Protein 8HZ4 (pdb70)

Radius of gyration: 49.66 Å; Cα contacts (8 Å, |Δi|>4): 4322; chains: 8; bounding box: 123×122×106 Å

Sequence (1864 aa):
MFRTILVANRGEIALRVMRACRELGLRCVAVYSEADRDAPHVAYADDAFLIGPPSPAESYLNIDAIIRAAKATGAEAIHPGYGFLAENASFVRAVTAAGLIFIGPPAEAMERMGGKTAARREATAAGVPVVPGVLEPVTDAAEVRRLGKEFGYPIAIKAVGGRGLRVVRSPEEVDEAFAAARREAEVAFKNGELYVEKYLDDPRHIEIQVLADRYGNAVALGERDCSVQRRHQKLIEECPSPALTPELRAEMGAAAVRLAKAVGYVSAGTLEFLFQDGRYYFLEMNTRIQVEHTVTEMVYGIDLVAAQIRIAQGEKLWFKQEDVVPRGHAIECRINAEDPLHNFRPALGTIGEYHEPVGFGVRVDSGVRAYYTVPSHYDSLLAKLITWGSDRQEAIARMRRALAEYRIEGVTTIIPFHQAALEHPVFTAGAATVNFIPRHPELFSRAAELTPPTAAMFRTILVANRGEIALRVMRACRELGLRCVAVYSEADRDAPHVAYADDAFLIGPPSPAESYLNIDAIIRAAKATGAEAIHPGYGFLAENASFVRAVTAAGLIFIGPPAEAMERMGGKTAARREATAAGVPVVPGVLEPVTDAAEVRRLGKEFGYPIAIKAVGLRVVRSPEEVDEAFAAARREAEVAFKNGELYVEKYLDDPRHIEIQVLADRYGNAVALGERDCSVQRRHQKLIEECPSPALTPELRAEMGAAAVRLAKAVGYVSAGTLEFLFQDGRYYFLEMNTRIQVEHTVTEMVYGIDLVAAQIRIAQGEKLWFKQEDVVPRGHAIECRINAEDPLHNFRPALGTIGEYHEPVGFGVRVDSGVRAYYTVPSHYDSLLAKLITWGSDRQEAIARMRRALAEYRIEGVTTIIPFHQAALEHPVFTAGAATVNFIPRHPELFSRAAELTPPTAAMFRTILVANRGEIALRVMRACRELGLRCVAVYSEADRDAPHVAYADDAFLIGPPSPAESYLNIDAIIRAAKATGAEAIHPGYGFLAENASFVRAVTAAGLIFIGPPAEAMERMGGKTAARREATAAGVPVVPGVLEPVTDAAEVRRLGKEFGYPIAIKRVVRSPEEVDEAFAAARLYVEKYLDDPRHIEIQVLADRYGNAVALGERDCSVQRRHQKLIEECPSPALTPELRAEMGAAAVRLAKAVGYVSAGTLEFLFQDGRYYFLEMNTRIQVEHTVTEMVYGIDLVAAQIRIAQGEKLWFKQEDVVPRGHAIECRINAEDPLHNFRPALGTIGEYHEPVGFGVRVDSGVRAYYTVPSHYDSLLAKLITWGSDRQEAIARMRRALAEYRIEGVTTIIPFHQAALEHPVFTAGAATVNFIPRHPELFSRAAELTPMFRTILVANRGEIALRVMRACRELGLRCVAVYSEADRDAPHVAYADDAFLIGPPSPAESYLNIDAIIRAAKATGAEAIHPGYGFLAENASFVRAVTAAGLIFIGPPAEAMERMGGKTAARREATAAGVPVVPGVLEPVTDAAEVRRLGKEFGYPIAIKALRVVRSPEEVDEAFAAARREELYVEKYLDDPRHIEIQVLADRYGNAVALGERDCSVQRRHQKLIEECPSPALTPELRAEMGAAAVRLAKAVGYVSAGTLEFLFQDGRYYFLEMNTRIQVEHTVTEMVYGIDLVAAQIRIAQGEKLWFKQEDVVPRGHAIECRINAEDPLHNFRPALGTIGEYHEPVGFGVRVDSGVRAYYTVPSHYDSLLAKLITWGSDRQEAIARMRRALAEYRIEGVTTIIPFHQAALEHPVFTAGAATVNFIPRHPELFSRAAELTPPAPEPRRFTIEVNGRRFGVAVFGAPEPRRFTIEVNGRRFGVAVFGPRRFTIEVNGRRFGVAVFGRRFTIEVNGRRFGVAVFG

Foldseek 3Di:
DFAEEEELDAKLQLVLLCVLSVVVNHFYEYEDEPQCPVWPNRVSGPYYYHLYHLFLCSGSLPLVSSLVRCVVVVHQEYAHGDDRCQLPLVSQVVCVVSNHFYLFWHSQLSVCQPDQVSNCVLLVVLVHAAFDWDPFFDDDLVVVLVSCVVRPPFKAKCACPPPGPDTDGDSVCSRVSLVSRQCVCCVPVVDSTMIMTHDDDFKWKKKWKKAAFQPLDIEILAIKTQQDDQPPHGFKIKPPAPVDDPVVGVVVRVSVSSSCSSSSTHAMKMWIWIDDPRDIHTGGIGRHDDPPVVNSCVQQVHSRSSSSVCSSVPDHDPDHNVSNDGFFMKMKGFFQQADFVVSRHHKFWFWAQWDFDDDAFKDKRAGDHHRGGDDPNDGRGGIMIMGTDRYPVGNLVVLLVRLVPTDTQTTDTCSLLSNLLSPDPCVVVSNRTNCNCVVDVVSSVSSVVVDDDRDD/DFAEEEELDAKLQLVLLQVLCVVVNHAYEYEDAPQCPVWPSNVSGPYYDYQYHLACVSGSQPLVSRLVVCVVVVHQEYAHGADRPFLPLVSQVSCVVSRHFYLFWHSQLSVCQVDQVSVQVLLVPLPHFAFQWDPDFDDALVVVLVSCVVRDPFKAKVFCNQGTRGDSVRRHVSLVVRQVVCCVPVVGSTIIMTHDDDFKWKKKWKKAAAQPQAIEILWMKTQFADDPQHGFKMKPPAPVDDPVNGVVVRSSVSSSCSSSSTHAMKMWIWIDDPHDIHTGGIGRHDDPPVVNSCQFQVDSRSNSSVCRSVRDHDPDHNVSNGGAFMKMKGFWFQAAPLPSRHHKFWFWAAWDFDDDAQWDKRATDHHRGGDDDNDGGGGIMIMGTDRYPVRNLVVLLVRLLPTDTATTHIQSLLVNLLSVDPCVVSNVRTNCNCVVDVCSSVSSVVSDDDHDD/DWAEEEELDAWLQLVLLVVLQVVVNHAYEYEDEPQCPVWPNNVPGPHYDHQYHLALVRGSQDLVSSLVSCVVVVHQEYEHGPDHCALPLVSQVSQVVSNHFYLFWHSQLSVCQRDQVSVVVLLVPLPAAAWAKDPDDDDDLVSVVVSCVVRPPFKDACDTDGDSVVSNVVVVVVPHMMTHDADFKWKKKWKKAAAQVLAIEIQAIKTQQQADPPHGFKIKPPAPVDDPVNGVVVRVSVSSSCSSSNTHAMKMWIWIGHPRDIHTGGIRGHDDPPCVNSCVFQVDDRSNSSVCSRVHDGDPDHNVSRDGAFMKMKGFWFLAAPLPRRHHKFFWWAAWDFFDDPFWDKRATDHHRGGDDPSDGRGGIMIMGTDRYVVVNLVVLLVRLVRTDGDITDTCSLLVNLLSVDPCVVVSNRTNCNCVVDVVSSVSSVVPRD/DWAEEEELDAKLQLQLLVVLQVVVNHAYEYEDAPQCPVWPSHVSGPYYDYQYHPDCCSGSLDLVSSLVSCVVVVGQEYAHGDDRCFLPLVSQVSQVVSRHFYLFWHSQLSVCQPDQVSVVVLLVVLVAAAWDWDPDDDDDLVSVLVSCVVRDDFKDKAVDDTDGDSVCSNVVVVVVVVVVIIMTHDADWKWKKKWKKAAAQVLAIAILAIKTQQAADPNHGFKIKPPAPPDDPVRGVVVRVSVSSSCSSSSTHAMKMWIWIGDPNDIHTGHIDRHDDPVCVNSCVFQVDDRSNSSVCSSVRDHDPDHNVSRDGFFMKMKGFWFQAALLPSRHHKFWFWAQWDFDDDPFKDKSATDHHRGGDDPDDGRGGIMIMGTDRYVVVNLVVLLVRLVPTDTPTTHTCSLLVNLLSVDPCVVVSNRTNCNCVVCVVSSVSSVVPDD/DPDAWDWDWDADPRDTDIDTHDD/DDAWDWDWDADPNRTDIDTHDD/DDWDWDQDVRDIDIDDDPD/DWDWDADVRDIDTDDDDD

Structure (mmCIF, N/CA/C/O backbone):
data_8HZ4
#
_entry.id   8HZ4
#
_cell.length_a   128.528
_cell.length_b   126.224
_cell.length_c   132.192
_cell.angle_alpha   90.00
_cell.angle_beta   106.44
_cell.angle_gamma   90.00
#
_symmetry.space_group_name_H-M   'P 1 21 1'
#
loop_
_entity.id
_entity.type
_entity.pdbx_description
1 polymer 'Biotin carboxylase'
2 polymer 'Biotin carboxylase'
#
loop_
_atom_site.group_PDB
_atom_site.id
_atom_site.type_symbol
_atom_site.label_atom_id
_atom_site.label_alt_id
_atom_site.label_comp_id
_atom_site.label_asym_id
_atom_site.label_entity_id
_atom_site.label_seq_id
_atom_site.pdbx_PDB_ins_code
_atom_site.Cartn_x
_atom_site.Cartn_y
_atom_site.Cartn_z
_atom_site.occupancy
_atom_site.B_iso_or_equiv
_atom_site.auth_seq_id
_atom_site.auth_comp_id
_atom_site.auth_asym_id
_atom_site.auth_atom_id
_atom_site.pdbx_PDB_model_num
ATOM 1 N N . MET A 1 11 ? 57.691 -19.220 192.396 1.00 86.93 1 MET A N 1
ATOM 2 C CA . MET A 1 11 ? 56.700 -18.287 191.881 1.00 82.70 1 MET A CA 1
ATOM 3 C C . MET A 1 11 ? 56.532 -18.511 190.379 1.00 91.56 1 MET A C 1
ATOM 4 O O . MET A 1 11 ? 57.432 -18.189 189.603 1.00 95.93 1 MET A O 1
ATOM 9 N N . PHE A 1 12 ? 55.374 -19.030 189.967 1.00 89.87 2 PHE A N 1
ATOM 10 C CA . PHE A 1 12 ? 55.075 -19.289 188.564 1.00 85.03 2 PHE A CA 1
ATOM 11 C C . PHE A 1 12 ? 54.032 -18.311 188.027 1.00 82.19 2 PHE A C 1
ATOM 12 O O . PHE A 1 12 ? 53.202 -17.788 188.775 1.00 80.07 2 PHE A O 1
ATOM 20 N N . ARG A 1 13 ? 54.085 -18.069 186.713 1.00 80.10 3 ARG A N 1
ATOM 21 C CA . ARG A 1 13 ? 53.221 -17.089 186.062 1.00 84.42 3 ARG A CA 1
ATOM 22 C C . ARG A 1 13 ? 52.150 -17.666 185.139 1.00 81.18 3 ARG A C 1
ATOM 23 O O . ARG A 1 13 ? 51.123 -17.012 184.943 1.00 79.06 3 ARG A O 1
ATOM 31 N N . THR A 1 14 ? 52.346 -18.843 184.548 1.00 78.31 4 THR A N 1
ATOM 32 C CA . THR A 1 14 ? 51.350 -19.432 183.658 1.00 77.40 4 THR A CA 1
ATOM 33 C C . THR A 1 14 ? 50.961 -20.806 184.184 1.00 75.91 4 THR A C 1
ATOM 34 O O . THR A 1 14 ? 51.825 -21.620 184.526 1.00 77.23 4 THR A O 1
ATOM 38 N N . ILE A 1 15 ? 49.660 -21.052 184.242 1.00 76.76 5 ILE A N 1
ATOM 39 C CA . ILE A 1 15 ? 49.087 -22.262 184.807 1.00 70.61 5 ILE A CA 1
ATOM 40 C C . ILE A 1 15 ? 48.225 -22.924 183.740 1.00 69.07 5 ILE A C 1
ATOM 41 O O . ILE A 1 15 ? 47.473 -22.247 183.031 1.00 69.17 5 ILE A O 1
ATOM 46 N N . LEU A 1 16 ? 48.336 -24.243 183.620 1.00 70.95 6 LEU A N 1
ATOM 47 C CA . LEU A 1 16 ? 47.554 -25.002 182.653 1.00 71.95 6 LEU A CA 1
ATOM 48 C C . LEU A 1 16 ? 46.455 -25.764 183.380 1.00 69.80 6 LEU A C 1
ATOM 49 O O . LEU A 1 16 ? 46.721 -26.457 184.369 1.00 65.68 6 LEU A O 1
ATOM 54 N N . VAL A 1 17 ? 45.230 -25.645 182.881 1.00 63.59 7 VAL A N 1
ATOM 55 C CA . VAL A 1 17 ? 44.069 -26.285 183.486 1.00 62.73 7 VAL A CA 1
ATOM 56 C C . VAL A 1 17 ? 43.774 -27.561 182.705 1.00 65.47 7 VAL A C 1
ATOM 57 O O . VAL A 1 17 ? 43.306 -27.508 181.562 1.00 69.15 7 VAL A O 1
ATOM 61 N N . ALA A 1 18 ? 44.043 -28.711 183.324 1.00 63.95 8 ALA A N 1
ATOM 62 C CA . ALA A 1 18 ? 43.846 -30.017 182.693 1.00 61.85 8 ALA A CA 1
ATOM 63 C C . ALA A 1 18 ? 42.447 -30.550 183.008 1.00 62.54 8 ALA A C 1
ATOM 64 O O . ALA A 1 18 ? 42.262 -31.547 183.707 1.00 64.71 8 ALA A O 1
ATOM 66 N N . ASN A 1 19 ? 41.446 -29.851 182.486 1.00 62.02 9 ASN A N 1
ATOM 67 C CA . ASN A 1 19 ? 40.051 -30.232 182.692 1.00 61.43 9 ASN A CA 1
ATOM 68 C C . ASN A 1 19 ? 39.193 -29.487 181.678 1.00 65.66 9 ASN A C 1
ATOM 69 O O . ASN A 1 19 ? 39.707 -28.810 180.779 1.00 69.04 9 ASN A O 1
ATOM 74 N N . ARG A 1 20 ? 37.877 -29.618 181.820 1.00 68.25 10 ARG A N 1
ATOM 75 C CA . ARG A 1 20 ? 36.927 -29.032 180.888 1.00 70.39 10 ARG A CA 1
ATOM 76 C C . ARG A 1 20 ? 35.745 -28.461 181.657 1.00 69.14 10 ARG A C 1
ATOM 77 O O . ARG A 1 20 ? 35.622 -28.626 182.875 1.00 69.56 10 ARG A O 1
ATOM 85 N N . GLY A 1 21 ? 34.882 -27.762 180.924 1.00 67.14 11 GLY A N 1
ATOM 86 C CA . GLY A 1 21 ? 33.563 -27.429 181.435 1.00 66.47 11 GLY A CA 1
ATOM 87 C C . GLY A 1 21 ? 33.611 -26.485 182.618 1.00 67.30 11 GLY A C 1
ATOM 88 O O . GLY A 1 21 ? 34.448 -25.579 182.695 1.00 69.18 11 GLY A O 1
ATOM 89 N N . GLU A 1 22 ? 32.702 -26.716 183.569 1.00 67.69 12 GLU A N 1
ATOM 90 C CA . GLU A 1 22 ? 32.538 -25.812 184.703 1.00 63.30 12 GLU A CA 1
ATOM 91 C C . GLU A 1 22 ? 33.863 -25.566 185.412 1.00 65.46 12 GLU A C 1
ATOM 92 O O . GLU A 1 22 ? 34.310 -24.422 185.548 1.00 67.88 12 GLU A O 1
ATOM 98 N N . ILE A 1 23 ? 34.512 -26.640 185.865 1.00 66.44 13 ILE A N 1
ATOM 99 C CA . ILE A 1 23 ? 35.675 -26.490 186.735 1.00 64.09 13 ILE A CA 1
ATOM 100 C C . ILE A 1 23 ? 36.779 -25.702 186.041 1.00 64.10 13 ILE A C 1
ATOM 101 O O . ILE A 1 23 ? 37.449 -24.870 186.664 1.00 67.46 13 ILE A O 1
ATOM 106 N N . ALA A 1 24 ? 36.989 -25.944 184.744 1.00 63.26 14 ALA A N 1
ATOM 107 C CA . ALA A 1 24 ? 38.059 -25.246 184.037 1.00 63.42 14 ALA A CA 1
ATOM 108 C C . ALA A 1 24 ? 37.847 -23.737 184.069 1.00 66.85 14 ALA A C 1
ATOM 109 O O . ALA A 1 24 ? 38.787 -22.974 184.326 1.00 66.77 14 ALA A O 1
ATOM 111 N N . LEU A 1 25 ? 36.613 -23.289 183.829 1.00 65.12 15 LEU A N 1
ATOM 112 C CA . LEU A 1 25 ? 36.313 -21.865 183.928 1.00 65.62 15 LEU A CA 1
ATOM 113 C C . LEU A 1 25 ? 36.539 -21.357 185.347 1.00 67.66 15 LEU A C 1
ATOM 114 O O . LEU A 1 25 ? 37.079 -20.262 185.543 1.00 71.34 15 LEU A O 1
ATOM 119 N N . ARG A 1 26 ? 36.121 -22.133 186.350 1.00 66.37 16 ARG A N 1
ATOM 120 C CA . ARG A 1 26 ? 36.308 -21.724 187.738 1.00 64.01 16 ARG A CA 1
ATOM 121 C C . ARG A 1 26 ? 37.784 -21.498 188.042 1.00 67.45 16 ARG A C 1
ATOM 122 O O . ARG A 1 26 ? 38.159 -20.490 188.653 1.00 67.59 16 ARG A O 1
ATOM 130 N N . VAL A 1 27 ? 38.641 -22.433 187.627 1.00 66.74 17 VAL A N 1
ATOM 131 C CA . VAL A 1 27 ? 40.069 -22.286 187.893 1.00 66.53 17 VAL A CA 1
ATOM 132 C C . VAL A 1 27 ? 40.636 -21.093 187.133 1.00 68.94 17 VAL A C 1
ATOM 133 O O . VAL A 1 27 ? 41.443 -20.324 187.674 1.00 68.60 17 VAL A O 1
ATOM 137 N N . MET A 1 28 ? 40.212 -20.904 185.880 1.00 65.46 18 MET A N 1
ATOM 138 C CA . MET A 1 28 ? 40.745 -19.806 185.078 1.00 66.89 18 MET A CA 1
ATOM 139 C C . MET A 1 28 ? 40.427 -18.446 185.693 1.00 66.48 18 MET A C 1
ATOM 140 O O . MET A 1 28 ? 41.288 -17.559 185.728 1.00 69.87 18 MET A O 1
ATOM 145 N N . ARG A 1 29 ? 39.194 -18.255 186.171 1.00 66.19 19 ARG A N 1
ATOM 146 C CA . ARG A 1 29 ? 38.845 -16.997 186.825 1.00 65.83 19 ARG A CA 1
ATOM 147 C C . ARG A 1 29 ? 39.783 -16.705 187.988 1.00 68.27 19 ARG A C 1
ATOM 148 O O . ARG A 1 29 ? 40.208 -15.559 188.184 1.00 66.72 19 ARG A O 1
ATOM 156 N N . ALA A 1 30 ? 40.111 -17.729 188.778 1.00 70.53 20 ALA A N 1
ATOM 157 C CA . ALA A 1 30 ? 41.071 -17.537 189.856 1.00 66.60 20 ALA A CA 1
ATOM 158 C C . ALA A 1 30 ? 42.408 -17.066 189.305 1.00 63.78 20 ALA A C 1
ATOM 159 O O . ALA A 1 30 ? 43.047 -16.176 189.876 1.00 67.00 20 ALA A O 1
ATOM 161 N N . CYS A 1 31 ? 42.835 -17.635 188.178 1.00 63.62 21 CYS A N 1
ATOM 162 C CA . CYS A 1 31 ? 44.085 -17.209 187.559 1.00 67.01 21 CYS A CA 1
ATOM 163 C C . CYS A 1 31 ? 44.043 -15.730 187.192 1.00 69.14 21 CYS A C 1
ATOM 164 O O . CYS A 1 31 ? 44.969 -14.973 187.506 1.00 71.47 21 CYS A O 1
ATOM 167 N N . ARG A 1 32 ? 42.963 -15.300 186.534 1.00 65.99 22 ARG A N 1
ATOM 168 C CA . ARG A 1 32 ? 42.869 -13.919 186.071 1.00 69.43 22 ARG A CA 1
ATOM 169 C C . ARG A 1 32 ? 42.958 -12.936 187.227 1.00 69.36 22 ARG A C 1
ATOM 170 O O . ARG A 1 32 ? 43.675 -11.931 187.150 1.00 68.26 22 ARG A O 1
ATOM 178 N N . GLU A 1 33 ? 42.236 -13.211 188.312 1.00 64.05 23 GLU A N 1
ATOM 179 C CA . GLU A 1 33 ? 42.245 -12.296 189.442 1.00 63.30 23 GLU A CA 1
ATOM 180 C C . GLU A 1 33 ? 43.644 -12.194 190.032 1.00 69.25 23 GLU A C 1
ATOM 181 O O . GLU A 1 33 ? 44.077 -11.115 190.453 1.00 70.13 23 GLU A O 1
ATOM 187 N N . LEU A 1 34 ? 44.377 -13.306 190.044 1.00 71.01 24 LEU A N 1
ATOM 188 C CA . LEU A 1 34 ? 45.739 -13.352 190.560 1.00 67.19 24 LEU A CA 1
ATOM 189 C C . LEU A 1 34 ? 46.781 -12.877 189.551 1.00 68.34 24 LEU A C 1
ATOM 190 O O . LEU A 1 34 ? 47.980 -13.003 189.822 1.00 71.12 24 LEU A O 1
ATOM 195 N N . GLY A 1 35 ? 46.364 -12.383 188.387 1.00 66.86 25 GLY A N 1
ATOM 196 C CA . GLY A 1 35 ? 47.322 -11.864 187.431 1.00 68.96 25 GLY A CA 1
ATOM 197 C C . GLY A 1 35 ? 48.121 -12.917 186.706 1.00 69.38 25 GLY A C 1
ATOM 198 O O . GLY A 1 35 ? 49.176 -12.608 186.145 1.00 66.02 25 GLY A O 1
ATOM 199 N N . LEU A 1 36 ? 47.648 -14.156 186.697 1.00 72.44 26 LEU A N 1
ATOM 200 C CA . LEU A 1 36 ? 48.365 -15.262 186.090 1.00 72.74 26 LEU A CA 1
ATOM 201 C C . LEU A 1 36 ? 47.702 -15.643 184.775 1.00 76.07 26 LEU A C 1
ATOM 202 O O . LEU A 1 36 ? 46.498 -15.447 184.585 1.00 77.42 26 LEU A O 1
ATOM 207 N N . ARG A 1 37 ? 48.495 -16.198 183.870 1.00 82.49 27 ARG A N 1
ATOM 208 C CA . ARG A 1 37 ? 47.978 -16.636 182.587 1.00 83.17 27 ARG A CA 1
ATOM 209 C C . ARG A 1 37 ? 47.449 -18.052 182.722 1.00 83.57 27 ARG A C 1
ATOM 210 O O . ARG A 1 37 ? 48.062 -18.898 183.379 1.00 84.18 27 ARG A O 1
ATOM 218 N N . CYS A 1 38 ? 46.296 -18.295 182.115 1.00 81.06 28 CYS A N 1
ATOM 219 C CA . CYS A 1 38 ? 45.653 -19.598 182.126 1.00 72.48 28 CYS A CA 1
ATOM 220 C C . CYS A 1 38 ? 45.712 -20.178 180.722 1.00 70.77 28 CYS A C 1
ATOM 221 O O . CYS A 1 38 ? 45.439 -19.475 179.745 1.00 73.88 28 CYS A O 1
ATOM 224 N N . VAL A 1 39 ? 46.081 -21.449 180.623 1.00 69.98 29 VAL A N 1
ATOM 225 C CA . VAL A 1 39 ? 46.144 -22.154 179.350 1.00 71.47 29 VAL A CA 1
ATOM 226 C C . VAL A 1 39 ? 45.106 -23.264 179.381 1.00 70.91 29 VAL A C 1
ATOM 227 O O . VAL A 1 39 ? 45.020 -24.007 180.367 1.00 72.76 29 VAL A O 1
ATOM 231 N N . ALA A 1 40 ? 44.320 -23.371 178.314 1.00 69.19 30 ALA A N 1
ATOM 232 C CA . ALA A 1 40 ? 43.277 -24.383 178.230 1.00 74.46 30 ALA A CA 1
ATOM 233 C C . ALA A 1 40 ? 43.731 -25.555 177.369 1.00 73.28 30 ALA A C 1
ATOM 234 O O . ALA A 1 40 ? 44.520 -25.396 176.435 1.00 75.98 30 ALA A O 1
ATOM 236 N N . VAL A 1 41 ? 43.231 -26.743 177.698 1.00 69.36 31 VAL A N 1
ATOM 237 C CA . VAL A 1 41 ? 43.505 -27.911 176.879 1.00 75.33 31 VAL A CA 1
ATOM 238 C C . VAL A 1 41 ? 42.151 -28.384 176.453 1.00 78.46 31 VAL A C 1
ATOM 239 O O . VAL A 1 41 ? 41.192 -28.307 177.210 1.00 78.30 31 VAL A O 1
ATOM 243 N N . TYR A 1 42 ? 42.048 -28.851 175.225 1.00 78.43 32 TYR A N 1
ATOM 244 C CA . TYR A 1 42 ? 40.752 -29.227 174.738 1.00 79.66 32 TYR A CA 1
ATOM 245 C C . TYR A 1 42 ? 40.789 -30.365 173.789 1.00 82.37 32 TYR A C 1
ATOM 246 O O . TYR A 1 42 ? 41.739 -30.542 173.059 1.00 84.35 32 TYR A O 1
ATOM 255 N N . SER A 1 43 ? 39.733 -31.146 173.789 1.00 85.13 33 SER A N 1
ATOM 256 C CA . SER A 1 43 ? 39.650 -32.225 172.852 1.00 87.60 33 SER A CA 1
ATOM 257 C C . SER A 1 43 ? 38.933 -31.691 171.673 1.00 89.28 33 SER A C 1
ATOM 258 O O . SER A 1 43 ? 38.507 -30.547 171.660 1.00 90.32 33 SER A O 1
ATOM 261 N N . GLU A 1 44 ? 38.737 -32.526 170.680 1.00 85.83 34 GLU A N 1
ATOM 262 C CA . GLU A 1 44 ? 38.126 -32.050 169.471 1.00 87.32 34 GLU A CA 1
ATOM 263 C C . GLU A 1 44 ? 36.674 -31.716 169.672 1.00 89.45 34 GLU A C 1
ATOM 264 O O . GLU A 1 44 ? 36.102 -30.952 168.909 1.00 90.50 34 GLU A O 1
ATOM 270 N N . ALA A 1 45 ? 36.064 -32.279 170.697 1.00 84.62 35 ALA A N 1
ATOM 271 C CA . ALA A 1 45 ? 34.657 -32.057 170.918 1.00 82.65 35 ALA A CA 1
ATOM 272 C C . ALA A 1 45 ? 34.473 -30.745 171.599 1.00 81.55 35 ALA A C 1
ATOM 273 O O . ALA A 1 45 ? 33.485 -30.053 171.387 1.00 79.34 35 ALA A O 1
ATOM 275 N N . ASP A 1 46 ? 35.437 -30.386 172.422 1.00 81.70 36 ASP A N 1
ATOM 276 C CA . ASP A 1 46 ? 35.336 -29.161 173.162 1.00 78.06 36 ASP A CA 1
ATOM 277 C C . ASP A 1 46 ? 36.178 -28.099 172.517 1.00 78.59 36 ASP A C 1
ATOM 278 O O . ASP A 1 46 ? 36.982 -27.480 173.170 1.00 79.86 36 ASP A O 1
ATOM 283 N N . ARG A 1 47 ? 35.997 -27.881 171.230 1.00 81.17 37 ARG A N 1
ATOM 284 C CA . ARG A 1 47 ? 36.754 -26.872 170.538 1.00 80.53 37 ARG A CA 1
ATOM 285 C C . ARG A 1 47 ? 36.001 -25.604 170.667 1.00 76.09 37 ARG A C 1
ATOM 286 O O . ARG A 1 47 ? 36.577 -24.535 170.788 1.00 72.34 37 ARG A O 1
ATOM 294 N N . ASP A 1 48 ? 34.689 -25.713 170.636 1.00 77.14 38 ASP A N 1
ATOM 295 C CA . ASP A 1 48 ? 33.859 -24.542 170.714 1.00 79.39 38 ASP A CA 1
ATOM 296 C C . ASP A 1 48 ? 33.343 -24.441 172.108 1.00 77.20 38 ASP A C 1
ATOM 297 O O . ASP A 1 48 ? 32.222 -24.033 172.326 1.00 78.08 38 ASP A O 1
ATOM 302 N N . ALA A 1 49 ? 34.169 -24.802 173.062 1.00 73.81 39 ALA A N 1
ATOM 303 C CA . ALA A 1 49 ? 33.757 -24.770 174.436 1.00 77.79 39 ALA A CA 1
ATOM 304 C C . ALA A 1 49 ? 34.123 -23.466 175.076 1.00 72.65 39 ALA A C 1
ATOM 305 O O . ALA A 1 49 ? 35.092 -22.835 174.695 1.00 71.52 39 ALA A O 1
ATOM 307 N N . PRO A 1 50 ? 33.343 -23.056 176.065 1.00 71.22 40 PRO A N 1
ATOM 308 C CA . PRO A 1 50 ? 33.605 -21.791 176.729 1.00 71.43 40 PRO A CA 1
ATOM 309 C C . PRO A 1 50 ? 34.992 -21.648 177.320 1.00 74.35 40 PRO A C 1
ATOM 310 O O . PRO A 1 50 ? 35.554 -20.560 177.276 1.00 71.34 40 PRO A O 1
ATOM 314 N N . HIS A 1 51 ? 35.554 -22.714 177.856 1.00 73.24 41 HIS A N 1
ATOM 315 C CA . HIS A 1 51 ? 36.834 -22.600 178.521 1.00 70.63 41 HIS A CA 1
ATOM 316 C C . HIS A 1 51 ? 37.948 -22.254 177.586 1.00 71.40 41 HIS A C 1
ATOM 317 O O . HIS A 1 51 ? 38.859 -21.523 177.939 1.00 71.40 41 HIS A O 1
ATOM 324 N N . VAL A 1 52 ? 37.863 -22.744 176.372 1.00 74.30 42 VAL A N 1
ATOM 325 C CA . VAL A 1 52 ? 38.892 -22.488 175.402 1.00 75.63 42 VAL A CA 1
ATOM 326 C C . VAL A 1 52 ? 39.000 -21.009 175.118 1.00 77.30 42 VAL A C 1
ATOM 327 O O . VAL A 1 52 ? 40.093 -20.464 175.046 1.00 80.02 42 VAL A O 1
ATOM 331 N N . ALA A 1 53 ? 37.873 -20.340 174.979 1.00 72.62 43 ALA A N 1
ATOM 332 C CA . ALA A 1 53 ? 37.902 -18.943 174.628 1.00 73.62 43 ALA A CA 1
ATOM 333 C C . ALA A 1 53 ? 38.346 -18.062 175.759 1.00 78.83 43 ALA A C 1
ATOM 334 O O . ALA A 1 53 ? 39.034 -17.074 175.540 1.00 81.31 43 ALA A O 1
ATOM 336 N N . TYR A 1 54 ? 37.954 -18.400 176.974 1.00 77.49 44 TYR A N 1
ATOM 337 C CA . TYR A 1 54 ? 38.302 -17.584 178.118 1.00 77.44 44 TYR A CA 1
ATOM 338 C C . TYR A 1 54 ? 39.782 -17.561 178.286 1.00 79.25 44 TYR A C 1
ATOM 339 O O . TYR A 1 54 ? 40.345 -16.535 178.597 1.00 83.04 44 TYR A O 1
ATOM 348 N N . ALA A 1 55 ? 40.432 -18.677 178.029 1.00 74.80 45 ALA A N 1
ATOM 349 C CA . ALA A 1 55 ? 41.860 -18.778 178.251 1.00 73.04 45 ALA A CA 1
ATOM 350 C C . ALA A 1 55 ? 42.727 -17.874 177.454 1.00 75.14 45 ALA A C 1
ATOM 351 O O . ALA A 1 55 ? 42.378 -17.463 176.359 1.00 79.83 45 ALA A O 1
ATOM 353 N N . ASP A 1 56 ? 43.901 -17.597 177.987 1.00 77.25 46 ASP A N 1
ATOM 354 C CA . ASP A 1 56 ? 44.822 -16.726 177.313 1.00 77.45 46 ASP A CA 1
ATOM 355 C C . ASP A 1 56 ? 45.426 -17.479 176.161 1.00 79.42 46 ASP A C 1
ATOM 356 O O . ASP A 1 56 ? 45.681 -16.895 175.117 1.00 82.53 46 ASP A O 1
ATOM 361 N N . ASP A 1 57 ? 45.657 -18.773 176.337 1.00 78.94 47 ASP A N 1
ATOM 362 C CA . ASP A 1 57 ? 46.173 -19.597 175.258 1.00 80.32 47 ASP A CA 1
ATOM 363 C C . ASP A 1 57 ? 45.573 -20.979 175.360 1.00 77.87 47 ASP A C 1
ATOM 364 O O . ASP A 1 57 ? 45.042 -21.328 176.392 1.00 78.85 47 ASP A O 1
ATOM 369 N N . ALA A 1 58 ? 45.643 -21.765 174.296 1.00 79.35 48 ALA A N 1
ATOM 370 C CA . ALA A 1 58 ? 45.018 -23.079 174.301 1.00 79.02 48 ALA A CA 1
ATOM 371 C C . ALA A 1 58 ? 45.714 -24.122 173.449 1.00 82.48 48 ALA A C 1
ATOM 372 O O . ALA A 1 58 ? 46.518 -23.766 172.613 1.00 86.72 48 ALA A O 1
ATOM 374 N N . PHE A 1 59 ? 45.399 -25.403 173.653 1.00 83.29 49 PHE A N 1
ATOM 375 C CA . PHE A 1 59 ? 46.052 -26.491 172.920 1.00 87.02 49 PHE A CA 1
ATOM 376 C C . PHE A 1 59 ? 45.191 -27.739 172.752 1.00 89.31 49 PHE A C 1
ATOM 377 O O . PHE A 1 59 ? 44.544 -28.175 173.687 1.00 88.80 49 PHE A O 1
ATOM 385 N N . LEU A 1 60 ? 45.204 -28.335 171.567 1.00 89.70 50 LEU A N 1
ATOM 386 C CA . LEU A 1 60 ? 44.449 -29.556 171.334 1.00 86.90 50 LEU A CA 1
ATOM 387 C C . LEU A 1 60 ? 45.105 -30.719 172.007 1.00 90.23 50 LEU A C 1
ATOM 388 O O . LEU A 1 60 ? 46.190 -31.136 171.628 1.00 89.46 50 LEU A O 1
ATOM 393 N N . ILE A 1 61 ? 44.433 -31.273 172.993 1.00 90.91 51 ILE A N 1
ATOM 394 C CA . ILE A 1 61 ? 44.984 -32.363 173.757 1.00 87.89 51 ILE A CA 1
ATOM 395 C C . ILE A 1 61 ? 44.785 -33.671 173.021 1.00 87.14 51 ILE A C 1
ATOM 396 O O . ILE A 1 61 ? 45.524 -34.617 173.225 1.00 88.25 51 ILE A O 1
ATOM 401 N N . GLY A 1 62 ? 43.811 -33.723 172.125 1.00 86.44 52 GLY A N 1
ATOM 402 C CA . GLY A 1 62 ? 43.606 -34.923 171.350 1.00 87.67 52 GLY A CA 1
ATOM 403 C C . GLY A 1 62 ? 42.212 -35.279 170.904 1.00 88.03 52 GLY A C 1
ATOM 404 O O . GLY A 1 62 ? 41.331 -34.436 170.900 1.00 86.34 52 GLY A O 1
ATOM 405 N N . PRO A 1 63 ? 42.005 -36.537 170.519 1.00 90.83 53 PRO A N 1
ATOM 406 C CA . PRO A 1 63 ? 40.708 -37.004 170.035 1.00 86.00 53 PRO A CA 1
ATOM 407 C C . PRO A 1 63 ? 39.645 -37.064 171.092 1.00 87.40 53 PRO A C 1
ATOM 408 O O . PRO A 1 63 ? 39.966 -37.190 172.254 1.00 90.28 53 PRO A O 1
ATOM 412 N N . PRO A 1 64 ? 38.377 -36.999 170.690 1.00 88.68 54 PRO A N 1
ATOM 413 C CA . PRO A 1 64 ? 37.290 -36.966 171.662 1.00 89.87 54 PRO A CA 1
ATOM 414 C C . PRO A 1 64 ? 37.283 -38.057 172.727 1.00 89.73 54 PRO A C 1
ATOM 415 O O . PRO A 1 64 ? 36.705 -37.846 173.780 1.00 84.43 54 PRO A O 1
ATOM 419 N N . SER A 1 65 ? 37.900 -39.195 172.459 1.00 103.67 55 SER A N 1
ATOM 420 C CA . SER A 1 65 ? 37.931 -40.260 173.448 1.00 103.06 55 SER A CA 1
ATOM 421 C C . SER A 1 65 ? 38.618 -39.759 174.715 1.00 103.73 55 SER A C 1
ATOM 422 O O . SER A 1 65 ? 39.731 -39.223 174.637 1.00 105.91 55 SER A O 1
ATOM 425 N N . PRO A 1 66 ? 37.999 -39.908 175.890 1.00 92.38 56 PRO A N 1
ATOM 426 C CA . PRO A 1 66 ? 38.658 -39.415 177.111 1.00 84.22 56 PRO A CA 1
ATOM 427 C C . PRO A 1 66 ? 40.032 -40.018 177.333 1.00 84.74 56 PRO A C 1
ATOM 428 O O . PRO A 1 66 ? 40.956 -39.302 177.735 1.00 85.04 56 PRO A O 1
ATOM 432 N N . ALA A 1 67 ? 40.204 -41.311 177.053 1.00 85.83 57 ALA A N 1
ATOM 433 C CA . ALA A 1 67 ? 41.501 -41.942 177.277 1.00 86.62 57 ALA A CA 1
ATOM 434 C C . ALA A 1 67 ? 42.578 -41.315 176.404 1.00 88.96 57 ALA A C 1
ATOM 435 O O . ALA A 1 67 ? 43.745 -41.249 176.805 1.00 86.66 57 ALA A O 1
ATOM 437 N N . GLU A 1 68 ? 42.211 -40.856 175.211 1.00 94.38 58 GLU A N 1
ATOM 438 C CA . GLU A 1 68 ? 43.155 -40.260 174.280 1.00 95.70 58 GLU A CA 1
ATOM 439 C C . GLU A 1 68 ? 43.255 -38.748 174.425 1.00 94.43 58 GLU A C 1
ATOM 440 O O . GLU A 1 68 ? 44.031 -38.124 173.694 1.00 95.17 58 GLU A O 1
ATOM 446 N N . SER A 1 69 ? 42.480 -38.141 175.332 1.00 88.80 59 SER A N 1
ATOM 447 C CA . SER A 1 69 ? 42.498 -36.697 175.503 1.00 87.52 59 SER A CA 1
ATOM 448 C C . SER A 1 69 ? 42.811 -36.368 176.952 1.00 84.82 59 SER A C 1
ATOM 449 O O . SER A 1 69 ? 43.984 -36.380 177.352 1.00 85.07 59 SER A O 1
ATOM 452 N N . TYR A 1 70 ? 41.800 -36.089 177.779 1.00 80.69 60 TYR A N 1
ATOM 453 C CA . TYR A 1 70 ? 42.024 -35.560 179.118 1.00 76.26 60 TYR A CA 1
ATOM 454 C C . TYR A 1 70 ? 42.668 -36.559 180.067 1.00 75.17 60 TYR A C 1
ATOM 455 O O . TYR A 1 70 ? 43.128 -36.151 181.137 1.00 79.22 60 TYR A O 1
ATOM 464 N N . LEU A 1 71 ? 42.706 -37.841 179.720 1.00 77.76 61 LEU A N 1
ATOM 465 C CA . LEU A 1 71 ? 43.402 -38.833 180.527 1.00 77.16 61 LEU A CA 1
ATOM 466 C C . LEU A 1 71 ? 44.754 -39.196 179.932 1.00 78.09 61 LEU A C 1
ATOM 467 O O . LEU A 1 71 ? 45.459 -40.050 180.482 1.00 75.67 61 LEU A O 1
ATOM 472 N N . ASN A 1 72 ? 45.137 -38.544 178.837 1.00 83.97 62 ASN A N 1
ATOM 473 C CA . ASN A 1 72 ? 46.404 -38.798 178.161 1.00 86.53 62 ASN A CA 1
ATOM 474 C C . ASN A 1 72 ? 47.448 -37.912 178.827 1.00 88.16 62 ASN A C 1
ATOM 475 O O . ASN A 1 72 ? 47.522 -36.709 178.556 1.00 90.22 62 ASN A O 1
ATOM 480 N N . ILE A 1 73 ? 48.271 -38.511 179.692 1.00 84.64 63 ILE A N 1
ATOM 481 C CA . ILE A 1 73 ? 49.228 -37.730 180.475 1.00 79.07 63 ILE A CA 1
ATOM 482 C C . ILE A 1 73 ? 50.218 -37.011 179.567 1.00 83.41 63 ILE A C 1
ATOM 483 O O . ILE A 1 73 ? 50.440 -35.801 179.698 1.00 84.55 63 ILE A O 1
ATOM 488 N N . ASP A 1 74 ? 50.819 -37.737 178.623 1.00 83.97 64 ASP A N 1
ATOM 489 C CA . ASP A 1 74 ? 51.859 -37.135 177.793 1.00 83.20 64 ASP A CA 1
ATOM 490 C C . ASP A 1 74 ? 51.319 -35.961 176.982 1.00 87.68 64 ASP A C 1
ATOM 491 O O . ASP A 1 74 ? 52.028 -34.972 176.765 1.00 89.92 64 ASP A O 1
ATOM 496 N N . ALA A 1 75 ? 50.070 -36.054 176.520 1.00 96.94 65 ALA A N 1
ATOM 497 C CA . ALA A 1 75 ? 49.493 -34.966 175.736 1.00 96.61 65 ALA A CA 1
ATOM 498 C C . ALA A 1 75 ? 49.377 -33.690 176.560 1.00 96.94 65 ALA A C 1
ATOM 499 O O . ALA A 1 75 ? 49.676 -32.595 176.068 1.00 97.11 65 ALA A O 1
ATOM 501 N N . ILE A 1 76 ? 48.935 -33.808 177.813 1.00 89.31 66 ILE A N 1
ATOM 502 C CA . ILE A 1 76 ? 48.770 -32.625 178.655 1.00 86.94 66 ILE A CA 1
ATOM 503 C C . ILE A 1 76 ? 50.120 -31.974 178.927 1.00 87.07 66 ILE A C 1
ATOM 504 O O . ILE A 1 76 ? 50.279 -30.754 178.798 1.00 86.57 66 ILE A O 1
ATOM 509 N N . ILE A 1 77 ? 51.119 -32.783 179.287 1.00 86.70 67 ILE A N 1
ATOM 510 C CA . ILE A 1 77 ? 52.453 -32.247 179.544 1.00 84.45 67 ILE A CA 1
ATOM 511 C C . ILE A 1 77 ? 53.022 -31.606 178.288 1.00 87.42 67 ILE A C 1
ATOM 512 O O . ILE A 1 77 ? 53.611 -30.519 178.338 1.00 90.44 67 ILE A O 1
ATOM 517 N N . ARG A 1 78 ? 52.843 -32.258 177.142 1.00 93.81 68 ARG A N 1
ATOM 518 C CA . ARG A 1 78 ? 53.321 -31.684 175.891 1.00 95.86 68 ARG A CA 1
ATOM 519 C C . ARG A 1 78 ? 52.651 -30.344 175.624 1.00 96.09 68 ARG A C 1
ATOM 520 O O . ARG A 1 78 ? 53.302 -29.392 175.179 1.00 97.22 68 ARG A O 1
ATOM 528 N N . ALA A 1 79 ? 51.345 -30.252 175.891 1.00 88.59 69 ALA A N 1
ATOM 529 C CA . ALA A 1 79 ? 50.640 -28.987 175.715 1.00 89.47 69 ALA A CA 1
ATOM 530 C C . ALA A 1 79 ? 51.208 -27.909 176.630 1.00 87.10 69 ALA A C 1
ATOM 531 O O . ALA A 1 79 ? 51.369 -26.754 176.217 1.00 81.85 69 ALA A O 1
ATOM 533 N N . ALA A 1 80 ? 51.506 -28.265 177.883 1.00 86.08 70 ALA A N 1
ATOM 534 C CA . ALA A 1 80 ? 52.082 -27.298 178.813 1.00 78.08 70 ALA A CA 1
ATOM 535 C C . ALA A 1 80 ? 53.417 -26.772 178.303 1.00 80.19 70 ALA A C 1
ATOM 536 O O . ALA A 1 80 ? 53.711 -25.577 178.424 1.00 83.78 70 ALA A O 1
ATOM 538 N N . LYS A 1 81 ? 54.239 -27.651 177.726 1.00 80.07 71 LYS A N 1
ATOM 539 C CA . LYS A 1 81 ? 55.527 -27.217 177.199 1.00 80.03 71 LYS A CA 1
ATOM 540 C C . LYS A 1 81 ? 55.343 -26.252 176.034 1.00 82.57 71 LYS A C 1
ATOM 541 O O . LYS A 1 81 ? 56.045 -25.239 175.940 1.00 84.86 71 LYS A O 1
ATOM 547 N N . ALA A 1 82 ? 54.406 -26.554 175.130 1.00 82.22 72 ALA A N 1
ATOM 548 C CA . ALA A 1 82 ? 54.186 -25.693 173.972 1.00 84.03 72 ALA A CA 1
ATOM 549 C C . ALA A 1 82 ? 53.632 -24.332 174.381 1.00 86.44 72 ALA A C 1
ATOM 550 O O . ALA A 1 82 ? 53.998 -23.306 173.795 1.00 90.88 72 ALA A O 1
ATOM 552 N N . THR A 1 83 ? 52.746 -24.297 175.376 1.00 83.73 73 THR A N 1
ATOM 553 C CA . THR A 1 83 ? 52.140 -23.044 175.807 1.00 82.20 73 THR A CA 1
ATOM 554 C C . THR A 1 83 ? 52.961 -22.334 176.871 1.00 82.24 73 THR A C 1
ATOM 555 O O . THR A 1 83 ? 52.619 -21.207 177.250 1.00 83.02 73 THR A O 1
ATOM 559 N N . GLY A 1 84 ? 54.023 -22.964 177.363 1.00 80.16 74 GLY A N 1
ATOM 560 C CA . GLY A 1 84 ? 54.859 -22.357 178.371 1.00 76.11 74 GLY A CA 1
ATOM 561 C C . GLY A 1 84 ? 54.320 -22.442 179.775 1.00 72.85 74 GLY A C 1
ATOM 562 O O . GLY A 1 84 ? 54.831 -21.749 180.659 1.00 80.02 74 GLY A O 1
ATOM 563 N N . ALA A 1 85 ? 53.315 -23.275 180.017 1.00 72.20 75 ALA A N 1
ATOM 564 C CA . ALA A 1 85 ? 52.764 -23.370 181.358 1.00 75.45 75 ALA A CA 1
ATOM 565 C C . ALA A 1 85 ? 53.821 -23.888 182.325 1.00 76.85 75 ALA A C 1
ATOM 566 O O . ALA A 1 85 ? 54.659 -24.723 181.975 1.00 76.27 75 ALA A O 1
ATOM 568 N N . GLU A 1 86 ? 53.779 -23.375 183.553 1.00 74.89 76 GLU A N 1
ATOM 569 C CA . GLU A 1 86 ? 54.709 -23.771 184.597 1.00 74.29 76 GLU A CA 1
ATOM 570 C C . GLU A 1 86 ? 54.059 -24.585 185.704 1.00 73.07 76 GLU A C 1
ATOM 571 O O . GLU A 1 86 ? 54.771 -25.242 186.468 1.00 73.28 76 GLU A O 1
ATOM 577 N N . ALA A 1 87 ? 52.733 -24.572 185.794 1.00 73.38 77 ALA A N 1
ATOM 578 C CA . ALA A 1 87 ? 52.011 -25.366 186.772 1.00 72.71 77 ALA A CA 1
ATOM 579 C C . ALA A 1 87 ? 50.733 -25.881 186.128 1.00 72.59 77 ALA A C 1
ATOM 580 O O . ALA A 1 87 ? 50.264 -25.352 185.117 1.00 73.26 77 ALA A O 1
ATOM 582 N N . ILE A 1 88 ? 50.177 -26.933 186.722 1.00 69.46 78 ILE A N 1
ATOM 583 C CA . ILE A 1 88 ? 48.988 -27.593 186.201 1.00 69.23 78 ILE A CA 1
ATOM 584 C C . ILE A 1 88 ? 47.958 -27.689 187.315 1.00 67.51 78 ILE A C 1
ATOM 585 O O . ILE A 1 88 ? 48.277 -28.131 188.425 1.00 63.14 78 ILE A O 1
ATOM 590 N N . HIS A 1 89 ? 46.730 -27.269 187.023 1.00 66.43 79 HIS A N 1
ATOM 591 C CA . HIS A 1 89 ? 45.627 -27.473 187.944 1.00 61.51 79 HIS A CA 1
ATOM 592 C C . HIS A 1 89 ? 44.786 -28.633 187.449 1.00 62.88 79 HIS A C 1
ATOM 593 O O . HIS A 1 89 ? 44.242 -28.555 186.337 1.00 67.36 79 HIS A O 1
ATOM 600 N N . PRO A 1 90 ? 44.665 -29.726 188.202 1.00 61.59 80 PRO A N 1
ATOM 601 C CA . PRO A 1 90 ? 43.920 -30.881 187.678 1.00 60.83 80 PRO A CA 1
ATOM 602 C C . PRO A 1 90 ? 42.419 -30.672 187.659 1.00 62.59 80 PRO A C 1
ATOM 603 O O . PRO A 1 90 ? 41.732 -31.276 186.825 1.00 60.81 80 PRO A O 1
ATOM 607 N N . GLY A 1 91 ? 41.884 -29.830 188.538 1.00 61.66 81 GLY A N 1
ATOM 608 C CA . GLY A 1 91 ? 40.444 -29.749 188.671 1.00 58.75 81 GLY A CA 1
ATOM 609 C C . GLY A 1 91 ? 39.924 -30.938 189.460 1.00 61.75 81 GLY A C 1
ATOM 610 O O . GLY A 1 91 ? 40.609 -31.476 190.332 1.00 64.40 81 GLY A O 1
ATOM 611 N N . TYR A 1 92 ? 38.699 -31.354 189.147 1.00 61.30 82 TYR A N 1
ATOM 612 C CA . TYR A 1 92 ? 38.125 -32.564 189.718 1.00 59.65 82 TYR A CA 1
ATOM 613 C C . TYR A 1 92 ? 37.900 -33.578 188.605 1.00 64.84 82 TYR A C 1
ATOM 614 O O . TYR A 1 92 ? 37.432 -33.229 187.515 1.00 66.28 82 TYR A O 1
ATOM 623 N N . GLY A 1 93 ? 38.269 -34.828 188.879 1.00 67.14 83 GLY A N 1
ATOM 624 C CA . GLY A 1 93 ? 38.114 -35.899 187.924 1.00 63.55 83 GLY A CA 1
ATOM 625 C C . GLY A 1 93 ? 39.360 -36.069 187.080 1.00 67.63 83 GLY A C 1
ATOM 626 O O . GLY A 1 93 ? 40.385 -35.409 187.266 1.00 70.48 83 GLY A O 1
ATOM 627 N N . PHE A 1 94 ? 39.263 -36.984 186.117 1.00 71.85 84 PHE A N 1
ATOM 628 C CA . PHE A 1 94 ? 40.351 -37.251 185.173 1.00 72.53 84 PHE A CA 1
ATOM 629 C C . PHE A 1 94 ? 41.611 -37.614 185.950 1.00 69.61 84 PHE A C 1
ATOM 630 O O . PHE A 1 94 ? 41.598 -38.595 186.714 1.00 71.35 84 PHE A O 1
ATOM 638 N N . LEU A 1 95 ? 42.708 -36.877 185.791 1.00 73.31 85 LEU A N 1
ATOM 639 C CA . LEU A 1 95 ? 44.014 -37.161 186.372 1.00 77.99 85 LEU A CA 1
ATOM 640 C C . LEU A 1 95 ? 44.263 -36.407 187.674 1.00 75.80 85 LEU A C 1
ATOM 641 O O . LEU A 1 95 ? 45.410 -36.342 188.129 1.00 73.96 85 LEU A O 1
ATOM 646 N N . ALA A 1 96 ? 43.219 -35.837 188.285 1.00 72.68 86 ALA A N 1
ATOM 647 C CA . ALA A 1 96 ? 43.429 -35.019 189.475 1.00 71.01 86 ALA A CA 1
ATOM 648 C C . ALA A 1 96 ? 43.918 -35.848 190.653 1.00 74.72 86 ALA A C 1
ATOM 649 O O . ALA A 1 96 ? 44.691 -35.349 191.480 1.00 75.83 86 ALA A O 1
ATOM 651 N N . GLU A 1 97 ? 43.486 -37.105 190.753 1.00 69.56 87 GLU A N 1
ATOM 652 C CA . GLU A 1 97 ? 43.909 -37.987 191.832 1.00 63.17 87 GLU A CA 1
ATOM 653 C C . GLU A 1 97 ? 44.821 -39.095 191.320 1.00 62.78 87 GLU A C 1
ATOM 654 O O . GLU A 1 97 ? 44.973 -40.129 191.978 1.00 56.68 87 GLU A O 1
ATOM 660 N N . ASN A 1 98 ? 45.451 -38.880 190.166 1.00 63.23 88 ASN A N 1
ATOM 661 C CA . ASN A 1 98 ? 46.310 -39.865 189.518 1.00 67.38 88 ASN A CA 1
ATOM 662 C C . ASN A 1 98 ? 47.766 -39.568 189.847 1.00 68.73 88 ASN A C 1
ATOM 663 O O . ASN A 1 98 ? 48.362 -38.644 189.289 1.00 72.84 88 ASN A O 1
ATOM 668 N N . ALA A 1 99 ? 48.344 -40.374 190.743 1.00 67.88 89 ALA A N 1
ATOM 669 C CA . ALA A 1 99 ? 49.729 -40.158 191.146 1.00 66.03 89 ALA A CA 1
ATOM 670 C C . ALA A 1 99 ? 50.672 -40.209 189.953 1.00 70.75 89 ALA A C 1
ATOM 671 O O . ALA A 1 99 ? 51.673 -39.485 189.922 1.00 73.18 89 ALA A O 1
ATOM 673 N N . SER A 1 100 ? 50.378 -41.059 188.969 1.00 78.31 90 SER A N 1
ATOM 674 C CA . SER A 1 100 ? 51.224 -41.120 187.783 1.00 79.62 90 SER A CA 1
ATOM 675 C C . SER A 1 100 ? 51.305 -39.760 187.106 1.00 83.09 90 SER A C 1
ATOM 676 O O . SER A 1 100 ? 52.391 -39.314 186.717 1.00 86.42 90 SER A O 1
ATOM 679 N N . PHE A 1 101 ? 50.161 -39.088 186.956 1.00 75.80 91 PHE A N 1
ATOM 680 C CA . PHE A 1 101 ? 50.162 -37.749 186.379 1.00 70.48 91 PHE A CA 1
ATOM 681 C C . PHE A 1 101 ? 50.994 -36.789 187.218 1.00 78.95 91 PHE A C 1
ATOM 682 O O . PHE A 1 101 ? 51.744 -35.968 186.675 1.00 84.53 91 PHE A O 1
ATOM 690 N N . VAL A 1 102 ? 50.886 -36.883 188.545 1.00 76.45 92 VAL A N 1
ATOM 691 C CA . VAL A 1 102 ? 51.660 -36.001 189.417 1.00 71.94 92 VAL A CA 1
ATOM 692 C C . VAL A 1 102 ? 53.151 -36.234 189.221 1.00 75.62 92 VAL A C 1
ATOM 693 O O . VAL A 1 102 ? 53.929 -35.287 189.060 1.00 81.54 92 VAL A O 1
ATOM 697 N N . ARG A 1 103 ? 53.571 -37.500 189.212 1.00 73.65 93 ARG A N 1
ATOM 698 C CA . ARG A 1 103 ? 54.993 -37.791 189.073 1.00 74.34 93 ARG A CA 1
ATOM 699 C C . ARG A 1 103 ? 55.503 -37.377 187.699 1.00 78.49 93 ARG A C 1
ATOM 700 O O . ARG A 1 103 ? 56.617 -36.853 187.576 1.00 81.35 93 ARG A O 1
ATOM 708 N N . ALA A 1 104 ? 54.707 -37.614 186.655 1.00 78.12 94 ALA A N 1
ATOM 709 C CA . ALA A 1 104 ? 55.080 -37.151 185.323 1.00 81.58 94 ALA A CA 1
ATOM 710 C C . ALA A 1 104 ? 55.212 -35.635 185.285 1.00 87.84 94 ALA A C 1
ATOM 711 O O . ALA A 1 104 ? 56.142 -35.099 184.671 1.00 88.39 94 ALA A O 1
ATOM 713 N N . VAL A 1 105 ? 54.286 -34.926 185.929 1.00 100.70 95 VAL A N 1
ATOM 714 C CA . VAL A 1 105 ? 54.345 -33.470 185.923 1.00 100.98 95 VAL A CA 1
ATOM 715 C C . VAL A 1 105 ? 55.562 -32.983 186.698 1.00 101.67 95 VAL A C 1
ATOM 716 O O . VAL A 1 105 ? 56.225 -32.019 186.298 1.00 102.93 95 VAL A O 1
ATOM 720 N N . THR A 1 106 ? 55.882 -33.640 187.816 1.00 86.75 96 THR A N 1
ATOM 721 C CA . THR A 1 106 ? 57.055 -33.234 188.580 1.00 83.82 96 THR A CA 1
ATOM 722 C C . THR A 1 106 ? 58.329 -33.472 187.782 1.00 85.80 96 THR A C 1
ATOM 723 O O . THR A 1 106 ? 59.244 -32.639 187.793 1.00 89.40 96 THR A O 1
ATOM 727 N N . ALA A 1 107 ? 58.390 -34.586 187.053 1.00 84.77 97 ALA A N 1
ATOM 728 C CA . ALA A 1 107 ? 59.592 -34.899 186.289 1.00 83.27 97 ALA A CA 1
ATOM 729 C C . ALA A 1 107 ? 59.793 -33.936 185.128 1.00 85.46 97 ALA A C 1
ATOM 730 O O . ALA A 1 107 ? 60.933 -33.694 184.719 1.00 85.47 97 ALA A O 1
ATOM 732 N N . ALA A 1 108 ? 58.712 -33.386 184.581 1.00 88.29 98 ALA A N 1
ATOM 733 C CA . ALA A 1 108 ? 58.817 -32.424 183.491 1.00 87.96 98 ALA A CA 1
ATOM 734 C C . ALA A 1 108 ? 59.247 -31.038 183.956 1.00 87.17 98 ALA A C 1
ATOM 735 O O . ALA A 1 108 ? 59.439 -30.152 183.115 1.00 83.53 98 ALA A O 1
ATOM 737 N N . GLY A 1 109 ? 59.402 -30.824 185.260 1.00 81.28 99 GLY A N 1
ATOM 738 C CA . GLY A 1 109 ? 59.756 -29.515 185.758 1.00 79.34 99 GLY A CA 1
ATOM 739 C C . GLY A 1 109 ? 58.578 -28.630 186.080 1.00 79.98 99 GLY A C 1
ATOM 740 O O . GLY A 1 109 ? 58.763 -27.422 186.274 1.00 82.75 99 GLY A O 1
ATOM 741 N N . LEU A 1 110 ? 57.374 -29.184 186.123 1.00 81.56 100 LEU A N 1
ATOM 742 C CA . LEU A 1 110 ? 56.158 -28.423 186.354 1.00 82.46 100 LEU A CA 1
ATOM 743 C C . LEU A 1 110 ? 55.694 -28.592 187.796 1.00 79.62 100 LEU A C 1
ATOM 744 O O . LEU A 1 110 ? 56.000 -29.592 188.453 1.00 79.00 100 LEU A O 1
ATOM 749 N N . ILE A 1 111 ? 54.951 -27.602 188.285 1.00 78.10 101 ILE A N 1
ATOM 750 C CA . ILE A 1 111 ? 54.390 -27.644 189.631 1.00 77.76 101 ILE A CA 1
ATOM 751 C C . ILE A 1 111 ? 52.987 -28.226 189.545 1.00 77.54 101 ILE A C 1
ATOM 752 O O . ILE A 1 111 ? 52.168 -27.774 188.736 1.00 78.44 101 ILE A O 1
ATOM 757 N N . PHE A 1 112 ? 52.703 -29.222 190.376 1.00 70.17 102 PHE A N 1
ATOM 758 C CA . PHE A 1 112 ? 51.365 -29.791 190.451 1.00 68.26 102 PHE A CA 1
ATOM 759 C C . PHE A 1 112 ? 50.574 -29.021 191.498 1.00 66.55 102 PHE A C 1
ATOM 760 O O . PHE A 1 112 ? 50.940 -29.018 192.677 1.00 72.01 102 PHE A O 1
ATOM 768 N N . ILE A 1 113 ? 49.495 -28.371 191.075 1.00 67.10 103 ILE A N 1
ATOM 769 C CA . ILE A 1 113 ? 48.679 -27.616 192.015 1.00 68.00 103 ILE A CA 1
ATOM 770 C C . ILE A 1 113 ? 47.763 -28.595 192.734 1.00 65.22 103 ILE A C 1
ATOM 771 O O . ILE A 1 113 ? 46.569 -28.691 192.435 1.00 61.91 103 ILE A O 1
ATOM 776 N N . GLY A 1 114 ? 48.335 -29.344 193.671 1.00 65.49 104 GLY A N 1
ATOM 777 C CA . GLY A 1 114 ? 47.598 -30.308 194.448 1.00 65.27 104 GLY A CA 1
ATOM 778 C C . GLY A 1 114 ? 48.489 -30.986 195.469 1.00 67.76 104 GLY A C 1
ATOM 779 O O . GLY A 1 114 ? 49.644 -30.599 195.676 1.00 69.46 104 GLY A O 1
ATOM 780 N N . PRO A 1 115 ? 47.966 -32.012 196.130 1.00 69.24 105 PRO A N 1
ATOM 781 C CA . PRO A 1 115 ? 48.760 -32.743 197.121 1.00 67.63 105 PRO A CA 1
ATOM 782 C C . PRO A 1 115 ? 49.946 -33.431 196.467 1.00 71.45 105 PRO A C 1
ATOM 783 O O . PRO A 1 115 ? 49.964 -33.630 195.243 1.00 68.42 105 PRO A O 1
ATOM 787 N N . PRO A 1 116 ? 50.957 -33.807 197.246 1.00 77.75 106 PRO A N 1
ATOM 788 C CA . PRO A 1 116 ? 52.089 -34.550 196.681 1.00 75.21 106 PRO A CA 1
ATOM 789 C C . PRO A 1 116 ? 51.699 -35.976 196.330 1.00 75.30 106 PRO A C 1
ATOM 790 O O . PRO A 1 116 ? 50.714 -36.526 196.826 1.00 76.63 106 PRO A O 1
ATOM 794 N N . ALA A 1 117 ? 52.513 -36.584 195.465 1.00 76.37 107 ALA A N 1
ATOM 795 C CA . ALA A 1 117 ? 52.186 -37.917 194.967 1.00 74.96 107 ALA A CA 1
ATOM 796 C C . ALA A 1 117 ? 52.055 -38.917 196.109 1.00 77.21 107 ALA A C 1
ATOM 797 O O . ALA A 1 117 ? 51.108 -39.711 196.144 1.00 78.59 107 ALA A O 1
ATOM 799 N N . GLU A 1 118 ? 52.993 -38.890 197.055 1.00 81.95 108 GLU A N 1
ATOM 800 C CA . GLU A 1 118 ? 53.002 -39.884 198.123 1.00 85.39 108 GLU A CA 1
ATOM 801 C C . GLU A 1 118 ? 51.740 -39.809 198.974 1.00 83.28 108 GLU A C 1
ATOM 802 O O . GLU A 1 118 ? 51.168 -40.844 199.337 1.00 83.34 108 GLU A O 1
ATOM 808 N N . ALA A 1 119 ? 51.292 -38.600 199.314 1.00 74.29 109 ALA A N 1
ATOM 809 C CA . ALA A 1 119 ? 50.043 -38.484 200.057 1.00 69.89 109 ALA A CA 1
ATOM 810 C C . ALA A 1 119 ? 48.879 -39.007 199.228 1.00 72.79 109 ALA A C 1
ATOM 811 O O . ALA A 1 119 ? 48.020 -39.742 199.732 1.00 73.56 109 ALA A O 1
ATOM 813 N N . MET A 1 120 ? 48.843 -38.639 197.948 1.00 73.63 110 MET A N 1
ATOM 814 C CA . MET A 1 120 ? 47.788 -39.111 197.058 1.00 71.32 110 MET A CA 1
ATOM 815 C C . MET A 1 120 ? 47.714 -40.632 197.046 1.00 72.31 110 MET A C 1
ATOM 816 O O . MET A 1 120 ? 46.623 -41.208 197.127 1.00 74.54 110 MET A O 1
ATOM 821 N N . GLU A 1 121 ? 48.868 -41.298 196.963 1.00 71.80 111 GLU A N 1
ATOM 822 C CA . GLU A 1 121 ? 48.887 -42.757 196.945 1.00 70.92 111 GLU A CA 1
ATOM 823 C C . GLU A 1 121 ? 48.442 -43.328 198.283 1.00 70.62 111 GLU A C 1
ATOM 824 O O . GLU A 1 121 ? 47.638 -44.265 198.334 1.00 77.05 111 GLU A O 1
ATOM 830 N N . ARG A 1 122 ? 48.953 -42.776 199.382 1.00 69.80 112 ARG A N 1
ATOM 831 C CA . ARG A 1 122 ? 48.619 -43.326 200.688 1.00 69.44 112 ARG A CA 1
ATOM 832 C C . ARG A 1 122 ? 47.121 -43.264 200.951 1.00 71.40 112 ARG A C 1
ATOM 833 O O . ARG A 1 122 ? 46.588 -44.092 201.700 1.00 73.34 112 ARG A O 1
ATOM 841 N N . MET A 1 123 ? 46.430 -42.288 200.359 1.00 70.19 113 MET A N 1
ATOM 842 C CA . MET A 1 123 ? 44.996 -42.117 200.544 1.00 71.12 113 MET A CA 1
ATOM 843 C C . MET A 1 123 ? 44.176 -42.534 199.326 1.00 78.51 113 MET A C 1
ATOM 844 O O . MET A 1 123 ? 42.962 -42.299 199.303 1.00 82.67 113 MET A O 1
ATOM 849 N N . GLY A 1 124 ? 44.793 -43.161 198.326 1.00 88.09 114 GLY A N 1
ATOM 850 C CA . GLY A 1 124 ? 44.094 -43.479 197.093 1.00 92.44 114 GLY A CA 1
ATOM 851 C C . GLY A 1 124 ? 43.006 -44.529 197.211 1.00 95.89 114 GLY A C 1
ATOM 852 O O . GLY A 1 124 ? 41.831 -44.249 196.950 1.00 96.32 114 GLY A O 1
ATOM 853 N N . GLY A 1 125 ? 43.383 -45.743 197.600 1.00 88.26 115 GLY A N 1
ATOM 854 C CA . GLY A 1 125 ? 42.424 -46.827 197.676 1.00 86.17 115 GLY A CA 1
ATOM 855 C C . GLY A 1 125 ? 41.620 -46.796 198.962 1.00 86.49 115 GLY A C 1
ATOM 856 O O . GLY A 1 125 ? 42.081 -46.336 200.004 1.00 93.21 115 GLY A O 1
ATOM 857 N N . LYS A 1 126 ? 40.388 -47.297 198.881 1.00 85.58 116 LYS A N 1
ATOM 858 C CA . LYS A 1 126 ? 39.521 -47.315 200.056 1.00 86.74 116 LYS A CA 1
ATOM 859 C C . LYS A 1 126 ? 40.152 -48.086 201.212 1.00 82.23 116 LYS A C 1
ATOM 860 O O . LYS A 1 126 ? 40.042 -47.674 202.373 1.00 79.38 116 LYS A O 1
ATOM 862 N N . THR A 1 127 ? 40.812 -49.210 200.923 1.00 84.82 117 THR A N 1
ATOM 863 C CA . THR A 1 127 ? 41.445 -49.978 201.991 1.00 85.72 117 THR A CA 1
ATOM 864 C C . THR A 1 127 ? 42.593 -49.203 202.626 1.00 85.03 117 THR A C 1
ATOM 865 O O . THR A 1 127 ? 42.711 -49.144 203.855 1.00 86.11 117 THR A O 1
ATOM 869 N N . ALA A 1 128 ? 43.449 -48.594 201.805 1.00 86.14 118 ALA A N 1
ATOM 870 C CA . ALA A 1 128 ? 44.579 -47.857 202.356 1.00 81.92 118 ALA A CA 1
ATOM 871 C C . ALA A 1 128 ? 44.120 -46.682 203.209 1.00 75.33 118 ALA A C 1
ATOM 872 O O . ALA A 1 128 ? 44.645 -46.460 204.306 1.00 79.86 118 ALA A O 1
ATOM 874 N N . ALA A 1 129 ? 43.119 -45.937 202.739 1.00 72.25 119 ALA A N 1
ATOM 875 C CA . ALA A 1 129 ? 42.672 -44.761 203.475 1.00 70.50 119 ALA A CA 1
ATOM 876 C C . ALA A 1 129 ? 42.113 -45.131 204.843 1.00 74.77 119 ALA A C 1
ATOM 877 O O . ALA A 1 129 ? 42.455 -44.503 205.852 1.00 78.23 119 ALA A O 1
ATOM 879 N N . ARG A 1 130 ? 41.265 -46.158 204.910 1.00 75.79 120 ARG A N 1
ATOM 880 C CA . ARG A 1 130 ? 40.716 -46.524 206.211 1.00 74.70 120 ARG A CA 1
ATOM 881 C C . ARG A 1 130 ? 41.831 -46.915 207.167 1.00 77.35 120 ARG A C 1
ATOM 882 O O . ARG A 1 130 ? 41.782 -46.586 208.359 1.00 77.77 120 ARG A O 1
ATOM 890 N N . ARG A 1 131 ? 42.847 -47.620 206.660 1.00 79.19 121 ARG A N 1
ATOM 891 C CA . ARG A 1 131 ? 43.994 -47.963 207.494 1.00 78.42 121 ARG A CA 1
ATOM 892 C C . ARG A 1 131 ? 44.698 -46.701 207.974 1.00 76.14 121 ARG A C 1
ATOM 893 O O . ARG A 1 131 ? 45.028 -46.568 209.157 1.00 74.56 121 ARG A O 1
ATOM 901 N N . GLU A 1 132 ? 44.921 -45.751 207.062 1.00 69.76 122 GLU A N 1
ATOM 902 C CA . GLU A 1 132 ? 45.545 -44.499 207.461 1.00 67.30 122 GLU A CA 1
ATOM 903 C C . GLU A 1 132 ? 44.670 -43.725 208.431 1.00 65.70 122 GLU A C 1
ATOM 904 O O . GLU A 1 132 ? 45.189 -43.016 209.300 1.00 72.08 122 GLU A O 1
ATOM 910 N N . ALA A 1 133 ? 43.350 -43.868 208.327 1.00 64.08 123 ALA A N 1
ATOM 911 C CA . ALA A 1 133 ? 42.461 -43.110 209.200 1.00 65.50 123 ALA A CA 1
ATOM 912 C C . ALA A 1 133 ? 42.421 -43.686 210.608 1.00 64.86 123 ALA A C 1
ATOM 913 O O . ALA A 1 133 ? 42.330 -42.931 211.583 1.00 64.87 123 ALA A O 1
ATOM 915 N N . THR A 1 134 ? 42.475 -45.013 210.736 1.00 66.42 124 THR A N 1
ATOM 916 C CA . THR A 1 134 ? 42.554 -45.623 212.059 1.00 67.55 124 THR A CA 1
ATOM 917 C C . THR A 1 134 ? 43.888 -45.311 212.722 1.00 64.10 124 THR A C 1
ATOM 918 O O . THR A 1 134 ? 43.948 -45.078 213.935 1.00 61.47 124 THR A O 1
ATOM 922 N N . ALA A 1 135 ? 44.967 -45.286 211.934 1.00 62.91 125 ALA A N 1
ATOM 923 C CA . ALA A 1 135 ? 46.263 -44.876 212.464 1.00 64.35 125 ALA A CA 1
ATOM 924 C C . ALA A 1 135 ? 46.214 -43.474 213.061 1.00 66.82 125 ALA A C 1
ATOM 925 O O . ALA A 1 135 ? 46.800 -43.228 214.123 1.00 76.96 125 ALA A O 1
ATOM 927 N N . ALA A 1 136 ? 45.528 -42.543 212.402 1.00 64.55 126 ALA A N 1
ATOM 928 C CA . ALA A 1 136 ? 45.422 -41.165 212.865 1.00 60.47 126 ALA A CA 1
ATOM 929 C C . ALA A 1 136 ? 44.273 -40.965 213.847 1.00 61.94 126 ALA A C 1
ATOM 930 O O . ALA A 1 136 ? 43.955 -39.820 214.191 1.00 63.76 126 ALA A O 1
ATOM 932 N N . GLY A 1 137 ? 43.664 -42.048 214.318 1.00 57.88 127 GLY A N 1
ATOM 933 C CA . GLY A 1 137 ? 42.606 -41.949 215.300 1.00 58.50 127 GLY A CA 1
ATOM 934 C C . GLY A 1 137 ? 41.347 -41.330 214.741 1.00 67.44 127 GLY A C 1
ATOM 935 O O . GLY A 1 137 ? 40.641 -40.610 215.455 1.00 69.96 127 GLY A O 1
ATOM 936 N N . VAL A 1 138 ? 41.059 -41.583 213.473 1.00 67.59 128 VAL A N 1
ATOM 937 C CA . VAL A 1 138 ? 39.798 -41.201 212.845 1.00 56.30 128 VAL A CA 1
ATOM 938 C C . VAL A 1 138 ? 38.924 -42.447 212.773 1.00 55.40 128 VAL A C 1
ATOM 939 O O . VAL A 1 138 ? 39.372 -43.467 212.229 1.00 58.51 128 VAL A O 1
ATOM 943 N N . PRO A 1 139 ? 37.703 -42.417 213.297 1.00 56.11 129 PRO A N 1
ATOM 944 C CA . PRO A 1 139 ? 36.861 -43.619 213.252 1.00 57.94 129 PRO A CA 1
ATOM 945 C C . PRO A 1 139 ? 36.545 -44.008 211.816 1.00 57.56 129 PRO A C 1
ATOM 946 O O . PRO A 1 139 ? 36.376 -43.158 210.940 1.00 59.94 129 PRO A O 1
ATOM 950 N N . VAL A 1 140 ? 36.452 -45.314 211.582 1.00 51.57 130 VAL A N 1
ATOM 951 C CA . VAL A 1 140 ? 36.069 -45.844 210.282 1.00 55.35 130 VAL A CA 1
ATOM 952 C C . VAL A 1 140 ? 34.892 -46.789 210.483 1.00 60.66 130 VAL A C 1
ATOM 953 O O . VAL A 1 140 ? 34.546 -47.160 211.605 1.00 63.76 130 VAL A O 1
ATOM 957 N N . VAL A 1 141 ? 34.268 -47.169 209.374 1.00 60.56 131 VAL A N 1
ATOM 958 C CA . VAL A 1 141 ? 33.139 -48.089 209.427 1.00 59.56 131 VAL A CA 1
ATOM 959 C C . VAL A 1 141 ? 33.645 -49.415 209.980 1.00 60.94 131 VAL A C 1
ATOM 960 O O . VAL A 1 141 ? 34.575 -50.011 209.417 1.00 60.43 131 VAL A O 1
ATOM 964 N N . PRO A 1 142 ? 33.068 -49.915 211.070 1.00 58.06 132 PRO A N 1
ATOM 965 C CA . PRO A 1 142 ? 33.542 -51.185 211.635 1.00 57.05 132 PRO A CA 1
ATOM 966 C C . PRO A 1 142 ? 33.361 -52.319 210.639 1.00 59.47 132 PRO A C 1
ATOM 967 O O . PRO A 1 142 ? 32.240 -52.662 210.261 1.00 63.08 132 PRO A O 1
ATOM 971 N N . GLY A 1 143 ? 34.473 -52.909 210.215 1.00 59.93 133 GLY A N 1
ATOM 972 C CA . GLY A 1 143 ? 34.384 -53.998 209.264 1.00 60.97 133 GLY A CA 1
ATOM 973 C C . GLY A 1 143 ? 35.651 -54.815 209.222 1.00 66.24 133 GLY A C 1
ATOM 974 O O . GLY A 1 143 ? 36.722 -54.373 209.650 1.00 68.08 133 GLY A O 1
ATOM 975 N N . VAL A 1 144 ? 35.512 -56.025 208.689 1.00 67.41 134 VAL A N 1
ATOM 976 C CA . VAL A 1 144 ? 36.620 -56.948 208.489 1.00 66.36 134 VAL A CA 1
ATOM 977 C C . VAL A 1 144 ? 36.818 -57.107 206.991 1.00 65.90 134 VAL A C 1
ATOM 978 O O . VAL A 1 144 ? 35.938 -57.627 206.298 1.00 68.96 134 VAL A O 1
ATOM 982 N N . LEU A 1 145 ? 37.959 -56.652 206.485 1.00 77.29 135 LEU A N 1
ATOM 983 C CA . LEU A 1 145 ? 38.232 -56.768 205.061 1.00 77.47 135 LEU A CA 1
ATOM 984 C C . LEU A 1 145 ? 38.747 -58.145 204.664 1.00 74.82 135 LEU A C 1
ATOM 985 O O . LEU A 1 145 ? 38.786 -58.450 203.466 1.00 74.09 135 LEU A O 1
ATOM 990 N N . GLU A 1 146 ? 39.148 -58.975 205.615 1.00 69.72 136 GLU A N 1
ATOM 991 C CA . GLU A 1 146 ? 39.585 -60.283 205.169 1.00 69.15 136 GLU A CA 1
ATOM 992 C C . GLU A 1 146 ? 38.362 -61.183 205.025 1.00 69.83 136 GLU A C 1
ATOM 993 O O . GLU A 1 146 ? 37.340 -60.961 205.679 1.00 71.44 136 GLU A O 1
ATOM 999 N N . PRO A 1 147 ? 38.438 -62.206 204.178 1.00 70.48 137 PRO A N 1
ATOM 1000 C CA . PRO A 1 147 ? 37.246 -63.022 203.915 1.00 66.45 137 PRO A CA 1
ATOM 1001 C C . PRO A 1 147 ? 36.710 -63.689 205.172 1.00 63.50 137 PRO A C 1
ATOM 1002 O O . PRO A 1 147 ? 37.467 -64.130 206.039 1.00 68.82 137 PRO A O 1
ATOM 1006 N N . VAL A 1 148 ? 35.383 -63.769 205.253 1.00 57.85 138 VAL A N 1
ATOM 1007 C CA . VAL A 1 148 ? 34.696 -64.388 206.378 1.00 58.97 138 VAL A CA 1
ATOM 1008 C C . VAL A 1 148 ? 34.303 -65.796 205.954 1.00 64.33 138 VAL A C 1
ATOM 1009 O O . VAL A 1 148 ? 33.526 -65.979 205.010 1.00 67.57 138 VAL A O 1
ATOM 1013 N N . THR A 1 149 ? 34.823 -66.791 206.670 1.00 67.77 139 THR A N 1
ATOM 1014 C CA . THR A 1 149 ? 34.720 -68.173 206.211 1.00 63.87 139 THR A CA 1
ATOM 1015 C C . THR A 1 149 ? 33.309 -68.735 206.388 1.00 57.22 139 THR A C 1
ATOM 1016 O O . THR A 1 149 ? 32.763 -69.348 205.466 1.00 58.83 139 THR A O 1
ATOM 1020 N N . ASP A 1 150 ? 32.693 -68.538 207.554 1.00 59.61 140 ASP A N 1
ATOM 1021 C CA . ASP A 1 150 ? 31.452 -69.237 207.867 1.00 56.50 140 ASP A CA 1
ATOM 1022 C C . ASP A 1 150 ? 30.451 -68.297 208.526 1.00 58.61 140 ASP A C 1
ATOM 1023 O O . ASP A 1 150 ? 30.742 -67.136 208.820 1.00 62.64 140 ASP A O 1
ATOM 1028 N N . ALA A 1 151 ? 29.246 -68.832 208.746 1.00 61.59 141 ALA A N 1
ATOM 1029 C CA . ALA A 1 151 ? 28.163 -68.067 209.355 1.00 58.88 141 ALA A CA 1
ATOM 1030 C C . ALA A 1 151 ? 28.441 -67.717 210.809 1.00 64.80 141 ALA A C 1
ATOM 1031 O O . ALA A 1 151 ? 27.974 -66.678 211.286 1.00 67.77 141 ALA A O 1
ATOM 1033 N N . ALA A 1 152 ? 29.164 -68.573 211.539 1.00 68.26 142 ALA A N 1
ATOM 1034 C CA . ALA A 1 152 ? 29.459 -68.281 212.941 1.00 68.14 142 ALA A CA 1
ATOM 1035 C C . ALA A 1 152 ? 30.315 -67.026 213.083 1.00 69.31 142 ALA A C 1
ATOM 1036 O O . ALA A 1 152 ? 30.102 -66.219 213.997 1.00 67.27 142 ALA A O 1
ATOM 1038 N N . GLU A 1 153 ? 31.302 -66.849 212.199 1.00 76.23 143 GLU A N 1
ATOM 1039 C CA . GLU A 1 153 ? 32.116 -65.638 212.245 1.00 75.81 143 GLU A CA 1
ATOM 1040 C C . GLU A 1 153 ? 31.267 -64.393 211.998 1.00 74.69 143 GLU A C 1
ATOM 1041 O O . GLU A 1 153 ? 31.497 -63.345 212.613 1.00 76.83 143 GLU A O 1
ATOM 1047 N N . VAL A 1 154 ? 30.279 -64.489 211.105 1.00 67.63 144 VAL A N 1
ATOM 1048 C CA . VAL A 1 154 ? 29.380 -63.360 210.870 1.00 64.20 144 VAL A CA 1
ATOM 1049 C C . VAL A 1 154 ? 28.675 -62.970 212.164 1.00 64.24 144 VAL A C 1
ATOM 1050 O O . VAL A 1 154 ? 28.609 -61.790 212.524 1.00 66.39 144 VAL A O 1
ATOM 1054 N N . ARG A 1 155 ? 28.163 -63.958 212.898 1.00 63.76 145 ARG A N 1
ATOM 1055 C CA . ARG A 1 155 ? 27.468 -63.664 214.148 1.00 61.27 145 ARG A CA 1
ATOM 1056 C C . ARG A 1 155 ? 28.405 -62.997 215.140 1.00 63.08 145 ARG A C 1
ATOM 1057 O O . ARG A 1 155 ? 28.048 -61.998 215.777 1.00 64.64 145 ARG A O 1
ATOM 1065 N N . ARG A 1 156 ? 29.608 -63.551 215.294 1.00 66.55 146 ARG A N 1
ATOM 1066 C CA . ARG A 1 156 ? 30.588 -62.970 216.203 1.00 68.30 146 ARG A CA 1
ATOM 1067 C C . ARG A 1 156 ? 30.962 -61.561 215.769 1.00 65.53 146 ARG A C 1
ATOM 1068 O O . ARG A 1 156 ? 31.035 -60.643 216.593 1.00 65.74 146 ARG A O 1
ATOM 1076 N N . LEU A 1 157 ? 31.205 -61.375 214.468 1.00 64.01 147 LEU A N 1
ATOM 1077 C CA . LEU A 1 157 ? 31.437 -60.036 213.940 1.00 61.12 147 LEU A CA 1
ATOM 1078 C C . LEU A 1 157 ? 30.206 -59.155 214.118 1.00 64.44 147 LEU A C 1
ATOM 1079 O O . LEU A 1 157 ? 30.328 -57.932 214.254 1.00 67.70 147 LEU A O 1
ATOM 1084 N N . GLY A 1 158 ? 29.017 -59.757 214.122 1.00 64.68 148 GLY A N 1
ATOM 1085 C CA . GLY A 1 158 ? 27.807 -58.993 214.376 1.00 65.14 148 GLY A CA 1
ATOM 1086 C C . GLY A 1 158 ? 27.722 -58.494 215.805 1.00 64.00 148 GLY A C 1
ATOM 1087 O O . GLY A 1 158 ? 27.271 -57.373 216.055 1.00 68.52 148 GLY A O 1
ATOM 1088 N N . LYS A 1 159 ? 28.154 -59.319 216.762 1.00 65.75 149 LYS A N 1
ATOM 1089 C CA . LYS A 1 159 ? 28.177 -58.898 218.159 1.00 68.05 149 LYS A CA 1
ATOM 1090 C C . LYS A 1 159 ? 29.096 -57.698 218.350 1.00 69.05 149 LYS A C 1
ATOM 1091 O O . LYS A 1 159 ? 28.712 -56.691 218.954 1.00 69.57 149 LYS A O 1
ATOM 1097 N N . GLU A 1 160 ? 30.316 -57.785 217.822 1.00 71.34 150 GLU A N 1
ATOM 1098 C CA . GLU A 1 160 ? 31.275 -56.702 217.992 1.00 69.70 150 GLU A CA 1
ATOM 1099 C C . GLU A 1 160 ? 30.825 -55.432 217.277 1.00 71.08 150 GLU A C 1
ATOM 1100 O O . GLU A 1 160 ? 30.960 -54.329 217.820 1.00 78.61 150 GLU A O 1
ATOM 1106 N N . PHE A 1 161 ? 30.285 -55.558 216.063 1.00 63.10 151 PHE A N 1
ATOM 1107 C CA . PHE A 1 161 ? 29.966 -54.361 215.293 1.00 63.14 151 PHE A CA 1
ATOM 1108 C C . PHE A 1 161 ? 28.644 -53.751 215.735 1.00 62.94 151 PHE A C 1
ATOM 1109 O O . PHE A 1 161 ? 28.497 -52.523 215.748 1.00 64.63 151 PHE A O 1
ATOM 1117 N N . GLY A 1 162 ? 27.673 -54.586 216.080 1.00 63.16 152 GLY A N 1
ATOM 1118 C CA . GLY A 1 162 ? 26.361 -54.102 216.448 1.00 67.99 152 GLY A CA 1
ATOM 1119 C C . GLY A 1 162 ? 25.404 -54.154 215.278 1.00 71.61 152 GLY A C 1
ATOM 1120 O O . GLY A 1 162 ? 25.656 -53.551 214.229 1.00 72.11 152 GLY A O 1
ATOM 1121 N N . TYR A 1 163 ? 24.293 -54.858 215.450 1.00 73.16 153 TYR A N 1
ATOM 1122 C CA . TYR A 1 163 ? 23.353 -55.010 214.358 1.00 73.93 153 TYR A CA 1
ATOM 1123 C C . TYR A 1 163 ? 22.616 -53.695 214.111 1.00 73.69 153 TYR A C 1
ATOM 1124 O O . TYR A 1 163 ? 22.363 -52.928 215.043 1.00 75.38 153 TYR A O 1
ATOM 1133 N N . PRO A 1 164 ? 22.270 -53.402 212.855 1.00 75.03 154 PRO A N 1
ATOM 1134 C CA . PRO A 1 164 ? 22.430 -54.296 211.706 1.00 74.66 154 PRO A CA 1
ATOM 1135 C C . PRO A 1 164 ? 23.842 -54.311 211.127 1.00 73.51 154 PRO A C 1
ATOM 1136 O O . PRO A 1 164 ? 24.601 -53.353 211.297 1.00 74.76 154 PRO A O 1
ATOM 1140 N N . ILE A 1 165 ? 24.180 -55.409 210.450 1.00 64.90 155 ILE A N 1
ATOM 1141 C CA . ILE A 1 165 ? 25.418 -55.537 209.695 1.00 59.22 155 ILE A CA 1
ATOM 1142 C C . ILE A 1 165 ? 25.056 -55.931 208.268 1.00 60.34 155 ILE A C 1
ATOM 1143 O O . ILE A 1 165 ? 23.919 -56.302 207.970 1.00 59.90 155 ILE A O 1
ATOM 1148 N N . ALA A 1 166 ? 26.046 -55.868 207.382 1.00 55.84 156 ALA A N 1
ATOM 1149 C CA . ALA A 1 166 ? 25.812 -56.103 205.964 1.00 52.82 156 ALA A CA 1
ATOM 1150 C C . ALA A 1 166 ? 26.878 -57.028 205.413 1.00 55.90 156 ALA A C 1
ATOM 1151 O O . ALA A 1 166 ? 28.070 -56.810 205.643 1.00 58.05 156 ALA A O 1
ATOM 1153 N N . ILE A 1 167 ? 26.445 -58.034 204.659 1.00 58.34 157 ILE A N 1
ATOM 1154 C CA . ILE A 1 167 ? 27.341 -58.970 203.998 1.00 52.52 157 ILE A CA 1
ATOM 1155 C C . ILE A 1 167 ? 27.559 -58.482 202.579 1.00 60.02 157 ILE A C 1
ATOM 1156 O O . ILE A 1 167 ? 26.595 -58.192 201.862 1.00 67.36 157 ILE A O 1
ATOM 1161 N N . LYS A 1 168 ? 28.820 -58.371 202.178 1.00 59.48 158 LYS A N 1
ATOM 1162 C CA . LYS A 1 168 ? 29.177 -57.927 200.841 1.00 66.54 158 LYS A CA 1
ATOM 1163 C C . LYS A 1 168 ? 30.248 -58.858 200.289 1.00 64.81 158 LYS A C 1
ATOM 1164 O O . LYS A 1 168 ? 30.821 -59.677 201.011 1.00 66.14 158 LYS A O 1
ATOM 1170 N N . ALA A 1 169 ? 30.504 -58.739 198.990 1.00 66.89 159 ALA A N 1
ATOM 1171 C CA . ALA A 1 169 ? 31.454 -59.598 198.305 1.00 68.16 159 ALA A CA 1
ATOM 1172 C C . ALA A 1 169 ? 32.591 -58.768 197.730 1.00 73.52 159 ALA A C 1
ATOM 1173 O O . ALA A 1 169 ? 32.431 -57.579 197.439 1.00 76.42 159 ALA A O 1
ATOM 1175 N N . VAL A 1 170 ? 33.739 -59.412 197.569 1.00 76.77 160 VAL A N 1
ATOM 1176 C CA . VAL A 1 170 ? 34.899 -58.776 196.968 1.00 74.26 160 VAL A CA 1
ATOM 1177 C C . VAL A 1 170 ? 34.627 -58.539 195.485 1.00 76.14 160 VAL A C 1
ATOM 1178 O O . VAL A 1 170 ? 35.017 -57.516 194.924 1.00 81.27 160 VAL A O 1
ATOM 1182 N N . GLY A 1 174 ? 29.238 -54.445 193.740 1.00 102.63 164 GLY A N 1
ATOM 1183 C CA . GLY A 1 174 ? 28.943 -55.107 194.996 1.00 106.04 164 GLY A CA 1
ATOM 1184 C C . GLY A 1 174 ? 29.375 -54.317 196.217 1.00 118.36 164 GLY A C 1
ATOM 1185 O O . GLY A 1 174 ? 29.397 -54.850 197.328 1.00 114.67 164 GLY A O 1
ATOM 1186 N N . GLY A 1 175 ? 29.723 -53.042 196.008 1.00 112.23 165 GLY A N 1
ATOM 1187 C CA . GLY A 1 175 ? 30.124 -52.200 197.125 1.00 104.94 165 GLY A CA 1
ATOM 1188 C C . GLY A 1 175 ? 29.045 -52.084 198.184 1.00 108.97 165 GLY A C 1
ATOM 1189 O O . GLY A 1 175 ? 29.334 -52.102 199.384 1.00 103.71 165 GLY A O 1
ATOM 1190 N N . ARG A 1 176 ? 27.790 -51.958 197.756 1.00 112.38 166 ARG A N 1
ATOM 1191 C CA . ARG A 1 176 ? 26.666 -52.001 198.678 1.00 110.73 166 ARG A CA 1
ATOM 1192 C C . ARG A 1 176 ? 26.346 -53.446 199.044 1.00 107.47 166 ARG A C 1
ATOM 1193 O O . ARG A 1 176 ? 26.544 -54.372 198.250 1.00 104.31 166 ARG A O 1
ATOM 1201 N N . GLY A 1 177 ? 25.858 -53.633 200.266 1.00 93.29 167 GLY A N 1
ATOM 1202 C CA . GLY A 1 177 ? 25.664 -54.965 200.802 1.00 82.25 167 GLY A CA 1
ATOM 1203 C C . GLY A 1 177 ? 24.840 -55.891 199.933 1.00 78.77 167 GLY A C 1
ATOM 1204 O O . GLY A 1 177 ? 23.691 -55.581 199.602 1.00 85.62 167 GLY A O 1
ATOM 1205 N N . LEU A 1 178 ? 25.419 -57.033 199.550 1.00 72.46 168 LEU A N 1
ATOM 1206 C CA . LEU A 1 178 ? 24.618 -58.084 198.933 1.00 67.39 168 LEU A CA 1
ATOM 1207 C C . LEU A 1 178 ? 23.412 -58.416 199.790 1.00 67.27 168 LEU A C 1
ATOM 1208 O O . LEU A 1 178 ? 22.347 -58.761 199.267 1.00 75.74 168 LEU A O 1
ATOM 1213 N N . ARG A 1 179 ? 23.561 -58.314 201.106 1.00 62.62 169 ARG A N 1
ATOM 1214 C CA . ARG A 1 179 ? 22.483 -58.622 202.026 1.00 61.56 169 ARG A CA 1
ATOM 1215 C C . ARG A 1 179 ? 22.710 -57.864 203.326 1.00 62.22 169 ARG A C 1
ATOM 1216 O O . ARG A 1 179 ? 23.850 -57.675 203.757 1.00 62.77 169 ARG A O 1
ATOM 1224 N N . VAL A 1 180 ? 21.614 -57.430 203.941 1.00 58.85 170 VAL A N 1
ATOM 1225 C CA . VAL A 1 180 ? 21.649 -56.752 205.230 1.00 56.79 170 VAL A CA 1
ATOM 1226 C C . VAL A 1 180 ? 20.949 -57.643 206.247 1.00 63.90 170 VAL A C 1
ATOM 1227 O O . VAL A 1 180 ? 19.780 -58.007 206.063 1.00 65.09 170 VAL A O 1
ATOM 1231 N N . VAL A 1 181 ? 21.665 -58.003 207.313 1.00 62.56 171 VAL A N 1
ATOM 1232 C CA . VAL A 1 181 ? 21.152 -58.878 208.362 1.00 66.00 171 VAL A CA 1
ATOM 1233 C C . VAL A 1 181 ? 20.967 -58.043 209.618 1.00 64.48 171 VAL A C 1
ATOM 1234 O O . VAL A 1 181 ? 21.901 -57.369 210.066 1.00 66.71 171 VAL A O 1
ATOM 1238 N N . ARG A 1 182 ? 19.760 -58.073 210.176 1.00 65.97 172 ARG A N 1
ATOM 1239 C CA . ARG A 1 182 ? 19.451 -57.294 211.363 1.00 69.39 172 ARG A CA 1
ATOM 1240 C C . ARG A 1 182 ? 19.504 -58.114 212.647 1.00 72.58 172 ARG A C 1
ATOM 1241 O O . ARG A 1 182 ? 19.540 -57.528 213.734 1.00 76.21 172 ARG A O 1
ATOM 1249 N N . SER A 1 183 ? 19.533 -59.436 212.555 1.00 74.30 173 SER A N 1
ATOM 1250 C CA . SER A 1 183 ? 19.512 -60.312 213.715 1.00 75.71 173 SER A CA 1
ATOM 1251 C C . SER A 1 183 ? 20.521 -61.432 213.528 1.00 75.22 173 SER A C 1
ATOM 1252 O O . SER A 1 183 ? 20.944 -61.717 212.403 1.00 75.47 173 SER A O 1
ATOM 1255 N N . PRO A 1 184 ? 20.944 -62.071 214.620 1.00 73.14 174 PRO A N 1
ATOM 1256 C CA . PRO A 1 184 ? 21.819 -63.244 214.479 1.00 69.66 174 PRO A CA 1
ATOM 1257 C C . PRO A 1 184 ? 21.157 -64.386 213.735 1.00 67.70 174 PRO A C 1
ATOM 1258 O O . PRO A 1 184 ? 21.836 -65.132 213.020 1.00 67.86 174 PRO A O 1
ATOM 1262 N N . GLU A 1 185 ? 19.841 -64.535 213.881 1.00 68.94 175 GLU A N 1
ATOM 1263 C CA . GLU A 1 185 ? 19.134 -65.652 213.266 1.00 68.32 175 GLU A CA 1
ATOM 1264 C C . GLU A 1 185 ? 19.154 -65.563 211.744 1.00 68.16 175 GLU A C 1
ATOM 1265 O O . GLU A 1 185 ? 19.245 -66.588 211.058 1.00 71.60 175 GLU A O 1
ATOM 1271 N N . GLU A 1 186 ? 19.081 -64.352 211.198 1.00 68.99 176 GLU A N 1
ATOM 1272 C CA . GLU A 1 186 ? 19.026 -64.160 209.753 1.00 68.40 176 GLU A CA 1
ATOM 1273 C C . GLU A 1 186 ? 20.347 -64.444 209.044 1.00 67.99 176 GLU A C 1
ATOM 1274 O O . GLU A 1 186 ? 20.362 -64.450 207.808 1.00 68.90 176 GLU A O 1
ATOM 1280 N N . VAL A 1 187 ? 21.435 -64.718 209.770 1.00 67.39 177 VAL A N 1
ATOM 1281 C CA . VAL A 1 187 ? 22.747 -64.776 209.124 1.00 69.03 177 VAL A CA 1
ATOM 1282 C C . VAL A 1 187 ? 22.938 -66.059 208.319 1.00 68.04 177 VAL A C 1
ATOM 1283 O O . VAL A 1 187 ? 23.689 -66.067 207.336 1.00 61.76 177 VAL A O 1
ATOM 1287 N N . ASP A 1 188 ? 22.281 -67.155 208.700 1.00 69.18 178 ASP A N 1
ATOM 1288 C CA . ASP A 1 188 ? 22.459 -68.390 207.944 1.00 68.10 178 ASP A CA 1
ATOM 1289 C C . ASP A 1 188 ? 21.869 -68.257 206.546 1.00 72.06 178 ASP A C 1
ATOM 1290 O O . ASP A 1 188 ? 22.506 -68.634 205.555 1.00 73.23 178 ASP A O 1
ATOM 1295 N N . GLU A 1 189 ? 20.661 -67.697 206.444 1.00 82.30 179 GLU A N 1
ATOM 1296 C CA . GLU A 1 189 ? 20.046 -67.511 205.134 1.00 82.02 179 GLU A CA 1
ATOM 1297 C C . GLU A 1 189 ? 20.829 -66.513 204.294 1.00 82.42 179 GLU A C 1
ATOM 1298 O O . GLU A 1 189 ? 21.070 -66.745 203.102 1.00 81.72 179 GLU A O 1
ATOM 1304 N N . ALA A 1 190 ? 21.221 -65.390 204.899 1.00 69.50 180 ALA A N 1
ATOM 1305 C CA . ALA A 1 190 ? 21.919 -64.353 204.152 1.00 65.13 180 ALA A CA 1
ATOM 1306 C C . ALA A 1 190 ? 23.283 -64.832 203.676 1.00 63.93 180 ALA A C 1
ATOM 1307 O O . ALA A 1 190 ? 23.678 -64.556 202.536 1.00 62.32 180 ALA A O 1
ATOM 1309 N N . PHE A 1 191 ? 24.017 -65.551 204.529 1.00 64.65 181 PHE A N 1
ATOM 1310 C CA . PHE A 1 191 ? 25.322 -66.055 204.114 1.00 64.00 181 PHE A CA 1
ATOM 1311 C C . PHE A 1 191 ? 25.198 -66.992 202.919 1.00 63.71 181 PHE A C 1
ATOM 1312 O O . PHE A 1 191 ? 25.993 -66.912 201.974 1.00 60.65 181 PHE A O 1
ATOM 1320 N N . ALA A 1 192 ? 24.201 -67.880 202.934 1.00 65.87 182 ALA A N 1
ATOM 1321 C CA . ALA A 1 192 ? 23.983 -68.753 201.785 1.00 65.46 182 ALA A CA 1
ATOM 1322 C C . ALA A 1 192 ? 23.622 -67.939 200.547 1.00 67.18 182 ALA A C 1
ATOM 1323 O O . ALA A 1 192 ? 24.181 -68.147 199.463 1.00 63.24 182 ALA A O 1
ATOM 1325 N N . ALA A 1 193 ? 22.704 -66.982 200.701 1.00 61.76 183 ALA A N 1
ATOM 1326 C CA . ALA A 1 193 ? 22.256 -66.195 199.559 1.00 61.21 183 ALA A CA 1
ATOM 1327 C C . ALA A 1 193 ? 23.395 -65.378 198.966 1.00 68.08 183 ALA A C 1
ATOM 1328 O O . ALA A 1 193 ? 23.520 -65.264 197.740 1.00 73.77 183 ALA A O 1
ATOM 1330 N N . ALA A 1 194 ? 24.232 -64.794 199.822 1.00 65.16 184 ALA A N 1
ATOM 1331 C CA . ALA A 1 194 ? 25.322 -63.951 199.349 1.00 61.27 184 ALA A CA 1
ATOM 1332 C C . ALA A 1 194 ? 26.382 -64.749 198.602 1.00 63.82 184 ALA A C 1
ATOM 1333 O O . ALA A 1 194 ? 26.990 -64.232 197.658 1.00 65.10 184 ALA A O 1
ATOM 1335 N N . ARG A 1 195 ? 26.629 -65.995 199.008 1.00 65.76 185 ARG A N 1
ATOM 1336 C CA . ARG A 1 195 ? 27.679 -66.780 198.365 1.00 69.33 185 ARG A CA 1
ATOM 1337 C C . ARG A 1 195 ? 27.330 -67.123 196.920 1.00 75.25 185 ARG A C 1
ATOM 1338 O O . ARG A 1 195 ? 28.152 -66.923 196.016 1.00 76.35 185 ARG A O 1
ATOM 1346 N N . ARG A 1 196 ? 26.131 -67.662 196.675 1.00 72.16 186 ARG A N 1
ATOM 1347 C CA . ARG A 1 196 ? 25.734 -67.930 195.294 1.00 69.15 186 ARG A CA 1
ATOM 1348 C C . ARG A 1 196 ? 25.837 -66.668 194.450 1.00 73.01 186 ARG A C 1
ATOM 1349 O O . ARG A 1 196 ? 26.457 -66.668 193.380 1.00 73.10 186 ARG A O 1
ATOM 1357 N N . GLU A 1 197 ? 25.241 -65.575 194.934 1.00 71.79 187 GLU A N 1
ATOM 1358 C CA . GLU A 1 197 ? 25.196 -64.338 194.165 1.00 70.92 187 GLU A CA 1
ATOM 1359 C C . GLU A 1 197 ? 26.592 -63.888 193.754 1.00 75.18 187 GLU A C 1
ATOM 1360 O O . GLU A 1 197 ? 26.798 -63.427 192.624 1.00 80.05 187 GLU A O 1
ATOM 1366 N N . ALA A 1 198 ? 27.568 -64.016 194.654 1.00 74.00 188 ALA A N 1
ATOM 1367 C CA . ALA A 1 198 ? 28.935 -63.646 194.309 1.00 76.32 188 ALA A CA 1
ATOM 1368 C C . ALA A 1 198 ? 29.563 -64.686 193.391 1.00 82.09 188 ALA A C 1
ATOM 1369 O O . ALA A 1 198 ? 30.201 -64.341 192.390 1.00 84.17 188 ALA A O 1
ATOM 1371 N N . GLU A 1 199 ? 29.390 -65.970 193.719 1.00 79.11 189 GLU A N 1
ATOM 1372 C CA . GLU A 1 199 ? 29.936 -67.030 192.878 1.00 82.31 189 GLU A CA 1
ATOM 1373 C C . GLU A 1 199 ? 29.418 -66.921 191.448 1.00 84.13 189 GLU A C 1
ATOM 1374 O O . GLU A 1 199 ? 30.202 -66.894 190.491 1.00 86.78 189 GLU A O 1
ATOM 1380 N N . VAL A 1 200 ? 28.095 -66.848 191.285 1.00 78.58 190 VAL A N 1
ATOM 1381 C CA . VAL A 1 200 ? 27.498 -66.871 189.951 1.00 77.84 190 VAL A CA 1
ATOM 1382 C C . VAL A 1 200 ? 27.871 -65.614 189.170 1.00 82.24 190 VAL A C 1
ATOM 1383 O O . VAL A 1 200 ? 28.334 -65.688 188.026 1.00 84.94 190 VAL A O 1
ATOM 1387 N N . ALA A 1 201 ? 27.667 -64.442 189.773 1.00 79.33 191 ALA A N 1
ATOM 1388 C CA . ALA A 1 201 ? 27.903 -63.173 189.085 1.00 78.95 191 ALA A CA 1
ATOM 1389 C C . ALA A 1 201 ? 29.323 -62.668 189.328 1.00 88.29 191 ALA A C 1
ATOM 1390 O O . ALA A 1 201 ? 30.176 -62.733 188.438 1.00 90.07 191 ALA A O 1
ATOM 1392 N N . PHE A 1 202 ? 29.584 -62.160 190.537 1.00 87.92 192 PHE A N 1
ATOM 1393 C CA . PHE A 1 202 ? 30.880 -61.545 190.831 1.00 86.47 192 PHE A CA 1
ATOM 1394 C C . PHE A 1 202 ? 32.040 -62.500 190.584 1.00 85.42 192 PHE A C 1
ATOM 1395 O O . PHE A 1 202 ? 33.156 -62.055 190.290 1.00 84.11 192 PHE A O 1
ATOM 1403 N N . LYS A 1 203 ? 31.799 -63.803 190.703 1.00 85.17 193 LYS A N 1
ATOM 1404 C CA . LYS A 1 203 ? 32.703 -64.902 190.361 1.00 90.12 193 LYS A CA 1
ATOM 1405 C C . LYS A 1 203 ? 33.644 -65.273 191.505 1.00 97.73 193 LYS A C 1
ATOM 1406 O O . LYS A 1 203 ? 34.538 -66.109 191.296 1.00 94.71 193 LYS A O 1
ATOM 1412 N N . ASN A 1 204 ? 33.489 -64.689 192.695 1.00 108.31 194 ASN A N 1
ATOM 1413 C CA . ASN A 1 204 ? 34.330 -65.006 193.850 1.00 105.91 194 ASN A CA 1
ATOM 1414 C C . ASN A 1 204 ? 33.440 -65.211 195.068 1.00 104.60 194 ASN A C 1
ATOM 1415 O O . ASN A 1 204 ? 32.830 -64.257 195.564 1.00 103.82 194 ASN A O 1
ATOM 1420 N N . GLY A 1 205 ? 33.396 -66.445 195.571 1.00 88.71 195 GLY A N 1
ATOM 1421 C CA . GLY A 1 205 ? 32.626 -66.733 196.768 1.00 88.86 195 GLY A CA 1
ATOM 1422 C C . GLY A 1 205 ? 33.075 -65.971 197.999 1.00 85.66 195 GLY A C 1
ATOM 1423 O O . GLY A 1 205 ? 32.348 -65.964 199.000 1.00 78.50 195 GLY A O 1
ATOM 1424 N N . GLU A 1 206 ? 34.241 -65.330 197.951 1.00 87.15 196 GLU A N 1
ATOM 1425 C CA . GLU A 1 206 ? 34.748 -64.613 199.112 1.00 81.93 196 GLU A CA 1
ATOM 1426 C C . GLU A 1 206 ? 33.820 -63.469 199.488 1.00 77.02 196 GLU A C 1
ATOM 1427 O O . GLU A 1 206 ? 33.452 -62.643 198.645 1.00 77.06 196 GLU A O 1
ATOM 1433 N N . LEU A 1 207 ? 33.447 -63.418 200.762 1.00 74.79 197 LEU A N 1
ATOM 1434 C CA . LEU A 1 207 ? 32.645 -62.327 201.281 1.00 68.30 197 LEU A CA 1
ATOM 1435 C C . LEU A 1 207 ? 33.404 -61.624 202.397 1.00 66.66 197 LEU A C 1
ATOM 1436 O O . LEU A 1 207 ? 34.470 -62.067 202.836 1.00 71.35 197 LEU A O 1
ATOM 1441 N N . TYR A 1 208 ? 32.816 -60.532 202.876 1.00 63.50 198 TYR A N 1
ATOM 1442 C CA . TYR A 1 208 ? 33.308 -59.829 204.050 1.00 59.31 198 TYR A CA 1
ATOM 1443 C C . TYR A 1 208 ? 32.111 -59.167 204.711 1.00 56.03 198 TYR A C 1
ATOM 1444 O O . TYR A 1 208 ? 31.032 -59.072 204.122 1.00 61.48 198 TYR A O 1
ATOM 1453 N N . VAL A 1 209 ? 32.291 -58.745 205.956 1.00 52.23 199 VAL A N 1
ATOM 1454 C CA . VAL A 1 209 ? 31.201 -58.184 206.739 1.00 54.64 199 VAL A CA 1
ATOM 1455 C C . VAL A 1 209 ? 31.574 -56.777 207.177 1.00 58.11 199 VAL A C 1
ATOM 1456 O O . VAL A 1 209 ? 32.734 -56.498 207.501 1.00 61.76 199 VAL A O 1
ATOM 1460 N N . GLU A 1 210 ? 30.576 -55.895 207.178 1.00 59.21 200 GLU A N 1
ATOM 1461 C CA . GLU A 1 210 ? 30.724 -54.500 207.552 1.00 53.46 200 GLU A CA 1
ATOM 1462 C C . GLU A 1 210 ? 29.473 -54.064 208.307 1.00 53.05 200 GLU A C 1
ATOM 1463 O O . GLU A 1 210 ? 28.403 -54.666 208.177 1.00 58.00 200 GLU A O 1
ATOM 1469 N N . LYS A 1 211 ? 29.615 -53.028 209.129 1.00 51.89 201 LYS A N 1
ATOM 1470 C CA . LYS A 1 211 ? 28.465 -52.514 209.864 1.00 55.43 201 LYS A CA 1
ATOM 1471 C C . LYS A 1 211 ? 27.522 -51.789 208.915 1.00 58.58 201 LYS A C 1
ATOM 1472 O O . LYS A 1 211 ? 27.958 -51.130 207.967 1.00 61.28 201 LYS A O 1
ATOM 1478 N N . TYR A 1 212 ? 26.224 -51.914 209.163 1.00 56.09 202 TYR A N 1
ATOM 1479 C CA . TYR A 1 212 ? 25.227 -51.290 208.309 1.00 59.75 202 TYR A CA 1
ATOM 1480 C C . TYR A 1 212 ? 24.592 -50.111 209.029 1.00 63.72 202 TYR A C 1
ATOM 1481 O O . TYR A 1 212 ? 24.274 -50.192 210.220 1.00 62.94 202 TYR A O 1
ATOM 1490 N N . LEU A 1 213 ? 24.436 -49.012 208.298 1.00 66.22 203 LEU A N 1
ATOM 1491 C CA . LEU A 1 213 ? 23.771 -47.810 208.777 1.00 70.15 203 LEU A CA 1
ATOM 1492 C C . LEU A 1 213 ? 22.432 -47.681 208.059 1.00 71.96 203 LEU A C 1
ATOM 1493 O O . LEU A 1 213 ? 22.394 -47.534 206.833 1.00 68.43 203 LEU A O 1
ATOM 1498 N N . ASP A 1 214 ? 21.338 -47.723 208.821 1.00 93.92 204 ASP A N 1
ATOM 1499 C CA . ASP A 1 214 ? 20.011 -47.725 208.211 1.00 95.49 204 ASP A CA 1
ATOM 1500 C C . ASP A 1 214 ? 19.752 -46.422 207.469 1.00 95.82 204 ASP A C 1
ATOM 1501 O O . ASP A 1 214 ? 19.449 -46.417 206.270 1.00 95.80 204 ASP A O 1
ATOM 1506 N N . ASP A 1 215 ? 19.871 -45.300 208.173 1.00 76.31 205 ASP A N 1
ATOM 1507 C CA . ASP A 1 215 ? 19.566 -43.978 207.631 1.00 71.91 205 ASP A CA 1
ATOM 1508 C C . ASP A 1 215 ? 20.720 -43.031 207.926 1.00 66.90 205 ASP A C 1
ATOM 1509 O O . ASP A 1 215 ? 20.616 -42.152 208.789 1.00 68.05 205 ASP A O 1
ATOM 1514 N N . PRO A 1 216 ? 21.835 -43.181 207.224 1.00 60.38 206 PRO A N 1
ATOM 1515 C CA . PRO A 1 216 ? 22.977 -42.295 207.450 1.00 61.93 206 PRO A CA 1
ATOM 1516 C C . PRO A 1 216 ? 22.817 -40.965 206.721 1.00 60.63 206 PRO A C 1
ATOM 1517 O O . PRO A 1 216 ? 21.910 -40.761 205.914 1.00 62.85 206 PRO A O 1
ATOM 1521 N N . ARG A 1 217 ? 23.734 -40.052 207.032 1.00 56.85 207 ARG A N 1
ATOM 1522 C CA . ARG A 1 217 ? 23.845 -38.760 206.372 1.00 53.13 207 ARG A CA 1
ATOM 1523 C C . ARG A 1 217 ? 25.280 -38.600 205.901 1.00 54.45 207 ARG A C 1
ATOM 1524 O O . ARG A 1 217 ? 26.216 -38.973 206.614 1.00 60.94 207 ARG A O 1
ATOM 1532 N N . HIS A 1 218 ? 25.457 -38.056 204.701 1.00 55.18 208 HIS A N 1
ATOM 1533 C CA . HIS A 1 218 ? 26.789 -37.900 204.118 1.00 55.74 208 HIS A CA 1
ATOM 1534 C C . HIS A 1 218 ? 27.338 -36.537 204.517 1.00 55.46 208 HIS A C 1
ATOM 1535 O O . HIS A 1 218 ? 26.940 -35.512 203.960 1.00 60.57 208 HIS A O 1
ATOM 1542 N N . ILE A 1 219 ? 28.275 -36.522 205.463 1.00 53.02 209 ILE A N 1
ATOM 1543 C CA . ILE A 1 219 ? 28.909 -35.301 205.950 1.00 53.26 209 ILE A CA 1
ATOM 1544 C C . ILE A 1 219 ? 30.399 -35.376 205.649 1.00 55.80 209 ILE A C 1
ATOM 1545 O O . ILE A 1 219 ? 31.052 -36.376 205.971 1.00 59.68 209 ILE A O 1
ATOM 1550 N N . GLU A 1 220 ? 30.937 -34.319 205.041 1.00 51.76 210 GLU A N 1
ATOM 1551 C CA . GLU A 1 220 ? 32.337 -34.277 204.647 1.00 52.50 210 GLU A CA 1
ATOM 1552 C C . GLU A 1 220 ? 32.992 -33.016 205.197 1.00 55.61 210 GLU A C 1
ATOM 1553 O O . GLU A 1 220 ? 32.327 -32.007 205.446 1.00 55.30 210 GLU A O 1
ATOM 1559 N N . ILE A 1 221 ? 34.302 -33.101 205.423 1.00 54.57 211 ILE A N 1
ATOM 1560 C CA . ILE A 1 221 ? 35.084 -32.038 206.043 1.00 48.87 211 ILE A CA 1
ATOM 1561 C C . ILE A 1 221 ? 36.116 -31.551 205.039 1.00 52.25 211 ILE A C 1
ATOM 1562 O O . ILE A 1 221 ? 36.813 -32.360 204.417 1.00 52.00 211 ILE A O 1
ATOM 1567 N N . GLN A 1 222 ? 36.203 -30.235 204.875 1.00 56.74 212 GLN A N 1
ATOM 1568 C CA . GLN A 1 222 ? 37.174 -29.638 203.970 1.00 54.29 212 GLN A CA 1
ATOM 1569 C C . GLN A 1 222 ? 38.483 -29.383 204.715 1.00 56.07 212 GLN A C 1
ATOM 1570 O O . GLN A 1 222 ? 38.480 -28.874 205.844 1.00 50.87 212 GLN A O 1
ATOM 1576 N N . VAL A 1 223 ? 39.599 -29.749 204.088 1.00 57.96 213 VAL A N 1
ATOM 1577 C CA . VAL A 1 223 ? 40.920 -29.578 204.674 1.00 48.95 213 VAL A CA 1
ATOM 1578 C C . VAL A 1 223 ? 41.797 -28.817 203.693 1.00 53.49 213 VAL A C 1
ATOM 1579 O O . VAL A 1 223 ? 41.862 -29.164 202.509 1.00 54.79 213 VAL A O 1
ATOM 1583 N N . LEU A 1 224 ? 42.497 -27.803 204.198 1.00 55.54 214 LEU A N 1
ATOM 1584 C CA . LEU A 1 224 ? 43.471 -27.043 203.426 1.00 55.43 214 LEU A CA 1
ATOM 1585 C C . LEU A 1 224 ? 44.796 -27.058 204.168 1.00 55.67 214 LEU A C 1
ATOM 1586 O O . LEU A 1 224 ? 44.831 -26.848 205.385 1.00 55.64 214 LEU A O 1
ATOM 1591 N N . ALA A 1 225 ? 45.876 -27.334 203.442 1.00 57.91 215 ALA A N 1
ATOM 1592 C CA . ALA A 1 225 ? 47.204 -27.424 204.027 1.00 59.15 215 ALA A CA 1
ATOM 1593 C C . ALA A 1 225 ? 48.202 -26.725 203.114 1.00 65.28 215 ALA A C 1
ATOM 1594 O O . ALA A 1 225 ? 47.918 -26.450 201.945 1.00 68.00 215 ALA A O 1
ATOM 1596 N N . ASP A 1 226 ? 49.377 -26.436 203.665 1.00 71.68 216 ASP A N 1
ATOM 1597 C CA . ASP A 1 226 ? 50.457 -25.770 202.951 1.00 71.13 216 ASP A CA 1
ATOM 1598 C C . ASP A 1 226 ? 51.659 -26.704 202.906 1.00 74.70 216 ASP A C 1
ATOM 1599 O O . ASP A 1 226 ? 51.685 -27.753 203.557 1.00 75.39 216 ASP A O 1
ATOM 1604 N N . ARG A 1 227 ? 52.659 -26.332 202.104 1.00 74.26 217 ARG A N 1
ATOM 1605 C CA . ARG A 1 227 ? 53.847 -27.171 201.973 1.00 73.78 217 ARG A CA 1
ATOM 1606 C C . ARG A 1 227 ? 54.605 -27.346 203.286 1.00 73.65 217 ARG A C 1
ATOM 1607 O O . ARG A 1 227 ? 55.457 -28.237 203.373 1.00 75.04 217 ARG A O 1
ATOM 1615 N N . TYR A 1 228 ? 54.331 -26.524 204.301 1.00 73.01 218 TYR A N 1
ATOM 1616 C CA . TYR A 1 228 ? 55.122 -26.504 205.526 1.00 68.56 218 TYR A CA 1
ATOM 1617 C C . TYR A 1 228 ? 54.431 -27.164 206.720 1.00 67.95 218 TYR A C 1
ATOM 1618 O O . TYR A 1 228 ? 54.848 -26.945 207.861 1.00 74.55 218 TYR A O 1
ATOM 1627 N N . GLY A 1 229 ? 53.390 -27.959 206.492 1.00 67.43 219 GLY A N 1
ATOM 1628 C CA . GLY A 1 229 ? 52.803 -28.736 207.564 1.00 65.47 219 GLY A CA 1
ATOM 1629 C C . GLY A 1 229 ? 51.682 -28.067 208.331 1.00 64.69 219 GLY A C 1
ATOM 1630 O O . GLY A 1 229 ? 51.207 -28.638 209.323 1.00 60.09 219 GLY A O 1
ATOM 1631 N N . ASN A 1 230 ? 51.256 -26.875 207.923 1.00 67.68 220 ASN A N 1
ATOM 1632 C CA . ASN A 1 230 ? 50.121 -26.207 208.543 1.00 66.11 220 ASN A CA 1
ATOM 1633 C C . ASN A 1 230 ? 48.836 -26.658 207.860 1.00 64.48 220 ASN A C 1
ATOM 1634 O O . ASN A 1 230 ? 48.715 -26.578 206.633 1.00 62.47 220 ASN A O 1
ATOM 1639 N N . ALA A 1 231 ? 47.871 -27.107 208.656 1.00 59.58 221 ALA A N 1
ATOM 1640 C CA . ALA A 1 231 ? 46.617 -27.602 208.120 1.00 57.66 221 ALA A CA 1
ATOM 1641 C C . ALA A 1 231 ? 45.478 -27.018 208.935 1.00 60.39 221 ALA A C 1
ATOM 1642 O O . ALA A 1 231 ? 45.596 -26.818 210.146 1.00 61.18 221 ALA A O 1
ATOM 1644 N N . VAL A 1 232 ? 44.369 -26.751 208.251 1.00 62.73 222 VAL A N 1
ATOM 1645 C CA . VAL A 1 232 ? 43.196 -26.14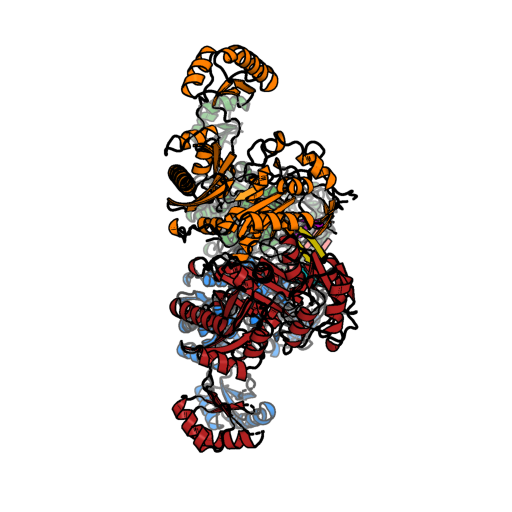1 208.859 1.00 57.39 222 VAL A CA 1
ATOM 1646 C C . VAL A 1 232 ? 41.953 -26.817 208.296 1.00 54.70 222 VAL A C 1
ATOM 1647 O O . VAL A 1 232 ? 41.964 -27.350 207.182 1.00 51.47 222 VAL A O 1
ATOM 1651 N N . ALA A 1 233 ? 40.882 -26.817 209.087 1.00 53.59 223 ALA A N 1
ATOM 1652 C CA . ALA A 1 233 ? 39.604 -27.402 208.697 1.00 52.93 223 ALA A CA 1
ATOM 1653 C C . ALA A 1 233 ? 38.616 -26.284 208.386 1.00 56.65 223 ALA A C 1
ATOM 1654 O O . ALA A 1 233 ? 38.335 -25.441 209.244 1.00 58.33 223 ALA A O 1
ATOM 1656 N N . LEU A 1 234 ? 38.089 -26.283 207.160 1.00 56.88 224 LEU A N 1
ATOM 1657 C CA . LEU A 1 234 ? 37.217 -25.222 206.668 1.00 50.59 224 LEU A CA 1
ATOM 1658 C C . LEU A 1 234 ? 35.744 -25.620 206.673 1.00 52.47 224 LEU A C 1
ATOM 1659 O O . LEU A 1 234 ? 34.984 -25.183 205.804 1.00 57.58 224 LEU A O 1
ATOM 1664 N N . GLY A 1 235 ? 35.325 -26.446 207.619 1.00 52.86 225 GLY A N 1
ATOM 1665 C CA . GLY A 1 235 ? 33.912 -26.687 207.831 1.00 52.94 225 GLY A CA 1
ATOM 1666 C C . GLY A 1 235 ? 33.443 -27.994 207.229 1.00 56.70 225 GLY A C 1
ATOM 1667 O O . GLY A 1 235 ? 34.218 -28.802 206.708 1.00 53.05 225 GLY A O 1
ATOM 1668 N N . GLU A 1 236 ? 32.129 -28.188 207.299 1.00 58.32 226 GLU A N 1
ATOM 1669 C CA . GLU A 1 236 ? 31.479 -29.422 206.878 1.00 51.27 226 GLU A CA 1
ATOM 1670 C C . GLU A 1 236 ? 30.664 -29.176 205.618 1.00 55.59 226 GLU A C 1
ATOM 1671 O O . GLU A 1 236 ? 30.495 -28.038 205.163 1.00 55.83 226 GLU A O 1
ATOM 1677 N N . ARG A 1 237 ? 30.170 -30.271 205.044 1.00 59.65 227 ARG A N 1
ATOM 1678 C CA . ARG A 1 237 ? 29.188 -30.216 203.970 1.00 54.54 227 ARG A CA 1
ATOM 1679 C C . ARG A 1 237 ? 28.269 -31.421 204.090 1.00 55.26 227 ARG A C 1
ATOM 1680 O O . ARG A 1 237 ? 28.724 -32.526 204.397 1.00 52.55 227 ARG A O 1
ATOM 1688 N N . ASP A 1 238 ? 26.975 -31.197 203.871 1.00 55.86 228 ASP A N 1
ATOM 1689 C CA . ASP A 1 238 ? 25.987 -32.272 203.823 1.00 57.41 228 ASP A CA 1
ATOM 1690 C C . ASP A 1 238 ? 25.666 -32.560 202.361 1.00 52.06 228 ASP A C 1
ATOM 1691 O O . ASP A 1 238 ? 24.970 -31.779 201.708 1.00 57.27 228 ASP A O 1
ATOM 1696 N N . CYS A 1 239 ? 26.188 -33.666 201.844 1.00 50.44 229 CYS A N 1
ATOM 1697 C CA . CYS A 1 239 ? 25.897 -34.062 200.475 1.00 56.44 229 CYS A CA 1
ATOM 1698 C C . CYS A 1 239 ? 25.002 -35.292 200.482 1.00 56.35 229 CYS A C 1
ATOM 1699 O O . CYS A 1 239 ? 25.332 -36.314 199.873 1.00 60.21 229 CYS A O 1
ATOM 1702 N N . SER A 1 240 ? 23.865 -35.195 201.176 1.00 56.87 230 SER A N 1
ATOM 1703 C CA . SER A 1 240 ? 23.040 -36.371 201.437 1.00 57.91 230 SER A CA 1
ATOM 1704 C C . SER A 1 240 ? 22.129 -36.705 200.261 1.00 60.85 230 SER A C 1
ATOM 1705 O O . SER A 1 240 ? 21.944 -37.882 199.935 1.00 62.03 230 SER A O 1
ATOM 1708 N N . VAL A 1 241 ? 21.502 -35.707 199.656 1.00 61.75 231 VAL A N 1
ATOM 1709 C CA . VAL A 1 241 ? 20.599 -35.942 198.541 1.00 57.57 231 VAL A CA 1
ATOM 1710 C C . VAL A 1 241 ? 21.374 -36.427 197.355 1.00 60.70 231 VAL A C 1
ATOM 1711 O O . VAL A 1 241 ? 22.039 -35.653 196.684 1.00 62.58 231 VAL A O 1
ATOM 1715 N N . GLN A 1 242 ? 21.297 -37.719 197.100 1.00 58.81 232 GLN A N 1
ATOM 1716 C CA . GLN A 1 242 ? 21.987 -38.274 195.967 1.00 63.51 232 GLN A CA 1
ATOM 1717 C C . GLN A 1 242 ? 21.209 -39.375 195.280 1.00 69.30 232 GLN A C 1
ATOM 1718 O O . GLN A 1 242 ? 20.473 -40.107 195.923 1.00 67.59 232 GLN A O 1
ATOM 1724 N N . ARG A 1 243 ? 21.341 -39.483 193.967 1.00 78.59 233 ARG A N 1
ATOM 1725 C CA . ARG A 1 243 ? 20.695 -40.560 193.229 1.00 77.53 233 ARG A CA 1
ATOM 1726 C C . ARG A 1 243 ? 21.810 -41.510 193.051 1.00 81.96 233 ARG A C 1
ATOM 1727 O O . ARG A 1 243 ? 22.908 -41.055 192.811 1.00 84.41 233 ARG A O 1
ATOM 1735 N N . ARG A 1 244 ? 21.552 -42.806 193.153 1.00 78.68 234 ARG A N 1
ATOM 1736 C CA . ARG A 1 244 ? 22.600 -43.795 193.093 1.00 81.70 234 ARG A CA 1
ATOM 1737 C C . ARG A 1 244 ? 23.562 -43.383 194.149 1.00 85.26 234 ARG A C 1
ATOM 1738 O O . ARG A 1 244 ? 23.227 -43.372 195.328 1.00 85.98 234 ARG A O 1
ATOM 1746 N N . HIS A 1 245 ? 24.760 -43.028 193.747 1.00 80.17 235 HIS A N 1
ATOM 1747 C CA . HIS A 1 245 ? 25.699 -42.538 194.714 1.00 81.38 235 HIS A CA 1
ATOM 1748 C C . HIS A 1 245 ? 26.283 -41.275 194.170 1.00 81.43 235 HIS A C 1
ATOM 1749 O O . HIS A 1 245 ? 27.385 -40.893 194.527 1.00 83.32 235 HIS A O 1
ATOM 1756 N N . GLN A 1 246 ? 25.541 -40.617 193.297 1.00 82.87 236 GLN A N 1
ATOM 1757 C CA . GLN A 1 246 ? 26.009 -39.386 192.716 1.00 79.81 236 GLN A CA 1
ATOM 1758 C C . GLN A 1 246 ? 25.247 -38.267 193.329 1.00 72.67 236 GLN A C 1
ATOM 1759 O O . GLN A 1 246 ? 24.034 -38.262 193.293 1.00 71.47 236 GLN A O 1
ATOM 1765 N N . LYS A 1 247 ? 25.956 -37.293 193.866 1.00 67.78 237 LYS A N 1
ATOM 1766 C CA . LYS A 1 247 ? 25.311 -36.196 194.548 1.00 64.93 237 LYS A CA 1
ATOM 1767 C C . LYS A 1 247 ? 24.515 -35.264 193.675 1.00 62.84 237 LYS A C 1
ATOM 1768 O O . LYS A 1 247 ? 24.913 -34.950 192.567 1.00 57.62 237 LYS A O 1
ATOM 1774 N N . LEU A 1 248 ? 23.376 -34.825 194.183 1.00 61.87 238 LEU A N 1
ATOM 1775 C CA . LEU A 1 248 ? 22.528 -33.906 193.439 1.00 58.57 238 LEU A CA 1
ATOM 1776 C C . LEU A 1 248 ? 22.390 -32.555 194.116 1.00 58.08 238 LEU A C 1
ATOM 1777 O O . LEU A 1 248 ? 22.455 -31.525 193.440 1.00 60.57 238 LEU A O 1
ATOM 1782 N N . ILE A 1 249 ? 22.204 -32.528 195.435 1.00 59.69 239 ILE A N 1
ATOM 1783 C CA . ILE A 1 249 ? 22.131 -31.289 196.201 1.00 59.51 239 ILE A CA 1
ATOM 1784 C C . ILE A 1 249 ? 23.109 -31.363 197.365 1.00 60.21 239 ILE A C 1
ATOM 1785 O O . ILE A 1 249 ? 23.249 -32.409 198.011 1.00 57.95 239 ILE A O 1
ATOM 1790 N N . GLU A 1 250 ? 23.778 -30.244 197.635 1.00 65.09 240 GLU A N 1
ATOM 1791 C CA . GLU A 1 250 ? 24.749 -30.133 198.713 1.00 65.28 240 GLU A CA 1
ATOM 1792 C C . GLU A 1 250 ? 24.506 -28.820 199.441 1.00 64.84 240 GLU A C 1
ATOM 1793 O O . GLU A 1 250 ? 24.184 -27.809 198.811 1.00 65.98 240 GLU A O 1
ATOM 1799 N N . GLU A 1 251 ? 24.661 -28.829 200.762 1.00 57.78 241 GLU A N 1
ATOM 1800 C CA . GLU A 1 251 ? 24.471 -27.616 201.543 1.00 59.94 241 GLU A CA 1
ATOM 1801 C C . GLU A 1 251 ? 25.537 -27.511 202.623 1.00 57.51 241 GLU A C 1
ATOM 1802 O O . GLU A 1 251 ? 26.153 -28.501 203.028 1.00 60.44 241 GLU A O 1
ATOM 1808 N N . CYS A 1 252 ? 25.758 -26.270 203.064 1.00 56.67 242 CYS A N 1
ATOM 1809 C CA . CYS A 1 252 ? 26.671 -25.934 204.138 1.00 57.58 242 CYS A CA 1
ATOM 1810 C C . CYS A 1 252 ? 26.032 -24.858 205.010 1.00 60.92 242 CYS A C 1
ATOM 1811 O O . CYS A 1 252 ? 25.513 -23.862 204.474 1.00 68.39 242 CYS A O 1
ATOM 1814 N N . PRO A 1 253 ? 26.046 -25.006 206.343 1.00 54.59 243 PRO A N 1
ATOM 1815 C CA . PRO A 1 253 ? 26.489 -26.139 207.158 1.00 56.17 243 PRO A CA 1
ATOM 1816 C C . PRO A 1 253 ? 25.480 -27.283 207.134 1.00 59.94 243 PRO A C 1
ATOM 1817 O O . PRO A 1 253 ? 24.400 -27.118 206.564 1.00 63.08 243 PRO A O 1
ATOM 1821 N N . SER A 1 254 ? 25.815 -28.432 207.746 1.00 55.86 244 SER A N 1
ATOM 1822 C CA . SER A 1 254 ? 24.795 -29.480 207.807 1.00 56.95 244 SER A CA 1
ATOM 1823 C C . SER A 1 254 ? 23.891 -29.266 209.021 1.00 55.61 244 SER A C 1
ATOM 1824 O O . SER A 1 254 ? 24.391 -29.010 210.123 1.00 60.62 244 SER A O 1
ATOM 1827 N N . PRO A 1 255 ? 22.570 -29.329 208.854 1.00 50.91 245 PRO A N 1
ATOM 1828 C CA . PRO A 1 255 ? 21.674 -29.173 210.012 1.00 54.34 245 PRO A CA 1
ATOM 1829 C C . PRO A 1 255 ? 21.833 -30.245 211.079 1.00 56.50 245 PRO A C 1
ATOM 1830 O O . PRO A 1 255 ? 21.410 -30.017 212.218 1.00 62.19 245 PRO A O 1
ATOM 1834 N N . ALA A 1 256 ? 22.415 -31.403 210.757 1.00 56.72 246 ALA A N 1
ATOM 1835 C CA . ALA A 1 256 ? 22.503 -32.496 211.722 1.00 58.71 246 ALA A CA 1
ATOM 1836 C C . ALA A 1 256 ? 23.677 -32.365 212.684 1.00 61.21 246 ALA A C 1
ATOM 1837 O O . ALA A 1 256 ? 23.655 -32.982 213.754 1.00 64.14 246 ALA A O 1
ATOM 1839 N N . LEU A 1 257 ? 24.690 -31.584 212.337 1.00 59.20 247 LEU A N 1
ATOM 1840 C CA . LEU A 1 257 ? 25.872 -31.472 213.172 1.00 62.75 247 LEU A CA 1
ATOM 1841 C C . LEU A 1 257 ? 25.668 -30.467 214.300 1.00 74.31 247 LEU A C 1
ATOM 1842 O O . LEU A 1 257 ? 24.948 -29.472 214.162 1.00 75.24 247 LEU A O 1
ATOM 1847 N N . THR A 1 258 ? 26.301 -30.752 215.430 1.00 87.46 248 THR A N 1
ATOM 1848 C CA . THR A 1 258 ? 26.386 -29.845 216.560 1.00 87.84 248 THR A CA 1
ATOM 1849 C C . THR A 1 258 ? 27.722 -29.119 216.544 1.00 87.89 248 THR A C 1
ATOM 1850 O O . THR A 1 258 ? 28.706 -29.617 215.988 1.00 86.91 248 THR A O 1
ATOM 1854 N N . PRO A 1 259 ? 27.801 -27.935 217.160 1.00 82.29 249 PRO A N 1
ATOM 1855 C CA . PRO A 1 259 ? 29.074 -27.194 217.144 1.00 73.51 249 PRO A CA 1
ATOM 1856 C C . PRO A 1 259 ? 30.245 -28.024 217.632 1.00 73.19 249 PRO A C 1
ATOM 1857 O O . PRO A 1 259 ? 31.362 -27.897 217.115 1.00 66.82 249 PRO A O 1
ATOM 1861 N N . GLU A 1 260 ? 30.005 -28.879 218.625 1.00 77.67 250 GLU A N 1
ATOM 1862 C CA . GLU A 1 260 ? 31.059 -29.722 219.179 1.00 79.29 250 GLU A CA 1
ATOM 1863 C C . GLU A 1 260 ? 31.494 -30.785 218.177 1.00 79.10 250 GLU A C 1
ATOM 1864 O O . GLU A 1 260 ? 32.694 -31.019 217.985 1.00 75.94 250 GLU A O 1
ATOM 1870 N N . LEU A 1 261 ? 30.528 -31.448 217.533 1.00 74.98 251 LEU A N 1
ATOM 1871 C CA . LEU A 1 261 ? 30.867 -32.451 216.529 1.00 67.01 251 LEU A CA 1
ATOM 1872 C C . LEU A 1 261 ? 31.642 -31.830 215.373 1.00 64.94 251 LEU A C 1
ATOM 1873 O O . LEU A 1 261 ? 32.554 -32.459 214.821 1.00 60.92 251 LEU A O 1
ATOM 1878 N N . ARG A 1 262 ? 31.305 -30.591 214.999 1.00 62.48 252 ARG A N 1
ATOM 1879 C CA . ARG A 1 262 ? 32.014 -29.934 213.903 1.00 58.55 252 ARG A CA 1
ATOM 1880 C C . ARG A 1 262 ? 33.501 -29.829 214.207 1.00 63.81 252 ARG A C 1
ATOM 1881 O O . ARG A 1 262 ? 34.346 -30.132 213.355 1.00 58.29 252 ARG A O 1
ATOM 1889 N N . ALA A 1 263 ? 33.839 -29.400 215.427 1.00 63.64 253 ALA A N 1
ATOM 1890 C CA . ALA A 1 263 ? 35.241 -29.304 215.812 1.00 60.73 253 ALA A CA 1
ATOM 1891 C C . ALA A 1 263 ? 35.869 -30.684 215.909 1.00 63.28 253 ALA A C 1
ATOM 1892 O O . ALA A 1 263 ? 36.983 -30.908 215.417 1.00 63.88 253 ALA A O 1
ATOM 1894 N N . GLU A 1 264 ? 35.161 -31.625 216.533 1.00 62.08 254 GLU A N 1
ATOM 1895 C CA . GLU A 1 264 ? 35.688 -32.974 216.678 1.00 61.01 254 GLU A CA 1
ATOM 1896 C C . GLU A 1 264 ? 36.022 -33.566 215.312 1.00 62.70 254 GLU A C 1
ATOM 1897 O O . GLU A 1 264 ? 37.100 -34.144 215.118 1.00 63.60 254 GLU A O 1
ATOM 1903 N N . MET A 1 265 ? 35.109 -33.424 214.343 1.00 55.57 255 MET A N 1
ATOM 1904 C CA . MET A 1 265 ? 35.378 -33.939 213.003 1.00 54.90 255 MET A CA 1
ATOM 1905 C C . MET A 1 265 ? 36.475 -33.138 212.310 1.00 58.14 255 MET A C 1
ATOM 1906 O O . MET A 1 265 ? 37.346 -33.712 211.644 1.00 60.67 255 MET A O 1
ATOM 1911 N N . GLY A 1 266 ? 36.449 -31.812 212.451 1.00 52.70 256 GLY A N 1
ATOM 1912 C CA . GLY A 1 266 ? 37.494 -31.002 211.851 1.00 49.48 256 GLY A CA 1
ATOM 1913 C C . GLY A 1 266 ? 38.866 -31.375 212.370 1.00 54.49 256 GLY A C 1
ATOM 1914 O O . GLY A 1 266 ? 39.829 -31.467 211.604 1.00 55.37 256 GLY A O 1
ATOM 1915 N N . ALA A 1 267 ? 38.971 -31.606 213.680 1.00 54.97 257 ALA A N 1
ATOM 1916 C CA . ALA A 1 267 ? 40.240 -32.031 214.255 1.00 55.21 257 ALA A CA 1
ATOM 1917 C C . ALA A 1 267 ? 40.694 -33.353 213.648 1.00 59.24 257 ALA A C 1
ATOM 1918 O O . ALA A 1 267 ? 41.857 -33.502 213.251 1.00 58.12 257 ALA A O 1
ATOM 1920 N N . ALA A 1 268 ? 39.778 -34.320 213.552 1.00 57.51 258 ALA A N 1
ATOM 1921 C CA . ALA A 1 268 ? 40.112 -35.601 212.940 1.00 55.59 258 ALA A CA 1
ATOM 1922 C C . ALA A 1 268 ? 40.610 -35.422 211.512 1.00 58.43 258 ALA A C 1
ATOM 1923 O O . ALA A 1 268 ? 41.583 -36.066 211.099 1.00 59.97 258 ALA A O 1
ATOM 1925 N N . ALA A 1 269 ? 39.945 -34.565 210.735 1.00 53.12 259 ALA A N 1
ATOM 1926 C CA . ALA A 1 269 ? 40.374 -34.331 209.362 1.00 52.38 259 ALA A CA 1
ATOM 1927 C C . ALA A 1 269 ? 41.788 -33.766 209.317 1.00 59.52 259 ALA A C 1
ATOM 1928 O O . ALA A 1 269 ? 42.623 -34.205 208.517 1.00 58.55 259 ALA A O 1
ATOM 1930 N N . VAL A 1 270 ? 42.081 -32.789 210.177 1.00 61.14 260 VAL A N 1
ATOM 1931 C CA . VAL A 1 270 ? 43.410 -32.189 210.176 1.00 61.97 260 VAL A CA 1
ATOM 1932 C C . VAL A 1 270 ? 44.463 -33.208 210.602 1.00 66.25 260 VAL A C 1
ATOM 1933 O O . VAL A 1 270 ? 45.584 -33.215 210.078 1.00 69.80 260 VAL A O 1
ATOM 1937 N N . ARG A 1 271 ? 44.128 -34.084 211.553 1.00 59.91 261 ARG A N 1
ATOM 1938 C CA . ARG A 1 271 ? 45.081 -35.109 211.974 1.00 62.77 261 ARG A CA 1
ATOM 1939 C C . ARG A 1 271 ? 45.494 -35.982 210.799 1.00 64.88 261 ARG A C 1
ATOM 1940 O O . ARG A 1 271 ? 46.687 -36.197 210.551 1.00 67.12 261 ARG A O 1
ATOM 1948 N N . LEU A 1 272 ? 44.508 -36.500 210.066 1.00 62.08 262 LEU A N 1
ATOM 1949 C CA . LEU A 1 272 ? 44.806 -37.362 208.933 1.00 59.96 262 LEU A CA 1
ATOM 1950 C C . LEU A 1 272 ? 45.595 -36.618 207.864 1.00 61.93 262 LEU A C 1
ATOM 1951 O O . LEU A 1 272 ? 46.569 -37.152 207.318 1.00 65.00 262 LEU A O 1
ATOM 1956 N N . ALA A 1 273 ? 45.214 -35.372 207.573 1.00 59.04 263 ALA A N 1
ATOM 1957 C CA . ALA A 1 273 ? 45.897 -34.625 206.523 1.00 58.71 263 ALA A CA 1
ATOM 1958 C C . ALA A 1 273 ? 47.368 -34.423 206.861 1.00 61.15 263 ALA A C 1
ATOM 1959 O O . ALA A 1 273 ? 48.248 -34.649 206.021 1.00 61.02 263 ALA A O 1
ATOM 1961 N N . LYS A 1 274 ? 47.655 -33.992 208.092 1.00 62.70 264 LYS A N 1
ATOM 1962 C CA . LYS A 1 274 ? 49.042 -33.770 208.490 1.00 62.59 264 LYS A CA 1
ATOM 1963 C C . LYS A 1 274 ? 49.803 -35.086 208.574 1.00 64.51 264 LYS A C 1
ATOM 1964 O O . LYS A 1 274 ? 50.977 -35.157 208.189 1.00 65.36 264 LYS A O 1
ATOM 1970 N N . ALA A 1 275 ? 49.139 -36.146 209.047 1.00 65.49 265 ALA A N 1
ATOM 1971 C CA . ALA A 1 275 ? 49.796 -37.440 209.196 1.00 58.05 265 ALA A CA 1
ATOM 1972 C C . ALA A 1 275 ? 50.259 -37.983 207.850 1.00 57.92 265 ALA A C 1
ATOM 1973 O O . ALA A 1 275 ? 51.309 -38.630 207.760 1.00 60.51 265 ALA A O 1
ATOM 1975 N N . VAL A 1 276 ? 49.476 -37.741 206.795 1.00 59.01 266 VAL A N 1
ATOM 1976 C CA . VAL A 1 276 ? 49.810 -38.211 205.454 1.00 57.63 266 VAL A CA 1
ATOM 1977 C C . VAL A 1 276 ? 50.717 -37.244 204.705 1.00 59.59 266 VAL A C 1
ATOM 1978 O O . VAL A 1 276 ? 51.166 -37.564 203.592 1.00 60.88 266 VAL A O 1
ATOM 1982 N N . GLY A 1 277 ? 50.999 -36.075 205.272 1.00 57.23 267 GLY A N 1
ATOM 1983 C CA . GLY A 1 277 ? 51.821 -35.097 204.588 1.00 59.65 267 GLY A CA 1
ATOM 1984 C C . GLY A 1 277 ? 51.062 -34.311 203.552 1.00 59.42 267 GLY A C 1
ATOM 1985 O O . GLY A 1 277 ? 51.640 -33.907 202.538 1.00 57.83 267 GLY A O 1
ATOM 1986 N N . TYR A 1 278 ? 49.774 -34.077 203.788 1.00 60.05 268 TYR A N 1
ATOM 1987 C CA . TYR A 1 278 ? 48.916 -33.474 202.783 1.00 61.05 268 TYR A CA 1
ATOM 1988 C C . TYR A 1 278 ? 49.321 -32.047 202.450 1.00 59.45 268 TYR A C 1
ATOM 1989 O O . TYR A 1 278 ? 49.881 -31.320 203.274 1.00 59.89 268 TYR A O 1
ATOM 1998 N N . VAL A 1 279 ? 49.030 -31.660 201.210 1.00 59.81 269 VAL A N 1
ATOM 1999 C CA . VAL A 1 279 ? 49.214 -30.299 200.729 1.00 62.14 269 VAL A CA 1
ATOM 2000 C C . VAL A 1 279 ? 48.021 -29.957 199.838 1.00 66.38 269 VAL A C 1
ATOM 2001 O O . VAL A 1 279 ? 47.425 -30.836 199.205 1.00 62.10 269 VAL A O 1
ATOM 2005 N N . SER A 1 280 ? 47.676 -28.666 199.804 1.00 67.20 270 SER A N 1
ATOM 2006 C CA . SER A 1 280 ? 46.539 -28.111 199.066 1.00 62.56 270 SER A CA 1
ATOM 2007 C C . SER A 1 280 ? 45.193 -28.497 199.662 1.00 58.77 270 SER A C 1
ATOM 2008 O O . SER A 1 280 ? 45.089 -28.830 200.847 1.00 55.70 270 SER A O 1
ATOM 2011 N N . ALA A 1 281 ? 44.165 -28.468 198.822 1.00 61.75 271 ALA A N 1
ATOM 2012 C CA . ALA A 1 281 ? 42.798 -28.731 199.247 1.00 60.64 271 ALA A CA 1
ATOM 2013 C C . ALA A 1 281 ? 42.457 -30.210 199.146 1.00 56.81 271 ALA A C 1
ATOM 2014 O O . ALA A 1 281 ? 42.903 -30.908 198.230 1.00 55.21 271 ALA A O 1
ATOM 2016 N N . GLY A 1 282 ? 41.648 -30.669 200.091 1.00 55.66 272 GLY A N 1
ATOM 2017 C CA . GLY A 1 282 ? 41.221 -32.052 200.134 1.00 51.78 272 GLY A CA 1
ATOM 2018 C C . GLY A 1 282 ? 39.897 -32.126 200.863 1.00 54.25 272 GLY A C 1
ATOM 2019 O O . GLY A 1 282 ? 39.499 -31.196 201.572 1.00 52.12 272 GLY A O 1
ATOM 2020 N N . THR A 1 283 ? 39.201 -33.237 200.662 1.00 61.28 273 THR A N 1
ATOM 2021 C CA . THR A 1 283 ? 37.898 -33.441 201.276 1.00 58.95 273 THR A CA 1
ATOM 2022 C C . THR A 1 283 ? 37.854 -34.828 201.894 1.00 56.12 273 THR A C 1
ATOM 2023 O O . THR A 1 283 ? 38.125 -35.825 201.215 1.00 54.86 273 THR A O 1
ATOM 2027 N N . LEU A 1 284 ? 37.517 -34.882 203.176 1.00 53.38 274 LEU A N 1
ATOM 2028 C CA . LEU A 1 284 ? 37.343 -36.132 203.899 1.00 55.34 274 LEU A CA 1
ATOM 2029 C C . LEU A 1 284 ? 35.854 -36.407 204.033 1.00 56.32 274 LEU A C 1
ATOM 2030 O O . LEU A 1 284 ? 35.115 -35.581 204.576 1.00 58.62 274 LEU A O 1
ATOM 2035 N N . GLU A 1 285 ? 35.415 -37.556 203.529 1.00 55.18 275 GLU A N 1
ATOM 2036 C CA . GLU A 1 285 ? 34.001 -37.900 203.503 1.00 54.86 275 GLU A CA 1
ATOM 2037 C C . GLU A 1 285 ? 33.664 -38.820 204.663 1.00 53.32 275 GLU A C 1
ATOM 2038 O O . GLU A 1 285 ? 34.353 -39.819 204.892 1.00 57.49 275 GLU A O 1
ATOM 2044 N N . PHE A 1 286 ? 32.598 -38.486 205.379 1.00 51.18 276 PHE A N 1
ATOM 2045 C CA . PHE A 1 286 ? 32.159 -39.256 206.527 1.00 55.32 276 PHE A CA 1
ATOM 2046 C C . PHE A 1 286 ? 30.709 -39.677 206.336 1.00 54.18 276 PHE A C 1
ATOM 2047 O O . PHE A 1 286 ? 29.993 -39.157 205.477 1.00 53.69 276 PHE A O 1
ATOM 2055 N N . LEU A 1 287 ? 30.291 -40.640 207.145 1.00 52.45 277 LEU A N 1
ATOM 2056 C CA . LEU A 1 287 ? 28.898 -41.041 207.256 1.00 51.50 277 LEU A CA 1
ATOM 2057 C C . LEU A 1 287 ? 28.468 -40.767 208.690 1.00 55.08 277 LEU A C 1
ATOM 2058 O O . LEU A 1 287 ? 29.210 -41.077 209.630 1.00 60.33 277 LEU A O 1
ATOM 2063 N N . PHE A 1 288 ? 27.300 -40.154 208.862 1.00 50.48 278 PHE A N 1
ATOM 2064 C CA . PHE A 1 288 ? 26.859 -39.686 210.172 1.00 53.43 278 PHE A CA 1
ATOM 2065 C C . PHE A 1 288 ? 25.488 -40.254 210.498 1.00 55.40 278 PHE A C 1
ATOM 2066 O O . PHE A 1 288 ? 24.532 -40.035 209.748 1.00 61.31 278 PHE A O 1
ATOM 2074 N N . GLN A 1 289 ? 25.397 -41.002 211.597 1.00 57.41 279 GLN A N 1
ATOM 2075 C CA . GLN A 1 289 ? 24.112 -41.488 212.080 1.00 59.34 279 GLN A CA 1
ATOM 2076 C C . GLN A 1 289 ? 24.127 -41.614 213.597 1.00 63.77 279 GLN A C 1
ATOM 2077 O O . GLN A 1 289 ? 25.103 -42.098 214.179 1.00 63.83 279 GLN A O 1
ATOM 2083 N N . ASP A 1 290 ? 23.035 -41.184 214.227 1.00 61.95 280 ASP A N 1
ATOM 2084 C CA . ASP A 1 290 ? 22.843 -41.345 215.667 1.00 60.07 280 ASP A CA 1
ATOM 2085 C C . ASP A 1 290 ? 24.019 -40.751 216.439 1.00 66.85 280 ASP A C 1
ATOM 2086 O O . ASP A 1 290 ? 24.561 -41.354 217.368 1.00 73.84 280 ASP A O 1
ATOM 2091 N N . GLY A 1 291 ? 24.415 -39.542 216.044 1.00 66.55 281 GLY A N 1
ATOM 2092 C CA . GLY A 1 291 ? 25.460 -38.835 216.756 1.00 62.77 281 GLY A CA 1
ATOM 2093 C C . GLY A 1 291 ? 26.861 -39.358 216.542 1.00 61.15 281 GLY A C 1
ATOM 2094 O O . GLY A 1 291 ? 27.792 -38.861 217.182 1.00 61.30 281 GLY A O 1
ATOM 2095 N N . ARG A 1 292 ? 27.045 -40.326 215.649 1.00 65.70 282 ARG A N 1
ATOM 2096 C CA . ARG A 1 292 ? 28.335 -40.957 215.410 1.00 66.56 282 ARG A CA 1
ATOM 2097 C C . ARG A 1 292 ? 28.746 -40.741 213.963 1.00 64.82 282 ARG A C 1
ATOM 2098 O O . ARG A 1 292 ? 27.911 -40.803 213.056 1.00 64.99 282 ARG A O 1
ATOM 2106 N N . TYR A 1 293 ? 30.034 -40.484 213.753 1.00 55.29 283 TYR A N 1
ATOM 2107 C CA . TYR A 1 293 ? 30.591 -40.255 212.428 1.00 54.07 283 TYR A CA 1
ATOM 2108 C C . TYR A 1 293 ? 31.601 -41.346 212.101 1.00 58.08 283 TYR A C 1
ATOM 2109 O O . TYR A 1 293 ? 32.320 -41.828 212.984 1.00 62.14 283 TYR A O 1
ATOM 2118 N N . TYR A 1 294 ? 31.632 -41.749 210.832 1.00 56.03 284 TYR A N 1
ATOM 2119 C CA . TYR A 1 294 ? 32.502 -42.819 210.363 1.00 55.42 284 TYR A CA 1
ATOM 2120 C C . TYR A 1 294 ? 33.185 -42.366 209.082 1.00 57.86 284 TYR A C 1
ATOM 2121 O O . TYR A 1 294 ? 32.523 -41.872 208.163 1.00 61.62 284 TYR A O 1
ATOM 2130 N N . PHE A 1 295 ? 34.502 -42.531 209.021 1.00 54.64 285 PHE A N 1
ATOM 2131 C CA . PHE A 1 295 ? 35.248 -42.169 207.822 1.00 57.18 285 PHE A CA 1
ATOM 2132 C C . PHE A 1 295 ? 35.009 -43.175 206.700 1.00 58.75 285 PHE A C 1
ATOM 2133 O O . PHE A 1 295 ? 34.922 -44.384 206.936 1.00 55.28 285 PHE A O 1
ATOM 2141 N N . LEU A 1 296 ? 34.884 -42.669 205.471 1.00 58.38 286 LEU A N 1
ATOM 2142 C CA . LEU A 1 296 ? 34.777 -43.519 204.287 1.00 60.69 286 LEU A CA 1
ATOM 2143 C C . LEU A 1 296 ? 35.999 -43.353 203.391 1.00 59.36 286 LEU A C 1
ATOM 2144 O O . LEU A 1 296 ? 36.803 -44.279 203.267 1.00 64.55 286 LEU A O 1
ATOM 2149 N N . GLU A 1 297 ? 36.172 -42.194 202.764 1.00 67.76 287 GLU A N 1
ATOM 2150 C CA . GLU A 1 297 ? 37.257 -42.009 201.813 1.00 70.13 287 GLU A CA 1
ATOM 2151 C C . GLU A 1 297 ? 37.703 -40.555 201.836 1.00 68.18 287 GLU A C 1
ATOM 2152 O O . GLU A 1 297 ? 37.002 -39.679 202.351 1.00 66.96 287 GLU A O 1
ATOM 2158 N N . MET A 1 298 ? 38.889 -40.304 201.290 1.00 56.74 288 MET A N 1
ATOM 2159 C CA . MET A 1 298 ? 39.395 -38.948 201.145 1.00 59.13 288 MET A CA 1
ATOM 2160 C C . MET A 1 298 ? 39.636 -38.647 199.674 1.00 64.38 288 MET A C 1
ATOM 2161 O O . MET A 1 298 ? 40.243 -39.456 198.962 1.00 68.38 288 MET A O 1
ATOM 2166 N N . ASN A 1 299 ? 39.149 -37.487 199.229 1.00 60.81 289 ASN A N 1
ATOM 2167 C CA . ASN A 1 299 ? 39.357 -36.991 197.874 1.00 60.49 289 ASN A CA 1
ATOM 2168 C C . ASN A 1 299 ? 40.552 -36.050 197.888 1.00 56.78 289 ASN A C 1
ATOM 2169 O O . ASN A 1 299 ? 40.517 -35.006 198.547 1.00 57.31 289 ASN A O 1
ATOM 2174 N N . THR A 1 300 ? 41.609 -36.427 197.178 1.00 56.86 290 THR A N 1
ATOM 2175 C CA . THR A 1 300 ? 42.849 -35.653 197.164 1.00 55.48 290 THR A CA 1
ATOM 2176 C C . THR A 1 300 ? 42.824 -34.583 196.075 1.00 53.84 290 THR A C 1
ATOM 2177 O O . THR A 1 300 ? 43.716 -34.495 195.232 1.00 55.09 290 THR A O 1
ATOM 2181 N N . ARG A 1 301 ? 41.788 -33.752 196.090 1.00 55.90 291 ARG A N 1
ATOM 2182 C CA . ARG A 1 301 ? 41.568 -32.785 195.024 1.00 56.80 291 ARG A CA 1
ATOM 2183 C C . ARG A 1 301 ? 40.595 -31.723 195.516 1.00 55.83 291 ARG A C 1
ATOM 2184 O O . ARG A 1 301 ? 40.140 -31.745 196.664 1.00 53.01 291 ARG A O 1
ATOM 2192 N N . ILE A 1 302 ? 40.268 -30.790 194.623 1.00 55.96 292 ILE A N 1
ATOM 2193 C CA . ILE A 1 302 ? 39.157 -29.892 194.880 1.00 58.91 292 ILE A CA 1
ATOM 2194 C C . ILE A 1 302 ? 37.855 -30.673 194.791 1.00 61.20 292 ILE A C 1
ATOM 2195 O O . ILE A 1 302 ? 37.739 -31.657 194.049 1.00 63.77 292 ILE A O 1
ATOM 2200 N N . GLN A 1 303 ? 36.859 -30.229 195.541 1.00 67.82 293 GLN A N 1
ATOM 2201 C CA . GLN A 1 303 ? 35.562 -30.882 195.547 1.00 68.59 293 GLN A CA 1
ATOM 2202 C C . GLN A 1 303 ? 34.628 -30.107 194.632 1.00 71.19 293 GLN A C 1
ATOM 2203 O O . GLN A 1 303 ? 34.661 -28.873 194.597 1.00 73.20 293 GLN A O 1
ATOM 2209 N N . VAL A 1 304 ? 33.793 -30.829 193.889 1.00 67.71 294 VAL A N 1
ATOM 2210 C CA . VAL A 1 304 ? 32.830 -30.143 193.037 1.00 61.70 294 VAL A CA 1
ATOM 2211 C C . VAL A 1 304 ? 31.977 -29.205 193.871 1.00 59.48 294 VAL A C 1
ATOM 2212 O O . VAL A 1 304 ? 31.629 -28.102 193.435 1.00 63.67 294 VAL A O 1
ATOM 2216 N N . GLU A 1 305 ? 31.640 -29.620 195.089 1.00 58.94 295 GLU A N 1
ATOM 2217 C CA . GLU A 1 305 ? 30.774 -28.855 195.969 1.00 58.63 295 GLU A CA 1
ATOM 2218 C C . GLU A 1 305 ? 31.551 -27.913 196.886 1.00 59.44 295 GLU A C 1
ATOM 2219 O O . GLU A 1 305 ? 31.001 -27.440 197.889 1.00 58.26 295 GLU A O 1
ATOM 2225 N N . HIS A 1 306 ? 32.816 -27.623 196.561 1.00 60.03 296 HIS A N 1
ATOM 2226 C CA . HIS A 1 306 ? 33.572 -26.650 197.342 1.00 57.32 296 HIS A CA 1
ATOM 2227 C C . HIS A 1 306 ? 32.888 -25.295 197.358 1.00 58.80 296 HIS A C 1
ATOM 2228 O O . HIS A 1 306 ? 33.185 -24.469 198.228 1.00 60.51 296 HIS A O 1
ATOM 2235 N N . THR A 1 307 ? 31.970 -25.057 196.420 1.00 55.03 297 THR A N 1
ATOM 2236 C CA . THR A 1 307 ? 31.324 -23.756 196.314 1.00 54.90 297 THR A CA 1
ATOM 2237 C C . THR A 1 307 ? 30.580 -23.385 197.592 1.00 56.33 297 THR A C 1
ATOM 2238 O O . THR A 1 307 ? 30.677 -22.244 198.059 1.00 58.03 297 THR A O 1
ATOM 2242 N N . VAL A 1 308 ? 29.827 -24.322 198.175 1.00 51.36 298 VAL A N 1
ATOM 2243 C CA . VAL A 1 308 ? 29.048 -23.984 199.367 1.00 55.01 298 VAL A CA 1
ATOM 2244 C C . VAL A 1 308 ? 29.967 -23.584 200.519 1.00 57.82 298 VAL A C 1
ATOM 2245 O O . VAL A 1 308 ? 29.755 -22.556 201.172 1.00 59.60 298 VAL A O 1
ATOM 2249 N N . THR A 1 309 ? 31.016 -24.373 200.774 1.00 57.96 299 THR A N 1
ATOM 2250 C CA . THR A 1 309 ? 31.986 -23.976 201.793 1.00 60.64 299 THR A CA 1
ATOM 2251 C C . THR A 1 309 ? 32.642 -22.660 201.414 1.00 61.19 299 THR A C 1
ATOM 2252 O O . THR A 1 309 ? 32.885 -21.793 202.265 1.00 59.40 299 THR A O 1
ATOM 2256 N N . GLU A 1 310 ? 32.909 -22.491 200.126 1.00 57.65 300 GLU A N 1
ATOM 2257 C CA . GLU A 1 310 ? 33.556 -21.286 199.642 1.00 54.98 300 GLU A CA 1
ATOM 2258 C C . GLU A 1 310 ? 32.731 -20.054 199.990 1.00 55.27 300 GLU A C 1
ATOM 2259 O O . GLU A 1 310 ? 33.280 -19.003 200.338 1.00 57.94 300 GLU A O 1
ATOM 2265 N N . MET A 1 311 ? 31.407 -20.157 199.889 1.00 57.79 301 MET A N 1
ATOM 2266 C CA . MET A 1 311 ? 30.556 -19.011 200.179 1.00 58.95 301 MET A CA 1
ATOM 2267 C C . MET A 1 311 ? 30.273 -18.846 201.668 1.00 54.39 301 MET A C 1
ATOM 2268 O O . MET A 1 311 ? 30.065 -17.719 202.127 1.00 60.38 301 MET A O 1
ATOM 2273 N N . VAL A 1 312 ? 30.235 -19.939 202.430 1.00 50.61 302 VAL A N 1
ATOM 2274 C CA . VAL A 1 312 ? 29.914 -19.818 203.849 1.00 57.29 302 VAL A CA 1
ATOM 2275 C C . VAL A 1 312 ? 31.128 -19.351 204.650 1.00 60.63 302 VAL A C 1
ATOM 2276 O O . VAL A 1 312 ? 30.977 -18.636 205.649 1.00 61.36 302 VAL A O 1
ATOM 2280 N N . TYR A 1 313 ? 32.334 -19.763 204.265 1.00 58.63 303 TYR A N 1
ATOM 2281 C CA . TYR A 1 313 ? 33.541 -19.361 204.976 1.00 58.48 303 TYR A CA 1
ATOM 2282 C C . TYR A 1 313 ? 34.314 -18.247 204.278 1.00 56.30 303 TYR A C 1
ATOM 2283 O O . TYR A 1 313 ? 35.356 -17.823 204.787 1.00 65.70 303 TYR A O 1
ATOM 2292 N N . GLY A 1 314 ? 33.822 -17.746 203.150 1.00 52.62 304 GLY A N 1
ATOM 2293 C CA . GLY A 1 314 ? 34.441 -16.598 202.507 1.00 53.42 304 GLY A CA 1
ATOM 2294 C C . GLY A 1 314 ? 35.867 -16.825 202.057 1.00 55.27 304 GLY A C 1
ATOM 2295 O O . GLY A 1 314 ? 36.710 -15.932 202.205 1.00 63.19 304 GLY A O 1
ATOM 2296 N N . ILE A 1 315 ? 36.156 -17.997 201.493 1.00 53.21 305 ILE A N 1
ATOM 2297 C CA . ILE A 1 315 ? 37.495 -18.348 201.038 1.00 56.04 305 ILE A CA 1
ATOM 2298 C C . ILE A 1 315 ? 37.434 -18.790 199.583 1.00 60.86 305 ILE A C 1
ATOM 2299 O O . ILE A 1 315 ? 36.552 -19.562 199.195 1.00 62.03 305 ILE A O 1
ATOM 2304 N N . ASP A 1 316 ? 38.381 -18.309 198.782 1.00 67.53 306 ASP A N 1
ATOM 2305 C CA . ASP A 1 316 ? 38.546 -18.777 197.407 1.00 67.87 306 ASP A CA 1
ATOM 2306 C C . ASP A 1 316 ? 39.511 -19.951 197.450 1.00 67.83 306 ASP A C 1
ATOM 2307 O O . ASP A 1 316 ? 40.729 -19.766 197.509 1.00 69.36 306 ASP A O 1
ATOM 2312 N N . LEU A 1 317 ? 38.969 -21.167 197.395 1.00 62.54 307 LEU A N 1
ATOM 2313 C CA . LEU A 1 317 ? 39.815 -22.344 197.544 1.00 56.79 307 LEU A CA 1
ATOM 2314 C C . LEU A 1 317 ? 40.721 -22.544 196.336 1.00 58.77 307 LEU A C 1
ATOM 2315 O O . LEU A 1 317 ? 41.862 -22.995 196.487 1.00 59.93 307 LEU A O 1
ATOM 2320 N N . VAL A 1 318 ? 40.239 -22.239 195.130 1.00 60.14 308 VAL A N 1
ATOM 2321 C CA . VAL A 1 318 ? 41.108 -22.380 193.964 1.00 60.55 308 VAL A CA 1
ATOM 2322 C C . VAL A 1 318 ? 42.274 -21.404 194.063 1.00 61.90 308 VAL A C 1
ATOM 2323 O O . VAL A 1 318 ? 43.425 -21.758 193.776 1.00 61.93 308 VAL A O 1
ATOM 2327 N N . ALA A 1 319 ? 42.001 -20.165 194.481 1.00 61.49 309 ALA A N 1
ATOM 2328 C CA . ALA A 1 319 ? 43.093 -19.231 194.739 1.00 59.08 309 ALA A CA 1
ATOM 2329 C C . ALA A 1 319 ? 43.996 -19.745 195.851 1.00 62.78 309 ALA A C 1
ATOM 2330 O O . ALA A 1 319 ? 45.227 -19.681 195.745 1.00 64.97 309 ALA A O 1
ATOM 2332 N N . ALA A 1 320 ? 43.400 -20.287 196.917 1.00 62.60 310 ALA A N 1
ATOM 2333 C CA . ALA A 1 320 ? 44.196 -20.837 198.007 1.00 58.21 310 ALA A CA 1
ATOM 2334 C C . ALA A 1 320 ? 45.095 -21.962 197.513 1.00 61.26 310 ALA A C 1
ATOM 2335 O O . ALA A 1 320 ? 46.274 -22.028 197.876 1.00 61.50 310 ALA A O 1
ATOM 2337 N N . GLN A 1 321 ? 44.559 -22.849 196.670 1.00 62.24 311 GLN A N 1
ATOM 2338 C CA . GLN A 1 321 ? 45.372 -23.925 196.113 1.00 62.91 311 GLN A CA 1
ATOM 2339 C C . GLN A 1 321 ? 46.581 -23.372 195.378 1.00 62.40 311 GLN A C 1
ATOM 2340 O O . GLN A 1 321 ? 47.697 -23.885 195.523 1.00 64.44 311 GLN A O 1
ATOM 2346 N N . ILE A 1 322 ? 46.371 -22.336 194.564 1.00 60.72 312 ILE A N 1
ATOM 2347 C CA . ILE A 1 322 ? 47.461 -21.770 193.778 1.00 63.13 312 ILE A CA 1
ATOM 2348 C C . ILE A 1 322 ? 48.518 -21.159 194.686 1.00 66.00 312 ILE A C 1
ATOM 2349 O O . ILE A 1 322 ? 49.722 -21.353 194.479 1.00 69.23 312 ILE A O 1
ATOM 2354 N N . ARG A 1 323 ? 48.092 -20.425 195.716 1.00 67.59 313 ARG A N 1
ATOM 2355 C CA . ARG A 1 323 ? 49.062 -19.772 196.587 1.00 68.83 313 ARG A CA 1
ATOM 2356 C C . ARG A 1 323 ? 49.956 -20.792 197.282 1.00 69.14 313 ARG A C 1
ATOM 2357 O O . ARG A 1 323 ? 51.187 -20.693 197.223 1.00 73.40 313 ARG A O 1
ATOM 2365 N N . ILE A 1 324 ? 49.359 -21.799 197.925 1.00 62.97 314 ILE A N 1
ATOM 2366 C CA . ILE A 1 324 ? 50.177 -22.797 198.607 1.00 63.27 314 ILE A CA 1
ATOM 2367 C C . ILE A 1 324 ? 51.029 -23.551 197.600 1.00 65.34 314 ILE A C 1
ATOM 2368 O O . ILE A 1 324 ? 52.108 -24.052 197.936 1.00 72.15 314 ILE A O 1
ATOM 2373 N N . ALA A 1 325 ? 50.564 -23.647 196.353 1.00 61.81 315 ALA A N 1
ATOM 2374 C CA . ALA A 1 325 ? 51.374 -24.283 195.323 1.00 64.94 315 ALA A CA 1
ATOM 2375 C C . ALA A 1 325 ? 52.622 -23.465 195.036 1.00 67.93 315 ALA A C 1
ATOM 2376 O O . ALA A 1 325 ? 53.678 -24.033 194.735 1.00 76.68 315 ALA A O 1
ATOM 2378 N N . GLN A 1 326 ? 52.523 -22.138 195.115 1.00 67.37 316 GLN A N 1
ATOM 2379 C CA . GLN A 1 326 ? 53.692 -21.277 194.993 1.00 69.47 316 GLN A CA 1
ATOM 2380 C C . GLN A 1 326 ? 54.538 -21.257 196.260 1.00 68.90 316 GLN A C 1
ATOM 2381 O O . GLN A 1 326 ? 55.589 -20.609 196.273 1.00 72.64 316 GLN A O 1
ATOM 2387 N N . GLY A 1 327 ? 54.108 -21.932 197.321 1.00 68.65 317 GLY A N 1
ATOM 2388 C CA . GLY A 1 327 ? 54.895 -22.033 198.530 1.00 69.73 317 GLY A CA 1
ATOM 2389 C C . GLY A 1 327 ? 54.503 -21.110 199.663 1.00 68.66 317 GLY A C 1
ATOM 2390 O O . GLY A 1 327 ? 55.227 -21.052 200.663 1.00 69.35 317 GLY A O 1
ATOM 2391 N N . GLU A 1 328 ? 53.392 -20.388 199.549 1.00 64.08 318 GLU A N 1
ATOM 2392 C CA . GLU A 1 328 ? 52.973 -19.521 200.641 1.00 63.26 318 GLU A CA 1
ATOM 2393 C C . GLU A 1 328 ? 52.609 -20.341 201.870 1.00 64.24 318 GLU A C 1
ATOM 2394 O O . GLU A 1 328 ? 52.029 -21.425 201.770 1.00 69.69 318 GLU A O 1
ATOM 2400 N N . LYS A 1 329 ? 52.981 -19.826 203.034 1.00 60.73 319 LYS A N 1
ATOM 2401 C CA . LYS A 1 329 ? 52.503 -20.368 204.293 1.00 63.99 319 LYS A CA 1
ATOM 2402 C C . LYS A 1 329 ? 51.070 -19.900 204.524 1.00 61.46 319 LYS A C 1
ATOM 2403 O O . LYS A 1 329 ? 50.670 -18.828 204.062 1.00 60.93 319 LYS A O 1
ATOM 2409 N N . LEU A 1 330 ? 50.285 -20.721 205.219 1.00 61.28 320 LEU A N 1
ATOM 2410 C CA . LEU A 1 330 ? 48.888 -20.367 205.442 1.00 62.14 320 LEU A CA 1
ATOM 2411 C C . LEU A 1 330 ? 48.778 -18.974 206.049 1.00 60.10 320 LEU A C 1
ATOM 2412 O O . LEU A 1 330 ? 49.431 -18.662 207.046 1.00 66.41 320 LEU A O 1
ATOM 2417 N N . TRP A 1 331 ? 47.939 -18.141 205.441 1.00 58.36 321 TRP A N 1
ATOM 2418 C CA . TRP A 1 331 ? 47.779 -16.750 205.835 1.00 57.52 321 TRP A CA 1
ATOM 2419 C C . TRP A 1 331 ? 46.710 -16.567 206.900 1.00 59.70 321 TRP A C 1
ATOM 2420 O O . TRP A 1 331 ? 46.341 -15.427 207.208 1.00 64.61 321 TRP A O 1
ATOM 2431 N N . PHE A 1 332 ? 46.191 -17.660 207.448 1.00 55.34 322 PHE A N 1
ATOM 2432 C CA . PHE A 1 332 ? 45.173 -17.584 208.481 1.00 57.76 322 PHE A CA 1
ATOM 2433 C C . PHE A 1 332 ? 45.306 -18.799 209.386 1.00 53.77 322 PHE A C 1
ATOM 2434 O O . PHE A 1 332 ? 46.058 -19.735 209.103 1.00 53.73 322 PHE A O 1
ATOM 2442 N N . LYS A 1 333 ? 44.584 -18.762 210.500 1.00 51.39 323 LYS A N 1
ATOM 2443 C CA . LYS A 1 333 ? 44.640 -19.809 211.502 1.00 55.51 323 LYS A CA 1
ATOM 2444 C C . LYS A 1 333 ? 43.231 -20.316 211.761 1.00 54.94 323 LYS A C 1
ATOM 2445 O O . LYS A 1 333 ? 42.246 -19.703 211.346 1.00 59.40 323 LYS A O 1
ATOM 2451 N N . GLN A 1 334 ? 43.135 -21.452 212.457 1.00 55.65 324 GLN A N 1
ATOM 2452 C CA . GLN A 1 334 ? 41.821 -22.034 212.702 1.00 54.64 324 GLN A CA 1
ATOM 2453 C C . GLN A 1 334 ? 40.891 -21.049 213.393 1.00 58.26 324 GLN A C 1
ATOM 2454 O O . GLN A 1 334 ? 39.674 -21.092 213.179 1.00 64.67 324 GLN A O 1
ATOM 2460 N N . GLU A 1 335 ? 41.439 -20.153 214.214 1.00 61.78 325 GLU A N 1
ATOM 2461 C CA . GLU A 1 335 ? 40.607 -19.144 214.855 1.00 62.19 325 GLU A CA 1
ATOM 2462 C C . GLU A 1 335 ? 39.934 -18.256 213.820 1.00 58.66 325 GLU A C 1
ATOM 2463 O O . GLU A 1 335 ? 38.833 -17.745 214.058 1.00 56.65 325 GLU A O 1
ATOM 2469 N N . ASP A 1 336 ? 40.579 -18.069 212.668 1.00 57.84 326 ASP A N 1
ATOM 2470 C CA . ASP A 1 336 ? 40.061 -17.241 211.590 1.00 56.63 326 ASP A CA 1
ATOM 2471 C C . ASP A 1 336 ? 38.971 -17.927 210.774 1.00 58.01 326 ASP A C 1
ATOM 2472 O O . ASP A 1 336 ? 38.280 -17.247 210.006 1.00 59.93 326 ASP A O 1
ATOM 2477 N N . VAL A 1 337 ? 38.802 -19.241 210.913 1.00 57.63 327 VAL A N 1
ATOM 2478 C CA . VAL A 1 337 ? 37.815 -19.993 210.137 1.00 58.43 327 VAL A CA 1
ATOM 2479 C C . VAL A 1 337 ? 36.462 -19.854 210.833 1.00 59.20 327 VAL A C 1
ATOM 2480 O O . VAL A 1 337 ? 36.200 -20.511 211.843 1.00 54.86 327 VAL A O 1
ATOM 2484 N N . VAL A 1 338 ? 35.590 -19.014 210.279 1.00 59.23 328 VAL A N 1
ATOM 2485 C CA . VAL A 1 338 ? 34.284 -18.736 210.879 1.00 58.28 328 VAL A CA 1
ATOM 2486 C C . VAL A 1 338 ? 33.186 -18.875 209.831 1.00 56.02 328 VAL A C 1
ATOM 2487 O O . VAL A 1 338 ? 33.259 -18.231 208.776 1.00 58.67 328 VAL A O 1
ATOM 2491 N N . PRO A 1 339 ? 32.161 -19.691 210.072 1.00 58.73 329 PRO A N 1
ATOM 2492 C CA . PRO A 1 339 ? 31.045 -19.779 209.125 1.00 59.20 329 PRO A CA 1
ATOM 2493 C C . PRO A 1 339 ? 30.035 -18.665 209.355 1.00 64.28 329 PRO A C 1
ATOM 2494 O O . PRO A 1 339 ? 29.680 -18.345 210.492 1.00 66.78 329 PRO A O 1
ATOM 2498 N N . ARG A 1 340 ? 29.566 -18.073 208.257 1.00 68.53 330 ARG A N 1
ATOM 2499 C CA . ARG A 1 340 ? 28.495 -17.086 208.291 1.00 66.48 330 ARG A CA 1
ATOM 2500 C C . ARG A 1 340 ? 27.475 -17.454 207.226 1.00 66.66 330 ARG A C 1
ATOM 2501 O O . ARG A 1 340 ? 27.832 -17.614 206.054 1.00 67.92 330 ARG A O 1
ATOM 2509 N N . GLY A 1 341 ? 26.218 -17.594 207.628 1.00 60.91 331 GLY A N 1
ATOM 2510 C CA . GLY A 1 341 ? 25.159 -17.859 206.676 1.00 62.73 331 GLY A CA 1
ATOM 2511 C C . GLY A 1 341 ? 25.055 -19.319 206.270 1.00 62.98 331 GLY A C 1
ATOM 2512 O O . GLY A 1 341 ? 25.710 -20.207 206.821 1.00 63.66 331 GLY A O 1
ATOM 2513 N N . HIS A 1 342 ? 24.209 -19.557 205.266 1.00 65.35 332 HIS A N 1
ATOM 2514 C CA . HIS A 1 342 ? 23.936 -20.897 204.760 1.00 66.81 332 HIS A CA 1
ATOM 2515 C C . HIS A 1 342 ? 23.949 -20.905 203.235 1.00 68.07 332 HIS A C 1
ATOM 2516 O O . HIS A 1 342 ? 23.425 -19.988 202.597 1.00 68.50 332 HIS A O 1
ATOM 2523 N N . ALA A 1 343 ? 24.544 -21.949 202.655 1.00 61.06 333 ALA A N 1
ATOM 2524 C CA . ALA A 1 343 ? 24.664 -22.089 201.210 1.00 55.64 333 ALA A CA 1
ATOM 2525 C C . ALA A 1 343 ? 24.130 -23.438 200.754 1.00 56.79 333 ALA A C 1
ATOM 2526 O O . ALA A 1 343 ? 24.280 -24.443 201.450 1.00 59.47 333 ALA A O 1
ATOM 2528 N N . ILE A 1 344 ? 23.493 -23.445 199.584 1.00 56.57 334 ILE A N 1
ATOM 2529 C CA . ILE A 1 344 ? 22.991 -24.653 198.940 1.00 52.91 334 ILE A CA 1
ATOM 2530 C C . ILE A 1 344 ? 23.489 -24.667 197.505 1.00 54.41 334 ILE A C 1
ATOM 2531 O O . ILE A 1 344 ? 23.604 -23.612 196.870 1.00 51.38 334 ILE A O 1
ATOM 2536 N N . GLU A 1 345 ? 23.820 -25.854 197.003 1.00 56.28 335 GLU A N 1
ATOM 2537 C CA . GLU A 1 345 ? 24.179 -26.023 195.603 1.00 52.03 335 GLU A CA 1
ATOM 2538 C C . GLU A 1 345 ? 23.312 -27.111 194.985 1.00 54.82 335 GLU A C 1
ATOM 2539 O O . GLU A 1 345 ? 23.188 -28.204 195.547 1.00 56.32 335 GLU A O 1
ATOM 2545 N N . CYS A 1 346 ? 22.702 -26.797 193.843 1.00 56.81 336 CYS A N 1
ATOM 2546 C CA . CYS A 1 346 ? 21.964 -27.751 193.024 1.00 54.20 336 CYS A CA 1
ATOM 2547 C C . CYS A 1 346 ? 22.742 -27.996 191.740 1.00 54.14 336 CYS A C 1
ATOM 2548 O O . CYS A 1 346 ? 23.211 -27.045 191.106 1.00 52.98 336 CYS A O 1
ATOM 2551 N N . ARG A 1 347 ? 22.906 -29.263 191.370 1.00 54.90 337 ARG A N 1
ATOM 2552 C CA . ARG A 1 347 ? 23.629 -29.602 190.150 1.00 58.16 337 ARG A CA 1
ATOM 2553 C C . ARG A 1 347 ? 22.678 -29.629 188.960 1.00 62.49 337 ARG A C 1
ATOM 2554 O O . ARG A 1 347 ? 21.688 -30.369 188.961 1.00 60.65 337 ARG A O 1
ATOM 2562 N N . ILE A 1 348 ? 22.979 -28.810 187.956 1.00 60.28 338 ILE A N 1
ATOM 2563 C CA . ILE A 1 348 ? 22.250 -28.818 186.690 1.00 57.72 338 ILE A CA 1
ATOM 2564 C C . ILE A 1 348 ? 22.981 -29.850 185.836 1.00 66.86 338 ILE A C 1
ATOM 2565 O O . ILE A 1 348 ? 23.945 -29.541 185.134 1.00 65.71 338 ILE A O 1
ATOM 2570 N N . ASN A 1 349 ? 22.498 -31.092 185.887 1.00 76.93 339 ASN A N 1
ATOM 2571 C CA . ASN A 1 349 ? 23.227 -32.245 185.378 1.00 77.95 339 ASN A CA 1
ATOM 2572 C C . ASN A 1 349 ? 22.803 -32.700 183.992 1.00 79.31 339 ASN A C 1
ATOM 2573 O O . ASN A 1 349 ? 23.395 -33.646 183.468 1.00 84.14 339 ASN A O 1
ATOM 2578 N N . ALA A 1 350 ? 21.809 -32.067 183.382 1.00 67.49 340 ALA A N 1
ATOM 2579 C CA . ALA A 1 350 ? 21.366 -32.423 182.033 1.00 71.76 340 ALA A CA 1
ATOM 2580 C C . ALA A 1 350 ? 21.160 -33.937 181.897 1.00 69.30 340 ALA A C 1
ATOM 2581 O O . ALA A 1 350 ? 21.842 -34.640 181.150 1.00 63.96 340 ALA A O 1
ATOM 2583 N N . GLU A 1 351 ? 20.149 -34.405 182.621 1.00 66.11 341 GLU A N 1
ATOM 2584 C CA . GLU A 1 351 ? 19.719 -35.792 182.602 1.00 63.51 341 GLU A CA 1
ATOM 2585 C C . GLU A 1 351 ? 18.217 -35.767 182.821 1.00 70.39 341 GLU A C 1
ATOM 2586 O O . GLU A 1 351 ? 17.683 -34.824 183.412 1.00 69.63 341 GLU A O 1
ATOM 2592 N N . ASP A 1 352 ? 17.542 -36.806 182.357 1.00 74.47 342 ASP A N 1
ATOM 2593 C CA . ASP A 1 352 ? 16.087 -36.800 182.419 1.00 71.52 342 ASP A CA 1
ATOM 2594 C C . ASP A 1 352 ? 15.531 -37.352 183.723 1.00 73.53 342 ASP A C 1
ATOM 2595 O O . ASP A 1 352 ? 15.535 -38.571 183.929 1.00 80.17 342 ASP A O 1
ATOM 2600 N N . PRO A 1 353 ? 15.050 -36.504 184.630 1.00 71.12 343 PRO A N 1
ATOM 2601 C CA . PRO A 1 353 ? 14.302 -37.025 185.773 1.00 70.44 343 PRO A CA 1
ATOM 2602 C C . PRO A 1 353 ? 13.001 -37.635 185.266 1.00 86.81 343 PRO A C 1
ATOM 2603 O O . PRO A 1 353 ? 12.541 -37.350 184.156 1.00 87.29 343 PRO A O 1
ATOM 2607 N N . LEU A 1 354 ? 12.431 -38.525 186.075 1.00 90.74 344 LEU A N 1
ATOM 2608 C CA . LEU A 1 354 ? 11.221 -39.226 185.673 1.00 92.18 344 LEU A CA 1
ATOM 2609 C C . LEU A 1 354 ? 11.561 -40.331 184.683 1.00 89.29 344 LEU A C 1
ATOM 2610 O O . LEU A 1 354 ? 10.703 -41.162 184.358 1.00 88.41 344 LEU A O 1
ATOM 2615 N N . HIS A 1 355 ? 12.786 -40.333 184.175 1.00 87.49 345 HIS A N 1
ATOM 2616 C CA . HIS A 1 355 ? 13.270 -41.381 183.284 1.00 87.69 345 HIS A CA 1
ATOM 2617 C C . HIS A 1 355 ? 14.542 -42.027 183.833 1.00 87.77 345 HIS A C 1
ATOM 2618 O O . HIS A 1 355 ? 15.461 -42.361 183.088 1.00 88.47 345 HIS A O 1
ATOM 2625 N N . ASN A 1 356 ? 14.605 -42.197 185.154 1.00 92.12 346 ASN A N 1
ATOM 2626 C CA . ASN A 1 356 ? 15.791 -42.726 185.840 1.00 92.37 346 ASN A CA 1
ATOM 2627 C C . ASN A 1 356 ? 17.059 -41.973 185.444 1.00 92.43 346 ASN A C 1
ATOM 2628 O O . ASN A 1 356 ? 18.079 -42.568 185.085 1.00 94.58 346 ASN A O 1
ATOM 2633 N N . PHE A 1 357 ? 16.994 -40.646 185.543 1.00 80.66 347 PHE A N 1
ATOM 2634 C CA . PHE A 1 357 ? 18.125 -39.764 185.271 1.00 77.69 347 PHE A CA 1
ATOM 2635 C C . PHE A 1 357 ? 18.959 -40.231 184.084 1.00 75.34 347 PHE A C 1
ATOM 2636 O O . PHE A 1 357 ? 20.188 -40.108 184.099 1.00 73.86 347 PHE A O 1
ATOM 2644 N N . ARG A 1 358 ? 18.310 -40.745 183.049 1.00 76.10 348 ARG A N 1
ATOM 2645 C CA . ARG A 1 358 ? 19.053 -41.155 181.871 1.00 78.21 348 ARG A CA 1
ATOM 2646 C C . ARG A 1 358 ? 19.678 -39.923 181.225 1.00 76.70 348 ARG A C 1
ATOM 2647 O O . ARG A 1 358 ? 19.074 -38.846 181.233 1.00 77.76 348 ARG A O 1
ATOM 2655 N N . PRO A 1 359 ? 20.886 -40.039 180.682 1.00 75.21 349 PRO A N 1
ATOM 2656 C CA . PRO A 1 359 ? 21.541 -38.866 180.094 1.00 75.15 349 PRO A CA 1
ATOM 2657 C C . PRO A 1 359 ? 20.661 -38.187 179.053 1.00 75.74 349 PRO A C 1
ATOM 2658 O O . PRO A 1 359 ? 20.014 -38.837 178.229 1.00 77.94 349 PRO A O 1
ATOM 2662 N N . ALA A 1 360 ? 20.641 -36.860 179.104 1.00 75.71 350 ALA A N 1
ATOM 2663 C CA . ALA A 1 360 ? 19.939 -36.038 178.133 1.00 76.15 350 ALA A CA 1
ATOM 2664 C C . ALA A 1 360 ? 20.973 -35.254 177.346 1.00 80.29 350 ALA A C 1
ATOM 2665 O O . ALA A 1 360 ? 21.848 -34.610 177.931 1.00 86.40 350 ALA A O 1
ATOM 2667 N N . LEU A 1 361 ? 20.867 -35.307 176.027 1.00 83.77 351 LEU A N 1
ATOM 2668 C CA . LEU A 1 361 ? 21.802 -34.643 175.141 1.00 91.71 351 LEU A CA 1
ATOM 2669 C C . LEU A 1 361 ? 21.022 -33.761 174.176 1.00 90.01 351 LEU A C 1
ATOM 2670 O O . LEU A 1 361 ? 19.798 -33.854 174.064 1.00 90.97 351 LEU A O 1
ATOM 2675 N N . GLY A 1 362 ? 21.737 -32.875 173.513 1.00 95.75 352 GLY A N 1
ATOM 2676 C CA . GLY A 1 362 ? 21.134 -31.992 172.551 1.00 97.53 352 GLY A CA 1
ATOM 2677 C C . GLY A 1 362 ? 21.939 -30.716 172.441 1.00 92.84 352 GLY A C 1
ATOM 2678 O O . GLY A 1 362 ? 23.085 -30.651 172.870 1.00 92.41 352 GLY A O 1
ATOM 2679 N N . THR A 1 363 ? 21.306 -29.707 171.853 1.00 74.13 353 THR A N 1
ATOM 2680 C CA . THR A 1 363 ? 21.905 -28.392 171.711 1.00 74.36 353 THR A CA 1
ATOM 2681 C C . THR A 1 363 ? 21.089 -27.403 172.523 1.00 74.07 353 THR A C 1
ATOM 2682 O O . THR A 1 363 ? 19.862 -27.350 172.397 1.00 75.63 353 THR A O 1
ATOM 2686 N N . ILE A 1 364 ? 21.777 -26.631 173.355 1.00 73.15 354 ILE A N 1
ATOM 2687 C CA . ILE A 1 364 ? 21.137 -25.610 174.171 1.00 70.64 354 ILE A CA 1
ATOM 2688 C C . ILE A 1 364 ? 20.840 -24.414 173.280 1.00 69.11 354 ILE A C 1
ATOM 2689 O O . ILE A 1 364 ? 21.743 -23.864 172.639 1.00 66.97 354 ILE A O 1
ATOM 2694 N N . GLY A 1 365 ? 19.575 -24.019 173.222 1.00 68.52 355 GLY A N 1
ATOM 2695 C CA . GLY A 1 365 ? 19.216 -22.870 172.423 1.00 72.53 355 GLY A CA 1
ATOM 2696 C C . GLY A 1 365 ? 19.406 -21.576 173.180 1.00 72.66 355 GLY A C 1
ATOM 2697 O O . GLY A 1 365 ? 20.412 -20.885 173.003 1.00 75.25 355 GLY A O 1
ATOM 2698 N N . GLU A 1 366 ? 18.466 -21.261 174.061 1.00 74.16 356 GLU A N 1
ATOM 2699 C CA . GLU A 1 366 ? 18.466 -20.002 174.790 1.00 71.64 356 GLU A CA 1
ATOM 2700 C C . GLU A 1 366 ? 18.969 -20.239 176.205 1.00 74.35 356 GLU A C 1
ATOM 2701 O O . GLU A 1 366 ? 18.515 -21.165 176.884 1.00 74.98 356 GLU A O 1
ATOM 2707 N N . TYR A 1 367 ? 19.905 -19.397 176.639 1.00 76.24 357 TYR A N 1
ATOM 2708 C CA . TYR A 1 367 ? 20.569 -19.530 177.931 1.00 66.70 357 TYR A CA 1
ATOM 2709 C C . TYR A 1 367 ? 20.439 -18.207 178.665 1.00 67.26 357 TYR A C 1
ATOM 2710 O O . TYR A 1 367 ? 20.984 -17.191 178.221 1.00 71.00 357 TYR A O 1
ATOM 2719 N N . HIS A 1 368 ? 19.714 -18.216 179.780 1.00 74.05 358 HIS A N 1
ATOM 2720 C CA . HIS A 1 368 ? 19.611 -17.051 180.654 1.00 77.46 358 HIS A CA 1
ATOM 2721 C C . HIS A 1 368 ? 19.839 -17.518 182.084 1.00 75.92 358 HIS A C 1
ATOM 2722 O O . HIS A 1 368 ? 19.014 -18.249 182.643 1.00 75.08 358 HIS A O 1
ATOM 2729 N N . GLU A 1 369 ? 20.954 -17.091 182.673 1.00 70.98 359 GLU A N 1
ATOM 2730 C CA . GLU A 1 369 ? 21.344 -17.518 184.009 1.00 61.30 359 GLU A CA 1
ATOM 2731 C C . GLU A 1 369 ? 20.675 -16.636 185.059 1.00 59.24 359 GLU A C 1
ATOM 2732 O O . GLU A 1 369 ? 20.498 -15.435 184.838 1.00 66.41 359 GLU A O 1
ATOM 2738 N N . PRO A 1 370 ? 20.287 -17.194 186.201 1.00 55.01 360 PRO A N 1
ATOM 2739 C CA . PRO A 1 370 ? 19.675 -16.368 187.242 1.00 51.99 360 PRO A CA 1
ATOM 2740 C C . PRO A 1 370 ? 20.717 -15.445 187.847 1.00 57.50 360 PRO A C 1
ATOM 2741 O O . PRO A 1 370 ? 21.913 -15.745 187.857 1.00 61.38 360 PRO A O 1
ATOM 2745 N N . VAL A 1 371 ? 20.254 -14.300 188.333 1.00 58.65 361 VAL A N 1
ATOM 2746 C CA . VAL A 1 371 ? 21.141 -13.283 188.875 1.00 60.60 361 VAL A CA 1
ATOM 2747 C C . VAL A 1 371 ? 20.568 -12.764 190.189 1.00 65.46 361 VAL A C 1
ATOM 2748 O O . VAL A 1 371 ? 19.363 -12.849 190.442 1.00 62.60 361 VAL A O 1
ATOM 2752 N N . GLY A 1 372 ? 21.441 -12.259 191.041 1.00 93.21 362 GLY A N 1
ATOM 2753 C CA . GLY A 1 372 ? 21.000 -11.569 192.237 1.00 94.36 362 GLY A CA 1
ATOM 2754 C C . GLY A 1 372 ? 22.011 -11.708 193.355 1.00 93.51 362 GLY A C 1
ATOM 2755 O O . GLY A 1 372 ? 23.037 -12.370 193.226 1.00 94.18 362 GLY A O 1
ATOM 2756 N N . PHE A 1 373 ? 21.684 -11.064 194.474 1.00 68.34 363 PHE A N 1
ATOM 2757 C CA . PHE A 1 373 ? 22.522 -11.147 195.661 1.00 59.88 363 PHE A CA 1
ATOM 2758 C C . PHE A 1 373 ? 22.406 -12.543 196.252 1.00 59.96 363 PHE A C 1
ATOM 2759 O O . PHE A 1 373 ? 21.301 -13.042 196.487 1.00 64.78 363 PHE A O 1
ATOM 2767 N N . GLY A 1 374 ? 23.546 -13.176 196.490 1.00 55.42 364 GLY A N 1
ATOM 2768 C CA . GLY A 1 374 ? 23.552 -14.525 197.008 1.00 56.80 364 GLY A CA 1
ATOM 2769 C C . GLY A 1 374 ? 23.289 -15.611 195.991 1.00 57.05 364 GLY A C 1
ATOM 2770 O O . GLY A 1 374 ? 23.009 -16.747 196.387 1.00 60.95 364 GLY A O 1
ATOM 2771 N N . VAL A 1 375 ? 23.355 -15.302 194.697 1.00 55.89 365 VAL A N 1
ATOM 2772 C CA . VAL A 1 375 ? 23.234 -16.294 193.634 1.00 56.67 365 VAL A CA 1
ATOM 2773 C C . VAL A 1 375 ? 24.551 -16.358 192.874 1.00 55.99 365 VAL A C 1
ATOM 2774 O O . VAL A 1 375 ? 25.064 -15.327 192.421 1.00 55.90 365 VAL A O 1
ATOM 2778 N N . ARG A 1 376 ? 25.090 -17.570 192.733 1.00 53.64 366 ARG A N 1
ATOM 2779 C CA . ARG A 1 376 ? 26.291 -17.830 191.954 1.00 50.67 366 ARG A CA 1
ATOM 2780 C C . ARG A 1 376 ? 25.993 -18.940 190.961 1.00 55.13 366 ARG A C 1
ATOM 2781 O O . ARG A 1 376 ? 25.316 -19.916 191.296 1.00 57.18 366 ARG A O 1
ATOM 2789 N N . VAL A 1 377 ? 26.479 -18.785 189.734 1.00 55.98 367 VAL A N 1
ATOM 2790 C CA . VAL A 1 377 ? 26.326 -19.807 188.703 1.00 55.71 367 VAL A CA 1
ATOM 2791 C C . VAL A 1 377 ? 27.709 -20.161 188.179 1.00 59.02 367 VAL A C 1
ATOM 2792 O O . VAL A 1 377 ? 28.365 -19.341 187.525 1.00 63.21 367 VAL A O 1
ATOM 2796 N N . ASP A 1 378 ? 28.149 -21.385 188.454 1.00 66.04 368 ASP A N 1
ATOM 2797 C CA . ASP A 1 378 ? 29.396 -21.920 187.921 1.00 66.61 368 ASP A CA 1
ATOM 2798 C C . ASP A 1 378 ? 29.020 -22.844 186.775 1.00 65.52 368 ASP A C 1
ATOM 2799 O O . ASP A 1 378 ? 28.535 -23.955 187.007 1.00 64.71 368 ASP A O 1
ATOM 2804 N N . SER A 1 379 ? 29.251 -22.396 185.545 1.00 62.88 369 SER A N 1
ATOM 2805 C CA . SER A 1 379 ? 28.713 -23.076 184.379 1.00 64.00 369 SER A CA 1
ATOM 2806 C C . SER A 1 379 ? 29.830 -23.396 183.399 1.00 65.47 369 SER A C 1
ATOM 2807 O O . SER A 1 379 ? 30.890 -22.764 183.397 1.00 71.17 369 SER A O 1
ATOM 2810 N N . GLY A 1 380 ? 29.570 -24.402 182.568 1.00 62.44 370 GLY A N 1
ATOM 2811 C CA . GLY A 1 380 ? 30.480 -24.801 181.514 1.00 63.96 370 GLY A CA 1
ATOM 2812 C C . GLY A 1 380 ? 29.780 -24.806 180.174 1.00 66.79 370 GLY A C 1
ATOM 2813 O O . GLY A 1 380 ? 30.284 -25.371 179.198 1.00 71.03 370 GLY A O 1
ATOM 2814 N N . VAL A 1 381 ? 28.597 -24.195 180.124 1.00 65.08 371 VAL A N 1
ATOM 2815 C CA . VAL A 1 381 ? 27.780 -24.152 178.921 1.00 64.88 371 VAL A CA 1
ATOM 2816 C C . VAL A 1 381 ? 27.391 -22.707 178.637 1.00 66.33 371 VAL A C 1
ATOM 2817 O O . VAL A 1 381 ? 27.529 -21.822 179.481 1.00 69.93 371 VAL A O 1
ATOM 2821 N N . ARG A 1 382 ? 26.896 -22.482 177.423 1.00 75.26 372 ARG A N 1
ATOM 2822 C CA . ARG A 1 382 ? 26.425 -21.178 176.979 1.00 74.03 372 ARG A CA 1
ATOM 2823 C C . ARG A 1 382 ? 25.229 -21.387 176.058 1.00 74.51 372 ARG A C 1
ATOM 2824 O O . ARG A 1 382 ? 24.833 -22.520 175.764 1.00 73.50 372 ARG A O 1
ATOM 2832 N N . ALA A 1 383 ? 24.658 -20.280 175.591 1.00 71.23 373 ALA A N 1
ATOM 2833 C CA . ALA A 1 383 ? 23.550 -20.349 174.649 1.00 69.27 373 ALA A CA 1
ATOM 2834 C C . ALA A 1 383 ? 24.039 -20.765 173.266 1.00 73.20 373 ALA A C 1
ATOM 2835 O O . ALA A 1 383 ? 25.146 -20.419 172.841 1.00 75.12 373 ALA A O 1
ATOM 2837 N N . TYR A 1 384 ? 23.194 -21.523 172.563 1.00 71.98 374 TYR A N 1
ATOM 2838 C CA . TYR A 1 384 ? 23.520 -22.038 171.234 1.00 64.73 374 TYR A CA 1
ATOM 2839 C C . TYR A 1 384 ? 24.813 -22.848 171.279 1.00 65.19 374 TYR A C 1
ATOM 2840 O O . TYR A 1 384 ? 25.745 -22.633 170.501 1.00 63.04 374 TYR A O 1
ATOM 2849 N N . TYR A 1 385 ? 24.855 -23.794 172.213 1.00 69.74 375 TYR A N 1
ATOM 2850 C CA . TYR A 1 385 ? 25.999 -24.664 172.435 1.00 74.24 375 TYR A CA 1
ATOM 2851 C C . TYR A 1 385 ? 25.537 -26.108 172.320 1.00 67.94 375 TYR A C 1
ATOM 2852 O O . TYR A 1 385 ? 24.550 -26.502 172.952 1.00 67.50 375 TYR A O 1
ATOM 2861 N N . THR A 1 386 ? 26.237 -26.893 171.511 1.00 65.28 376 THR A N 1
ATOM 2862 C CA . THR A 1 386 ? 25.956 -28.317 171.417 1.00 73.57 376 THR A CA 1
ATOM 2863 C C . THR A 1 386 ? 26.726 -29.025 172.525 1.00 73.18 376 THR A C 1
ATOM 2864 O O . THR A 1 386 ? 27.960 -28.959 172.572 1.00 71.88 376 THR A O 1
ATOM 2868 N N . VAL A 1 387 ? 25.999 -29.684 173.421 1.00 74.08 377 VAL A N 1
ATOM 2869 C CA . VAL A 1 387 ? 26.610 -30.292 174.601 1.00 74.11 377 VAL A CA 1
ATOM 2870 C C . VAL A 1 387 ? 27.286 -31.602 174.218 1.00 71.46 377 VAL A C 1
ATOM 2871 O O . VAL A 1 387 ? 26.607 -32.556 173.812 1.00 69.97 377 VAL A O 1
ATOM 2875 N N . PRO A 1 388 ? 28.608 -31.699 174.354 1.00 72.61 378 PRO A N 1
ATOM 2876 C CA . PRO A 1 388 ? 29.295 -32.958 174.049 1.00 71.76 378 PRO A CA 1
ATOM 2877 C C . PRO A 1 388 ? 28.758 -34.111 174.883 1.00 78.49 378 PRO A C 1
ATOM 2878 O O . PRO A 1 388 ? 28.487 -33.967 176.077 1.00 80.43 378 PRO A O 1
ATOM 2882 N N . SER A 1 389 ? 28.575 -35.257 174.228 1.00 82.24 379 SER A N 1
ATOM 2883 C CA . SER A 1 389 ? 28.068 -36.461 174.874 1.00 82.41 379 SER A CA 1
ATOM 2884 C C . SER A 1 389 ? 29.163 -37.382 175.401 1.00 83.84 379 SER A C 1
ATOM 2885 O O . SER A 1 389 ? 28.860 -38.284 176.189 1.00 85.85 379 SER A O 1
ATOM 2888 N N . HIS A 1 390 ? 30.420 -37.164 175.012 1.00 80.47 380 HIS A N 1
ATOM 2889 C CA . HIS A 1 390 ? 31.496 -38.104 175.307 1.00 79.60 380 HIS A CA 1
ATOM 2890 C C . HIS A 1 390 ? 31.990 -38.057 176.748 1.00 82.93 380 HIS A C 1
ATOM 2891 O O . HIS A 1 390 ? 32.827 -38.886 177.117 1.00 87.83 380 HIS A O 1
ATOM 2898 N N . TYR A 1 391 ? 31.499 -37.140 177.575 1.00 86.51 381 TYR A N 1
ATOM 2899 C CA . TYR A 1 391 ? 32.048 -37.016 178.917 1.00 85.60 381 TYR A CA 1
ATOM 2900 C C . TYR A 1 391 ? 30.947 -36.951 179.958 1.00 88.98 381 TYR A C 1
ATOM 2901 O O . TYR A 1 391 ? 30.105 -37.848 180.061 1.00 87.93 381 TYR A O 1
ATOM 2910 N N . ASP A 1 392 ? 30.966 -35.873 180.730 1.00 107.43 382 ASP A N 1
ATOM 2911 C CA . ASP A 1 392 ? 30.143 -35.697 181.905 1.00 107.32 382 ASP A CA 1
ATOM 2912 C C . ASP A 1 392 ? 28.756 -35.216 181.491 1.00 105.40 382 ASP A C 1
ATOM 2913 O O . ASP A 1 392 ? 28.499 -34.904 180.326 1.00 105.56 382 ASP A O 1
ATOM 2918 N N . SER A 1 393 ? 27.846 -35.166 182.460 1.00 86.61 383 SER A N 1
ATOM 2919 C CA . SER A 1 393 ? 26.526 -34.603 182.230 1.00 77.00 383 SER A CA 1
ATOM 2920 C C . SER A 1 393 ? 26.342 -33.232 182.861 1.00 78.36 383 SER A C 1
ATOM 2921 O O . SER A 1 393 ? 25.362 -32.551 182.545 1.00 76.42 383 SER A O 1
ATOM 2924 N N . LEU A 1 394 ? 27.277 -32.788 183.695 1.00 79.99 384 LEU A N 1
ATOM 2925 C CA . LEU A 1 394 ? 27.120 -31.543 184.440 1.00 71.52 384 LEU A CA 1
ATOM 2926 C C . LEU A 1 394 ? 27.218 -30.349 183.498 1.00 66.95 384 LEU A C 1
ATOM 2927 O O . LEU A 1 394 ? 28.294 -30.052 182.968 1.00 69.13 384 LEU A O 1
ATOM 2932 N N . LEU A 1 395 ? 26.093 -29.658 183.286 1.00 63.17 385 LEU A N 1
ATOM 2933 C CA . LEU A 1 395 ? 26.129 -28.411 182.530 1.00 62.60 385 LEU A CA 1
ATOM 2934 C C . LEU A 1 395 ? 26.635 -27.260 183.390 1.00 60.93 385 LEU A C 1
ATOM 2935 O O . LEU A 1 395 ? 27.560 -26.540 182.998 1.00 59.41 385 LEU A O 1
ATOM 2940 N N . ALA A 1 396 ? 26.058 -27.088 184.575 1.00 57.91 386 ALA A N 1
ATOM 2941 C CA . ALA A 1 396 ? 26.436 -25.986 185.446 1.00 54.66 386 ALA A CA 1
ATOM 2942 C C . ALA A 1 396 ? 26.051 -26.335 186.875 1.00 56.85 386 ALA A C 1
ATOM 2943 O O . ALA A 1 396 ? 25.356 -27.321 187.132 1.00 58.06 386 ALA A O 1
ATOM 2945 N N . LYS A 1 397 ? 26.513 -25.500 187.803 1.00 54.63 387 LYS A N 1
ATOM 2946 C CA . LYS A 1 397 ? 26.196 -25.620 189.217 1.00 49.76 387 LYS A CA 1
ATOM 2947 C C . LYS A 1 397 ? 25.547 -24.328 189.688 1.00 53.88 387 LYS A C 1
ATOM 2948 O O . LYS A 1 397 ? 26.078 -23.240 189.445 1.00 54.83 387 LYS A O 1
ATOM 2954 N N . LEU A 1 398 ? 24.385 -24.446 190.323 1.00 46.51 388 LEU A N 1
ATOM 2955 C CA . LEU A 1 398 ? 23.648 -23.304 190.851 1.00 45.97 388 LEU A CA 1
ATOM 2956 C C . LEU A 1 398 ? 23.829 -23.244 192.362 1.00 51.33 388 LEU A C 1
ATOM 2957 O O . LEU A 1 398 ? 23.434 -24.176 193.071 1.00 53.43 388 LEU A O 1
ATOM 2962 N N . ILE A 1 399 ? 24.422 -22.154 192.854 1.00 51.55 389 ILE A N 1
ATOM 2963 C CA . ILE A 1 399 ? 24.726 -21.989 194.272 1.00 51.52 389 ILE A CA 1
ATOM 2964 C C . ILE A 1 399 ? 24.069 -20.711 194.781 1.00 51.36 389 ILE A C 1
ATOM 2965 O O . ILE A 1 399 ? 24.137 -19.666 194.124 1.00 53.49 389 ILE A O 1
ATOM 2970 N N . THR A 1 400 ? 23.433 -20.795 195.951 1.00 50.88 390 THR A N 1
ATOM 2971 C CA . THR A 1 400 ? 22.836 -19.634 196.598 1.00 53.07 390 THR A CA 1
ATOM 2972 C C . THR A 1 400 ? 23.327 -19.520 198.034 1.00 56.51 390 THR A C 1
ATOM 2973 O O . THR A 1 400 ? 23.637 -20.523 198.682 1.00 60.48 390 THR A O 1
ATOM 2977 N N . TRP A 1 401 ? 23.402 -18.284 198.521 1.00 52.36 391 TRP A N 1
ATOM 2978 C CA . TRP A 1 401 ? 23.769 -17.992 199.897 1.00 54.67 391 TRP A CA 1
ATOM 2979 C C . TRP A 1 401 ? 22.666 -17.184 200.570 1.00 57.19 391 TRP A C 1
ATOM 2980 O O . TRP A 1 401 ? 21.976 -16.388 199.926 1.00 56.37 391 TRP A O 1
ATOM 2991 N N . GLY A 1 402 ? 22.491 -17.408 201.881 1.00 60.54 392 GLY A N 1
ATOM 2992 C CA . GLY A 1 402 ? 21.515 -16.669 202.653 1.00 58.90 392 GLY A CA 1
ATOM 2993 C C . GLY A 1 402 ? 22.010 -16.392 204.060 1.00 59.66 392 GLY A C 1
ATOM 2994 O O . GLY A 1 402 ? 23.021 -16.941 204.508 1.00 58.74 392 GLY A O 1
ATOM 2995 N N . SER A 1 403 ? 21.280 -15.505 204.747 1.00 61.66 393 SER A N 1
ATOM 2996 C CA . SER A 1 403 ? 21.548 -15.245 206.160 1.00 55.02 393 SER A CA 1
ATOM 2997 C C . SER A 1 403 ? 21.251 -16.473 207.008 1.00 57.54 393 SER A C 1
ATOM 2998 O O . SER A 1 403 ? 22.000 -16.787 207.939 1.00 60.46 393 SER A O 1
ATOM 3001 N N . ASP A 1 404 ? 20.147 -17.161 206.723 1.00 56.59 394 ASP A N 1
ATOM 3002 C CA . ASP A 1 404 ? 19.817 -18.431 207.353 1.00 58.34 394 ASP A CA 1
ATOM 3003 C C . ASP A 1 404 ? 19.486 -19.434 206.261 1.00 60.21 394 ASP A C 1
ATOM 3004 O O . ASP A 1 404 ? 19.366 -19.084 205.085 1.00 60.24 394 ASP A O 1
ATOM 3009 N N . ARG A 1 405 ? 19.351 -20.700 206.656 1.00 61.22 395 ARG A N 1
ATOM 3010 C CA . ARG A 1 405 ? 19.032 -21.740 205.685 1.00 58.07 395 ARG A CA 1
ATOM 3011 C C . ARG A 1 405 ? 17.774 -21.397 204.896 1.00 59.68 395 ARG A C 1
ATOM 3012 O O . ARG A 1 405 ? 17.699 -21.642 203.685 1.00 56.66 395 ARG A O 1
ATOM 3020 N N . GLN A 1 406 ? 16.777 -20.817 205.565 1.00 61.15 396 GLN A N 1
ATOM 3021 C CA . GLN A 1 406 ? 15.523 -20.499 204.893 1.00 60.17 396 GLN A CA 1
ATOM 3022 C C . GLN A 1 406 ? 15.748 -19.543 203.729 1.00 56.68 396 GLN A C 1
ATOM 3023 O O . GLN A 1 406 ? 15.230 -19.755 202.627 1.00 56.99 396 GLN A O 1
ATOM 3029 N N . GLU A 1 407 ? 16.532 -18.488 203.952 1.00 54.58 397 GLU A N 1
ATOM 3030 C CA . GLU A 1 407 ? 16.826 -17.547 202.878 1.00 54.91 397 GLU A CA 1
ATOM 3031 C C . GLU A 1 407 ? 17.496 -18.246 201.702 1.00 53.63 397 GLU A C 1
ATOM 3032 O O . GLU A 1 407 ? 17.071 -18.100 200.550 1.00 55.34 397 GLU A O 1
ATOM 3038 N N . ALA A 1 408 ? 18.538 -19.031 201.975 1.00 53.75 398 ALA A N 1
ATOM 3039 C CA . ALA A 1 408 ? 19.255 -19.692 200.893 1.00 54.95 398 ALA A CA 1
ATOM 3040 C C . ALA A 1 408 ? 18.324 -20.583 200.085 1.00 54.58 398 ALA A C 1
ATOM 3041 O O . ALA A 1 408 ? 18.435 -20.659 198.855 1.00 56.00 398 ALA A O 1
ATOM 3043 N N . ILE A 1 409 ? 17.391 -21.258 200.756 1.00 55.38 399 ILE A N 1
ATOM 3044 C CA . ILE A 1 409 ? 16.446 -22.116 200.049 1.00 56.26 399 ILE A CA 1
ATOM 3045 C C . ILE A 1 409 ? 15.538 -21.281 199.156 1.00 52.26 399 ILE A C 1
ATOM 3046 O O . ILE A 1 409 ? 15.278 -21.639 198.001 1.00 48.70 399 ILE A O 1
ATOM 3051 N N . ALA A 1 410 ? 15.055 -20.145 199.667 1.00 54.55 400 ALA A N 1
ATOM 3052 C CA . ALA A 1 410 ? 14.193 -19.284 198.866 1.00 51.46 400 ALA A CA 1
ATOM 3053 C C . ALA A 1 410 ? 14.920 -18.780 197.627 1.00 50.52 400 ALA A C 1
ATOM 3054 O O . ALA A 1 410 ? 14.346 -18.748 196.531 1.00 54.78 400 ALA A O 1
ATOM 3056 N N . ARG A 1 411 ? 16.179 -18.369 197.779 1.00 49.39 401 ARG A N 1
ATOM 3057 C CA . ARG A 1 411 ? 16.944 -17.924 196.620 1.00 51.07 401 ARG A CA 1
ATOM 3058 C C . ARG A 1 411 ? 17.168 -19.064 195.637 1.00 48.75 401 ARG A C 1
ATOM 3059 O O . ARG A 1 411 ? 17.067 -18.870 194.420 1.00 48.21 401 ARG A O 1
ATOM 3067 N N . MET A 1 412 ? 17.476 -20.262 196.138 1.00 63.37 402 MET A N 1
ATOM 3068 C CA . MET A 1 412 ? 17.610 -21.398 195.234 1.00 51.00 402 MET A CA 1
ATOM 3069 C C . MET A 1 412 ? 16.297 -21.680 194.516 1.00 60.78 402 MET A C 1
ATOM 3070 O O . MET A 1 412 ? 16.292 -22.054 193.336 1.00 59.43 402 MET A O 1
ATOM 3075 N N . ARG A 1 413 ? 15.170 -21.510 195.208 1.00 52.31 403 ARG A N 1
ATOM 3076 C CA . ARG A 1 413 ? 13.887 -21.746 194.558 1.00 54.14 403 ARG A CA 1
ATOM 3077 C C . ARG A 1 413 ? 13.651 -20.736 193.440 1.00 52.91 403 ARG A C 1
ATOM 3078 O O . ARG A 1 413 ? 13.242 -21.102 192.332 1.00 57.03 403 ARG A O 1
ATOM 3086 N N . ARG A 1 414 ? 13.932 -19.458 193.702 1.00 50.05 404 ARG A N 1
ATOM 3087 C CA . ARG A 1 414 ? 13.779 -18.447 192.663 1.00 50.67 404 ARG A CA 1
ATOM 3088 C C . ARG A 1 414 ? 14.769 -18.668 191.525 1.00 51.79 404 ARG A C 1
ATOM 3089 O O . ARG A 1 414 ? 14.397 -18.629 190.348 1.00 54.21 404 ARG A O 1
ATOM 3097 N N . ALA A 1 415 ? 16.039 -18.903 191.855 1.00 51.11 405 ALA A N 1
ATOM 3098 C CA . ALA A 1 415 ? 17.042 -19.080 190.811 1.00 48.94 405 ALA A CA 1
ATOM 3099 C C . ALA A 1 415 ? 16.708 -20.270 189.926 1.00 50.50 405 ALA A C 1
ATOM 3100 O O . ALA A 1 415 ? 16.865 -20.203 188.702 1.00 58.25 405 ALA A O 1
ATOM 3102 N N . LEU A 1 416 ? 16.241 -21.368 190.526 1.00 46.86 406 LEU A N 1
ATOM 3103 C CA . LEU A 1 416 ? 15.899 -22.548 189.738 1.00 55.13 406 LEU A CA 1
ATOM 3104 C C . LEU A 1 416 ? 14.787 -22.245 188.738 1.00 56.55 406 LEU A C 1
ATOM 3105 O O . LEU A 1 416 ? 14.859 -22.655 187.573 1.00 55.02 406 LEU A O 1
ATOM 3110 N N . ALA A 1 417 ? 13.755 -21.520 189.171 1.00 58.51 407 ALA A N 1
ATOM 3111 C CA . ALA A 1 417 ? 12.653 -21.196 188.273 1.00 55.40 407 ALA A CA 1
ATOM 3112 C C . ALA A 1 417 ? 13.109 -20.305 187.124 1.00 56.16 407 ALA A C 1
ATOM 3113 O O . ALA A 1 417 ? 12.671 -20.476 185.981 1.00 61.00 407 ALA A O 1
ATOM 3115 N N . GLU A 1 418 ? 13.983 -19.346 187.411 1.00 51.87 408 GLU A N 1
ATOM 3116 C CA . GLU A 1 418 ? 14.396 -18.330 186.456 1.00 49.93 408 GLU A CA 1
ATOM 3117 C C . GLU A 1 418 ? 15.658 -18.708 185.683 1.00 52.30 408 GLU A C 1
ATOM 3118 O O . GLU A 1 418 ? 16.233 -17.855 185.000 1.00 55.88 408 GLU A O 1
ATOM 3124 N N . TYR A 1 419 ? 16.097 -19.961 185.777 1.00 51.63 409 TYR A N 1
ATOM 3125 C CA . TYR A 1 419 ? 17.185 -20.485 184.960 1.00 52.84 409 TYR A CA 1
ATOM 3126 C C . TYR A 1 419 ? 16.585 -21.013 183.660 1.00 63.71 409 TYR A C 1
ATOM 3127 O O . TYR A 1 419 ? 15.766 -21.939 183.686 1.00 70.86 409 TYR A O 1
ATOM 3136 N N . ARG A 1 420 ? 16.994 -20.439 182.527 1.00 64.86 410 ARG A N 1
ATOM 3137 C CA . ARG A 1 420 ? 16.427 -20.779 181.222 1.00 65.39 410 ARG A CA 1
ATOM 3138 C C . ARG A 1 420 ? 17.440 -21.582 180.412 1.00 69.40 410 ARG A C 1
ATOM 3139 O O . ARG A 1 420 ? 18.486 -21.055 180.018 1.00 68.86 410 ARG A O 1
ATOM 3141 N N . ILE A 1 421 ? 17.122 -22.854 180.178 1.00 69.31 411 ILE A N 1
ATOM 3142 C CA . ILE A 1 421 ? 17.902 -23.762 179.340 1.00 69.48 411 ILE A CA 1
ATOM 3143 C C . ILE A 1 421 ? 16.902 -24.456 178.422 1.00 74.50 411 ILE A C 1
ATOM 3144 O O . ILE A 1 421 ? 16.142 -25.320 178.876 1.00 78.29 411 ILE A O 1
ATOM 3149 N N . GLU A 1 422 ? 16.909 -24.101 177.133 1.00 80.37 412 GLU A N 1
ATOM 3150 C CA . GLU A 1 422 ? 15.822 -24.479 176.231 1.00 82.32 412 GLU A CA 1
ATOM 3151 C C . GLU A 1 422 ? 16.062 -25.789 175.484 1.00 81.52 412 GLU A C 1
ATOM 3152 O O . GLU A 1 422 ? 15.171 -26.643 175.428 1.00 82.42 412 GLU A O 1
ATOM 3158 N N . GLY A 1 423 ? 17.251 -25.971 174.911 1.00 75.99 413 GLY A N 1
ATOM 3159 C CA . GLY A 1 423 ? 17.474 -27.123 174.050 1.00 77.27 413 GLY A CA 1
ATOM 3160 C C . GLY A 1 423 ? 17.522 -28.471 174.745 1.00 74.05 413 GLY A C 1
ATOM 3161 O O . GLY A 1 423 ? 17.187 -29.490 174.135 1.00 65.52 413 GLY A O 1
ATOM 3162 N N . VAL A 1 424 ? 17.907 -28.506 176.022 1.00 80.49 414 VAL A N 1
ATOM 3163 C CA . VAL A 1 424 ? 18.188 -29.768 176.700 1.00 73.63 414 VAL A CA 1
ATOM 3164 C C . VAL A 1 424 ? 17.398 -29.907 177.995 1.00 68.25 414 VAL A C 1
ATOM 3165 O O . VAL A 1 424 ? 17.072 -28.922 178.666 1.00 67.92 414 VAL A O 1
ATOM 3169 N N . THR A 1 425 ? 17.088 -31.157 178.338 1.00 67.23 415 THR A N 1
ATOM 3170 C CA . THR A 1 425 ? 16.406 -31.475 179.583 1.00 70.05 415 THR A CA 1
ATOM 3171 C C . THR A 1 425 ? 17.389 -31.431 180.747 1.00 70.83 415 THR A C 1
ATOM 3172 O O . THR A 1 425 ? 18.526 -31.902 180.639 1.00 71.41 415 THR A O 1
ATOM 3176 N N . THR A 1 426 ? 16.954 -30.848 181.858 1.00 68.54 416 THR A N 1
ATOM 3177 C CA . THR A 1 426 ? 17.753 -30.772 183.070 1.00 59.98 416 THR A CA 1
ATOM 3178 C C . THR A 1 426 ? 16.925 -31.305 184.225 1.00 63.99 416 THR A C 1
ATOM 3179 O O . THR A 1 426 ? 15.716 -31.523 184.106 1.00 65.53 416 THR A O 1
ATOM 3183 N N . ILE A 1 427 ? 17.589 -31.521 185.355 1.00 63.69 417 ILE A N 1
ATOM 3184 C CA . ILE A 1 427 ? 16.912 -32.033 186.539 1.00 62.86 417 ILE A CA 1
ATOM 3185 C C . ILE A 1 427 ? 16.367 -30.875 187.368 1.00 56.85 417 ILE A C 1
ATOM 3186 O O . ILE A 1 427 ? 16.010 -31.053 188.538 1.00 57.05 417 ILE A O 1
ATOM 3191 N N . ILE A 1 428 ? 16.277 -29.686 186.763 1.00 56.86 418 ILE A N 1
ATOM 3192 C CA . ILE A 1 428 ? 15.811 -28.510 187.507 1.00 59.32 418 ILE A CA 1
ATOM 3193 C C . ILE A 1 428 ? 14.434 -28.732 188.113 1.00 59.08 418 ILE A C 1
ATOM 3194 O O . ILE A 1 428 ? 14.195 -28.270 189.239 1.00 55.93 418 ILE A O 1
ATOM 3199 N N . PRO A 1 429 ? 13.484 -29.392 187.446 1.00 63.14 419 PRO A N 1
ATOM 3200 C CA . PRO A 1 429 ? 12.221 -29.713 188.130 1.00 62.86 419 PRO A CA 1
ATOM 3201 C C . PRO A 1 429 ? 12.425 -30.529 189.393 1.00 64.05 419 PRO A C 1
ATOM 3202 O O . PRO A 1 429 ? 11.774 -30.262 190.413 1.00 64.98 419 PRO A O 1
ATOM 3206 N N . PHE A 1 430 ? 13.314 -31.525 189.356 1.00 65.74 420 PHE A N 1
ATOM 3207 C CA . PHE A 1 430 ? 13.576 -32.312 190.556 1.00 65.77 420 PHE A CA 1
ATOM 3208 C C . PHE A 1 430 ? 14.018 -31.419 191.704 1.00 65.08 420 PHE A C 1
ATOM 3209 O O . PHE A 1 430 ? 13.484 -31.509 192.814 1.00 66.23 420 PHE A O 1
ATOM 3217 N N . HIS A 1 431 ? 14.981 -30.531 191.443 1.00 61.50 421 HIS A N 1
ATOM 3218 C CA . HIS A 1 431 ? 15.452 -29.619 192.479 1.00 55.44 421 HIS A CA 1
ATOM 3219 C C . HIS A 1 431 ? 14.299 -28.828 193.075 1.00 57.03 421 HIS A C 1
ATOM 3220 O O . HIS A 1 431 ? 14.202 -28.678 194.298 1.00 60.77 421 HIS A O 1
ATOM 3227 N N . GLN A 1 432 ? 13.401 -28.332 192.227 1.00 57.53 422 GLN A N 1
ATOM 3228 C CA . GLN A 1 432 ? 12.302 -27.517 192.726 1.00 58.64 422 GLN A CA 1
ATOM 3229 C C . GLN A 1 432 ? 11.393 -28.329 193.640 1.00 61.86 422 GLN A C 1
ATOM 3230 O O . GLN A 1 432 ? 10.949 -27.837 194.684 1.00 60.70 422 GLN A O 1
ATOM 3236 N N . ALA A 1 433 ? 11.119 -29.585 193.271 1.00 63.96 423 ALA A N 1
ATOM 3237 C CA . ALA A 1 433 ? 10.276 -30.430 194.109 1.00 63.44 423 ALA A CA 1
ATOM 3238 C C . ALA A 1 433 ? 10.941 -30.713 195.448 1.00 63.19 423 ALA A C 1
ATOM 3239 O O . ALA A 1 433 ? 10.298 -30.618 196.501 1.00 64.95 423 ALA A O 1
ATOM 3241 N N . ALA A 1 434 ? 12.231 -31.051 195.431 1.00 63.01 424 ALA A N 1
ATOM 3242 C CA . ALA A 1 434 ? 12.934 -31.327 196.679 1.00 59.29 424 ALA A CA 1
ATOM 3243 C C . ALA A 1 434 ? 12.917 -30.111 197.593 1.00 61.34 424 ALA A C 1
ATOM 3244 O O . ALA A 1 434 ? 12.567 -30.212 198.774 1.00 64.32 424 ALA A O 1
ATOM 3246 N N . LEU A 1 435 ? 13.254 -28.941 197.049 1.00 60.71 425 LEU A N 1
ATOM 3247 C CA . LEU A 1 435 ? 13.319 -27.735 197.866 1.00 58.33 425 LEU A CA 1
ATOM 3248 C C . LEU A 1 435 ? 11.956 -27.330 198.406 1.00 59.65 425 LEU A C 1
ATOM 3249 O O . LEU A 1 435 ? 11.885 -26.484 199.303 1.00 61.18 425 LEU A O 1
ATOM 3254 N N . GLU A 1 436 ? 10.880 -27.886 197.859 1.00 60.38 426 GLU A N 1
ATOM 3255 C CA . GLU A 1 436 ? 9.561 -27.722 198.448 1.00 63.89 426 GLU A CA 1
ATOM 3256 C C . GLU A 1 436 ? 9.220 -28.831 199.433 1.00 61.54 426 GLU A C 1
ATOM 3257 O O . GLU A 1 436 ? 8.290 -28.667 200.231 1.00 64.00 426 GLU A O 1
ATOM 3263 N N . HIS A 1 437 ? 9.960 -29.939 199.419 1.00 59.58 427 HIS A N 1
ATOM 3264 C CA . HIS A 1 437 ? 9.560 -31.096 200.205 1.00 58.85 427 HIS A CA 1
ATOM 3265 C C . HIS A 1 437 ? 9.642 -30.795 201.698 1.00 61.82 427 HIS A C 1
ATOM 3266 O O . HIS A 1 437 ? 10.589 -30.146 202.156 1.00 68.05 427 HIS A O 1
ATOM 3273 N N . PRO A 1 438 ? 8.675 -31.264 202.482 1.00 58.29 428 PRO A N 1
ATOM 3274 C CA . PRO A 1 438 ? 8.728 -31.003 203.931 1.00 64.17 428 PRO A CA 1
ATOM 3275 C C . PRO A 1 438 ? 9.972 -31.575 204.585 1.00 62.70 428 PRO A C 1
ATOM 3276 O O . PRO A 1 438 ? 10.524 -30.960 205.505 1.00 61.00 428 PRO A O 1
ATOM 3280 N N . VAL A 1 439 ? 10.424 -32.748 204.137 1.00 60.89 429 VAL A N 1
ATOM 3281 C CA . VAL A 1 439 ? 11.600 -33.364 204.738 1.00 58.39 429 VAL A CA 1
ATOM 3282 C C . VAL A 1 439 ? 12.831 -32.504 204.494 1.00 60.77 429 VAL A C 1
ATOM 3283 O O . VAL A 1 439 ? 13.641 -32.280 205.402 1.00 64.68 429 VAL A O 1
ATOM 3287 N N . PHE A 1 440 ? 12.991 -32.003 203.267 1.00 61.46 430 PHE A N 1
ATOM 3288 C CA . PHE A 1 440 ? 14.130 -31.141 202.972 1.00 59.20 430 PHE A CA 1
ATOM 3289 C C . PHE A 1 440 ? 14.025 -29.825 203.726 1.00 58.82 430 PHE A C 1
ATOM 3290 O O . PHE A 1 440 ? 15.018 -29.341 204.283 1.00 60.72 430 PHE A O 1
ATOM 3298 N N . THR A 1 441 ? 12.827 -29.235 203.759 1.00 56.88 431 THR A N 1
ATOM 3299 C CA . THR A 1 441 ? 12.643 -27.985 204.487 1.00 60.71 431 THR A CA 1
ATOM 3300 C C . THR A 1 441 ? 13.066 -28.130 205.941 1.00 62.11 431 THR A C 1
ATOM 3301 O O . THR A 1 441 ? 13.640 -27.205 206.524 1.00 66.11 431 THR A O 1
ATOM 3305 N N . ALA A 1 442 ? 12.806 -29.291 206.538 1.00 59.26 432 ALA A N 1
ATOM 3306 C CA . ALA A 1 442 ? 13.139 -29.512 207.938 1.00 62.18 432 ALA A CA 1
ATOM 3307 C C . ALA A 1 442 ? 14.605 -29.861 208.151 1.00 62.05 432 ALA A C 1
ATOM 3308 O O . ALA A 1 442 ? 15.068 -29.841 209.297 1.00 56.59 432 ALA A O 1
ATOM 3310 N N . GLY A 1 443 ? 15.333 -30.200 207.091 1.00 64.96 433 GLY A N 1
ATOM 3311 C CA . GLY A 1 443 ? 16.726 -30.571 207.233 1.00 64.18 433 GLY A CA 1
ATOM 3312 C C . GLY A 1 443 ? 16.913 -32.012 207.632 1.00 67.57 433 GLY A C 1
ATOM 3313 O O . GLY A 1 443 ? 17.889 -32.340 208.319 1.00 67.07 433 GLY A O 1
ATOM 3314 N N . ALA A 1 444 ? 15.993 -32.887 207.228 1.00 63.21 434 ALA A N 1
ATOM 3315 C CA . ALA A 1 444 ? 16.052 -34.299 207.569 1.00 55.28 434 ALA A CA 1
ATOM 3316 C C . ALA A 1 444 ? 16.451 -35.167 206.387 1.00 55.64 434 ALA A C 1
ATOM 3317 O O . ALA A 1 444 ? 16.376 -36.397 206.477 1.00 56.79 434 ALA A O 1
ATOM 3319 N N . ALA A 1 445 ? 16.889 -34.563 205.291 1.00 57.60 435 ALA A N 1
ATOM 3320 C CA . ALA A 1 445 ? 17.306 -35.337 204.132 1.00 58.59 435 ALA A CA 1
ATOM 3321 C C . ALA A 1 445 ? 18.485 -36.238 204.478 1.00 58.30 435 ALA A C 1
ATOM 3322 O O . ALA A 1 445 ? 19.531 -35.764 204.936 1.00 55.64 435 ALA A O 1
ATOM 3324 N N . THR A 1 446 ? 18.311 -37.535 204.251 1.00 59.64 436 THR A N 1
ATOM 3325 C CA . THR A 1 446 ? 19.332 -38.548 204.472 1.00 58.49 436 THR A CA 1
ATOM 3326 C C . THR A 1 446 ? 19.775 -39.089 203.120 1.00 59.14 436 THR A C 1
ATOM 3327 O O . THR A 1 446 ? 19.309 -38.649 202.068 1.00 59.95 436 THR A O 1
ATOM 3331 N N . VAL A 1 447 ? 20.680 -40.067 203.146 1.00 61.46 437 VAL A N 1
ATOM 3332 C CA . VAL A 1 447 ? 21.103 -40.686 201.898 1.00 61.07 437 VAL A CA 1
ATOM 3333 C C . VAL A 1 447 ? 19.946 -41.403 201.224 1.00 63.69 437 VAL A C 1
ATOM 3334 O O . VAL A 1 447 ? 19.951 -41.579 200.001 1.00 65.97 437 VAL A O 1
ATOM 3338 N N . ASN A 1 448 ? 18.940 -41.812 201.995 1.00 65.33 438 ASN A N 1
ATOM 3339 C CA . ASN A 1 448 ? 17.780 -42.510 201.466 1.00 68.36 438 ASN A CA 1
ATOM 3340 C C . ASN A 1 448 ? 16.614 -41.567 201.189 1.00 71.26 438 ASN A C 1
ATOM 3341 O O . ASN A 1 448 ? 15.464 -42.015 201.115 1.00 74.38 438 ASN A O 1
ATOM 3346 N N . PHE A 1 449 ? 16.895 -40.272 201.027 1.00 65.29 439 PHE A N 1
ATOM 3347 C CA . PHE A 1 449 ? 15.834 -39.288 200.833 1.00 63.61 439 PHE A CA 1
ATOM 3348 C C . PHE A 1 449 ? 15.017 -39.585 199.576 1.00 70.83 439 PHE A C 1
ATOM 3349 O O . PHE A 1 449 ? 13.780 -39.611 199.617 1.00 72.03 439 PHE A O 1
ATOM 3357 N N . ILE A 1 450 ? 15.689 -39.808 198.450 1.00 69.26 440 ILE A N 1
ATOM 3358 C CA . ILE A 1 450 ? 15.011 -40.032 197.174 1.00 62.36 440 ILE A CA 1
ATOM 3359 C C . ILE A 1 450 ? 14.292 -41.377 197.175 1.00 65.27 440 ILE A C 1
ATOM 3360 O O . ILE A 1 450 ? 13.098 -41.437 196.849 1.00 67.12 440 ILE A O 1
ATOM 3365 N N . PRO A 1 451 ? 14.956 -42.473 197.545 1.00 66.31 441 PRO A N 1
ATOM 3366 C CA . PRO A 1 451 ? 14.247 -43.761 197.576 1.00 66.54 441 PRO A CA 1
ATOM 3367 C C . PRO A 1 451 ? 12.992 -43.743 198.431 1.00 71.19 441 PRO A C 1
ATOM 3368 O O . PRO A 1 451 ? 11.967 -44.308 198.032 1.00 78.13 441 PRO A O 1
ATOM 3372 N N . ARG A 1 452 ? 13.048 -43.122 199.606 1.00 75.00 442 ARG A N 1
ATOM 3373 C CA . ARG A 1 452 ? 11.944 -43.199 200.553 1.00 78.28 442 ARG A CA 1
ATOM 3374 C C . ARG A 1 452 ? 10.774 -42.285 200.198 1.00 78.97 442 ARG A C 1
ATOM 3375 O O . ARG A 1 452 ? 9.652 -42.538 200.654 1.00 83.97 442 ARG A O 1
ATOM 3383 N N . HIS A 1 453 ? 10.993 -41.237 199.402 1.00 74.34 443 HIS A N 1
ATOM 3384 C CA . HIS A 1 453 ? 9.933 -40.298 199.032 1.00 78.51 443 HIS A CA 1
ATOM 3385 C C . HIS A 1 453 ? 9.790 -40.222 197.517 1.00 75.65 443 HIS A C 1
ATOM 3386 O O . HIS A 1 453 ? 10.376 -39.336 196.875 1.00 76.64 443 HIS A O 1
ATOM 3393 N N . PRO A 1 454 ? 8.978 -41.089 196.907 1.00 75.57 444 PRO A N 1
ATOM 3394 C CA . PRO A 1 454 ? 8.767 -40.992 195.457 1.00 75.38 444 PRO A CA 1
ATOM 3395 C C . PRO A 1 454 ? 7.825 -39.871 195.052 1.00 68.62 444 PRO A C 1
ATOM 3396 O O . PRO A 1 454 ? 7.725 -39.570 193.854 1.00 65.74 444 PRO A O 1
ATOM 3400 N N . GLU A 1 455 ? 7.169 -39.212 196.012 1.00 66.96 445 GLU A N 1
ATOM 3401 C CA . GLU A 1 455 ? 6.301 -38.092 195.672 1.00 63.96 445 GLU A CA 1
ATOM 3402 C C . GLU A 1 455 ? 7.085 -36.984 194.997 1.00 68.87 445 GLU A C 1
ATOM 3403 O O . GLU A 1 455 ? 6.496 -36.127 194.329 1.00 71.19 445 GLU A O 1
ATOM 3409 N N . LEU A 1 456 ? 8.408 -36.989 195.166 1.00 71.42 446 LEU A N 1
ATOM 3410 C CA . LEU A 1 456 ? 9.259 -36.006 194.513 1.00 69.40 446 LEU A CA 1
ATOM 3411 C C . LEU A 1 456 ? 9.070 -36.038 193.004 1.00 69.14 446 LEU A C 1
ATOM 3412 O O . LEU A 1 456 ? 8.934 -34.993 192.359 1.00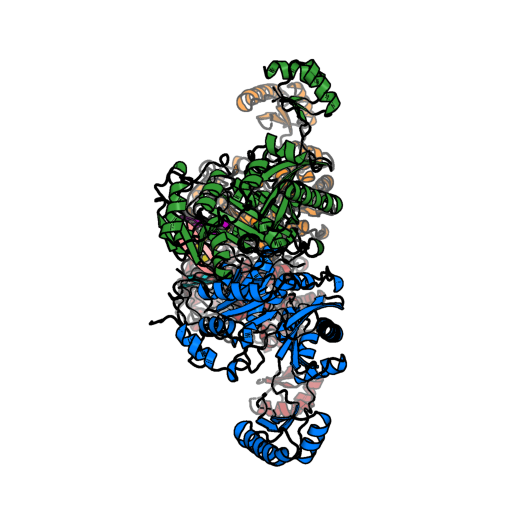 71.56 446 LEU A O 1
ATOM 3417 N N . PHE A 1 457 ? 9.047 -37.238 192.424 1.00 67.48 447 PHE A N 1
ATOM 3418 C CA . PHE A 1 457 ? 8.982 -37.343 190.970 1.00 74.33 447 PHE A CA 1
ATOM 3419 C C . PHE A 1 457 ? 7.617 -36.946 190.415 1.00 73.51 447 PHE A C 1
ATOM 3420 O O . PHE A 1 457 ? 7.540 -36.440 189.290 1.00 70.08 447 PHE A O 1
ATOM 3428 N N . SER A 1 458 ? 6.537 -37.165 191.169 1.00 72.49 448 SER A N 1
ATOM 3429 C CA . SER A 1 458 ? 5.230 -36.673 190.737 1.00 68.45 448 SER A CA 1
ATOM 3430 C C . SER A 1 458 ? 5.225 -35.149 190.650 1.00 71.67 448 SER A C 1
ATOM 3431 O O . SER A 1 458 ? 4.807 -34.574 189.638 1.00 73.78 448 SER A O 1
ATOM 3434 N N . ARG A 1 459 ? 5.692 -34.477 191.708 1.00 70.89 449 ARG A N 1
ATOM 3435 C CA . ARG A 1 459 ? 5.794 -33.019 191.680 1.00 71.65 449 ARG A CA 1
ATOM 3436 C C . ARG A 1 459 ? 6.743 -32.556 190.580 1.00 74.07 449 ARG A C 1
ATOM 3437 O O . ARG A 1 459 ? 6.517 -31.512 189.955 1.00 72.92 449 ARG A O 1
ATOM 3445 N N . ALA A 1 460 ? 7.818 -33.311 190.336 1.00 76.22 450 ALA A N 1
ATOM 3446 C CA . ALA A 1 460 ? 8.745 -32.936 189.272 1.00 74.61 450 ALA A CA 1
ATOM 3447 C C . ALA A 1 460 ? 8.043 -32.920 187.922 1.00 78.66 450 ALA A C 1
ATOM 3448 O O . ALA A 1 460 ? 8.238 -31.997 187.121 1.00 80.00 450 ALA A O 1
ATOM 3450 N N . ALA A 1 461 ? 7.212 -33.930 187.655 1.00 76.90 451 ALA A N 1
ATOM 3451 C CA . ALA A 1 461 ? 6.446 -33.938 186.417 1.00 69.29 451 ALA A CA 1
ATOM 3452 C C . ALA A 1 461 ? 5.547 -32.714 186.332 1.00 72.08 451 ALA A C 1
ATOM 3453 O O . ALA A 1 461 ? 5.403 -32.113 185.263 1.00 80.35 451 ALA A O 1
ATOM 3455 N N . GLU A 1 462 ? 4.945 -32.323 187.457 1.00 68.09 452 GLU A N 1
ATOM 3456 C CA . GLU A 1 462 ? 4.052 -31.169 187.453 1.00 70.15 452 GLU A CA 1
ATOM 3457 C C . GLU A 1 462 ? 4.784 -29.880 187.087 1.00 73.22 452 GLU A C 1
ATOM 3458 O O . GLU A 1 462 ? 4.186 -28.980 186.485 1.00 74.15 452 GLU A O 1
ATOM 3464 N N . LEU A 1 463 ? 6.056 -29.756 187.457 1.00 75.93 453 LEU A N 1
ATOM 3465 C CA . LEU A 1 463 ? 6.824 -28.546 187.190 1.00 74.72 453 LEU A CA 1
ATOM 3466 C C . LEU A 1 463 ? 7.646 -28.619 185.904 1.00 75.46 453 LEU A C 1
ATOM 3467 O O . LEU A 1 463 ? 8.357 -27.658 185.590 1.00 76.50 453 LEU A O 1
ATOM 3472 N N . THR A 1 464 ? 7.579 -29.729 185.163 1.00 73.74 454 THR A N 1
ATOM 3473 C CA . THR A 1 464 ? 8.404 -29.929 183.974 1.00 76.97 454 THR A CA 1
ATOM 3474 C C . THR A 1 464 ? 7.807 -29.305 182.714 1.00 85.57 454 THR A C 1
ATOM 3475 O O . THR A 1 464 ? 6.787 -29.788 182.206 1.00 84.06 454 THR A O 1
ATOM 3479 N N . PRO A 1 465 ? 8.382 -28.220 182.199 1.00 89.37 455 PRO A N 1
ATOM 3480 C CA . PRO A 1 465 ? 7.886 -27.663 180.946 1.00 88.25 455 PRO A CA 1
ATOM 3481 C C . PRO A 1 465 ? 8.005 -28.689 179.830 1.00 92.20 455 PRO A C 1
ATOM 3482 O O . PRO A 1 465 ? 8.908 -29.544 179.849 1.00 94.53 455 PRO A O 1
ATOM 3486 N N . PRO A 1 466 ? 7.108 -28.643 178.846 1.00 98.67 456 PRO A N 1
ATOM 3487 C CA . PRO A 1 466 ? 7.251 -29.539 177.685 1.00 103.09 456 PRO A CA 1
ATOM 3488 C C . PRO A 1 466 ? 8.415 -29.098 176.806 1.00 108.29 456 PRO A C 1
ATOM 3489 O O . PRO A 1 466 ? 8.558 -27.915 176.493 1.00 106.96 456 PRO A O 1
ATOM 3493 N N . THR A 1 467 ? 9.245 -30.061 176.402 1.00 122.97 457 THR A N 1
ATOM 3494 C CA . THR A 1 467 ? 10.464 -29.764 175.655 1.00 127.19 457 THR A CA 1
ATOM 3495 C C . THR A 1 467 ? 10.326 -29.971 174.152 1.00 130.43 457 THR A C 1
ATOM 3496 O O . THR A 1 467 ? 11.021 -29.298 173.383 1.00 128.90 457 THR A O 1
ATOM 3500 N N . ALA A 1 468 ? 9.461 -30.886 173.717 1.00 130.93 458 ALA A N 1
ATOM 3501 C CA . ALA A 1 468 ? 9.215 -31.146 172.290 1.00 128.76 458 ALA A CA 1
ATOM 3502 C C . ALA A 1 468 ? 10.541 -31.563 171.655 1.00 129.42 458 ALA A C 1
ATOM 3503 O O . ALA A 1 468 ? 11.228 -32.437 172.206 1.00 129.54 458 ALA A O 1
ATOM 3505 N N . ALA A 1 469 ? 10.934 -30.991 170.520 1.00 118.79 459 ALA A N 1
ATOM 3506 C CA . ALA A 1 469 ? 12.203 -31.332 169.887 1.00 112.98 459 ALA A CA 1
ATOM 3507 C C . ALA A 1 469 ? 12.911 -30.079 169.383 1.00 114.84 459 ALA A C 1
ATOM 3508 O O . ALA A 1 469 ? 13.450 -30.063 168.276 1.00 113.13 459 ALA A O 1
ATOM 3510 N N . MET B 1 11 ? 80.503 -15.183 175.001 1.00 76.18 1 MET B N 1
ATOM 3511 C CA . MET B 1 11 ? 80.101 -16.265 174.109 1.00 82.50 1 MET B CA 1
ATOM 3512 C C . MET B 1 11 ? 78.678 -16.038 173.593 1.00 85.58 1 MET B C 1
ATOM 3513 O O . MET B 1 11 ? 77.714 -16.160 174.348 1.00 88.75 1 MET B O 1
ATOM 3518 N N . PHE B 1 12 ? 78.553 -15.724 172.304 1.00 85.23 2 PHE B N 1
ATOM 3519 C CA . PHE B 1 12 ? 77.272 -15.501 171.646 1.00 81.56 2 PHE B CA 1
ATOM 3520 C C . PHE B 1 12 ? 76.969 -16.607 170.642 1.00 82.69 2 PHE B C 1
ATOM 3521 O O . PHE B 1 12 ? 77.869 -17.285 170.141 1.00 82.06 2 PHE B O 1
ATOM 3529 N N . ARG B 1 13 ? 75.679 -16.790 170.354 1.00 89.81 3 ARG B N 1
ATOM 3530 C CA . ARG B 1 13 ? 75.249 -17.837 169.435 1.00 90.75 3 ARG B CA 1
ATOM 3531 C C . ARG B 1 13 ? 74.746 -17.327 168.090 1.00 87.96 3 ARG B C 1
ATOM 3532 O O . ARG B 1 13 ? 74.891 -18.034 167.092 1.00 88.10 3 ARG B O 1
ATOM 3540 N N . THR B 1 14 ? 74.162 -16.131 168.029 1.00 79.75 4 THR B N 1
ATOM 3541 C CA . THR B 1 14 ? 73.641 -15.572 166.785 1.00 78.94 4 THR B CA 1
ATOM 3542 C C . THR B 1 14 ? 74.197 -14.171 166.563 1.00 78.39 4 THR B C 1
ATOM 3543 O O . THR B 1 14 ? 74.161 -13.338 167.476 1.00 79.19 4 THR B O 1
ATOM 3547 N N . ILE B 1 15 ? 74.706 -13.904 165.355 1.00 76.27 5 ILE B N 1
ATOM 3548 C CA . ILE B 1 15 ? 75.314 -12.616 165.027 1.00 75.57 5 ILE B CA 1
ATOM 3549 C C . ILE B 1 15 ? 74.631 -12.031 163.796 1.00 73.26 5 ILE B C 1
ATOM 3550 O O . ILE B 1 15 ? 74.270 -12.758 162.862 1.00 70.00 5 ILE B O 1
ATOM 3555 N N . LEU B 1 16 ? 74.461 -10.710 163.800 1.00 75.54 6 LEU B N 1
ATOM 3556 C CA . LEU B 1 16 ? 73.826 -9.977 162.711 1.00 75.53 6 LEU B CA 1
ATOM 3557 C C . LEU B 1 16 ? 74.888 -9.293 161.860 1.00 74.53 6 LEU B C 1
ATOM 3558 O O . LEU B 1 16 ? 75.800 -8.649 162.393 1.00 73.73 6 LEU B O 1
ATOM 3563 N N . VAL B 1 17 ? 74.772 -9.436 160.544 1.00 66.40 7 VAL B N 1
ATOM 3564 C CA . VAL B 1 17 ? 75.719 -8.856 159.598 1.00 62.84 7 VAL B CA 1
ATOM 3565 C C . VAL B 1 17 ? 75.130 -7.555 159.070 1.00 65.02 7 VAL B C 1
ATOM 3566 O O . VAL B 1 17 ? 74.148 -7.563 158.322 1.00 68.82 7 VAL B O 1
ATOM 3570 N N . ALA B 1 18 ? 75.731 -6.434 159.461 1.00 62.01 8 ALA B N 1
ATOM 3571 C CA . ALA B 1 18 ? 75.258 -5.114 159.049 1.00 60.88 8 ALA B CA 1
ATOM 3572 C C . ALA B 1 18 ? 75.942 -4.671 157.753 1.00 62.13 8 ALA B C 1
ATOM 3573 O O . ALA B 1 18 ? 76.704 -3.704 157.712 1.00 63.36 8 ALA B O 1
ATOM 3575 N N . ASN B 1 19 ? 75.666 -5.406 156.678 1.00 63.73 9 ASN B N 1
ATOM 3576 C CA . ASN B 1 19 ? 76.236 -5.083 155.375 1.00 61.87 9 ASN B CA 1
ATOM 3577 C C . ASN B 1 19 ? 75.470 -5.838 154.291 1.00 64.62 9 ASN B C 1
ATOM 3578 O O . ASN B 1 19 ? 74.467 -6.510 154.560 1.00 66.69 9 ASN B O 1
ATOM 3583 N N . ARG B 1 20 ? 75.959 -5.734 153.058 1.00 59.21 10 ARG B N 1
ATOM 3584 C CA . ARG B 1 20 ? 75.269 -6.259 151.894 1.00 58.44 10 ARG B CA 1
ATOM 3585 C C . ARG B 1 20 ? 76.285 -6.899 150.952 1.00 63.45 10 ARG B C 1
ATOM 3586 O O . ARG B 1 20 ? 77.500 -6.795 151.148 1.00 65.92 10 ARG B O 1
ATOM 3594 N N . GLY B 1 21 ? 75.772 -7.589 149.931 1.00 61.48 11 GLY B N 1
ATOM 3595 C CA . GLY B 1 21 ? 76.597 -7.994 148.801 1.00 58.09 11 GLY B CA 1
ATOM 3596 C C . GLY B 1 21 ? 77.658 -9.017 149.160 1.00 59.90 11 GLY B C 1
ATOM 3597 O O . GLY B 1 21 ? 77.432 -9.949 149.941 1.00 61.31 11 GLY B O 1
ATOM 3598 N N . GLU B 1 22 ? 78.835 -8.854 148.549 1.00 63.34 12 GLU B N 1
ATOM 3599 C CA . GLU B 1 22 ? 79.925 -9.813 148.705 1.00 59.62 12 GLU B CA 1
ATOM 3600 C C . GLU B 1 22 ? 80.245 -10.057 150.173 1.00 60.58 12 GLU B C 1
ATOM 3601 O O . GLU B 1 22 ? 80.183 -11.191 150.661 1.00 61.77 12 GLU B O 1
ATOM 3607 N N . ILE B 1 23 ? 80.584 -8.988 150.895 1.00 60.55 13 ILE B N 1
ATOM 3608 C CA . ILE B 1 23 ? 81.116 -9.137 152.247 1.00 61.35 13 ILE B CA 1
ATOM 3609 C C . ILE B 1 23 ? 80.112 -9.835 153.158 1.00 60.12 13 ILE B C 1
ATOM 3610 O O . ILE B 1 23 ? 80.482 -10.689 153.971 1.00 62.52 13 ILE B O 1
ATOM 3615 N N . ALA B 1 24 ? 78.827 -9.501 153.028 1.00 59.94 14 ALA B N 1
ATOM 3616 C CA . ALA B 1 24 ? 77.828 -10.093 153.911 1.00 58.78 14 ALA B CA 1
ATOM 3617 C C . ALA B 1 24 ? 77.814 -11.611 153.786 1.00 59.32 14 ALA B C 1
ATOM 3618 O O . ALA B 1 24 ? 77.740 -12.322 154.795 1.00 61.12 14 ALA B O 1
ATOM 3620 N N . LEU B 1 25 ? 77.876 -12.127 152.555 1.00 59.87 15 LEU B N 1
ATOM 3621 C CA . LEU B 1 25 ? 77.982 -13.572 152.368 1.00 64.59 15 LEU B CA 1
ATOM 3622 C C . LEU B 1 25 ? 79.278 -14.112 152.958 1.00 64.54 15 LEU B C 1
ATOM 3623 O O . LEU B 1 25 ? 79.287 -15.180 153.583 1.00 63.45 15 LEU B O 1
ATOM 3628 N N . ARG B 1 26 ? 80.386 -13.391 152.766 1.00 63.12 16 ARG B N 1
ATOM 3629 C CA . ARG B 1 26 ? 81.663 -13.858 153.296 1.00 62.00 16 ARG B CA 1
ATOM 3630 C C . ARG B 1 26 ? 81.570 -14.079 154.798 1.00 60.54 16 ARG B C 1
ATOM 3631 O O . ARG B 1 26 ? 81.996 -15.119 155.312 1.00 60.86 16 ARG B O 1
ATOM 3639 N N . VAL B 1 27 ? 81.003 -13.111 155.519 1.00 60.27 17 VAL B N 1
ATOM 3640 C CA . VAL B 1 27 ? 80.872 -13.240 156.966 1.00 61.78 17 VAL B CA 1
ATOM 3641 C C . VAL B 1 27 ? 79.906 -14.367 157.323 1.00 63.10 17 VAL B C 1
ATOM 3642 O O . VAL B 1 27 ? 80.148 -15.134 158.264 1.00 63.17 17 VAL B O 1
ATOM 3646 N N . MET B 1 28 ? 78.803 -14.494 156.579 1.00 61.15 18 MET B N 1
ATOM 3647 C CA . MET B 1 28 ? 77.828 -15.535 156.895 1.00 60.82 18 MET B CA 1
ATOM 3648 C C . MET B 1 28 ? 78.439 -16.925 156.770 1.00 59.73 18 MET B C 1
ATOM 3649 O O . MET B 1 28 ? 78.212 -17.788 157.626 1.00 60.90 18 MET B O 1
ATOM 3654 N N . ARG B 1 29 ? 79.217 -17.164 155.712 1.00 59.17 19 ARG B N 1
ATOM 3655 C CA . ARG B 1 29 ? 79.876 -18.457 155.577 1.00 57.51 19 ARG B CA 1
ATOM 3656 C C . ARG B 1 29 ? 80.716 -18.762 156.808 1.00 64.64 19 ARG B C 1
ATOM 3657 O O . ARG B 1 29 ? 80.686 -19.883 157.329 1.00 68.94 19 ARG B O 1
ATOM 3665 N N . ALA B 1 30 ? 81.459 -17.767 157.301 1.00 61.99 20 ALA B N 1
ATOM 3666 C CA . ALA B 1 30 ? 82.242 -17.975 158.511 1.00 56.07 20 ALA B CA 1
ATOM 3667 C C . ALA B 1 30 ? 81.344 -18.321 159.690 1.00 57.64 20 ALA B C 1
ATOM 3668 O O . ALA B 1 30 ? 81.655 -19.228 160.469 1.00 61.03 20 ALA B O 1
ATOM 3670 N N . CYS B 1 31 ? 80.206 -17.635 159.820 1.00 54.88 21 CYS B N 1
ATOM 3671 C CA . CYS B 1 31 ? 79.286 -17.947 160.908 1.00 57.42 21 CYS B CA 1
ATOM 3672 C C . CYS B 1 31 ? 78.827 -19.393 160.827 1.00 60.09 21 CYS B C 1
ATOM 3673 O O . CYS B 1 31 ? 78.849 -20.125 161.823 1.00 64.00 21 CYS B O 1
ATOM 3676 N N . ARG B 1 32 ? 78.413 -19.824 159.636 1.00 61.14 22 ARG B N 1
ATOM 3677 C CA . ARG B 1 32 ? 77.931 -21.188 159.470 1.00 62.37 22 ARG B CA 1
ATOM 3678 C C . ARG B 1 32 ? 79.009 -22.193 159.858 1.00 61.68 22 ARG B C 1
ATOM 3679 O O . ARG B 1 32 ? 78.733 -23.177 160.556 1.00 60.65 22 ARG B O 1
ATOM 3687 N N . GLU B 1 33 ? 80.250 -21.956 159.420 1.00 59.79 23 GLU B N 1
ATOM 3688 C CA . GLU B 1 33 ? 81.333 -22.882 159.733 1.00 59.93 23 GLU B CA 1
ATOM 3689 C C . GLU B 1 33 ? 81.593 -22.941 161.233 1.00 58.41 23 GLU B C 1
ATOM 3690 O O . GLU B 1 33 ? 81.896 -24.011 161.776 1.00 59.62 23 GLU B O 1
ATOM 3696 N N . LEU B 1 34 ? 81.481 -21.805 161.921 1.00 55.43 24 LEU B N 1
ATOM 3697 C CA . LEU B 1 34 ? 81.682 -21.760 163.364 1.00 55.39 24 LEU B CA 1
ATOM 3698 C C . LEU B 1 34 ? 80.450 -22.191 164.147 1.00 58.08 24 LEU B C 1
ATOM 3699 O O . LEU B 1 34 ? 80.463 -22.112 165.380 1.00 63.08 24 LEU B O 1
ATOM 3704 N N . GLY B 1 35 ? 79.395 -22.634 163.469 1.00 58.50 25 GLY B N 1
ATOM 3705 C CA . GLY B 1 35 ? 78.201 -23.092 164.150 1.00 60.26 25 GLY B CA 1
ATOM 3706 C C . GLY B 1 35 ? 77.314 -22.004 164.705 1.00 60.49 25 GLY B C 1
ATOM 3707 O O . GLY B 1 35 ? 76.501 -22.277 165.593 1.00 59.88 25 GLY B O 1
ATOM 3708 N N . LEU B 1 36 ? 77.440 -20.779 164.215 1.00 61.78 26 LEU B N 1
ATOM 3709 C CA . LEU B 1 36 ? 76.672 -19.659 164.727 1.00 65.22 26 LEU B CA 1
ATOM 3710 C C . LEU B 1 36 ? 75.576 -19.282 163.739 1.00 68.55 26 LEU B C 1
ATOM 3711 O O . LEU B 1 36 ? 75.710 -19.488 162.530 1.00 71.34 26 LEU B O 1
ATOM 3716 N N . ARG B 1 37 ? 74.496 -18.708 164.257 1.00 72.21 27 ARG B N 1
ATOM 3717 C CA . ARG B 1 37 ? 73.406 -18.254 163.409 1.00 75.87 27 ARG B CA 1
ATOM 3718 C C . ARG B 1 37 ? 73.702 -16.843 162.933 1.00 79.69 27 ARG B C 1
ATOM 3719 O O . ARG B 1 37 ? 74.146 -15.995 163.712 1.00 82.64 27 ARG B O 1
ATOM 3727 N N . CYS B 1 38 ? 73.473 -16.601 161.646 1.00 80.35 28 CYS B N 1
ATOM 3728 C CA . CYS B 1 38 ? 73.691 -15.294 161.042 1.00 80.24 28 CYS B CA 1
ATOM 3729 C C . CYS B 1 38 ? 72.359 -14.695 160.612 1.00 79.91 28 CYS B C 1
ATOM 3730 O O . CYS B 1 38 ? 71.519 -15.383 160.027 1.00 83.39 28 CYS B O 1
ATOM 3733 N N . VAL B 1 39 ? 72.168 -13.416 160.919 1.00 74.86 29 VAL B N 1
ATOM 3734 C CA . VAL B 1 39 ? 70.971 -12.677 160.541 1.00 70.44 29 VAL B CA 1
ATOM 3735 C C . VAL B 1 39 ? 71.369 -11.568 159.579 1.00 73.67 29 VAL B C 1
ATOM 3736 O O . VAL B 1 39 ? 72.353 -10.857 159.818 1.00 74.42 29 VAL B O 1
ATOM 3740 N N . ALA B 1 40 ? 70.614 -11.431 158.492 1.00 76.55 30 ALA B N 1
ATOM 3741 C CA . ALA B 1 40 ? 70.885 -10.436 157.464 1.00 76.19 30 ALA B CA 1
ATOM 3742 C C . ALA B 1 40 ? 69.965 -9.228 157.607 1.00 70.27 30 ALA B C 1
ATOM 3743 O O . ALA B 1 40 ? 68.839 -9.331 158.100 1.00 68.12 30 ALA B O 1
ATOM 3745 N N . VAL B 1 41 ? 70.464 -8.076 157.168 1.00 72.66 31 VAL B N 1
ATOM 3746 C CA . VAL B 1 41 ? 69.686 -6.848 157.070 1.00 76.02 31 VAL B CA 1
ATOM 3747 C C . VAL B 1 41 ? 69.755 -6.371 155.627 1.00 77.58 31 VAL B C 1
ATOM 3748 O O . VAL B 1 41 ? 70.798 -6.500 154.976 1.00 79.59 31 VAL B O 1
ATOM 3752 N N . TYR B 1 42 ? 68.643 -5.843 155.119 1.00 74.79 32 TYR B N 1
ATOM 3753 C CA . TYR B 1 42 ? 68.585 -5.452 153.720 1.00 73.58 32 TYR B CA 1
ATOM 3754 C C . TYR B 1 42 ? 67.668 -4.255 153.543 1.00 70.90 32 TYR B C 1
ATOM 3755 O O . TYR B 1 42 ? 66.686 -4.090 154.270 1.00 71.35 32 TYR B O 1
ATOM 3764 N N . SER B 1 43 ? 68.014 -3.413 152.573 1.00 73.95 33 SER B N 1
ATOM 3765 C CA . SER B 1 43 ? 67.107 -2.378 152.111 1.00 73.84 33 SER B CA 1
ATOM 3766 C C . SER B 1 43 ? 66.128 -2.975 151.106 1.00 75.92 33 SER B C 1
ATOM 3767 O O . SER B 1 43 ? 66.232 -4.140 150.708 1.00 76.45 33 SER B O 1
ATOM 3770 N N . GLU B 1 44 ? 65.150 -2.163 150.704 1.00 74.66 34 GLU B N 1
ATOM 3771 C CA . GLU B 1 44 ? 64.143 -2.643 149.765 1.00 71.45 34 GLU B CA 1
ATOM 3772 C C . GLU B 1 44 ? 64.768 -3.124 148.461 1.00 68.82 34 GLU B C 1
ATOM 3773 O O . GLU B 1 44 ? 64.244 -4.046 147.826 1.00 70.48 34 GLU B O 1
ATOM 3779 N N . ALA B 1 45 ? 65.902 -2.540 148.062 1.00 68.28 35 ALA B N 1
ATOM 3780 C CA . ALA B 1 45 ? 66.541 -2.934 146.810 1.00 68.28 35 ALA B CA 1
ATOM 3781 C C . ALA B 1 45 ? 67.162 -4.324 146.888 1.00 75.30 35 ALA B C 1
ATOM 3782 O O . ALA B 1 45 ? 67.181 -5.046 145.884 1.00 81.36 35 ALA B O 1
ATOM 3784 N N . ASP B 1 46 ? 67.675 -4.719 148.053 1.00 75.49 36 ASP B N 1
ATOM 3785 C CA . ASP B 1 46 ? 68.366 -5.991 148.194 1.00 71.01 36 ASP B CA 1
ATOM 3786 C C . ASP B 1 46 ? 67.461 -7.083 148.749 1.00 74.35 36 ASP B C 1
ATOM 3787 O O . ASP B 1 46 ? 67.957 -8.067 149.309 1.00 76.19 36 ASP B O 1
ATOM 3792 N N . ARG B 1 47 ? 66.144 -6.958 148.571 1.00 76.70 37 ARG B N 1
ATOM 3793 C CA . ARG B 1 47 ? 65.248 -8.000 149.062 1.00 77.25 37 ARG B CA 1
ATOM 3794 C C . ARG B 1 47 ? 65.509 -9.311 148.337 1.00 73.60 37 ARG B C 1
ATOM 3795 O O . ARG B 1 47 ? 65.476 -10.387 148.946 1.00 68.75 37 ARG B O 1
ATOM 3803 N N . ASP B 1 48 ? 65.772 -9.240 147.032 1.00 74.58 38 ASP B N 1
ATOM 3804 C CA . ASP B 1 48 ? 66.122 -10.411 146.240 1.00 77.63 38 ASP B CA 1
ATOM 3805 C C . ASP B 1 48 ? 67.627 -10.642 146.187 1.00 76.52 38 ASP B C 1
ATOM 3806 O O . ASP B 1 48 ? 68.129 -11.214 145.210 1.00 75.91 38 ASP B O 1
ATOM 3811 N N . ALA B 1 49 ? 68.372 -10.228 147.245 1.00 72.60 39 ALA B N 1
ATOM 3812 C CA . ALA B 1 49 ? 69.817 -10.332 147.132 1.00 70.26 39 ALA B CA 1
ATOM 3813 C C . ALA B 1 49 ? 70.304 -11.662 147.695 1.00 71.04 39 ALA B C 1
ATOM 3814 O O . ALA B 1 49 ? 69.671 -12.236 148.587 1.00 72.17 39 ALA B O 1
ATOM 3816 N N . PRO B 1 50 ? 71.436 -12.161 147.193 1.00 71.66 40 PRO B N 1
ATOM 3817 C CA . PRO B 1 50 ? 71.913 -13.474 147.656 1.00 69.06 40 PRO B CA 1
ATOM 3818 C C . PRO B 1 50 ? 72.098 -13.561 149.160 1.00 65.24 40 PRO B C 1
ATOM 3819 O O . PRO B 1 50 ? 71.802 -14.606 149.754 1.00 63.23 40 PRO B O 1
ATOM 3823 N N . HIS B 1 51 ? 72.577 -12.492 149.799 1.00 65.44 41 HIS B N 1
ATOM 3824 C CA . HIS B 1 51 ? 72.880 -12.582 151.223 1.00 66.80 41 HIS B CA 1
ATOM 3825 C C . HIS B 1 51 ? 71.618 -12.704 152.073 1.00 66.24 41 HIS B C 1
ATOM 3826 O O . HIS B 1 51 ? 71.673 -13.265 153.172 1.00 67.55 41 HIS B O 1
ATOM 3833 N N . VAL B 1 52 ? 70.483 -12.185 151.602 1.00 66.61 42 VAL B N 1
ATOM 3834 C CA . VAL B 1 52 ? 69.243 -12.343 152.359 1.00 65.01 42 VAL B CA 1
ATOM 3835 C C . VAL B 1 52 ? 68.770 -13.791 152.317 1.00 65.04 42 VAL B C 1
ATOM 3836 O O . VAL B 1 52 ? 68.274 -14.327 153.315 1.00 67.86 42 VAL B O 1
ATOM 3840 N N . ALA B 1 53 ? 68.890 -14.440 151.159 1.00 63.96 43 ALA B N 1
ATOM 3841 C CA . ALA B 1 53 ? 68.486 -15.837 151.053 1.00 66.29 43 ALA B CA 1
ATOM 3842 C C . ALA B 1 53 ? 69.407 -16.742 151.863 1.00 73.50 43 ALA B C 1
ATOM 3843 O O . ALA B 1 53 ? 68.949 -17.710 152.484 1.00 76.93 43 ALA B O 1
ATOM 3845 N N . TYR B 1 54 ? 70.709 -16.443 151.868 1.00 71.95 44 TYR B N 1
ATOM 3846 C CA . TYR B 1 54 ? 71.678 -17.314 152.527 1.00 67.18 44 TYR B CA 1
ATOM 3847 C C . TYR B 1 54 ? 71.498 -17.326 154.040 1.00 68.02 44 TYR B C 1
ATOM 3848 O O . TYR B 1 54 ? 71.564 -18.389 154.668 1.00 72.46 44 TYR B O 1
ATOM 3857 N N . ALA B 1 55 ? 71.259 -16.163 154.638 1.00 67.94 45 ALA B N 1
ATOM 3858 C CA . ALA B 1 55 ? 71.249 -16.044 156.088 1.00 69.04 45 ALA B CA 1
ATOM 3859 C C . ALA B 1 55 ? 70.141 -16.892 156.707 1.00 71.68 45 ALA B C 1
ATOM 3860 O O . ALA B 1 55 ? 69.146 -17.240 156.065 1.00 71.63 45 ALA B O 1
ATOM 3862 N N . ASP B 1 56 ? 70.342 -17.230 157.983 1.00 72.85 46 ASP B N 1
ATOM 3863 C CA . ASP B 1 56 ? 69.350 -17.987 158.740 1.00 73.39 46 ASP B CA 1
ATOM 3864 C C . ASP B 1 56 ? 68.108 -17.152 159.026 1.00 72.27 46 ASP B C 1
ATOM 3865 O O . ASP B 1 56 ? 67.009 -17.702 159.161 1.00 74.80 46 ASP B O 1
ATOM 3870 N N . ASP B 1 57 ? 68.271 -15.835 159.143 1.00 71.28 47 ASP B N 1
ATOM 3871 C CA . ASP B 1 57 ? 67.167 -14.918 159.385 1.00 73.23 47 ASP B CA 1
ATOM 3872 C C . ASP B 1 57 ? 67.494 -13.591 158.717 1.00 74.18 47 ASP B C 1
ATOM 3873 O O . ASP B 1 57 ? 68.657 -13.289 158.439 1.00 75.64 47 ASP B O 1
ATOM 3878 N N . ALA B 1 58 ? 66.457 -12.791 158.467 1.00 75.49 48 ALA B N 1
ATOM 3879 C CA . ALA B 1 58 ? 66.653 -11.510 157.800 1.00 72.72 48 ALA B CA 1
ATOM 3880 C C . ALA B 1 58 ? 65.657 -10.484 158.323 1.00 71.15 48 ALA B C 1
ATOM 3881 O O . ALA B 1 58 ? 64.609 -10.828 158.874 1.00 76.54 48 ALA B O 1
ATOM 3883 N N . PHE B 1 59 ? 66.009 -9.209 158.149 1.00 70.21 49 PHE B N 1
ATOM 3884 C CA . PHE B 1 59 ? 65.183 -8.086 158.576 1.00 72.80 49 PHE B CA 1
ATOM 3885 C C . PHE B 1 59 ? 65.289 -6.944 157.574 1.00 77.64 49 PHE B C 1
ATOM 3886 O O . PHE B 1 59 ? 66.371 -6.667 157.048 1.00 79.91 49 PHE B O 1
ATOM 3894 N N . LEU B 1 60 ? 64.163 -6.275 157.322 1.00 75.23 50 LEU B N 1
ATOM 3895 C CA . LEU B 1 60 ? 64.117 -5.122 156.427 1.00 75.10 50 LEU B CA 1
ATOM 3896 C C . LEU B 1 60 ? 64.383 -3.856 157.238 1.00 77.61 50 LEU B C 1
ATOM 3897 O O . LEU B 1 60 ? 63.560 -3.459 158.070 1.00 78.88 50 LEU B O 1
ATOM 3902 N N . ILE B 1 61 ? 65.525 -3.212 156.990 1.00 76.81 51 ILE B N 1
ATOM 3903 C CA . ILE B 1 61 ? 65.904 -2.050 157.787 1.00 78.13 51 ILE B CA 1
ATOM 3904 C C . ILE B 1 61 ? 65.459 -0.718 157.180 1.00 76.29 51 ILE B C 1
ATOM 3905 O O . ILE B 1 61 ? 65.421 0.292 157.899 1.00 76.14 51 ILE B O 1
ATOM 3910 N N . GLY B 1 62 ? 65.136 -0.672 155.887 1.00 75.48 52 GLY B N 1
ATOM 3911 C CA . GLY B 1 62 ? 64.643 0.559 155.309 1.00 80.22 52 GLY B CA 1
ATOM 3912 C C . GLY B 1 62 ? 64.605 0.646 153.792 1.00 78.90 52 GLY B C 1
ATOM 3913 O O . GLY B 1 62 ? 64.756 -0.346 153.070 1.00 75.64 52 GLY B O 1
ATOM 3914 N N . PRO B 1 63 ? 64.377 1.859 153.291 1.00 78.71 53 PRO B N 1
ATOM 3915 C CA . PRO B 1 63 ? 64.301 2.083 151.837 1.00 78.66 53 PRO B CA 1
ATOM 3916 C C . PRO B 1 63 ? 65.674 2.027 151.193 1.00 79.56 53 PRO B C 1
ATOM 3917 O O . PRO B 1 63 ? 66.698 1.942 151.887 1.00 81.55 53 PRO B O 1
ATOM 3921 N N . PRO B 1 64 ? 65.736 2.078 149.860 1.00 79.37 54 PRO B N 1
ATOM 3922 C CA . PRO B 1 64 ? 67.026 1.902 149.172 1.00 81.75 54 PRO B CA 1
ATOM 3923 C C . PRO B 1 64 ? 68.071 2.944 149.529 1.00 84.06 54 PRO B C 1
ATOM 3924 O O . PRO B 1 64 ? 69.266 2.681 149.346 1.00 84.28 54 PRO B O 1
ATOM 3928 N N . SER B 1 65 ? 67.675 4.113 150.014 1.00 89.25 55 SER B N 1
ATOM 3929 C CA . SER B 1 65 ? 68.657 5.140 150.329 1.00 88.56 55 SER B CA 1
ATOM 3930 C C . SER B 1 65 ? 69.626 4.614 151.382 1.00 91.32 55 SER B C 1
ATOM 3931 O O . SER B 1 65 ? 69.185 4.091 152.416 1.00 90.39 55 SER B O 1
ATOM 3934 N N . PRO B 1 66 ? 70.940 4.713 151.159 1.00 87.64 56 PRO B N 1
ATOM 3935 C CA . PRO B 1 66 ? 71.880 4.201 152.169 1.00 78.75 56 PRO B CA 1
ATOM 3936 C C . PRO B 1 66 ? 71.689 4.839 153.531 1.00 78.51 56 PRO B C 1
ATOM 3937 O O . PRO B 1 66 ? 71.764 4.146 154.554 1.00 77.72 56 PRO B O 1
ATOM 3941 N N . ALA B 1 67 ? 71.420 6.146 153.568 1.00 78.01 57 ALA B N 1
ATOM 3942 C CA . ALA B 1 67 ? 71.274 6.842 154.841 1.00 76.27 57 ALA B CA 1
ATOM 3943 C C . ALA B 1 67 ? 70.086 6.323 155.641 1.00 81.39 57 ALA B C 1
ATOM 3944 O O . ALA B 1 67 ? 70.124 6.325 156.877 1.00 77.33 57 ALA B O 1
ATOM 3946 N N . GLU B 1 68 ? 69.022 5.897 154.964 1.00 89.15 58 GLU B N 1
ATOM 3947 C CA . GLU B 1 68 ? 67.820 5.414 155.630 1.00 88.80 58 GLU B CA 1
ATOM 3948 C C . GLU B 1 68 ? 67.820 3.904 155.831 1.00 87.53 58 GLU B C 1
ATOM 3949 O O . GLU B 1 68 ? 66.866 3.371 156.409 1.00 86.64 58 GLU B O 1
ATOM 3955 N N . SER B 1 69 ? 68.853 3.204 155.360 1.00 84.99 59 SER B N 1
ATOM 3956 C CA . SER B 1 69 ? 68.929 1.752 155.484 1.00 83.97 59 SER B CA 1
ATOM 3957 C C . SER B 1 69 ? 70.212 1.311 156.185 1.00 84.38 59 SER B C 1
ATOM 3958 O O . SER B 1 69 ? 70.281 1.289 157.420 1.00 83.21 59 SER B O 1
ATOM 3961 N N . TYR B 1 70 ? 71.237 0.960 155.402 1.00 77.77 60 TYR B N 1
ATOM 3962 C CA . TYR B 1 70 ? 72.442 0.348 155.948 1.00 69.92 60 TYR B CA 1
ATOM 3963 C C . TYR B 1 70 ? 73.256 1.299 156.814 1.00 75.33 60 TYR B C 1
ATOM 3964 O O . TYR B 1 70 ? 74.140 0.836 157.546 1.00 79.58 60 TYR B O 1
ATOM 3973 N N . LEU B 1 71 ? 72.983 2.599 156.759 1.00 71.02 61 LEU B N 1
ATOM 3974 C CA . LEU B 1 71 ? 73.661 3.575 157.597 1.00 67.97 61 LEU B CA 1
ATOM 3975 C C . LEU B 1 71 ? 72.812 4.013 158.779 1.00 71.17 61 LEU B C 1
ATOM 3976 O O . LEU B 1 71 ? 73.229 4.894 159.539 1.00 69.61 61 LEU B O 1
ATOM 3981 N N . ASN B 1 72 ? 71.641 3.410 158.962 1.00 75.97 62 ASN B N 1
ATOM 3982 C CA . ASN B 1 72 ? 70.735 3.780 160.047 1.00 79.19 62 ASN B CA 1
ATOM 3983 C C . ASN B 1 72 ? 71.119 3.002 161.298 1.00 79.36 62 ASN B C 1
ATOM 3984 O O . ASN B 1 72 ? 70.810 1.814 161.426 1.00 80.52 62 ASN B O 1
ATOM 3989 N N . ILE B 1 73 ? 71.787 3.681 162.234 1.00 75.59 63 ILE B N 1
ATOM 3990 C CA . ILE B 1 73 ? 72.249 3.008 163.446 1.00 73.62 63 ILE B CA 1
ATOM 3991 C C . ILE B 1 73 ? 71.069 2.455 164.233 1.00 75.97 63 ILE B C 1
ATOM 3992 O O . ILE B 1 73 ? 71.041 1.273 164.598 1.00 76.83 63 ILE B O 1
ATOM 3997 N N . ASP B 1 74 ? 70.071 3.298 164.498 1.00 75.52 64 ASP B N 1
ATOM 3998 C CA . ASP B 1 74 ? 68.943 2.851 165.307 1.00 78.20 64 ASP B CA 1
ATOM 3999 C C . ASP B 1 74 ? 68.185 1.722 164.620 1.00 77.66 64 ASP B C 1
ATOM 4000 O O . ASP B 1 74 ? 67.708 0.792 165.282 1.00 75.90 64 ASP B O 1
ATOM 4005 N N . ALA B 1 75 ? 68.069 1.782 163.291 1.00 76.86 65 ALA B N 1
ATOM 4006 C CA . ALA B 1 75 ? 67.365 0.733 162.562 1.00 78.52 65 ALA B CA 1
ATOM 4007 C C . ALA B 1 75 ? 68.078 -0.604 162.699 1.00 77.37 65 ALA B C 1
ATOM 4008 O O . ALA B 1 75 ? 67.435 -1.643 162.895 1.00 74.82 65 ALA B O 1
ATOM 4010 N N . ILE B 1 76 ? 69.408 -0.596 162.599 1.00 77.52 66 ILE B N 1
ATOM 4011 C CA . ILE B 1 76 ? 70.171 -1.838 162.679 1.00 74.77 66 ILE B CA 1
ATOM 4012 C C . ILE B 1 76 ? 70.019 -2.465 164.059 1.00 75.90 66 ILE B C 1
ATOM 4013 O O . ILE B 1 76 ? 69.777 -3.672 164.189 1.00 77.25 66 ILE B O 1
ATOM 4018 N N . ILE B 1 77 ? 70.136 -1.649 165.112 1.00 74.70 67 ILE B N 1
ATOM 4019 C CA . ILE B 1 77 ? 70.010 -2.160 166.477 1.00 76.08 67 ILE B CA 1
ATOM 4020 C C . ILE B 1 77 ? 68.621 -2.744 166.713 1.00 76.90 67 ILE B C 1
ATOM 4021 O O . ILE B 1 77 ? 68.475 -3.805 167.333 1.00 74.01 67 ILE B O 1
ATOM 4026 N N . ARG B 1 78 ? 67.579 -2.066 166.222 1.00 77.68 68 ARG B N 1
ATOM 4027 C CA . ARG B 1 78 ? 66.228 -2.596 166.377 1.00 78.22 68 ARG B CA 1
ATOM 4028 C C . ARG B 1 78 ? 66.092 -3.948 165.689 1.00 77.89 68 ARG B C 1
ATOM 4029 O O . ARG B 1 78 ? 65.467 -4.870 166.229 1.00 77.87 68 ARG B O 1
ATOM 4037 N N . ALA B 1 79 ? 66.676 -4.085 164.496 1.00 77.87 69 ALA B N 1
ATOM 4038 C CA . ALA B 1 79 ? 66.633 -5.362 163.790 1.00 78.11 69 ALA B CA 1
ATOM 4039 C C . ALA B 1 79 ? 67.320 -6.461 164.592 1.00 76.28 69 ALA B C 1
ATOM 4040 O O . ALA B 1 79 ? 66.825 -7.592 164.661 1.00 73.90 69 ALA B O 1
ATOM 4042 N N . ALA B 1 80 ? 68.466 -6.146 165.201 1.00 75.63 70 ALA B N 1
ATOM 4043 C CA . ALA B 1 80 ? 69.174 -7.140 166.001 1.00 75.49 70 ALA B CA 1
ATOM 4044 C C . ALA B 1 80 ? 68.311 -7.638 167.153 1.00 76.40 70 ALA B C 1
ATOM 4045 O O . ALA B 1 80 ? 68.286 -8.839 167.446 1.00 75.80 70 ALA B O 1
ATOM 4047 N N . LYS B 1 81 ? 67.582 -6.733 167.808 1.00 76.61 71 LYS B N 1
ATOM 4048 C CA . LYS B 1 81 ? 66.714 -7.151 168.902 1.00 76.78 71 LYS B CA 1
ATOM 4049 C C . LYS B 1 81 ? 65.605 -8.058 168.390 1.00 75.48 71 LYS B C 1
ATOM 4050 O O . LYS B 1 81 ? 65.317 -9.103 168.986 1.00 71.10 71 LYS B O 1
ATOM 4056 N N . ALA B 1 82 ? 64.991 -7.687 167.266 1.00 73.07 72 ALA B N 1
ATOM 4057 C CA . ALA B 1 82 ? 63.887 -8.474 166.732 1.00 73.33 72 ALA B CA 1
ATOM 4058 C C . ALA B 1 82 ? 64.356 -9.861 166.313 1.00 77.74 72 ALA B C 1
ATOM 4059 O O . ALA B 1 82 ? 63.621 -10.844 166.461 1.00 83.22 72 ALA B O 1
ATOM 4061 N N . THR B 1 83 ? 65.570 -9.958 165.775 1.00 76.99 73 THR B N 1
ATOM 4062 C CA . THR B 1 83 ? 66.112 -11.224 165.301 1.00 76.21 73 THR B CA 1
ATOM 4063 C C . THR B 1 83 ? 66.853 -12.000 166.382 1.00 76.79 73 THR B C 1
ATOM 4064 O O . THR B 1 83 ? 67.234 -13.153 166.146 1.00 75.51 73 THR B O 1
ATOM 4068 N N . GLY B 1 84 ? 67.053 -11.410 167.558 1.00 76.77 74 GLY B N 1
ATOM 4069 C CA . GLY B 1 84 ? 67.764 -12.080 168.624 1.00 75.24 74 GLY B CA 1
ATOM 4070 C C . GLY B 1 84 ? 69.269 -12.044 168.505 1.00 74.60 74 GLY B C 1
ATOM 4071 O O . GLY B 1 84 ? 69.946 -12.816 169.192 1.00 78.00 74 GLY B O 1
ATOM 4072 N N . ALA B 1 85 ? 69.813 -11.190 167.645 1.00 75.44 75 ALA B N 1
ATOM 4073 C CA . ALA B 1 85 ? 71.257 -11.117 167.478 1.00 78.52 75 ALA B CA 1
ATOM 4074 C C . ALA B 1 85 ? 71.935 -10.619 168.750 1.00 77.01 75 ALA B C 1
ATOM 4075 O O . ALA B 1 85 ? 71.418 -9.748 169.457 1.00 73.79 75 ALA B O 1
ATOM 4077 N N . GLU B 1 86 ? 73.114 -11.176 169.030 1.00 73.13 76 GLU B N 1
ATOM 4078 C CA . GLU B 1 86 ? 73.902 -10.800 170.191 1.00 75.49 76 GLU B CA 1
ATOM 4079 C C . GLU B 1 86 ? 75.193 -10.072 169.839 1.00 76.57 76 GLU B C 1
ATOM 4080 O O . GLU B 1 86 ? 75.786 -9.437 170.718 1.00 73.12 76 GLU B O 1
ATOM 4086 N N . ALA B 1 87 ? 75.633 -10.141 168.584 1.00 76.16 77 ALA B N 1
ATOM 4087 C CA . ALA B 1 87 ? 76.798 -9.408 168.111 1.00 71.43 77 ALA B CA 1
ATOM 4088 C C . ALA B 1 87 ? 76.542 -8.959 166.680 1.00 70.61 77 ALA B C 1
ATOM 4089 O O . ALA B 1 87 ? 75.667 -9.488 165.990 1.00 71.89 77 ALA B O 1
ATOM 4091 N N . ILE B 1 88 ? 77.304 -7.962 166.241 1.00 63.67 78 ILE B N 1
ATOM 4092 C CA . ILE B 1 88 ? 77.146 -7.391 164.909 1.00 66.71 78 ILE B CA 1
ATOM 4093 C C . ILE B 1 88 ? 78.497 -7.372 164.213 1.00 64.79 78 ILE B C 1
ATOM 4094 O O . ILE B 1 88 ? 79.494 -6.938 164.800 1.00 63.47 78 ILE B O 1
ATOM 4099 N N . HIS B 1 89 ? 78.532 -7.843 162.965 1.00 60.56 79 HIS B N 1
ATOM 4100 C CA . HIS B 1 89 ? 79.730 -7.726 162.153 1.00 55.79 79 HIS B CA 1
ATOM 4101 C C . HIS B 1 89 ? 79.559 -6.572 161.185 1.00 57.39 79 HIS B C 1
ATOM 4102 O O . HIS B 1 89 ? 78.658 -6.620 160.334 1.00 60.99 79 HIS B O 1
ATOM 4109 N N . PRO B 1 90 ? 80.386 -5.530 161.265 1.00 58.91 80 PRO B N 1
ATOM 4110 C CA . PRO B 1 90 ? 80.164 -4.362 160.400 1.00 54.77 80 PRO B CA 1
ATOM 4111 C C . PRO B 1 90 ? 80.512 -4.614 158.948 1.00 58.90 80 PRO B C 1
ATOM 4112 O O . PRO B 1 90 ? 79.979 -3.926 158.069 1.00 61.55 80 PRO B O 1
ATOM 4116 N N . GLY B 1 91 ? 81.416 -5.552 158.669 1.00 59.91 81 GLY B N 1
ATOM 4117 C CA . GLY B 1 91 ? 81.880 -5.701 157.305 1.00 57.15 81 GLY B CA 1
ATOM 4118 C C . GLY B 1 91 ? 82.828 -4.567 156.955 1.00 57.34 81 GLY B C 1
ATOM 4119 O O . GLY B 1 91 ? 83.505 -3.997 157.814 1.00 59.23 81 GLY B O 1
ATOM 4120 N N . TYR B 1 92 ? 82.830 -4.190 155.685 1.00 53.59 82 TYR B N 1
ATOM 4121 C CA . TYR B 1 92 ? 83.764 -3.180 155.238 1.00 55.19 82 TYR B CA 1
ATOM 4122 C C . TYR B 1 92 ? 83.242 -1.842 154.823 1.00 56.38 82 TYR B C 1
ATOM 4123 O O . TYR B 1 92 ? 83.997 -1.043 154.297 1.00 58.15 82 TYR B O 1
ATOM 4132 N N . GLY B 1 93 ? 81.981 -1.539 155.029 1.00 61.21 83 GLY B N 1
ATOM 4133 C CA . GLY B 1 93 ? 81.566 -0.218 154.622 1.00 60.94 83 GLY B CA 1
ATOM 4134 C C . GLY B 1 93 ? 80.744 0.578 155.567 1.00 60.09 83 GLY B C 1
ATOM 4135 O O . GLY B 1 93 ? 81.250 1.111 156.540 1.00 63.77 83 GLY B O 1
ATOM 4136 N N . PHE B 1 94 ? 79.477 0.697 155.254 1.00 57.24 84 PHE B N 1
ATOM 4137 C CA . PHE B 1 94 ? 78.572 1.410 156.092 1.00 62.03 84 PHE B CA 1
ATOM 4138 C C . PHE B 1 94 ? 78.797 1.166 157.548 1.00 59.61 84 PHE B C 1
ATOM 4139 O O . PHE B 1 94 ? 78.797 0.012 157.972 1.00 62.87 84 PHE B O 1
ATOM 4147 N N . LEU B 1 95 ? 78.987 2.215 158.326 1.00 58.71 85 LEU B N 1
ATOM 4148 C CA . LEU B 1 95 ? 79.080 2.072 159.781 1.00 63.71 85 LEU B CA 1
ATOM 4149 C C . LEU B 1 95 ? 80.146 1.170 160.383 1.00 65.68 85 LEU B C 1
ATOM 4150 O O . LEU B 1 95 ? 80.069 0.830 161.547 1.00 67.02 85 LEU B O 1
ATOM 4155 N N . ALA B 1 96 ? 81.155 0.803 159.623 1.00 63.18 86 ALA B N 1
ATOM 4156 C CA . ALA B 1 96 ? 82.145 -0.104 160.140 1.00 58.22 86 ALA B CA 1
ATOM 4157 C C . ALA B 1 96 ? 83.162 0.628 160.928 1.00 61.28 86 ALA B C 1
ATOM 4158 O O . ALA B 1 96 ? 83.750 0.077 161.839 1.00 65.53 86 ALA B O 1
ATOM 4160 N N . GLU B 1 97 ? 83.401 1.868 160.554 1.00 63.90 87 GLU B N 1
ATOM 4161 C CA . GLU B 1 97 ? 84.384 2.649 161.233 1.00 57.47 87 GLU B CA 1
ATOM 4162 C C . GLU B 1 97 ? 83.694 3.842 161.864 1.00 62.68 87 GLU B C 1
ATOM 4163 O O . GLU B 1 97 ? 84.299 4.892 162.016 1.00 67.34 87 GLU B O 1
ATOM 4169 N N . ASN B 1 98 ? 82.433 3.683 162.239 1.00 61.76 88 ASN B N 1
ATOM 4170 C CA . ASN B 1 98 ? 81.683 4.748 162.898 1.00 68.37 88 ASN B CA 1
ATOM 4171 C C . ASN B 1 98 ? 81.589 4.438 164.386 1.00 71.60 88 ASN B C 1
ATOM 4172 O O . ASN B 1 98 ? 80.856 3.530 164.791 1.00 70.11 88 ASN B O 1
ATOM 4177 N N . ALA B 1 99 ? 82.333 5.197 165.196 1.00 78.55 89 ALA B N 1
ATOM 4178 C CA . ALA B 1 99 ? 82.345 4.952 166.634 1.00 78.69 89 ALA B CA 1
ATOM 4179 C C . ALA B 1 99 ? 80.945 5.011 167.230 1.00 80.94 89 ALA B C 1
ATOM 4180 O O . ALA B 1 99 ? 80.638 4.259 168.163 1.00 81.13 89 ALA B O 1
ATOM 4182 N N . SER B 1 100 ? 80.086 5.888 166.709 1.00 75.59 90 SER B N 1
ATOM 4183 C CA . SER B 1 100 ? 78.723 5.977 167.221 1.00 75.11 90 SER B CA 1
ATOM 4184 C C . SER B 1 100 ? 78.006 4.636 167.111 1.00 76.02 90 SER B C 1
ATOM 4185 O O . SER B 1 100 ? 77.368 4.179 168.067 1.00 77.17 90 SER B O 1
ATOM 4188 N N . PHE B 1 101 ? 78.121 3.976 165.956 1.00 72.67 91 PHE B N 1
ATOM 4189 C CA . PHE B 1 101 ? 77.489 2.672 165.795 1.00 67.57 91 PHE B CA 1
ATOM 4190 C C . PHE B 1 101 ? 78.009 1.684 166.827 1.00 72.81 91 PHE B C 1
ATOM 4191 O O . PHE B 1 101 ? 77.243 0.877 167.368 1.00 75.49 91 PHE B O 1
ATOM 4199 N N . VAL B 1 102 ? 79.310 1.732 167.115 1.00 74.77 92 VAL B N 1
ATOM 4200 C CA . VAL B 1 102 ? 79.876 0.847 168.130 1.00 74.20 92 VAL B CA 1
ATOM 4201 C C . VAL B 1 102 ? 79.230 1.121 169.483 1.00 75.43 92 VAL B C 1
ATOM 4202 O O . VAL B 1 102 ? 78.826 0.196 170.199 1.00 76.42 92 VAL B O 1
ATOM 4206 N N . ARG B 1 103 ? 79.102 2.401 169.843 1.00 73.40 93 ARG B N 1
ATOM 4207 C CA . ARG B 1 103 ? 78.558 2.750 171.152 1.00 74.18 93 ARG B CA 1
ATOM 4208 C C . ARG B 1 103 ? 77.088 2.363 171.271 1.00 74.62 93 ARG B C 1
ATOM 4209 O O . ARG B 1 103 ? 76.659 1.852 172.314 1.00 76.43 93 ARG B O 1
ATOM 4217 N N . ALA B 1 104 ? 76.304 2.582 170.214 1.00 72.68 94 ALA B N 1
ATOM 4218 C CA . ALA B 1 104 ? 74.917 2.128 170.232 1.00 77.23 94 ALA B CA 1
ATOM 4219 C C . ALA B 1 104 ? 74.850 0.624 170.445 1.00 77.43 94 ALA B C 1
ATOM 4220 O O . ALA B 1 104 ? 73.990 0.126 171.181 1.00 75.55 94 ALA B O 1
ATOM 4222 N N . VAL B 1 105 ? 75.754 -0.113 169.805 1.00 74.64 95 VAL B N 1
ATOM 4223 C CA . VAL B 1 105 ? 75.772 -1.558 169.960 1.00 73.45 95 VAL B CA 1
ATOM 4224 C C . VAL B 1 105 ? 76.139 -1.923 171.393 1.00 78.48 95 VAL B C 1
ATOM 4225 O O . VAL B 1 105 ? 75.577 -2.861 171.975 1.00 79.95 95 VAL B O 1
ATOM 4229 N N . THR B 1 106 ? 77.077 -1.180 171.990 1.00 78.11 96 THR B N 1
ATOM 4230 C CA . THR B 1 106 ? 77.477 -1.452 173.368 1.00 77.58 96 THR B CA 1
ATOM 4231 C C . THR B 1 106 ? 76.344 -1.166 174.342 1.00 82.16 96 THR B C 1
ATOM 4232 O O . THR B 1 106 ? 76.134 -1.924 175.298 1.00 81.27 96 THR B O 1
ATOM 4236 N N . ALA B 1 107 ? 75.600 -0.079 174.118 1.00 80.09 97 ALA B N 1
ATOM 4237 C CA . ALA B 1 107 ? 74.508 0.252 175.025 1.00 78.52 97 ALA B CA 1
ATOM 4238 C C . ALA B 1 107 ? 73.359 -0.740 174.904 1.00 81.12 97 ALA B C 1
ATOM 4239 O O . ALA B 1 107 ? 72.663 -1.000 175.892 1.00 81.79 97 ALA B O 1
ATOM 4241 N N . ALA B 1 108 ? 73.160 -1.320 173.721 1.00 79.71 98 ALA B N 1
ATOM 4242 C CA . ALA B 1 108 ? 72.096 -2.296 173.536 1.00 76.87 98 ALA B CA 1
ATOM 4243 C C . ALA B 1 108 ? 72.430 -3.659 174.123 1.00 75.31 98 ALA B C 1
ATOM 4244 O O . ALA B 1 108 ? 71.565 -4.542 174.119 1.00 80.94 98 ALA B O 1
ATOM 4246 N N . GLY B 1 109 ? 73.649 -3.856 174.618 1.00 76.06 99 GLY B N 1
ATOM 4247 C CA . GLY B 1 109 ? 74.046 -5.125 175.193 1.00 79.17 99 GLY B CA 1
ATOM 4248 C C . GLY B 1 109 ? 74.631 -6.131 174.228 1.00 76.09 99 GLY B C 1
ATOM 4249 O O . GLY B 1 109 ? 74.818 -7.293 174.610 1.00 67.14 99 GLY B O 1
ATOM 4250 N N . LEU B 1 110 ? 74.918 -5.730 172.995 1.00 76.70 100 LEU B N 1
ATOM 4251 C CA . LEU B 1 110 ? 75.450 -6.613 171.968 1.00 77.05 100 LEU B CA 1
ATOM 4252 C C . LEU B 1 110 ? 76.944 -6.367 171.787 1.00 73.41 100 LEU B C 1
ATOM 4253 O O . LEU B 1 110 ? 77.472 -5.306 172.131 1.00 73.44 100 LEU B O 1
ATOM 4258 N N . ILE B 1 111 ? 77.627 -7.372 171.255 1.00 70.47 101 ILE B N 1
ATOM 4259 C CA . ILE B 1 111 ? 79.066 -7.299 171.028 1.00 66.40 101 ILE B CA 1
ATOM 4260 C C . ILE B 1 111 ? 79.344 -6.804 169.615 1.00 67.98 101 ILE B C 1
ATOM 4261 O O . ILE B 1 111 ? 78.757 -7.297 168.644 1.00 74.25 101 ILE B O 1
ATOM 4266 N N . PHE B 1 112 ? 80.245 -5.829 169.504 1.00 66.03 102 PHE B N 1
ATOM 4267 C CA . PHE B 1 112 ? 80.718 -5.330 168.217 1.00 63.85 102 PHE B CA 1
ATOM 4268 C C . PHE B 1 112 ? 81.902 -6.177 167.774 1.00 64.06 102 PHE B C 1
ATOM 4269 O O . PHE B 1 112 ? 82.936 -6.209 168.449 1.00 70.26 102 PHE B O 1
ATOM 4277 N N . ILE B 1 113 ? 81.753 -6.860 166.644 1.00 62.96 103 ILE B N 1
ATOM 4278 C CA . ILE B 1 113 ? 82.827 -7.697 166.127 1.00 60.36 103 ILE B CA 1
ATOM 4279 C C . ILE B 1 113 ? 83.819 -6.806 165.389 1.00 61.51 103 ILE B C 1
ATOM 4280 O O . ILE B 1 113 ? 83.855 -6.774 164.154 1.00 58.71 103 ILE B O 1
ATOM 4285 N N . GLY B 1 114 ? 84.622 -6.068 166.153 1.00 63.63 104 GLY B N 1
ATOM 4286 C CA . GLY B 1 114 ? 85.620 -5.179 165.610 1.00 61.08 104 GLY B CA 1
ATOM 4287 C C . GLY B 1 114 ? 86.416 -4.508 166.711 1.00 63.53 104 GLY B C 1
ATOM 4288 O O . GLY B 1 114 ? 86.308 -4.860 167.890 1.00 62.80 104 GLY B O 1
ATOM 4289 N N . PRO B 1 115 ? 87.242 -3.532 166.347 1.00 66.21 105 PRO B N 1
ATOM 4290 C CA . PRO B 1 115 ? 88.025 -2.802 167.352 1.00 64.61 105 PRO B CA 1
ATOM 4291 C C . PRO B 1 115 ? 87.117 -2.053 168.310 1.00 62.94 105 PRO B C 1
ATOM 4292 O O . PRO B 1 115 ? 85.937 -1.820 168.012 1.00 65.71 105 PRO B O 1
ATOM 4296 N N . PRO B 1 116 ? 87.625 -1.662 169.474 1.00 67.98 106 PRO B N 1
ATOM 4297 C CA . PRO B 1 116 ? 86.817 -0.863 170.402 1.00 68.51 106 PRO B CA 1
ATOM 4298 C C . PRO B 1 116 ? 86.639 0.564 169.910 1.00 68.20 106 PRO B C 1
ATOM 4299 O O . PRO B 1 116 ? 87.376 1.057 169.053 1.00 70.87 106 PRO B O 1
ATOM 4303 N N . ALA B 1 117 ? 85.631 1.231 170.476 1.00 67.05 107 ALA B N 1
ATOM 4304 C CA . ALA B 1 117 ? 85.284 2.574 170.019 1.00 70.05 107 ALA B CA 1
ATOM 4305 C C . ALA B 1 117 ? 86.457 3.537 170.172 1.00 73.78 107 ALA B C 1
ATOM 4306 O O . ALA B 1 117 ? 86.777 4.297 169.250 1.00 70.44 107 ALA B O 1
ATOM 4308 N N . GLU B 1 118 ? 87.117 3.512 171.333 1.00 78.02 108 GLU B N 1
ATOM 4309 C CA . GLU B 1 118 ? 88.176 4.481 171.610 1.00 78.87 108 GLU B CA 1
ATOM 4310 C C . GLU B 1 118 ? 89.330 4.345 170.625 1.00 76.73 108 GLU B C 1
ATOM 4311 O O . GLU B 1 118 ? 89.873 5.350 170.150 1.00 75.35 108 GLU B O 1
ATOM 4317 N N . ALA B 1 119 ? 89.737 3.109 170.325 1.00 69.87 109 ALA B N 1
ATOM 4318 C CA . ALA B 1 119 ? 90.786 2.899 169.332 1.00 66.88 109 ALA B CA 1
ATOM 4319 C C . ALA B 1 119 ? 90.324 3.354 167.955 1.00 67.51 109 ALA B C 1
ATOM 4320 O O . ALA B 1 119 ? 91.060 4.037 167.230 1.00 65.62 109 ALA B O 1
ATOM 4322 N N . MET B 1 120 ? 89.096 2.986 167.582 1.00 65.15 110 MET B N 1
ATOM 4323 C CA . MET B 1 120 ? 88.549 3.391 166.294 1.00 60.88 110 MET B CA 1
ATOM 4324 C C . MET B 1 120 ? 88.607 4.905 166.134 1.00 66.12 110 MET B C 1
ATOM 4325 O O . MET B 1 120 ? 88.971 5.414 165.067 1.00 67.08 110 MET B O 1
ATOM 4330 N N . GLU B 1 121 ? 88.270 5.640 167.198 1.00 64.02 111 GLU B N 1
ATOM 4331 C CA . GLU B 1 121 ? 88.298 7.096 167.135 1.00 61.33 111 GLU B CA 1
ATOM 4332 C C . GLU B 1 121 ? 89.721 7.617 166.981 1.00 62.65 111 GLU B C 1
ATOM 4333 O O . GLU B 1 121 ? 89.978 8.500 166.156 1.00 71.10 111 GLU B O 1
ATOM 4339 N N . ARG B 1 122 ? 90.661 7.082 167.760 1.00 64.33 112 ARG B N 1
ATOM 4340 C CA . ARG B 1 122 ? 92.024 7.600 167.720 1.00 64.84 112 ARG B CA 1
ATOM 4341 C C . ARG B 1 122 ? 92.645 7.449 166.338 1.00 68.09 112 ARG B C 1
ATOM 4342 O O . ARG B 1 122 ? 93.494 8.260 165.946 1.00 67.41 112 ARG B O 1
ATOM 4350 N N . MET B 1 123 ? 92.228 6.435 165.583 1.00 66.31 113 MET B N 1
ATOM 4351 C CA . MET B 1 123 ? 92.741 6.184 164.245 1.00 61.41 113 MET B CA 1
ATOM 4352 C C . MET B 1 123 ? 91.762 6.605 163.160 1.00 66.64 113 MET B C 1
ATOM 4353 O O . MET B 1 123 ? 91.980 6.287 161.986 1.00 74.89 113 MET B O 1
ATOM 4358 N N . GLY B 1 124 ? 90.700 7.325 163.519 1.00 68.72 114 GLY B N 1
ATOM 4359 C CA . GLY B 1 124 ? 89.662 7.674 162.567 1.00 71.03 114 GLY B CA 1
ATOM 4360 C C . GLY B 1 124 ? 90.124 8.620 161.480 1.00 66.36 114 GLY B C 1
ATOM 4361 O O . GLY B 1 124 ? 90.076 8.285 160.292 1.00 75.22 114 GLY B O 1
ATOM 4362 N N . GLY B 1 125 ? 90.564 9.809 161.866 1.00 53.33 115 GLY B N 1
ATOM 4363 C CA . GLY B 1 125 ? 90.974 10.788 160.886 1.00 66.71 115 GLY B CA 1
ATOM 4364 C C . GLY B 1 125 ? 92.392 10.552 160.403 1.00 67.72 115 GLY B C 1
ATOM 4365 O O . GLY B 1 125 ? 93.245 10.038 161.123 1.00 73.74 115 GLY B O 1
ATOM 4366 N N . LYS B 1 126 ? 92.639 10.924 159.148 1.00 67.86 116 LYS B N 1
ATOM 4367 C CA . LYS B 1 126 ? 93.980 10.780 158.594 1.00 66.48 116 LYS B CA 1
ATOM 4368 C C . LYS B 1 126 ? 94.995 11.557 159.420 1.00 70.14 116 LYS B C 1
ATOM 4369 O O . LYS B 1 126 ? 96.117 11.087 159.644 1.00 74.51 116 LYS B O 1
ATOM 4375 N N . THR B 1 127 ? 94.623 12.756 159.876 1.00 77.15 117 THR B N 1
ATOM 4376 C CA . THR B 1 127 ? 95.520 13.523 160.735 1.00 79.07 117 THR B CA 1
ATOM 4377 C C . THR B 1 127 ? 95.714 12.833 162.081 1.00 75.19 117 THR B C 1
ATOM 4378 O O . THR B 1 127 ? 96.845 12.719 162.566 1.00 74.31 117 THR B O 1
ATOM 4382 N N . ALA B 1 128 ? 94.628 12.350 162.691 1.00 66.37 118 ALA B N 1
ATOM 4383 C CA . ALA B 1 128 ? 94.760 11.678 163.979 1.00 67.24 118 ALA B CA 1
ATOM 4384 C C . ALA B 1 128 ? 95.632 10.436 163.862 1.00 67.36 118 ALA B C 1
ATOM 4385 O O . ALA B 1 128 ? 96.493 10.189 164.714 1.00 73.35 118 ALA B O 1
ATOM 4387 N N . ALA B 1 129 ? 95.436 9.649 162.804 1.00 67.44 119 ALA B N 1
ATOM 4388 C CA . ALA B 1 129 ? 96.256 8.459 162.612 1.00 66.91 119 ALA B CA 1
ATOM 4389 C C . ALA B 1 129 ? 97.721 8.834 162.438 1.00 65.27 119 ALA B C 1
ATOM 4390 O O . ALA B 1 129 ? 98.610 8.169 162.981 1.00 64.25 119 ALA B O 1
ATOM 4392 N N . ARG B 1 130 ? 97.995 9.893 161.674 1.00 66.26 120 ARG B N 1
ATOM 4393 C CA . ARG B 1 130 ? 99.378 10.305 161.475 1.00 65.58 120 ARG B CA 1
ATOM 4394 C C . ARG B 1 130 ? 100.041 10.651 162.803 1.00 65.65 120 ARG B C 1
ATOM 4395 O O . ARG B 1 130 ? 101.195 10.277 163.045 1.00 65.28 120 ARG B O 1
ATOM 4403 N N . ARG B 1 131 ? 99.325 11.358 163.681 1.00 68.80 121 ARG B N 1
ATOM 4404 C CA . ARG B 1 131 ? 99.886 11.684 164.989 1.00 63.41 121 ARG B CA 1
ATOM 4405 C C . ARG B 1 131 ? 100.129 10.433 165.825 1.00 63.13 121 ARG B C 1
ATOM 4406 O O . ARG B 1 131 ? 101.197 10.284 166.430 1.00 64.31 121 ARG B O 1
ATOM 4414 N N . GLU B 1 132 ? 99.164 9.511 165.861 1.00 62.41 122 GLU B N 1
ATOM 4415 C CA . GLU B 1 132 ? 99.392 8.279 166.611 1.00 59.08 122 GLU B CA 1
ATOM 4416 C C . GLU B 1 132 ? 100.558 7.498 166.028 1.00 56.73 122 GLU B C 1
ATOM 4417 O O . GLU B 1 132 ? 101.229 6.753 166.749 1.00 57.90 122 GLU B O 1
ATOM 4423 N N . ALA B 1 133 ? 100.815 7.663 164.732 1.00 59.61 123 ALA B N 1
ATOM 4424 C CA . ALA B 1 133 ? 101.937 7.001 164.081 1.00 57.84 123 ALA B CA 1
ATOM 4425 C C . ALA B 1 133 ? 103.261 7.671 164.424 1.00 61.02 123 ALA B C 1
ATOM 4426 O O . ALA B 1 133 ? 104.290 6.990 164.484 1.00 63.89 123 ALA B O 1
ATOM 4428 N N . THR B 1 134 ? 103.265 8.995 164.633 1.00 61.60 124 THR B N 1
ATOM 4429 C CA . THR B 1 134 ? 104.495 9.658 165.058 1.00 61.63 124 THR B CA 1
ATOM 4430 C C . THR B 1 134 ? 104.914 9.156 166.429 1.00 61.06 124 THR B C 1
ATOM 4431 O O . THR B 1 134 ? 106.099 8.893 166.667 1.00 63.70 124 THR B O 1
ATOM 4435 N N . ALA B 1 135 ? 103.963 9.029 167.350 1.00 54.42 125 ALA B N 1
ATOM 4436 C CA . ALA B 1 135 ? 104.218 8.184 168.501 1.00 55.18 125 ALA B CA 1
ATOM 4437 C C . ALA B 1 135 ? 104.412 6.763 167.989 1.00 62.19 125 ALA B C 1
ATOM 4438 O O . ALA B 1 135 ? 104.031 6.429 166.866 1.00 64.38 125 ALA B O 1
ATOM 4440 N N . ALA B 1 136 ? 105.011 5.913 168.805 1.00 62.53 126 ALA B N 1
ATOM 4441 C CA . ALA B 1 136 ? 105.299 4.547 168.382 1.00 64.09 126 ALA B CA 1
ATOM 4442 C C . ALA B 1 136 ? 106.238 4.488 167.181 1.00 57.92 126 ALA B C 1
ATOM 4443 O O . ALA B 1 136 ? 106.436 3.410 166.612 1.00 57.42 126 ALA B O 1
ATOM 4445 N N . GLY B 1 137 ? 106.774 5.623 166.741 1.00 55.82 127 GLY B N 1
ATOM 4446 C CA . GLY B 1 137 ? 107.886 5.596 165.804 1.00 54.53 127 GLY B CA 1
ATOM 4447 C C . GLY B 1 137 ? 107.623 4.982 164.447 1.00 61.86 127 GLY B C 1
ATOM 4448 O O . GLY B 1 137 ? 108.511 4.315 163.900 1.00 65.15 127 GLY B O 1
ATOM 4449 N N . VAL B 1 138 ? 106.445 5.194 163.880 1.00 61.02 128 VAL B N 1
ATOM 4450 C CA . VAL B 1 138 ? 106.120 4.709 162.538 1.00 56.18 128 VAL B CA 1
ATOM 4451 C C . VAL B 1 138 ? 106.336 5.847 161.550 1.00 57.62 128 VAL B C 1
ATOM 4452 O O . VAL B 1 138 ? 105.831 6.954 161.781 1.00 61.86 128 VAL B O 1
ATOM 4456 N N . PRO B 1 139 ? 107.078 5.630 160.467 1.00 57.17 129 PRO B N 1
ATOM 4457 C CA . PRO B 1 139 ? 107.329 6.723 159.530 1.00 56.67 129 PRO B CA 1
ATOM 4458 C C . PRO B 1 139 ? 106.014 7.223 158.962 1.00 60.10 129 PRO B C 1
ATOM 4459 O O . PRO B 1 139 ? 105.068 6.459 158.762 1.00 64.43 129 PRO B O 1
ATOM 4463 N N . VAL B 1 140 ? 105.948 8.529 158.730 1.00 60.87 130 VAL B N 1
ATOM 4464 C CA . VAL B 1 140 ? 104.801 9.142 158.083 1.00 59.35 130 VAL B CA 1
ATOM 4465 C C . VAL B 1 140 ? 105.317 9.997 156.936 1.00 64.53 130 VAL B C 1
ATOM 4466 O O . VAL B 1 140 ? 106.515 10.254 156.812 1.00 68.85 130 VAL B O 1
ATOM 4470 N N . VAL B 1 141 ? 104.415 10.461 156.089 1.00 69.21 131 VAL B N 1
ATOM 4471 C CA . VAL B 1 141 ? 104.804 11.281 154.956 1.00 71.01 131 VAL B CA 1
ATOM 4472 C C . VAL B 1 141 ? 105.290 12.610 155.448 1.00 72.42 131 VAL B C 1
ATOM 4473 O O . VAL B 1 141 ? 104.561 13.318 156.095 1.00 69.00 131 VAL B O 1
ATOM 4477 N N . PRO B 1 142 ? 106.527 12.968 155.130 1.00 76.09 132 PRO B N 1
ATOM 4478 C CA . PRO B 1 142 ? 107.056 14.207 155.684 1.00 78.81 132 PRO B CA 1
ATOM 4479 C C . PRO B 1 142 ? 106.197 15.394 155.307 1.00 82.88 132 PRO B C 1
ATOM 4480 O O . PRO B 1 142 ? 106.096 15.705 154.136 1.00 86.58 132 PRO B O 1
ATOM 4484 N N . GLY B 1 143 ? 105.589 16.055 156.279 1.00 81.14 133 GLY B N 1
ATOM 4485 C CA . GLY B 1 143 ? 104.678 17.142 155.982 1.00 80.08 133 GLY B CA 1
ATOM 4486 C C . GLY B 1 143 ? 104.443 18.121 157.106 1.00 80.76 133 GLY B C 1
ATOM 4487 O O . GLY B 1 143 ? 104.985 17.965 158.190 1.00 85.84 133 GLY B O 1
ATOM 4488 N N . VAL B 1 144 ? 103.643 19.147 156.850 1.00 76.85 134 VAL B N 1
ATOM 4489 C CA . VAL B 1 144 ? 103.364 20.150 157.862 1.00 81.15 134 VAL B CA 1
ATOM 4490 C C . VAL B 1 144 ? 101.990 19.973 158.431 1.00 86.49 134 VAL B C 1
ATOM 4491 O O . VAL B 1 144 ? 101.824 20.010 159.648 1.00 96.26 134 VAL B O 1
ATOM 4495 N N . LEU B 1 145 ? 100.998 19.850 157.568 1.00 79.14 135 LEU B N 1
ATOM 4496 C CA . LEU B 1 145 ? 99.621 19.650 157.997 1.00 80.14 135 LEU B CA 1
ATOM 4497 C C . LEU B 1 145 ? 99.040 20.803 158.786 1.00 89.94 135 LEU B C 1
ATOM 4498 O O . LEU B 1 145 ? 97.961 20.683 159.351 1.00 91.60 135 LEU B O 1
ATOM 4503 N N . GLU B 1 146 ? 99.729 21.932 158.800 1.00 103.49 136 GLU B N 1
ATOM 4504 C CA . GLU B 1 146 ? 99.237 23.105 159.485 1.00 103.01 136 GLU B CA 1
ATOM 4505 C C . GLU B 1 146 ? 99.323 24.175 158.453 1.00 104.31 136 GLU B C 1
ATOM 4506 O O . GLU B 1 146 ? 100.293 24.233 157.714 1.00 106.19 136 GLU B O 1
ATOM 4512 N N . PRO B 1 147 ? 98.308 25.019 158.375 1.00 92.69 137 PRO B N 1
ATOM 4513 C CA . PRO B 1 147 ? 98.278 26.074 157.376 1.00 82.71 137 PRO B CA 1
ATOM 4514 C C . PRO B 1 147 ? 99.569 26.836 157.163 1.00 79.90 137 PRO B C 1
ATOM 4515 O O . PRO B 1 147 ? 100.136 27.372 158.102 1.00 85.81 137 PRO B O 1
ATOM 4519 N N . VAL B 1 148 ? 100.023 26.898 155.926 1.00 74.79 138 VAL B N 1
ATOM 4520 C CA . VAL B 1 148 ? 101.245 27.607 155.595 1.00 77.42 138 VAL B CA 1
ATOM 4521 C C . VAL B 1 148 ? 100.915 29.058 155.295 1.00 83.78 138 VAL B C 1
ATOM 4522 O O . VAL B 1 148 ? 99.903 29.328 154.657 1.00 85.51 138 VAL B O 1
ATOM 4526 N N . THR B 1 149 ? 101.747 30.003 155.730 1.00 85.65 139 THR B N 1
ATOM 4527 C CA . THR B 1 149 ? 101.413 31.417 155.587 1.00 85.10 139 THR B CA 1
ATOM 4528 C C . THR B 1 149 ? 101.802 31.954 154.208 1.00 78.66 139 THR B C 1
ATOM 4529 O O . THR B 1 149 ? 100.978 32.570 153.522 1.00 76.22 139 THR B O 1
ATOM 4533 N N . ASP B 1 150 ? 103.042 31.716 153.772 1.00 80.56 140 ASP B N 1
ATOM 4534 C CA . ASP B 1 150 ? 103.570 32.369 152.576 1.00 79.01 140 ASP B CA 1
ATOM 4535 C C . ASP B 1 150 ? 104.416 31.398 151.758 1.00 77.11 140 ASP B C 1
ATOM 4536 O O . ASP B 1 150 ? 104.599 30.230 152.118 1.00 74.87 140 ASP B O 1
ATOM 4541 N N . ALA B 1 151 ? 104.899 31.899 150.616 1.00 75.51 141 ALA B N 1
ATOM 4542 C CA . ALA B 1 151 ? 105.758 31.115 149.736 1.00 74.21 141 ALA B CA 1
ATOM 4543 C C . ALA B 1 151 ? 107.111 30.817 150.370 1.00 80.94 141 ALA B C 1
ATOM 4544 O O . ALA B 1 151 ? 107.708 29.773 150.081 1.00 81.66 141 ALA B O 1
ATOM 4546 N N . ALA B 1 152 ? 107.621 31.720 151.214 1.00 84.83 142 ALA B N 1
ATOM 4547 C CA . ALA B 1 152 ? 108.917 31.485 151.850 1.00 81.90 142 ALA B CA 1
ATOM 4548 C C . ALA B 1 152 ? 108.883 30.255 152.752 1.00 81.12 142 ALA B C 1
ATOM 4549 O O . ALA B 1 152 ? 109.829 29.457 152.759 1.00 78.92 142 ALA B O 1
ATOM 4551 N N . GLU B 1 153 ? 107.798 30.076 153.515 1.00 79.50 143 GLU B N 1
ATOM 4552 C CA . GLU B 1 153 ? 107.687 28.892 154.362 1.00 79.53 143 GLU B CA 1
ATOM 4553 C C . GLU B 1 153 ? 107.702 27.625 153.520 1.00 79.47 143 GLU B C 1
ATOM 4554 O O . GLU B 1 153 ? 108.301 26.615 153.909 1.00 80.07 143 GLU B O 1
ATOM 4560 N N . VAL B 1 154 ? 107.056 27.669 152.354 1.00 82.08 144 VAL B N 1
ATOM 4561 C CA . VAL B 1 154 ? 107.070 26.531 151.440 1.00 83.66 144 VAL B CA 1
ATOM 4562 C C . VAL B 1 154 ? 108.500 26.196 151.028 1.00 83.73 144 VAL B C 1
ATOM 4563 O O . VAL B 1 154 ? 108.888 25.022 150.980 1.00 84.81 144 VAL B O 1
ATOM 4567 N N . ARG B 1 155 ? 109.304 27.217 150.722 1.00 81.04 145 ARG B N 1
ATOM 4568 C CA . ARG B 1 155 ? 110.684 26.969 150.313 1.00 84.38 145 ARG B CA 1
ATOM 4569 C C . ARG B 1 155 ? 111.475 26.296 151.425 1.00 90.13 145 ARG B C 1
ATOM 4570 O O . ARG B 1 155 ? 112.136 25.275 151.203 1.00 93.84 145 ARG B O 1
ATOM 4578 N N . ARG B 1 156 ? 111.405 26.846 152.639 1.00 86.42 146 ARG B N 1
ATOM 4579 C CA . ARG B 1 156 ? 112.136 26.260 153.756 1.00 85.66 146 ARG B CA 1
ATOM 4580 C C . ARG B 1 156 ? 111.647 24.846 154.043 1.00 89.20 146 ARG B C 1
ATOM 4581 O O . ARG B 1 156 ? 112.450 23.921 154.214 1.00 94.91 146 ARG B O 1
ATOM 4589 N N . LEU B 1 157 ? 110.324 24.655 154.074 1.00 85.88 147 LEU B N 1
ATOM 4590 C CA . LEU B 1 157 ? 109.776 23.312 154.221 1.00 86.55 147 LEU B CA 1
ATOM 4591 C C . LEU B 1 157 ? 110.142 22.423 153.043 1.00 90.24 147 LEU B C 1
ATOM 4592 O O . LEU B 1 157 ? 110.230 21.199 153.195 1.00 93.69 147 LEU B O 1
ATOM 4597 N N . GLY B 1 158 ? 110.350 23.011 151.865 1.00 89.91 148 GLY B N 1
ATOM 4598 C CA . GLY B 1 158 ? 110.752 22.213 150.720 1.00 91.36 148 GLY B CA 1
ATOM 4599 C C . GLY B 1 158 ? 112.149 21.641 150.863 1.00 96.03 148 GLY B C 1
ATOM 4600 O O . GLY B 1 158 ? 112.392 20.479 150.524 1.00 101.42 148 GLY B O 1
ATOM 4601 N N . LYS B 1 159 ? 113.089 22.446 151.363 1.00 96.97 149 LYS B N 1
ATOM 4602 C CA . LYS B 1 159 ? 114.434 21.939 151.620 1.00 99.23 149 LYS B CA 1
ATOM 4603 C C . LYS B 1 159 ? 114.428 20.888 152.723 1.00 104.23 149 LYS B C 1
ATOM 4604 O O . LYS B 1 159 ? 115.065 19.836 152.590 1.00 103.95 149 LYS B O 1
ATOM 4610 N N . GLU B 1 160 ? 113.697 21.146 153.813 1.00 109.30 150 GLU B N 1
ATOM 4611 C CA . GLU B 1 160 ? 113.672 20.208 154.932 1.00 108.00 150 GLU B CA 1
ATOM 4612 C C . GLU B 1 160 ? 113.129 18.850 154.506 1.00 111.25 150 GLU B C 1
ATOM 4613 O O . GLU B 1 160 ? 113.656 17.809 154.915 1.00 120.49 150 GLU B O 1
ATOM 4615 N N . PHE B 1 161 ? 112.068 18.833 153.695 1.00 100.59 151 PHE B N 1
ATOM 4616 C CA . PHE B 1 161 ? 111.461 17.566 153.300 1.00 102.20 151 PHE B CA 1
ATOM 4617 C C . PHE B 1 161 ? 112.187 16.933 152.121 1.00 102.26 151 PHE B C 1
ATOM 4618 O O . PHE B 1 161 ? 112.267 15.702 152.030 1.00 103.09 151 PHE B O 1
ATOM 4626 N N . GLY B 1 162 ? 112.686 17.752 151.204 1.00 101.47 152 GLY B N 1
ATOM 4627 C CA . GLY B 1 162 ? 113.340 17.263 150.010 1.00 102.49 152 GLY B CA 1
ATOM 4628 C C . GLY B 1 162 ? 112.425 17.252 148.804 1.00 99.73 152 GLY B C 1
ATOM 4629 O O . GLY B 1 162 ? 111.366 16.615 148.824 1.00 98.45 152 GLY B O 1
ATOM 4630 N N . TYR B 1 163 ? 112.832 17.945 147.744 1.00 94.18 153 TYR B N 1
ATOM 4631 C CA . TYR B 1 163 ? 112.006 18.034 146.556 1.00 91.55 153 TYR B CA 1
ATOM 4632 C C . TYR B 1 163 ? 112.013 16.690 145.826 1.00 92.79 153 TYR B C 1
ATOM 4633 O O . TYR B 1 163 ? 113.019 15.976 145.832 1.00 95.15 153 TYR B O 1
ATOM 4642 N N . PRO B 1 164 ? 110.895 16.315 145.189 1.00 88.52 154 PRO B N 1
ATOM 4643 C CA . PRO B 1 164 ? 109.711 17.156 145.007 1.00 82.26 154 PRO B CA 1
ATOM 4644 C C . PRO B 1 164 ? 108.829 17.227 146.244 1.00 81.97 154 PRO B C 1
ATOM 4645 O O . PRO B 1 164 ? 108.822 16.301 147.056 1.00 85.72 154 PRO B O 1
ATOM 4649 N N . ILE B 1 165 ? 108.089 18.327 146.373 1.00 77.90 155 ILE B N 1
ATOM 4650 C CA . ILE B 1 165 ? 107.084 18.496 147.411 1.00 75.91 155 ILE B CA 1
ATOM 4651 C C . ILE B 1 165 ? 105.777 18.889 146.734 1.00 74.16 155 ILE B C 1
ATOM 4652 O O . ILE B 1 165 ? 105.748 19.254 145.559 1.00 75.73 155 ILE B O 1
ATOM 4657 N N . ALA B 1 166 ? 104.690 18.842 147.499 1.00 71.45 156 ALA B N 1
ATOM 4658 C CA . ALA B 1 166 ? 103.366 19.062 146.936 1.00 67.37 156 ALA B CA 1
ATOM 4659 C C . ALA B 1 166 ? 102.558 19.983 147.833 1.00 67.64 156 ALA B C 1
ATOM 4660 O O . ALA B 1 166 ? 102.529 19.794 149.051 1.00 68.75 156 ALA B O 1
ATOM 4662 N N . ILE B 1 167 ? 101.885 20.962 147.224 1.00 70.59 157 ILE B N 1
ATOM 4663 C CA . ILE B 1 167 ? 101.016 21.889 147.941 1.00 65.50 157 ILE B CA 1
ATOM 4664 C C . ILE B 1 167 ? 99.600 21.342 147.860 1.00 64.21 157 ILE B C 1
ATOM 4665 O O . ILE B 1 167 ? 99.124 20.988 146.776 1.00 65.20 157 ILE B O 1
ATOM 4670 N N . LYS B 1 168 ? 98.929 21.275 149.004 1.00 66.03 158 LYS B N 1
ATOM 4671 C CA . LYS B 1 168 ? 97.590 20.718 149.120 1.00 68.16 158 LYS B CA 1
ATOM 4672 C C . LYS B 1 168 ? 96.727 21.718 149.878 1.00 75.70 158 LYS B C 1
ATOM 4673 O O . LYS B 1 168 ? 97.216 22.740 150.365 1.00 81.66 158 LYS B O 1
ATOM 4679 N N . ALA B 1 169 ? 95.429 21.434 149.974 1.00 79.53 159 ALA B N 1
ATOM 4680 C CA . ALA B 1 169 ? 94.496 22.362 150.602 1.00 83.31 159 ALA B CA 1
ATOM 4681 C C . ALA B 1 169 ? 93.523 21.595 151.483 1.00 86.24 159 ALA B C 1
ATOM 4682 O O . ALA B 1 169 ? 93.420 20.368 151.416 1.00 85.55 159 ALA B O 1
ATOM 4684 N N . VAL B 1 170 ? 92.800 22.341 152.313 1.00 95.70 160 VAL B N 1
ATOM 4685 C CA . VAL B 1 170 ? 91.811 21.760 153.212 1.00 93.14 160 VAL B CA 1
ATOM 4686 C C . VAL B 1 170 ? 90.410 21.956 152.640 1.00 85.89 160 VAL B C 1
ATOM 4687 O O . VAL B 1 170 ? 89.887 21.092 151.937 1.00 81.79 160 VAL B O 1
ATOM 4691 N N . GLY B 1 177 ? 96.787 16.308 145.814 1.00 61.59 167 GLY B N 1
ATOM 4692 C CA . GLY B 1 177 ? 97.444 17.600 145.913 1.00 63.17 167 GLY B CA 1
ATOM 4693 C C . GLY B 1 177 ? 97.075 18.574 144.809 1.00 64.97 167 GLY B C 1
ATOM 4694 O O . GLY B 1 177 ? 96.812 18.171 143.676 1.00 70.39 167 GLY B O 1
ATOM 4695 N N . LEU B 1 178 ? 97.069 19.867 145.140 1.00 65.50 168 LEU B N 1
ATOM 4696 C CA . LEU B 1 178 ? 96.695 20.889 144.166 1.00 62.15 168 LEU B CA 1
ATOM 4697 C C . LEU B 1 178 ? 97.798 21.111 143.135 1.00 64.70 168 LEU B C 1
ATOM 4698 O O . LEU B 1 178 ? 97.527 21.204 141.933 1.00 71.86 168 LEU B O 1
ATOM 4703 N N . ARG B 1 179 ? 99.048 21.204 143.584 1.00 64.91 169 ARG B N 1
ATOM 4704 C CA . ARG B 1 179 ? 100.171 21.405 142.677 1.00 66.57 169 ARG B CA 1
ATOM 4705 C C . ARG B 1 179 ? 101.419 20.760 143.262 1.00 66.08 169 ARG B C 1
ATOM 4706 O O . ARG B 1 179 ? 101.583 20.678 144.482 1.00 66.42 169 ARG B O 1
ATOM 4714 N N . VAL B 1 180 ? 102.290 20.293 142.371 1.00 66.34 170 VAL B N 1
ATOM 4715 C CA . VAL B 1 180 ? 103.547 19.647 142.732 1.00 68.96 170 VAL B CA 1
ATOM 4716 C C . VAL B 1 180 ? 104.693 20.567 142.331 1.00 74.79 170 VAL B C 1
ATOM 4717 O O . VAL B 1 180 ? 104.795 20.971 141.166 1.00 74.20 170 VAL B O 1
ATOM 4721 N N . VAL B 1 181 ? 105.554 20.895 143.294 1.00 76.45 171 VAL B N 1
ATOM 4722 C CA . VAL B 1 181 ? 106.667 21.818 143.094 1.00 77.49 171 VAL B CA 1
ATOM 4723 C C . VAL B 1 181 ? 107.959 21.012 143.102 1.00 79.67 171 VAL B C 1
ATOM 4724 O O . VAL B 1 181 ? 108.245 20.296 144.069 1.00 79.95 171 VAL B O 1
ATOM 4728 N N . ARG B 1 182 ? 108.742 21.129 142.025 1.00 81.73 172 ARG B N 1
ATOM 4729 C CA . ARG B 1 182 ? 109.987 20.378 141.888 1.00 84.05 172 ARG B CA 1
ATOM 4730 C C . ARG B 1 182 ? 111.236 21.193 142.199 1.00 91.15 172 ARG B C 1
ATOM 4731 O O . ARG B 1 182 ? 112.299 20.600 142.417 1.00 92.55 172 ARG B O 1
ATOM 4739 N N . SER B 1 183 ? 111.144 22.515 142.229 1.00 97.68 173 SER B N 1
ATOM 4740 C CA . SER B 1 183 ? 112.300 23.374 142.434 1.00 100.76 173 SER B CA 1
ATOM 4741 C C . SER B 1 183 ? 111.929 24.494 143.392 1.00 102.02 173 SER B C 1
ATOM 4742 O O . SER B 1 183 ? 110.745 24.803 143.570 1.00 102.52 173 SER B O 1
ATOM 4745 N N . PRO B 1 184 ? 112.922 25.119 144.031 1.00 101.14 174 PRO B N 1
ATOM 4746 C CA . PRO B 1 184 ? 112.611 26.247 144.928 1.00 95.93 174 PRO B CA 1
ATOM 4747 C C . PRO B 1 184 ? 111.986 27.438 144.224 1.00 98.09 174 PRO B C 1
ATOM 4748 O O . PRO B 1 184 ? 111.107 28.098 144.793 1.00 98.66 174 PRO B O 1
ATOM 4752 N N . GLU B 1 185 ? 112.402 27.720 142.987 1.00 99.46 175 GLU B N 1
ATOM 4753 C CA . GLU B 1 185 ? 111.880 28.873 142.258 1.00 98.07 175 GLU B CA 1
ATOM 4754 C C . GLU B 1 185 ? 110.404 28.712 141.918 1.00 97.12 175 GLU B C 1
ATOM 4755 O O . GLU B 1 185 ? 109.668 29.705 141.859 1.00 95.43 175 GLU B O 1
ATOM 4761 N N . GLU B 1 186 ? 109.961 27.479 141.690 1.00 97.35 176 GLU B N 1
ATOM 4762 C CA . GLU B 1 186 ? 108.600 27.152 141.283 1.00 95.08 176 GLU B CA 1
ATOM 4763 C C . GLU B 1 186 ? 107.562 27.388 142.377 1.00 92.28 176 GLU B C 1
ATOM 4764 O O . GLU B 1 186 ? 106.372 27.181 142.118 1.00 92.89 176 GLU B O 1
ATOM 4770 N N . VAL B 1 187 ? 107.968 27.799 143.581 1.00 91.37 177 VAL B N 1
ATOM 4771 C CA . VAL B 1 187 ? 107.032 27.814 144.701 1.00 91.24 177 VAL B CA 1
ATOM 4772 C C . VAL B 1 187 ? 106.064 29.001 144.669 1.00 90.79 177 VAL B C 1
ATOM 4773 O O . VAL B 1 187 ? 104.919 28.876 145.122 1.00 84.12 177 VAL B O 1
ATOM 4777 N N . ASP B 1 188 ? 106.475 30.152 144.137 1.00 90.70 178 ASP B N 1
ATOM 4778 C CA . ASP B 1 188 ? 105.591 31.316 144.176 1.00 93.23 178 ASP B CA 1
ATOM 4779 C C . ASP B 1 188 ? 104.396 31.164 143.239 1.00 89.32 178 ASP B C 1
ATOM 4780 O O . ASP B 1 188 ? 103.262 31.488 143.616 1.00 88.03 178 ASP B O 1
ATOM 4785 N N . GLU B 1 189 ? 104.621 30.685 142.014 1.00 86.55 179 GLU B N 1
ATOM 4786 C CA . GLU B 1 189 ? 103.508 30.525 141.082 1.00 88.18 179 GLU B CA 1
ATOM 4787 C C . GLU B 1 189 ? 102.523 29.477 141.577 1.00 87.29 179 GLU B C 1
ATOM 4788 O O . GLU B 1 189 ? 101.305 29.687 141.528 1.00 84.68 179 GLU B O 1
ATOM 4794 N N . ALA B 1 190 ? 103.032 28.337 142.048 1.00 87.91 180 ALA B N 1
ATOM 4795 C CA . ALA B 1 190 ? 102.149 27.266 142.492 1.00 84.19 180 ALA B CA 1
ATOM 4796 C C . ALA B 1 190 ? 101.339 27.690 143.710 1.00 80.71 180 ALA B C 1
ATOM 4797 O O . ALA B 1 190 ? 100.141 27.394 143.803 1.00 74.62 180 ALA B O 1
ATOM 4799 N N . PHE B 1 191 ? 101.976 28.390 144.651 1.00 81.90 181 PHE B N 1
ATOM 4800 C CA . PHE B 1 191 ? 101.260 28.859 145.832 1.00 79.96 181 PHE B CA 1
ATOM 4801 C C . PHE B 1 191 ? 100.116 29.793 145.450 1.00 80.07 181 PHE B C 1
ATOM 4802 O O . PHE B 1 191 ? 99.010 29.687 145.995 1.00 76.64 181 PHE B O 1
ATOM 4810 N N . ALA B 1 192 ? 100.355 30.705 144.504 1.00 80.08 182 ALA B N 1
ATOM 4811 C CA . ALA B 1 192 ? 99.289 31.599 144.063 1.00 80.74 182 ALA B CA 1
ATOM 4812 C C . ALA B 1 192 ? 98.156 30.818 143.410 1.00 81.59 182 ALA B C 1
ATOM 4813 O O . ALA B 1 192 ? 96.978 31.017 143.733 1.00 77.45 182 ALA B O 1
ATOM 4815 N N . ALA B 1 193 ? 98.500 29.909 142.493 1.00 82.24 183 ALA B N 1
ATOM 4816 C CA . ALA B 1 193 ? 97.484 29.124 141.801 1.00 77.89 183 ALA B CA 1
ATOM 4817 C C . ALA B 1 193 ? 96.742 28.211 142.766 1.00 80.99 183 ALA B C 1
ATOM 4818 O O . ALA B 1 193 ? 95.526 28.017 142.639 1.00 79.10 183 ALA B O 1
ATOM 4820 N N . ALA B 1 194 ? 97.465 27.620 143.721 1.00 82.77 184 ALA B N 1
ATOM 4821 C CA . ALA B 1 194 ? 96.845 26.701 144.670 1.00 77.27 184 ALA B CA 1
ATOM 4822 C C . ALA B 1 194 ? 95.869 27.425 145.591 1.00 75.10 184 ALA B C 1
ATOM 4823 O O . ALA B 1 194 ? 94.830 26.867 145.963 1.00 71.65 184 ALA B O 1
ATOM 4825 N N . ARG B 1 195 ? 96.183 28.665 145.975 1.00 74.81 185 ARG B N 1
ATOM 4826 C CA . ARG B 1 195 ? 95.284 29.407 146.854 1.00 78.84 185 ARG B CA 1
ATOM 4827 C C . ARG B 1 195 ? 93.985 29.766 146.142 1.00 82.51 185 ARG B C 1
ATOM 4828 O O . ARG B 1 195 ? 92.891 29.465 146.637 1.00 83.84 185 ARG B O 1
ATOM 4836 N N . ARG B 1 196 ? 94.084 30.416 144.980 1.00 81.32 186 ARG B N 1
ATOM 4837 C CA . ARG B 1 196 ? 92.882 30.762 144.226 1.00 81.33 186 ARG B CA 1
ATOM 4838 C C . ARG B 1 196 ? 92.011 29.536 143.979 1.00 80.13 186 ARG B C 1
ATOM 4839 O O . ARG B 1 196 ? 90.784 29.596 144.127 1.00 79.79 186 ARG B O 1
ATOM 4847 N N . GLU B 1 197 ? 92.629 28.408 143.617 1.00 79.69 187 GLU B N 1
ATOM 4848 C CA . GLU B 1 197 ? 91.852 27.207 143.329 1.00 79.71 187 GLU B CA 1
ATOM 4849 C C . GLU B 1 197 ? 91.096 26.733 144.561 1.00 82.92 187 GLU B C 1
ATOM 4850 O O . GLU B 1 197 ? 89.927 26.339 144.469 1.00 87.93 187 GLU B O 1
ATOM 4856 N N . ALA B 1 198 ? 91.750 26.749 145.721 1.00 84.34 188 ALA B N 1
ATOM 4857 C CA . ALA B 1 198 ? 91.078 26.339 146.948 1.00 93.35 188 ALA B CA 1
ATOM 4858 C C . ALA B 1 198 ? 89.918 27.272 147.269 1.00 96.19 188 ALA B C 1
ATOM 4859 O O . ALA B 1 198 ? 88.794 26.822 147.522 1.00 97.53 188 ALA B O 1
ATOM 4861 N N . GLU B 1 199 ? 90.176 28.582 147.258 1.00 90.53 189 GLU B N 1
ATOM 4862 C CA . GLU B 1 199 ? 89.128 29.551 147.562 1.00 92.35 189 GLU B CA 1
ATOM 4863 C C . GLU B 1 199 ? 87.910 29.340 146.671 1.00 96.88 189 GLU B C 1
ATOM 4864 O O . GLU B 1 199 ? 86.778 29.240 147.158 1.00 102.82 189 GLU B O 1
ATOM 4870 N N . VAL B 1 200 ? 88.132 29.248 145.357 1.00 96.80 190 VAL B N 1
ATOM 4871 C CA . VAL B 1 200 ? 87.027 29.241 144.401 1.00 92.40 190 VAL B CA 1
ATOM 4872 C C . VAL B 1 200 ? 86.200 27.965 144.521 1.00 100.56 190 VAL B C 1
ATOM 4873 O O . VAL B 1 200 ? 84.963 28.007 144.468 1.00 97.69 190 VAL B O 1
ATOM 4877 N N . ALA B 1 201 ? 86.858 26.814 144.673 1.00 101.99 191 ALA B N 1
ATOM 4878 C CA . ALA B 1 201 ? 86.197 25.512 144.624 1.00 104.84 191 ALA B CA 1
ATOM 4879 C C . ALA B 1 201 ? 85.822 24.971 146.000 1.00 110.86 191 ALA B C 1
ATOM 4880 O O . ALA B 1 201 ? 84.672 24.578 146.219 1.00 111.91 191 ALA B O 1
ATOM 4882 N N . PHE B 1 202 ? 86.772 24.930 146.933 1.00 113.54 192 PHE B N 1
ATOM 4883 C CA . PHE B 1 202 ? 86.540 24.368 148.256 1.00 114.08 192 PHE B CA 1
ATOM 4884 C C . PHE B 1 202 ? 86.214 25.431 149.298 1.00 118.23 192 PHE B C 1
ATOM 4885 O O . PHE B 1 202 ? 86.069 25.100 150.479 1.00 120.99 192 PHE B O 1
ATOM 4893 N N . LYS B 1 203 ? 86.085 26.694 148.885 1.00 121.36 193 LYS B N 1
ATOM 4894 C CA . LYS B 1 203 ? 85.790 27.793 149.799 1.00 119.79 193 LYS B CA 1
ATOM 4895 C C . LYS B 1 203 ? 86.646 27.729 151.058 1.00 118.07 193 LYS B C 1
ATOM 4896 O O . LYS B 1 203 ? 86.145 27.941 152.167 1.00 116.36 193 LYS B O 1
ATOM 4902 N N . ASN B 1 204 ? 87.935 27.438 150.902 1.00 109.08 194 ASN B N 1
ATOM 4903 C CA . ASN B 1 204 ? 88.820 27.344 152.054 1.00 106.95 194 ASN B CA 1
ATOM 4904 C C . ASN B 1 204 ? 90.023 28.255 151.878 1.00 100.86 194 ASN B C 1
ATOM 4905 O O . ASN B 1 204 ? 90.248 29.159 152.687 1.00 101.98 194 ASN B O 1
ATOM 4910 N N . GLY B 1 205 ? 90.802 28.024 150.826 1.00 97.98 195 GLY B N 1
ATOM 4911 C CA . GLY B 1 205 ? 91.913 28.903 150.536 1.00 100.05 195 GLY B CA 1
ATOM 4912 C C . GLY B 1 205 ? 93.096 28.793 151.469 1.00 101.01 195 GLY B C 1
ATOM 4913 O O . GLY B 1 205 ? 94.040 29.578 151.337 1.00 92.25 195 GLY B O 1
ATOM 4914 N N . GLU B 1 206 ? 93.079 27.857 152.414 1.00 106.09 196 GLU B N 1
ATOM 4915 C CA . GLU B 1 206 ? 94.228 27.591 153.266 1.00 103.96 196 GLU B CA 1
ATOM 4916 C C . GLU B 1 206 ? 94.876 26.288 152.823 1.00 100.48 196 GLU B C 1
ATOM 4917 O O . GLU B 1 206 ? 94.181 25.315 152.506 1.00 98.14 196 GLU B O 1
ATOM 4923 N N . LEU B 1 207 ? 96.205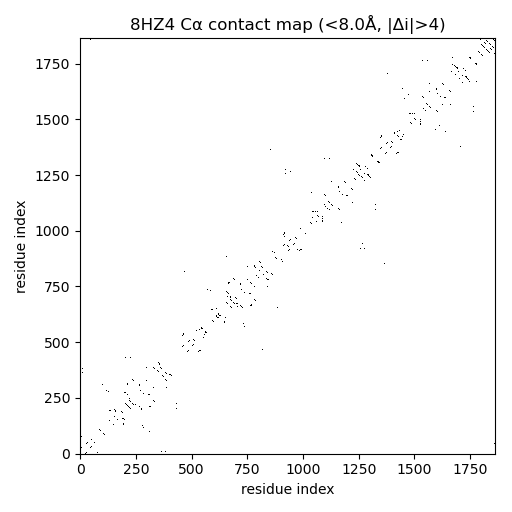 26.265 152.795 1.00 88.88 197 LEU B N 1
ATOM 4924 C CA . LEU B 1 207 ? 96.919 25.127 152.245 1.00 86.94 197 LEU B CA 1
ATOM 4925 C C . LEU B 1 207 ? 97.843 24.505 153.285 1.00 85.97 197 LEU B C 1
ATOM 4926 O O . LEU B 1 207 ? 98.031 25.024 154.390 1.00 86.45 197 LEU B O 1
ATOM 4931 N N . TYR B 1 208 ? 98.458 23.396 152.880 1.00 79.64 198 TYR B N 1
ATOM 4932 C CA . TYR B 1 208 ? 99.492 22.724 153.649 1.00 76.82 198 TYR B CA 1
ATOM 4933 C C . TYR B 1 208 ? 100.411 22.031 152.655 1.00 72.93 198 TYR B C 1
ATOM 4934 O O . TYR B 1 208 ? 100.088 21.897 151.472 1.00 73.54 198 TYR B O 1
ATOM 4943 N N . VAL B 1 209 ? 101.577 21.608 153.135 1.00 70.47 199 VAL B N 1
ATOM 4944 C CA . VAL B 1 209 ? 102.607 21.038 152.276 1.00 71.48 199 VAL B CA 1
ATOM 4945 C C . VAL B 1 209 ? 102.952 19.630 152.745 1.00 73.21 199 VAL B C 1
ATOM 4946 O O . VAL B 1 209 ? 102.923 19.335 153.945 1.00 77.28 199 VAL B O 1
ATOM 4950 N N . GLU B 1 210 ? 103.246 18.757 151.779 1.00 73.75 200 GLU B N 1
ATOM 4951 C CA . GLU B 1 210 ? 103.680 17.388 152.016 1.00 71.54 200 GLU B CA 1
ATOM 4952 C C . GLU B 1 210 ? 104.743 17.026 150.988 1.00 72.14 200 GLU B C 1
ATOM 4953 O O . GLU B 1 210 ? 104.834 17.629 149.916 1.00 73.55 200 GLU B O 1
ATOM 4959 N N . LYS B 1 211 ? 105.573 16.050 151.340 1.00 74.28 201 LYS B N 1
ATOM 4960 C CA . LYS B 1 211 ? 106.540 15.544 150.380 1.00 74.87 201 LYS B CA 1
ATOM 4961 C C . LYS B 1 211 ? 105.811 14.726 149.323 1.00 73.67 201 LYS B C 1
ATOM 4962 O O . LYS B 1 211 ? 104.816 14.052 149.604 1.00 72.37 201 LYS B O 1
ATOM 4968 N N . TYR B 1 212 ? 106.298 14.801 148.092 1.00 73.20 202 TYR B N 1
ATOM 4969 C CA . TYR B 1 212 ? 105.667 14.118 146.972 1.00 75.15 202 TYR B CA 1
ATOM 4970 C C . TYR B 1 212 ? 106.533 12.944 146.529 1.00 69.95 202 TYR B C 1
ATOM 4971 O O . TYR B 1 212 ? 107.756 13.074 146.404 1.00 70.98 202 TYR B O 1
ATOM 4980 N N . LEU B 1 213 ? 105.895 11.802 146.303 1.00 67.63 203 LEU B N 1
ATOM 4981 C CA . LEU B 1 213 ? 106.553 10.604 145.804 1.00 68.76 203 LEU B CA 1
ATOM 4982 C C . LEU B 1 213 ? 106.099 10.388 144.366 1.00 71.05 203 LEU B C 1
ATOM 4983 O O . LEU B 1 213 ? 104.904 10.197 144.111 1.00 66.92 203 LEU B O 1
ATOM 4988 N N . ASP B 1 214 ? 107.052 10.421 143.430 1.00 73.45 204 ASP B N 1
ATOM 4989 C CA . ASP B 1 214 ? 106.706 10.374 142.010 1.00 75.31 204 ASP B CA 1
ATOM 4990 C C . ASP B 1 214 ? 106.041 9.055 141.640 1.00 76.75 204 ASP B C 1
ATOM 4991 O O . ASP B 1 214 ? 104.938 9.036 141.080 1.00 75.87 204 ASP B O 1
ATOM 4996 N N . ASP B 1 215 ? 106.696 7.941 141.950 1.00 72.79 205 ASP B N 1
ATOM 4997 C CA . ASP B 1 215 ? 106.242 6.614 141.543 1.00 69.53 205 ASP B CA 1
ATOM 4998 C C . ASP B 1 215 ? 106.166 5.722 142.772 1.00 66.10 205 ASP B C 1
ATOM 4999 O O . ASP B 1 215 ? 106.983 4.812 142.953 1.00 65.91 205 ASP B O 1
ATOM 5004 N N . PRO B 1 216 ? 105.182 5.951 143.633 1.00 63.15 206 PRO B N 1
ATOM 5005 C CA . PRO B 1 216 ? 105.033 5.128 144.834 1.00 62.21 206 PRO B CA 1
ATOM 5006 C C . PRO B 1 216 ? 104.302 3.822 144.541 1.00 62.51 206 PRO B C 1
ATOM 5007 O O . PRO B 1 216 ? 103.760 3.596 143.457 1.00 63.77 206 PRO B O 1
ATOM 5011 N N . ARG B 1 217 ? 104.300 2.953 145.554 1.00 58.82 207 ARG B N 1
ATOM 5012 C CA . ARG B 1 217 ? 103.575 1.692 145.549 1.00 52.39 207 ARG B CA 1
ATOM 5013 C C . ARG B 1 217 ? 102.738 1.650 146.816 1.00 53.70 207 ARG B C 1
ATOM 5014 O O . ARG B 1 217 ? 103.198 2.085 147.877 1.00 58.51 207 ARG B O 1
ATOM 5022 N N . HIS B 1 218 ? 101.508 1.158 146.714 1.00 52.81 208 HIS B N 1
ATOM 5023 C CA . HIS B 1 218 ? 100.618 1.097 147.872 1.00 54.03 208 HIS B CA 1
ATOM 5024 C C . HIS B 1 218 ? 100.795 -0.253 148.554 1.00 50.52 208 HIS B C 1
ATOM 5025 O O . HIS B 1 218 ? 100.303 -1.270 148.056 1.00 52.67 208 HIS B O 1
ATOM 5032 N N . ILE B 1 219 ? 101.481 -0.267 149.697 1.00 53.81 209 ILE B N 1
ATOM 5033 C CA . ILE B 1 219 ? 101.714 -1.484 150.466 1.00 57.76 209 ILE B CA 1
ATOM 5034 C C . ILE B 1 219 ? 101.074 -1.331 151.838 1.00 57.25 209 ILE B C 1
ATOM 5035 O O . ILE B 1 219 ? 101.277 -0.320 152.518 1.00 50.87 209 ILE B O 1
ATOM 5040 N N . GLU B 1 220 ? 100.300 -2.335 152.237 1.00 61.80 210 GLU B N 1
ATOM 5041 C CA . GLU B 1 220 ? 99.555 -2.311 153.485 1.00 62.66 210 GLU B CA 1
ATOM 5042 C C . GLU B 1 220 ? 99.853 -3.568 154.293 1.00 63.65 210 GLU B C 1
ATOM 5043 O O . GLU B 1 220 ? 100.175 -4.621 153.736 1.00 62.95 210 GLU B O 1
ATOM 5049 N N . ILE B 1 221 ? 99.762 -3.439 155.616 1.00 58.30 211 ILE B N 1
ATOM 5050 C CA . ILE B 1 221 ? 100.108 -4.505 156.549 1.00 52.47 211 ILE B CA 1
ATOM 5051 C C . ILE B 1 221 ? 98.867 -4.883 157.347 1.00 52.87 211 ILE B C 1
ATOM 5052 O O . ILE B 1 221 ? 98.214 -4.015 157.939 1.00 55.01 211 ILE B O 1
ATOM 5057 N N . GLN B 1 222 ? 98.556 -6.176 157.380 1.00 48.88 212 GLN B N 1
ATOM 5058 C CA . GLN B 1 222 ? 97.407 -6.683 158.117 1.00 49.10 212 GLN B CA 1
ATOM 5059 C C . GLN B 1 222 ? 97.829 -7.031 159.538 1.00 52.82 212 GLN B C 1
ATOM 5060 O O . GLN B 1 222 ? 98.852 -7.692 159.742 1.00 53.46 212 GLN B O 1
ATOM 5066 N N . VAL B 1 223 ? 97.042 -6.590 160.517 1.00 52.69 213 VAL B N 1
ATOM 5067 C CA . VAL B 1 223 ? 97.325 -6.841 161.925 1.00 52.79 213 VAL B CA 1
ATOM 5068 C C . VAL B 1 223 ? 96.090 -7.433 162.587 1.00 53.85 213 VAL B C 1
ATOM 5069 O O . VAL B 1 223 ? 94.960 -7.019 162.306 1.00 58.00 213 VAL B O 1
ATOM 5073 N N . LEU B 1 224 ? 96.309 -8.410 163.456 1.00 52.06 214 LEU B N 1
ATOM 5074 C CA . LEU B 1 224 ? 95.260 -8.992 164.277 1.00 50.27 214 LEU B CA 1
ATOM 5075 C C . LEU B 1 224 ? 95.657 -8.874 165.741 1.00 56.36 214 LEU B C 1
ATOM 5076 O O . LEU B 1 224 ? 96.812 -9.121 166.102 1.00 56.73 214 LEU B O 1
ATOM 5081 N N . ALA B 1 225 ? 94.707 -8.454 166.575 1.00 58.79 215 ALA B N 1
ATOM 5082 C CA . ALA B 1 225 ? 94.950 -8.250 167.995 1.00 56.00 215 ALA B CA 1
ATOM 5083 C C . ALA B 1 225 ? 93.794 -8.842 168.783 1.00 60.35 215 ALA B C 1
ATOM 5084 O O . ALA B 1 225 ? 92.732 -9.143 168.234 1.00 65.96 215 ALA B O 1
ATOM 5086 N N . ASP B 1 226 ? 94.015 -9.030 170.076 1.00 62.44 216 ASP B N 1
ATOM 5087 C CA . ASP B 1 226 ? 93.012 -9.595 170.964 1.00 63.79 216 ASP B CA 1
ATOM 5088 C C . ASP B 1 226 ? 92.678 -8.580 172.044 1.00 68.16 216 ASP B C 1
ATOM 5089 O O . ASP B 1 226 ? 93.343 -7.551 172.193 1.00 67.54 216 ASP B O 1
ATOM 5094 N N . ARG B 1 227 ? 91.622 -8.877 172.797 1.00 74.20 217 ARG B N 1
ATOM 5095 C CA . ARG B 1 227 ? 91.228 -7.993 173.882 1.00 76.05 217 ARG B CA 1
ATOM 5096 C C . ARG B 1 227 ? 92.327 -7.852 174.925 1.00 78.87 217 ARG B C 1
ATOM 5097 O O . ARG B 1 227 ? 92.291 -6.908 175.723 1.00 80.65 217 ARG B O 1
ATOM 5105 N N . TYR B 1 228 ? 93.305 -8.761 174.928 1.00 72.06 218 TYR B N 1
ATOM 5106 C CA . TYR B 1 228 ? 94.306 -8.847 175.982 1.00 68.50 218 TYR B CA 1
ATOM 5107 C C . TYR B 1 228 ? 95.684 -8.328 175.579 1.00 69.75 218 TYR B C 1
ATOM 5108 O O . TYR B 1 228 ? 96.665 -8.613 176.276 1.00 73.06 218 TYR B O 1
ATOM 5117 N N . GLY B 1 229 ? 95.797 -7.591 174.478 1.00 67.91 219 GLY B N 1
ATOM 5118 C CA . GLY B 1 229 ? 97.041 -6.924 174.152 1.00 67.69 219 GLY B CA 1
ATOM 5119 C C . GLY B 1 229 ? 98.030 -7.711 173.319 1.00 64.22 219 GLY B C 1
ATOM 5120 O O . GLY B 1 229 ? 99.139 -7.215 173.074 1.00 58.81 219 GLY B O 1
ATOM 5121 N N . ASN B 1 230 ? 97.684 -8.917 172.884 1.00 65.50 220 ASN B N 1
ATOM 5122 C CA . ASN B 1 230 ? 98.545 -9.670 171.984 1.00 65.99 220 ASN B CA 1
ATOM 5123 C C . ASN B 1 230 ? 98.211 -9.286 170.552 1.00 59.98 220 ASN B C 1
ATOM 5124 O O . ASN B 1 230 ? 97.048 -9.337 170.142 1.00 58.12 220 ASN B O 1
ATOM 5129 N N . ALA B 1 231 ? 99.235 -8.920 169.790 1.00 56.81 221 ALA B N 1
ATOM 5130 C CA . ALA B 1 231 ? 99.052 -8.481 168.418 1.00 56.94 221 ALA B CA 1
ATOM 5131 C C . ALA B 1 231 ? 100.087 -9.157 167.533 1.00 60.14 221 ALA B C 1
ATOM 5132 O O . ALA B 1 231 ? 101.226 -9.393 167.946 1.00 62.66 221 ALA B O 1
ATOM 5134 N N . VAL B 1 232 ? 99.680 -9.456 166.304 1.00 61.78 222 VAL B N 1
ATOM 5135 C CA . VAL B 1 232 ? 100.534 -10.139 165.345 1.00 58.26 222 VAL B CA 1
ATOM 5136 C C . VAL B 1 232 ? 100.327 -9.513 163.970 1.00 58.94 222 VAL B C 1
ATOM 5137 O O . VAL B 1 232 ? 99.263 -8.965 163.669 1.00 58.50 222 VAL B O 1
ATOM 5141 N N . ALA B 1 233 ? 101.363 -9.584 163.138 1.00 54.96 223 ALA B N 1
ATOM 5142 C CA . ALA B 1 233 ? 101.338 -9.037 161.787 1.00 51.18 223 ALA B CA 1
ATOM 5143 C C . ALA B 1 233 ? 101.236 -10.175 160.780 1.00 53.36 223 ALA B C 1
ATOM 5144 O O . ALA B 1 233 ? 102.099 -11.058 160.752 1.00 52.58 223 ALA B O 1
ATOM 5146 N N . LEU B 1 234 ? 100.188 -10.148 159.950 1.00 52.44 224 LEU B N 1
ATOM 5147 C CA . LEU B 1 234 ? 99.890 -11.224 159.010 1.00 47.89 224 LEU B CA 1
ATOM 5148 C C . LEU B 1 234 ? 100.296 -10.898 157.575 1.00 49.45 224 LEU B C 1
ATOM 5149 O O . LEU B 1 234 ? 99.630 -11.334 156.631 1.00 58.94 224 LEU B O 1
ATOM 5154 N N . GLY B 1 235 ? 101.361 -10.134 157.390 1.00 43.55 225 GLY B N 1
ATOM 5155 C CA . GLY B 1 235 ? 101.975 -9.996 156.084 1.00 42.86 225 GLY B CA 1
ATOM 5156 C C . GLY B 1 235 ? 101.578 -8.712 155.388 1.00 52.74 225 GLY B C 1
ATOM 5157 O O . GLY B 1 235 ? 100.846 -7.869 155.916 1.00 54.31 225 GLY B O 1
ATOM 5158 N N . GLU B 1 236 ? 102.047 -8.592 154.150 1.00 53.60 226 GLU B N 1
ATOM 5159 C CA . GLU B 1 236 ? 101.862 -7.385 153.359 1.00 48.64 226 GLU B CA 1
ATOM 5160 C C . GLU B 1 236 ? 100.886 -7.636 152.214 1.00 58.97 226 GLU B C 1
ATOM 5161 O O . GLU B 1 236 ? 100.513 -8.776 151.911 1.00 59.70 226 GLU B O 1
ATOM 5167 N N . ARG B 1 237 ? 100.471 -6.536 151.581 1.00 65.20 227 ARG B N 1
ATOM 5168 C CA . ARG B 1 237 ? 99.655 -6.568 150.374 1.00 52.45 227 ARG B CA 1
ATOM 5169 C C . ARG B 1 237 ? 100.047 -5.402 149.482 1.00 52.54 227 ARG B C 1
ATOM 5170 O O . ARG B 1 237 ? 100.297 -4.297 149.970 1.00 50.26 227 ARG B O 1
ATOM 5178 N N . ASP B 1 238 ? 100.119 -5.665 148.178 1.00 51.04 228 ASP B N 1
ATOM 5179 C CA . ASP B 1 238 ? 100.382 -4.644 147.168 1.00 51.46 228 ASP B CA 1
ATOM 5180 C C . ASP B 1 238 ? 99.062 -4.276 146.503 1.00 51.47 228 ASP B C 1
ATOM 5181 O O . ASP B 1 238 ? 98.517 -5.061 145.722 1.00 56.11 228 ASP B O 1
ATOM 5186 N N . CYS B 1 239 ? 98.534 -3.102 146.839 1.00 50.22 229 CYS B N 1
ATOM 5187 C CA . CYS B 1 239 ? 97.310 -2.608 146.222 1.00 57.09 229 CYS B CA 1
ATOM 5188 C C . CYS B 1 239 ? 97.625 -1.416 145.325 1.00 59.92 229 CYS B C 1
ATOM 5189 O O . CYS B 1 239 ? 97.010 -0.352 145.455 1.00 61.27 229 CYS B O 1
ATOM 5192 N N . SER B 1 240 ? 98.573 -1.591 144.399 1.00 55.20 230 SER B N 1
ATOM 5193 C CA . SER B 1 240 ? 99.111 -0.451 143.661 1.00 57.78 230 SER B CA 1
ATOM 5194 C C . SER B 1 240 ? 98.236 -0.069 142.476 1.00 61.84 230 SER B C 1
ATOM 5195 O O . SER B 1 240 ? 98.055 1.120 142.194 1.00 61.50 230 SER B O 1
ATOM 5198 N N . VAL B 1 241 ? 97.690 -1.065 141.777 1.00 64.74 231 VAL B N 1
ATOM 5199 C CA . VAL B 1 241 ? 96.886 -0.863 140.577 1.00 60.84 231 VAL B CA 1
ATOM 5200 C C . VAL B 1 241 ? 95.525 -0.271 140.921 1.00 63.59 231 VAL B C 1
ATOM 5201 O O . VAL B 1 241 ? 94.607 -0.998 141.317 1.00 62.12 231 VAL B O 1
ATOM 5205 N N . GLN B 1 242 ? 95.381 1.047 140.778 1.00 69.98 232 GLN B N 1
ATOM 5206 C CA . GLN B 1 242 ? 94.144 1.735 141.121 1.00 71.48 232 GLN B CA 1
ATOM 5207 C C . GLN B 1 242 ? 93.749 2.700 140.011 1.00 73.50 232 GLN B C 1
ATOM 5208 O O . GLN B 1 242 ? 94.607 3.265 139.326 1.00 72.48 232 GLN B O 1
ATOM 5214 N N . ARG B 1 243 ? 92.438 2.863 139.827 1.00 73.22 233 ARG B N 1
ATOM 5215 C CA . ARG B 1 243 ? 91.866 3.907 138.983 1.00 71.20 233 ARG B CA 1
ATOM 5216 C C . ARG B 1 243 ? 91.416 5.037 139.899 1.00 72.18 233 ARG B C 1
ATOM 5217 O O . ARG B 1 243 ? 90.762 4.787 140.916 1.00 75.98 233 ARG B O 1
ATOM 5219 N N . ARG B 1 244 ? 91.755 6.274 139.540 1.00 70.76 234 ARG B N 1
ATOM 5220 C CA . ARG B 1 244 ? 91.485 7.383 140.447 1.00 75.03 234 ARG B CA 1
ATOM 5221 C C . ARG B 1 244 ? 92.298 7.141 141.711 1.00 83.60 234 ARG B C 1
ATOM 5222 O O . ARG B 1 244 ? 93.509 7.386 141.739 1.00 87.45 234 ARG B O 1
ATOM 5224 N N . HIS B 1 245 ? 91.646 6.645 142.759 1.00 78.82 235 HIS B N 1
ATOM 5225 C CA . HIS B 1 245 ? 92.348 6.193 143.954 1.00 81.56 235 HIS B CA 1
ATOM 5226 C C . HIS B 1 245 ? 91.664 4.965 144.528 1.00 83.60 235 HIS B C 1
ATOM 5227 O O . HIS B 1 245 ? 91.740 4.704 145.734 1.00 87.78 235 HIS B O 1
ATOM 5234 N N . GLN B 1 246 ? 91.013 4.197 143.663 1.00 81.02 236 GLN B N 1
ATOM 5235 C CA . GLN B 1 246 ? 90.218 3.039 144.037 1.00 80.72 236 GLN B CA 1
ATOM 5236 C C . GLN B 1 246 ? 90.899 1.792 143.494 1.00 73.37 236 GLN B C 1
ATOM 5237 O O . GLN B 1 246 ? 91.219 1.725 142.303 1.00 70.72 236 GLN B O 1
ATOM 5243 N N . LYS B 1 247 ? 91.149 0.825 144.370 1.00 75.60 237 LYS B N 1
ATOM 5244 C CA . LYS B 1 247 ? 91.906 -0.356 143.982 1.00 71.57 237 LYS B CA 1
ATOM 5245 C C . LYS B 1 247 ? 91.105 -1.245 143.038 1.00 72.36 237 LYS B C 1
ATOM 5246 O O . LYS B 1 247 ? 89.897 -1.433 143.202 1.00 74.30 237 LYS B O 1
ATOM 5252 N N . LEU B 1 248 ? 91.796 -1.799 142.049 1.00 64.24 238 LEU B N 1
ATOM 5253 C CA . LEU B 1 248 ? 91.243 -2.761 141.106 1.00 60.94 238 LEU B CA 1
ATOM 5254 C C . LEU B 1 248 ? 91.890 -4.128 141.231 1.00 61.74 238 LEU B C 1
ATOM 5255 O O . LEU B 1 248 ? 91.195 -5.143 141.141 1.00 64.87 238 LEU B O 1
ATOM 5260 N N . ILE B 1 249 ? 93.209 -4.179 141.418 1.00 59.42 239 ILE B N 1
ATOM 5261 C CA . ILE B 1 249 ? 93.939 -5.425 141.618 1.00 56.88 239 ILE B CA 1
ATOM 5262 C C . ILE B 1 249 ? 94.794 -5.325 142.876 1.00 57.64 239 ILE B C 1
ATOM 5263 O O . ILE B 1 249 ? 95.413 -4.288 143.144 1.00 56.90 239 ILE B O 1
ATOM 5268 N N . GLU B 1 250 ? 94.838 -6.416 143.640 1.00 56.20 240 GLU B N 1
ATOM 5269 C CA . GLU B 1 250 ? 95.657 -6.521 144.840 1.00 52.33 240 GLU B CA 1
ATOM 5270 C C . GLU B 1 250 ? 96.332 -7.881 144.823 1.00 54.53 240 GLU B C 1
ATOM 5271 O O . GLU B 1 250 ? 95.720 -8.872 144.412 1.00 57.99 240 GLU B O 1
ATOM 5277 N N . GLU B 1 251 ? 97.584 -7.935 145.269 1.00 51.54 241 GLU B N 1
ATOM 5278 C CA . GLU B 1 251 ? 98.290 -9.204 145.357 1.00 52.02 241 GLU B CA 1
ATOM 5279 C C . GLU B 1 251 ? 99.090 -9.250 146.646 1.00 55.54 241 GLU B C 1
ATOM 5280 O O . GLU B 1 251 ? 99.456 -8.215 147.212 1.00 60.87 241 GLU B O 1
ATOM 5286 N N . CYS B 1 252 ? 99.352 -10.473 147.103 1.00 54.97 242 CYS B N 1
ATOM 5287 C CA . CYS B 1 252 ? 100.178 -10.730 148.264 1.00 56.45 242 CYS B CA 1
ATOM 5288 C C . CYS B 1 252 ? 101.029 -11.954 147.948 1.00 56.66 242 CYS B C 1
ATOM 5289 O O . CYS B 1 252 ? 100.495 -12.960 147.446 1.00 61.19 242 CYS B O 1
ATOM 5292 N N . PRO B 1 253 ? 102.335 -11.931 148.237 1.00 49.20 243 PRO B N 1
ATOM 5293 C CA . PRO B 1 253 ? 103.122 -10.819 148.772 1.00 53.75 243 PRO B CA 1
ATOM 5294 C C . PRO B 1 253 ? 103.395 -9.727 147.745 1.00 56.61 243 PRO B C 1
ATOM 5295 O O . PRO B 1 253 ? 103.063 -9.901 146.574 1.00 58.56 243 PRO B O 1
ATOM 5299 N N . SER B 1 254 ? 103.991 -8.602 148.183 1.00 55.11 244 SER B N 1
ATOM 5300 C CA . SER B 1 254 ? 104.382 -7.567 147.229 1.00 52.25 244 SER B CA 1
ATOM 5301 C C . SER B 1 254 ? 105.774 -7.853 146.676 1.00 53.93 244 SER B C 1
ATOM 5302 O O . SER B 1 254 ? 106.709 -8.081 147.453 1.00 62.89 244 SER B O 1
ATOM 5305 N N . PRO B 1 255 ? 105.951 -7.841 145.356 1.00 52.29 245 PRO B N 1
ATOM 5306 C CA . PRO B 1 255 ? 107.289 -8.072 144.785 1.00 55.01 245 PRO B CA 1
ATOM 5307 C C . PRO B 1 255 ? 108.324 -7.019 145.148 1.00 61.77 245 PRO B C 1
ATOM 5308 O O . PRO B 1 255 ? 109.521 -7.281 144.985 1.00 67.29 245 PRO B O 1
ATOM 5312 N N . ALA B 1 256 ? 107.919 -5.829 145.592 1.00 70.36 246 ALA B N 1
ATOM 5313 C CA . ALA B 1 256 ? 108.895 -4.784 145.887 1.00 69.52 246 ALA B CA 1
ATOM 5314 C C . ALA B 1 256 ? 109.511 -4.916 147.275 1.00 68.13 246 ALA B C 1
ATOM 5315 O O . ALA B 1 256 ? 110.593 -4.369 147.512 1.00 70.39 246 ALA B O 1
ATOM 5317 N N . LEU B 1 257 ? 108.862 -5.630 148.187 1.00 59.62 247 LEU B N 1
ATOM 5318 C CA . LEU B 1 257 ? 109.357 -5.740 149.548 1.00 56.93 247 LEU B CA 1
ATOM 5319 C C . LEU B 1 257 ? 110.424 -6.819 149.670 1.00 62.50 247 LEU B C 1
ATOM 5320 O O . LEU B 1 257 ? 110.398 -7.837 148.970 1.00 69.31 247 LEU B O 1
ATOM 5325 N N . THR B 1 258 ? 111.376 -6.578 150.558 1.00 61.18 248 THR B N 1
ATOM 5326 C CA . THR B 1 258 ? 112.353 -7.579 150.942 1.00 59.82 248 THR B CA 1
ATOM 5327 C C . THR B 1 258 ? 111.938 -8.220 152.254 1.00 64.03 248 THR B C 1
ATOM 5328 O O . THR B 1 258 ? 111.192 -7.628 153.042 1.00 59.52 248 THR B O 1
ATOM 5332 N N . PRO B 1 259 ? 112.406 -9.439 152.524 1.00 66.73 249 PRO B N 1
ATOM 5333 C CA . PRO B 1 259 ? 112.012 -10.105 153.775 1.00 61.31 249 PRO B CA 1
ATOM 5334 C C . PRO B 1 259 ? 112.266 -9.256 155.003 1.00 62.02 249 PRO B C 1
ATOM 5335 O O . PRO B 1 259 ? 111.454 -9.250 155.938 1.00 61.11 249 PRO B O 1
ATOM 5339 N N . GLU B 1 260 ? 113.377 -8.520 155.010 1.00 65.20 250 GLU B N 1
ATOM 5340 C CA . GLU B 1 260 ? 113.724 -7.686 156.154 1.00 65.16 250 GLU B CA 1
ATOM 5341 C C . GLU B 1 260 ? 112.778 -6.499 156.274 1.00 62.05 250 GLU B C 1
ATOM 5342 O O . GLU B 1 260 ? 112.277 -6.198 157.365 1.00 56.29 250 GLU B O 1
ATOM 5348 N N . LEU B 1 261 ? 112.513 -5.818 155.155 1.00 60.92 251 LEU B N 1
ATOM 5349 C CA . LEU B 1 261 ? 111.571 -4.706 155.180 1.00 58.23 251 LEU B CA 1
ATOM 5350 C C . LEU B 1 261 ? 110.198 -5.185 155.620 1.00 56.18 251 LEU B C 1
ATOM 5351 O O . LEU B 1 261 ? 109.486 -4.488 156.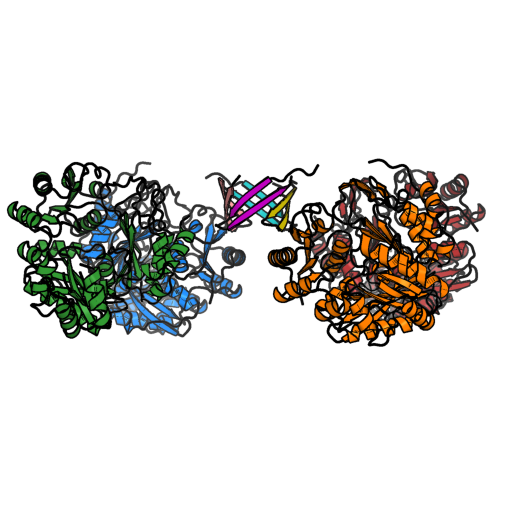353 1.00 51.58 251 LEU B O 1
ATOM 5356 N N . ARG B 1 262 ? 109.819 -6.387 155.187 1.00 53.95 252 ARG B N 1
ATOM 5357 C CA . ARG B 1 262 ? 108.525 -6.942 155.561 1.00 52.70 252 ARG B CA 1
ATOM 5358 C C . ARG B 1 262 ? 108.416 -7.096 157.072 1.00 51.08 252 ARG B C 1
ATOM 5359 O O . ARG B 1 262 ? 107.384 -6.765 157.666 1.00 46.76 252 ARG B O 1
ATOM 5367 N N . ALA B 1 263 ? 109.477 -7.589 157.713 1.00 54.68 253 ALA B N 1
ATOM 5368 C CA . ALA B 1 263 ? 109.469 -7.719 159.165 1.00 50.40 253 ALA B CA 1
ATOM 5369 C C . ALA B 1 263 ? 109.439 -6.353 159.838 1.00 54.19 253 ALA B C 1
ATOM 5370 O O . ALA B 1 263 ? 108.699 -6.147 160.809 1.00 53.84 253 ALA B O 1
ATOM 5372 N N . GLU B 1 264 ? 110.250 -5.414 159.345 1.00 54.31 254 GLU B N 1
ATOM 5373 C CA . GLU B 1 264 ? 110.289 -4.080 159.936 1.00 53.52 254 GLU B CA 1
ATOM 5374 C C . GLU B 1 264 ? 108.909 -3.434 159.907 1.00 53.33 254 GLU B C 1
ATOM 5375 O O . GLU B 1 264 ? 108.457 -2.864 160.908 1.00 52.16 254 GLU B O 1
ATOM 5381 N N . MET B 1 265 ? 108.214 -3.527 158.767 1.00 52.52 255 MET B N 1
ATOM 5382 C CA . MET B 1 265 ? 106.892 -2.916 158.672 1.00 50.37 255 MET B CA 1
ATOM 5383 C C . MET B 1 265 ? 105.898 -3.611 159.590 1.00 52.79 255 MET B C 1
ATOM 5384 O O . MET B 1 265 ? 105.106 -2.948 160.272 1.00 57.80 255 MET B O 1
ATOM 5389 N N . GLY B 1 266 ? 105.934 -4.942 159.642 1.00 53.43 256 GLY B N 1
ATOM 5390 C CA . GLY B 1 266 ? 105.035 -5.648 160.536 1.00 48.64 256 GLY B CA 1
ATOM 5391 C C . GLY B 1 266 ? 105.236 -5.234 161.977 1.00 52.22 256 GLY B C 1
ATOM 5392 O O . GLY B 1 266 ? 104.270 -5.028 162.718 1.00 51.46 256 GLY B O 1
ATOM 5393 N N . ALA B 1 267 ? 106.498 -5.089 162.389 1.00 52.58 257 ALA B N 1
ATOM 5394 C CA . ALA B 1 267 ? 106.786 -4.650 163.747 1.00 53.47 257 ALA B CA 1
ATOM 5395 C C . ALA B 1 267 ? 106.198 -3.270 164.006 1.00 56.04 257 ALA B C 1
ATOM 5396 O O . ALA B 1 267 ? 105.545 -3.042 165.032 1.00 59.19 257 ALA B O 1
ATOM 5398 N N . ALA B 1 268 ? 106.402 -2.337 163.072 1.00 53.84 258 ALA B N 1
ATOM 5399 C CA . ALA B 1 268 ? 105.824 -1.010 163.237 1.00 55.25 258 ALA B CA 1
ATOM 5400 C C . ALA B 1 268 ? 104.310 -1.087 163.378 1.00 58.01 258 ALA B C 1
ATOM 5401 O O . ALA B 1 268 ? 103.721 -0.425 164.242 1.00 59.04 258 ALA B O 1
ATOM 5403 N N . ALA B 1 269 ? 103.667 -1.912 162.549 1.00 52.21 259 ALA B N 1
ATOM 5404 C CA . ALA B 1 269 ? 102.216 -2.037 162.599 1.00 50.39 259 ALA B CA 1
ATOM 5405 C C . ALA B 1 269 ? 101.734 -2.529 163.960 1.00 56.76 259 ALA B C 1
ATOM 5406 O O . ALA B 1 269 ? 100.755 -2.003 164.504 1.00 55.99 259 ALA B O 1
ATOM 5408 N N . VAL B 1 270 ? 102.391 -3.550 164.519 1.00 57.99 260 VAL B N 1
ATOM 5409 C CA . VAL B 1 270 ? 101.962 -4.073 165.813 1.00 55.89 260 VAL B CA 1
ATOM 5410 C C . VAL B 1 270 ? 102.192 -3.042 166.915 1.00 57.89 260 VAL B C 1
ATOM 5411 O O . VAL B 1 270 ? 101.365 -2.892 167.824 1.00 57.13 260 VAL B O 1
ATOM 5415 N N . ARG B 1 271 ? 103.313 -2.316 166.853 1.00 61.62 261 ARG B N 1
ATOM 5416 C CA . ARG B 1 271 ? 103.586 -1.276 167.843 1.00 60.46 261 ARG B CA 1
ATOM 5417 C C . ARG B 1 271 ? 102.495 -0.215 167.816 1.00 63.49 261 ARG B C 1
ATOM 5418 O O . ARG B 1 271 ? 101.953 0.170 168.861 1.00 63.54 261 ARG B O 1
ATOM 5426 N N . LEU B 1 272 ? 102.172 0.279 166.615 1.00 58.97 262 LEU B N 1
ATOM 5427 C CA . LEU B 1 272 ? 101.108 1.264 166.462 1.00 54.29 262 LEU B CA 1
ATOM 5428 C C . LEU B 1 272 ? 99.767 0.695 166.903 1.00 56.32 262 LEU B C 1
ATOM 5429 O O . LEU B 1 272 ? 98.968 1.387 167.547 1.00 56.76 262 LEU B O 1
ATOM 5434 N N . ALA B 1 273 ? 99.493 -0.561 166.553 1.00 56.14 263 ALA B N 1
ATOM 5435 C CA . ALA B 1 273 ? 98.235 -1.174 166.960 1.00 57.00 263 ALA B CA 1
ATOM 5436 C C . ALA B 1 273 ? 98.137 -1.248 168.477 1.00 61.63 263 ALA B C 1
ATOM 5437 O O . ALA B 1 273 ? 97.113 -0.877 169.066 1.00 64.50 263 ALA B O 1
ATOM 5439 N N . LYS B 1 274 ? 99.211 -1.705 169.131 1.00 58.25 264 LYS B N 1
ATOM 5440 C CA . LYS B 1 274 ? 99.185 -1.856 170.582 1.00 55.71 264 LYS B CA 1
ATOM 5441 C C . LYS B 1 274 ? 99.078 -0.508 171.278 1.00 56.36 264 LYS B C 1
ATOM 5442 O O . LYS B 1 274 ? 98.367 -0.377 172.280 1.00 60.79 264 LYS B O 1
ATOM 5448 N N . ALA B 1 275 ? 99.756 0.514 170.751 1.00 54.36 265 ALA B N 1
ATOM 5449 C CA . ALA B 1 275 ? 99.715 1.820 171.398 1.00 58.04 265 ALA B CA 1
ATOM 5450 C C . ALA B 1 275 ? 98.302 2.379 171.422 1.00 59.29 265 ALA B C 1
ATOM 5451 O O . ALA B 1 275 ? 97.914 3.054 172.384 1.00 62.24 265 ALA B O 1
ATOM 5453 N N . VAL B 1 276 ? 97.520 2.107 170.373 1.00 61.33 266 VAL B N 1
ATOM 5454 C CA . VAL B 1 276 ? 96.160 2.625 170.255 1.00 59.19 266 VAL B CA 1
ATOM 5455 C C . VAL B 1 276 ? 95.128 1.750 170.949 1.00 59.21 266 VAL B C 1
ATOM 5456 O O . VAL B 1 276 ? 93.968 2.168 171.098 1.00 56.80 266 VAL B O 1
ATOM 5460 N N . GLY B 1 277 ? 95.514 0.584 171.413 1.00 59.42 267 GLY B N 1
ATOM 5461 C CA . GLY B 1 277 ? 94.584 -0.241 172.156 1.00 59.09 267 GLY B CA 1
ATOM 5462 C C . GLY B 1 277 ? 93.717 -1.002 171.215 1.00 65.12 267 GLY B C 1
ATOM 5463 O O . GLY B 1 277 ? 92.530 -1.135 171.438 1.00 66.47 267 GLY B O 1
ATOM 5464 N N . TYR B 1 278 ? 94.313 -1.547 170.179 1.00 72.89 268 TYR B N 1
ATOM 5465 C CA . TYR B 1 278 ? 93.534 -2.209 169.164 1.00 73.62 268 TYR B CA 1
ATOM 5466 C C . TYR B 1 278 ? 93.082 -3.585 169.484 1.00 74.00 268 TYR B C 1
ATOM 5467 O O . TYR B 1 278 ? 93.803 -4.331 170.118 1.00 75.90 268 TYR B O 1
ATOM 5476 N N . VAL B 1 279 ? 91.883 -3.931 169.052 1.00 72.19 269 VAL B N 1
ATOM 5477 C CA . VAL B 1 279 ? 91.376 -5.265 169.230 1.00 74.92 269 VAL B CA 1
ATOM 5478 C C . VAL B 1 279 ? 90.904 -5.567 167.826 1.00 76.51 269 VAL B C 1
ATOM 5479 O O . VAL B 1 279 ? 90.660 -4.643 167.089 1.00 79.64 269 VAL B O 1
ATOM 5483 N N . SER B 1 280 ? 90.863 -6.825 167.424 1.00 61.86 270 SER B N 1
ATOM 5484 C CA . SER B 1 280 ? 90.415 -7.257 166.093 1.00 63.14 270 SER B CA 1
ATOM 5485 C C . SER B 1 280 ? 91.286 -6.989 164.913 1.00 63.45 270 SER B C 1
ATOM 5486 O O . SER B 1 280 ? 92.465 -6.722 165.053 1.00 60.97 270 SER B O 1
ATOM 5489 N N . ALA B 1 281 ? 90.705 -7.090 163.733 1.00 63.50 271 ALA B N 1
ATOM 5490 C CA . ALA B 1 281 ? 91.488 -6.946 162.527 1.00 55.17 271 ALA B CA 1
ATOM 5491 C C . ALA B 1 281 ? 91.557 -5.552 162.048 1.00 58.72 271 ALA B C 1
ATOM 5492 O O . ALA B 1 281 ? 90.608 -4.803 162.179 1.00 63.15 271 ALA B O 1
ATOM 5494 N N . GLY B 1 282 ? 92.684 -5.204 161.459 1.00 57.09 272 GLY B N 1
ATOM 5495 C CA . GLY B 1 282 ? 92.860 -3.875 160.946 1.00 55.84 272 GLY B CA 1
ATOM 5496 C C . GLY B 1 282 ? 93.945 -3.843 159.930 1.00 55.00 272 GLY B C 1
ATOM 5497 O O . GLY B 1 282 ? 94.723 -4.773 159.836 1.00 56.01 272 GLY B O 1
ATOM 5498 N N . THR B 1 283 ? 93.990 -2.778 159.154 1.00 51.63 273 THR B N 1
ATOM 5499 C CA . THR B 1 283 ? 95.000 -2.647 158.139 1.00 54.46 273 THR B CA 1
ATOM 5500 C C . THR B 1 283 ? 95.650 -1.300 158.091 1.00 53.58 273 THR B C 1
ATOM 5501 O O . THR B 1 283 ? 94.981 -0.300 157.979 1.00 57.59 273 THR B O 1
ATOM 5505 N N . LEU B 1 284 ? 96.961 -1.279 158.181 1.00 55.18 274 LEU B N 1
ATOM 5506 C CA . LEU B 1 284 ? 97.732 -0.043 158.116 1.00 54.67 274 LEU B CA 1
ATOM 5507 C C . LEU B 1 284 ? 98.292 0.119 156.707 1.00 58.04 274 LEU B C 1
ATOM 5508 O O . LEU B 1 284 ? 99.064 -0.728 156.246 1.00 60.50 274 LEU B O 1
ATOM 5513 N N . GLU B 1 285 ? 97.933 1.214 156.037 1.00 55.48 275 GLU B N 1
ATOM 5514 C CA . GLU B 1 285 ? 98.319 1.439 154.648 1.00 53.66 275 GLU B CA 1
ATOM 5515 C C . GLU B 1 285 ? 99.512 2.377 154.561 1.00 52.98 275 GLU B C 1
ATOM 5516 O O . GLU B 1 285 ? 99.511 3.457 155.163 1.00 55.74 275 GLU B O 1
ATOM 5522 N N . PHE B 1 286 ? 100.501 1.981 153.769 1.00 53.09 276 PHE B N 1
ATOM 5523 C CA . PHE B 1 286 ? 101.737 2.721 153.613 1.00 54.07 276 PHE B CA 1
ATOM 5524 C C . PHE B 1 286 ? 101.936 3.066 152.146 1.00 51.21 276 PHE B C 1
ATOM 5525 O O . PHE B 1 286 ? 101.288 2.507 151.258 1.00 54.70 276 PHE B O 1
ATOM 5533 N N . LEU B 1 287 ? 102.856 3.987 151.902 1.00 51.05 277 LEU B N 1
ATOM 5534 C CA . LEU B 1 287 ? 103.313 4.317 150.562 1.00 51.36 277 LEU B CA 1
ATOM 5535 C C . LEU B 1 287 ? 104.785 3.949 150.487 1.00 57.85 277 LEU B C 1
ATOM 5536 O O . LEU B 1 287 ? 105.551 4.265 151.405 1.00 61.57 277 LEU B O 1
ATOM 5541 N N . PHE B 1 288 ? 105.183 3.280 149.410 1.00 56.82 278 PHE B N 1
ATOM 5542 C CA . PHE B 1 288 ? 106.527 2.723 149.300 1.00 59.69 278 PHE B CA 1
ATOM 5543 C C . PHE B 1 288 ? 107.214 3.261 148.056 1.00 60.35 278 PHE B C 1
ATOM 5544 O O . PHE B 1 288 ? 106.741 3.032 146.938 1.00 64.41 278 PHE B O 1
ATOM 5552 N N . GLN B 1 289 ? 108.326 3.968 148.246 1.00 59.98 279 GLN B N 1
ATOM 5553 C CA . GLN B 1 289 ? 109.128 4.422 147.119 1.00 63.07 279 GLN B CA 1
ATOM 5554 C C . GLN B 1 289 ? 110.593 4.480 147.525 1.00 72.98 279 GLN B C 1
ATOM 5555 O O . GLN B 1 289 ? 110.924 4.982 148.603 1.00 76.83 279 GLN B O 1
ATOM 5561 N N . ASP B 1 290 ? 111.465 3.982 146.647 1.00 77.43 280 ASP B N 1
ATOM 5562 C CA . ASP B 1 290 ? 112.914 4.063 146.845 1.00 78.29 280 ASP B CA 1
ATOM 5563 C C . ASP B 1 290 ? 113.329 3.456 148.185 1.00 78.29 280 ASP B C 1
ATOM 5564 O O . ASP B 1 290 ? 114.109 4.037 148.943 1.00 78.91 280 ASP B O 1
ATOM 5569 N N . GLY B 1 291 ? 112.795 2.271 148.477 1.00 73.67 281 GLY B N 1
ATOM 5570 C CA . GLY B 1 291 ? 113.199 1.539 149.661 1.00 70.20 281 GLY B CA 1
ATOM 5571 C C . GLY B 1 291 ? 112.693 2.075 150.979 1.00 71.02 281 GLY B C 1
ATOM 5572 O O . GLY B 1 291 ? 113.066 1.541 152.029 1.00 65.81 281 GLY B O 1
ATOM 5573 N N . ARG B 1 292 ? 111.847 3.100 150.965 1.00 79.11 282 ARG B N 1
ATOM 5574 C CA . ARG B 1 292 ? 111.343 3.729 152.177 1.00 79.62 282 ARG B CA 1
ATOM 5575 C C . ARG B 1 292 ? 109.827 3.626 152.200 1.00 77.04 282 ARG B C 1
ATOM 5576 O O . ARG B 1 292 ? 109.174 3.761 151.161 1.00 77.19 282 ARG B O 1
ATOM 5584 N N . TYR B 1 293 ? 109.269 3.376 153.379 1.00 64.44 283 TYR B N 1
ATOM 5585 C CA . TYR B 1 293 ? 107.829 3.250 153.548 1.00 61.20 283 TYR B CA 1
ATOM 5586 C C . TYR B 1 293 ? 107.318 4.367 154.446 1.00 60.91 283 TYR B C 1
ATOM 5587 O O . TYR B 1 293 ? 108.013 4.805 155.370 1.00 62.75 283 TYR B O 1
ATOM 5596 N N . TYR B 1 294 ? 106.113 4.847 154.141 1.00 58.05 284 TYR B N 1
ATOM 5597 C CA . TYR B 1 294 ? 105.505 5.976 154.831 1.00 56.80 284 TYR B CA 1
ATOM 5598 C C . TYR B 1 294 ? 104.072 5.618 155.192 1.00 58.32 284 TYR B C 1
ATOM 5599 O O . TYR B 1 294 ? 103.307 5.172 154.330 1.00 60.01 284 TYR B O 1
ATOM 5608 N N . PHE B 1 295 ? 103.705 5.826 156.452 1.00 56.41 285 PHE B N 1
ATOM 5609 C CA . PHE B 1 295 ? 102.340 5.566 156.884 1.00 55.68 285 PHE B CA 1
ATOM 5610 C C . PHE B 1 295 ? 101.396 6.650 156.372 1.00 61.41 285 PHE B C 1
ATOM 5611 O O . PHE B 1 295 ? 101.723 7.841 156.398 1.00 63.76 285 PHE B O 1
ATOM 5619 N N . LEU B 1 296 ? 100.209 6.238 155.918 1.00 60.70 286 LEU B N 1
ATOM 5620 C CA . LEU B 1 296 ? 99.161 7.177 155.522 1.00 57.77 286 LEU B CA 1
ATOM 5621 C C . LEU B 1 296 ? 97.994 7.092 156.500 1.00 62.53 286 LEU B C 1
ATOM 5622 O O . LEU B 1 296 ? 97.756 8.043 157.249 1.00 70.92 286 LEU B O 1
ATOM 5627 N N . GLU B 1 297 ? 97.247 5.990 156.511 1.00 58.22 287 GLU B N 1
ATOM 5628 C CA . GLU B 1 297 ? 96.097 5.870 157.400 1.00 59.71 287 GLU B CA 1
ATOM 5629 C C . GLU B 1 297 ? 95.858 4.402 157.735 1.00 55.22 287 GLU B C 1
ATOM 5630 O O . GLU B 1 297 ? 96.411 3.497 157.105 1.00 53.89 287 GLU B O 1
ATOM 5636 N N . MET B 1 298 ? 95.036 4.178 158.757 1.00 52.87 288 MET B N 1
ATOM 5637 C CA . MET B 1 298 ? 94.665 2.843 159.203 1.00 52.37 288 MET B CA 1
ATOM 5638 C C . MET B 1 298 ? 93.168 2.631 159.061 1.00 50.49 288 MET B C 1
ATOM 5639 O O . MET B 1 298 ? 92.373 3.492 159.454 1.00 57.16 288 MET B O 1
ATOM 5644 N N . ASN B 1 299 ? 92.794 1.490 158.491 1.00 46.39 289 ASN B N 1
ATOM 5645 C CA . ASN B 1 299 ? 91.402 1.082 158.359 1.00 51.69 289 ASN B CA 1
ATOM 5646 C C . ASN B 1 299 ? 91.065 0.177 159.535 1.00 5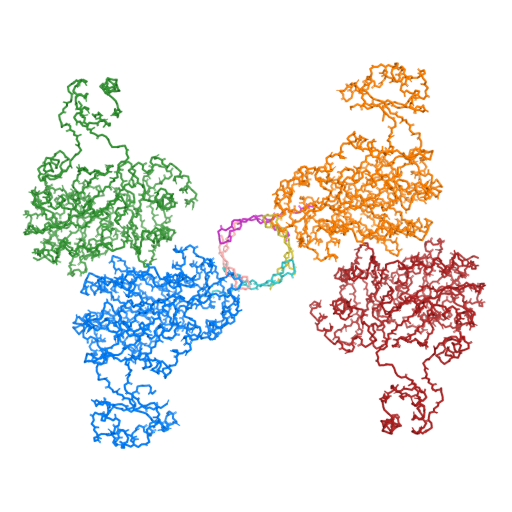0.55 289 ASN B C 1
ATOM 5647 O O . ASN B 1 299 ? 91.647 -0.904 159.677 1.00 52.30 289 ASN B O 1
ATOM 5652 N N . THR B 1 300 ? 90.143 0.625 160.383 1.00 51.46 290 THR B N 1
ATOM 5653 C CA . THR B 1 300 ? 89.780 -0.102 161.601 1.00 56.23 290 THR B CA 1
ATOM 5654 C C . THR B 1 300 ? 88.657 -1.114 161.352 1.00 53.91 290 THR B C 1
ATOM 5655 O O . THR B 1 300 ? 87.625 -1.118 162.024 1.00 54.79 290 THR B O 1
ATOM 5659 N N . ARG B 1 301 ? 88.869 -1.997 160.381 1.00 48.82 291 ARG B N 1
ATOM 5660 C CA . ARG B 1 301 ? 87.846 -2.931 159.926 1.00 49.02 291 ARG B CA 1
ATOM 5661 C C . ARG B 1 301 ? 88.529 -4.058 159.162 1.00 51.71 291 ARG B C 1
ATOM 5662 O O . ARG B 1 301 ? 89.751 -4.066 158.986 1.00 54.00 291 ARG B O 1
ATOM 5670 N N . ILE B 1 302 ? 87.725 -5.009 158.687 1.00 50.30 292 ILE B N 1
ATOM 5671 C CA . ILE B 1 302 ? 88.231 -5.970 157.718 1.00 54.55 292 ILE B CA 1
ATOM 5672 C C . ILE B 1 302 ? 88.412 -5.266 156.378 1.00 54.42 292 ILE B C 1
ATOM 5673 O O . ILE B 1 302 ? 87.703 -4.304 156.058 1.00 60.65 292 ILE B O 1
ATOM 5678 N N . GLN B 1 303 ? 89.378 -5.727 155.590 1.00 54.72 293 GLN B N 1
ATOM 5679 C CA . GLN B 1 303 ? 89.611 -5.142 154.277 1.00 57.07 293 GLN B CA 1
ATOM 5680 C C . GLN B 1 303 ? 89.035 -6.018 153.173 1.00 60.91 293 GLN B C 1
ATOM 5681 O O . GLN B 1 303 ? 89.039 -7.249 153.255 1.00 59.96 293 GLN B O 1
ATOM 5687 N N . VAL B 1 304 ? 88.546 -5.356 152.124 1.00 58.97 294 VAL B N 1
ATOM 5688 C CA . VAL B 1 304 ? 88.005 -6.070 150.973 1.00 58.05 294 VAL B CA 1
ATOM 5689 C C . VAL B 1 304 ? 89.023 -7.061 150.427 1.00 57.16 294 VAL B C 1
ATOM 5690 O O . VAL B 1 304 ? 88.672 -8.166 149.999 1.00 63.35 294 VAL B O 1
ATOM 5694 N N . GLU B 1 305 ? 90.297 -6.693 150.445 1.00 54.72 295 GLU B N 1
ATOM 5695 C CA . GLU B 1 305 ? 91.343 -7.532 149.886 1.00 56.41 295 GLU B CA 1
ATOM 5696 C C . GLU B 1 305 ? 91.933 -8.489 150.917 1.00 55.85 295 GLU B C 1
ATOM 5697 O O . GLU B 1 305 ? 93.002 -9.064 150.678 1.00 55.12 295 GLU B O 1
ATOM 5703 N N . HIS B 1 306 ? 91.252 -8.691 152.050 1.00 52.52 296 HIS B N 1
ATOM 5704 C CA . HIS B 1 306 ? 91.750 -9.653 153.023 1.00 54.64 296 HIS B CA 1
ATOM 5705 C C . HIS B 1 306 ? 91.881 -11.034 152.412 1.00 60.07 296 HIS B C 1
ATOM 5706 O O . HIS B 1 306 ? 92.606 -11.879 152.951 1.00 64.96 296 HIS B O 1
ATOM 5713 N N . THR B 1 307 ? 91.215 -11.265 151.282 1.00 49.63 297 THR B N 1
ATOM 5714 C CA . THR B 1 307 ? 91.196 -12.585 150.671 1.00 51.42 297 THR B CA 1
ATOM 5715 C C . THR B 1 307 ? 92.601 -13.066 150.329 1.00 54.32 297 THR B C 1
ATOM 5716 O O . THR B 1 307 ? 92.963 -14.211 150.622 1.00 59.24 297 THR B O 1
ATOM 5720 N N . VAL B 1 308 ? 93.411 -12.204 149.711 1.00 54.18 298 VAL B N 1
ATOM 5721 C CA . VAL B 1 308 ? 94.751 -12.621 149.304 1.00 57.35 298 VAL B CA 1
ATOM 5722 C C . VAL B 1 308 ? 95.602 -12.985 150.517 1.00 58.00 298 VAL B C 1
ATOM 5723 O O . VAL B 1 308 ? 96.316 -13.995 150.507 1.00 58.12 298 VAL B O 1
ATOM 5727 N N . THR B 1 309 ? 95.543 -12.181 151.582 1.00 62.03 299 THR B N 1
ATOM 5728 C CA . THR B 1 309 ? 96.274 -12.548 152.792 1.00 61.44 299 THR B CA 1
ATOM 5729 C C . THR B 1 309 ? 95.787 -13.889 153.331 1.00 62.13 299 THR B C 1
ATOM 5730 O O . THR B 1 309 ? 96.583 -14.699 153.821 1.00 61.61 299 THR B O 1
ATOM 5734 N N . GLU B 1 310 ? 94.477 -14.141 153.246 1.00 57.84 300 GLU B N 1
ATOM 5735 C CA . GLU B 1 310 ? 93.934 -15.421 153.691 1.00 56.72 300 GLU B CA 1
ATOM 5736 C C . GLU B 1 310 ? 94.519 -16.579 152.895 1.00 55.24 300 GLU B C 1
ATOM 5737 O O . GLU B 1 310 ? 94.739 -17.666 153.439 1.00 54.96 300 GLU B O 1
ATOM 5743 N N . MET B 1 311 ? 94.752 -16.379 151.599 1.00 55.12 301 MET B N 1
ATOM 5744 C CA . MET B 1 311 ? 95.231 -17.488 150.785 1.00 51.00 301 MET B CA 1
ATOM 5745 C C . MET B 1 311 ? 96.705 -17.771 151.042 1.00 51.90 301 MET B C 1
ATOM 5746 O O . MET B 1 311 ? 97.124 -18.933 151.042 1.00 59.89 301 MET B O 1
ATOM 5751 N N . VAL B 1 312 ? 97.501 -16.735 151.297 1.00 52.04 302 VAL B N 1
ATOM 5752 C CA . VAL B 1 312 ? 98.936 -16.945 151.463 1.00 54.88 302 VAL B CA 1
ATOM 5753 C C . VAL B 1 312 ? 99.267 -17.414 152.875 1.00 54.73 302 VAL B C 1
ATOM 5754 O O . VAL B 1 312 ? 100.144 -18.264 153.070 1.00 54.32 302 VAL B O 1
ATOM 5758 N N . TYR B 1 313 ? 98.578 -16.883 153.880 1.00 53.75 303 TYR B N 1
ATOM 5759 C CA . TYR B 1 313 ? 98.869 -17.225 155.263 1.00 51.46 303 TYR B CA 1
ATOM 5760 C C . TYR B 1 313 ? 97.899 -18.244 155.845 1.00 51.83 303 TYR B C 1
ATOM 5761 O O . TYR B 1 313 ? 98.042 -18.620 157.012 1.00 57.85 303 TYR B O 1
ATOM 5770 N N . GLY B 1 314 ? 96.929 -18.709 155.066 1.00 51.20 304 GLY B N 1
ATOM 5771 C CA . GLY B 1 314 ? 96.087 -19.806 155.517 1.00 53.22 304 GLY B CA 1
ATOM 5772 C C . GLY B 1 314 ? 95.325 -19.519 156.790 1.00 55.88 304 GLY B C 1
ATOM 5773 O O . GLY B 1 314 ? 95.226 -20.392 157.661 1.00 61.66 304 GLY B O 1
ATOM 5774 N N . ILE B 1 315 ? 94.788 -18.312 156.925 1.00 54.27 305 ILE B N 1
ATOM 5775 C CA . ILE B 1 315 ? 94.060 -17.907 158.118 1.00 53.88 305 ILE B CA 1
ATOM 5776 C C . ILE B 1 315 ? 92.700 -17.368 157.706 1.00 60.89 305 ILE B C 1
ATOM 5777 O O . ILE B 1 315 ? 92.586 -16.623 156.726 1.00 62.28 305 ILE B O 1
ATOM 5782 N N . ASP B 1 316 ? 91.667 -17.747 158.453 1.00 65.16 306 ASP B N 1
ATOM 5783 C CA . ASP B 1 316 ? 90.329 -17.188 158.269 1.00 65.82 306 ASP B CA 1
ATOM 5784 C C . ASP B 1 316 ? 90.213 -15.953 159.153 1.00 65.62 306 ASP B C 1
ATOM 5785 O O . ASP B 1 316 ? 90.052 -16.060 160.372 1.00 65.95 306 ASP B O 1
ATOM 5790 N N . LEU B 1 317 ? 90.316 -14.775 158.536 1.00 61.14 307 LEU B N 1
ATOM 5791 C CA . LEU B 1 317 ? 90.288 -13.533 159.299 1.00 58.82 307 LEU B CA 1
ATOM 5792 C C . LEU B 1 317 ? 88.901 -13.246 159.865 1.00 61.48 307 LEU B C 1
ATOM 5793 O O . LEU B 1 317 ? 88.780 -12.738 160.987 1.00 63.07 307 LEU B O 1
ATOM 5798 N N . VAL B 1 318 ? 87.842 -13.551 159.110 1.00 61.24 308 VAL B N 1
ATOM 5799 C CA . VAL B 1 318 ? 86.495 -13.312 159.624 1.00 61.80 308 VAL B CA 1
ATOM 5800 C C . VAL B 1 318 ? 86.216 -14.208 160.827 1.00 62.66 308 VAL B C 1
ATOM 5801 O O . VAL B 1 318 ? 85.656 -13.758 161.834 1.00 62.88 308 VAL B O 1
ATOM 5805 N N . ALA B 1 319 ? 86.603 -15.485 160.747 1.00 61.28 309 ALA B N 1
ATOM 5806 C CA . ALA B 1 319 ? 86.514 -16.348 161.921 1.00 58.99 309 ALA B CA 1
ATOM 5807 C C . ALA B 1 319 ? 87.382 -15.807 163.046 1.00 63.59 309 ALA B C 1
ATOM 5808 O O . ALA B 1 319 ? 86.985 -15.829 164.218 1.00 66.00 309 ALA B O 1
ATOM 5810 N N . ALA B 1 320 ? 88.572 -15.308 162.704 1.00 61.95 310 ALA B N 1
ATOM 5811 C CA . ALA B 1 320 ? 89.447 -14.729 163.714 1.00 61.43 310 ALA B CA 1
ATOM 5812 C C . ALA B 1 320 ? 88.770 -13.564 164.421 1.00 60.53 310 ALA B C 1
ATOM 5813 O O . ALA B 1 320 ? 88.820 -13.463 165.652 1.00 61.90 310 ALA B O 1
ATOM 5815 N N . GLN B 1 321 ? 88.115 -12.682 163.663 1.00 59.29 311 GLN B N 1
ATOM 5816 C CA . GLN B 1 321 ? 87.394 -11.581 164.289 1.00 59.39 311 GLN B CA 1
ATOM 5817 C C . GLN B 1 321 ? 86.354 -12.103 165.267 1.00 61.06 311 GLN B C 1
ATOM 5818 O O . GLN B 1 321 ? 86.217 -11.586 166.382 1.00 61.86 311 GLN B O 1
ATOM 5824 N N . ILE B 1 322 ? 85.610 -13.135 164.863 1.00 60.59 312 ILE B N 1
ATOM 5825 C CA . ILE B 1 322 ? 84.552 -13.677 165.708 1.00 61.09 312 ILE B CA 1
ATOM 5826 C C . ILE B 1 322 ? 85.135 -14.256 166.989 1.00 64.04 312 ILE B C 1
ATOM 5827 O O . ILE B 1 322 ? 84.587 -14.060 168.081 1.00 67.95 312 ILE B O 1
ATOM 5832 N N . ARG B 1 323 ? 86.242 -14.993 166.882 1.00 64.00 313 ARG B N 1
ATOM 5833 C CA . ARG B 1 323 ? 86.856 -15.551 168.082 1.00 65.30 313 ARG B CA 1
ATOM 5834 C C . ARG B 1 323 ? 87.320 -14.439 169.015 1.00 65.14 313 ARG B C 1
ATOM 5835 O O . ARG B 1 323 ? 87.051 -14.471 170.221 1.00 67.23 313 ARG B O 1
ATOM 5843 N N . ILE B 1 324 ? 88.015 -13.437 168.468 1.00 64.07 314 ILE B N 1
ATOM 5844 C CA . ILE B 1 324 ? 88.480 -12.326 169.290 1.00 58.74 314 ILE B CA 1
ATOM 5845 C C . ILE B 1 324 ? 87.306 -11.587 169.909 1.00 64.04 314 ILE B C 1
ATOM 5846 O O . ILE B 1 324 ? 87.410 -11.059 171.023 1.00 69.93 314 ILE B O 1
ATOM 5851 N N . ALA B 1 325 ? 86.171 -11.541 169.210 1.00 61.95 315 ALA B N 1
ATOM 5852 C CA . ALA B 1 325 ? 84.989 -10.890 169.760 1.00 65.02 315 ALA B CA 1
ATOM 5853 C C . ALA B 1 325 ? 84.420 -11.684 170.925 1.00 67.48 315 ALA B C 1
ATOM 5854 O O . ALA B 1 325 ? 83.912 -11.104 171.892 1.00 70.51 315 ALA B O 1
ATOM 5856 N N . GLN B 1 326 ? 84.493 -13.012 170.848 1.00 72.37 316 GLN B N 1
ATOM 5857 C CA . GLN B 1 326 ? 84.045 -13.878 171.930 1.00 74.91 316 GLN B CA 1
ATOM 5858 C C . GLN B 1 326 ? 85.033 -13.938 173.091 1.00 75.50 316 GLN B C 1
ATOM 5859 O O . GLN B 1 326 ? 84.749 -14.608 174.090 1.00 76.89 316 GLN B O 1
ATOM 5865 N N . GLY B 1 327 ? 86.181 -13.272 172.983 1.00 74.90 317 GLY B N 1
ATOM 5866 C CA . GLY B 1 327 ? 87.114 -13.149 174.084 1.00 69.63 317 GLY B CA 1
ATOM 5867 C C . GLY B 1 327 ? 88.304 -14.080 174.078 1.00 68.51 317 GLY B C 1
ATOM 5868 O O . GLY B 1 327 ? 89.070 -14.074 175.048 1.00 70.45 317 GLY B O 1
ATOM 5869 N N . GLU B 1 328 ? 88.499 -14.867 173.024 1.00 69.06 318 GLU B N 1
ATOM 5870 C CA . GLU B 1 328 ? 89.653 -15.753 172.965 1.00 67.88 318 GLU B CA 1
ATOM 5871 C C . GLU B 1 328 ? 90.950 -14.962 172.865 1.00 66.40 318 GLU B C 1
ATOM 5872 O O . GLU B 1 328 ? 91.015 -13.913 172.219 1.00 69.52 318 GLU B O 1
ATOM 5878 N N . LYS B 1 329 ? 91.977 -15.449 173.545 1.00 65.54 319 LYS B N 1
ATOM 5879 C CA . LYS B 1 329 ? 93.324 -14.954 173.330 1.00 64.94 319 LYS B CA 1
ATOM 5880 C C . LYS B 1 329 ? 93.853 -15.542 172.029 1.00 62.63 319 LYS B C 1
ATOM 5881 O O . LYS B 1 329 ? 93.451 -16.633 171.619 1.00 62.21 319 LYS B O 1
ATOM 5887 N N . LEU B 1 330 ? 94.740 -14.808 171.362 1.00 61.08 320 LEU B N 1
ATOM 5888 C CA . LEU B 1 330 ? 95.268 -15.303 170.095 1.00 64.08 320 LEU B CA 1
ATOM 5889 C C . LEU B 1 330 ? 95.812 -16.714 170.248 1.00 62.21 320 LEU B C 1
ATOM 5890 O O . LEU B 1 330 ? 96.610 -17.001 171.145 1.00 64.90 320 LEU B O 1
ATOM 5895 N N . TRP B 1 331 ? 95.381 -17.590 169.345 1.00 61.64 321 TRP B N 1
ATOM 5896 C CA . TRP B 1 331 ? 95.725 -19.000 169.382 1.00 59.73 321 TRP B CA 1
ATOM 5897 C C . TRP B 1 331 ? 97.018 -19.292 168.641 1.00 57.75 321 TRP B C 1
ATOM 5898 O O . TRP B 1 331 ? 97.373 -20.462 168.476 1.00 61.05 321 TRP B O 1
ATOM 5909 N N . PHE B 1 332 ? 97.732 -18.253 168.211 1.00 55.13 322 PHE B N 1
ATOM 5910 C CA . PHE B 1 332 ? 98.986 -18.414 167.494 1.00 56.73 322 PHE B CA 1
ATOM 5911 C C . PHE B 1 332 ? 99.889 -17.225 167.800 1.00 58.56 322 PHE B C 1
ATOM 5912 O O . PHE B 1 332 ? 99.478 -16.241 168.423 1.00 57.86 322 PHE B O 1
ATOM 5920 N N . LYS B 1 333 ? 101.148 -17.349 167.395 1.00 59.69 323 LYS B N 1
ATOM 5921 C CA . LYS B 1 333 ? 102.158 -16.331 167.637 1.00 61.48 323 LYS B CA 1
ATOM 5922 C C . LYS B 1 333 ? 102.821 -15.974 166.315 1.00 60.13 323 LYS B C 1
ATOM 5923 O O . LYS B 1 333 ? 102.624 -16.646 165.300 1.00 62.49 323 LYS B O 1
ATOM 5929 N N . GLN B 1 334 ? 103.606 -14.892 166.328 1.00 55.47 324 GLN B N 1
ATOM 5930 C CA . GLN B 1 334 ? 104.219 -14.421 165.090 1.00 52.51 324 GLN B CA 1
ATOM 5931 C C . GLN B 1 334 ? 105.033 -15.505 164.405 1.00 58.08 324 GLN B C 1
ATOM 5932 O O . GLN B 1 334 ? 105.103 -15.543 163.170 1.00 59.56 324 GLN B O 1
ATOM 5938 N N . GLU B 1 335 ? 105.634 -16.408 165.182 1.00 63.93 325 GLU B N 1
ATOM 5939 C CA . GLU B 1 335 ? 106.413 -17.490 164.592 1.00 60.94 325 GLU B CA 1
ATOM 5940 C C . GLU B 1 335 ? 105.543 -18.380 163.717 1.00 56.20 325 GLU B C 1
ATOM 5941 O O . GLU B 1 335 ? 106.033 -18.975 162.752 1.00 54.33 325 GLU B O 1
ATOM 5947 N N . ASP B 1 336 ? 104.254 -18.481 164.041 1.00 58.93 326 ASP B N 1
ATOM 5948 C CA . ASP B 1 336 ? 103.340 -19.302 163.266 1.00 59.11 326 ASP B CA 1
ATOM 5949 C C . ASP B 1 336 ? 102.909 -18.643 161.965 1.00 58.39 326 ASP B C 1
ATOM 5950 O O . ASP B 1 336 ? 102.368 -19.328 161.091 1.00 64.62 326 ASP B O 1
ATOM 5955 N N . VAL B 1 337 ? 103.140 -17.342 161.808 1.00 55.08 327 VAL B N 1
ATOM 5956 C CA . VAL B 1 337 ? 102.693 -16.622 160.618 1.00 54.91 327 VAL B CA 1
ATOM 5957 C C . VAL B 1 337 ? 103.713 -16.881 159.514 1.00 56.31 327 VAL B C 1
ATOM 5958 O O . VAL B 1 337 ? 104.817 -16.330 159.529 1.00 55.17 327 VAL B O 1
ATOM 5962 N N . VAL B 1 338 ? 103.348 -17.733 158.558 1.00 52.62 328 VAL B N 1
ATOM 5963 C CA . VAL B 1 338 ? 104.250 -18.119 157.476 1.00 53.16 328 VAL B CA 1
ATOM 5964 C C . VAL B 1 338 ? 103.547 -17.992 156.130 1.00 53.89 328 VAL B C 1
ATOM 5965 O O . VAL B 1 338 ? 102.455 -18.546 155.941 1.00 55.43 328 VAL B O 1
ATOM 5969 N N . PRO B 1 339 ? 104.128 -17.275 155.175 1.00 51.66 329 PRO B N 1
ATOM 5970 C CA . PRO B 1 339 ? 103.528 -17.198 153.844 1.00 50.33 329 PRO B CA 1
ATOM 5971 C C . PRO B 1 339 ? 103.883 -18.417 153.014 1.00 55.29 329 PRO B C 1
ATOM 5972 O O . PRO B 1 339 ? 105.021 -18.893 153.022 1.00 60.52 329 PRO B O 1
ATOM 5976 N N . ARG B 1 340 ? 102.885 -18.923 152.300 1.00 60.26 330 ARG B N 1
ATOM 5977 C CA . ARG B 1 340 ? 103.071 -19.981 151.318 1.00 61.32 330 ARG B CA 1
ATOM 5978 C C . ARG B 1 340 ? 102.364 -19.554 150.042 1.00 63.47 330 ARG B C 1
ATOM 5979 O O . ARG B 1 340 ? 101.173 -19.231 150.070 1.00 64.98 330 ARG B O 1
ATOM 5987 N N . GLY B 1 341 ? 103.097 -19.527 148.937 1.00 57.46 331 GLY B N 1
ATOM 5988 C CA . GLY B 1 341 ? 102.488 -19.213 147.665 1.00 55.95 331 GLY B CA 1
ATOM 5989 C C . GLY B 1 341 ? 102.273 -17.725 147.458 1.00 60.17 331 GLY B C 1
ATOM 5990 O O . GLY B 1 341 ? 102.740 -16.870 148.222 1.00 64.89 331 GLY B O 1
ATOM 5991 N N . HIS B 1 342 ? 101.542 -17.420 146.387 1.00 56.91 332 HIS B N 1
ATOM 5992 C CA . HIS B 1 342 ? 101.212 -16.058 145.990 1.00 52.45 332 HIS B CA 1
ATOM 5993 C C . HIS B 1 342 ? 99.739 -15.992 145.614 1.00 56.24 332 HIS B C 1
ATOM 5994 O O . HIS B 1 342 ? 99.226 -16.884 144.932 1.00 59.48 332 HIS B O 1
ATOM 6001 N N . ALA B 1 343 ? 99.063 -14.933 146.052 1.00 59.34 333 ALA B N 1
ATOM 6002 C CA . ALA B 1 343 ? 97.649 -14.752 145.757 1.00 52.23 333 ALA B CA 1
ATOM 6003 C C . ALA B 1 343 ? 97.435 -13.387 145.127 1.00 53.38 333 ALA B C 1
ATOM 6004 O O . ALA B 1 343 ? 98.052 -12.396 145.529 1.00 52.71 333 ALA B O 1
ATOM 6006 N N . ILE B 1 344 ? 96.558 -13.347 144.136 1.00 53.22 334 ILE B N 1
ATOM 6007 C CA . ILE B 1 344 ? 96.197 -12.118 143.445 1.00 55.29 334 ILE B CA 1
ATOM 6008 C C . ILE B 1 344 ? 94.677 -12.034 143.383 1.00 53.70 334 ILE B C 1
ATOM 6009 O O . ILE B 1 344 ? 93.999 -13.045 143.174 1.00 55.53 334 ILE B O 1
ATOM 6014 N N . GLU B 1 345 ? 94.125 -10.831 143.539 1.00 52.46 335 GLU B N 1
ATOM 6015 C CA . GLU B 1 345 ? 92.685 -10.606 143.480 1.00 54.90 335 GLU B CA 1
ATOM 6016 C C . GLU B 1 345 ? 92.340 -9.528 142.512 1.00 58.58 335 GLU B C 1
ATOM 6017 O O . GLU B 1 345 ? 92.867 -8.439 142.600 1.00 57.55 335 GLU B O 1
ATOM 6023 N N . CYS B 1 346 ? 91.439 -9.817 141.590 1.00 60.75 336 CYS B N 1
ATOM 6024 C CA . CYS B 1 346 ? 90.999 -8.846 140.634 1.00 57.45 336 CYS B CA 1
ATOM 6025 C C . CYS B 1 346 ? 89.571 -8.576 141.001 1.00 60.89 336 CYS B C 1
ATOM 6026 O O . CYS B 1 346 ? 88.775 -9.492 141.100 1.00 58.94 336 CYS B O 1
ATOM 6029 N N . ARG B 1 347 ? 89.243 -7.321 141.236 1.00 62.34 337 ARG B N 1
ATOM 6030 C CA . ARG B 1 347 ? 87.913 -6.963 141.650 1.00 62.81 337 ARG B CA 1
ATOM 6031 C C . ARG B 1 347 ? 87.011 -6.833 140.457 1.00 69.30 337 ARG B C 1
ATOM 6032 O O . ARG B 1 347 ? 87.276 -6.049 139.571 1.00 68.93 337 ARG B O 1
ATOM 6040 N N . ILE B 1 348 ? 85.927 -7.585 140.432 1.00 68.86 338 ILE B N 1
ATOM 6041 C CA . ILE B 1 348 ? 85.028 -7.551 139.306 1.00 66.49 338 ILE B CA 1
ATOM 6042 C C . ILE B 1 348 ? 83.998 -6.483 139.546 1.00 70.97 338 ILE B C 1
ATOM 6043 O O . ILE B 1 348 ? 82.957 -6.732 140.139 1.00 69.30 338 ILE B O 1
ATOM 6048 N N . ASN B 1 349 ? 84.301 -5.274 139.105 1.00 80.62 339 ASN B N 1
ATOM 6049 C CA . ASN B 1 349 ? 83.379 -4.175 139.270 1.00 80.60 339 ASN B CA 1
ATOM 6050 C C . ASN B 1 349 ? 82.589 -3.969 138.011 1.00 84.17 339 ASN B C 1
ATOM 6051 O O . ASN B 1 349 ? 83.106 -4.156 136.922 1.00 85.63 339 ASN B O 1
ATOM 6056 N N . ALA B 1 350 ? 81.345 -3.548 138.145 1.00 80.63 340 ALA B N 1
ATOM 6057 C CA . ALA B 1 350 ? 80.509 -3.280 136.997 1.00 70.25 340 ALA B CA 1
ATOM 6058 C C . ALA B 1 350 ? 80.733 -1.904 136.485 1.00 68.29 340 ALA B C 1
ATOM 6059 O O . ALA B 1 350 ? 80.018 -0.989 136.857 1.00 59.89 340 ALA B O 1
ATOM 6061 N N . GLU B 1 351 ? 81.713 -1.752 135.622 1.00 66.56 341 GLU B N 1
ATOM 6062 C CA . GLU B 1 351 ? 82.017 -0.470 135.061 1.00 70.31 341 GLU B CA 1
ATOM 6063 C C . GLU B 1 351 ? 82.539 -0.729 133.668 1.00 76.43 341 GLU B C 1
ATOM 6064 O O . GLU B 1 351 ? 82.999 -1.820 133.391 1.00 75.49 341 GLU B O 1
ATOM 6070 N N . ASP B 1 352 ? 82.464 0.259 132.788 1.00 78.31 342 ASP B N 1
ATOM 6071 C CA . ASP B 1 352 ? 82.932 0.097 131.428 1.00 77.14 342 ASP B CA 1
ATOM 6072 C C . ASP B 1 352 ? 84.328 0.585 131.366 1.00 76.51 342 ASP B C 1
ATOM 6073 O O . ASP B 1 352 ? 84.567 1.772 131.403 1.00 78.02 342 ASP B O 1
ATOM 6078 N N . PRO B 1 353 ? 85.264 -0.330 131.225 1.00 73.81 343 PRO B N 1
ATOM 6079 C CA . PRO B 1 353 ? 86.632 0.136 131.265 1.00 74.92 343 PRO B CA 1
ATOM 6080 C C . PRO B 1 353 ? 86.957 1.060 130.118 1.00 76.37 343 PRO B C 1
ATOM 6081 O O . PRO B 1 353 ? 87.797 1.930 130.281 1.00 78.67 343 PRO B O 1
ATOM 6085 N N . LEU B 1 354 ? 86.296 0.904 128.984 1.00 79.26 344 LEU B N 1
ATOM 6086 C CA . LEU B 1 354 ? 86.618 1.689 127.799 1.00 81.82 344 LEU B CA 1
ATOM 6087 C C . LEU B 1 354 ? 85.990 3.078 127.792 1.00 81.31 344 LEU B C 1
ATOM 6088 O O . LEU B 1 354 ? 86.390 3.908 126.968 1.00 80.05 344 LEU B O 1
ATOM 6093 N N . HIS B 1 355 ? 85.026 3.360 128.666 1.00 82.65 345 HIS B N 1
ATOM 6094 C CA . HIS B 1 355 ? 84.448 4.700 128.793 1.00 85.24 345 HIS B CA 1
ATOM 6095 C C . HIS B 1 355 ? 84.620 5.143 130.242 1.00 87.36 345 HIS B C 1
ATOM 6096 O O . HIS B 1 355 ? 83.811 4.778 131.100 1.00 90.91 345 HIS B O 1
ATOM 6103 N N . ASN B 1 356 ? 85.636 5.972 130.491 1.00 93.45 346 ASN B N 1
ATOM 6104 C CA . ASN B 1 356 ? 86.017 6.445 131.820 1.00 94.24 346 ASN B CA 1
ATOM 6105 C C . ASN B 1 356 ? 85.388 5.682 132.983 1.00 93.96 346 ASN B C 1
ATOM 6106 O O . ASN B 1 356 ? 84.832 6.297 133.899 1.00 93.37 346 ASN B O 1
ATOM 6111 N N . PHE B 1 357 ? 85.511 4.351 132.981 1.00 86.17 347 PHE B N 1
ATOM 6112 C CA . PHE B 1 357 ? 84.967 3.513 134.048 1.00 84.95 347 PHE B CA 1
ATOM 6113 C C . PHE B 1 357 ? 83.591 3.992 134.492 1.00 86.38 347 PHE B C 1
ATOM 6114 O O . PHE B 1 357 ? 83.292 4.029 135.689 1.00 86.35 347 PHE B O 1
ATOM 6122 N N . ARG B 1 358 ? 82.751 4.348 133.529 1.00 94.48 348 ARG B N 1
ATOM 6123 C CA . ARG B 1 358 ? 81.409 4.806 133.842 1.00 95.50 348 ARG B CA 1
ATOM 6124 C C . ARG B 1 358 ? 80.612 3.687 134.508 1.00 94.88 348 ARG B C 1
ATOM 6125 O O . ARG B 1 358 ? 80.777 2.511 134.158 1.00 95.30 348 ARG B O 1
ATOM 6133 N N . PRO B 1 359 ? 79.773 4.006 135.490 1.00 82.67 349 PRO B N 1
ATOM 6134 C CA . PRO B 1 359 ? 78.958 2.966 136.126 1.00 78.56 349 PRO B CA 1
ATOM 6135 C C . PRO B 1 359 ? 78.130 2.218 135.090 1.00 80.00 349 PRO B C 1
ATOM 6136 O O . PRO B 1 359 ? 77.582 2.813 134.158 1.00 83.50 349 PRO B O 1
ATOM 6140 N N . ALA B 1 360 ? 78.053 0.901 135.255 1.00 77.44 350 ALA B N 1
ATOM 6141 C CA . ALA B 1 360 ? 77.250 0.035 134.402 1.00 73.54 350 ALA B CA 1
ATOM 6142 C C . ALA B 1 360 ? 76.113 -0.561 135.216 1.00 71.77 350 ALA B C 1
ATOM 6143 O O . ALA B 1 360 ? 76.329 -1.057 136.325 1.00 75.62 350 ALA B O 1
ATOM 6145 N N . LEU B 1 361 ? 74.906 -0.503 134.668 1.00 77.78 351 LEU B N 1
ATOM 6146 C CA . LEU B 1 361 ? 73.726 -1.023 135.334 1.00 80.49 351 LEU B CA 1
ATOM 6147 C C . LEU B 1 361 ? 73.040 -2.022 134.420 1.00 80.05 351 LEU B C 1
ATOM 6148 O O . LEU B 1 361 ? 73.307 -2.085 133.218 1.00 82.56 351 LEU B O 1
ATOM 6153 N N . GLY B 1 362 ? 72.171 -2.816 135.009 1.00 91.44 352 GLY B N 1
ATOM 6154 C CA . GLY B 1 362 ? 71.400 -3.778 134.258 1.00 92.57 352 GLY B CA 1
ATOM 6155 C C . GLY B 1 362 ? 71.043 -4.957 135.135 1.00 92.02 352 GLY B C 1
ATOM 6156 O O . GLY B 1 362 ? 71.178 -4.915 136.356 1.00 92.35 352 GLY B O 1
ATOM 6157 N N . THR B 1 363 ? 70.592 -6.017 134.476 1.00 77.15 353 THR B N 1
ATOM 6158 C CA . THR B 1 363 ? 70.242 -7.265 135.132 1.00 73.96 353 THR B CA 1
ATOM 6159 C C . THR B 1 363 ? 71.157 -8.359 134.610 1.00 74.47 353 THR B C 1
ATOM 6160 O O . THR B 1 363 ? 71.345 -8.493 133.396 1.00 72.02 353 THR B O 1
ATOM 6164 N N . ILE B 1 364 ? 71.731 -9.131 135.526 1.00 72.13 354 ILE B N 1
ATOM 6165 C CA . ILE B 1 364 ? 72.621 -10.219 135.149 1.00 70.29 354 ILE B CA 1
ATOM 6166 C C . ILE B 1 364 ? 71.764 -11.369 134.639 1.00 70.31 354 ILE B C 1
ATOM 6167 O O . ILE B 1 364 ? 70.885 -11.865 135.351 1.00 67.04 354 ILE B O 1
ATOM 6172 N N . GLY B 1 365 ? 72.012 -11.790 133.403 1.00 72.23 355 GLY B N 1
ATOM 6173 C CA . GLY B 1 365 ? 71.262 -12.893 132.848 1.00 72.81 355 GLY B CA 1
ATOM 6174 C C . GLY B 1 365 ? 71.851 -14.229 133.234 1.00 72.85 355 GLY B C 1
ATOM 6175 O O . GLY B 1 365 ? 71.368 -14.879 134.164 1.00 74.35 355 GLY B O 1
ATOM 6176 N N . GLU B 1 366 ? 72.913 -14.639 132.552 1.00 76.16 356 GLU B N 1
ATOM 6177 C CA . GLU B 1 366 ? 73.528 -15.935 132.786 1.00 77.76 356 GLU B CA 1
ATOM 6178 C C . GLU B 1 366 ? 74.806 -15.732 133.584 1.00 81.58 356 GLU B C 1
ATOM 6179 O O . GLU B 1 366 ? 75.637 -14.893 133.224 1.00 84.69 356 GLU B O 1
ATOM 6185 N N . TYR B 1 367 ? 74.953 -16.496 134.665 1.00 80.91 357 TYR B N 1
ATOM 6186 C CA . TYR B 1 367 ? 76.071 -16.361 135.591 1.00 70.49 357 TYR B CA 1
ATOM 6187 C C . TYR B 1 367 ? 76.703 -17.726 135.787 1.00 69.83 357 TYR B C 1
ATOM 6188 O O . TYR B 1 367 ? 76.050 -18.640 136.300 1.00 71.99 357 TYR B O 1
ATOM 6197 N N . HIS B 1 368 ? 77.954 -17.874 135.360 1.00 68.45 358 HIS B N 1
ATOM 6198 C CA . HIS B 1 368 ? 78.730 -19.078 135.645 1.00 75.92 358 HIS B CA 1
ATOM 6199 C C . HIS B 1 368 ? 80.107 -18.644 136.126 1.00 73.09 358 HIS B C 1
ATOM 6200 O O . HIS B 1 368 ? 80.901 -18.109 135.345 1.00 68.46 358 HIS B O 1
ATOM 6207 N N . GLU B 1 369 ? 80.399 -18.886 137.458 1.00 74.76 359 GLU B N 1
ATOM 6208 C CA . GLU B 1 369 ? 81.656 -18.464 138.062 1.00 72.41 359 GLU B CA 1
ATOM 6209 C C . GLU B 1 369 ? 82.741 -19.517 137.845 1.00 64.21 359 GLU B C 1
ATOM 6210 O O . GLU B 1 369 ? 82.459 -20.718 137.821 1.00 64.39 359 GLU B O 1
ATOM 6216 N N . PRO B 1 370 ? 83.986 -19.076 137.694 1.00 60.27 360 PRO B N 1
ATOM 6217 C CA . PRO B 1 370 ? 85.074 -20.014 137.405 1.00 57.44 360 PRO B CA 1
ATOM 6218 C C . PRO B 1 370 ? 85.321 -20.955 138.566 1.00 64.81 360 PRO B C 1
ATOM 6219 O O . PRO B 1 370 ? 85.001 -20.657 139.719 1.00 71.05 360 PRO B O 1
ATOM 6223 N N . VAL B 1 371 ? 85.865 -22.123 138.243 1.00 62.13 361 VAL B N 1
ATOM 6224 C CA . VAL B 1 371 ? 86.103 -23.160 139.233 1.00 64.25 361 VAL B CA 1
ATOM 6225 C C . VAL B 1 371 ? 87.511 -23.709 139.053 1.00 67.22 361 VAL B C 1
ATOM 6226 O O . VAL B 1 371 ? 88.098 -23.629 137.969 1.00 63.59 361 VAL B O 1
ATOM 6230 N N . GLY B 1 372 ? 88.066 -24.229 140.133 1.00 71.18 362 GLY B N 1
ATOM 6231 C CA . GLY B 1 372 ? 89.312 -24.966 140.064 1.00 70.70 362 GLY B CA 1
ATOM 6232 C C . GLY B 1 372 ? 90.102 -24.816 141.347 1.00 70.35 362 GLY B C 1
ATOM 6233 O O . GLY B 1 372 ? 89.722 -24.089 142.261 1.00 70.20 362 GLY B O 1
ATOM 6234 N N . PHE B 1 373 ? 91.230 -25.522 141.384 1.00 61.10 363 PHE B N 1
ATOM 6235 C CA . PHE B 1 373 ? 92.140 -25.430 142.518 1.00 60.87 363 PHE B CA 1
ATOM 6236 C C . PHE B 1 373 ? 92.843 -24.079 142.493 1.00 66.57 363 PHE B C 1
ATOM 6237 O O . PHE B 1 373 ? 93.384 -23.669 141.461 1.00 72.31 363 PHE B O 1
ATOM 6245 N N . GLY B 1 374 ? 92.832 -23.381 143.624 1.00 62.76 364 GLY B N 1
ATOM 6246 C CA . GLY B 1 374 ? 93.422 -22.061 143.676 1.00 60.21 364 GLY B CA 1
ATOM 6247 C C . GLY B 1 374 ? 92.561 -20.967 143.090 1.00 61.43 364 GLY B C 1
ATOM 6248 O O . GLY B 1 374 ? 93.070 -19.869 142.836 1.00 62.70 364 GLY B O 1
ATOM 6249 N N . VAL B 1 375 ? 91.279 -21.239 142.856 1.00 58.57 365 VAL B N 1
ATOM 6250 C CA . VAL B 1 375 ? 90.314 -20.251 142.392 1.00 56.40 365 VAL B CA 1
ATOM 6251 C C . VAL B 1 375 ? 89.271 -20.048 143.483 1.00 52.98 365 VAL B C 1
ATOM 6252 O O . VAL B 1 375 ? 88.689 -21.019 143.983 1.00 53.69 365 VAL B O 1
ATOM 6256 N N . ARG B 1 376 ? 89.059 -18.790 143.868 1.00 50.37 366 ARG B N 1
ATOM 6257 C CA . ARG B 1 376 ? 88.047 -18.391 144.836 1.00 53.54 366 ARG B CA 1
ATOM 6258 C C . ARG B 1 376 ? 87.212 -17.252 144.267 1.00 58.20 366 ARG B C 1
ATOM 6259 O O . ARG B 1 376 ? 87.750 -16.330 143.647 1.00 60.55 366 ARG B O 1
ATOM 6267 N N . VAL B 1 377 ? 85.896 -17.322 144.450 1.00 55.13 367 VAL B N 1
ATOM 6268 C CA . VAL B 1 377 ? 85.005 -16.243 144.028 1.00 61.18 367 VAL B CA 1
ATOM 6269 C C . VAL B 1 377 ? 84.127 -15.824 145.201 1.00 65.45 367 VAL B C 1
ATOM 6270 O O . VAL B 1 377 ? 83.261 -16.590 145.639 1.00 67.28 367 VAL B O 1
ATOM 6274 N N . ASP B 1 378 ? 84.328 -14.603 145.687 1.00 75.95 368 ASP B N 1
ATOM 6275 C CA . ASP B 1 378 ? 83.466 -13.995 146.696 1.00 77.32 368 ASP B CA 1
ATOM 6276 C C . ASP B 1 378 ? 82.555 -13.021 145.964 1.00 78.45 368 ASP B C 1
ATOM 6277 O O . ASP B 1 378 ? 83.007 -11.963 145.517 1.00 79.08 368 ASP B O 1
ATOM 6282 N N . SER B 1 379 ? 81.281 -13.376 145.831 1.00 68.22 369 SER B N 1
ATOM 6283 C CA . SER B 1 379 ? 80.376 -12.643 144.958 1.00 66.68 369 SER B CA 1
ATOM 6284 C C . SER B 1 379 ? 79.141 -12.212 145.733 1.00 65.88 369 SER B C 1
ATOM 6285 O O . SER B 1 379 ? 78.782 -12.802 146.755 1.00 73.37 369 SER B O 1
ATOM 6288 N N . GLY B 1 380 ? 78.485 -11.175 145.222 1.00 62.34 370 GLY B N 1
ATOM 6289 C CA . GLY B 1 380 ? 77.257 -10.686 145.814 1.00 60.05 370 GLY B CA 1
ATOM 6290 C C . GLY B 1 380 ? 76.133 -10.677 144.805 1.00 64.07 370 GLY B C 1
ATOM 6291 O O . GLY B 1 380 ? 75.084 -10.063 145.026 1.00 64.85 370 GLY B O 1
ATOM 6292 N N . VAL B 1 381 ? 76.354 -11.355 143.680 1.00 66.94 371 VAL B N 1
ATOM 6293 C CA . VAL B 1 381 ? 75.393 -11.426 142.590 1.00 64.75 371 VAL B CA 1
ATOM 6294 C C . VAL B 1 381 ? 75.176 -12.890 142.225 1.00 66.50 371 VAL B C 1
ATOM 6295 O O . VAL B 1 381 ? 75.937 -13.776 142.615 1.00 70.65 371 VAL B O 1
ATOM 6299 N N . ARG B 1 382 ? 74.118 -13.130 141.456 1.00 70.72 372 ARG B N 1
ATOM 6300 C CA . ARG B 1 382 ? 73.762 -14.451 140.955 1.00 63.91 372 ARG B CA 1
ATOM 6301 C C . ARG B 1 382 ? 73.186 -14.281 139.555 1.00 70.40 372 ARG B C 1
ATOM 6302 O O . ARG B 1 382 ? 73.078 -13.165 139.036 1.00 66.09 372 ARG B O 1
ATOM 6310 N N . ALA B 1 383 ? 72.815 -15.398 138.935 1.00 75.12 373 ALA B N 1
ATOM 6311 C CA . ALA B 1 383 ? 72.182 -15.340 137.624 1.00 69.45 373 ALA B CA 1
ATOM 6312 C C . ALA B 1 383 ? 70.748 -14.834 137.741 1.00 69.44 373 ALA B C 1
ATOM 6313 O O . ALA B 1 383 ? 70.041 -15.134 138.707 1.00 71.20 373 ALA B O 1
ATOM 6315 N N . TYR B 1 384 ? 70.322 -14.061 136.739 1.00 69.90 374 TYR B N 1
ATOM 6316 C CA . TYR B 1 384 ? 68.985 -13.466 136.707 1.00 64.38 374 TYR B CA 1
ATOM 6317 C C . TYR B 1 384 ? 68.736 -12.628 137.956 1.00 66.46 374 TYR B C 1
ATOM 6318 O O . TYR B 1 384 ? 67.713 -12.753 138.635 1.00 65.39 374 TYR B O 1
ATOM 6327 N N . TYR B 1 385 ? 69.691 -11.747 138.233 1.00 70.02 375 TYR B N 1
ATOM 6328 C CA . TYR B 1 385 ? 69.671 -10.845 139.373 1.00 72.14 375 TYR B CA 1
ATOM 6329 C C . TYR B 1 385 ? 69.805 -9.425 138.848 1.00 66.48 375 TYR B C 1
ATOM 6330 O O . TYR B 1 385 ? 70.706 -9.137 138.051 1.00 65.96 375 TYR B O 1
ATOM 6339 N N . THR B 1 386 ? 68.904 -8.547 139.271 1.00 61.21 376 THR B N 1
ATOM 6340 C CA . THR B 1 386 ? 68.996 -7.140 138.917 1.00 69.98 376 THR B CA 1
ATOM 6341 C C . THR B 1 386 ? 69.882 -6.438 139.939 1.00 73.13 376 THR B C 1
ATOM 6342 O O . THR B 1 386 ? 69.575 -6.431 141.136 1.00 71.52 376 THR B O 1
ATOM 6346 N N . VAL B 1 387 ? 71.022 -5.938 139.478 1.00 73.91 377 VAL B N 1
ATOM 6347 C CA . VAL B 1 387 ? 71.988 -5.307 140.360 1.00 66.18 377 VAL B CA 1
ATOM 6348 C C . VAL B 1 387 ? 71.518 -3.975 140.827 1.00 65.80 377 VAL B C 1
ATOM 6349 O O . VAL B 1 387 ? 71.210 -3.108 140.027 1.00 72.08 377 VAL B O 1
ATOM 6353 N N . PRO B 1 388 ? 71.467 -3.798 142.135 1.00 66.51 378 PRO B N 1
ATOM 6354 C CA . PRO B 1 388 ? 71.048 -2.523 142.676 1.00 70.25 378 PRO B CA 1
ATOM 6355 C C . PRO B 1 388 ? 71.982 -1.413 142.292 1.00 69.33 378 PRO B C 1
ATOM 6356 O O . PRO B 1 388 ? 73.188 -1.600 142.255 1.00 74.31 378 PRO B O 1
ATOM 6360 N N . SER B 1 389 ? 71.434 -0.247 142.023 1.00 70.69 379 SER B N 1
ATOM 6361 C CA . SER B 1 389 ? 72.238 0.858 141.559 1.00 76.19 379 SER B CA 1
ATOM 6362 C C . SER B 1 389 ? 72.635 1.781 142.651 1.00 80.94 379 SER B C 1
ATOM 6363 O O . SER B 1 389 ? 73.615 2.502 142.530 1.00 83.77 379 SER B O 1
ATOM 6366 N N . HIS B 1 390 ? 71.891 1.772 143.735 1.00 79.79 380 HIS B N 1
ATOM 6367 C CA . HIS B 1 390 ? 72.127 2.720 144.799 1.00 80.06 380 HIS B CA 1
ATOM 6368 C C . HIS B 1 390 ? 73.399 2.567 145.574 1.00 80.82 380 HIS B C 1
ATOM 6369 O O . HIS B 1 390 ? 73.695 3.394 146.423 1.00 81.89 380 HIS B O 1
ATOM 6376 N N . TYR B 1 391 ? 74.170 1.531 145.303 1.00 82.76 381 TYR B N 1
ATOM 6377 C CA . TYR B 1 391 ? 75.339 1.273 146.108 1.00 78.18 381 TYR B CA 1
ATOM 6378 C C . TYR B 1 391 ? 76.644 1.268 145.350 1.00 76.81 381 TYR B C 1
ATOM 6379 O O . TYR B 1 391 ? 77.012 2.267 144.753 1.00 80.52 381 TYR B O 1
ATOM 6388 N N . ASP B 1 392 ? 77.355 0.156 145.366 1.00 76.97 382 ASP B N 1
ATOM 6389 C CA . ASP B 1 392 ? 78.668 0.117 144.749 1.00 72.96 382 ASP B CA 1
ATOM 6390 C C . ASP B 1 392 ? 78.677 -0.554 143.408 1.00 70.78 382 ASP B C 1
ATOM 6391 O O . ASP B 1 392 ? 77.631 -0.839 142.849 1.00 69.98 382 ASP B O 1
ATOM 6396 N N . SER B 1 393 ? 79.866 -0.821 142.894 1.00 69.13 383 SER B N 1
ATOM 6397 C CA . SER B 1 393 ? 79.982 -1.486 141.623 1.00 62.27 383 SER B CA 1
ATOM 6398 C C . SER B 1 393 ? 80.493 -2.886 141.791 1.00 70.37 383 SER B C 1
ATOM 6399 O O . SER B 1 393 ? 80.483 -3.653 140.852 1.00 74.97 383 SER B O 1
ATOM 6402 N N . LEU B 1 394 ? 80.933 -3.243 142.986 1.00 73.67 384 LEU B N 1
ATOM 6403 C CA . LEU B 1 394 ? 81.524 -4.554 143.185 1.00 70.56 384 LEU B CA 1
ATOM 6404 C C . LEU B 1 394 ? 80.502 -5.627 143.112 1.00 66.14 384 LEU B C 1
ATOM 6405 O O . LEU B 1 394 ? 79.669 -5.772 143.993 1.00 65.21 384 LEU B O 1
ATOM 6410 N N . LEU B 1 395 ? 80.565 -6.395 142.049 1.00 63.18 385 LEU B N 1
ATOM 6411 C CA . LEU B 1 395 ? 79.653 -7.482 141.912 1.00 66.98 385 LEU B CA 1
ATOM 6412 C C . LEU B 1 395 ? 80.269 -8.611 142.669 1.00 68.06 385 LEU B C 1
ATOM 6413 O O . LEU B 1 395 ? 79.611 -9.225 143.490 1.00 68.56 385 LEU B O 1
ATOM 6418 N N . ALA B 1 396 ? 81.545 -8.867 142.424 1.00 73.72 386 ALA B N 1
ATOM 6419 C CA . ALA B 1 396 ? 82.223 -9.996 143.044 1.00 73.14 386 ALA B CA 1
ATOM 6420 C C . ALA B 1 396 ? 83.725 -9.748 143.020 1.00 70.72 386 ALA B C 1
ATOM 6421 O O . ALA B 1 396 ? 84.213 -8.799 142.400 1.00 71.26 386 ALA B O 1
ATOM 6423 N N . LYS B 1 397 ? 84.452 -10.615 143.716 1.00 62.81 387 LYS B N 1
ATOM 6424 C CA . LYS B 1 397 ? 85.905 -10.592 143.732 1.00 60.00 387 LYS B CA 1
ATOM 6425 C C . LYS B 1 397 ? 86.428 -11.942 143.268 1.00 57.31 387 LYS B C 1
ATOM 6426 O O . LYS B 1 397 ? 86.047 -12.981 143.816 1.00 60.56 387 LYS B O 1
ATOM 6432 N N . LEU B 1 398 ? 87.303 -11.926 142.266 1.00 48.94 388 LEU B N 1
ATOM 6433 C CA . LEU B 1 398 ? 87.922 -13.134 141.738 1.00 51.01 388 LEU B CA 1
ATOM 6434 C C . LEU B 1 398 ? 89.331 -13.225 142.308 1.00 57.24 388 LEU B C 1
ATOM 6435 O O . LEU B 1 398 ? 90.167 -12.356 142.034 1.00 63.71 388 LEU B O 1
ATOM 6440 N N . ILE B 1 399 ? 89.598 -14.266 143.092 1.00 51.25 389 ILE B N 1
ATOM 6441 C CA . ILE B 1 399 ? 90.882 -14.431 143.764 1.00 56.59 389 ILE B CA 1
ATOM 6442 C C . ILE B 1 399 ? 91.479 -15.771 143.367 1.00 54.55 389 ILE B C 1
ATOM 6443 O O . ILE B 1 399 ? 90.781 -16.791 143.357 1.00 56.16 389 ILE B O 1
ATOM 6448 N N . THR B 1 400 ? 92.767 -15.765 143.038 1.00 52.59 390 THR B N 1
ATOM 6449 C CA . THR B 1 400 ? 93.495 -16.980 142.713 1.00 52.15 390 THR B CA 1
ATOM 6450 C C . THR B 1 400 ? 94.755 -17.069 143.559 1.00 54.69 390 THR B C 1
ATOM 6451 O O . THR B 1 400 ? 95.359 -16.052 143.911 1.00 56.16 390 THR B O 1
ATOM 6455 N N . TRP B 1 401 ? 95.138 -18.303 143.880 1.00 56.75 391 TRP B N 1
ATOM 6456 C CA . TRP B 1 401 ? 96.357 -18.613 144.612 1.00 54.74 391 TRP B CA 1
ATOM 6457 C C . TRP B 1 401 ? 97.214 -19.569 143.796 1.00 58.60 391 TRP B C 1
ATOM 6458 O O . TRP B 1 401 ? 96.697 -20.421 143.067 1.00 64.89 391 TRP B O 1
ATOM 6469 N N . GLY B 1 402 ? 98.538 -19.431 143.929 1.00 57.06 392 GLY B N 1
ATOM 6470 C CA . GLY B 1 402 ? 99.456 -20.290 143.215 1.00 60.51 392 GLY B CA 1
ATOM 6471 C C . GLY B 1 402 ? 100.673 -20.633 144.051 1.00 61.11 392 GLY B C 1
ATOM 6472 O O . GLY B 1 402 ? 100.907 -20.061 145.118 1.00 60.01 392 GLY B O 1
ATOM 6473 N N . SER B 1 403 ? 101.445 -21.596 143.543 1.00 61.10 393 SER B N 1
ATOM 6474 C CA . SER B 1 403 ? 102.711 -21.933 144.183 1.00 59.27 393 SER B CA 1
ATOM 6475 C C . SER B 1 403 ? 103.679 -20.762 144.115 1.00 55.31 393 SER B C 1
ATOM 6476 O O . SER B 1 403 ? 104.334 -20.429 145.106 1.00 62.40 393 SER B O 1
ATOM 6479 N N . ASP B 1 404 ? 103.774 -20.123 142.953 1.00 56.37 394 ASP B N 1
ATOM 6480 C CA . ASP B 1 404 ? 104.552 -18.910 142.756 1.00 58.16 394 ASP B CA 1
ATOM 6481 C C . ASP B 1 404 ? 103.678 -17.886 142.044 1.00 61.69 394 ASP B C 1
ATOM 6482 O O . ASP B 1 404 ? 102.560 -18.185 141.618 1.00 61.39 394 ASP B O 1
ATOM 6487 N N . ARG B 1 405 ? 104.188 -16.655 141.939 1.00 62.11 395 ARG B N 1
ATOM 6488 C CA . ARG B 1 405 ? 103.415 -15.590 141.305 1.00 59.02 395 ARG B CA 1
ATOM 6489 C C . ARG B 1 405 ? 102.954 -15.973 139.900 1.00 64.84 395 ARG B C 1
ATOM 6490 O O . ARG B 1 405 ? 101.822 -15.662 139.507 1.00 62.36 395 ARG B O 1
ATOM 6498 N N . GLN B 1 406 ? 103.806 -16.652 139.126 1.00 66.18 396 GLN B N 1
ATOM 6499 C CA . GLN B 1 406 ? 103.411 -17.016 137.767 1.00 62.34 396 GLN B CA 1
ATOM 6500 C C . GLN B 1 406 ? 102.166 -17.890 137.779 1.00 60.93 396 GLN B C 1
ATOM 6501 O O . GLN B 1 406 ? 101.228 -17.668 137.004 1.00 61.35 396 GLN B O 1
ATOM 6507 N N . GLU B 1 407 ? 102.139 -18.891 138.662 1.00 61.66 397 GLU B N 1
ATOM 6508 C CA . GLU B 1 407 ? 100.965 -19.749 138.778 1.00 62.66 397 GLU B CA 1
ATOM 6509 C C . GLU B 1 407 ? 99.722 -18.932 139.105 1.00 61.65 397 GLU B C 1
ATOM 6510 O O . GLU B 1 407 ? 98.672 -19.095 138.473 1.00 65.74 397 GLU B O 1
ATOM 6516 N N . ALA B 1 408 ? 99.820 -18.045 140.096 1.00 58.39 398 ALA B N 1
ATOM 6517 C CA . ALA B 1 408 ? 98.663 -17.240 140.472 1.00 58.26 398 ALA B CA 1
ATOM 6518 C C . ALA B 1 408 ? 98.175 -16.394 139.303 1.00 59.15 398 ALA B C 1
ATOM 6519 O O . ALA B 1 408 ? 96.965 -16.247 139.098 1.00 60.44 398 ALA B O 1
ATOM 6521 N N . ILE B 1 409 ? 99.102 -15.846 138.514 1.00 58.64 399 ILE B N 1
ATOM 6522 C CA . ILE B 1 409 ? 98.713 -15.031 137.368 1.00 59.53 399 ILE B CA 1
ATOM 6523 C C . ILE B 1 409 ? 98.000 -15.883 136.325 1.00 65.30 399 ILE B C 1
ATOM 6524 O O . ILE B 1 409 ? 96.982 -15.469 135.754 1.00 65.32 399 ILE B O 1
ATOM 6529 N N . ALA B 1 410 ? 98.516 -17.088 136.061 1.00 65.29 400 ALA B N 1
ATOM 6530 C CA . ALA B 1 410 ? 97.888 -17.957 135.070 1.00 62.42 400 ALA B CA 1
ATOM 6531 C C . ALA B 1 410 ? 96.471 -18.327 135.484 1.00 61.71 400 ALA B C 1
ATOM 6532 O O . ALA B 1 410 ? 95.536 -18.243 134.681 1.00 66.20 400 ALA B O 1
ATOM 6534 N N . ARG B 1 411 ? 96.286 -18.706 136.748 1.00 57.47 401 ARG B N 1
ATOM 6535 C CA . ARG B 1 411 ? 94.948 -19.048 137.214 1.00 58.69 401 ARG B CA 1
ATOM 6536 C C . ARG B 1 411 ? 94.023 -17.843 137.133 1.00 60.24 401 ARG B C 1
ATOM 6537 O O . ARG B 1 411 ? 92.852 -17.970 136.757 1.00 60.75 401 ARG B O 1
ATOM 6545 N N . MET B 1 412 ? 94.527 -16.661 137.490 1.00 60.37 402 MET B N 1
ATOM 6546 C CA . MET B 1 412 ? 93.712 -15.459 137.371 1.00 59.84 402 MET B CA 1
ATOM 6547 C C . MET B 1 412 ? 93.313 -15.214 135.921 1.00 60.50 402 MET B C 1
ATOM 6548 O O . MET B 1 412 ? 92.183 -14.793 135.641 1.00 57.60 402 MET B O 1
ATOM 6553 N N . ARG B 1 413 ? 94.228 -15.470 134.982 1.00 60.14 403 ARG B N 1
ATOM 6554 C CA . ARG B 1 413 ? 93.900 -15.275 133.573 1.00 61.48 403 ARG B CA 1
ATOM 6555 C C . ARG B 1 413 ? 92.846 -16.269 133.102 1.00 59.19 403 ARG B C 1
ATOM 6556 O O . ARG B 1 413 ? 91.903 -15.890 132.398 1.00 60.59 403 ARG B O 1
ATOM 6564 N N . ARG B 1 414 ? 92.980 -17.541 133.486 1.00 55.72 404 ARG B N 1
ATOM 6565 C CA . ARG B 1 414 ? 91.979 -18.532 133.106 1.00 55.49 404 ARG B CA 1
ATOM 6566 C C . ARG B 1 414 ? 90.631 -18.215 133.735 1.00 55.28 404 ARG B C 1
ATOM 6567 O O . ARG B 1 414 ? 89.600 -18.211 133.053 1.00 58.10 404 ARG B O 1
ATOM 6575 N N . ALA B 1 415 ? 90.622 -17.936 135.038 1.00 55.96 405 ALA B N 1
ATOM 6576 C CA . ALA B 1 415 ? 89.366 -17.636 135.714 1.00 52.31 405 ALA B CA 1
ATOM 6577 C C . ALA B 1 415 ? 88.712 -16.404 135.113 1.00 52.92 405 ALA B C 1
ATOM 6578 O O . ALA B 1 415 ? 87.486 -16.353 134.962 1.00 56.08 405 ALA B O 1
ATOM 6580 N N . LEU B 1 416 ? 89.513 -15.392 134.776 1.00 54.97 406 LEU B N 1
ATOM 6581 C CA . LEU B 1 416 ? 88.957 -14.185 134.175 1.00 56.58 406 LEU B CA 1
ATOM 6582 C C . LEU B 1 416 ? 88.277 -14.498 132.848 1.00 58.02 406 LEU B C 1
ATOM 6583 O O . LEU B 1 416 ? 87.151 -14.052 132.592 1.00 58.75 406 LEU B O 1
ATOM 6588 N N . ALA B 1 417 ? 88.930 -15.298 132.003 1.00 57.65 407 ALA B N 1
ATOM 6589 C CA . ALA B 1 417 ? 88.342 -15.630 130.710 1.00 53.52 407 ALA B CA 1
ATOM 6590 C C . ALA B 1 417 ? 87.062 -16.433 130.876 1.00 53.07 407 ALA B C 1
ATOM 6591 O O . ALA B 1 417 ? 86.076 -16.200 130.167 1.00 59.30 407 ALA B O 1
ATOM 6593 N N . GLU B 1 418 ? 87.050 -17.366 131.824 1.00 49.06 408 GLU B N 1
ATOM 6594 C CA . GLU B 1 418 ? 85.953 -18.306 131.989 1.00 49.95 408 GLU B CA 1
ATOM 6595 C C . GLU B 1 418 ? 84.888 -17.815 132.963 1.00 54.39 408 GLU B C 1
ATOM 6596 O O . GLU B 1 418 ? 84.008 -18.592 133.350 1.00 57.04 408 GLU B O 1
ATOM 6602 N N . TYR B 1 419 ? 84.945 -16.553 133.363 1.00 53.63 409 TYR B N 1
ATOM 6603 C CA . TYR B 1 419 ? 83.890 -15.939 134.157 1.00 58.66 409 TYR B CA 1
ATOM 6604 C C . TYR B 1 419 ? 82.848 -15.381 133.194 1.00 65.17 409 TYR B C 1
ATOM 6605 O O . TYR B 1 419 ? 83.166 -14.527 132.359 1.00 64.67 409 TYR B O 1
ATOM 6614 N N . ARG B 1 420 ? 81.615 -15.876 133.288 1.00 68.64 410 ARG B N 1
ATOM 6615 C CA . ARG B 1 420 ? 80.532 -15.456 132.404 1.00 70.61 410 ARG B CA 1
ATOM 6616 C C . ARG B 1 420 ? 79.565 -14.600 133.209 1.00 70.08 410 ARG B C 1
ATOM 6617 O O . ARG B 1 420 ? 78.868 -15.108 134.094 1.00 73.19 410 ARG B O 1
ATOM 6625 N N . ILE B 1 421 ? 79.507 -13.311 132.889 1.00 67.02 411 ILE B N 1
ATOM 6626 C CA . ILE B 1 421 ? 78.571 -12.384 133.513 1.00 68.92 411 ILE B CA 1
ATOM 6627 C C . ILE B 1 421 ? 77.901 -11.624 132.378 1.00 71.20 411 ILE B C 1
ATOM 6628 O O . ILE B 1 421 ? 78.483 -10.686 131.821 1.00 73.37 411 ILE B O 1
ATOM 6633 N N . GLU B 1 422 ? 76.687 -12.031 132.023 1.00 73.22 412 GLU B N 1
ATOM 6634 C CA . GLU B 1 422 ? 75.995 -11.525 130.848 1.00 74.68 412 GLU B CA 1
ATOM 6635 C C . GLU B 1 422 ? 74.936 -10.507 131.251 1.00 75.48 412 GLU B C 1
ATOM 6636 O O . GLU B 1 422 ? 74.272 -10.660 132.281 1.00 76.55 412 GLU B O 1
ATOM 6642 N N . GLY B 1 423 ? 74.776 -9.470 130.431 1.00 72.30 413 GLY B N 1
ATOM 6643 C CA . GLY B 1 423 ? 73.834 -8.405 130.682 1.00 77.82 413 GLY B CA 1
ATOM 6644 C C . GLY B 1 423 ? 74.454 -7.124 131.203 1.00 76.92 413 GLY B C 1
ATOM 6645 O O . GLY B 1 423 ? 73.900 -6.043 130.970 1.00 77.90 413 GLY B O 1
ATOM 6646 N N . VAL B 1 424 ? 75.580 -7.216 131.909 1.00 77.00 414 VAL B N 1
ATOM 6647 C CA . VAL B 1 424 ? 76.222 -6.045 132.488 1.00 73.09 414 VAL B CA 1
ATOM 6648 C C . VAL B 1 424 ? 77.683 -6.042 132.073 1.00 69.23 414 VAL B C 1
ATOM 6649 O O . VAL B 1 424 ? 78.322 -7.092 131.960 1.00 66.79 414 VAL B O 1
ATOM 6653 N N . THR B 1 425 ? 78.210 -4.843 131.851 1.00 71.47 415 THR B N 1
ATOM 6654 C CA . THR B 1 425 ? 79.615 -4.679 131.517 1.00 73.32 415 THR B CA 1
ATOM 6655 C C . THR B 1 425 ? 80.468 -4.723 132.778 1.00 76.12 415 THR B C 1
ATOM 6656 O O . THR B 1 425 ? 80.098 -4.168 133.817 1.00 79.88 415 THR B O 1
ATOM 6660 N N . THR B 1 426 ? 81.602 -5.410 132.691 1.00 76.81 416 THR B N 1
ATOM 6661 C CA . THR B 1 426 ? 82.549 -5.499 133.790 1.00 72.43 416 THR B CA 1
ATOM 6662 C C . THR B 1 426 ? 83.921 -5.095 133.275 1.00 75.00 416 THR B C 1
ATOM 6663 O O . THR B 1 426 ? 84.148 -4.966 132.069 1.00 76.79 416 THR B O 1
ATOM 6667 N N . ILE B 1 427 ? 84.844 -4.883 134.204 1.00 80.17 417 ILE B N 1
ATOM 6668 C CA . ILE B 1 427 ? 86.196 -4.491 133.836 1.00 80.41 417 ILE B CA 1
ATOM 6669 C C . ILE B 1 427 ? 87.030 -5.746 133.615 1.00 77.45 417 ILE B C 1
ATOM 6670 O O . ILE B 1 427 ? 88.265 -5.688 133.597 1.00 79.33 417 ILE B O 1
ATOM 6675 N N . ILE B 1 428 ? 86.360 -6.891 133.444 1.00 68.65 418 ILE B N 1
ATOM 6676 C CA . ILE B 1 428 ? 87.087 -8.149 133.256 1.00 68.33 418 ILE B CA 1
ATOM 6677 C C . ILE B 1 428 ? 88.026 -8.075 132.063 1.00 69.66 418 ILE B C 1
ATOM 6678 O O . ILE B 1 428 ? 89.128 -8.636 132.134 1.00 71.18 418 ILE B O 1
ATOM 6683 N N . PRO B 1 429 ? 87.666 -7.450 130.943 1.00 73.52 419 PRO B N 1
ATOM 6684 C CA . PRO B 1 429 ? 88.662 -7.276 129.875 1.00 75.40 419 PRO B CA 1
ATOM 6685 C C . PRO B 1 429 ? 89.888 -6.505 130.326 1.00 74.15 419 PRO B C 1
ATOM 6686 O O . PRO B 1 429 ? 91.018 -6.909 130.020 1.00 74.21 419 PRO B O 1
ATOM 6690 N N . PHE B 1 430 ? 89.706 -5.430 131.071 1.00 77.90 420 PHE B N 1
ATOM 6691 C CA . PHE B 1 430 ? 90.835 -4.624 131.514 1.00 78.43 420 PHE B CA 1
ATOM 6692 C C . PHE B 1 430 ? 91.757 -5.477 132.321 1.00 78.26 420 PHE B C 1
ATOM 6693 O O . PHE B 1 430 ? 92.967 -5.403 132.183 1.00 77.59 420 PHE B O 1
ATOM 6701 N N . HIS B 1 431 ? 91.189 -6.297 133.178 1.00 71.70 421 HIS B N 1
ATOM 6702 C CA . HIS B 1 431 ? 91.996 -7.095 134.052 1.00 64.49 421 HIS B CA 1
ATOM 6703 C C . HIS B 1 431 ? 92.881 -7.994 133.262 1.00 69.82 421 HIS B C 1
ATOM 6704 O O . HIS B 1 431 ? 94.055 -8.097 133.540 1.00 75.52 421 HIS B O 1
ATOM 6711 N N . GLN B 1 432 ? 92.333 -8.641 132.255 1.00 70.67 422 GLN B N 1
ATOM 6712 C CA . GLN B 1 432 ? 93.105 -9.573 131.465 1.00 69.71 422 GLN B CA 1
ATOM 6713 C C . GLN B 1 432 ? 94.241 -8.868 130.789 1.00 72.16 422 GLN B C 1
ATOM 6714 O O . GLN B 1 432 ? 95.332 -9.400 130.676 1.00 70.22 422 GLN B O 1
ATOM 6720 N N . ALA B 1 433 ? 93.997 -7.651 130.352 1.00 87.48 423 ALA B N 1
ATOM 6721 C CA . ALA B 1 433 ? 95.022 -6.872 129.696 1.00 87.85 423 ALA B CA 1
ATOM 6722 C C . ALA B 1 433 ? 96.139 -6.546 130.628 1.00 87.58 423 ALA B C 1
ATOM 6723 O O . ALA B 1 433 ? 97.301 -6.553 130.244 1.00 89.05 423 ALA B O 1
ATOM 6725 N N . ALA B 1 434 ? 95.791 -6.229 131.860 1.00 77.29 424 ALA B N 1
ATOM 6726 C CA . ALA B 1 434 ? 96.795 -5.890 132.833 1.00 73.68 424 ALA B CA 1
ATOM 6727 C C . ALA B 1 434 ? 97.649 -7.078 133.093 1.00 71.92 424 ALA B C 1
ATOM 6728 O O . ALA B 1 434 ? 98.852 -6.968 133.193 1.00 73.20 424 ALA B O 1
ATOM 6730 N N . LEU B 1 435 ? 97.043 -8.242 133.162 1.00 67.36 425 LEU B N 1
ATOM 6731 C CA . LEU B 1 435 ? 97.796 -9.415 133.498 1.00 65.32 425 LEU B CA 1
ATOM 6732 C C . LEU B 1 435 ? 98.610 -9.903 132.340 1.00 69.94 425 LEU B C 1
ATOM 6733 O O . LEU B 1 435 ? 99.210 -10.962 132.419 1.00 74.23 425 LEU B O 1
ATOM 6738 N N . GLU B 1 436 ? 98.646 -9.143 131.258 1.00 72.53 426 GLU B N 1
ATOM 6739 C CA . GLU B 1 436 ? 99.483 -9.481 130.131 1.00 73.64 426 GLU B CA 1
ATOM 6740 C C . GLU B 1 436 ? 100.564 -8.444 130.065 1.00 69.47 426 GLU B C 1
ATOM 6741 O O . GLU B 1 436 ? 101.623 -8.692 129.513 1.00 67.38 426 GLU B O 1
ATOM 6747 N N . HIS B 1 437 ? 100.304 -7.274 130.627 1.00 69.17 427 HIS B N 1
ATOM 6748 C CA . HIS B 1 437 ? 101.261 -6.179 130.543 1.00 72.62 427 HIS B CA 1
ATOM 6749 C C . HIS B 1 437 ? 102.585 -6.525 131.133 1.00 74.89 427 HIS B C 1
ATOM 6750 O O . HIS B 1 437 ? 102.659 -7.050 132.227 1.00 78.08 427 HIS B O 1
ATOM 6757 N N . PRO B 1 438 ? 103.652 -6.208 130.419 1.00 72.34 428 PRO B N 1
ATOM 6758 C CA . PRO B 1 438 ? 104.980 -6.568 130.895 1.00 75.18 428 PRO B CA 1
ATOM 6759 C C . PRO B 1 438 ? 105.365 -5.966 132.229 1.00 74.79 428 PRO B C 1
ATOM 6760 O O . PRO B 1 438 ? 106.126 -6.574 132.969 1.00 70.42 428 PRO B O 1
ATOM 6764 N N . VAL B 1 439 ? 104.851 -4.791 132.539 1.00 75.61 429 VAL B N 1
ATOM 6765 C CA . VAL B 1 439 ? 105.182 -4.132 133.777 1.00 69.67 429 VAL B CA 1
ATOM 6766 C C . VAL B 1 439 ? 104.601 -4.936 134.903 1.00 69.60 429 VAL B C 1
ATOM 6767 O O . VAL B 1 439 ? 105.262 -5.200 135.891 1.00 73.03 429 VAL B O 1
ATOM 6771 N N . PHE B 1 440 ? 103.377 -5.383 134.735 1.00 68.16 430 PHE B N 1
ATOM 6772 C CA . PHE B 1 440 ? 102.743 -6.159 135.761 1.00 67.46 430 PHE B CA 1
ATOM 6773 C C . PHE B 1 440 ? 103.450 -7.461 135.928 1.00 68.89 430 PHE B C 1
ATOM 6774 O O . PHE B 1 440 ? 103.665 -7.912 137.040 1.00 66.10 430 PHE B O 1
ATOM 6782 N N . THR B 1 441 ? 103.813 -8.086 134.824 1.00 70.47 431 THR B N 1
ATOM 6783 C CA . THR B 1 441 ? 104.441 -9.383 134.894 1.00 67.40 431 THR B CA 1
ATOM 6784 C C . THR B 1 441 ? 105.715 -9.307 135.696 1.00 66.46 431 THR B C 1
ATOM 6785 O O . THR B 1 441 ? 106.057 -10.240 136.406 1.00 69.74 431 THR B O 1
ATOM 6789 N N . ALA B 1 442 ? 106.409 -8.186 135.625 1.00 66.85 432 ALA B N 1
ATOM 6790 C CA . ALA B 1 442 ? 107.605 -8.014 136.428 1.00 70.07 432 ALA B CA 1
ATOM 6791 C C . ALA B 1 442 ? 107.294 -7.643 137.857 1.00 69.05 432 ALA B C 1
ATOM 6792 O O . ALA B 1 442 ? 107.963 -8.093 138.773 1.00 68.46 432 ALA B O 1
ATOM 6794 N N . GLY B 1 443 ? 106.290 -6.809 138.056 1.00 72.20 433 GLY B N 1
ATOM 6795 C CA . GLY B 1 443 ? 105.909 -6.419 139.387 1.00 66.18 433 GLY B CA 1
ATOM 6796 C C . GLY B 1 443 ? 106.423 -5.041 139.560 1.00 67.27 433 GLY B C 1
ATOM 6797 O O . GLY B 1 443 ? 107.058 -4.726 140.554 1.00 75.26 433 GLY B O 1
ATOM 6798 N N . ALA B 1 444 ? 106.164 -4.205 138.576 1.00 60.76 434 ALA B N 1
ATOM 6799 C CA . ALA B 1 444 ? 106.623 -2.844 138.648 1.00 63.21 434 ALA B CA 1
ATOM 6800 C C . ALA B 1 444 ? 105.429 -1.969 138.656 1.00 62.48 434 ALA B C 1
ATOM 6801 O O . ALA B 1 444 ? 105.523 -0.773 138.452 1.00 58.96 434 ALA B O 1
ATOM 6803 N N . ALA B 1 445 ? 104.289 -2.573 138.896 1.00 65.80 435 ALA B N 1
ATOM 6804 C CA . ALA B 1 445 ? 103.071 -1.830 138.964 1.00 65.35 435 ALA B CA 1
ATOM 6805 C C . ALA B 1 445 ? 103.147 -0.837 140.066 1.00 65.11 435 ALA B C 1
ATOM 6806 O O . ALA B 1 445 ? 103.353 -1.195 141.211 1.00 57.16 435 ALA B O 1
ATOM 6808 N N . THR B 1 446 ? 102.977 0.423 139.719 1.00 70.09 436 THR B N 1
ATOM 6809 C CA . THR B 1 446 ? 103.027 1.468 140.688 1.00 64.98 436 THR B CA 1
ATOM 6810 C C . THR B 1 446 ? 101.667 2.054 140.672 1.00 66.97 436 THR B C 1
ATOM 6811 O O . THR B 1 446 ? 100.819 1.606 139.927 1.00 68.74 436 THR B O 1
ATOM 6815 N N . VAL B 1 447 ? 101.440 3.066 141.483 1.00 65.74 437 VAL B N 1
ATOM 6816 C CA . VAL B 1 447 ? 100.126 3.641 141.574 1.00 64.51 437 VAL B CA 1
ATOM 6817 C C . VAL B 1 447 ? 99.761 4.171 140.211 1.00 73.56 437 VAL B C 1
ATOM 6818 O O . VAL B 1 447 ? 98.627 4.050 139.768 1.00 76.33 437 VAL B O 1
ATOM 6822 N N . ASN B 1 448 ? 100.737 4.710 139.504 1.00 77.21 438 ASN B N 1
ATOM 6823 C CA . ASN B 1 448 ? 100.501 5.236 138.181 1.00 76.75 438 ASN B CA 1
ATOM 6824 C C . ASN B 1 448 ? 100.689 4.202 137.090 1.00 79.48 438 ASN B C 1
ATOM 6825 O O . ASN B 1 448 ? 101.422 4.432 136.154 1.00 82.03 438 ASN B O 1
ATOM 6830 N N . PHE B 1 449 ? 100.024 3.063 137.195 1.00 76.29 439 PHE B N 1
ATOM 6831 C CA . PHE B 1 449 ? 100.148 2.011 136.200 1.00 76.84 439 PHE B CA 1
ATOM 6832 C C . PHE B 1 449 ? 99.217 2.382 135.095 1.00 74.04 439 PHE B C 1
ATOM 6833 O O . PHE B 1 449 ? 99.629 2.605 133.972 1.00 72.98 439 PHE B O 1
ATOM 6841 N N . ILE B 1 450 ? 97.942 2.458 135.420 1.00 72.24 440 ILE B N 1
ATOM 6842 C CA . ILE B 1 450 ? 96.962 2.849 134.435 1.00 71.18 440 ILE B CA 1
ATOM 6843 C C . ILE B 1 450 ? 97.235 4.215 133.849 1.00 71.30 440 ILE B C 1
ATOM 6844 O O . ILE B 1 450 ? 97.209 4.373 132.636 1.00 72.89 440 ILE B O 1
ATOM 6849 N N . PRO B 1 451 ? 97.513 5.218 134.691 1.00 68.99 441 PRO B N 1
ATOM 6850 C CA . PRO B 1 451 ? 97.790 6.478 134.021 1.00 73.23 441 PRO B CA 1
ATOM 6851 C C . PRO B 1 451 ? 98.938 6.472 133.040 1.00 77.32 441 PRO B C 1
ATOM 6852 O O . PRO B 1 451 ? 98.878 7.219 132.076 1.00 79.84 441 PRO B O 1
ATOM 6856 N N . ARG B 1 452 ? 99.958 5.661 133.247 1.00 76.09 442 ARG B N 1
ATOM 6857 C CA . ARG B 1 452 ? 101.126 5.729 132.390 1.00 77.33 442 ARG B CA 1
ATOM 6858 C C . ARG B 1 452 ? 101.174 4.714 131.296 1.00 74.48 442 ARG B C 1
ATOM 6859 O O . ARG B 1 452 ? 102.085 4.723 130.483 1.00 72.45 442 ARG B O 1
ATOM 6867 N N . HIS B 1 453 ? 100.202 3.829 131.269 1.00 74.93 443 HIS B N 1
ATOM 6868 C CA . HIS B 1 453 ? 100.153 2.841 130.223 1.00 76.05 443 HIS B CA 1
ATOM 6869 C C . HIS B 1 453 ? 98.778 2.808 129.640 1.00 78.42 443 HIS B C 1
ATOM 6870 O O . HIS B 1 453 ? 97.953 2.017 130.044 1.00 81.28 443 HIS B O 1
ATOM 6877 N N . PRO B 1 454 ? 98.519 3.664 128.657 1.00 81.52 444 PRO B N 1
ATOM 6878 C CA . PRO B 1 454 ? 97.179 3.731 128.097 1.00 78.40 444 PRO B CA 1
ATOM 6879 C C . PRO B 1 454 ? 96.993 2.727 126.989 1.00 78.34 444 PRO B C 1
ATOM 6880 O O . PRO B 1 454 ? 96.068 2.851 126.204 1.00 79.20 444 PRO B O 1
ATOM 6884 N N . GLU B 1 455 ? 97.845 1.725 126.937 1.00 73.56 445 GLU B N 1
ATOM 6885 C CA . GLU B 1 455 ? 97.766 0.725 125.914 1.00 74.14 445 GLU B CA 1
ATOM 6886 C C . GLU B 1 455 ? 96.983 -0.405 126.484 1.00 74.13 445 GLU B C 1
ATOM 6887 O O . GLU B 1 455 ? 96.683 -1.383 125.813 1.00 70.65 445 GLU B O 1
ATOM 6893 N N . LEU B 1 456 ? 96.626 -0.267 127.740 1.00 75.56 446 LEU B N 1
ATOM 6894 C CA . LEU B 1 456 ? 95.913 -1.314 128.404 1.00 76.84 446 LEU B CA 1
ATOM 6895 C C . LEU B 1 456 ? 94.523 -1.276 127.895 1.00 72.76 446 LEU B C 1
ATOM 6896 O O . LEU B 1 456 ? 93.887 -2.297 127.736 1.00 74.24 446 LEU B O 1
ATOM 6901 N N . PHE B 1 457 ? 94.049 -0.085 127.613 1.00 70.50 447 PHE B N 1
ATOM 6902 C CA . PHE B 1 457 ? 92.694 0.056 127.163 1.00 77.16 447 PHE B CA 1
ATOM 6903 C C . PHE B 1 457 ? 92.509 -0.413 125.737 1.00 82.23 447 PHE B C 1
ATOM 6904 O O . PHE B 1 457 ? 91.415 -0.785 125.336 1.00 77.47 447 PHE B O 1
ATOM 6912 N N . SER B 1 458 ? 93.578 -0.421 124.966 1.00 82.10 448 SER B N 1
ATOM 6913 C CA . SER B 1 458 ? 93.495 -0.903 123.618 1.00 72.67 448 SER B CA 1
ATOM 6914 C C . SER B 1 458 ? 93.290 -2.375 123.700 1.00 73.88 448 SER B C 1
ATOM 6915 O O . SER B 1 458 ? 92.389 -2.918 123.084 1.00 80.95 448 SER B O 1
ATOM 6918 N N . ARG B 1 459 ? 94.114 -3.033 124.491 1.00 74.66 449 ARG B N 1
ATOM 6919 C CA . ARG B 1 459 ? 94.007 -4.466 124.620 1.00 74.32 449 ARG B CA 1
ATOM 6920 C C . ARG B 1 459 ? 92.678 -4.819 125.214 1.00 74.58 449 ARG B C 1
ATOM 6921 O O . ARG B 1 459 ? 92.078 -5.818 124.857 1.00 76.09 449 ARG B O 1
ATOM 6929 N N . ALA B 1 460 ? 92.191 -3.986 126.110 1.00 76.26 450 ALA B N 1
ATOM 6930 C CA . ALA B 1 460 ? 90.943 -4.276 126.757 1.00 75.91 450 ALA B CA 1
ATOM 6931 C C . ALA B 1 460 ? 89.877 -4.379 125.730 1.00 78.26 450 ALA B C 1
ATOM 6932 O O . ALA B 1 460 ? 89.100 -5.308 125.747 1.00 80.22 450 ALA B O 1
ATOM 6934 N N . ALA B 1 461 ? 89.841 -3.430 124.815 1.00 78.92 451 ALA B N 1
ATOM 6935 C CA . ALA B 1 461 ? 88.811 -3.419 123.797 1.00 74.93 451 ALA B CA 1
ATOM 6936 C C . ALA B 1 461 ? 88.837 -4.650 122.937 1.00 75.20 451 ALA B C 1
ATOM 6937 O O . ALA B 1 461 ? 87.803 -5.159 122.544 1.00 79.59 451 ALA B O 1
ATOM 6939 N N . GLU B 1 462 ? 90.020 -5.135 122.636 1.00 70.50 452 GLU B N 1
ATOM 6940 C CA . GLU B 1 462 ? 90.123 -6.314 121.829 1.00 72.10 452 GLU B CA 1
ATOM 6941 C C . GLU B 1 462 ? 89.542 -7.515 122.531 1.00 72.70 452 GLU B C 1
ATOM 6942 O O . GLU B 1 462 ? 89.008 -8.408 121.895 1.00 78.35 452 GLU B O 1
ATOM 6948 N N . LEU B 1 463 ? 89.638 -7.544 123.845 1.00 75.00 453 LEU B N 1
ATOM 6949 C CA . LEU B 1 463 ? 89.134 -8.671 124.597 1.00 77.67 453 LEU B CA 1
ATOM 6950 C C . LEU B 1 463 ? 87.719 -8.424 125.045 1.00 80.31 453 LEU B C 1
ATOM 6951 O O . LEU B 1 463 ? 87.109 -9.293 125.647 1.00 81.98 453 LEU B O 1
ATOM 6956 N N . THR B 1 464 ? 87.202 -7.236 124.776 1.00 76.56 454 THR B N 1
ATOM 6957 C CA . THR B 1 464 ? 85.841 -6.922 125.150 1.00 81.24 454 THR B CA 1
ATOM 6958 C C . THR B 1 464 ? 84.917 -7.524 124.134 1.00 91.07 454 THR B C 1
ATOM 6959 O O . THR B 1 464 ? 85.008 -7.228 122.953 1.00 96.11 454 THR B O 1
ATOM 6963 N N . PRO B 1 465 ? 84.024 -8.394 124.581 1.00 90.33 455 PRO B N 1
ATOM 6964 C CA . PRO B 1 465 ? 83.197 -9.020 123.571 1.00 92.30 455 PRO B CA 1
ATOM 6965 C C . PRO B 1 465 ? 81.934 -8.222 123.318 1.00 98.81 455 PRO B C 1
ATOM 6966 O O . PRO B 1 465 ? 81.534 -7.406 124.143 1.00 97.22 455 PRO B O 1
ATOM 6970 N N . PRO B 1 466 ? 81.304 -8.431 122.162 1.00 103.35 456 PRO B N 1
ATOM 6971 C CA . PRO B 1 466 ? 80.028 -7.756 121.948 1.00 100.52 456 PRO B CA 1
ATOM 6972 C C . PRO B 1 466 ? 79.009 -8.290 122.923 1.00 104.36 456 PRO B C 1
ATOM 6973 O O . PRO B 1 466 ? 78.921 -9.499 123.101 1.00 102.72 456 PRO B O 1
ATOM 6977 N N . THR B 1 467 ? 78.239 -7.415 123.549 1.00 114.53 457 THR B N 1
ATOM 6978 C CA . THR B 1 467 ? 77.312 -7.871 124.572 1.00 121.01 457 THR B CA 1
ATOM 6979 C C . THR B 1 467 ? 75.907 -7.354 124.378 1.00 122.01 457 THR B C 1
ATOM 6980 O O . THR B 1 467 ? 75.715 -6.304 123.765 1.00 118.39 457 THR B O 1
ATOM 6984 N N . ALA B 1 468 ? 74.926 -8.084 124.899 1.00 116.47 458 ALA B N 1
ATOM 6985 C CA . ALA B 1 468 ? 73.531 -7.686 124.780 1.00 115.10 458 ALA B CA 1
ATOM 6986 C C . ALA B 1 468 ? 72.775 -8.155 126.016 1.00 112.94 458 ALA B C 1
ATOM 6987 O O . ALA B 1 468 ? 73.179 -9.113 126.681 1.00 106.70 458 ALA B O 1
ATOM 6989 N N . ALA B 1 469 ? 71.679 -7.467 126.324 1.00 113.33 459 ALA B N 1
ATOM 6990 C CA . ALA B 1 469 ? 70.852 -7.822 127.475 1.00 100.56 459 ALA B CA 1
ATOM 6991 C C . ALA B 1 469 ? 69.568 -8.497 127.019 1.00 99.06 459 ALA B C 1
ATOM 6992 O O . ALA B 1 469 ? 68.855 -7.970 126.166 1.00 98.32 459 ALA B O 1
ATOM 6994 N N . MET C 1 11 ? 0.337 -7.565 207.555 1.00 90.84 1 MET C N 1
ATOM 6995 C CA . MET C 1 11 ? 0.935 -8.415 206.530 1.00 89.98 1 MET C CA 1
ATOM 6996 C C . MET C 1 11 ? 0.225 -8.297 205.192 1.00 89.39 1 MET C C 1
ATOM 6997 O O . MET C 1 11 ? -0.964 -8.589 205.070 1.00 89.71 1 MET C O 1
ATOM 7002 N N . PHE C 1 12 ? 0.974 -7.845 204.195 1.00 81.13 2 PHE C N 1
ATOM 7003 C CA . PHE C 1 12 ? 0.492 -7.693 202.834 1.00 75.37 2 PHE C CA 1
ATOM 7004 C C . PHE C 1 12 ? 1.074 -8.784 201.942 1.00 76.33 2 PHE C C 1
ATOM 7005 O O . PHE C 1 12 ? 2.143 -9.333 202.222 1.00 81.91 2 PHE C O 1
ATOM 7013 N N . ARG C 1 13 ? 0.358 -9.093 200.862 1.00 72.67 3 ARG C N 1
ATOM 7014 C CA . ARG C 1 13 ? 0.772 -10.116 199.908 1.00 73.67 3 ARG C CA 1
ATOM 7015 C C . ARG C 1 13 ? 1.234 -9.548 198.575 1.00 68.86 3 ARG C C 1
ATOM 7016 O O . ARG C 1 13 ? 2.032 -10.189 197.886 1.00 65.34 3 ARG C O 1
ATOM 7024 N N . THR C 1 14 ? 0.765 -8.359 198.205 1.00 67.84 4 THR C N 1
ATOM 7025 C CA . THR C 1 14 ? 1.099 -7.733 196.934 1.00 65.49 4 THR C CA 1
ATOM 7026 C C . THR C 1 14 ? 1.760 -6.391 197.203 1.00 64.55 4 THR C C 1
ATOM 7027 O O . THR C 1 14 ? 1.232 -5.571 197.963 1.00 66.40 4 THR C O 1
ATOM 7031 N N . ILE C 1 15 ? 2.904 -6.172 196.567 1.00 67.43 5 ILE C N 1
ATOM 7032 C CA . ILE C 1 15 ? 3.712 -4.978 196.762 1.00 67.26 5 ILE C CA 1
ATOM 7033 C C . ILE C 1 15 ? 3.937 -4.320 195.410 1.00 65.72 5 ILE C C 1
ATOM 7034 O O . ILE C 1 15 ? 4.228 -4.999 194.419 1.00 67.05 5 ILE C O 1
ATOM 7039 N N . LEU C 1 16 ? 3.806 -3.000 195.369 1.00 62.80 6 LEU C N 1
ATOM 7040 C CA . LEU C 1 16 ? 4.030 -2.240 194.148 1.00 63.44 6 LEU C CA 1
ATOM 7041 C C . LEU C 1 16 ? 5.347 -1.487 194.245 1.00 64.75 6 LEU C C 1
ATOM 7042 O O . LEU C 1 16 ? 5.596 -0.787 195.233 1.00 64.67 6 LEU C O 1
ATOM 7047 N N . VAL C 1 17 ? 6.175 -1.615 193.216 1.00 60.90 7 VAL C N 1
ATOM 7048 C CA . VAL C 1 17 ? 7.457 -0.926 193.161 1.00 57.64 7 VAL C CA 1
ATOM 7049 C C . VAL C 1 17 ? 7.265 0.313 192.296 1.00 58.08 7 VAL C C 1
ATOM 7050 O O . VAL C 1 17 ? 7.112 0.220 191.073 1.00 57.43 7 VAL C O 1
ATOM 7054 N N . ALA C 1 18 ? 7.275 1.482 192.929 1.00 56.08 8 ALA C N 1
ATOM 7055 C CA . ALA C 1 18 ? 7.076 2.739 192.217 1.00 51.71 8 ALA C CA 1
ATOM 7056 C C . ALA C 1 18 ? 8.423 3.269 191.732 1.00 53.79 8 ALA C C 1
ATOM 7057 O O . ALA C 1 18 ? 8.909 4.318 192.151 1.00 60.21 8 ALA C O 1
ATOM 7059 N N . ASN C 1 19 ? 9.030 2.505 190.830 1.00 50.81 9 ASN C N 1
ATOM 7060 C CA . ASN C 1 19 ? 10.330 2.866 190.279 1.00 53.11 9 ASN C CA 1
ATOM 7061 C C . ASN C 1 19 ? 10.570 2.042 189.019 1.00 52.89 9 ASN C C 1
ATOM 7062 O O . ASN C 1 19 ? 9.702 1.282 188.577 1.00 57.07 9 ASN C O 1
ATOM 7067 N N . ARG C 1 20 ? 11.770 2.178 188.456 1.00 50.76 10 ARG C N 1
ATOM 7068 C CA . ARG C 1 20 ? 12.140 1.558 187.192 1.00 52.73 10 ARG C CA 1
ATOM 7069 C C . ARG C 1 20 ? 13.563 1.025 187.280 1.00 50.49 10 ARG C C 1
ATOM 7070 O O . ARG C 1 20 ? 14.265 1.230 188.271 1.00 61.26 10 ARG C O 1
ATOM 7078 N N . GLY C 1 21 ? 13.967 0.302 186.236 1.00 53.51 11 GLY C N 1
ATOM 7079 C CA . GLY C 1 21 ? 15.379 0.007 186.013 1.00 52.33 11 GLY C CA 1
ATOM 7080 C C . GLY C 1 21 ? 16.005 -0.872 187.081 1.00 51.70 11 GLY C C 1
ATOM 7081 O O . GLY C 1 21 ? 15.391 -1.807 187.606 1.00 55.61 11 GLY C O 1
ATOM 7082 N N . GLU C 1 22 ? 17.261 -0.559 187.404 1.00 55.11 12 GLU C N 1
ATOM 7083 C CA . GLU C 1 22 ? 18.038 -1.361 188.343 1.00 55.45 12 GLU C CA 1
ATOM 7084 C C . GLU C 1 22 ? 17.283 -1.588 189.644 1.00 54.86 12 GLU C C 1
ATOM 7085 O O . GLU C 1 22 ? 16.990 -2.726 190.024 1.00 56.88 12 GLU C O 1
ATOM 7091 N N . ILE C 1 23 ? 16.940 -0.500 190.331 1.00 53.41 13 ILE C N 1
ATOM 7092 C CA . ILE C 1 23 ? 16.363 -0.622 191.665 1.00 54.17 13 ILE C CA 1
ATOM 7093 C C . ILE C 1 23 ? 15.062 -1.411 191.614 1.00 56.60 13 ILE C C 1
ATOM 7094 O O . ILE C 1 23 ? 14.783 -2.235 192.494 1.00 56.28 13 ILE C O 1
ATOM 7099 N N . ALA C 1 24 ? 14.252 -1.184 190.575 1.00 59.93 14 ALA C N 1
ATOM 7100 C CA . ALA C 1 24 ? 12.966 -1.868 190.467 1.00 59.64 14 ALA C CA 1
ATOM 7101 C C . ALA C 1 24 ? 13.145 -3.379 190.416 1.00 60.40 14 ALA C C 1
ATOM 7102 O O . ALA C 1 24 ? 12.405 -4.121 191.072 1.00 61.36 14 ALA C O 1
ATOM 7104 N N . LEU C 1 25 ? 14.112 -3.858 189.631 1.00 55.74 15 LEU C N 1
ATOM 7105 C CA . LEU C 1 25 ? 14.393 -5.288 189.612 1.00 58.72 15 LEU C CA 1
ATOM 7106 C C . LEU C 1 25 ? 14.895 -5.774 190.966 1.00 59.45 15 LEU C C 1
ATOM 7107 O O . LEU C 1 25 ? 14.484 -6.839 191.444 1.00 57.91 15 LEU C O 1
ATOM 7112 N N . ARG C 1 26 ? 15.783 -5.005 191.602 1.00 56.81 16 ARG C N 1
ATOM 7113 C CA . ARG C 1 26 ? 16.332 -5.411 192.891 1.00 55.70 16 ARG C CA 1
ATOM 7114 C C . ARG C 1 26 ? 15.227 -5.631 193.916 1.00 59.10 16 ARG C C 1
ATOM 7115 O O . ARG C 1 26 ? 15.210 -6.651 194.615 1.00 59.73 16 ARG C O 1
ATOM 7123 N N . VAL C 1 27 ? 14.282 -4.690 194.013 1.00 55.77 17 VAL C N 1
ATOM 7124 C CA . VAL C 1 27 ? 13.213 -4.833 194.996 1.00 55.91 17 VAL C CA 1
ATOM 7125 C C . VAL C 1 27 ? 12.344 -6.040 194.665 1.00 57.79 17 VAL C C 1
ATOM 7126 O O . VAL C 1 27 ? 11.926 -6.786 195.560 1.00 59.46 17 VAL C O 1
ATOM 7130 N N . MET C 1 28 ? 12.062 -6.260 193.379 1.00 60.20 18 MET C N 1
ATOM 7131 C CA . MET C 1 28 ? 11.221 -7.390 192.997 1.00 56.49 18 MET C CA 1
ATOM 7132 C C . MET C 1 28 ? 11.862 -8.709 193.400 1.00 59.29 18 MET C C 1
ATOM 7133 O O . MET C 1 28 ? 11.192 -9.590 193.951 1.00 63.84 18 MET C O 1
ATOM 7138 N N . ARG C 1 29 ? 13.171 -8.849 193.168 1.00 60.93 19 ARG C N 1
ATOM 7139 C CA . ARG C 1 29 ? 13.857 -10.072 193.568 1.00 53.72 19 ARG C CA 1
ATOM 7140 C C . ARG C 1 29 ? 13.607 -10.349 195.039 1.00 54.39 19 ARG C C 1
ATOM 7141 O O . ARG C 1 29 ? 13.313 -11.486 195.426 1.00 55.88 19 ARG C O 1
ATOM 7149 N N . ALA C 1 30 ? 13.688 -9.306 195.868 1.00 56.57 20 ALA C N 1
ATOM 7150 C CA . ALA C 1 30 ? 13.367 -9.452 197.283 1.00 58.46 20 ALA C CA 1
ATOM 7151 C C . ALA C 1 30 ? 11.920 -9.886 197.471 1.00 56.39 20 ALA C C 1
ATOM 7152 O O . ALA C 1 30 ? 11.618 -10.709 198.343 1.00 58.49 20 ALA C O 1
ATOM 7154 N N . CYS C 1 31 ? 11.008 -9.331 196.668 1.00 58.63 21 CYS C N 1
ATOM 7155 C CA . CYS C 1 31 ? 9.603 -9.718 196.761 1.00 61.77 21 CYS C CA 1
ATOM 7156 C C . CYS C 1 31 ? 9.424 -11.204 196.482 1.00 59.18 21 CYS C C 1
ATOM 7157 O O . CYS C 1 31 ? 8.757 -11.916 197.244 1.00 60.62 21 CYS C O 1
ATOM 7160 N N . ARG C 1 32 ? 10.021 -11.694 195.393 1.00 56.57 22 ARG C N 1
ATOM 7161 C CA . ARG C 1 32 ? 9.872 -13.102 195.037 1.00 60.55 22 ARG C CA 1
ATOM 7162 C C . ARG C 1 32 ? 10.416 -14.009 196.130 1.00 61.44 22 ARG C C 1
ATOM 7163 O O . ARG C 1 32 ? 9.782 -15.006 196.496 1.00 59.74 22 ARG C O 1
ATOM 7171 N N . GLU C 1 33 ? 11.593 -13.672 196.664 1.00 60.65 23 GLU C N 1
ATOM 7172 C CA . GLU C 1 33 ? 12.213 -14.510 197.684 1.00 58.50 23 GLU C CA 1
ATOM 7173 C C . GLU C 1 33 ? 11.347 -14.583 198.936 1.00 60.02 23 GLU C C 1
ATOM 7174 O O . GLU C 1 33 ? 11.291 -15.626 199.600 1.00 60.02 23 GLU C O 1
ATOM 7180 N N . LEU C 1 34 ? 10.671 -13.487 199.280 1.00 58.22 24 LEU C N 1
ATOM 7181 C CA . LEU C 1 34 ? 9.793 -13.468 200.443 1.00 57.29 24 LEU C CA 1
ATOM 7182 C C . LEU C 1 34 ? 8.410 -14.047 200.159 1.00 60.07 24 LEU C C 1
ATOM 7183 O O . LEU C 1 34 ? 7.561 -14.037 201.057 1.00 60.31 24 LEU C O 1
ATOM 7188 N N . GLY C 1 35 ? 8.170 -14.568 198.955 1.00 61.22 25 GLY C N 1
ATOM 7189 C CA . GLY C 1 35 ? 6.877 -15.136 198.626 1.00 61.38 25 GLY C CA 1
ATOM 7190 C C . GLY C 1 35 ? 5.785 -14.135 198.320 1.00 64.86 25 GLY C C 1
ATOM 7191 O O . GLY C 1 35 ? 4.603 -14.473 198.427 1.00 66.00 25 GLY C O 1
ATOM 7192 N N . LEU C 1 36 ? 6.144 -12.911 197.943 1.00 64.93 26 LEU C N 1
ATOM 7193 C CA . LEU C 1 36 ? 5.210 -11.820 197.708 1.00 63.46 26 LEU C CA 1
ATOM 7194 C C . LEU C 1 36 ? 5.035 -11.547 196.216 1.00 66.81 26 LEU C C 1
ATOM 7195 O O . LEU C 1 36 ? 5.878 -11.905 195.389 1.00 68.14 26 LEU C O 1
ATOM 7200 N N . ARG C 1 37 ? 3.906 -10.921 195.878 1.00 65.44 27 ARG C N 1
ATOM 7201 C CA . ARG C 1 37 ? 3.588 -10.568 194.498 1.00 69.44 27 ARG C CA 1
ATOM 7202 C C . ARG C 1 37 ? 4.201 -9.225 194.126 1.00 68.69 27 ARG C C 1
ATOM 7203 O O . ARG C 1 37 ? 4.182 -8.279 194.921 1.00 62.87 27 ARG C O 1
ATOM 7211 N N . CYS C 1 38 ? 4.738 -9.145 192.909 1.00 71.95 28 CYS C N 1
ATOM 7212 C CA . CYS C 1 38 ? 5.351 -7.927 192.401 1.00 68.79 28 CYS C CA 1
ATOM 7213 C C . CYS C 1 38 ? 4.466 -7.329 191.323 1.00 72.51 28 CYS C C 1
ATOM 7214 O O . CYS C 1 38 ? 4.073 -8.026 190.381 1.00 75.65 28 CYS C O 1
ATOM 7217 N N . VAL C 1 39 ? 4.167 -6.043 191.448 1.00 67.84 29 VAL C N 1
ATOM 7218 C CA . VAL C 1 39 ? 3.479 -5.297 190.406 1.00 61.65 29 VAL C CA 1
ATOM 7219 C C . VAL C 1 39 ? 4.408 -4.170 189.980 1.00 65.49 29 VAL C C 1
ATOM 7220 O O . VAL C 1 39 ? 4.953 -3.452 190.828 1.00 64.82 29 VAL C O 1
ATOM 7224 N N . ALA C 1 40 ? 4.593 -4.023 188.676 1.00 61.61 30 ALA C N 1
ATOM 7225 C CA . ALA C 1 40 ? 5.484 -3.017 188.125 1.00 59.45 30 ALA C CA 1
ATOM 7226 C C . ALA C 1 40 ? 4.677 -1.823 187.638 1.00 61.12 30 ALA C C 1
ATOM 7227 O O . ALA C 1 40 ? 3.494 -1.945 187.313 1.00 64.80 30 ALA C O 1
ATOM 7229 N N . VAL C 1 41 ? 5.321 -0.661 187.614 1.00 62.77 31 VAL C N 1
ATOM 7230 C CA . VAL C 1 41 ? 4.757 0.545 187.024 1.00 56.29 31 VAL C CA 1
ATOM 7231 C C . VAL C 1 41 ? 5.700 0.975 185.914 1.00 56.82 31 VAL C C 1
ATOM 7232 O O . VAL C 1 41 ? 6.921 0.834 186.039 1.00 58.18 31 VAL C O 1
ATOM 7236 N N . TYR C 1 42 ? 5.142 1.455 184.811 1.00 59.58 32 TYR C N 1
ATOM 7237 C CA . TYR C 1 42 ? 5.984 1.797 183.676 1.00 63.50 32 TYR C CA 1
ATOM 7238 C C . TYR C 1 42 ? 5.394 2.980 182.928 1.00 63.98 32 TYR C C 1
ATOM 7239 O O . TYR C 1 42 ? 4.172 3.101 182.796 1.00 62.84 32 TYR C O 1
ATOM 7248 N N . SER C 1 43 ? 6.278 3.852 182.451 1.00 64.25 33 SER C N 1
ATOM 7249 C CA . SER C 1 43 ? 5.902 4.893 181.516 1.00 62.08 33 SER C CA 1
ATOM 7250 C C . SER C 1 43 ? 5.914 4.332 180.102 1.00 65.33 33 SER C C 1
ATOM 7251 O O . SER C 1 43 ? 6.391 3.221 179.851 1.00 66.91 33 SER C O 1
ATOM 7254 N N . GLU C 1 44 ? 5.407 5.128 179.159 1.00 66.85 34 GLU C N 1
ATOM 7255 C CA . GLU C 1 44 ? 5.365 4.671 177.776 1.00 65.92 34 GLU C CA 1
ATOM 7256 C C . GLU C 1 44 ? 6.757 4.309 177.274 1.00 68.90 34 GLU C C 1
ATOM 7257 O O . GLU C 1 44 ? 6.892 3.483 176.363 1.00 70.60 34 GLU C O 1
ATOM 7263 N N . ALA C 1 45 ? 7.799 4.920 177.846 1.00 64.60 35 ALA C N 1
ATOM 7264 C CA . ALA C 1 45 ? 9.163 4.583 177.458 1.00 64.18 35 ALA C CA 1
ATOM 7265 C C . ALA C 1 45 ? 9.574 3.201 177.954 1.00 68.53 35 ALA C C 1
ATOM 7266 O O . ALA C 1 45 ? 10.347 2.508 177.280 1.00 72.87 35 ALA C O 1
ATOM 7268 N N . ASP C 1 46 ? 9.086 2.784 179.124 1.00 66.25 36 ASP C N 1
ATOM 7269 C CA . ASP C 1 46 ? 9.502 1.532 179.747 1.00 65.38 36 ASP C CA 1
ATOM 7270 C C . ASP C 1 46 ? 8.519 0.381 179.532 1.00 71.67 36 ASP C C 1
ATOM 7271 O O . ASP C 1 46 ? 8.436 -0.515 180.379 1.00 72.38 36 ASP C O 1
ATOM 7276 N N . ARG C 1 47 ? 7.759 0.372 178.434 1.00 70.91 37 ARG C N 1
ATOM 7277 C CA . ARG C 1 47 ? 6.882 -0.774 178.212 1.00 67.67 37 ARG C CA 1
ATOM 7278 C C . ARG C 1 47 ? 7.691 -2.048 177.999 1.00 67.72 37 ARG C C 1
ATOM 7279 O O . ARG C 1 47 ? 7.347 -3.107 178.534 1.00 68.06 37 ARG C O 1
ATOM 7287 N N . ASP C 1 48 ? 8.782 -1.962 177.236 1.00 70.08 38 ASP C N 1
ATOM 7288 C CA . ASP C 1 48 ? 9.667 -3.094 176.986 1.00 70.91 38 ASP C CA 1
ATOM 7289 C C . ASP C 1 48 ? 10.828 -3.174 177.975 1.00 71.89 38 ASP C C 1
ATOM 7290 O O . ASP C 1 48 ? 11.924 -3.616 177.603 1.00 71.85 38 ASP C O 1
ATOM 7295 N N . ALA C 1 49 ? 10.615 -2.735 179.275 1.00 73.28 39 ALA C N 1
ATOM 7296 C CA . ALA C 1 49 ? 11.712 -2.671 180.231 1.00 71.48 39 ALA C CA 1
ATOM 7297 C C . ALA C 1 49 ? 11.821 -3.965 181.033 1.00 71.34 39 ALA C C 1
ATOM 7298 O O . ALA C 1 49 ? 10.824 -4.662 181.245 1.00 72.65 39 ALA C O 1
ATOM 7300 N N . PRO C 1 50 ? 13.030 -4.290 181.499 1.00 66.37 40 PRO C N 1
ATOM 7301 C CA . PRO C 1 50 ? 13.216 -5.554 182.233 1.00 63.09 40 PRO C CA 1
ATOM 7302 C C . PRO C 1 50 ? 12.319 -5.704 183.449 1.00 60.85 40 PRO C C 1
ATOM 7303 O O . PRO C 1 50 ? 11.870 -6.819 183.737 1.00 61.92 40 PRO C O 1
ATOM 7307 N N . HIS C 1 51 ? 12.069 -4.627 184.197 1.00 59.82 41 HIS C N 1
ATOM 7308 C CA . HIS C 1 51 ? 11.285 -4.782 185.419 1.00 62.84 41 HIS C CA 1
ATOM 7309 C C . HIS C 1 51 ? 9.812 -5.069 185.129 1.00 64.29 41 HIS C C 1
ATOM 7310 O O . HIS C 1 51 ? 9.155 -5.756 185.919 1.00 62.54 41 HIS C O 1
ATOM 7317 N N . VAL C 1 52 ? 9.274 -4.578 184.010 1.00 73.34 42 VAL C N 1
ATOM 7318 C CA . VAL C 1 52 ? 7.884 -4.889 183.676 1.00 74.72 42 VAL C CA 1
ATOM 7319 C C . VAL C 1 52 ? 7.753 -6.354 183.274 1.00 75.43 42 VAL C C 1
ATOM 7320 O O . VAL C 1 52 ? 6.750 -7.012 183.580 1.00 75.06 42 VAL C O 1
ATOM 7324 N N . ALA C 1 53 ? 8.742 -6.879 182.553 1.00 64.20 43 ALA C N 1
ATOM 7325 C CA . ALA C 1 53 ? 8.696 -8.286 182.187 1.00 63.16 43 ALA C CA 1
ATOM 7326 C C . ALA C 1 53 ? 8.825 -9.172 183.421 1.00 69.19 43 ALA C C 1
ATOM 7327 O O . ALA C 1 53 ? 8.141 -10.197 183.535 1.00 72.23 43 ALA C O 1
ATOM 7329 N N . TYR C 1 54 ? 9.687 -8.780 184.361 1.00 66.87 44 TYR C N 1
ATOM 7330 C CA . TYR C 1 54 ? 9.927 -9.593 185.548 1.00 61.88 44 TYR C CA 1
ATOM 7331 C C . TYR C 1 54 ? 8.704 -9.639 186.459 1.00 63.28 44 TYR C C 1
ATOM 7332 O O . TYR C 1 54 ? 8.384 -10.691 187.025 1.00 67.90 44 TYR C O 1
ATOM 7341 N N . ALA C 1 55 ? 8.014 -8.514 186.617 1.00 62.12 45 ALA C N 1
ATOM 7342 C CA . ALA C 1 55 ? 6.955 -8.412 187.610 1.00 62.72 45 ALA C CA 1
ATOM 7343 C C . ALA C 1 55 ? 5.810 -9.380 187.319 1.00 62.01 45 ALA C C 1
ATOM 7344 O O . ALA C 1 55 ? 5.609 -9.838 186.192 1.00 65.56 45 ALA C O 1
ATOM 7346 N N . ASP C 1 56 ? 5.072 -9.707 188.384 1.00 61.89 46 ASP C N 1
ATOM 7347 C CA . ASP C 1 56 ? 3.873 -10.533 188.271 1.00 66.61 46 ASP C CA 1
ATOM 7348 C C . ASP C 1 56 ? 2.738 -9.777 187.594 1.00 67.83 46 ASP C C 1
ATOM 7349 O O . ASP C 1 56 ? 1.853 -10.389 186.987 1.00 68.47 46 ASP C O 1
ATOM 7354 N N . ASP C 1 57 ? 2.732 -8.455 187.729 1.00 71.55 47 ASP C N 1
ATOM 7355 C CA . ASP C 1 57 ? 1.695 -7.595 187.187 1.00 67.81 47 ASP C CA 1
ATOM 7356 C C . ASP C 1 57 ? 2.343 -6.268 186.822 1.00 69.18 47 ASP C C 1
ATOM 7357 O O . ASP C 1 57 ? 3.420 -5.928 187.320 1.00 71.64 47 ASP C O 1
ATOM 7362 N N . ALA C 1 58 ? 1.690 -5.513 185.945 1.00 65.04 48 ALA C N 1
ATOM 7363 C CA . ALA C 1 58 ? 2.241 -4.227 185.541 1.00 62.44 48 ALA C CA 1
ATOM 7364 C C . ALA C 1 58 ? 1.104 -3.255 185.283 1.00 64.61 48 ALA C C 1
ATOM 7365 O O . ALA C 1 58 ? -0.040 -3.654 185.048 1.00 70.88 48 ALA C O 1
ATOM 7367 N N . PHE C 1 59 ? 1.431 -1.966 185.351 1.00 61.71 49 PHE C N 1
ATOM 7368 C CA . PHE C 1 59 ? 0.466 -0.905 185.112 1.00 63.97 49 PHE C CA 1
ATOM 7369 C C . PHE C 1 59 ? 1.156 0.227 184.369 1.00 63.63 49 PHE C C 1
ATOM 7370 O O . PHE C 1 59 ? 2.309 0.554 184.659 1.00 65.66 49 PHE C O 1
ATOM 7378 N N . LEU C 1 60 ? 0.445 0.823 183.415 1.00 61.97 50 LEU C N 1
ATOM 7379 C CA . LEU C 1 60 ? 0.957 1.952 182.648 1.00 61.09 50 LEU C CA 1
ATOM 7380 C C . LEU C 1 60 ? 0.595 3.235 183.388 1.00 63.13 50 LEU C C 1
ATOM 7381 O O . LEU C 1 60 ? -0.587 3.549 183.554 1.00 70.02 50 LEU C O 1
ATOM 7386 N N . ILE C 1 61 ? 1.612 3.950 183.878 1.00 62.29 51 ILE C N 1
ATOM 7387 C CA . ILE C 1 61 ? 1.383 5.136 184.700 1.00 60.01 51 ILE C CA 1
ATOM 7388 C C . ILE C 1 61 ? 1.377 6.465 183.940 1.00 60.78 51 ILE C C 1
ATOM 7389 O O . ILE C 1 61 ? 0.867 7.462 184.473 1.00 56.51 51 ILE C O 1
ATOM 7394 N N . GLY C 1 62 ? 1.949 6.527 182.735 1.00 63.13 52 GLY C N 1
ATOM 7395 C CA . GLY C 1 62 ? 1.905 7.753 181.963 1.00 61.41 52 GLY C CA 1
ATOM 7396 C C . GLY C 1 62 ? 2.881 7.832 180.804 1.00 63.30 52 GLY C C 1
ATOM 7397 O O . GLY C 1 62 ? 3.466 6.833 180.373 1.00 63.61 52 GLY C O 1
ATOM 7398 N N . PRO C 1 63 ? 3.029 9.031 180.245 1.00 63.44 53 PRO C N 1
ATOM 7399 C CA . PRO C 1 63 ? 3.975 9.242 179.141 1.00 62.99 53 PRO C CA 1
ATOM 7400 C C . PRO C 1 63 ? 5.406 9.276 179.644 1.00 65.49 53 PRO C C 1
ATOM 7401 O O . PRO C 1 63 ? 5.650 9.261 180.861 1.00 65.37 53 PRO C O 1
ATOM 7405 N N . PRO C 1 64 ? 6.383 9.331 178.734 1.00 65.50 54 PRO C N 1
ATOM 7406 C CA . PRO C 1 64 ? 7.794 9.213 179.145 1.00 68.25 54 PRO C CA 1
ATOM 7407 C C . PRO C 1 64 ? 8.287 10.306 180.081 1.00 69.93 54 PRO C C 1
ATOM 7408 O O . PRO C 1 64 ? 9.267 10.080 180.801 1.00 72.17 54 PRO C O 1
ATOM 7412 N N . SER C 1 65 ? 7.667 11.477 180.091 1.00 75.59 55 SER C N 1
ATOM 7413 C CA . SER C 1 65 ? 8.161 12.559 180.931 1.00 73.19 55 SER C CA 1
ATOM 7414 C C . SER C 1 65 ? 8.106 12.146 182.398 1.00 72.15 55 SER C C 1
ATOM 7415 O O . SER C 1 65 ? 7.042 11.734 182.881 1.00 72.03 55 SER C O 1
ATOM 7418 N N . PRO C 1 66 ? 9.211 12.258 183.142 1.00 74.74 56 PRO C N 1
ATOM 7419 C CA . PRO C 1 66 ? 9.178 11.853 184.559 1.00 68.60 56 PRO C CA 1
ATOM 7420 C C . PRO C 1 66 ? 8.120 12.578 185.366 1.00 67.09 56 PRO C C 1
ATOM 7421 O O . PRO C 1 66 ? 7.516 11.981 186.265 1.00 67.08 56 PRO C O 1
ATOM 7425 N N . ALA C 1 67 ? 7.888 13.862 185.087 1.00 64.89 57 ALA C N 1
ATOM 7426 C CA . ALA C 1 67 ? 6.899 14.601 185.861 1.00 66.29 57 ALA C CA 1
ATOM 7427 C C . ALA C 1 67 ? 5.504 14.021 185.680 1.00 68.25 57 ALA C C 1
ATOM 7428 O O . ALA C 1 67 ? 4.701 14.034 186.621 1.00 66.22 57 ALA C O 1
ATOM 7430 N N . GLU C 1 68 ? 5.204 13.500 184.492 1.00 69.27 58 GLU C N 1
ATOM 7431 C CA . GLU C 1 68 ? 3.885 12.974 184.170 1.00 65.99 58 GLU C CA 1
ATOM 7432 C C . GLU C 1 68 ? 3.752 11.477 184.410 1.00 68.00 58 GLU C C 1
ATOM 7433 O O . GLU C 1 68 ? 2.657 10.932 184.238 1.00 68.74 58 GLU C O 1
ATOM 7439 N N . SER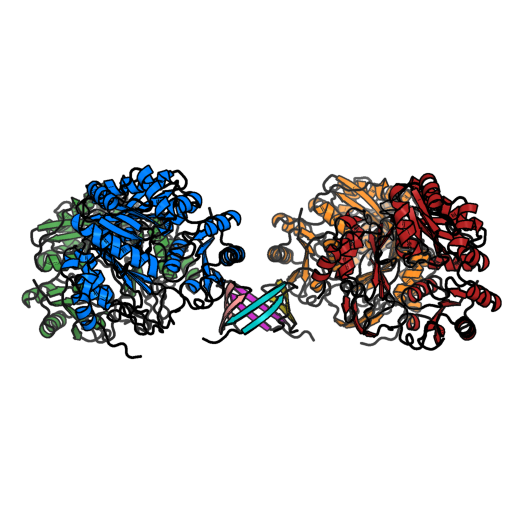 C 1 69 ? 4.828 10.802 184.805 1.00 71.23 59 SER C N 1
ATOM 7440 C CA . SER C 1 69 ? 4.791 9.360 185.012 1.00 66.50 59 SER C CA 1
ATOM 7441 C C . SER C 1 69 ? 5.230 8.997 186.425 1.00 65.71 59 SER C C 1
ATOM 7442 O O . SER C 1 69 ? 4.424 9.007 187.361 1.00 66.55 59 SER C O 1
ATOM 7445 N N . TYR C 1 70 ? 6.516 8.685 186.585 1.00 67.40 60 TYR C N 1
ATOM 7446 C CA . TYR C 1 70 ? 7.022 8.133 187.833 1.00 66.22 60 TYR C CA 1
ATOM 7447 C C . TYR C 1 70 ? 6.959 9.120 188.994 1.00 70.71 60 TYR C C 1
ATOM 7448 O O . TYR C 1 70 ? 7.150 8.705 190.143 1.00 72.59 60 TYR C O 1
ATOM 7457 N N . LEU C 1 71 ? 6.715 10.403 188.730 1.00 69.58 61 LEU C N 1
ATOM 7458 C CA . LEU C 1 71 ? 6.565 11.399 189.784 1.00 71.22 61 LEU C CA 1
ATOM 7459 C C . LEU C 1 71 ? 5.112 11.771 190.051 1.00 70.36 61 LEU C C 1
ATOM 7460 O O . LEU C 1 71 ? 4.851 12.622 190.908 1.00 71.48 61 LEU C O 1
ATOM 7465 N N . ASN C 1 72 ? 4.165 11.136 189.370 1.00 75.78 62 ASN C N 1
ATOM 7466 C CA . ASN C 1 72 ? 2.750 11.458 189.516 1.00 77.06 62 ASN C CA 1
ATOM 7467 C C . ASN C 1 72 ? 2.150 10.651 190.660 1.00 77.19 62 ASN C C 1
ATOM 7468 O O . ASN C 1 72 ? 1.894 9.453 190.511 1.00 79.28 62 ASN C O 1
ATOM 7473 N N . ILE C 1 73 ? 1.899 11.314 191.791 1.00 69.10 63 ILE C N 1
ATOM 7474 C CA . ILE C 1 73 ? 1.378 10.612 192.962 1.00 68.84 63 ILE C CA 1
ATOM 7475 C C . ILE C 1 73 ? 0.051 9.939 192.635 1.00 72.67 63 ILE C C 1
ATOM 7476 O O . ILE C 1 73 ? -0.151 8.751 192.919 1.00 70.59 63 ILE C O 1
ATOM 7481 N N . ASP C 1 74 ? -0.869 10.683 192.017 1.00 73.40 64 ASP C N 1
ATOM 7482 C CA . ASP C 1 74 ? -2.190 10.125 191.750 1.00 70.15 64 ASP C CA 1
ATOM 7483 C C . ASP C 1 74 ? -2.095 8.900 190.853 1.00 66.33 64 ASP C C 1
ATOM 7484 O O . ASP C 1 74 ? -2.845 7.933 191.028 1.00 63.03 64 ASP C O 1
ATOM 7489 N N . ALA C 1 75 ? -1.167 8.915 189.895 1.00 64.71 65 ALA C N 1
ATOM 7490 C CA . ALA C 1 75 ? -1.026 7.777 188.995 1.00 66.02 65 ALA C CA 1
ATOM 7491 C C . ALA C 1 75 ? -0.608 6.523 189.750 1.00 67.80 65 ALA C C 1
ATOM 7492 O O . ALA C 1 75 ? -1.154 5.436 189.518 1.00 66.69 65 ALA C O 1
ATOM 7494 N N . ILE C 1 76 ? 0.355 6.654 190.663 1.00 68.34 66 ILE C N 1
ATOM 7495 C CA . ILE C 1 76 ? 0.841 5.497 191.404 1.00 63.33 66 ILE C CA 1
ATOM 7496 C C . ILE C 1 76 ? -0.250 4.937 192.305 1.00 67.36 66 ILE C C 1
ATOM 7497 O O . ILE C 1 76 ? -0.436 3.717 192.391 1.00 69.47 66 ILE C O 1
ATOM 7502 N N . ILE C 1 77 ? -0.987 5.810 192.996 1.00 65.65 67 ILE C N 1
ATOM 7503 C CA . ILE C 1 77 ? -2.101 5.329 193.807 1.00 65.75 67 ILE C CA 1
ATOM 7504 C C . ILE C 1 77 ? -3.125 4.633 192.920 1.00 68.08 67 ILE C C 1
ATOM 7505 O O . ILE C 1 77 ? -3.697 3.602 193.295 1.00 67.08 67 ILE C O 1
ATOM 7510 N N . ARG C 1 78 ? -3.376 5.190 191.730 1.00 67.24 68 ARG C N 1
ATOM 7511 C CA . ARG C 1 78 ? -4.299 4.557 190.794 1.00 67.11 68 ARG C CA 1
ATOM 7512 C C . ARG C 1 78 ? -3.817 3.168 190.403 1.00 69.64 68 ARG C C 1
ATOM 7513 O O . ARG C 1 78 ? -4.613 2.223 190.328 1.00 71.49 68 ARG C O 1
ATOM 7521 N N . ALA C 1 79 ? -2.514 3.027 190.144 1.00 65.44 69 ALA C N 1
ATOM 7522 C CA . ALA C 1 79 ? -1.964 1.722 189.795 1.00 66.06 69 ALA C CA 1
ATOM 7523 C C . ALA C 1 79 ? -2.133 0.726 190.934 1.00 67.22 69 ALA C C 1
ATOM 7524 O O . ALA C 1 79 ? -2.488 -0.436 190.705 1.00 69.03 69 ALA C O 1
ATOM 7526 N N . ALA C 1 80 ? -1.885 1.163 192.171 1.00 69.63 70 ALA C N 1
ATOM 7527 C CA . ALA C 1 80 ? -2.025 0.262 193.312 1.00 72.52 70 ALA C CA 1
ATOM 7528 C C . ALA C 1 80 ? -3.449 -0.271 193.430 1.00 75.80 70 ALA C C 1
ATOM 7529 O O . ALA C 1 80 ? -3.654 -1.451 193.743 1.00 75.24 70 ALA C O 1
ATOM 7531 N N . LYS C 1 81 ? -4.447 0.589 193.202 1.00 74.62 71 LYS C N 1
ATOM 7532 C CA . LYS C 1 81 ? -5.835 0.145 193.280 1.00 71.91 71 LYS C CA 1
ATOM 7533 C C . LYS C 1 81 ? -6.169 -0.834 192.161 1.00 71.44 71 LYS C C 1
ATOM 7534 O O . LYS C 1 81 ? -6.802 -1.870 192.401 1.00 70.51 71 LYS C O 1
ATOM 7540 N N . ALA C 1 82 ? -5.744 -0.526 190.935 1.00 73.61 72 ALA C N 1
ATOM 7541 C CA . ALA C 1 82 ? -6.079 -1.377 189.798 1.00 71.26 72 ALA C CA 1
ATOM 7542 C C . ALA C 1 82 ? -5.414 -2.744 189.904 1.00 73.69 72 ALA C C 1
ATOM 7543 O O . ALA C 1 82 ? -6.015 -3.763 189.542 1.00 77.41 72 ALA C O 1
ATOM 7545 N N . THR C 1 83 ? -4.177 -2.786 190.393 1.00 71.62 73 THR C N 1
ATOM 7546 C CA . THR C 1 83 ? -3.413 -4.024 190.459 1.00 66.56 73 THR C CA 1
ATOM 7547 C C . THR C 1 83 ? -3.616 -4.799 191.752 1.00 65.88 73 THR C C 1
ATOM 7548 O O . THR C 1 83 ? -3.105 -5.919 191.866 1.00 66.07 73 THR C O 1
ATOM 7552 N N . GLY C 1 84 ? -4.336 -4.243 192.722 1.00 63.51 74 GLY C N 1
ATOM 7553 C CA . GLY C 1 84 ? -4.544 -4.940 193.974 1.00 63.44 74 GLY C CA 1
ATOM 7554 C C . GLY C 1 84 ? -3.395 -4.853 194.948 1.00 66.70 74 GLY C C 1
ATOM 7555 O O . GLY C 1 84 ? -3.359 -5.626 195.911 1.00 66.96 74 GLY C O 1
ATOM 7556 N N . ALA C 1 85 ? -2.447 -3.947 194.724 1.00 67.93 75 ALA C N 1
ATOM 7557 C CA . ALA C 1 85 ? -1.320 -3.808 195.632 1.00 64.63 75 ALA C CA 1
ATOM 7558 C C . ALA C 1 85 ? -1.798 -3.340 196.999 1.00 63.90 75 ALA C C 1
ATOM 7559 O O . ALA C 1 85 ? -2.749 -2.560 197.108 1.00 65.11 75 ALA C O 1
ATOM 7561 N N . GLU C 1 86 ? -1.135 -3.828 198.052 1.00 65.19 76 GLU C N 1
ATOM 7562 C CA . GLU C 1 86 ? -1.453 -3.432 199.417 1.00 65.57 76 GLU C CA 1
ATOM 7563 C C . GLU C 1 86 ? -0.383 -2.563 200.050 1.00 66.58 76 GLU C C 1
ATOM 7564 O O . GLU C 1 86 ? -0.659 -1.910 201.061 1.00 69.93 76 GLU C O 1
ATOM 7570 N N . ALA C 1 87 ? 0.824 -2.549 199.492 1.00 63.76 77 ALA C N 1
ATOM 7571 C CA . ALA C 1 87 ? 1.888 -1.669 199.948 1.00 66.27 77 ALA C CA 1
ATOM 7572 C C . ALA C 1 87 ? 2.713 -1.257 198.738 1.00 62.60 77 ALA C C 1
ATOM 7573 O O . ALA C 1 87 ? 2.693 -1.920 197.696 1.00 61.17 77 ALA C O 1
ATOM 7575 N N . ILE C 1 88 ? 3.448 -0.158 198.888 1.00 61.19 78 ILE C N 1
ATOM 7576 C CA . ILE C 1 88 ? 4.262 0.393 197.811 1.00 64.73 78 ILE C CA 1
ATOM 7577 C C . ILE C 1 88 ? 5.680 0.585 198.327 1.00 61.81 78 ILE C C 1
ATOM 7578 O O . ILE C 1 88 ? 5.882 1.145 199.411 1.00 61.77 78 ILE C O 1
ATOM 7583 N N . HIS C 1 89 ? 6.658 0.115 197.554 1.00 61.16 79 HIS C N 1
ATOM 7584 C CA . HIS C 1 89 ? 8.061 0.350 197.854 1.00 61.54 79 HIS C CA 1
ATOM 7585 C C . HIS C 1 89 ? 8.587 1.459 196.961 1.00 57.79 79 HIS C C 1
ATOM 7586 O O . HIS C 1 89 ? 8.548 1.317 195.729 1.00 56.62 79 HIS C O 1
ATOM 7593 N N . PRO C 1 90 ? 9.064 2.576 197.515 1.00 56.52 80 PRO C N 1
ATOM 7594 C CA . PRO C 1 90 ? 9.456 3.702 196.653 1.00 56.96 80 PRO C CA 1
ATOM 7595 C C . PRO C 1 90 ? 10.745 3.488 195.884 1.00 57.65 80 PRO C C 1
ATOM 7596 O O . PRO C 1 90 ? 10.908 4.087 194.814 1.00 60.73 80 PRO C O 1
ATOM 7600 N N . GLY C 1 91 ? 11.671 2.679 196.383 1.00 59.54 81 GLY C N 1
ATOM 7601 C CA . GLY C 1 91 ? 12.967 2.622 195.736 1.00 59.72 81 GLY C CA 1
ATOM 7602 C C . GLY C 1 91 ? 13.781 3.863 196.074 1.00 64.94 81 GLY C C 1
ATOM 7603 O O . GLY C 1 91 ? 13.668 4.430 197.162 1.00 62.67 81 GLY C O 1
ATOM 7604 N N . TYR C 1 92 ? 14.650 4.261 195.144 1.00 62.53 82 TYR C N 1
ATOM 7605 C CA . TYR C 1 92 ? 15.396 5.508 195.265 1.00 59.25 82 TYR C CA 1
ATOM 7606 C C . TYR C 1 92 ? 15.190 6.440 194.070 1.00 60.82 82 TYR C C 1
ATOM 7607 O O . TYR C 1 92 ? 15.202 5.999 192.917 1.00 61.88 82 TYR C O 1
ATOM 7616 N N . GLY C 1 93 ? 14.979 7.731 194.352 1.00 56.37 83 GLY C N 1
ATOM 7617 C CA . GLY C 1 93 ? 14.981 8.760 193.324 1.00 63.81 83 GLY C CA 1
ATOM 7618 C C . GLY C 1 93 ? 13.663 9.147 192.674 1.00 71.62 83 GLY C C 1
ATOM 7619 O O . GLY C 1 93 ? 13.658 10.045 191.817 1.00 68.58 83 GLY C O 1
ATOM 7620 N N . PHE C 1 94 ? 12.549 8.521 193.033 1.00 71.12 84 PHE C N 1
ATOM 7621 C CA . PHE C 1 94 ? 11.265 8.881 192.435 1.00 68.21 84 PHE C CA 1
ATOM 7622 C C . PHE C 1 94 ? 10.224 8.900 193.540 1.00 71.25 84 PHE C C 1
ATOM 7623 O O . PHE C 1 94 ? 9.857 7.846 194.071 1.00 76.64 84 PHE C O 1
ATOM 7631 N N . LEU C 1 95 ? 9.762 10.090 193.899 1.00 64.54 85 LEU C N 1
ATOM 7632 C CA . LEU C 1 95 ? 8.795 10.237 194.979 1.00 68.57 85 LEU C CA 1
ATOM 7633 C C . LEU C 1 95 ? 9.302 9.635 196.283 1.00 70.07 85 LEU C C 1
ATOM 7634 O O . LEU C 1 95 ? 8.578 9.624 197.282 1.00 73.57 85 LEU C O 1
ATOM 7639 N N . ALA C 1 96 ? 10.524 9.114 196.288 1.00 77.53 86 ALA C N 1
ATOM 7640 C CA . ALA C 1 96 ? 11.134 8.686 197.533 1.00 75.54 86 ALA C CA 1
ATOM 7641 C C . ALA C 1 96 ? 11.551 9.945 198.274 1.00 77.94 86 ALA C C 1
ATOM 7642 O O . ALA C 1 96 ? 11.976 10.930 197.665 1.00 80.87 86 ALA C O 1
ATOM 7644 N N . GLU C 1 97 ? 11.410 9.930 199.589 1.00 71.60 87 GLU C N 1
ATOM 7645 C CA . GLU C 1 97 ? 11.694 11.120 200.375 1.00 70.76 87 GLU C CA 1
ATOM 7646 C C . GLU C 1 97 ? 10.647 12.205 200.135 1.00 69.13 87 GLU C C 1
ATOM 7647 O O . GLU C 1 97 ? 10.870 13.374 200.464 1.00 72.19 87 GLU C O 1
ATOM 7653 N N . ASN C 1 98 ? 9.507 11.826 199.553 1.00 65.98 88 ASN C N 1
ATOM 7654 C CA . ASN C 1 98 ? 8.377 12.718 199.307 1.00 67.92 88 ASN C CA 1
ATOM 7655 C C . ASN C 1 98 ? 7.313 12.418 200.354 1.00 67.34 88 ASN C C 1
ATOM 7656 O O . ASN C 1 98 ? 6.554 11.455 200.223 1.00 67.73 88 ASN C O 1
ATOM 7661 N N . ALA C 1 99 ? 7.230 13.264 201.380 1.00 68.33 89 ALA C N 1
ATOM 7662 C CA . ALA C 1 99 ? 6.233 13.030 202.419 1.00 69.73 89 ALA C CA 1
ATOM 7663 C C . ALA C 1 99 ? 4.832 13.015 201.826 1.00 73.69 89 ALA C C 1
ATOM 7664 O O . ALA C 1 99 ? 3.974 12.237 202.258 1.00 74.60 89 ALA C O 1
ATOM 7666 N N . SER C 1 100 ? 4.594 13.856 200.812 1.00 73.67 90 SER C N 1
ATOM 7667 C CA . SER C 1 100 ? 3.287 13.917 200.164 1.00 73.03 90 SER C CA 1
ATOM 7668 C C . SER C 1 100 ? 2.875 12.560 199.605 1.00 73.52 90 SER C C 1
ATOM 7669 O O . SER C 1 100 ? 1.723 12.135 199.765 1.00 68.47 90 SER C O 1
ATOM 7672 N N . PHE C 1 101 ? 3.799 11.873 198.929 1.00 71.95 91 PHE C N 1
ATOM 7673 C CA . PHE C 1 101 ? 3.503 10.536 198.422 1.00 70.07 91 PHE C CA 1
ATOM 7674 C C . PHE C 1 101 ? 3.170 9.579 199.562 1.00 72.94 91 PHE C C 1
ATOM 7675 O O . PHE C 1 101 ? 2.261 8.747 199.439 1.00 70.70 91 PHE C O 1
ATOM 7683 N N . VAL C 1 102 ? 3.900 9.679 200.680 1.00 72.79 92 VAL C N 1
ATOM 7684 C CA . VAL C 1 102 ? 3.622 8.834 201.842 1.00 72.68 92 VAL C CA 1
ATOM 7685 C C . VAL C 1 102 ? 2.226 9.110 202.378 1.00 74.51 92 VAL C C 1
ATOM 7686 O O . VAL C 1 102 ? 1.472 8.185 202.704 1.00 76.48 92 VAL C O 1
ATOM 7690 N N . ARG C 1 103 ? 1.860 10.386 202.484 1.00 72.77 93 ARG C N 1
ATOM 7691 C CA . ARG C 1 103 ? 0.549 10.721 203.021 1.00 72.85 93 ARG C CA 1
ATOM 7692 C C . ARG C 1 103 ? -0.554 10.207 202.107 1.00 71.68 93 ARG C C 1
ATOM 7693 O O . ARG C 1 103 ? -1.574 9.693 202.582 1.00 73.06 93 ARG C O 1
ATOM 7701 N N . ALA C 1 104 ? -0.366 10.337 200.792 1.00 69.52 94 ALA C N 1
ATOM 7702 C CA . ALA C 1 104 ? -1.326 9.766 199.854 1.00 73.61 94 ALA C CA 1
ATOM 7703 C C . ALA C 1 104 ? -1.402 8.250 199.986 1.00 73.11 94 ALA C C 1
ATOM 7704 O O . ALA C 1 104 ? -2.495 7.671 199.966 1.00 71.47 94 ALA C O 1
ATOM 7706 N N . VAL C 1 105 ? -0.251 7.588 200.127 1.00 70.39 95 VAL C N 1
ATOM 7707 C CA . VAL C 1 105 ? -0.249 6.132 200.196 1.00 71.56 95 VAL C CA 1
ATOM 7708 C C . VAL C 1 105 ? -0.918 5.655 201.477 1.00 71.82 95 VAL C C 1
ATOM 7709 O O . VAL C 1 105 ? -1.687 4.686 201.470 1.00 72.39 95 VAL C O 1
ATOM 7713 N N . THR C 1 106 ? -0.634 6.320 202.596 1.00 73.31 96 THR C N 1
ATOM 7714 C CA . THR C 1 106 ? -1.265 5.935 203.851 1.00 73.38 96 THR C CA 1
ATOM 7715 C C . THR C 1 106 ? -2.756 6.251 203.830 1.00 72.75 96 THR C C 1
ATOM 7716 O O . THR C 1 106 ? -3.567 5.487 204.368 1.00 71.21 96 THR C O 1
ATOM 7720 N N . ALA C 1 107 ? -3.134 7.378 203.221 1.00 71.41 97 ALA C N 1
ATOM 7721 C CA . ALA C 1 107 ? -4.542 7.748 203.139 1.00 70.13 97 ALA C CA 1
ATOM 7722 C C . ALA C 1 107 ? -5.311 6.826 202.202 1.00 70.69 97 ALA C C 1
ATOM 7723 O O . ALA C 1 107 ? -6.524 6.654 202.360 1.00 71.14 97 ALA C O 1
ATOM 7725 N N . ALA C 1 108 ? -4.636 6.254 201.209 1.00 69.91 98 ALA C N 1
ATOM 7726 C CA . ALA C 1 108 ? -5.257 5.325 200.276 1.00 70.91 98 ALA C CA 1
ATOM 7727 C C . ALA C 1 108 ? -5.479 3.938 200.869 1.00 73.93 98 ALA C C 1
ATOM 7728 O O . ALA C 1 108 ? -6.030 3.070 200.181 1.00 78.18 98 ALA C O 1
ATOM 7730 N N . GLY C 1 109 ? -5.048 3.700 202.106 1.00 75.63 99 GLY C N 1
ATOM 7731 C CA . GLY C 1 109 ? -5.177 2.405 202.744 1.00 74.68 99 GLY C CA 1
ATOM 7732 C C . GLY C 1 109 ? -4.008 1.474 202.529 1.00 76.03 99 GLY C C 1
ATOM 7733 O O . GLY C 1 109 ? -4.095 0.295 202.896 1.00 75.57 99 GLY C O 1
ATOM 7734 N N . LEU C 1 110 ? -2.915 1.968 201.966 1.00 81.96 100 LEU C N 1
ATOM 7735 C CA . LEU C 1 110 ? -1.739 1.182 201.634 1.00 78.54 100 LEU C CA 1
ATOM 7736 C C . LEU C 1 110 ? -0.624 1.421 202.643 1.00 79.73 100 LEU C C 1
ATOM 7737 O O . LEU C 1 110 ? -0.585 2.441 203.337 1.00 81.47 100 LEU C O 1
ATOM 7742 N N . ILE C 1 111 ? 0.280 0.454 202.725 1.00 71.63 101 ILE C N 1
ATOM 7743 C CA . ILE C 1 111 ? 1.450 0.562 203.584 1.00 71.81 101 ILE C CA 1
ATOM 7744 C C . ILE C 1 111 ? 2.592 1.145 202.768 1.00 75.23 101 ILE C C 1
ATOM 7745 O O . ILE C 1 111 ? 2.890 0.663 201.667 1.00 74.45 101 ILE C O 1
ATOM 7750 N N . PHE C 1 112 ? 3.233 2.181 203.303 1.00 71.39 102 PHE C N 1
ATOM 7751 C CA . PHE C 1 112 ? 4.422 2.751 202.686 1.00 66.91 102 PHE C CA 1
ATOM 7752 C C . PHE C 1 112 ? 5.637 2.014 203.231 1.00 70.48 102 PHE C C 1
ATOM 7753 O O . PHE C 1 112 ? 5.888 2.031 204.442 1.00 70.37 102 PHE C O 1
ATOM 7761 N N . ILE C 1 113 ? 6.374 1.351 202.346 1.00 65.98 103 ILE C N 1
ATOM 7762 C CA . ILE C 1 113 ? 7.559 0.611 202.755 1.00 62.63 103 ILE C CA 1
ATOM 7763 C C . ILE C 1 113 ? 8.736 1.568 202.886 1.00 63.02 103 ILE C C 1
ATOM 7764 O O . ILE C 1 113 ? 9.619 1.622 202.024 1.00 61.21 103 ILE C O 1
ATOM 7769 N N . GLY C 1 114 ? 8.742 2.336 203.969 1.00 64.48 104 GLY C N 1
ATOM 7770 C CA . GLY C 1 114 ? 9.784 3.293 204.238 1.00 66.03 104 GLY C CA 1
ATOM 7771 C C . GLY C 1 114 ? 9.528 3.984 205.559 1.00 64.92 104 GLY C C 1
ATOM 7772 O O . GLY C 1 114 ? 8.660 3.578 206.340 1.00 60.83 104 GLY C O 1
ATOM 7773 N N . PRO C 1 115 ? 10.284 5.036 205.846 1.00 64.44 105 PRO C N 1
ATOM 7774 C CA . PRO C 1 115 ? 10.063 5.779 207.082 1.00 64.91 105 PRO C CA 1
ATOM 7775 C C . PRO C 1 115 ? 8.681 6.404 207.078 1.00 62.36 105 PRO C C 1
ATOM 7776 O O . PRO C 1 115 ? 8.092 6.603 206.006 1.00 64.23 105 PRO C O 1
ATOM 7780 N N . PRO C 1 116 ? 8.136 6.747 208.243 1.00 64.45 106 PRO C N 1
ATOM 7781 C CA . PRO C 1 116 ? 6.852 7.455 208.270 1.00 68.05 106 PRO C CA 1
ATOM 7782 C C . PRO C 1 116 ? 7.014 8.898 207.817 1.00 73.37 106 PRO C C 1
ATOM 7783 O O . PRO C 1 116 ? 8.109 9.466 207.828 1.00 74.70 106 PRO C O 1
ATOM 7787 N N . ALA C 1 117 ? 5.885 9.497 207.425 1.00 75.53 107 ALA C N 1
ATOM 7788 C CA . ALA C 1 117 ? 5.919 10.819 206.805 1.00 75.78 107 ALA C CA 1
ATOM 7789 C C . ALA C 1 117 ? 6.562 11.854 207.719 1.00 82.42 107 ALA C C 1
ATOM 7790 O O . ALA C 1 117 ? 7.418 12.634 207.286 1.00 80.08 107 ALA C O 1
ATOM 7792 N N . GLU C 1 118 ? 6.167 11.871 208.992 1.00 93.64 108 GLU C N 1
ATOM 7793 C CA . GLU C 1 118 ? 6.661 12.900 209.901 1.00 91.56 108 GLU C CA 1
ATOM 7794 C C . GLU C 1 118 ? 8.175 12.827 210.053 1.00 89.18 108 GLU C C 1
ATOM 7795 O O . GLU C 1 118 ? 8.858 13.858 210.042 1.00 90.21 108 GLU C O 1
ATOM 7801 N N . ALA C 1 119 ? 8.719 11.619 210.194 1.00 76.93 109 ALA C N 1
ATOM 7802 C CA . ALA C 1 119 ? 10.167 11.469 210.269 1.00 74.00 109 ALA C CA 1
ATOM 7803 C C . ALA C 1 119 ? 10.832 11.888 208.962 1.00 73.63 109 ALA C C 1
ATOM 7804 O O . ALA C 1 119 ? 11.840 12.603 208.964 1.00 71.86 109 ALA C O 1
ATOM 7806 N N . MET C 1 120 ? 10.276 11.445 207.832 1.00 75.92 110 MET C N 1
ATOM 7807 C CA . MET C 1 120 ? 10.831 11.805 206.529 1.00 72.67 110 MET C CA 1
ATOM 7808 C C . MET C 1 120 ? 10.933 13.316 206.361 1.00 70.79 110 MET C C 1
ATOM 7809 O O . MET C 1 120 ? 11.917 13.823 205.809 1.00 68.65 110 MET C O 1
ATOM 7814 N N . GLU C 1 121 ? 9.913 14.047 206.812 1.00 72.06 111 GLU C N 1
ATOM 7815 C CA . GLU C 1 121 ? 9.914 15.501 206.682 1.00 75.81 111 GLU C CA 1
ATOM 7816 C C . GLU C 1 121 ? 11.003 16.137 207.537 1.00 74.75 111 GLU C C 1
ATOM 7817 O O . GLU C 1 121 ? 11.739 17.015 207.072 1.00 75.96 111 GLU C O 1
ATOM 7823 N N . ARG C 1 122 ? 11.132 15.691 208.789 1.00 75.52 112 ARG C N 1
ATOM 7824 C CA . ARG C 1 122 ? 12.080 16.317 209.707 1.00 75.26 112 ARG C CA 1
ATOM 7825 C C . ARG C 1 122 ? 13.508 16.257 209.180 1.00 75.85 112 ARG C C 1
ATOM 7826 O O . ARG C 1 122 ? 14.328 17.115 209.523 1.00 78.56 112 ARG C O 1
ATOM 7834 N N . MET C 1 123 ? 13.826 15.259 208.355 1.00 69.60 113 MET C N 1
ATOM 7835 C CA . MET C 1 123 ? 15.167 15.076 207.814 1.00 73.02 113 MET C CA 1
ATOM 7836 C C . MET C 1 123 ? 15.294 15.500 206.353 1.00 77.05 113 MET C C 1
ATOM 7837 O O . MET C 1 123 ? 16.304 15.182 205.714 1.00 79.57 113 MET C O 1
ATOM 7842 N N . GLY C 1 124 ? 14.292 16.181 205.799 1.00 75.26 114 GLY C N 1
ATOM 7843 C CA . GLY C 1 124 ? 14.341 16.544 204.395 1.00 81.93 114 GLY C CA 1
ATOM 7844 C C . GLY C 1 124 ? 15.367 17.600 204.024 1.00 78.01 114 GLY C C 1
ATOM 7845 O O . GLY C 1 124 ? 16.316 17.320 203.284 1.00 75.15 114 GLY C O 1
ATOM 7846 N N . GLY C 1 125 ? 15.206 18.810 204.551 1.00 81.60 115 GLY C N 1
ATOM 7847 C CA . GLY C 1 125 ? 16.084 19.901 204.172 1.00 83.29 115 GLY C CA 1
ATOM 7848 C C . GLY C 1 125 ? 17.396 19.890 204.933 1.00 89.83 115 GLY C C 1
ATOM 7849 O O . GLY C 1 125 ? 17.468 19.496 206.096 1.00 91.61 115 GLY C O 1
ATOM 7850 N N . LYS C 1 126 ? 18.450 20.365 204.260 1.00 90.14 116 LYS C N 1
ATOM 7851 C CA . LYS C 1 126 ? 19.771 20.401 204.883 1.00 84.43 116 LYS C CA 1
ATOM 7852 C C . LYS C 1 126 ? 19.763 21.229 206.161 1.00 83.45 116 LYS C C 1
ATOM 7853 O O . LYS C 1 126 ? 20.365 20.834 207.166 1.00 85.80 116 LYS C O 1
ATOM 7855 N N . THR C 1 127 ? 19.088 22.381 206.147 1.00 83.69 117 THR C N 1
ATOM 7856 C CA . THR C 1 127 ? 19.005 23.192 207.358 1.00 83.95 117 THR C CA 1
ATOM 7857 C C . THR C 1 127 ? 18.176 22.495 208.430 1.00 86.79 117 THR C C 1
ATOM 7858 O O . THR C 1 127 ? 18.568 22.459 209.602 1.00 88.15 117 THR C O 1
ATOM 7862 N N . ALA C 1 128 ? 17.023 21.938 208.047 1.00 91.12 118 ALA C N 1
ATOM 7863 C CA . ALA C 1 128 ? 16.169 21.257 209.016 1.00 91.09 118 ALA C CA 1
ATOM 7864 C C . ALA C 1 128 ? 16.872 20.050 209.622 1.00 91.55 118 ALA C C 1
ATOM 7865 O O . ALA C 1 128 ? 16.785 19.815 210.833 1.00 94.44 118 ALA C O 1
ATOM 7867 N N . ALA C 1 129 ? 17.564 19.263 208.794 1.00 84.76 119 ALA C N 1
ATOM 7868 C CA . ALA C 1 129 ? 18.290 18.108 209.309 1.00 84.94 119 ALA C CA 1
ATOM 7869 C C . ALA C 1 129 ? 19.398 18.537 210.265 1.00 85.79 119 ALA C C 1
ATOM 7870 O O . ALA C 1 129 ? 19.601 17.912 211.312 1.00 84.52 119 ALA C O 1
ATOM 7872 N N . ARG C 1 130 ? 20.124 19.606 209.924 1.00 81.62 120 ARG C N 1
ATOM 7873 C CA . ARG C 1 130 ? 21.196 20.064 210.800 1.00 81.74 120 ARG C CA 1
ATOM 7874 C C . ARG C 1 130 ? 20.662 20.398 212.186 1.00 79.07 120 ARG C C 1
ATOM 7875 O O . ARG C 1 130 ? 21.305 20.091 213.197 1.00 77.56 120 ARG C O 1
ATOM 7883 N N . ARG C 1 131 ? 19.488 21.027 212.257 1.00 79.22 121 ARG C N 1
ATOM 7884 C CA . ARG C 1 131 ? 18.906 21.327 213.558 1.00 78.75 121 ARG C CA 1
ATOM 7885 C C . ARG C 1 131 ? 18.606 20.045 214.320 1.00 74.44 121 ARG C C 1
ATOM 7886 O O . ARG C 1 131 ? 18.952 19.912 215.499 1.00 75.98 121 ARG C O 1
ATOM 7894 N N . GLU C 1 132 ? 17.980 19.076 213.652 1.00 77.89 122 GLU C N 1
ATOM 7895 C CA . GLU C 1 132 ? 17.714 17.801 214.307 1.00 76.08 122 GLU C CA 1
ATOM 7896 C C . GLU C 1 132 ? 19.011 17.096 214.668 1.00 76.91 122 GLU C C 1
ATOM 7897 O O . GLU C 1 132 ? 19.042 16.302 215.615 1.00 75.61 122 GLU C O 1
ATOM 7903 N N . ALA C 1 133 ? 20.080 17.352 213.908 1.00 77.15 123 ALA C N 1
ATOM 7904 C CA . ALA C 1 133 ? 21.372 16.723 214.160 1.00 75.35 123 ALA C CA 1
ATOM 7905 C C . ALA C 1 133 ? 22.128 17.374 215.318 1.00 77.81 123 ALA C C 1
ATOM 7906 O O . ALA C 1 133 ? 22.830 16.678 216.061 1.00 73.54 123 ALA C O 1
ATOM 7908 N N . THR C 1 134 ? 22.016 18.699 215.493 1.00 82.68 124 THR C N 1
ATOM 7909 C CA . THR C 1 134 ? 22.681 19.316 216.641 1.00 78.74 124 THR C CA 1
ATOM 7910 C C . THR C 1 134 ? 22.065 18.813 217.935 1.00 77.37 124 THR C C 1
ATOM 7911 O O . THR C 1 134 ? 22.785 18.475 218.881 1.00 78.07 124 THR C O 1
ATOM 7915 N N . ALA C 1 135 ? 20.738 18.747 217.996 1.00 68.52 125 ALA C N 1
ATOM 7916 C CA . ALA C 1 135 ? 20.121 17.936 219.026 1.00 69.26 125 ALA C CA 1
ATOM 7917 C C . ALA C 1 135 ? 20.540 16.495 218.780 1.00 76.40 125 ALA C C 1
ATOM 7918 O O . ALA C 1 135 ? 20.769 16.086 217.640 1.00 83.60 125 ALA C O 1
ATOM 7920 N N . ALA C 1 136 ? 20.667 15.723 219.850 1.00 71.78 126 ALA C N 1
ATOM 7921 C CA . ALA C 1 136 ? 21.128 14.337 219.779 1.00 77.29 126 ALA C CA 1
ATOM 7922 C C . ALA C 1 136 ? 22.636 14.265 219.554 1.00 71.38 126 ALA C C 1
ATOM 7923 O O . ALA C 1 136 ? 23.171 13.168 219.316 1.00 69.23 126 ALA C O 1
ATOM 7925 N N . GLY C 1 137 ? 23.337 15.393 219.593 1.00 71.11 127 GLY C N 1
ATOM 7926 C CA . GLY C 1 137 ? 24.791 15.384 219.656 1.00 73.44 127 GLY C CA 1
ATOM 7927 C C . GLY C 1 137 ? 25.569 14.838 218.477 1.00 72.69 127 GLY C C 1
ATOM 7928 O O . GLY C 1 137 ? 26.594 14.174 218.680 1.00 78.59 127 GLY C O 1
ATOM 7929 N N . VAL C 1 138 ? 25.119 15.085 217.257 1.00 70.59 128 VAL C N 1
ATOM 7930 C CA . VAL C 1 138 ? 25.857 14.698 216.056 1.00 69.17 128 VAL C CA 1
ATOM 7931 C C . VAL C 1 138 ? 26.586 15.923 215.513 1.00 63.17 128 VAL C C 1
ATOM 7932 O O . VAL C 1 138 ? 25.955 16.974 215.336 1.00 62.64 128 VAL C O 1
ATOM 7936 N N . PRO C 1 139 ? 27.893 15.842 215.267 1.00 63.00 129 PRO C N 1
ATOM 7937 C CA . PRO C 1 139 ? 28.632 17.013 214.779 1.00 63.58 129 PRO C CA 1
ATOM 7938 C C . PRO C 1 139 ? 28.143 17.459 213.412 1.00 66.18 129 PRO C C 1
ATOM 7939 O O . PRO C 1 139 ? 27.798 16.640 212.560 1.00 70.75 129 PRO C O 1
ATOM 7943 N N . VAL C 1 140 ? 28.156 18.775 213.189 1.00 74.99 130 VAL C N 1
ATOM 7944 C CA . VAL C 1 140 ? 27.819 19.360 211.895 1.00 78.52 130 VAL C CA 1
ATOM 7945 C C . VAL C 1 140 ? 28.954 20.280 211.463 1.00 78.48 130 VAL C C 1
ATOM 7946 O O . VAL C 1 140 ? 29.847 20.618 212.241 1.00 77.41 130 VAL C O 1
ATOM 7950 N N . VAL C 1 141 ? 28.917 20.667 210.196 1.00 73.25 131 VAL C N 1
ATOM 7951 C CA . VAL C 1 141 ? 29.929 21.590 209.670 1.00 74.25 131 VAL C CA 1
ATOM 7952 C C . VAL C 1 141 ? 29.772 22.942 210.355 1.00 81.00 131 VAL C C 1
ATOM 7953 O O . VAL C 1 141 ? 28.668 23.519 210.333 1.00 82.90 131 VAL C O 1
ATOM 7957 N N . PRO C 1 142 ? 30.824 23.492 210.961 1.00 80.83 132 PRO C N 1
ATOM 7958 C CA . PRO C 1 142 ? 30.693 24.803 211.611 1.00 75.76 132 PRO C CA 1
ATOM 7959 C C . PRO C 1 142 ? 30.290 25.853 210.589 1.00 76.70 132 PRO C C 1
ATOM 7960 O O . PRO C 1 142 ? 31.026 26.138 209.639 1.00 74.51 132 PRO C O 1
ATOM 7964 N N . GLY C 1 143 ? 29.111 26.435 210.790 1.00 78.77 133 GLY C N 1
ATOM 7965 C CA . GLY C 1 143 ? 28.609 27.408 209.839 1.00 82.98 133 GLY C CA 1
ATOM 7966 C C . GLY C 1 143 ? 27.526 28.270 210.438 1.00 83.51 133 GLY C C 1
ATOM 7967 O O . GLY C 1 143 ? 26.927 27.935 211.465 1.00 84.51 133 GLY C O 1
ATOM 7968 N N . VAL C 1 144 ? 27.262 29.381 209.760 1.00 81.31 134 VAL C N 1
ATOM 7969 C CA . VAL C 1 144 ? 26.234 30.334 210.155 1.00 95.11 134 VAL C CA 1
ATOM 7970 C C . VAL C 1 144 ? 25.099 30.249 209.145 1.00 108.52 134 VAL C C 1
ATOM 7971 O O . VAL C 1 144 ? 25.328 30.336 207.931 1.00 106.67 134 VAL C O 1
ATOM 7975 N N . LEU C 1 145 ? 23.874 30.081 209.643 1.00 112.97 135 LEU C N 1
ATOM 7976 C CA . LEU C 1 145 ? 22.724 29.924 208.762 1.00 119.32 135 LEU C CA 1
ATOM 7977 C C . LEU C 1 145 ? 22.226 31.238 208.172 1.00 120.19 135 LEU C C 1
ATOM 7978 O O . LEU C 1 145 ? 21.604 31.223 207.104 1.00 119.58 135 LEU C O 1
ATOM 7983 N N . GLU C 1 146 ? 22.500 32.362 208.821 1.00 126.89 136 GLU C N 1
ATOM 7984 C CA . GLU C 1 146 ? 22.075 33.690 208.409 1.00 126.43 136 GLU C CA 1
ATOM 7985 C C . GLU C 1 146 ? 23.159 34.416 207.624 1.00 126.75 136 GLU C C 1
ATOM 7986 O O . GLU C 1 146 ? 24.339 34.057 207.678 1.00 125.17 136 GLU C O 1
ATOM 7992 N N . PRO C 1 147 ? 22.774 35.431 206.851 1.00 109.02 137 PRO C N 1
ATOM 7993 C CA . PRO C 1 147 ? 23.760 36.201 206.080 1.00 101.07 137 PRO C CA 1
ATOM 7994 C C . PRO C 1 147 ? 24.777 36.907 206.970 1.00 101.45 137 PRO C C 1
ATOM 7995 O O . PRO C 1 147 ? 24.488 37.293 208.106 1.00 100.96 137 PRO C O 1
ATOM 7999 N N . VAL C 1 148 ? 25.983 37.076 206.433 1.00 93.91 138 VAL C N 1
ATOM 8000 C CA . VAL C 1 148 ? 27.095 37.700 207.143 1.00 91.05 138 VAL C CA 1
ATOM 8001 C C . VAL C 1 148 ? 27.132 39.175 206.760 1.00 91.62 138 VAL C C 1
ATOM 8002 O O . VAL C 1 148 ? 27.290 39.515 205.582 1.00 91.55 138 VAL C O 1
ATOM 8006 N N . THR C 1 149 ? 27.029 40.052 207.762 1.00 90.74 139 THR C N 1
ATOM 8007 C CA . THR C 1 149 ? 26.781 41.466 207.489 1.00 93.09 139 THR C CA 1
ATOM 8008 C C . THR C 1 149 ? 28.008 42.164 206.904 1.00 91.92 139 THR C C 1
ATOM 8009 O O . THR C 1 149 ? 27.910 42.837 205.872 1.00 95.56 139 THR C O 1
ATOM 8013 N N . ASP C 1 150 ? 29.174 42.011 207.532 1.00 92.27 140 ASP C N 1
ATOM 8014 C CA . ASP C 1 150 ? 30.351 42.780 207.141 1.00 88.07 140 ASP C CA 1
ATOM 8015 C C . ASP C 1 150 ? 31.577 41.877 207.152 1.00 87.12 140 ASP C C 1
ATOM 8016 O O . ASP C 1 150 ? 31.522 40.717 207.569 1.00 89.57 140 ASP C O 1
ATOM 8021 N N . ALA C 1 151 ? 32.703 42.427 206.689 1.00 85.10 141 ALA C N 1
ATOM 8022 C CA . ALA C 1 151 ? 33.935 41.646 206.640 1.00 89.17 141 ALA C CA 1
ATOM 8023 C C . ALA C 1 151 ? 34.430 41.281 208.034 1.00 88.57 141 ALA C C 1
ATOM 8024 O O . ALA C 1 151 ? 35.021 40.212 208.222 1.00 85.73 141 ALA C O 1
ATOM 8026 N N . ALA C 1 152 ? 34.185 42.145 209.021 1.00 93.86 142 ALA C N 1
ATOM 8027 C CA . ALA C 1 152 ? 34.637 41.865 210.378 1.00 89.11 142 ALA C CA 1
ATOM 8028 C C . ALA C 1 152 ? 33.994 40.594 210.920 1.00 92.76 142 ALA C C 1
ATOM 8029 O O . ALA C 1 152 ? 34.649 39.806 211.614 1.00 95.59 142 ALA C O 1
ATOM 8031 N N . GLU C 1 153 ? 32.709 40.380 210.625 1.00 82.36 143 GLU C N 1
ATOM 8032 C CA . GLU C 1 153 ? 32.048 39.160 211.076 1.00 81.89 143 GLU C CA 1
ATOM 8033 C C . GLU C 1 153 ? 32.701 37.921 210.471 1.00 81.40 143 GLU C C 1
ATOM 8034 O O . GLU C 1 153 ? 32.820 36.887 211.140 1.00 82.07 143 GLU C O 1
ATOM 8040 N N . VAL C 1 154 ? 33.131 38.001 209.209 1.00 82.59 144 VAL C N 1
ATOM 8041 C CA . VAL C 1 154 ? 33.817 36.866 208.593 1.00 81.72 144 VAL C CA 1
ATOM 8042 C C . VAL C 1 154 ? 35.076 36.519 209.376 1.00 78.62 144 VAL C C 1
ATOM 8043 O O . VAL C 1 154 ? 35.324 35.352 209.700 1.00 81.06 144 VAL C O 1
ATOM 8047 N N . ARG C 1 155 ? 35.877 37.529 209.715 1.00 80.08 145 ARG C N 1
ATOM 8048 C CA . ARG C 1 155 ? 37.081 37.274 210.498 1.00 80.75 145 ARG C CA 1
ATOM 8049 C C . ARG C 1 155 ? 36.719 36.699 211.860 1.00 78.33 145 ARG C C 1
ATOM 8050 O O . ARG C 1 155 ? 37.320 35.717 212.314 1.00 73.07 145 ARG C O 1
ATOM 8058 N N . ARG C 1 156 ? 35.733 37.305 212.528 1.00 76.76 146 ARG C N 1
ATOM 8059 C CA . ARG C 1 156 ? 35.297 36.789 213.818 1.00 76.14 146 ARG C CA 1
ATOM 8060 C C . ARG C 1 156 ? 34.795 35.363 213.670 1.00 79.20 146 ARG C C 1
ATOM 8061 O O . ARG C 1 156 ? 35.127 34.488 214.480 1.00 80.72 146 ARG C O 1
ATOM 8069 N N . LEU C 1 157 ? 34.001 35.110 212.628 1.00 78.21 147 LEU C N 1
ATOM 8070 C CA . LEU C 1 157 ? 33.620 33.742 212.308 1.00 74.92 147 LEU C CA 1
ATOM 8071 C C . LEU C 1 157 ? 34.850 32.912 211.974 1.00 74.34 147 LEU C C 1
ATOM 8072 O O . LEU C 1 157 ? 34.837 31.685 212.131 1.00 75.24 147 LEU C O 1
ATOM 8077 N N . GLY C 1 158 ? 35.914 33.562 211.497 1.00 74.94 148 GLY C N 1
ATOM 8078 C CA . GLY C 1 158 ? 37.153 32.848 211.249 1.00 73.19 148 GLY C CA 1
ATOM 8079 C C . GLY C 1 158 ? 37.802 32.356 212.529 1.00 75.57 148 GLY C C 1
ATOM 8080 O O . GLY C 1 158 ? 38.345 31.248 212.572 1.00 76.56 148 GLY C O 1
ATOM 8081 N N . LYS C 1 159 ? 37.770 33.176 213.584 1.00 74.10 149 LYS C N 1
ATOM 8082 C CA . LYS C 1 159 ? 38.287 32.732 214.877 1.00 75.85 149 LYS C CA 1
ATOM 8083 C C . LYS C 1 159 ? 37.455 31.591 215.452 1.00 78.84 149 LYS C C 1
ATOM 8084 O O . LYS C 1 159 ? 38.006 30.594 215.938 1.00 76.07 149 LYS C O 1
ATOM 8090 N N . GLU C 1 160 ? 36.123 31.713 215.411 1.00 72.02 150 GLU C N 1
ATOM 8091 C CA . GLU C 1 160 ? 35.285 30.669 215.996 1.00 70.40 150 GLU C CA 1
ATOM 8092 C C . GLU C 1 160 ? 35.504 29.336 215.302 1.00 72.91 150 GLU C C 1
ATOM 8093 O O . GLU C 1 160 ? 35.668 28.298 215.955 1.00 76.38 150 GLU C O 1
ATOM 8099 N N . PHE C 1 161 ? 35.517 29.347 213.974 1.00 71.84 151 PHE C N 1
ATOM 8100 C CA . PHE C 1 161 ? 35.568 28.100 213.226 1.00 70.81 151 PHE C CA 1
ATOM 8101 C C . PHE C 1 161 ? 36.992 27.600 213.036 1.00 69.13 151 PHE C C 1
ATOM 8102 O O . PHE C 1 161 ? 37.242 26.393 213.126 1.00 68.10 151 PHE C O 1
ATOM 8110 N N . GLY C 1 162 ? 37.933 28.506 212.795 1.00 65.80 152 GLY C N 1
ATOM 8111 C CA . GLY C 1 162 ? 39.285 28.078 212.520 1.00 70.28 152 GLY C CA 1
ATOM 8112 C C . GLY C 1 162 ? 39.538 28.016 211.030 1.00 69.89 152 GLY C C 1
ATOM 8113 O O . GLY C 1 162 ? 38.795 27.351 210.301 1.00 67.53 152 GLY C O 1
ATOM 8114 N N . TYR C 1 163 ? 40.583 28.687 210.565 1.00 69.19 153 TYR C N 1
ATOM 8115 C CA . TYR C 1 163 ? 40.848 28.735 209.135 1.00 70.76 153 TYR C CA 1
ATOM 8116 C C . TYR C 1 163 ? 41.307 27.359 208.648 1.00 67.82 153 TYR C C 1
ATOM 8117 O O . TYR C 1 163 ? 42.014 26.649 209.370 1.00 70.02 153 TYR C O 1
ATOM 8126 N N . PRO C 1 164 ? 40.931 26.950 207.426 1.00 69.06 154 PRO C N 1
ATOM 8127 C CA . PRO C 1 164 ? 40.228 27.707 206.384 1.00 71.48 154 PRO C CA 1
ATOM 8128 C C . PRO C 1 164 ? 38.719 27.812 206.586 1.00 69.48 154 PRO C C 1
ATOM 8129 O O . PRO C 1 164 ? 38.111 26.953 207.220 1.00 70.36 154 PRO C O 1
ATOM 8133 N N . ILE C 1 165 ? 38.133 28.875 206.032 1.00 69.57 155 ILE C N 1
ATOM 8134 C CA . ILE C 1 165 ? 36.694 29.087 206.017 1.00 69.68 155 ILE C CA 1
ATOM 8135 C C . ILE C 1 165 ? 36.268 29.335 204.574 1.00 77.82 155 ILE C C 1
ATOM 8136 O O . ILE C 1 165 ? 37.097 29.507 203.681 1.00 81.69 155 ILE C O 1
ATOM 8138 N N . ALA C 1 166 ? 34.955 29.347 204.351 1.00 74.92 156 ALA C N 1
ATOM 8139 C CA . ALA C 1 166 ? 34.419 29.499 203.004 1.00 75.32 156 ALA C CA 1
ATOM 8140 C C . ALA C 1 166 ? 33.273 30.499 203.014 1.00 79.99 156 ALA C C 1
ATOM 8141 O O . ALA C 1 166 ? 32.385 30.423 203.869 1.00 73.90 156 ALA C O 1
ATOM 8143 N N . ILE C 1 167 ? 33.305 31.430 202.060 1.00 83.74 157 ILE C N 1
ATOM 8144 C CA . ILE C 1 167 ? 32.268 32.442 201.882 1.00 85.67 157 ILE C CA 1
ATOM 8145 C C . ILE C 1 167 ? 31.316 31.972 200.794 1.00 88.97 157 ILE C C 1
ATOM 8146 O O . ILE C 1 167 ? 31.758 31.530 199.725 1.00 86.54 157 ILE C O 1
ATOM 8151 N N . LYS C 1 168 ? 30.015 32.057 201.064 1.00 102.35 158 LYS C N 1
ATOM 8152 C CA . LYS C 1 168 ? 29.001 31.614 200.108 1.00 104.78 158 LYS C CA 1
ATOM 8153 C C . LYS C 1 168 ? 27.913 32.669 199.910 1.00 103.28 158 LYS C C 1
ATOM 8154 O O . LYS C 1 168 ? 27.081 32.557 199.006 1.00 101.88 158 LYS C O 1
ATOM 8156 N N . ARG C 1 179 ? 34.156 31.308 197.743 1.00 90.90 169 ARG C N 1
ATOM 8157 C CA . ARG C 1 179 ? 35.601 31.491 197.822 1.00 99.60 169 ARG C CA 1
ATOM 8158 C C . ARG C 1 179 ? 36.149 30.893 199.112 1.00 97.84 169 ARG C C 1
ATOM 8159 O O . ARG C 1 179 ? 35.454 30.829 200.127 1.00 92.60 169 ARG C O 1
ATOM 8167 N N . VAL C 1 180 ? 37.403 30.451 199.063 1.00 106.20 170 VAL C N 1
ATOM 8168 C CA . VAL C 1 180 ? 38.074 29.821 200.194 1.00 106.23 170 VAL C CA 1
ATOM 8169 C C . VAL C 1 180 ? 39.112 30.792 200.741 1.00 106.23 170 VAL C C 1
ATOM 8170 O O . VAL C 1 180 ? 40.003 31.243 200.010 1.00 106.86 170 VAL C O 1
ATOM 8174 N N . VAL C 1 181 ? 39.000 31.098 202.032 1.00 98.58 171 VAL C N 1
ATOM 8175 C CA . VAL C 1 181 ? 39.861 32.060 202.713 1.00 89.58 171 VAL C CA 1
ATOM 8176 C C . VAL C 1 181 ? 40.782 31.288 203.648 1.00 82.62 171 VAL C C 1
ATOM 8177 O O . VAL C 1 181 ? 40.315 30.517 204.495 1.00 79.69 171 VAL C O 1
ATOM 8181 N N . ARG C 1 182 ? 42.090 31.492 203.495 1.00 80.97 172 ARG C N 1
ATOM 8182 C CA . ARG C 1 182 ? 43.060 30.759 204.296 1.00 80.79 172 ARG C CA 1
ATOM 8183 C C . ARG C 1 182 ? 43.578 31.562 205.481 1.00 82.19 172 ARG C C 1
ATOM 8184 O O . ARG C 1 182 ? 44.068 30.968 206.448 1.00 79.18 172 ARG C O 1
ATOM 8192 N N . SER C 1 183 ? 43.466 32.882 205.433 1.00 86.32 173 SER C N 1
ATOM 8193 C CA . SER C 1 183 ? 43.975 33.785 206.450 1.00 82.76 173 SER C CA 1
ATOM 8194 C C . SER C 1 183 ? 42.991 34.930 206.623 1.00 82.94 173 SER C C 1
ATOM 8195 O O . SER C 1 183 ? 42.142 35.162 205.756 1.00 85.99 173 SER C O 1
ATOM 8198 N N . PRO C 1 184 ? 43.072 35.659 207.735 1.00 82.44 174 PRO C N 1
ATOM 8199 C CA . PRO C 1 184 ? 42.210 36.840 207.882 1.00 83.74 174 PRO C CA 1
ATOM 8200 C C . PRO C 1 184 ? 42.459 37.886 206.812 1.00 89.54 174 PRO C C 1
ATOM 8201 O O . PRO C 1 184 ? 41.527 38.605 206.431 1.00 95.08 174 PRO C O 1
ATOM 8205 N N . GLU C 1 185 ? 43.695 38.011 206.325 1.00 87.02 175 GLU C N 1
ATOM 8206 C CA . GLU C 1 185 ? 43.971 39.010 205.298 1.00 89.72 175 GLU C CA 1
ATOM 8207 C C . GLU C 1 185 ? 43.267 38.665 203.992 1.00 92.86 175 GLU C C 1
ATOM 8208 O O . GLU C 1 185 ? 42.771 39.559 203.296 1.00 94.71 175 GLU C O 1
ATOM 8214 N N . GLU C 1 186 ? 43.188 37.379 203.647 1.00 97.71 176 GLU C N 1
ATOM 8215 C CA . GLU C 1 186 ? 42.510 37.042 202.405 1.00 98.97 176 GLU C CA 1
ATOM 8216 C C . GLU C 1 186 ? 41.003 37.210 202.517 1.00 100.44 176 GLU C C 1
ATOM 8217 O O . GLU C 1 186 ? 40.323 37.250 201.485 1.00 105.44 176 GLU C O 1
ATOM 8223 N N . VAL C 1 187 ? 40.471 37.355 203.735 1.00 91.59 177 VAL C N 1
ATOM 8224 C CA . VAL C 1 187 ? 39.024 37.457 203.889 1.00 94.58 177 VAL C CA 1
ATOM 8225 C C . VAL C 1 187 ? 38.600 38.867 203.554 1.00 93.19 177 VAL C C 1
ATOM 8226 O O . VAL C 1 187 ? 37.460 39.102 203.141 1.00 97.35 177 VAL C O 1
ATOM 8230 N N . ASP C 1 188 ? 39.502 39.824 203.747 1.00 97.37 178 ASP C N 1
ATOM 8231 C CA . ASP C 1 188 ? 39.174 41.212 203.466 1.00 103.82 178 ASP C CA 1
ATOM 8232 C C . ASP C 1 188 ? 38.987 41.411 201.963 1.00 104.89 178 ASP C C 1
ATOM 8233 O O . ASP C 1 188 ? 37.998 42.010 201.522 1.00 100.90 178 ASP C O 1
ATOM 8238 N N . GLU C 1 189 ? 39.925 40.893 201.160 1.00 103.87 179 GLU C N 1
ATOM 8239 C CA . GLU C 1 189 ? 39.809 40.970 199.705 1.00 103.60 179 GLU C CA 1
ATOM 8240 C C . GLU C 1 189 ? 38.733 40.029 199.167 1.00 102.21 179 GLU C C 1
ATOM 8241 O O . GLU C 1 189 ? 37.932 40.419 198.310 1.00 95.76 179 GLU C O 1
ATOM 8243 N N . ALA C 1 190 ? 38.700 38.786 199.657 1.00 104.06 180 ALA C N 1
ATOM 8244 C CA . ALA C 1 190 ? 37.774 37.797 199.111 1.00 94.59 180 ALA C CA 1
ATOM 8245 C C . ALA C 1 190 ? 36.323 38.204 199.334 1.00 100.75 180 ALA C C 1
ATOM 8246 O O . ALA C 1 190 ? 35.480 38.020 198.450 1.00 112.85 180 ALA C O 1
ATOM 8248 N N . PHE C 1 191 ? 36.008 38.750 200.510 1.00 99.48 181 PHE C N 1
ATOM 8249 C CA . PHE C 1 191 ? 34.645 39.215 200.752 1.00 99.09 181 PHE C CA 1
ATOM 8250 C C . PHE C 1 191 ? 34.244 40.270 199.733 1.00 106.20 181 PHE C C 1
ATOM 8251 O O . PHE C 1 191 ? 33.103 40.282 199.255 1.00 109.28 181 PHE C O 1
ATOM 8259 N N . ALA C 1 192 ? 35.172 41.165 199.389 1.00 108.77 182 ALA C N 1
ATOM 8260 C CA . ALA C 1 192 ? 34.893 42.172 198.371 1.00 114.24 182 ALA C CA 1
ATOM 8261 C C . ALA C 1 192 ? 34.585 41.527 197.025 1.00 113.77 182 ALA C C 1
ATOM 8262 O O . ALA C 1 192 ? 33.636 41.925 196.338 1.00 111.85 182 ALA C O 1
ATOM 8264 N N . ALA C 1 193 ? 35.372 40.521 196.635 1.00 117.24 183 ALA C N 1
ATOM 8265 C CA . ALA C 1 193 ? 35.190 39.903 195.326 1.00 118.45 183 ALA C CA 1
ATOM 8266 C C . ALA C 1 193 ? 33.825 39.239 195.197 1.00 119.76 183 ALA C C 1
ATOM 8267 O O . ALA C 1 193 ? 33.178 39.343 194.148 1.00 126.88 183 ALA C O 1
ATOM 8269 N N . ALA C 1 194 ? 33.360 38.555 196.245 1.00 117.27 184 ALA C N 1
ATOM 8270 C CA . ALA C 1 194 ? 32.086 37.855 196.123 1.00 113.68 184 ALA C CA 1
ATOM 8271 C C . ALA C 1 194 ? 30.924 38.830 195.973 1.00 118.88 184 ALA C C 1
ATOM 8272 O O . ALA C 1 194 ? 30.031 38.613 195.145 1.00 130.46 184 ALA C O 1
ATOM 8274 N N . ARG C 1 195 ? 30.917 39.912 196.747 1.00 114.97 185 ARG C N 1
ATOM 8275 C CA . ARG C 1 195 ? 29.856 40.907 196.624 1.00 111.09 185 ARG C CA 1
ATOM 8276 C C . ARG C 1 195 ? 30.031 41.734 195.353 1.00 115.98 185 ARG C C 1
ATOM 8277 O O . ARG C 1 195 ? 29.349 41.507 194.353 1.00 116.78 185 ARG C O 1
ATOM 8285 N N . LEU C 1 207 ? 25.894 37.034 202.894 1.00 83.50 197 LEU C N 1
ATOM 8286 C CA . LEU C 1 207 ? 26.335 35.743 202.377 1.00 89.19 197 LEU C CA 1
ATOM 8287 C C . LEU C 1 207 ? 26.247 34.695 203.477 1.00 87.84 197 LEU C C 1
ATOM 8288 O O . LEU C 1 207 ? 25.413 34.799 204.375 1.00 90.22 197 LEU C O 1
ATOM 8293 N N . TYR C 1 208 ? 27.099 33.679 203.407 1.00 83.63 198 TYR C N 1
ATOM 8294 C CA . TYR C 1 208 ? 27.184 32.737 204.509 1.00 85.45 198 TYR C CA 1
ATOM 8295 C C . TYR C 1 208 ? 28.619 32.250 204.616 1.00 84.31 198 TYR C C 1
ATOM 8296 O O . TYR C 1 208 ? 29.391 32.311 203.655 1.00 84.56 198 TYR C O 1
ATOM 8298 N N . VAL C 1 209 ? 28.979 31.789 205.812 1.00 79.30 199 VAL C N 1
ATOM 8299 C CA . VAL C 1 209 ? 30.329 31.321 206.089 1.00 77.07 199 VAL C CA 1
ATOM 8300 C C . VAL C 1 209 ? 30.244 29.936 206.715 1.00 72.69 199 VAL C C 1
ATOM 8301 O O . VAL C 1 209 ? 29.398 29.689 207.583 1.00 69.33 199 VAL C O 1
ATOM 8305 N N . GLU C 1 210 ? 31.118 29.032 206.275 1.00 71.06 200 GLU C N 1
ATOM 8306 C CA . GLU C 1 210 ? 31.213 27.704 206.868 1.00 73.26 200 GLU C CA 1
ATOM 8307 C C . GLU C 1 210 ? 32.665 27.244 206.795 1.00 71.76 200 GLU C C 1
ATOM 8308 O O . GLU C 1 210 ? 33.452 27.736 205.980 1.00 71.41 200 GLU C O 1
ATOM 8314 N N . LYS C 1 211 ? 33.019 26.295 207.658 1.00 66.53 201 LYS C N 1
ATOM 8315 C CA . LYS C 1 211 ? 34.371 25.756 207.639 1.00 68.63 201 LYS C CA 1
ATOM 8316 C C . LYS C 1 211 ? 34.591 24.946 206.368 1.00 65.78 201 LYS C C 1
ATOM 8317 O O . LYS C 1 211 ? 33.703 24.221 205.913 1.00 75.00 201 LYS C O 1
ATOM 8323 N N . TYR C 1 212 ? 35.790 25.056 205.805 1.00 63.70 202 TYR C N 1
ATOM 8324 C CA . TYR C 1 212 ? 36.141 24.384 204.562 1.00 70.66 202 TYR C CA 1
ATOM 8325 C C . TYR C 1 212 ? 37.115 23.249 204.853 1.00 80.13 202 TYR C C 1
ATOM 8326 O O . TYR C 1 212 ? 38.051 23.405 205.645 1.00 80.67 202 TYR C O 1
ATOM 8335 N N . LEU C 1 213 ? 36.884 22.105 204.217 1.00 78.23 203 LEU C N 1
ATOM 8336 C CA . LEU C 1 213 ? 37.731 20.929 204.364 1.00 77.93 203 LEU C CA 1
ATOM 8337 C C . LEU C 1 213 ? 38.538 20.740 203.086 1.00 81.78 203 LEU C C 1
ATOM 8338 O O . LEU C 1 213 ? 37.962 20.583 202.003 1.00 83.82 203 LEU C O 1
ATOM 8343 N N . ASP C 1 214 ? 39.868 20.760 203.212 1.00 88.43 204 ASP C N 1
ATOM 8344 C CA . ASP C 1 214 ? 40.728 20.723 202.032 1.00 89.71 204 ASP C CA 1
ATOM 8345 C C . ASP C 1 214 ? 40.544 19.424 201.260 1.00 87.45 204 ASP C C 1
ATOM 8346 O O . ASP C 1 214 ? 40.225 19.431 200.067 1.00 88.32 204 ASP C O 1
ATOM 8351 N N . ASP C 1 215 ? 40.761 18.294 201.927 1.00 79.34 205 ASP C N 1
ATOM 8352 C CA . ASP C 1 215 ? 40.709 16.976 201.301 1.00 73.30 205 ASP C CA 1
ATOM 8353 C C . ASP C 1 215 ? 39.861 16.057 202.170 1.00 74.64 205 ASP C C 1
ATOM 8354 O O . ASP C 1 215 ? 40.386 15.178 202.863 1.00 77.19 205 ASP C O 1
ATOM 8359 N N . PRO C 1 216 ? 38.544 16.237 202.161 1.00 72.77 206 PRO C N 1
ATOM 8360 C CA . PRO C 1 216 ? 37.670 15.391 202.977 1.00 70.94 206 PRO C CA 1
ATOM 8361 C C . PRO C 1 216 ? 37.405 14.048 202.308 1.00 69.38 206 PRO C C 1
ATOM 8362 O O . PRO C 1 216 ? 37.778 13.794 201.162 1.00 67.73 206 PRO C O 1
ATOM 8366 N N . ARG C 1 217 ? 36.743 13.181 203.065 1.00 65.72 207 ARG C N 1
ATOM 8367 C CA . ARG C 1 217 ? 36.325 11.874 202.590 1.00 61.41 207 ARG C CA 1
ATOM 8368 C C . ARG C 1 217 ? 34.837 11.719 202.852 1.00 60.33 207 ARG C C 1
ATOM 8369 O O . ARG C 1 217 ? 34.337 12.153 203.894 1.00 60.82 207 ARG C O 1
ATOM 8377 N N . HIS C 1 218 ? 34.129 11.111 201.906 1.00 57.79 208 HIS C N 1
ATOM 8378 C CA . HIS C 1 218 ? 32.684 10.944 202.016 1.00 60.31 208 HIS C CA 1
ATOM 8379 C C . HIS C 1 218 ? 32.414 9.629 202.736 1.00 58.32 208 HIS C C 1
ATOM 8380 O O . HIS C 1 218 ? 32.607 8.550 202.166 1.00 56.08 208 HIS C O 1
ATOM 8387 N N . ILE C 1 219 ? 31.993 9.718 203.995 1.00 58.93 209 ILE C N 1
ATOM 8388 C CA . ILE C 1 219 ? 31.683 8.554 204.816 1.00 59.71 209 ILE C CA 1
ATOM 8389 C C . ILE C 1 219 ? 30.216 8.623 205.206 1.00 61.87 209 ILE C C 1
ATOM 8390 O O . ILE C 1 219 ? 29.749 9.656 205.704 1.00 62.30 209 ILE C O 1
ATOM 8395 N N . GLU C 1 220 ? 29.490 7.530 204.976 1.00 57.68 210 GLU C N 1
ATOM 8396 C CA . GLU C 1 220 ? 28.068 7.462 205.275 1.00 57.89 210 GLU C CA 1
ATOM 8397 C C . GLU C 1 220 ? 27.797 6.219 206.109 1.00 57.30 210 GLU C C 1
ATOM 8398 O O . GLU C 1 220 ? 28.499 5.211 205.992 1.00 56.52 210 GLU C O 1
ATOM 8404 N N . ILE C 1 221 ? 26.776 6.303 206.960 1.00 62.58 211 ILE C N 1
ATOM 8405 C CA . ILE C 1 221 ? 26.452 5.253 207.921 1.00 59.28 211 ILE C CA 1
ATOM 8406 C C . ILE C 1 221 ? 25.061 4.719 207.617 1.00 57.74 211 ILE C C 1
ATOM 8407 O O . ILE C 1 221 ? 24.118 5.496 207.432 1.00 56.87 211 ILE C O 1
ATOM 8412 N N . GLN C 1 222 ? 24.942 3.392 207.565 1.00 56.50 212 GLN C N 1
ATOM 8413 C CA . GLN C 1 222 ? 23.678 2.725 207.282 1.00 56.10 212 GLN C CA 1
ATOM 8414 C C . GLN C 1 222 ? 22.892 2.498 208.565 1.00 55.56 212 GLN C C 1
ATOM 8415 O O . GLN C 1 222 ? 23.442 2.036 209.570 1.00 57.66 212 GLN C O 1
ATOM 8421 N N . VAL C 1 223 ? 21.600 2.808 208.514 1.00 53.40 213 VAL C N 1
ATOM 8422 C CA . VAL C 1 223 ? 20.700 2.638 209.643 1.00 54.06 213 VAL C CA 1
ATOM 8423 C C . VAL C 1 223 ? 19.511 1.802 209.200 1.00 57.11 213 VAL C C 1
ATOM 8424 O O . VAL C 1 223 ? 18.971 1.991 208.104 1.00 60.72 213 VAL C O 1
ATOM 8428 N N . LEU C 1 224 ? 19.127 0.862 210.050 1.00 57.63 214 LEU C N 1
ATOM 8429 C CA . LEU C 1 224 ? 17.921 0.068 209.895 1.00 56.22 214 LEU C CA 1
ATOM 8430 C C . LEU C 1 224 ? 17.128 0.269 211.174 1.00 58.70 214 LEU C C 1
ATOM 8431 O O . LEU C 1 224 ? 17.690 0.190 212.269 1.00 64.06 214 LEU C O 1
ATOM 8436 N N . ALA C 1 225 ? 15.833 0.521 211.047 1.00 65.44 215 ALA C N 1
ATOM 8437 C CA . ALA C 1 225 ? 15.025 0.846 212.209 1.00 68.39 215 ALA C CA 1
ATOM 8438 C C . ALA C 1 225 ? 13.764 0.004 212.206 1.00 73.90 215 ALA C C 1
ATOM 8439 O O . ALA C 1 225 ? 13.370 -0.576 211.192 1.00 72.80 215 ALA C O 1
ATOM 8441 N N . ASP C 1 226 ? 13.133 -0.039 213.365 1.00 91.50 216 ASP C N 1
ATOM 8442 C CA . ASP C 1 226 ? 11.985 -0.887 213.599 1.00 93.54 216 ASP C CA 1
ATOM 8443 C C . ASP C 1 226 ? 10.785 -0.011 213.931 1.00 95.75 216 ASP C C 1
ATOM 8444 O O . ASP C 1 226 ? 10.930 1.155 214.308 1.00 96.18 216 ASP C O 1
ATOM 8449 N N . ARG C 1 227 ? 9.586 -0.573 213.768 1.00 89.20 217 ARG C N 1
ATOM 8450 C CA . ARG C 1 227 ? 8.379 0.165 214.121 1.00 84.90 217 ARG C CA 1
ATOM 8451 C C . ARG C 1 227 ? 8.281 0.412 215.619 1.00 86.03 217 ARG C C 1
ATOM 8452 O O . ARG C 1 227 ? 7.527 1.293 216.047 1.00 80.23 217 ARG C O 1
ATOM 8460 N N . TYR C 1 228 ? 9.027 -0.352 216.417 1.00 91.67 218 TYR C N 1
ATOM 8461 C CA . TYR C 1 228 ? 8.919 -0.358 217.869 1.00 89.64 218 TYR C CA 1
ATOM 8462 C C . TYR C 1 228 ? 10.087 0.354 218.547 1.00 85.29 218 TYR C C 1
ATOM 8463 O O . TYR C 1 228 ? 10.303 0.174 219.749 1.00 86.63 218 TYR C O 1
ATOM 8472 N N . GLY C 1 229 ? 10.846 1.156 217.804 1.00 84.22 219 GLY C N 1
ATOM 8473 C CA . GLY C 1 229 ? 11.895 1.957 218.397 1.00 82.02 219 GLY C CA 1
ATOM 8474 C C . GLY C 1 229 ? 13.256 1.303 218.443 1.00 78.20 219 GLY C C 1
ATOM 8475 O O . GLY C 1 229 ? 14.182 1.877 219.029 1.00 71.82 219 GLY C O 1
ATOM 8476 N N . ASN C 1 230 ? 13.409 0.126 217.845 1.00 76.73 220 ASN C N 1
ATOM 8477 C CA . ASN C 1 230 ? 14.694 -0.554 217.780 1.00 73.07 220 ASN C CA 1
ATOM 8478 C C . ASN C 1 230 ? 15.478 -0.046 216.578 1.00 70.85 220 ASN C C 1
ATOM 8479 O O . ASN C 1 230 ? 14.941 0.039 215.469 1.00 77.74 220 ASN C O 1
ATOM 8484 N N . ALA C 1 231 ? 16.739 0.315 216.806 1.00 63.53 221 ALA C N 1
ATOM 8485 C CA . ALA C 1 231 ? 17.582 0.867 215.758 1.00 62.83 221 ALA C CA 1
ATOM 8486 C C . ALA C 1 231 ? 18.952 0.208 215.801 1.00 59.87 221 ALA C C 1
ATOM 8487 O O . ALA C 1 231 ? 19.463 -0.134 216.869 1.00 65.97 221 ALA C O 1
ATOM 8489 N N . VAL C 1 232 ? 19.542 0.037 214.621 1.00 56.77 222 VAL C N 1
ATOM 8490 C CA . VAL C 1 232 ? 20.841 -0.601 214.473 1.00 55.65 222 VAL C CA 1
ATOM 8491 C C . VAL C 1 232 ? 21.636 0.152 213.417 1.00 58.59 222 VAL C C 1
ATOM 8492 O O . VAL C 1 232 ? 21.071 0.742 212.492 1.00 60.99 222 VAL C O 1
ATOM 8496 N N . ALA C 1 233 ? 22.955 0.146 213.570 1.00 59.50 223 ALA C N 1
ATOM 8497 C CA . ALA C 1 233 ? 23.863 0.758 212.609 1.00 61.05 223 ALA C CA 1
ATOM 8498 C C . ALA C 1 233 ? 24.604 -0.350 211.876 1.00 57.13 223 ALA C C 1
ATOM 8499 O O . ALA C 1 233 ? 25.297 -1.155 212.506 1.00 59.37 223 ALA C O 1
ATOM 8501 N N . LEU C 1 234 ? 24.466 -0.392 210.551 1.00 56.28 224 LEU C N 1
ATOM 8502 C CA . LEU C 1 234 ? 25.045 -1.467 209.755 1.00 59.72 224 LEU C CA 1
ATOM 8503 C C . LEU C 1 234 ? 26.322 -1.042 209.042 1.00 59.95 224 LEU C C 1
ATOM 8504 O O . LEU C 1 234 ? 26.598 -1.507 207.929 1.00 59.26 224 LEU C O 1
ATOM 8509 N N . GLY C 1 235 ? 27.092 -0.151 209.647 1.00 53.42 225 GLY C N 1
ATOM 8510 C CA . GLY C 1 235 ? 28.426 0.123 209.165 1.00 55.07 225 GLY C CA 1
ATOM 8511 C C . GLY C 1 235 ? 28.484 1.375 208.322 1.00 60.12 225 GLY C C 1
ATOM 8512 O O . GLY C 1 235 ? 27.525 2.140 208.199 1.00 66.59 225 GLY C O 1
ATOM 8513 N N . GLU C 1 236 ? 29.660 1.589 207.751 1.00 64.40 226 GLU C N 1
ATOM 8514 C CA . GLU C 1 236 ? 29.965 2.763 206.949 1.00 64.92 226 GLU C CA 1
ATOM 8515 C C . GLU C 1 236 ? 30.192 2.382 205.488 1.00 64.85 226 GLU C C 1
ATOM 8516 O O . GLU C 1 236 ? 30.242 1.205 205.119 1.00 66.60 226 GLU C O 1
ATOM 8522 N N . ARG C 1 237 ? 30.330 3.405 204.641 1.00 63.21 227 ARG C N 1
ATOM 8523 C CA . ARG C 1 237 ? 30.637 3.203 203.238 1.00 61.15 227 ARG C CA 1
ATOM 8524 C C . ARG C 1 237 ? 31.453 4.419 202.807 1.00 59.42 227 ARG C C 1
ATOM 8525 O O . ARG C 1 237 ? 31.157 5.526 203.216 1.00 56.71 227 ARG C O 1
ATOM 8533 N N . ASP C 1 238 ? 32.478 4.228 201.992 1.00 55.31 228 ASP C N 1
ATOM 8534 C CA . ASP C 1 238 ? 33.255 5.339 201.479 1.00 55.24 228 ASP C CA 1
ATOM 8535 C C . ASP C 1 238 ? 32.882 5.538 200.058 1.00 62.35 228 ASP C C 1
ATOM 8536 O O . ASP C 1 238 ? 33.244 4.749 199.209 1.00 63.15 228 ASP C O 1
ATOM 8541 N N . CYS C 1 239 ? 32.156 6.601 199.786 1.00 64.05 229 CYS C N 1
ATOM 8542 C CA . CYS C 1 239 ? 31.724 6.884 198.458 1.00 55.48 229 CYS C CA 1
ATOM 8543 C C . CYS C 1 239 ? 32.345 8.180 198.067 1.00 57.46 229 CYS C C 1
ATOM 8544 O O . CYS C 1 239 ? 31.649 9.124 197.770 1.00 63.13 229 CYS C O 1
ATOM 8547 N N . SER C 1 240 ? 33.660 8.240 198.048 1.00 59.46 230 SER C N 1
ATOM 8548 C CA . SER C 1 240 ? 34.338 9.494 197.794 1.00 63.10 230 SER C CA 1
ATOM 8549 C C . SER C 1 240 ? 34.809 9.697 196.394 1.00 64.55 230 SER C C 1
ATOM 8550 O O . SER C 1 240 ? 35.051 10.816 196.001 1.00 68.80 230 SER C O 1
ATOM 8553 N N . VAL C 1 241 ? 34.989 8.632 195.639 1.00 61.43 231 VAL C N 1
ATOM 8554 C CA . VAL C 1 241 ? 35.348 8.810 194.255 1.00 64.04 231 VAL C CA 1
ATOM 8555 C C . VAL C 1 241 ? 34.129 9.367 193.593 1.00 69.17 231 VAL C C 1
ATOM 8556 O O . VAL C 1 241 ? 33.219 8.629 193.250 1.00 69.27 231 VAL C O 1
ATOM 8560 N N . GLN C 1 242 ? 34.093 10.676 193.430 1.00 70.02 232 GLN C N 1
ATOM 8561 C CA . GLN C 1 242 ? 32.923 11.297 192.878 1.00 73.22 232 GLN C CA 1
ATOM 8562 C C . GLN C 1 242 ? 33.243 12.480 191.992 1.00 86.02 232 GLN C C 1
ATOM 8563 O O . GLN C 1 242 ? 34.195 13.206 192.240 1.00 87.43 232 GLN C O 1
ATOM 8569 N N . ARG C 1 243 ? 32.471 12.661 190.930 1.00 97.97 233 ARG C N 1
ATOM 8570 C CA . ARG C 1 243 ? 32.663 13.809 190.062 1.00 98.46 233 ARG C CA 1
ATOM 8571 C C . ARG C 1 243 ? 31.516 14.746 190.293 1.00 104.69 233 ARG C C 1
ATOM 8572 O O . ARG C 1 243 ? 30.395 14.302 190.394 1.00 110.01 233 ARG C O 1
ATOM 8580 N N . ARG C 1 244 ? 31.788 16.037 190.358 1.00 95.41 234 ARG C N 1
ATOM 8581 C CA . ARG C 1 244 ? 30.745 17.022 190.554 1.00 100.20 234 ARG C CA 1
ATOM 8582 C C . ARG C 1 244 ? 29.664 16.524 191.463 1.00 100.98 234 ARG C C 1
ATOM 8583 O O . ARG C 1 244 ? 28.504 16.513 191.069 1.00 106.02 234 ARG C O 1
ATOM 8591 N N . HIS C 1 245 ? 30.036 16.104 192.661 1.00 91.95 235 HIS C N 1
ATOM 8592 C CA . HIS C 1 245 ? 29.065 15.629 193.635 1.00 90.24 235 HIS C CA 1
ATOM 8593 C C . HIS C 1 245 ? 28.190 14.488 193.170 1.00 91.41 235 HIS C C 1
ATOM 8594 O O . HIS C 1 245 ? 27.026 14.423 193.542 1.00 94.89 235 HIS C O 1
ATOM 8601 N N . GLN C 1 246 ? 28.739 13.576 192.378 1.00 87.99 236 GLN C N 1
ATOM 8602 C CA . GLN C 1 246 ? 27.994 12.412 191.927 1.00 85.38 236 GLN C CA 1
ATOM 8603 C C . GLN C 1 246 ? 28.874 11.210 192.095 1.00 75.95 236 GLN C C 1
ATOM 8604 O O . GLN C 1 246 ? 29.946 11.161 191.524 1.00 77.43 236 GLN C O 1
ATOM 8610 N N . LYS C 1 247 ? 28.417 10.217 192.840 1.00 72.15 237 LYS C N 1
ATOM 8611 C CA . LYS C 1 247 ? 29.257 9.068 193.139 1.00 71.10 237 LYS C CA 1
ATOM 8612 C C . LYS C 1 247 ? 29.486 8.127 191.995 1.00 67.13 237 LYS C C 1
ATOM 8613 O O . LYS C 1 247 ? 28.604 7.900 191.187 1.00 67.55 237 LYS C O 1
ATOM 8619 N N . LEU C 1 248 ? 30.684 7.581 191.924 1.00 63.17 238 LEU C N 1
ATOM 8620 C CA . LEU C 1 248 ? 31.022 6.686 190.851 1.00 61.96 238 LEU C CA 1
ATOM 8621 C C . LEU C 1 248 ? 31.479 5.346 191.406 1.00 65.14 238 LEU C C 1
ATOM 8622 O O . LEU C 1 248 ? 31.029 4.317 190.937 1.00 66.79 238 LEU C O 1
ATOM 8627 N N . ILE C 1 249 ? 32.367 5.344 192.398 1.00 65.12 239 ILE C N 1
ATOM 8628 C CA . ILE C 1 249 ? 32.815 4.113 193.033 1.00 55.88 239 ILE C CA 1
ATOM 8629 C C . ILE C 1 249 ? 32.466 4.193 194.509 1.00 56.38 239 ILE C C 1
ATOM 8630 O O . ILE C 1 249 ? 32.561 5.263 195.118 1.00 64.67 239 ILE C O 1
ATOM 8635 N N . GLU C 1 250 ? 32.039 3.071 195.080 1.00 52.18 240 GLU C N 1
ATOM 8636 C CA . GLU C 1 250 ? 31.708 3.004 196.497 1.00 55.19 240 GLU C CA 1
ATOM 8637 C C . GLU C 1 250 ? 32.314 1.734 197.070 1.00 58.04 240 GLU C C 1
ATOM 8638 O O . GLU C 1 250 ? 32.344 0.700 196.398 1.00 59.91 240 GLU C O 1
ATOM 8644 N N . GLU C 1 251 ? 32.808 1.808 198.304 1.00 59.62 241 GLU C N 1
ATOM 8645 C CA . GLU C 1 251 ? 33.385 0.639 198.949 1.00 57.33 241 GLU C CA 1
ATOM 8646 C C . GLU C 1 251 ? 32.992 0.587 200.419 1.00 55.64 241 GLU C C 1
ATOM 8647 O O . GLU C 1 251 ? 32.662 1.601 201.040 1.00 54.43 241 GLU C O 1
ATOM 8653 N N . CYS C 1 252 ? 33.021 -0.637 200.954 1.00 55.95 242 CYS C N 1
ATOM 8654 C CA . CYS C 1 252 ? 32.765 -0.961 202.350 1.00 53.53 242 CYS C CA 1
ATOM 8655 C C . CYS C 1 252 ? 33.756 -2.038 202.779 1.00 57.07 242 CYS C C 1
ATOM 8656 O O . CYS C 1 252 ? 33.953 -3.020 202.039 1.00 61.59 242 CYS C O 1
ATOM 8659 N N . PRO C 1 253 ? 34.406 -1.897 203.947 1.00 57.76 243 PRO C N 1
ATOM 8660 C CA . PRO C 1 253 ? 34.381 -0.745 204.846 1.00 55.02 243 PRO C CA 1
ATOM 8661 C C . PRO C 1 253 ? 35.247 0.376 204.296 1.00 56.02 243 PRO C C 1
ATOM 8662 O O . PRO C 1 253 ? 35.932 0.170 203.294 1.00 54.99 243 PRO C O 1
ATOM 8666 N N . SER C 1 254 ? 35.249 1.527 204.944 1.00 57.42 244 SER C N 1
ATOM 8667 C CA . SER C 1 254 ? 36.121 2.599 204.492 1.00 54.23 244 SER C CA 1
ATOM 8668 C C . SER C 1 254 ? 37.524 2.386 205.040 1.00 53.51 244 SER C C 1
ATOM 8669 O O . SER C 1 254 ? 37.685 2.158 206.242 1.00 57.25 244 SER C O 1
ATOM 8672 N N . PRO C 1 255 ? 38.553 2.433 204.195 1.00 54.19 245 PRO C N 1
ATOM 8673 C CA . PRO C 1 255 ? 39.925 2.308 204.709 1.00 59.51 245 PRO C CA 1
ATOM 8674 C C . PRO C 1 255 ? 40.308 3.433 205.650 1.00 60.91 245 PRO C C 1
ATOM 8675 O O . PRO C 1 255 ? 41.236 3.270 206.452 1.00 57.05 245 PRO C O 1
ATOM 8679 N N . ALA C 1 256 ? 39.610 4.566 205.589 1.00 61.02 246 ALA C N 1
ATOM 8680 C CA . ALA C 1 256 ? 39.973 5.715 206.402 1.00 60.68 246 ALA C CA 1
ATOM 8681 C C . ALA C 1 256 ? 39.428 5.633 207.820 1.00 61.80 246 ALA C C 1
ATOM 8682 O O . ALA C 1 256 ? 39.962 6.307 208.708 1.00 66.15 246 ALA C O 1
ATOM 8684 N N . LEU C 1 257 ? 38.383 4.843 208.055 1.00 60.10 247 LEU C N 1
ATOM 8685 C CA . LEU C 1 257 ? 37.810 4.733 209.388 1.00 62.97 247 LEU C CA 1
ATOM 8686 C C . LEU C 1 257 ? 38.556 3.698 210.220 1.00 66.43 247 LEU C C 1
ATOM 8687 O O . LEU C 1 257 ? 38.994 2.662 209.711 1.00 66.61 247 LEU C O 1
ATOM 8692 N N . THR C 1 258 ? 38.692 3.993 211.499 1.00 71.29 248 THR C N 1
ATOM 8693 C CA . THR C 1 258 ? 39.213 3.136 212.546 1.00 64.25 248 THR C CA 1
ATOM 8694 C C . THR C 1 258 ? 38.074 2.549 213.358 1.00 69.66 248 THR C C 1
ATOM 8695 O O . THR C 1 258 ? 36.970 3.102 213.390 1.00 73.99 248 THR C O 1
ATOM 8699 N N . PRO C 1 259 ? 38.301 1.423 214.030 1.00 69.54 249 PRO C N 1
ATOM 8700 C CA . PRO C 1 259 ? 37.227 0.834 214.844 1.00 68.18 249 PRO C CA 1
ATOM 8701 C C . PRO C 1 259 ? 36.614 1.817 215.814 1.00 74.07 249 PRO C C 1
ATOM 8702 O O . PRO C 1 259 ? 35.402 1.763 216.066 1.00 69.64 249 PRO C O 1
ATOM 8706 N N . GLU C 1 260 ? 37.418 2.733 216.357 1.00 89.18 250 GLU C N 1
ATOM 8707 C CA . GLU C 1 260 ? 36.899 3.691 217.324 1.00 89.47 250 GLU C CA 1
ATOM 8708 C C . GLU C 1 260 ? 35.912 4.638 216.663 1.00 89.28 250 GLU C C 1
ATOM 8709 O O . GLU C 1 260 ? 34.816 4.876 217.184 1.00 90.31 250 GLU C O 1
ATOM 8715 N N . LEU C 1 261 ? 36.291 5.194 215.512 1.00 73.98 251 LEU C N 1
ATOM 8716 C CA . LEU C 1 261 ? 35.400 6.090 214.785 1.00 71.54 251 LEU C CA 1
ATOM 8717 C C . LEU C 1 261 ? 34.141 5.360 214.336 1.00 72.06 251 LEU C C 1
ATOM 8718 O O . LEU C 1 261 ? 33.041 5.924 214.350 1.00 67.02 251 LEU C O 1
ATOM 8723 N N . ARG C 1 262 ? 34.288 4.097 213.934 1.00 69.17 252 ARG C N 1
ATOM 8724 C CA . ARG C 1 262 ? 33.147 3.324 213.463 1.00 63.24 252 ARG C CA 1
ATOM 8725 C C . ARG C 1 262 ? 32.080 3.188 214.539 1.00 63.81 252 ARG C C 1
ATOM 8726 O O . ARG C 1 262 ? 30.883 3.314 214.254 1.00 67.94 252 ARG C O 1
ATOM 8734 N N . ALA C 1 263 ? 32.485 2.914 215.777 1.00 65.76 253 ALA C N 1
ATOM 8735 C CA . ALA C 1 263 ? 31.500 2.796 216.845 1.00 66.02 253 ALA C CA 1
ATOM 8736 C C . ALA C 1 263 ? 30.836 4.138 217.126 1.00 69.35 253 ALA C C 1
ATOM 8737 O O . ALA C 1 263 ? 29.604 4.230 217.201 1.00 67.74 253 ALA C O 1
ATOM 8739 N N . GLU C 1 264 ? 31.640 5.196 217.258 1.00 72.19 254 GLU C N 1
ATOM 8740 C CA . GLU C 1 264 ? 31.097 6.518 217.555 1.00 69.66 254 GLU C CA 1
ATOM 8741 C C . GLU C 1 264 ? 30.126 6.974 216.471 1.00 68.44 254 GLU C C 1
ATOM 8742 O O . GLU C 1 264 ? 29.021 7.445 216.767 1.00 68.02 254 GLU C O 1
ATOM 8748 N N . MET C 1 265 ? 30.514 6.823 215.203 1.00 65.14 255 MET C N 1
ATOM 8749 C CA . MET C 1 265 ? 29.650 7.280 214.120 1.00 59.46 255 MET C CA 1
ATOM 8750 C C . MET C 1 265 ? 28.369 6.457 214.050 1.00 63.80 255 MET C C 1
ATOM 8751 O O . MET C 1 265 ? 27.277 7.015 213.894 1.00 68.99 255 MET C O 1
ATOM 8756 N N . GLY C 1 266 ? 28.476 5.134 214.183 1.00 59.72 256 GLY C N 1
ATOM 8757 C CA . GLY C 1 266 ? 27.280 4.311 214.170 1.00 60.20 256 GLY C CA 1
ATOM 8758 C C . GLY C 1 266 ? 26.331 4.658 215.301 1.00 63.75 256 GLY C C 1
ATOM 8759 O O . GLY C 1 266 ? 25.118 4.781 215.096 1.00 63.26 256 GLY C O 1
ATOM 8760 N N . ALA C 1 267 ? 26.874 4.849 216.506 1.00 62.14 257 ALA C N 1
ATOM 8761 C CA . ALA C 1 267 ? 26.034 5.238 217.629 1.00 61.99 257 ALA C CA 1
ATOM 8762 C C . ALA C 1 267 ? 25.339 6.560 217.341 1.00 67.56 257 ALA C C 1
ATOM 8763 O O . ALA C 1 267 ? 24.126 6.695 217.556 1.00 65.98 257 ALA C O 1
ATOM 8765 N N . ALA C 1 268 ? 26.087 7.538 216.824 1.00 66.65 258 ALA C N 1
ATOM 8766 C CA . ALA C 1 268 ? 25.479 8.812 216.466 1.00 63.39 258 ALA C CA 1
ATOM 8767 C C . ALA C 1 268 ? 24.342 8.606 215.480 1.00 63.80 258 ALA C C 1
ATOM 8768 O O . ALA C 1 268 ? 23.269 9.205 215.619 1.00 66.02 258 ALA C O 1
ATOM 8770 N N . ALA C 1 269 ? 24.554 7.745 214.485 1.00 64.55 259 ALA C N 1
ATOM 8771 C CA . ALA C 1 269 ? 23.508 7.483 213.507 1.00 61.72 259 ALA C CA 1
ATOM 8772 C C . ALA C 1 269 ? 22.260 6.931 214.184 1.00 62.04 259 ALA C C 1
ATOM 8773 O O . ALA C 1 269 ? 21.144 7.395 213.928 1.00 61.02 259 ALA C O 1
ATOM 8775 N N . VAL C 1 270 ? 22.432 5.959 215.081 1.00 60.60 260 VAL C N 1
ATOM 8776 C CA . VAL C 1 270 ? 21.272 5.390 215.756 1.00 61.61 260 VAL C CA 1
ATOM 8777 C C . VAL C 1 270 ? 20.615 6.435 216.648 1.00 64.48 260 VAL C C 1
ATOM 8778 O O . VAL C 1 270 ? 19.382 6.520 216.729 1.00 61.04 260 VAL C O 1
ATOM 8782 N N . ARG C 1 271 ? 21.428 7.255 217.319 1.00 66.48 261 ARG C N 1
ATOM 8783 C CA . ARG C 1 271 ? 20.891 8.295 218.188 1.00 64.20 261 ARG C CA 1
ATOM 8784 C C . ARG C 1 271 ? 20.017 9.264 217.405 1.00 67.53 261 ARG C C 1
ATOM 8785 O O . ARG C 1 271 ? 18.892 9.575 217.815 1.00 70.11 261 ARG C O 1
ATOM 8793 N N . LEU C 1 272 ? 20.524 9.754 216.271 1.00 67.22 262 LEU C N 1
ATOM 8794 C CA . LEU C 1 272 ? 19.747 10.677 215.453 1.00 65.14 262 LEU C CA 1
ATOM 8795 C C . LEU C 1 272 ? 18.462 10.029 214.963 1.00 62.25 262 LEU C C 1
ATOM 8796 O O . LEU C 1 272 ? 17.391 10.648 214.997 1.00 63.06 262 LEU C O 1
ATOM 8801 N N . ALA C 1 273 ? 18.546 8.772 214.526 1.00 62.79 263 ALA C N 1
ATOM 8802 C CA . ALA C 1 273 ? 17.367 8.086 214.010 1.00 61.71 263 ALA C CA 1
ATOM 8803 C C . ALA C 1 273 ? 16.291 7.966 215.076 1.00 64.07 263 ALA C C 1
ATOM 8804 O O . ALA C 1 273 ? 15.109 8.219 214.809 1.00 66.42 263 ALA C O 1
ATOM 8806 N N . LYS C 1 274 ? 16.681 7.593 216.296 1.00 63.13 264 LYS C N 1
ATOM 8807 C CA . LYS C 1 274 ? 15.696 7.394 217.350 1.00 64.93 264 LYS C CA 1
ATOM 8808 C C . LYS C 1 274 ? 15.000 8.701 217.710 1.00 65.15 264 LYS C C 1
ATOM 8809 O O . LYS C 1 274 ? 13.792 8.714 217.976 1.00 64.35 264 LYS C O 1
ATOM 8815 N N . ALA C 1 275 ? 15.737 9.814 217.715 1.00 61.76 265 ALA C N 1
ATOM 8816 C CA . ALA C 1 275 ? 15.119 11.094 218.040 1.00 63.41 265 ALA C CA 1
ATOM 8817 C C . ALA C 1 275 ? 14.075 11.481 216.999 1.00 69.53 265 ALA C C 1
ATOM 8818 O O . ALA C 1 275 ? 13.026 12.044 217.336 1.00 72.04 265 ALA C O 1
ATOM 8820 N N . VAL C 1 276 ? 14.340 11.175 215.725 1.00 70.23 266 VAL C N 1
ATOM 8821 C CA . VAL C 1 276 ? 13.435 11.548 214.640 1.00 68.32 266 VAL C CA 1
ATOM 8822 C C . VAL C 1 276 ? 12.326 10.528 214.406 1.00 68.12 266 VAL C C 1
ATOM 8823 O O . VAL C 1 276 ? 11.416 10.790 213.604 1.00 68.70 266 VAL C O 1
ATOM 8827 N N . GLY C 1 277 ? 12.366 9.378 215.077 1.00 68.50 267 GLY C N 1
ATOM 8828 C CA . GLY C 1 277 ? 11.338 8.370 214.895 1.00 69.43 267 GLY C CA 1
ATOM 8829 C C . GLY C 1 277 ? 11.490 7.518 213.656 1.00 68.59 267 GLY C C 1
ATOM 8830 O O . GLY C 1 277 ? 10.484 7.088 213.080 1.00 65.03 267 GLY C O 1
ATOM 8831 N N . TYR C 1 278 ? 12.723 7.249 213.235 1.00 65.84 268 TYR C N 1
ATOM 8832 C CA . TYR C 1 278 ? 12.950 6.582 211.963 1.00 59.94 268 TYR C CA 1
ATOM 8833 C C . TYR C 1 278 ? 12.403 5.163 211.947 1.00 63.99 268 TYR C C 1
ATOM 8834 O O . TYR C 1 278 ? 12.326 4.486 212.975 1.00 69.55 268 TYR C O 1
ATOM 8843 N N . VAL C 1 279 ? 12.002 4.729 210.753 1.00 68.00 269 VAL C N 1
ATOM 8844 C CA . VAL C 1 279 ? 11.573 3.359 210.495 1.00 65.62 269 VAL C CA 1
ATOM 8845 C C . VAL C 1 279 ? 12.090 2.964 209.115 1.00 65.28 269 VAL C C 1
ATOM 8846 O O . VAL C 1 279 ? 12.038 3.762 208.172 1.00 67.16 269 VAL C O 1
ATOM 8850 N N . SER C 1 280 ? 12.587 1.729 209.003 1.00 64.40 270 SER C N 1
ATOM 8851 C CA . SER C 1 280 ? 13.151 1.164 207.775 1.00 63.35 270 SER C CA 1
ATOM 8852 C C . SER C 1 280 ? 14.611 1.545 207.578 1.00 59.28 270 SER C C 1
ATOM 8853 O O . SER C 1 280 ? 15.315 1.872 208.536 1.00 62.79 270 SER C O 1
ATOM 8856 N N . ALA C 1 281 ? 15.060 1.526 206.328 1.00 56.99 271 ALA C N 1
ATOM 8857 C CA . ALA C 1 281 ? 16.454 1.772 205.999 1.00 53.73 271 ALA C CA 1
ATOM 8858 C C . ALA C 1 281 ? 16.721 3.248 205.773 1.00 53.40 271 ALA C C 1
ATOM 8859 O O . ALA C 1 281 ? 15.874 3.974 205.248 1.00 62.15 271 ALA C O 1
ATOM 8861 N N . GLY C 1 282 ? 17.904 3.684 206.179 1.00 53.21 272 GLY C N 1
ATOM 8862 C CA . GLY C 1 282 ? 18.304 5.064 206.004 1.00 56.77 272 GLY C CA 1
ATOM 8863 C C . GLY C 1 282 ? 19.811 5.153 205.983 1.00 57.25 272 GLY C C 1
ATOM 8864 O O . GLY C 1 282 ? 20.513 4.259 206.466 1.00 57.42 272 GLY C O 1
ATOM 8865 N N . THR C 1 283 ? 20.305 6.253 205.431 1.00 56.05 273 THR C N 1
ATOM 8866 C CA . THR C 1 283 ? 21.736 6.469 205.306 1.00 55.21 273 THR C CA 1
ATOM 8867 C C . THR C 1 283 ? 22.051 7.871 205.791 1.00 61.57 273 THR C C 1
ATOM 8868 O O . THR C 1 283 ? 21.453 8.844 205.321 1.00 63.65 273 THR C O 1
ATOM 8872 N N . LEU C 1 284 ? 22.977 7.971 206.736 1.00 66.43 274 LEU C N 1
ATOM 8873 C CA . LEU C 1 284 ? 23.450 9.252 207.236 1.00 63.61 274 LEU C CA 1
ATOM 8874 C C . LEU C 1 284 ? 24.809 9.525 206.612 1.00 67.09 274 LEU C C 1
ATOM 8875 O O . LEU C 1 284 ? 25.740 8.729 206.777 1.00 64.70 274 LEU C O 1
ATOM 8880 N N . GLU C 1 285 ? 24.920 10.634 205.892 1.00 79.56 275 GLU C N 1
ATOM 8881 C CA . GLU C 1 285 ? 26.142 10.969 205.179 1.00 79.44 275 GLU C CA 1
ATOM 8882 C C . GLU C 1 285 ? 26.943 11.969 205.997 1.00 80.51 275 GLU C C 1
ATOM 8883 O O . GLU C 1 285 ? 26.399 12.972 206.471 1.00 81.88 275 GLU C O 1
ATOM 8889 N N . PHE C 1 286 ? 28.228 11.689 206.162 1.00 70.84 276 PHE C N 1
ATOM 8890 C CA . PHE C 1 286 ? 29.132 12.530 206.924 1.00 69.24 276 PHE C CA 1
ATOM 8891 C C . PHE C 1 286 ? 30.302 12.938 206.047 1.00 66.65 276 PHE C C 1
ATOM 8892 O O . PHE C 1 286 ? 30.520 12.406 204.954 1.00 62.58 276 PHE C O 1
ATOM 8900 N N . LEU C 1 287 ? 31.048 13.909 206.544 1.00 64.01 277 LEU C N 1
ATOM 8901 C CA . LEU C 1 287 ? 32.317 14.293 205.962 1.00 63.13 277 LEU C CA 1
ATOM 8902 C C . LEU C 1 287 ? 33.400 13.999 206.986 1.00 62.10 277 LEU C C 1
ATOM 8903 O O . LEU C 1 287 ? 33.219 14.244 208.182 1.00 65.54 277 LEU C O 1
ATOM 8908 N N . PHE C 1 288 ? 34.501 13.424 206.523 1.00 60.24 278 PHE C N 1
ATOM 8909 C CA . PHE C 1 288 ? 35.563 12.967 207.406 1.00 62.72 278 PHE C CA 1
ATOM 8910 C C . PHE C 1 288 ? 36.841 13.679 206.999 1.00 71.86 278 PHE C C 1
ATOM 8911 O O . PHE C 1 288 ? 37.298 13.539 205.858 1.00 71.70 278 PHE C O 1
ATOM 8919 N N . GLN C 1 289 ? 37.409 14.447 207.927 1.00 75.66 279 GLN C N 1
ATOM 8920 C CA . GLN C 1 289 ? 38.653 15.156 207.681 1.00 75.74 279 GLN C CA 1
ATOM 8921 C C . GLN C 1 289 ? 39.471 15.193 208.959 1.00 76.82 279 GLN C C 1
ATOM 8922 O O . GLN C 1 289 ? 38.958 15.574 210.015 1.00 77.60 279 GLN C O 1
ATOM 8928 N N . ASP C 1 290 ? 40.739 14.806 208.853 1.00 76.01 280 ASP C N 1
ATOM 8929 C CA . ASP C 1 290 ? 41.694 14.940 209.949 1.00 76.83 280 ASP C CA 1
ATOM 8930 C C . ASP C 1 290 ? 41.136 14.347 211.242 1.00 73.80 280 ASP C C 1
ATOM 8931 O O . ASP C 1 290 ? 41.197 14.950 212.315 1.00 74.99 280 ASP C O 1
ATOM 8936 N N . GLY C 1 291 ? 40.583 13.142 211.130 1.00 69.32 281 GLY C N 1
ATOM 8937 C CA . GLY C 1 291 ? 40.088 12.435 212.292 1.00 69.72 281 GLY C CA 1
ATOM 8938 C C . GLY C 1 291 ? 38.781 12.940 212.860 1.00 72.90 281 GLY C C 1
ATOM 8939 O O . GLY C 1 291 ? 38.356 12.454 213.915 1.00 73.83 281 GLY C O 1
ATOM 8940 N N . ARG C 1 292 ? 38.131 13.900 212.207 1.00 72.09 282 ARG C N 1
ATOM 8941 C CA . ARG C 1 292 ? 36.882 14.474 212.688 1.00 69.64 282 ARG C CA 1
ATOM 8942 C C . ARG C 1 292 ? 35.803 14.286 211.629 1.00 68.00 282 ARG C C 1
ATOM 8943 O O . ARG C 1 292 ? 36.071 14.428 210.430 1.00 66.03 282 ARG C O 1
ATOM 8951 N N . TYR C 1 293 ? 34.584 13.967 212.069 1.00 67.97 283 TYR C N 1
ATOM 8952 C CA . TYR C 1 293 ? 33.461 13.733 211.169 1.00 67.51 283 TYR C CA 1
ATOM 8953 C C . TYR C 1 293 ? 32.360 14.769 211.375 1.00 67.75 283 TYR C C 1
ATOM 8954 O O . TYR C 1 293 ? 32.071 15.173 212.506 1.00 68.70 283 TYR C O 1
ATOM 8963 N N . TYR C 1 294 ? 31.731 15.175 210.269 1.00 70.39 284 TYR C N 1
ATOM 8964 C CA . TYR C 1 294 ? 30.710 16.219 210.256 1.00 69.72 284 TYR C CA 1
ATOM 8965 C C . TYR C 1 294 ? 29.509 15.773 209.427 1.00 69.98 284 TYR C C 1
ATOM 8966 O O . TYR C 1 294 ? 29.667 15.310 208.291 1.00 67.20 284 TYR C O 1
ATOM 8975 N N . PHE C 1 295 ? 28.312 15.928 209.994 1.00 70.82 285 PHE C N 1
ATOM 8976 C CA . PHE C 1 295 ? 27.077 15.526 209.327 1.00 67.93 285 PHE C CA 1
ATOM 8977 C C . PHE C 1 295 ? 26.686 16.483 208.203 1.00 73.87 285 PHE C C 1
ATOM 8978 O O . PHE C 1 295 ? 26.762 17.708 208.349 1.00 70.65 285 PHE C O 1
ATOM 8986 N N . LEU C 1 296 ? 26.225 15.912 207.085 1.00 73.89 286 LEU C N 1
ATOM 8987 C CA . LEU C 1 296 ? 25.724 16.683 205.948 1.00 70.55 286 LEU C CA 1
ATOM 8988 C C . LEU C 1 296 ? 24.231 16.455 205.731 1.00 74.98 286 LEU C C 1
ATOM 8989 O O . LEU C 1 296 ? 23.431 17.362 205.973 1.00 78.70 286 LEU C O 1
ATOM 8994 N N . GLU C 1 297 ? 23.825 15.261 205.297 1.00 78.14 287 GLU C N 1
ATOM 8995 C CA . GLU C 1 297 ? 22.427 14.987 204.984 1.00 79.87 287 GLU C CA 1
ATOM 8996 C C . GLU C 1 297 ? 22.092 13.542 205.307 1.00 74.99 287 GLU C C 1
ATOM 8997 O O . GLU C 1 297 ? 22.969 12.680 205.403 1.00 72.89 287 GLU C O 1
ATOM 9003 N N . MET C 1 298 ? 20.794 13.289 205.438 1.00 69.64 288 MET C N 1
ATOM 9004 C CA . MET C 1 298 ? 20.261 11.949 205.626 1.00 65.31 288 MET C CA 1
ATOM 9005 C C . MET C 1 298 ? 19.315 11.622 204.479 1.00 67.18 288 MET C C 1
ATOM 9006 O O . MET C 1 298 ? 18.410 12.405 204.167 1.00 71.59 288 MET C O 1
ATOM 9011 N N . ASN C 1 299 ? 19.574 10.505 203.808 1.00 62.87 289 ASN C N 1
ATOM 9012 C CA . ASN C 1 299 ? 18.759 10.084 202.702 1.00 56.03 289 ASN C CA 1
ATOM 9013 C C . ASN C 1 299 ? 17.755 9.213 203.332 1.00 59.17 289 ASN C C 1
ATOM 9014 O O . ASN C 1 299 ? 18.091 8.318 204.077 1.00 62.40 289 ASN C O 1
ATOM 9019 N N . THR C 1 300 ? 16.501 9.455 203.030 1.00 58.99 290 THR C N 1
ATOM 9020 C CA . THR C 1 300 ? 15.462 8.734 203.709 1.00 60.31 290 THR C CA 1
ATOM 9021 C C . THR C 1 300 ? 15.037 7.335 203.292 1.00 62.28 290 THR C C 1
ATOM 9022 O O . THR C 1 300 ? 14.028 6.899 203.760 1.00 65.13 290 THR C O 1
ATOM 9026 N N . ARG C 1 301 ? 15.746 6.800 202.324 1.00 56.83 291 ARG C N 1
ATOM 9027 C CA . ARG C 1 301 ? 15.330 5.581 201.746 1.00 50.16 291 ARG C CA 1
ATOM 9028 C C . ARG C 1 301 ? 16.428 4.643 201.545 1.00 51.40 291 ARG C C 1
ATOM 9029 O O . ARG C 1 301 ? 17.446 4.683 202.209 1.00 57.94 291 ARG C O 1
ATOM 9037 N N . ILE C 1 302 ? 16.216 3.788 200.575 1.00 53.94 292 ILE C N 1
ATOM 9038 C CA . ILE C 1 302 ? 17.257 2.823 200.256 1.00 55.34 292 ILE C CA 1
ATOM 9039 C C . ILE C 1 302 ? 18.397 3.534 199.533 1.00 57.59 292 ILE C C 1
ATOM 9040 O O . ILE C 1 302 ? 18.215 4.594 198.919 1.00 58.09 292 ILE C O 1
ATOM 9045 N N . GLN C 1 303 ? 19.599 2.979 199.643 1.00 65.36 293 GLN C N 1
ATOM 9046 C CA . GLN C 1 303 ? 20.773 3.553 198.998 1.00 67.28 293 GLN C CA 1
ATOM 9047 C C . GLN C 1 303 ? 21.120 2.810 197.714 1.00 65.41 293 GLN C C 1
ATOM 9048 O O . GLN C 1 303 ? 21.005 1.582 197.641 1.00 61.58 293 GLN C O 1
ATOM 9054 N N . VAL C 1 304 ? 21.548 3.568 196.701 1.00 66.32 294 VAL C N 1
ATOM 9055 C CA . VAL C 1 304 ? 22.033 2.950 195.469 1.00 64.43 294 VAL C CA 1
ATOM 9056 C C . VAL C 1 304 ? 23.196 2.021 195.774 1.00 62.98 294 VAL C C 1
ATOM 9057 O O . VAL C 1 304 ? 23.306 0.924 195.213 1.00 63.39 294 VAL C O 1
ATOM 9061 N N . GLU C 1 305 ? 24.081 2.447 196.667 1.00 74.07 295 GLU C N 1
ATOM 9062 C CA . GLU C 1 305 ? 25.257 1.686 197.043 1.00 75.67 295 GLU C CA 1
ATOM 9063 C C . GLU C 1 305 ? 25.012 0.818 198.268 1.00 75.53 295 GLU C C 1
ATOM 9064 O O . GLU C 1 305 ? 25.972 0.354 198.895 1.00 76.66 295 GLU C O 1
ATOM 9070 N N . HIS C 1 306 ? 23.747 0.585 198.627 1.00 62.95 296 HIS C N 1
ATOM 9071 C CA . HIS C 1 306 ? 23.468 -0.330 199.725 1.00 56.33 296 HIS C CA 1
ATOM 9072 C C . HIS C 1 306 ? 24.047 -1.707 199.445 1.00 55.09 296 HIS C C 1
ATOM 9073 O O . HIS C 1 306 ? 24.186 -2.517 200.366 1.00 55.41 296 HIS C O 1
ATOM 9080 N N . THR C 1 307 ? 24.380 -1.982 198.183 1.00 56.17 297 THR C N 1
ATOM 9081 C CA . THR C 1 307 ? 24.869 -3.298 197.796 1.00 56.86 297 THR C CA 1
ATOM 9082 C C . THR C 1 307 ? 26.151 -3.679 198.529 1.00 53.29 297 THR C C 1
ATOM 9083 O O . THR C 1 307 ? 26.279 -4.815 199.000 1.00 53.20 297 THR C O 1
ATOM 9087 N N . VAL C 1 308 ? 27.116 -2.760 198.635 1.00 61.30 298 VAL C N 1
ATOM 9088 C CA . VAL C 1 308 ? 28.369 -3.109 199.306 1.00 54.52 298 VAL C CA 1
ATOM 9089 C C . VAL C 1 308 ? 28.107 -3.480 200.761 1.00 51.86 298 VAL C C 1
ATOM 9090 O O . VAL C 1 308 ? 28.670 -4.451 201.281 1.00 54.84 298 VAL C O 1
ATOM 9094 N N . THR C 1 309 ? 27.241 -2.721 201.437 1.00 51.56 299 THR C N 1
ATOM 9095 C CA . THR C 1 309 ? 26.873 -3.057 202.809 1.00 49.93 299 THR C CA 1
ATOM 9096 C C . THR C 1 309 ? 26.228 -4.437 202.896 1.00 51.88 299 THR C C 1
ATOM 9097 O O . THR C 1 309 ? 26.495 -5.194 203.835 1.00 53.57 299 THR C O 1
ATOM 9101 N N . GLU C 1 310 ? 25.370 -4.780 201.933 1.00 55.64 300 GLU C N 1
ATOM 9102 C CA . GLU C 1 310 ? 24.730 -6.093 201.951 1.00 54.03 300 GLU C CA 1
ATOM 9103 C C . GLU C 1 310 ? 25.753 -7.210 201.836 1.00 53.87 300 GLU C C 1
ATOM 9104 O O . GLU C 1 310 ? 25.620 -8.257 202.482 1.00 56.44 300 GLU C O 1
ATOM 9110 N N . MET C 1 311 ? 26.781 -7.007 201.016 1.00 57.05 301 MET C N 1
ATOM 9111 C CA . MET C 1 311 ? 27.744 -8.069 200.777 1.00 57.33 301 MET C CA 1
ATOM 9112 C C . MET C 1 311 ? 28.706 -8.236 201.942 1.00 60.29 301 MET C C 1
ATOM 9113 O O . MET C 1 311 ? 29.124 -9.361 202.233 1.00 69.11 301 MET C O 1
ATOM 9118 N N . VAL C 1 312 ? 29.056 -7.143 202.623 1.00 56.37 302 VAL C N 1
ATOM 9119 C CA . VAL C 1 312 ? 30.012 -7.234 203.721 1.00 53.96 302 VAL C CA 1
ATOM 9120 C C . VAL C 1 312 ? 29.331 -7.669 205.014 1.00 54.70 302 VAL C C 1
ATOM 9121 O O . VAL C 1 312 ? 29.900 -8.438 205.796 1.00 62.82 302 VAL C O 1
ATOM 9125 N N . TYR C 1 313 ? 28.112 -7.198 205.271 1.00 53.23 303 TYR C N 1
ATOM 9126 C CA . TYR C 1 313 ? 27.417 -7.532 206.508 1.00 51.87 303 TYR C CA 1
ATOM 9127 C C . TYR C 1 313 ? 26.373 -8.628 206.342 1.00 57.85 303 TYR C C 1
ATOM 9128 O O . TYR C 1 313 ? 25.715 -8.986 207.323 1.00 61.70 303 TYR C O 1
ATOM 9137 N N . GLY C 1 314 ? 26.212 -9.176 205.141 1.00 57.77 304 GLY C N 1
ATOM 9138 C CA . GLY C 1 314 ? 25.337 -10.326 204.967 1.00 56.00 304 GLY C CA 1
ATOM 9139 C C . GLY C 1 314 ? 23.889 -10.076 205.327 1.00 53.04 304 GLY C C 1
ATOM 9140 O O . GLY C 1 314 ? 23.270 -10.904 206.005 1.00 52.90 304 GLY C O 1
ATOM 9141 N N . ILE C 1 315 ? 23.346 -8.932 204.926 1.00 57.02 305 ILE C N 1
ATOM 9142 C CA . ILE C 1 315 ? 21.967 -8.570 205.226 1.00 56.78 305 ILE C CA 1
ATOM 9143 C C . ILE C 1 315 ? 21.266 -8.174 203.933 1.00 57.71 305 ILE C C 1
ATOM 9144 O O . ILE C 1 315 ? 21.840 -7.468 203.096 1.00 55.79 305 ILE C O 1
ATOM 9149 N N . ASP C 1 316 ? 20.028 -8.638 203.765 1.00 57.00 306 ASP C N 1
ATOM 9150 C CA . ASP C 1 316 ? 19.167 -8.185 202.676 1.00 55.73 306 ASP C CA 1
ATOM 9151 C C . ASP C 1 316 ? 18.398 -6.976 203.189 1.00 57.78 306 ASP C C 1
ATOM 9152 O O . ASP C 1 316 ? 17.441 -7.112 203.955 1.00 59.27 306 ASP C O 1
ATOM 9157 N N . LEU C 1 317 ? 18.828 -5.782 202.784 1.00 56.72 307 LEU C N 1
ATOM 9158 C CA . LEU C 1 317 ? 18.178 -4.579 203.290 1.00 60.48 307 LEU C CA 1
ATOM 9159 C C . LEU C 1 317 ? 16.771 -4.424 202.723 1.00 59.22 307 LEU C C 1
ATOM 9160 O O . LEU C 1 317 ? 15.849 -4.028 203.445 1.00 60.40 307 LEU C O 1
ATOM 9165 N N . VAL C 1 318 ? 16.574 -4.753 201.444 1.00 59.14 308 VAL C N 1
ATOM 9166 C CA . VAL C 1 318 ? 15.238 -4.640 200.862 1.00 60.87 308 VAL C CA 1
ATOM 9167 C C . VAL C 1 318 ? 14.287 -5.612 201.542 1.00 60.37 308 VAL C C 1
ATOM 9168 O O . VAL C 1 318 ? 13.144 -5.265 201.870 1.00 60.52 308 VAL C O 1
ATOM 9172 N N . ALA C 1 319 ? 14.744 -6.843 201.776 1.00 57.89 309 ALA C N 1
ATOM 9173 C CA . ALA C 1 319 ? 13.934 -7.781 202.539 1.00 56.40 309 ALA C CA 1
ATOM 9174 C C . ALA C 1 319 ? 13.679 -7.256 203.943 1.00 61.92 309 ALA C C 1
ATOM 9175 O O . ALA C 1 319 ? 12.559 -7.359 204.460 1.00 62.06 309 ALA C O 1
ATOM 9177 N N . ALA C 1 320 ? 14.704 -6.675 204.573 1.00 60.50 310 ALA C N 1
ATOM 9178 C CA . ALA C 1 320 ? 14.511 -6.100 205.898 1.00 60.20 310 ALA C CA 1
ATOM 9179 C C . ALA C 1 320 ? 13.452 -5.006 205.863 1.00 65.82 310 ALA C C 1
ATOM 9180 O O . ALA C 1 320 ? 12.594 -4.932 206.751 1.00 68.12 310 ALA C O 1
ATOM 9182 N N . GLN C 1 321 ? 13.493 -4.145 204.839 1.00 66.25 311 GLN C N 1
ATOM 9183 C CA . GLN C 1 321 ? 12.465 -3.120 204.703 1.00 65.64 311 GLN C CA 1
ATOM 9184 C C . GLN C 1 321 ? 11.077 -3.739 204.624 1.00 67.65 311 GLN C C 1
ATOM 9185 O O . GLN C 1 321 ? 10.145 -3.274 205.291 1.00 73.35 311 GLN C O 1
ATOM 9191 N N . ILE C 1 322 ? 10.919 -4.796 203.822 1.00 63.38 312 ILE C N 1
ATOM 9192 C CA . ILE C 1 322 ? 9.599 -5.402 203.669 1.00 63.99 312 ILE C CA 1
ATOM 9193 C C . ILE C 1 322 ? 9.125 -5.970 204.998 1.00 71.21 312 ILE C C 1
ATOM 9194 O O . ILE C 1 322 ? 7.967 -5.782 205.393 1.00 72.50 312 ILE C O 1
ATOM 9199 N N . ARG C 1 323 ? 10.013 -6.667 205.711 1.00 70.00 313 ARG C N 1
ATOM 9200 C CA . ARG C 1 323 ? 9.639 -7.259 206.990 1.00 69.18 313 ARG C CA 1
ATOM 9201 C C . ARG C 1 323 ? 9.254 -6.182 207.996 1.00 71.66 313 ARG C C 1
ATOM 9202 O O . ARG C 1 323 ? 8.221 -6.284 208.668 1.00 73.54 313 ARG C O 1
ATOM 9210 N N . ILE C 1 324 ? 10.064 -5.126 208.098 1.00 68.21 314 ILE C N 1
ATOM 9211 C CA . ILE C 1 324 ? 9.732 -4.041 209.014 1.00 68.55 314 ILE C CA 1
ATOM 9212 C C . ILE C 1 324 ? 8.394 -3.430 208.638 1.00 73.47 314 ILE C C 1
ATOM 9213 O O . ILE C 1 324 ? 7.660 -2.933 209.501 1.00 75.86 314 ILE C O 1
ATOM 9218 N N . ALA C 1 325 ? 8.051 -3.460 207.347 1.00 73.86 315 ALA C N 1
ATOM 9219 C CA . ALA C 1 325 ? 6.798 -2.871 206.891 1.00 69.44 315 ALA C CA 1
ATOM 9220 C C . ALA C 1 325 ? 5.582 -3.660 207.361 1.00 73.61 315 ALA C C 1
ATOM 9221 O O . ALA C 1 325 ? 4.553 -3.067 207.703 1.00 78.68 315 ALA C O 1
ATOM 9223 N N . GLN C 1 326 ? 5.661 -4.988 207.371 1.00 81.34 316 GLN C N 1
ATOM 9224 C CA . GLN C 1 326 ? 4.547 -5.784 207.878 1.00 84.98 316 GLN C CA 1
ATOM 9225 C C . GLN C 1 326 ? 4.507 -5.872 209.400 1.00 87.52 316 GLN C C 1
ATOM 9226 O O . GLN C 1 326 ? 3.604 -6.524 209.939 1.00 91.69 316 GLN C O 1
ATOM 9232 N N . GLY C 1 327 ? 5.450 -5.245 210.100 1.00 79.04 317 GLY C N 1
ATOM 9233 C CA . GLY C 1 327 ? 5.407 -5.165 211.547 1.00 83.76 317 GLY C CA 1
ATOM 9234 C C . GLY C 1 327 ? 6.330 -6.073 212.332 1.00 84.67 317 GLY C C 1
ATOM 9235 O O . GLY C 1 327 ? 6.198 -6.135 213.560 1.00 87.08 317 GLY C O 1
ATOM 9236 N N . GLU C 1 328 ? 7.244 -6.785 211.681 1.00 77.95 318 GLU C N 1
ATOM 9237 C CA . GLU C 1 328 ? 8.202 -7.596 212.419 1.00 76.41 318 GLU C CA 1
ATOM 9238 C C . GLU C 1 328 ? 9.143 -6.692 213.213 1.00 80.17 318 GLU C C 1
ATOM 9239 O O . GLU C 1 328 ? 9.587 -5.651 212.720 1.00 77.32 318 GLU C O 1
ATOM 9245 N N . LYS C 1 329 ? 9.440 -7.083 214.453 1.00 81.09 319 LYS C N 1
ATOM 9246 C CA . LYS C 1 329 ? 10.466 -6.397 215.230 1.00 80.05 319 LYS C CA 1
ATOM 9247 C C . LYS C 1 329 ? 11.848 -6.833 214.767 1.00 78.83 319 LYS C C 1
ATOM 9248 O O . LYS C 1 329 ? 12.027 -7.939 214.248 1.00 79.54 319 LYS C O 1
ATOM 9254 N N . LEU C 1 330 ? 12.830 -5.951 214.946 1.00 73.73 320 LEU C N 1
ATOM 9255 C CA . LEU C 1 330 ? 14.176 -6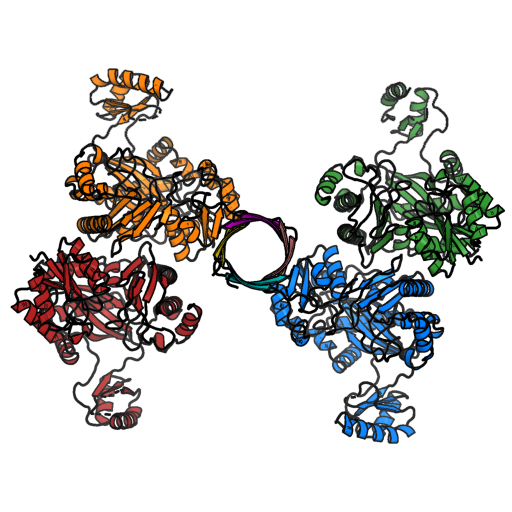.267 214.491 1.00 74.09 320 LEU C CA 1
ATOM 9256 C C . LEU C 1 330 ? 14.607 -7.627 215.020 1.00 75.82 320 LEU C C 1
ATOM 9257 O O . LEU C 1 330 ? 14.506 -7.907 216.217 1.00 80.05 320 LEU C O 1
ATOM 9262 N N . TRP C 1 331 ? 15.081 -8.473 214.113 1.00 72.59 321 TRP C N 1
ATOM 9263 C CA . TRP C 1 331 ? 15.437 -9.846 214.422 1.00 73.69 321 TRP C CA 1
ATOM 9264 C C . TRP C 1 331 ? 16.888 -9.997 214.854 1.00 72.82 321 TRP C C 1
ATOM 9265 O O . TRP C 1 331 ? 17.364 -11.127 215.005 1.00 69.32 321 TRP C O 1
ATOM 9276 N N . PHE C 1 332 ? 17.603 -8.891 215.031 1.00 68.84 322 PHE C N 1
ATOM 9277 C CA . PHE C 1 332 ? 18.996 -8.939 215.436 1.00 71.63 322 PHE C CA 1
ATOM 9278 C C . PHE C 1 332 ? 19.324 -7.673 216.214 1.00 78.31 322 PHE C C 1
ATOM 9279 O O . PHE C 1 332 ? 18.549 -6.714 216.239 1.00 80.20 322 PHE C O 1
ATOM 9287 N N . LYS C 1 333 ? 20.491 -7.681 216.852 1.00 80.19 323 LYS C N 1
ATOM 9288 C CA . LYS C 1 333 ? 20.950 -6.570 217.667 1.00 79.82 323 LYS C CA 1
ATOM 9289 C C . LYS C 1 333 ? 22.324 -6.129 217.188 1.00 79.92 323 LYS C C 1
ATOM 9290 O O . LYS C 1 333 ? 22.987 -6.819 216.410 1.00 80.74 323 LYS C O 1
ATOM 9296 N N . GLN C 1 334 ? 22.751 -4.960 217.666 1.00 69.03 324 GLN C N 1
ATOM 9297 C CA . GLN C 1 334 ? 24.004 -4.401 217.178 1.00 66.53 324 GLN C CA 1
ATOM 9298 C C . GLN C 1 334 ? 25.162 -5.371 217.356 1.00 70.96 324 GLN C C 1
ATOM 9299 O O . GLN C 1 334 ? 26.110 -5.359 216.561 1.00 72.00 324 GLN C O 1
ATOM 9305 N N . GLU C 1 335 ? 25.108 -6.213 218.391 1.00 73.71 325 GLU C N 1
ATOM 9306 C CA . GLU C 1 335 ? 26.167 -7.195 218.611 1.00 70.74 325 GLU C CA 1
ATOM 9307 C C . GLU C 1 335 ? 26.252 -8.209 217.476 1.00 67.65 325 GLU C C 1
ATOM 9308 O O . GLU C 1 335 ? 27.339 -8.717 217.182 1.00 64.06 325 GLU C O 1
ATOM 9314 N N . ASP C 1 336 ? 25.127 -8.518 216.831 1.00 70.52 326 ASP C N 1
ATOM 9315 C CA . ASP C 1 336 ? 25.110 -9.449 215.707 1.00 70.19 326 ASP C CA 1
ATOM 9316 C C . ASP C 1 336 ? 25.590 -8.824 214.401 1.00 67.66 326 ASP C C 1
ATOM 9317 O O . ASP C 1 336 ? 25.809 -9.554 213.427 1.00 66.43 326 ASP C O 1
ATOM 9322 N N . VAL C 1 337 ? 25.744 -7.503 214.349 1.00 62.59 327 VAL C N 1
ATOM 9323 C CA . VAL C 1 337 ? 26.168 -6.819 213.131 1.00 62.81 327 VAL C CA 1
ATOM 9324 C C . VAL C 1 337 ? 27.682 -6.980 213.037 1.00 62.39 327 VAL C C 1
ATOM 9325 O O . VAL C 1 337 ? 28.428 -6.321 213.761 1.00 66.90 327 VAL C O 1
ATOM 9329 N N . VAL C 1 338 ? 28.143 -7.853 212.145 1.00 65.74 328 VAL C N 1
ATOM 9330 C CA . VAL C 1 338 ? 29.573 -8.144 212.040 1.00 64.60 328 VAL C CA 1
ATOM 9331 C C . VAL C 1 338 ? 30.036 -8.024 210.593 1.00 64.69 328 VAL C C 1
ATOM 9332 O O . VAL C 1 338 ? 29.493 -8.701 209.708 1.00 68.07 328 VAL C O 1
ATOM 9336 N N . PRO C 1 339 ? 31.056 -7.217 210.315 1.00 57.32 329 PRO C N 1
ATOM 9337 C CA . PRO C 1 339 ? 31.565 -7.113 208.943 1.00 58.02 329 PRO C CA 1
ATOM 9338 C C . PRO C 1 339 ? 32.484 -8.274 208.604 1.00 62.21 329 PRO C C 1
ATOM 9339 O O . PRO C 1 339 ? 33.306 -8.702 209.419 1.00 70.96 329 PRO C O 1
ATOM 9343 N N . ARG C 1 340 ? 32.325 -8.796 207.390 1.00 57.73 330 ARG C N 1
ATOM 9344 C CA . ARG C 1 340 ? 33.205 -9.829 206.855 1.00 55.19 330 ARG C CA 1
ATOM 9345 C C . ARG C 1 340 ? 33.615 -9.442 205.442 1.00 56.39 330 ARG C C 1
ATOM 9346 O O . ARG C 1 340 ? 32.753 -9.196 204.592 1.00 62.56 330 ARG C O 1
ATOM 9354 N N . GLY C 1 341 ? 34.917 -9.380 205.190 1.00 52.77 331 GLY C N 1
ATOM 9355 C CA . GLY C 1 341 ? 35.400 -9.123 203.847 1.00 55.36 331 GLY C CA 1
ATOM 9356 C C . GLY C 1 341 ? 35.335 -7.655 203.463 1.00 60.62 331 GLY C C 1
ATOM 9357 O O . GLY C 1 341 ? 35.036 -6.774 204.272 1.00 62.10 331 GLY C O 1
ATOM 9358 N N . HIS C 1 342 ? 35.611 -7.399 202.183 1.00 61.98 332 HIS C N 1
ATOM 9359 C CA . HIS C 1 342 ? 35.593 -6.051 201.630 1.00 61.15 332 HIS C CA 1
ATOM 9360 C C . HIS C 1 342 ? 34.859 -6.070 200.294 1.00 62.60 332 HIS C C 1
ATOM 9361 O O . HIS C 1 342 ? 35.065 -6.971 199.473 1.00 60.90 332 HIS C O 1
ATOM 9368 N N . ALA C 1 343 ? 34.003 -5.068 200.083 1.00 61.84 333 ALA C N 1
ATOM 9369 C CA . ALA C 1 343 ? 33.187 -4.955 198.882 1.00 58.37 333 ALA C CA 1
ATOM 9370 C C . ALA C 1 343 ? 33.375 -3.589 198.239 1.00 57.89 333 ALA C C 1
ATOM 9371 O O . ALA C 1 343 ? 33.498 -2.574 198.930 1.00 62.50 333 ALA C O 1
ATOM 9373 N N . ILE C 1 344 ? 33.404 -3.575 196.911 1.00 62.75 334 ILE C N 1
ATOM 9374 C CA . ILE C 1 344 ? 33.513 -2.354 196.124 1.00 63.54 334 ILE C CA 1
ATOM 9375 C C . ILE C 1 344 ? 32.443 -2.385 195.037 1.00 60.35 334 ILE C C 1
ATOM 9376 O O . ILE C 1 344 ? 32.163 -3.444 194.465 1.00 62.31 334 ILE C O 1
ATOM 9381 N N . GLU C 1 345 ? 31.845 -1.228 194.749 1.00 57.18 335 GLU C N 1
ATOM 9382 C CA . GLU C 1 345 ? 30.837 -1.105 193.699 1.00 57.34 335 GLU C CA 1
ATOM 9383 C C . GLU C 1 345 ? 31.215 -0.039 192.681 1.00 57.48 335 GLU C C 1
ATOM 9384 O O . GLU C 1 345 ? 31.498 1.107 193.045 1.00 61.24 335 GLU C O 1
ATOM 9390 N N . CYS C 1 346 ? 31.161 -0.407 191.408 1.00 53.76 336 CYS C N 1
ATOM 9391 C CA . CYS C 1 346 ? 31.345 0.526 190.309 1.00 56.32 336 CYS C CA 1
ATOM 9392 C C . CYS C 1 346 ? 30.005 0.733 189.625 1.00 59.63 336 CYS C C 1
ATOM 9393 O O . CYS C 1 346 ? 29.307 -0.238 189.314 1.00 61.33 336 CYS C O 1
ATOM 9396 N N . ARG C 1 347 ? 29.643 1.990 189.400 1.00 59.32 337 ARG C N 1
ATOM 9397 C CA . ARG C 1 347 ? 28.388 2.313 188.742 1.00 57.26 337 ARG C CA 1
ATOM 9398 C C . ARG C 1 347 ? 28.627 2.317 187.240 1.00 62.83 337 ARG C C 1
ATOM 9399 O O . ARG C 1 347 ? 29.482 3.063 186.750 1.00 65.55 337 ARG C O 1
ATOM 9407 N N . ILE C 1 348 ? 27.882 1.487 186.512 1.00 60.39 338 ILE C N 1
ATOM 9408 C CA . ILE C 1 348 ? 27.986 1.439 185.053 1.00 58.84 338 ILE C CA 1
ATOM 9409 C C . ILE C 1 348 ? 27.026 2.496 184.519 1.00 65.66 338 ILE C C 1
ATOM 9410 O O . ILE C 1 348 ? 25.838 2.249 184.305 1.00 66.52 338 ILE C O 1
ATOM 9415 N N . ASN C 1 349 ? 27.563 3.694 184.306 1.00 67.14 339 ASN C N 1
ATOM 9416 C CA . ASN C 1 349 ? 26.791 4.861 183.914 1.00 68.15 339 ASN C CA 1
ATOM 9417 C C . ASN C 1 349 ? 26.943 5.057 182.411 1.00 71.03 339 ASN C C 1
ATOM 9418 O O . ASN C 1 349 ? 28.054 4.961 181.877 1.00 73.05 339 ASN C O 1
ATOM 9423 N N . ALA C 1 350 ? 25.823 5.297 181.727 1.00 69.99 340 ALA C N 1
ATOM 9424 C CA . ALA C 1 350 ? 25.827 5.579 180.292 1.00 68.65 340 ALA C CA 1
ATOM 9425 C C . ALA C 1 350 ? 26.355 6.994 180.084 1.00 76.02 340 ALA C C 1
ATOM 9426 O O . ALA C 1 350 ? 25.610 7.946 179.843 1.00 79.53 340 ALA C O 1
ATOM 9428 N N . GLU C 1 351 ? 27.673 7.133 180.207 1.00 77.71 341 GLU C N 1
ATOM 9429 C CA . GLU C 1 351 ? 28.331 8.422 180.069 1.00 75.58 341 GLU C CA 1
ATOM 9430 C C . GLU C 1 351 ? 29.682 8.233 179.393 1.00 76.40 341 GLU C C 1
ATOM 9431 O O . GLU C 1 351 ? 30.284 7.159 179.456 1.00 77.92 341 GLU C O 1
ATOM 9437 N N . ASP C 1 352 ? 30.148 9.290 178.724 1.00 80.98 342 ASP C N 1
ATOM 9438 C CA . ASP C 1 352 ? 31.451 9.264 178.069 1.00 84.61 342 ASP C CA 1
ATOM 9439 C C . ASP C 1 352 ? 32.495 9.791 179.044 1.00 84.38 342 ASP C C 1
ATOM 9440 O O . ASP C 1 352 ? 32.527 11.003 179.301 1.00 86.28 342 ASP C O 1
ATOM 9445 N N . PRO C 1 353 ? 33.357 8.943 179.604 1.00 84.45 343 PRO C N 1
ATOM 9446 C CA . PRO C 1 353 ? 34.396 9.467 180.505 1.00 83.37 343 PRO C CA 1
ATOM 9447 C C . PRO C 1 353 ? 35.375 10.401 179.813 1.00 89.96 343 PRO C C 1
ATOM 9448 O O . PRO C 1 353 ? 35.720 11.445 180.380 1.00 90.04 343 PRO C O 1
ATOM 9452 N N . LEU C 1 354 ? 35.691 10.152 178.565 1.00 97.03 344 LEU C N 1
ATOM 9453 C CA . LEU C 1 354 ? 36.675 10.963 177.889 1.00 97.17 344 LEU C CA 1
ATOM 9454 C C . LEU C 1 354 ? 36.168 12.370 177.593 1.00 100.57 344 LEU C C 1
ATOM 9455 O O . LEU C 1 354 ? 36.947 13.236 177.216 1.00 101.53 344 LEU C O 1
ATOM 9460 N N . HIS C 1 355 ? 34.873 12.608 177.759 1.00 97.42 345 HIS C N 1
ATOM 9461 C CA . HIS C 1 355 ? 34.299 13.920 177.449 1.00 93.75 345 HIS C CA 1
ATOM 9462 C C . HIS C 1 355 ? 33.380 14.441 178.529 1.00 94.76 345 HIS C C 1
ATOM 9463 O O . HIS C 1 355 ? 32.186 14.563 178.304 1.00 99.66 345 HIS C O 1
ATOM 9470 N N . ASN C 1 356 ? 33.927 14.749 179.691 1.00 91.87 346 ASN C N 1
ATOM 9471 C CA . ASN C 1 356 ? 33.148 15.299 180.795 1.00 94.51 346 ASN C CA 1
ATOM 9472 C C . ASN C 1 356 ? 31.864 14.591 181.112 1.00 92.13 346 ASN C C 1
ATOM 9473 O O . ASN C 1 356 ? 30.840 15.246 181.257 1.00 93.17 346 ASN C O 1
ATOM 9478 N N . PHE C 1 357 ? 31.914 13.271 181.238 1.00 92.72 347 PHE C N 1
ATOM 9479 C CA . PHE C 1 357 ? 30.746 12.482 181.613 1.00 88.78 347 PHE C CA 1
ATOM 9480 C C . PHE C 1 357 ? 29.487 12.957 180.946 1.00 89.99 347 PHE C C 1
ATOM 9481 O O . PHE C 1 357 ? 28.496 13.247 181.601 1.00 86.98 347 PHE C O 1
ATOM 9489 N N . ARG C 1 358 ? 29.525 13.015 179.631 1.00 92.64 348 ARG C N 1
ATOM 9490 C CA . ARG C 1 358 ? 28.400 13.507 178.889 1.00 93.49 348 ARG C CA 1
ATOM 9491 C C . ARG C 1 358 ? 27.481 12.370 178.652 1.00 91.76 348 ARG C C 1
ATOM 9492 O O . ARG C 1 358 ? 27.901 11.325 178.187 1.00 92.26 348 ARG C O 1
ATOM 9500 N N . PRO C 1 359 ? 26.213 12.565 178.970 1.00 88.18 349 PRO C N 1
ATOM 9501 C CA . PRO C 1 359 ? 25.235 11.524 178.737 1.00 85.16 349 PRO C CA 1
ATOM 9502 C C . PRO C 1 359 ? 25.336 10.894 177.378 1.00 82.25 349 PRO C C 1
ATOM 9503 O O . PRO C 1 359 ? 25.277 11.587 176.373 1.00 79.17 349 PRO C O 1
ATOM 9507 N N . ALA C 1 360 ? 25.495 9.582 177.348 1.00 86.47 350 ALA C N 1
ATOM 9508 C CA . ALA C 1 360 ? 25.542 8.859 176.096 1.00 88.57 350 ALA C CA 1
ATOM 9509 C C . ALA C 1 360 ? 24.302 8.030 176.036 1.00 88.74 350 ALA C C 1
ATOM 9510 O O . ALA C 1 360 ? 23.824 7.549 177.050 1.00 91.25 350 ALA C O 1
ATOM 9512 N N . LEU C 1 361 ? 23.768 7.858 174.847 1.00 76.50 351 LEU C N 1
ATOM 9513 C CA . LEU C 1 361 ? 22.546 7.117 174.722 1.00 77.31 351 LEU C CA 1
ATOM 9514 C C . LEU C 1 361 ? 22.646 6.244 173.522 1.00 74.94 351 LEU C C 1
ATOM 9515 O O . LEU C 1 361 ? 23.624 6.301 172.789 1.00 78.64 351 LEU C O 1
ATOM 9520 N N . GLY C 1 362 ? 21.633 5.427 173.319 1.00 67.37 352 GLY C N 1
ATOM 9521 C CA . GLY C 1 362 ? 21.633 4.547 172.180 1.00 73.61 352 GLY C CA 1
ATOM 9522 C C . GLY C 1 362 ? 20.986 3.229 172.548 1.00 74.17 352 GLY C C 1
ATOM 9523 O O . GLY C 1 362 ? 20.304 3.121 173.563 1.00 69.74 352 GLY C O 1
ATOM 9524 N N . THR C 1 363 ? 21.230 2.231 171.703 1.00 74.20 353 THR C N 1
ATOM 9525 C CA . THR C 1 363 ? 20.701 0.891 171.899 1.00 73.33 353 THR C CA 1
ATOM 9526 C C . THR C 1 363 ? 21.852 -0.075 172.132 1.00 75.50 353 THR C C 1
ATOM 9527 O O . THR C 1 363 ? 22.819 -0.095 171.364 1.00 78.92 353 THR C O 1
ATOM 9531 N N . ILE C 1 364 ? 21.746 -0.853 173.203 1.00 72.21 354 ILE C N 1
ATOM 9532 C CA . ILE C 1 364 ? 22.732 -1.878 173.517 1.00 72.69 354 ILE C CA 1
ATOM 9533 C C . ILE C 1 364 ? 22.466 -3.092 172.640 1.00 73.19 354 ILE C C 1
ATOM 9534 O O . ILE C 1 364 ? 21.344 -3.612 172.605 1.00 69.99 354 ILE C O 1
ATOM 9539 N N . GLY C 1 365 ? 23.487 -3.534 171.912 1.00 74.62 355 GLY C N 1
ATOM 9540 C CA . GLY C 1 365 ? 23.314 -4.716 171.093 1.00 73.66 355 GLY C CA 1
ATOM 9541 C C . GLY C 1 365 ? 23.503 -5.979 171.906 1.00 73.76 355 GLY C C 1
ATOM 9542 O O . GLY C 1 365 ? 22.521 -6.600 172.323 1.00 75.33 355 GLY C O 1
ATOM 9543 N N . GLU C 1 366 ? 24.747 -6.357 172.172 1.00 72.61 356 GLU C N 1
ATOM 9544 C CA . GLU C 1 366 ? 25.036 -7.581 172.904 1.00 73.74 356 GLU C CA 1
ATOM 9545 C C . GLU C 1 366 ? 25.415 -7.257 174.340 1.00 78.00 356 GLU C C 1
ATOM 9546 O O . GLU C 1 366 ? 26.188 -6.331 174.601 1.00 81.53 356 GLU C O 1
ATOM 9552 N N . TYR C 1 367 ? 24.841 -8.022 175.264 1.00 77.98 357 TYR C N 1
ATOM 9553 C CA . TYR C 1 367 ? 24.976 -7.804 176.697 1.00 73.00 357 TYR C CA 1
ATOM 9554 C C . TYR C 1 367 ? 25.495 -9.091 177.313 1.00 79.03 357 TYR C C 1
ATOM 9555 O O . TYR C 1 367 ? 24.808 -10.117 177.276 1.00 88.68 357 TYR C O 1
ATOM 9564 N N . HIS C 1 368 ? 26.704 -9.044 177.864 1.00 90.98 358 HIS C N 1
ATOM 9565 C CA . HIS C 1 368 ? 27.279 -10.184 178.569 1.00 92.50 358 HIS C CA 1
ATOM 9566 C C . HIS C 1 368 ? 27.832 -9.680 179.893 1.00 89.80 358 HIS C C 1
ATOM 9567 O O . HIS C 1 368 ? 28.818 -8.937 179.919 1.00 88.70 358 HIS C O 1
ATOM 9574 N N . GLU C 1 369 ? 27.207 -10.099 180.978 1.00 73.70 359 GLU C N 1
ATOM 9575 C CA . GLU C 1 369 ? 27.532 -9.648 182.319 1.00 66.16 359 GLU C CA 1
ATOM 9576 C C . GLU C 1 369 ? 28.693 -10.468 182.875 1.00 66.01 359 GLU C C 1
ATOM 9577 O O . GLU C 1 369 ? 28.820 -11.656 182.567 1.00 68.88 359 GLU C O 1
ATOM 9583 N N . PRO C 1 370 ? 29.573 -9.862 183.668 1.00 60.88 360 PRO C N 1
ATOM 9584 C CA . PRO C 1 370 ? 30.643 -10.649 184.282 1.00 53.78 360 PRO C CA 1
ATOM 9585 C C . PRO C 1 370 ? 30.049 -11.569 185.329 1.00 55.50 360 PRO C C 1
ATOM 9586 O O . PRO C 1 370 ? 29.048 -11.248 185.974 1.00 53.87 360 PRO C O 1
ATOM 9590 N N . VAL C 1 371 ? 30.678 -12.728 185.499 1.00 52.52 361 VAL C N 1
ATOM 9591 C CA . VAL C 1 371 ? 30.166 -13.755 186.394 1.00 50.67 361 VAL C CA 1
ATOM 9592 C C . VAL C 1 371 ? 31.313 -14.315 187.223 1.00 62.10 361 VAL C C 1
ATOM 9593 O O . VAL C 1 371 ? 32.478 -14.275 186.816 1.00 65.84 361 VAL C O 1
ATOM 9597 N N . GLY C 1 372 ? 30.980 -14.829 188.392 1.00 62.04 362 GLY C N 1
ATOM 9598 C CA . GLY C 1 372 ? 31.944 -15.558 189.190 1.00 63.38 362 GLY C CA 1
ATOM 9599 C C . GLY C 1 372 ? 31.641 -15.421 190.667 1.00 61.88 362 GLY C C 1
ATOM 9600 O O . GLY C 1 372 ? 30.710 -14.733 191.079 1.00 60.56 362 GLY C O 1
ATOM 9601 N N . PHE C 1 373 ? 32.479 -16.081 191.461 1.00 56.64 363 PHE C N 1
ATOM 9602 C CA . PHE C 1 373 ? 32.358 -15.992 192.907 1.00 54.78 363 PHE C CA 1
ATOM 9603 C C . PHE C 1 373 ? 32.723 -14.587 193.355 1.00 56.27 363 PHE C C 1
ATOM 9604 O O . PHE C 1 373 ? 33.775 -14.059 192.983 1.00 57.74 363 PHE C O 1
ATOM 9612 N N . GLY C 1 374 ? 31.846 -13.978 194.145 1.00 54.56 364 GLY C N 1
ATOM 9613 C CA . GLY C 1 374 ? 32.071 -12.623 194.599 1.00 57.91 364 GLY C CA 1
ATOM 9614 C C . GLY C 1 374 ? 31.759 -11.535 193.595 1.00 55.49 364 GLY C C 1
ATOM 9615 O O . GLY C 1 374 ? 32.169 -10.388 193.809 1.00 54.90 364 GLY C O 1
ATOM 9616 N N . VAL C 1 375 ? 31.050 -11.851 192.511 1.00 56.69 365 VAL C N 1
ATOM 9617 C CA . VAL C 1 375 ? 30.605 -10.862 191.535 1.00 53.29 365 VAL C CA 1
ATOM 9618 C C . VAL C 1 375 ? 29.085 -10.803 191.578 1.00 48.72 365 VAL C C 1
ATOM 9619 O O . VAL C 1 375 ? 28.410 -11.836 191.489 1.00 43.99 365 VAL C O 1
ATOM 9623 N N . ARG C 1 376 ? 28.556 -9.595 191.744 1.00 50.42 366 ARG C N 1
ATOM 9624 C CA . ARG C 1 376 ? 27.127 -9.327 191.734 1.00 49.56 366 ARG C CA 1
ATOM 9625 C C . ARG C 1 376 ? 26.869 -8.182 190.769 1.00 52.13 366 ARG C C 1
ATOM 9626 O O . ARG C 1 376 ? 27.585 -7.175 190.792 1.00 54.45 366 ARG C O 1
ATOM 9634 N N . VAL C 1 377 ? 25.848 -8.329 189.930 1.00 54.52 367 VAL C N 1
ATOM 9635 C CA . VAL C 1 377 ? 25.470 -7.293 188.976 1.00 51.86 367 VAL C CA 1
ATOM 9636 C C . VAL C 1 377 ? 23.998 -6.957 189.159 1.00 53.70 367 VAL C C 1
ATOM 9637 O O . VAL C 1 377 ? 23.125 -7.796 188.904 1.00 59.46 367 VAL C O 1
ATOM 9641 N N . ASP C 1 378 ? 23.725 -5.731 189.581 1.00 54.26 368 ASP C N 1
ATOM 9642 C CA . ASP C 1 378 ? 22.367 -5.208 189.664 1.00 58.52 368 ASP C CA 1
ATOM 9643 C C . ASP C 1 378 ? 22.145 -4.336 188.435 1.00 61.31 368 ASP C C 1
ATOM 9644 O O . ASP C 1 378 ? 22.714 -3.244 188.335 1.00 64.14 368 ASP C O 1
ATOM 9649 N N . SER C 1 379 ? 21.324 -4.815 187.501 1.00 59.38 369 SER C N 1
ATOM 9650 C CA . SER C 1 379 ? 21.221 -4.203 186.186 1.00 55.43 369 SER C CA 1
ATOM 9651 C C . SER C 1 379 ? 19.776 -3.839 185.882 1.00 55.56 369 SER C C 1
ATOM 9652 O O . SER C 1 379 ? 18.837 -4.392 186.459 1.00 62.04 369 SER C O 1
ATOM 9655 N N . GLY C 1 380 ? 19.614 -2.881 184.972 1.00 55.79 370 GLY C N 1
ATOM 9656 C CA . GLY C 1 380 ? 18.308 -2.475 184.494 1.00 57.28 370 GLY C CA 1
ATOM 9657 C C . GLY C 1 380 ? 18.199 -2.529 182.982 1.00 52.99 370 GLY C C 1
ATOM 9658 O O . GLY C 1 380 ? 17.250 -1.997 182.397 1.00 54.89 370 GLY C O 1
ATOM 9659 N N . VAL C 1 381 ? 19.170 -3.176 182.338 1.00 52.77 371 VAL C N 1
ATOM 9660 C CA . VAL C 1 381 ? 19.247 -3.268 180.888 1.00 54.96 371 VAL C CA 1
ATOM 9661 C C . VAL C 1 381 ? 19.375 -4.736 180.501 1.00 60.45 371 VAL C C 1
ATOM 9662 O O . VAL C 1 381 ? 19.562 -5.613 181.345 1.00 60.32 371 VAL C O 1
ATOM 9666 N N . ARG C 1 382 ? 19.240 -4.998 179.204 1.00 62.73 372 ARG C N 1
ATOM 9667 C CA . ARG C 1 382 ? 19.373 -6.336 178.649 1.00 61.39 372 ARG C CA 1
ATOM 9668 C C . ARG C 1 382 ? 20.045 -6.216 177.289 1.00 67.62 372 ARG C C 1
ATOM 9669 O O . ARG C 1 382 ? 20.372 -5.116 176.829 1.00 68.20 372 ARG C O 1
ATOM 9677 N N . ALA C 1 383 ? 20.263 -7.355 176.636 1.00 69.86 373 ALA C N 1
ATOM 9678 C CA . ALA C 1 383 ? 20.797 -7.324 175.283 1.00 69.10 373 ALA C CA 1
ATOM 9679 C C . ALA C 1 383 ? 19.717 -6.862 174.308 1.00 69.50 373 ALA C C 1
ATOM 9680 O O . ALA C 1 383 ? 18.540 -7.211 174.446 1.00 67.23 373 ALA C O 1
ATOM 9682 N N . TYR C 1 384 ? 20.130 -6.083 173.308 1.00 72.59 374 TYR C N 1
ATOM 9683 C CA . TYR C 1 384 ? 19.213 -5.538 172.308 1.00 67.24 374 TYR C CA 1
ATOM 9684 C C . TYR C 1 384 ? 18.103 -4.725 172.972 1.00 65.62 374 TYR C C 1
ATOM 9685 O O . TYR C 1 384 ? 16.910 -4.958 172.768 1.00 65.82 374 TYR C O 1
ATOM 9694 N N . TYR C 1 385 ? 18.523 -3.768 173.795 1.00 70.63 375 TYR C N 1
ATOM 9695 C CA . TYR C 1 385 ? 17.640 -2.868 174.523 1.00 73.19 375 TYR C CA 1
ATOM 9696 C C . TYR C 1 385 ? 18.011 -1.432 174.177 1.00 73.71 375 TYR C C 1
ATOM 9697 O O . TYR C 1 385 ? 19.183 -1.051 174.273 1.00 72.95 375 TYR C O 1
ATOM 9706 N N . THR C 1 386 ? 17.022 -0.641 173.765 1.00 68.26 376 THR C N 1
ATOM 9707 C CA . THR C 1 386 ? 17.226 0.782 173.523 1.00 68.31 376 THR C CA 1
ATOM 9708 C C . THR C 1 386 ? 17.013 1.527 174.839 1.00 68.20 376 THR C C 1
ATOM 9709 O O . THR C 1 386 ? 15.925 1.466 175.423 1.00 67.26 376 THR C O 1
ATOM 9713 N N . VAL C 1 387 ? 18.048 2.225 175.301 1.00 64.72 377 VAL C N 1
ATOM 9714 C CA . VAL C 1 387 ? 18.046 2.861 176.618 1.00 63.79 377 VAL C CA 1
ATOM 9715 C C . VAL C 1 387 ? 17.226 4.146 176.609 1.00 59.32 377 VAL C C 1
ATOM 9716 O O . VAL C 1 387 ? 17.550 5.082 175.864 1.00 59.72 377 VAL C O 1
ATOM 9720 N N . PRO C 1 388 ? 16.167 4.238 177.411 1.00 55.42 378 PRO C N 1
ATOM 9721 C CA . PRO C 1 388 ? 15.413 5.493 177.488 1.00 58.70 378 PRO C CA 1
ATOM 9722 C C . PRO C 1 388 ? 16.320 6.650 177.881 1.00 68.75 378 PRO C C 1
ATOM 9723 O O . PRO C 1 388 ? 17.158 6.534 178.780 1.00 72.71 378 PRO C O 1
ATOM 9727 N N . SER C 1 389 ? 16.149 7.772 177.190 1.00 71.19 379 SER C N 1
ATOM 9728 C CA . SER C 1 389 ? 16.948 8.966 177.426 1.00 68.44 379 SER C CA 1
ATOM 9729 C C . SER C 1 389 ? 16.329 9.912 178.448 1.00 68.36 379 SER C C 1
ATOM 9730 O O . SER C 1 389 ? 17.015 10.829 178.914 1.00 66.38 379 SER C O 1
ATOM 9733 N N . HIS C 1 390 ? 15.069 9.708 178.764 1.00 70.25 380 HIS C N 1
ATOM 9734 C CA . HIS C 1 390 ? 14.367 10.619 179.639 1.00 72.84 380 HIS C CA 1
ATOM 9735 C C . HIS C 1 390 ? 14.706 10.499 181.086 1.00 74.38 380 HIS C C 1
ATOM 9736 O O . HIS C 1 390 ? 14.161 11.226 181.898 1.00 74.79 380 HIS C O 1
ATOM 9743 N N . TYR C 1 391 ? 15.609 9.601 181.437 1.00 75.74 381 TYR C N 1
ATOM 9744 C CA . TYR C 1 391 ? 15.868 9.357 182.843 1.00 67.18 381 TYR C CA 1
ATOM 9745 C C . TYR C 1 391 ? 17.314 9.411 183.268 1.00 67.18 381 TYR C C 1
ATOM 9746 O O . TYR C 1 391 ? 18.039 10.298 182.851 1.00 74.38 381 TYR C O 1
ATOM 9755 N N . ASP C 1 392 ? 17.749 8.457 184.082 1.00 68.29 382 ASP C N 1
ATOM 9756 C CA . ASP C 1 392 ? 19.094 8.468 184.629 1.00 62.05 382 ASP C CA 1
ATOM 9757 C C . ASP C 1 392 ? 20.041 7.853 183.605 1.00 65.42 382 ASP C C 1
ATOM 9758 O O . ASP C 1 392 ? 19.637 7.465 182.506 1.00 72.17 382 ASP C O 1
ATOM 9763 N N . SER C 1 393 ? 21.321 7.795 183.947 1.00 63.55 383 SER C N 1
ATOM 9764 C CA . SER C 1 393 ? 22.312 7.129 183.117 1.00 61.89 383 SER C CA 1
ATOM 9765 C C . SER C 1 393 ? 22.696 5.754 183.644 1.00 64.55 383 SER C C 1
ATOM 9766 O O . SER C 1 393 ? 23.493 5.067 183.000 1.00 67.69 383 SER C O 1
ATOM 9769 N N . LEU C 1 394 ? 22.175 5.345 184.800 1.00 63.37 384 LEU C N 1
ATOM 9770 C CA . LEU C 1 394 ? 22.584 4.082 185.409 1.00 59.99 384 LEU C CA 1
ATOM 9771 C C . LEU C 1 394 ? 22.079 2.908 184.581 1.00 59.79 384 LEU C C 1
ATOM 9772 O O . LEU C 1 394 ? 20.882 2.597 184.588 1.00 60.28 384 LEU C O 1
ATOM 9777 N N . LEU C 1 395 ? 22.996 2.232 183.886 1.00 59.22 385 LEU C N 1
ATOM 9778 C CA . LEU C 1 395 ? 22.646 0.987 183.214 1.00 57.64 385 LEU C CA 1
ATOM 9779 C C . LEU C 1 395 ? 22.607 -0.162 184.209 1.00 57.69 385 LEU C C 1
ATOM 9780 O O . LEU C 1 395 ? 21.640 -0.931 184.252 1.00 58.82 385 LEU C O 1
ATOM 9785 N N . ALA C 1 396 ? 23.655 -0.288 185.014 1.00 60.11 386 ALA C N 1
ATOM 9786 C CA . ALA C 1 396 ? 23.754 -1.347 186.004 1.00 56.99 386 ALA C CA 1
ATOM 9787 C C . ALA C 1 396 ? 24.767 -0.915 187.051 1.00 55.46 386 ALA C C 1
ATOM 9788 O O . ALA C 1 396 ? 25.454 0.098 186.900 1.00 55.33 386 ALA C O 1
ATOM 9790 N N . LYS C 1 397 ? 24.844 -1.700 188.119 1.00 56.62 387 LYS C N 1
ATOM 9791 C CA . LYS C 1 397 ? 25.816 -1.511 189.184 1.00 53.81 387 LYS C CA 1
ATOM 9792 C C . LYS C 1 397 ? 26.639 -2.785 189.299 1.00 53.47 387 LYS C C 1
ATOM 9793 O O . LYS C 1 397 ? 26.080 -3.879 189.427 1.00 58.89 387 LYS C O 1
ATOM 9799 N N . LEU C 1 398 ? 27.958 -2.650 189.231 1.00 55.32 388 LEU C N 1
ATOM 9800 C CA . LEU C 1 398 ? 28.865 -3.788 189.326 1.00 56.84 388 LEU C CA 1
ATOM 9801 C C . LEU C 1 398 ? 29.481 -3.818 190.719 1.00 55.97 388 LEU C C 1
ATOM 9802 O O . LEU C 1 398 ? 30.193 -2.885 191.108 1.00 58.16 388 LEU C O 1
ATOM 9807 N N . ILE C 1 399 ? 29.210 -4.886 191.465 1.00 52.50 389 ILE C N 1
ATOM 9808 C CA . ILE C 1 399 ? 29.674 -5.025 192.839 1.00 56.05 389 ILE C CA 1
ATOM 9809 C C . ILE C 1 399 ? 30.487 -6.304 192.952 1.00 53.66 389 ILE C C 1
ATOM 9810 O O . ILE C 1 399 ? 30.048 -7.366 192.497 1.00 55.64 389 ILE C O 1
ATOM 9815 N N . THR C 1 400 ? 31.656 -6.207 193.577 1.00 57.97 390 THR C N 1
ATOM 9816 C CA . THR C 1 400 ? 32.503 -7.361 193.834 1.00 58.56 390 THR C CA 1
ATOM 9817 C C . THR C 1 400 ? 32.850 -7.411 195.312 1.00 57.73 390 THR C C 1
ATOM 9818 O O . THR C 1 400 ? 32.981 -6.377 195.974 1.00 55.02 390 THR C O 1
ATOM 9822 N N . TRP C 1 401 ? 32.987 -8.632 195.818 1.00 60.98 391 TRP C N 1
ATOM 9823 C CA . TRP C 1 401 ? 33.371 -8.898 197.195 1.00 63.58 391 TRP C CA 1
ATOM 9824 C C . TRP C 1 401 ? 34.613 -9.778 197.220 1.00 65.50 391 TRP C C 1
ATOM 9825 O O . TRP C 1 401 ? 34.797 -10.647 196.361 1.00 66.73 391 TRP C O 1
ATOM 9836 N N . GLY C 1 402 ? 35.463 -9.557 198.225 1.00 61.89 392 GLY C N 1
ATOM 9837 C CA . GLY C 1 402 ? 36.661 -10.350 198.386 1.00 62.82 392 GLY C CA 1
ATOM 9838 C C . GLY C 1 402 ? 36.944 -10.607 199.852 1.00 63.99 392 GLY C C 1
ATOM 9839 O O . GLY C 1 402 ? 36.340 -10.001 200.741 1.00 63.45 392 GLY C O 1
ATOM 9840 N N . SER C 1 403 ? 37.887 -11.523 200.088 1.00 65.16 393 SER C N 1
ATOM 9841 C CA . SER C 1 403 ? 38.330 -11.779 201.455 1.00 63.11 393 SER C CA 1
ATOM 9842 C C . SER C 1 403 ? 38.985 -10.540 202.047 1.00 65.51 393 SER C C 1
ATOM 9843 O O . SER C 1 403 ? 38.746 -10.193 203.208 1.00 63.44 393 SER C O 1
ATOM 9846 N N . ASP C 1 404 ? 39.815 -9.861 201.258 1.00 69.31 394 ASP C N 1
ATOM 9847 C CA . ASP C 1 404 ? 40.427 -8.592 201.615 1.00 64.33 394 ASP C CA 1
ATOM 9848 C C . ASP C 1 404 ? 40.192 -7.611 200.478 1.00 65.43 394 ASP C C 1
ATOM 9849 O O . ASP C 1 404 ? 39.786 -7.993 199.378 1.00 66.25 394 ASP C O 1
ATOM 9854 N N . ARG C 1 405 ? 40.476 -6.335 200.742 1.00 65.89 395 ARG C N 1
ATOM 9855 C CA . ARG C 1 405 ? 40.263 -5.311 199.726 1.00 58.39 395 ARG C CA 1
ATOM 9856 C C . ARG C 1 405 ? 40.998 -5.655 198.434 1.00 62.45 395 ARG C C 1
ATOM 9857 O O . ARG C 1 405 ? 40.502 -5.376 197.336 1.00 66.24 395 ARG C O 1
ATOM 9865 N N . GLN C 1 406 ? 42.189 -6.250 198.544 1.00 60.51 396 GLN C N 1
ATOM 9866 C CA . GLN C 1 406 ? 42.949 -6.587 197.345 1.00 61.19 396 GLN C CA 1
ATOM 9867 C C . GLN C 1 406 ? 42.164 -7.528 196.437 1.00 67.78 396 GLN C C 1
ATOM 9868 O O . GLN C 1 406 ? 42.103 -7.321 195.218 1.00 70.51 396 GLN C O 1
ATOM 9874 N N . GLU C 1 407 ? 41.549 -8.568 197.009 1.00 65.40 397 GLU C N 1
ATOM 9875 C CA . GLU C 1 407 ? 40.729 -9.454 196.189 1.00 63.69 397 GLU C CA 1
ATOM 9876 C C . GLU C 1 407 ? 39.637 -8.666 195.488 1.00 65.61 397 GLU C C 1
ATOM 9877 O O . GLU C 1 407 ? 39.436 -8.797 194.275 1.00 69.65 397 GLU C O 1
ATOM 9883 N N . ALA C 1 408 ? 38.935 -7.817 196.238 1.00 62.68 398 ALA C N 1
ATOM 9884 C CA . ALA C 1 408 ? 37.853 -7.047 195.646 1.00 59.54 398 ALA C CA 1
ATOM 9885 C C . ALA C 1 408 ? 38.358 -6.207 194.480 1.00 63.25 398 ALA C C 1
ATOM 9886 O O . ALA C 1 408 ? 37.669 -6.069 193.463 1.00 67.83 398 ALA C O 1
ATOM 9888 N N . ILE C 1 409 ? 39.565 -5.649 194.599 1.00 57.95 399 ILE C N 1
ATOM 9889 C CA . ILE C 1 409 ? 40.119 -4.853 193.508 1.00 62.05 399 ILE C CA 1
ATOM 9890 C C . ILE C 1 409 ? 40.420 -5.737 192.301 1.00 68.94 399 ILE C C 1
ATOM 9891 O O . ILE C 1 409 ? 40.051 -5.414 191.165 1.00 69.64 399 ILE C O 1
ATOM 9896 N N . ALA C 1 410 ? 41.075 -6.879 192.534 1.00 76.41 400 ALA C N 1
ATOM 9897 C CA . ALA C 1 410 ? 41.383 -7.794 191.437 1.00 74.78 400 ALA C CA 1
ATOM 9898 C C . ALA C 1 410 ? 40.111 -8.349 190.813 1.00 73.84 400 ALA C C 1
ATOM 9899 O O . ALA C 1 410 ? 39.994 -8.432 189.584 1.00 75.41 400 ALA C O 1
ATOM 9901 N N . ARG C 1 411 ? 39.145 -8.733 191.650 1.00 65.80 401 ARG C N 1
ATOM 9902 C CA . ARG C 1 411 ? 37.884 -9.260 191.145 1.00 63.65 401 ARG C CA 1
ATOM 9903 C C . ARG C 1 411 ? 37.129 -8.211 190.339 1.00 65.93 401 ARG C C 1
ATOM 9904 O O . ARG C 1 411 ? 36.590 -8.511 189.267 1.00 61.86 401 ARG C O 1
ATOM 9912 N N . MET C 1 412 ? 37.080 -6.971 190.840 1.00 63.25 402 MET C N 1
ATOM 9913 C CA . MET C 1 412 ? 36.427 -5.897 190.098 1.00 59.69 402 MET C CA 1
ATOM 9914 C C . MET C 1 412 ? 37.128 -5.625 188.778 1.00 62.29 402 MET C C 1
ATOM 9915 O O . MET C 1 412 ? 36.476 -5.357 187.762 1.00 64.93 402 MET C O 1
ATOM 9920 N N . ARG C 1 413 ? 38.457 -5.689 188.768 1.00 60.94 403 ARG C N 1
ATOM 9921 C CA . ARG C 1 413 ? 39.177 -5.421 187.531 1.00 64.28 403 ARG C CA 1
ATOM 9922 C C . ARG C 1 413 ? 38.854 -6.470 186.475 1.00 62.57 403 ARG C C 1
ATOM 9923 O O . ARG C 1 413 ? 38.671 -6.139 185.298 1.00 63.05 403 ARG C O 1
ATOM 9931 N N . ARG C 1 414 ? 38.779 -7.741 186.874 1.00 62.75 404 ARG C N 1
ATOM 9932 C CA . ARG C 1 414 ? 38.390 -8.778 185.926 1.00 63.36 404 ARG C CA 1
ATOM 9933 C C . ARG C 1 414 ? 36.956 -8.574 185.455 1.00 65.31 404 ARG C C 1
ATOM 9934 O O . ARG C 1 414 ? 36.674 -8.627 184.252 1.00 66.82 404 ARG C O 1
ATOM 9942 N N . ALA C 1 415 ? 36.036 -8.320 186.387 1.00 62.20 405 ALA C N 1
ATOM 9943 C CA . ALA C 1 415 ? 34.642 -8.165 185.995 1.00 57.22 405 ALA C CA 1
ATOM 9944 C C . ALA C 1 415 ? 34.475 -7.007 185.023 1.00 59.42 405 ALA C C 1
ATOM 9945 O O . ALA C 1 415 ? 33.766 -7.129 184.017 1.00 67.26 405 ALA C O 1
ATOM 9947 N N . LEU C 1 416 ? 35.157 -5.889 185.279 1.00 60.96 406 LEU C N 1
ATOM 9948 C CA . LEU C 1 416 ? 35.053 -4.747 184.378 1.00 62.64 406 LEU C CA 1
ATOM 9949 C C . LEU C 1 416 ? 35.520 -5.122 182.979 1.00 66.18 406 LEU C C 1
ATOM 9950 O O . LEU C 1 416 ? 34.896 -4.741 181.981 1.00 71.23 406 LEU C O 1
ATOM 9955 N N . ALA C 1 417 ? 36.614 -5.881 182.887 1.00 62.24 407 ALA C N 1
ATOM 9956 C CA . ALA C 1 417 ? 37.121 -6.279 181.581 1.00 62.13 407 ALA C CA 1
ATOM 9957 C C . ALA C 1 417 ? 36.122 -7.161 180.848 1.00 64.26 407 ALA C C 1
ATOM 9958 O O . ALA C 1 417 ? 35.953 -7.039 179.629 1.00 70.40 407 ALA C O 1
ATOM 9960 N N . GLU C 1 418 ? 35.451 -8.054 181.569 1.00 64.28 408 GLU C N 1
ATOM 9961 C CA . GLU C 1 418 ? 34.582 -9.049 180.958 1.00 64.58 408 GLU C CA 1
ATOM 9962 C C . GLU C 1 418 ? 33.127 -8.601 180.868 1.00 64.77 408 GLU C C 1
ATOM 9963 O O . GLU C 1 418 ? 32.263 -9.405 180.504 1.00 72.06 408 GLU C O 1
ATOM 9969 N N . TYR C 1 419 ? 32.845 -7.336 181.150 1.00 61.10 409 TYR C N 1
ATOM 9970 C CA . TYR C 1 419 ? 31.519 -6.771 180.956 1.00 64.56 409 TYR C CA 1
ATOM 9971 C C . TYR C 1 419 ? 31.408 -6.281 179.518 1.00 72.21 409 TYR C C 1
ATOM 9972 O O . TYR C 1 419 ? 32.189 -5.421 179.094 1.00 72.70 409 TYR C O 1
ATOM 9981 N N . ARG C 1 420 ? 30.455 -6.834 178.766 1.00 73.17 410 ARG C N 1
ATOM 9982 C CA . ARG C 1 420 ? 30.269 -6.497 177.358 1.00 69.65 410 ARG C CA 1
ATOM 9983 C C . ARG C 1 420 ? 28.996 -5.676 177.205 1.00 73.68 410 ARG C C 1
ATOM 9984 O O . ARG C 1 420 ? 27.891 -6.191 177.402 1.00 78.57 410 ARG C O 1
ATOM 9992 N N . ILE C 1 421 ? 29.158 -4.401 176.858 1.00 74.10 411 ILE C N 1
ATOM 9993 C CA . ILE C 1 421 ? 28.058 -3.496 176.531 1.00 69.52 411 ILE C CA 1
ATOM 9994 C C . ILE C 1 421 ? 28.496 -2.824 175.239 1.00 75.45 411 ILE C C 1
ATOM 9995 O O . ILE C 1 421 ? 29.352 -1.931 175.258 1.00 75.47 411 ILE C O 1
ATOM 10000 N N . GLU C 1 422 ? 27.921 -3.248 174.113 1.00 83.27 412 GLU C N 1
ATOM 10001 C CA . GLU C 1 422 ? 28.477 -2.906 172.810 1.00 86.44 412 GLU C CA 1
ATOM 10002 C C . GLU C 1 422 ? 27.803 -1.731 172.110 1.00 85.39 412 GLU C C 1
ATOM 10003 O O . GLU C 1 422 ? 28.435 -1.104 171.251 1.00 84.13 412 GLU C O 1
ATOM 10009 N N . GLY C 1 423 ? 26.566 -1.395 172.456 1.00 78.05 413 GLY C N 1
ATOM 10010 C CA . GLY C 1 423 ? 25.888 -0.336 171.737 1.00 77.24 413 GLY C CA 1
ATOM 10011 C C . GLY C 1 423 ? 26.118 1.076 172.241 1.00 73.34 413 GLY C C 1
ATOM 10012 O O . GLY C 1 423 ? 26.033 2.031 171.465 1.00 75.54 413 GLY C O 1
ATOM 10013 N N . VAL C 1 424 ? 26.418 1.227 173.529 1.00 73.09 414 VAL C N 1
ATOM 10014 C CA . VAL C 1 424 ? 26.490 2.538 174.162 1.00 71.84 414 VAL C CA 1
ATOM 10015 C C . VAL C 1 424 ? 27.806 2.710 174.907 1.00 76.52 414 VAL C C 1
ATOM 10016 O O . VAL C 1 424 ? 28.404 1.746 175.399 1.00 77.09 414 VAL C O 1
ATOM 10020 N N . THR C 1 425 ? 28.249 3.962 174.996 1.00 74.38 415 THR C N 1
ATOM 10021 C CA . THR C 1 425 ? 29.455 4.293 175.738 1.00 74.78 415 THR C CA 1
ATOM 10022 C C . THR C 1 425 ? 29.173 4.277 177.235 1.00 76.37 415 THR C C 1
ATOM 10023 O O . THR C 1 425 ? 28.158 4.806 177.700 1.00 75.61 415 THR C O 1
ATOM 10027 N N . THR C 1 426 ? 30.094 3.680 177.988 1.00 71.74 416 THR C N 1
ATOM 10028 C CA . THR C 1 426 ? 29.990 3.574 179.434 1.00 67.81 416 THR C CA 1
ATOM 10029 C C . THR C 1 426 ? 31.264 4.117 180.066 1.00 72.41 416 THR C C 1
ATOM 10030 O O . THR C 1 426 ? 32.280 4.319 179.395 1.00 76.37 416 THR C O 1
ATOM 10034 N N . ILE C 1 427 ? 31.206 4.347 181.377 1.00 72.30 417 ILE C N 1
ATOM 10035 C CA . ILE C 1 427 ? 32.345 4.873 182.122 1.00 71.26 417 ILE C CA 1
ATOM 10036 C C . ILE C 1 427 ? 33.213 3.728 182.633 1.00 70.84 417 ILE C C 1
ATOM 10037 O O . ILE C 1 427 ? 34.065 3.922 183.508 1.00 71.72 417 ILE C O 1
ATOM 10042 N N . ILE C 1 428 ? 33.004 2.527 182.090 1.00 72.38 418 ILE C N 1
ATOM 10043 C CA . ILE C 1 428 ? 33.789 1.370 182.529 1.00 68.21 418 ILE C CA 1
ATOM 10044 C C . ILE C 1 428 ? 35.279 1.603 182.337 1.00 69.61 418 ILE C C 1
ATOM 10045 O O . ILE C 1 428 ? 36.067 1.178 183.195 1.00 71.05 418 ILE C O 1
ATOM 10050 N N . PRO C 1 429 ? 35.743 2.244 181.263 1.00 72.07 419 PRO C N 1
ATOM 10051 C CA . PRO C 1 429 ? 37.176 2.567 181.180 1.00 72.72 419 PRO C CA 1
ATOM 10052 C C . PRO C 1 429 ? 37.669 3.397 182.352 1.00 73.09 419 PRO C C 1
ATOM 10053 O O . PRO C 1 429 ? 38.767 3.144 182.868 1.00 74.81 419 PRO C O 1
ATOM 10057 N N . PHE C 1 430 ? 36.897 4.398 182.778 1.00 68.84 420 PHE C N 1
ATOM 10058 C CA . PHE C 1 430 ? 37.292 5.188 183.938 1.00 67.06 420 PHE C CA 1
ATOM 10059 C C . PHE C 1 430 ? 37.482 4.293 185.157 1.00 70.31 420 PHE C C 1
ATOM 10060 O O . PHE C 1 430 ? 38.471 4.417 185.889 1.00 73.21 420 PHE C O 1
ATOM 10068 N N . HIS C 1 431 ? 36.531 3.386 185.393 1.00 68.05 421 HIS C N 1
ATOM 10069 C CA . HIS C 1 431 ? 36.640 2.464 186.518 1.00 65.49 421 HIS C CA 1
ATOM 10070 C C . HIS C 1 431 ? 37.930 1.655 186.455 1.00 68.04 421 HIS C C 1
ATOM 10071 O O . HIS C 1 431 ? 38.617 1.487 187.470 1.00 69.33 421 HIS C O 1
ATOM 10078 N N . GLN C 1 432 ? 38.281 1.153 185.269 1.00 68.15 422 GLN C N 1
ATOM 10079 C CA . GLN C 1 432 ? 39.477 0.325 185.148 1.00 68.62 422 GLN C CA 1
ATOM 10080 C C . GLN C 1 432 ? 40.732 1.123 185.478 1.00 73.73 422 GLN C C 1
ATOM 10081 O O . GLN C 1 432 ? 41.635 0.623 186.159 1.00 75.94 422 GLN C O 1
ATOM 10087 N N . ALA C 1 433 ? 40.801 2.373 185.012 1.00 78.18 423 ALA C N 1
ATOM 10088 C CA . ALA C 1 433 ? 41.955 3.214 185.313 1.00 78.51 423 ALA C CA 1
ATOM 10089 C C . ALA C 1 433 ? 42.039 3.530 186.801 1.00 79.07 423 ALA C C 1
ATOM 10090 O O . ALA C 1 433 ? 43.119 3.445 187.399 1.00 80.10 423 ALA C O 1
ATOM 10092 N N . ALA C 1 434 ? 40.908 3.878 187.419 1.00 74.18 424 ALA C N 1
ATOM 10093 C CA . ALA C 1 434 ? 40.909 4.200 188.841 1.00 71.08 424 ALA C CA 1
ATOM 10094 C C . ALA C 1 434 ? 41.419 3.028 189.669 1.00 70.08 424 ALA C C 1
ATOM 10095 O O . ALA C 1 434 ? 42.238 3.204 190.579 1.00 74.69 424 ALA C O 1
ATOM 10097 N N . LEU C 1 435 ? 40.925 1.823 189.383 1.00 67.50 425 LEU C N 1
ATOM 10098 C CA . LEU C 1 435 ? 41.328 0.647 190.144 1.00 68.96 425 LEU C CA 1
ATOM 10099 C C . LEU C 1 435 ? 42.785 0.259 189.919 1.00 72.79 425 LEU C C 1
ATOM 10100 O O . LEU C 1 435 ? 43.329 -0.529 190.700 1.00 73.42 425 LEU C O 1
ATOM 10105 N N . GLU C 1 436 ? 43.427 0.775 188.871 1.00 74.18 426 GLU C N 1
ATOM 10106 C CA . GLU C 1 436 ? 44.864 0.594 188.710 1.00 73.55 426 GLU C CA 1
ATOM 10107 C C . GLU C 1 436 ? 45.676 1.715 189.347 1.00 75.37 426 GLU C C 1
ATOM 10108 O O . GLU C 1 436 ? 46.886 1.551 189.544 1.00 72.68 426 GLU C O 1
ATOM 10114 N N . HIS C 1 437 ? 45.040 2.839 189.680 1.00 78.66 427 HIS C N 1
ATOM 10115 C CA . HIS C 1 437 ? 45.770 4.007 190.152 1.00 78.58 427 HIS C CA 1
ATOM 10116 C C . HIS C 1 437 ? 46.393 3.757 191.525 1.00 80.84 427 HIS C C 1
ATOM 10117 O O . HIS C 1 437 ? 45.779 3.109 192.381 1.00 80.76 427 HIS C O 1
ATOM 10124 N N . PRO C 1 438 ? 47.608 4.264 191.765 1.00 77.98 428 PRO C N 1
ATOM 10125 C CA . PRO C 1 438 ? 48.245 4.042 193.072 1.00 72.06 428 PRO C CA 1
ATOM 10126 C C . PRO C 1 438 ? 47.464 4.609 194.242 1.00 68.48 428 PRO C C 1
ATOM 10127 O O . PRO C 1 438 ? 47.418 3.980 195.307 1.00 65.53 428 PRO C O 1
ATOM 10131 N N . VAL C 1 439 ? 46.850 5.783 194.080 1.00 68.80 429 VAL C N 1
ATOM 10132 C CA . VAL C 1 439 ? 46.132 6.390 195.197 1.00 73.02 429 VAL C CA 1
ATOM 10133 C C . VAL C 1 439 ? 44.942 5.530 195.602 1.00 73.79 429 VAL C C 1
ATOM 10134 O O . VAL C 1 439 ? 44.675 5.341 196.795 1.00 73.33 429 VAL C O 1
ATOM 10138 N N . PHE C 1 440 ? 44.198 5.006 194.625 1.00 72.78 430 PHE C N 1
ATOM 10139 C CA . PHE C 1 440 ? 43.085 4.130 194.970 1.00 69.02 430 PHE C CA 1
ATOM 10140 C C . PHE C 1 440 ? 43.582 2.836 195.601 1.00 65.33 430 PHE C C 1
ATOM 10141 O O . PHE C 1 440 ? 42.993 2.349 196.574 1.00 63.41 430 PHE C O 1
ATOM 10149 N N . THR C 1 441 ? 44.660 2.262 195.060 1.00 63.95 431 THR C N 1
ATOM 10150 C CA . THR C 1 441 ? 45.202 1.033 195.631 1.00 66.35 431 THR C CA 1
ATOM 10151 C C . THR C 1 441 ? 45.517 1.205 197.112 1.00 70.16 431 THR C C 1
ATOM 10152 O O . THR C 1 441 ? 45.300 0.288 197.913 1.00 69.09 431 THR C O 1
ATOM 10156 N N . ALA C 1 442 ? 46.018 2.381 197.497 1.00 66.82 432 ALA C N 1
ATOM 10157 C CA . ALA C 1 442 ? 46.403 2.627 198.880 1.00 67.22 432 ALA C CA 1
ATOM 10158 C C . ALA C 1 442 ? 45.226 3.003 199.769 1.00 68.36 432 ALA C C 1
ATOM 10159 O O . ALA C 1 442 ? 45.348 2.935 200.997 1.00 72.41 432 ALA C O 1
ATOM 10161 N N . GLY C 1 443 ? 44.093 3.373 199.183 1.00 73.19 433 GLY C N 1
ATOM 10162 C CA . GLY C 1 443 ? 42.941 3.788 199.955 1.00 72.35 433 GLY C CA 1
ATOM 10163 C C . GLY C 1 443 ? 42.955 5.240 200.356 1.00 65.76 433 GLY C C 1
ATOM 10164 O O . GLY C 1 443 ? 42.369 5.594 201.387 1.00 61.61 433 GLY C O 1
ATOM 10165 N N . ALA C 1 444 ? 43.582 6.101 199.558 1.00 66.52 434 ALA C N 1
ATOM 10166 C CA . ALA C 1 444 ? 43.650 7.526 199.842 1.00 72.25 434 ALA C CA 1
ATOM 10167 C C . ALA C 1 444 ? 42.728 8.335 198.944 1.00 76.58 434 ALA C C 1
ATOM 10168 O O . ALA C 1 444 ? 42.829 9.564 198.911 1.00 79.15 434 ALA C O 1
ATOM 10170 N N . ALA C 1 445 ? 41.833 7.678 198.218 1.00 82.08 435 ALA C N 1
ATOM 10171 C CA . ALA C 1 445 ? 40.895 8.400 197.375 1.00 80.41 435 ALA C CA 1
ATOM 10172 C C . ALA C 1 445 ? 40.057 9.334 198.231 1.00 81.99 435 ALA C C 1
ATOM 10173 O O . ALA C 1 445 ? 39.418 8.901 199.197 1.00 82.38 435 ALA C O 1
ATOM 10175 N N . THR C 1 446 ? 40.083 10.616 197.891 1.00 82.20 436 THR C N 1
ATOM 10176 C CA . THR C 1 446 ? 39.315 11.643 198.575 1.00 81.36 436 THR C CA 1
ATOM 10177 C C . THR C 1 446 ? 38.226 12.148 197.639 1.00 80.65 436 THR C C 1
ATOM 10178 O O . THR C 1 446 ? 38.118 11.716 196.490 1.00 83.18 436 THR C O 1
ATOM 10182 N N . VAL C 1 447 ? 37.421 13.096 198.125 1.00 72.32 437 VAL C N 1
ATOM 10183 C CA . VAL C 1 447 ? 36.415 13.677 197.247 1.00 71.16 437 VAL C CA 1
ATOM 10184 C C . VAL C 1 447 ? 37.077 14.430 196.108 1.00 74.41 437 VAL C C 1
ATOM 10185 O O . VAL C 1 447 ? 36.451 14.650 195.066 1.00 80.43 437 VAL C O 1
ATOM 10189 N N . ASN C 1 448 ? 38.331 14.842 196.287 1.00 74.42 438 ASN C N 1
ATOM 10190 C CA . ASN C 1 448 ? 39.088 15.526 195.251 1.00 80.06 438 ASN C CA 1
ATOM 10191 C C . ASN C 1 448 ? 39.948 14.563 194.439 1.00 81.26 438 ASN C C 1
ATOM 10192 O O . ASN C 1 448 ? 40.890 14.999 193.768 1.00 83.08 438 ASN C O 1
ATOM 10197 N N . PHE C 1 449 ? 39.619 13.268 194.464 1.00 80.27 439 PHE C N 1
ATOM 10198 C CA . PHE C 1 449 ? 40.443 12.265 193.794 1.00 78.73 439 PHE C CA 1
ATOM 10199 C C . PHE C 1 449 ? 40.554 12.534 192.299 1.00 82.32 439 PHE C C 1
ATOM 10200 O O . PHE C 1 449 ? 41.659 12.585 191.745 1.00 81.79 439 PHE C O 1
ATOM 10208 N N . ILE C 1 450 ? 39.423 12.723 191.631 1.00 86.69 440 ILE C N 1
ATOM 10209 C CA . ILE C 1 450 ? 39.404 12.890 190.180 1.00 85.58 440 ILE C CA 1
ATOM 10210 C C . ILE C 1 450 ? 40.023 14.231 189.797 1.00 87.50 440 ILE C C 1
ATOM 10211 O O . ILE C 1 450 ? 40.848 14.283 188.874 1.00 85.53 440 ILE C O 1
ATOM 10216 N N . PRO C 1 451 ? 39.648 15.337 190.449 1.00 87.57 441 PRO C N 1
ATOM 10217 C CA . PRO C 1 451 ? 40.291 16.619 190.112 1.00 81.89 441 PRO C CA 1
ATOM 10218 C C . PRO C 1 451 ? 41.805 16.581 190.226 1.00 80.52 441 PRO C C 1
ATOM 10219 O O . PRO C 1 451 ? 42.499 17.099 189.342 1.00 79.89 441 PRO C O 1
ATOM 10223 N N . ARG C 1 452 ? 42.340 15.972 191.290 1.00 79.80 442 ARG C N 1
ATOM 10224 C CA . ARG C 1 452 ? 43.772 16.033 191.563 1.00 79.40 442 ARG C CA 1
ATOM 10225 C C . ARG C 1 452 ? 44.600 15.117 190.674 1.00 81.73 442 ARG C C 1
ATOM 10226 O O . ARG C 1 452 ? 45.800 15.363 190.508 1.00 84.58 442 ARG C O 1
ATOM 10234 N N . HIS C 1 453 ? 44.007 14.065 190.113 1.00 83.39 443 HIS C N 1
ATOM 10235 C CA . HIS C 1 453 ? 44.727 13.126 189.254 1.00 82.53 443 HIS C CA 1
ATOM 10236 C C . HIS C 1 453 ? 44.041 13.034 187.897 1.00 82.18 443 HIS C C 1
ATOM 10237 O O . HIS C 1 453 ? 43.186 12.159 187.680 1.00 82.89 443 HIS C O 1
ATOM 10244 N N . PRO C 1 454 ? 44.395 13.901 186.945 1.00 81.83 444 PRO C N 1
ATOM 10245 C CA . PRO C 1 454 ? 43.857 13.771 185.589 1.00 77.85 444 PRO C CA 1
ATOM 10246 C C . PRO C 1 454 ? 44.528 12.673 184.784 1.00 77.96 444 PRO C C 1
ATOM 10247 O O . PRO C 1 454 ? 44.093 12.396 183.661 1.00 81.48 444 PRO C O 1
ATOM 10251 N N . GLU C 1 455 ? 45.576 12.044 185.326 1.00 76.85 445 GLU C N 1
ATOM 10252 C CA . GLU C 1 455 ? 46.194 10.918 184.640 1.00 78.62 445 GLU C CA 1
ATOM 10253 C C . GLU C 1 455 ? 45.197 9.789 184.449 1.00 80.13 445 GLU C C 1
ATOM 10254 O O . GLU C 1 455 ? 45.388 8.937 183.572 1.00 78.13 445 GLU C O 1
ATOM 10260 N N . LEU C 1 456 ? 44.125 9.783 185.246 1.00 78.56 446 LEU C N 1
ATOM 10261 C CA . LEU C 1 456 ? 43.081 8.779 185.106 1.00 76.62 446 LEU C CA 1
ATOM 10262 C C . LEU C 1 456 ? 42.527 8.776 183.690 1.00 79.22 446 LEU C C 1
ATOM 10263 O O . LEU C 1 456 ? 42.355 7.718 183.074 1.00 82.68 446 LEU C O 1
ATOM 10268 N N . PHE C 1 457 ? 42.257 9.964 183.153 1.00 76.17 447 PHE C N 1
ATOM 10269 C CA . PHE C 1 457 ? 41.643 10.063 181.837 1.00 75.67 447 PHE C CA 1
ATOM 10270 C C . PHE C 1 457 ? 42.616 9.689 180.726 1.00 78.13 447 PHE C C 1
ATOM 10271 O O . PHE C 1 457 ? 42.191 9.196 179.676 1.00 83.02 447 PHE C O 1
ATOM 10279 N N . SER C 1 458 ? 43.915 9.911 180.928 1.00 81.27 448 SER C N 1
ATOM 10280 C CA . SER C 1 458 ? 44.890 9.403 179.969 1.00 83.07 448 SER C CA 1
ATOM 10281 C C . SER C 1 458 ? 44.818 7.884 179.899 1.00 83.02 448 SER C C 1
ATOM 10282 O O . SER C 1 458 ? 44.710 7.302 178.812 1.00 83.29 448 SER C O 1
ATOM 10285 N N . ARG C 1 459 ? 44.855 7.229 181.062 1.00 81.15 449 ARG C N 1
ATOM 10286 C CA . ARG C 1 459 ? 44.711 5.779 181.109 1.00 78.57 449 ARG C CA 1
ATOM 10287 C C . ARG C 1 459 ? 43.362 5.343 180.560 1.00 84.01 449 ARG C C 1
ATOM 10288 O O . ARG C 1 459 ? 43.267 4.327 179.862 1.00 90.44 449 ARG C O 1
ATOM 10296 N N . ALA C 1 460 ? 42.308 6.111 180.849 1.00 83.51 450 ALA C N 1
ATOM 10297 C CA . ALA C 1 460 ? 40.980 5.758 180.357 1.00 82.37 450 ALA C CA 1
ATOM 10298 C C . ALA C 1 460 ? 40.951 5.722 178.835 1.00 84.77 450 ALA C C 1
ATOM 10299 O O . ALA C 1 460 ? 40.346 4.825 178.238 1.00 88.63 450 ALA C O 1
ATOM 10301 N N . ALA C 1 461 ? 41.604 6.689 178.190 1.00 83.93 451 ALA C N 1
ATOM 10302 C CA . ALA C 1 461 ? 41.647 6.701 176.734 1.00 87.29 451 ALA C CA 1
ATOM 10303 C C . ALA C 1 461 ? 42.277 5.428 176.184 1.00 90.34 451 ALA C C 1
ATOM 10304 O O . ALA C 1 461 ? 41.813 4.882 175.175 1.00 95.70 451 ALA C O 1
ATOM 10306 N N . GLU C 1 462 ? 43.331 4.934 176.836 1.00 88.44 452 GLU C N 1
ATOM 10307 C CA . GLU C 1 462 ? 44.026 3.749 176.338 1.00 91.78 452 GLU C CA 1
ATOM 10308 C C . GLU C 1 462 ? 43.143 2.500 176.346 1.00 92.82 452 GLU C C 1
ATOM 10309 O O . GLU C 1 462 ? 43.293 1.634 175.477 1.00 95.53 452 GLU C O 1
ATOM 10315 N N . LEU C 1 463 ? 42.232 2.380 177.309 1.00 90.28 453 LEU C N 1
ATOM 10316 C CA . LEU C 1 463 ? 41.380 1.201 177.434 1.00 90.30 453 LEU C CA 1
ATOM 10317 C C . LEU C 1 463 ? 40.025 1.345 176.741 1.00 97.49 453 LEU C C 1
ATOM 10318 O O . LEU C 1 463 ? 39.210 0.421 176.825 1.00 97.05 453 LEU C O 1
ATOM 10323 N N . THR C 1 464 ? 39.761 2.467 176.069 1.00 97.49 454 THR C N 1
ATOM 10324 C CA . THR C 1 464 ? 38.444 2.773 175.510 1.00 98.61 454 THR C CA 1
ATOM 10325 C C . THR C 1 464 ? 38.124 2.153 174.148 1.00 112.74 454 THR C C 1
ATOM 10326 O O . THR C 1 464 ? 36.989 1.699 173.939 1.00 114.19 454 THR C O 1
ATOM 10330 N N . PRO C 1 465 ? 39.066 2.115 173.190 1.00 124.49 455 PRO C N 1
ATOM 10331 C CA . PRO C 1 465 ? 38.706 1.575 171.869 1.00 123.31 455 PRO C CA 1
ATOM 10332 C C . PRO C 1 465 ? 38.143 0.158 171.921 1.00 119.32 455 PRO C C 1
ATOM 10333 O O . PRO C 1 465 ? 38.449 -0.569 172.864 1.00 121.69 455 PRO C O 1
ATOM 10337 N N . MET D 1 11 ? 109.511 -30.355 123.856 1.00 88.70 1 MET D N 1
ATOM 10338 C CA . MET D 1 11 ? 108.339 -29.591 124.268 1.00 92.88 1 MET D CA 1
ATOM 10339 C C . MET D 1 11 ? 107.137 -29.797 123.367 1.00 96.77 1 MET D C 1
ATOM 10340 O O . MET D 1 11 ? 107.191 -29.521 122.168 1.00 105.95 1 MET D O 1
ATOM 10345 N N . PHE D 1 12 ? 106.049 -30.288 123.949 1.00 91.17 2 PHE D N 1
ATOM 10346 C CA . PHE D 1 12 ? 104.813 -30.479 123.212 1.00 90.12 2 PHE D CA 1
ATOM 10347 C C . PHE D 1 12 ? 103.854 -29.347 123.555 1.00 88.31 2 PHE D C 1
ATOM 10348 O O . PHE D 1 12 ? 103.899 -28.782 124.651 1.00 85.55 2 PHE D O 1
ATOM 10356 N N . ARG D 1 13 ? 102.975 -29.025 122.605 1.00 82.48 3 ARG D N 1
ATOM 10357 C CA . ARG D 1 13 ? 102.072 -27.890 122.737 1.00 80.05 3 ARG D CA 1
ATOM 10358 C C . ARG D 1 13 ? 100.618 -28.270 122.958 1.00 77.51 3 ARG D C 1
ATOM 10359 O O . ARG D 1 13 ? 99.892 -27.523 123.617 1.00 72.94 3 ARG D O 1
ATOM 10367 N N . THR D 1 14 ? 100.172 -29.402 122.422 1.00 77.91 4 THR D N 1
ATOM 10368 C CA . THR D 1 14 ? 98.794 -29.844 122.570 1.00 78.56 4 THR D CA 1
ATOM 10369 C C . THR D 1 14 ? 98.810 -31.258 123.123 1.00 73.96 4 THR D C 1
ATOM 10370 O O . THR D 1 14 ? 99.532 -32.119 122.610 1.00 76.32 4 THR D O 1
ATOM 10374 N N . ILE D 1 15 ? 98.024 -31.497 124.165 1.00 69.20 5 ILE D N 1
ATOM 10375 C CA . ILE D 1 15 ? 97.968 -32.799 124.812 1.00 73.88 5 ILE D CA 1
ATOM 10376 C C . ILE D 1 15 ? 96.526 -33.277 124.801 1.00 71.34 5 ILE D C 1
ATOM 10377 O O . ILE D 1 15 ? 95.593 -32.486 124.987 1.00 70.05 5 ILE D O 1
ATOM 10382 N N . LEU D 1 16 ? 96.350 -34.572 124.567 1.00 72.54 6 LEU D N 1
ATOM 10383 C CA . LEU D 1 16 ? 95.036 -35.190 124.487 1.00 71.42 6 LEU D CA 1
ATOM 10384 C C . LEU D 1 16 ? 94.725 -35.925 125.783 1.00 70.15 6 LEU D C 1
ATOM 10385 O O . LEU D 1 16 ? 95.540 -36.721 126.266 1.00 68.15 6 LEU D O 1
ATOM 10390 N N . VAL D 1 17 ? 93.536 -35.677 126.323 1.00 65.80 7 VAL D N 1
ATOM 10391 C CA . VAL D 1 17 ? 93.099 -36.257 127.586 1.00 62.69 7 VAL D CA 1
ATOM 10392 C C . VAL D 1 17 ? 92.255 -37.483 127.270 1.00 65.61 7 VAL D C 1
ATOM 10393 O O . VAL D 1 17 ? 91.118 -37.364 126.799 1.00 67.52 7 VAL D O 1
ATOM 10397 N N . ALA D 1 18 ? 92.806 -38.665 127.543 1.00 62.61 8 ALA D N 1
ATOM 10398 C CA . ALA D 1 18 ? 92.115 -39.923 127.268 1.00 58.56 8 ALA D CA 1
ATOM 10399 C C . ALA D 1 18 ? 91.287 -40.342 128.483 1.00 56.76 8 ALA D C 1
ATOM 10400 O O . ALA D 1 18 ? 91.539 -41.357 129.130 1.00 59.51 8 ALA D O 1
ATOM 10402 N N . ASN D 1 19 ? 90.290 -39.519 128.795 1.00 57.18 9 ASN D N 1
ATOM 10403 C CA . ASN D 1 19 ? 89.400 -39.780 129.919 1.00 58.24 9 ASN D CA 1
ATOM 10404 C C . ASN D 1 19 ? 88.168 -38.886 129.800 1.00 58.53 9 ASN D C 1
ATOM 10405 O O . ASN D 1 19 ? 87.974 -38.184 128.801 1.00 55.20 9 ASN D O 1
ATOM 10410 N N . ARG D 1 20 ? 87.328 -38.932 130.833 1.00 58.64 10 ARG D N 1
ATOM 10411 C CA . ARG D 1 20 ? 86.060 -38.222 130.897 1.00 54.99 10 ARG D CA 1
ATOM 10412 C C . ARG D 1 20 ? 85.861 -37.680 132.307 1.00 61.76 10 ARG D C 1
ATOM 10413 O O . ARG D 1 20 ? 86.658 -37.931 133.217 1.00 66.00 10 ARG D O 1
ATOM 10421 N N . GLY D 1 21 ? 84.790 -36.904 132.471 1.00 61.96 11 GLY D N 1
ATOM 10422 C CA . GLY D 1 21 ? 84.292 -36.585 133.803 1.00 60.22 11 GLY D CA 1
ATOM 10423 C C . GLY D 1 21 ? 85.243 -35.733 134.624 1.00 63.13 11 GLY D C 1
ATOM 10424 O O . GLY D 1 21 ? 85.907 -34.820 134.118 1.00 63.63 11 GLY D O 1
ATOM 10425 N N . GLU D 1 22 ? 85.304 -36.035 135.923 1.00 63.83 12 GLU D N 1
ATOM 10426 C CA . GLU D 1 22 ? 86.079 -35.217 136.850 1.00 64.21 12 GLU D CA 1
ATOM 10427 C C . GLU D 1 22 ? 87.508 -35.028 136.360 1.00 63.53 12 GLU D C 1
ATOM 10428 O O . GLU D 1 22 ? 87.966 -33.901 136.146 1.00 63.89 12 GLU D O 1
ATOM 10434 N N . ILE D 1 23 ? 88.226 -36.137 136.180 1.00 62.08 13 ILE D N 1
ATOM 10435 C CA . ILE D 1 23 ? 89.653 -36.059 135.885 1.00 62.59 13 ILE D CA 1
ATOM 10436 C C . ILE D 1 23 ? 89.893 -35.320 134.573 1.00 64.79 13 ILE D C 1
ATOM 10437 O O . ILE D 1 23 ? 90.854 -34.549 134.444 1.00 62.01 13 ILE D O 1
ATOM 10442 N N . ALA D 1 24 ? 89.036 -35.554 133.575 1.00 66.68 14 ALA D N 1
ATOM 10443 C CA . ALA D 1 24 ? 89.223 -34.914 132.277 1.00 64.31 14 ALA D CA 1
ATOM 10444 C C . ALA D 1 24 ? 89.163 -33.397 132.401 1.00 65.52 14 ALA D C 1
ATOM 10445 O O . ALA D 1 24 ? 90.010 -32.682 131.853 1.00 67.80 14 ALA D O 1
ATOM 10447 N N . LEU D 1 25 ? 88.167 -32.885 133.128 1.00 61.99 15 LEU D N 1
ATOM 10448 C CA . LEU D 1 25 ? 88.094 -31.446 133.358 1.00 65.01 15 LEU D CA 1
ATOM 10449 C C . LEU D 1 25 ? 89.278 -30.958 134.186 1.00 67.01 15 LEU D C 1
ATOM 10450 O O . LEU D 1 25 ? 89.867 -29.912 133.887 1.00 66.31 15 LEU D O 1
ATOM 10455 N N . ARG D 1 26 ? 89.641 -31.707 135.230 1.00 68.86 16 ARG D N 1
ATOM 10456 C CA . ARG D 1 26 ? 90.757 -31.313 136.085 1.00 64.85 16 ARG D CA 1
ATOM 10457 C C . ARG D 1 26 ? 92.039 -31.168 135.278 1.00 63.74 16 ARG D C 1
ATOM 10458 O O . ARG D 1 26 ? 92.729 -30.147 135.368 1.00 67.81 16 ARG D O 1
ATOM 10466 N N . VAL D 1 27 ? 92.353 -32.164 134.447 1.00 62.82 17 VAL D N 1
ATOM 10467 C CA . VAL D 1 27 ? 93.593 -32.107 133.680 1.00 64.80 17 VAL D CA 1
ATOM 10468 C C . VAL D 1 27 ? 93.552 -30.946 132.694 1.00 63.18 17 VAL D C 1
ATOM 10469 O O . VAL D 1 27 ? 94.554 -30.247 132.493 1.00 65.59 17 VAL D O 1
ATOM 10473 N N . MET D 1 28 ? 92.395 -30.710 132.074 1.00 59.89 18 MET D N 1
ATOM 10474 C CA . MET D 1 28 ? 92.296 -29.620 131.111 1.00 63.88 18 MET D CA 1
ATOM 10475 C C . MET D 1 28 ? 92.592 -28.280 131.770 1.00 66.57 18 MET D C 1
ATOM 10476 O O . MET D 1 28 ? 93.273 -27.430 131.183 1.00 69.05 18 MET D O 1
ATOM 10481 N N . ARG D 1 29 ? 92.080 -28.063 132.983 1.00 68.16 19 ARG D N 1
ATOM 10482 C CA . ARG D 1 29 ? 92.413 -26.832 133.693 1.00 65.67 19 ARG D CA 1
ATOM 10483 C C . ARG D 1 29 ? 93.923 -26.681 133.820 1.00 65.83 19 ARG D C 1
ATOM 10484 O O . ARG D 1 29 ? 94.470 -25.593 133.602 1.00 63.75 19 ARG D O 1
ATOM 10492 N N . ALA D 1 30 ? 94.615 -27.773 134.153 1.00 63.38 20 ALA D N 1
ATOM 10493 C CA . ALA D 1 30 ? 96.070 -27.726 134.223 1.00 66.39 20 ALA D CA 1
ATOM 10494 C C . ALA D 1 30 ? 96.670 -27.366 132.872 1.00 68.26 20 ALA D C 1
ATOM 10495 O O . ALA D 1 30 ? 97.618 -26.574 132.792 1.00 72.23 20 ALA D O 1
ATOM 10497 N N . CYS D 1 31 ? 96.125 -27.933 131.796 1.00 67.47 21 CYS D N 1
ATOM 10498 C CA . CYS D 1 31 ? 96.612 -27.612 130.460 1.00 68.72 21 CYS D CA 1
ATOM 10499 C C . CYS D 1 31 ? 96.455 -26.127 130.168 1.00 68.62 21 CYS D C 1
ATOM 10500 O O . CYS D 1 31 ? 97.377 -25.478 129.663 1.00 69.58 21 CYS D O 1
ATOM 10503 N N . ARG D 1 32 ? 95.279 -25.575 130.472 1.00 71.10 22 ARG D N 1
ATOM 10504 C CA . ARG D 1 32 ? 95.038 -24.164 130.198 1.00 73.31 22 ARG D CA 1
ATOM 10505 C C . ARG D 1 32 ? 96.041 -23.296 130.936 1.00 74.56 22 ARG D C 1
ATOM 10506 O O . ARG D 1 32 ? 96.614 -22.363 130.362 1.00 76.51 22 ARG D O 1
ATOM 10514 N N . GLU D 1 33 ? 96.276 -23.606 132.213 1.00 70.86 23 GLU D N 1
ATOM 10515 C CA . GLU D 1 33 ? 97.164 -22.786 133.027 1.00 67.86 23 GLU D CA 1
ATOM 10516 C C . GLU D 1 33 ? 98.589 -22.812 132.491 1.00 64.75 23 GLU D C 1
ATOM 10517 O O . GLU D 1 33 ? 99.271 -21.781 132.476 1.00 65.98 23 GLU D O 1
ATOM 10523 N N . LEU D 1 34 ? 99.040 -23.964 132.000 1.00 64.02 24 LEU D N 1
ATOM 10524 C CA . LEU D 1 34 ? 100.390 -24.099 131.467 1.00 65.06 24 LEU D CA 1
ATOM 10525 C C . LEU D 1 34 ? 100.529 -23.577 130.043 1.00 68.84 24 LEU D C 1
ATOM 10526 O O . LEU D 1 34 ? 101.613 -23.701 129.459 1.00 63.30 24 LEU D O 1
ATOM 10531 N N . GLY D 1 35 ? 99.479 -22.981 129.482 1.00 71.65 25 GLY D N 1
ATOM 10532 C CA . GLY D 1 35 ? 99.542 -22.486 128.124 1.00 69.02 25 GLY D CA 1
ATOM 10533 C C . GLY D 1 35 ? 99.441 -23.565 127.073 1.00 67.94 25 GLY D C 1
ATOM 10534 O O . GLY D 1 35 ? 99.846 -23.343 125.929 1.00 72.52 25 GLY D O 1
ATOM 10535 N N . LEU D 1 36 ? 98.907 -24.729 127.426 1.00 69.78 26 LEU D N 1
ATOM 10536 C CA . LEU D 1 36 ? 98.846 -25.869 126.529 1.00 73.22 26 LEU D CA 1
ATOM 10537 C C . LEU D 1 36 ? 97.434 -26.079 126.000 1.00 72.44 26 LEU D C 1
ATOM 10538 O O . LEU D 1 36 ? 96.443 -25.681 126.621 1.00 69.61 26 LEU D O 1
ATOM 10543 N N . ARG D 1 37 ? 97.361 -26.690 124.824 1.00 69.39 27 ARG D N 1
ATOM 10544 C CA . ARG D 1 37 ? 96.094 -27.008 124.190 1.00 72.95 27 ARG D CA 1
ATOM 10545 C C . ARG D 1 37 ? 95.640 -28.393 124.640 1.00 75.57 27 ARG D C 1
ATOM 10546 O O . ARG D 1 37 ? 96.441 -29.335 124.667 1.00 73.72 27 ARG D O 1
ATOM 10554 N N . CYS D 1 38 ? 94.362 -28.516 124.997 1.00 74.16 28 CYS D N 1
ATOM 10555 C CA . CYS D 1 38 ? 93.790 -29.778 125.449 1.00 69.78 28 CYS D CA 1
ATOM 10556 C C . CYS D 1 38 ? 92.784 -30.283 124.427 1.00 77.66 28 CYS D C 1
ATOM 10557 O O . CYS D 1 38 ? 91.956 -29.515 123.923 1.00 80.59 28 CYS D O 1
ATOM 10560 N N . VAL D 1 39 ? 92.859 -31.577 124.125 1.00 77.09 29 VAL D N 1
ATOM 10561 C CA . VAL D 1 39 ? 91.929 -32.236 123.216 1.00 72.96 29 VAL D CA 1
ATOM 10562 C C . VAL D 1 39 ? 91.146 -33.276 124.001 1.00 72.01 29 VAL D C 1
ATOM 10563 O O . VAL D 1 39 ? 91.729 -34.052 124.768 1.00 72.59 29 VAL D O 1
ATOM 10567 N N . ALA D 1 40 ? 89.834 -33.295 123.803 1.00 66.03 30 ALA D N 1
ATOM 10568 C CA . ALA D 1 40 ? 88.961 -34.215 124.510 1.00 68.68 30 ALA D CA 1
ATOM 10569 C C . ALA D 1 40 ? 88.629 -35.408 123.626 1.00 71.93 30 ALA D C 1
ATOM 10570 O O . ALA D 1 40 ? 88.636 -35.314 122.396 1.00 76.29 30 ALA D O 1
ATOM 10572 N N . VAL D 1 41 ? 88.356 -36.540 124.266 1.00 69.78 31 VAL D N 1
ATOM 10573 C CA . VAL D 1 41 ? 87.863 -37.733 123.593 1.00 65.50 31 VAL D CA 1
ATOM 10574 C C . VAL D 1 41 ? 86.545 -38.111 124.246 1.00 66.70 31 VAL D C 1
ATOM 10575 O O . VAL D 1 41 ? 86.392 -37.987 125.466 1.00 66.02 31 VAL D O 1
ATOM 10579 N N . TYR D 1 42 ? 85.588 -38.560 123.439 1.00 70.78 32 TYR D N 1
ATOM 10580 C CA . TYR D 1 42 ? 84.264 -38.851 123.965 1.00 71.20 32 TYR D CA 1
ATOM 10581 C C . TYR D 1 42 ? 83.629 -40.008 123.210 1.00 68.30 32 TYR D C 1
ATOM 10582 O O . TYR D 1 42 ? 83.823 -40.159 122.000 1.00 64.89 32 TYR D O 1
ATOM 10591 N N . SER D 1 43 ? 82.887 -40.828 123.948 1.00 69.15 33 SER D N 1
ATOM 10592 C CA . SER D 1 43 ? 82.001 -41.824 123.378 1.00 68.95 33 SER D CA 1
ATOM 10593 C C . SER D 1 43 ? 80.661 -41.181 123.033 1.00 73.39 33 SER D C 1
ATOM 10594 O O . SER D 1 43 ? 80.387 -40.028 123.381 1.00 74.15 33 SER D O 1
ATOM 10597 N N . GLU D 1 44 ? 79.811 -41.946 122.344 1.00 70.22 34 GLU D N 1
ATOM 10598 C CA . GLU D 1 44 ? 78.511 -41.414 121.954 1.00 69.17 34 GLU D CA 1
ATOM 10599 C C . GLU D 1 44 ? 77.705 -40.966 123.166 1.00 70.81 34 GLU D C 1
ATOM 10600 O O . GLU D 1 44 ? 76.863 -40.065 123.053 1.00 72.45 34 GLU D O 1
ATOM 10606 N N . ALA D 1 45 ? 77.938 -41.584 124.327 1.00 67.62 35 ALA D N 1
ATOM 10607 C CA . ALA D 1 45 ? 77.231 -41.179 125.538 1.00 70.47 35 ALA D CA 1
ATOM 10608 C C . ALA D 1 45 ? 77.705 -39.823 126.047 1.00 74.91 35 ALA D C 1
ATOM 10609 O O . ALA D 1 45 ? 76.913 -39.068 126.623 1.00 80.56 35 ALA D O 1
ATOM 10611 N N . ASP D 1 46 ? 78.988 -39.504 125.870 1.00 74.92 36 ASP D N 1
ATOM 10612 C CA . ASP D 1 46 ? 79.579 -38.280 126.401 1.00 73.26 36 ASP D CA 1
ATOM 10613 C C . ASP D 1 46 ? 79.720 -37.170 125.356 1.00 76.97 36 ASP D C 1
ATOM 10614 O O . ASP D 1 46 ? 80.617 -36.329 125.476 1.00 79.87 36 ASP D O 1
ATOM 10619 N N . ARG D 1 47 ? 78.868 -37.139 124.326 1.00 78.21 37 ARG D N 1
ATOM 10620 C CA . ARG D 1 47 ? 78.994 -36.072 123.334 1.00 77.31 37 ARG D CA 1
ATOM 10621 C C . ARG D 1 47 ? 78.681 -34.701 123.927 1.00 77.53 37 ARG D C 1
ATOM 10622 O O . ARG D 1 47 ? 79.399 -33.729 123.662 1.00 80.67 37 ARG D O 1
ATOM 10630 N N . ASP D 1 48 ? 77.624 -34.598 124.738 1.00 74.13 38 ASP D N 1
ATOM 10631 C CA . ASP D 1 48 ? 77.256 -33.346 125.394 1.00 81.50 38 ASP D CA 1
ATOM 10632 C C . ASP D 1 48 ? 77.840 -33.214 126.804 1.00 80.42 38 ASP D C 1
ATOM 10633 O O . ASP D 1 48 ? 77.205 -32.615 127.685 1.00 78.31 38 ASP D O 1
ATOM 10638 N N . ALA D 1 49 ? 79.048 -33.748 127.042 1.00 82.08 39 ALA D N 1
ATOM 10639 C CA . ALA D 1 49 ? 79.626 -33.811 128.377 1.00 81.15 39 ALA D CA 1
ATOM 10640 C C . ALA D 1 49 ? 80.457 -32.568 128.686 1.00 81.68 39 ALA D C 1
ATOM 10641 O O . ALA D 1 49 ? 80.958 -31.899 127.775 1.00 82.49 39 ALA D O 1
ATOM 10643 N N . PRO D 1 50 ? 80.593 -32.243 129.976 1.00 72.68 40 PRO D N 1
ATOM 10644 C CA . PRO D 1 50 ? 81.324 -31.022 130.347 1.00 66.99 40 PRO D CA 1
ATOM 10645 C C . PRO D 1 50 ? 82.745 -30.962 129.821 1.00 63.43 40 PRO D C 1
ATOM 10646 O O . PRO D 1 50 ? 83.190 -29.894 129.386 1.00 66.38 40 PRO D O 1
ATOM 10650 N N . HIS D 1 51 ? 83.479 -32.074 129.847 1.00 60.73 41 HIS D N 1
ATOM 10651 C CA . HIS D 1 51 ? 84.879 -32.008 129.443 1.00 62.98 41 HIS D CA 1
ATOM 10652 C C . HIS D 1 51 ? 85.017 -31.773 127.945 1.00 67.99 41 HIS D C 1
ATOM 10653 O O . HIS D 1 51 ? 86.027 -31.216 127.499 1.00 68.38 41 HIS D O 1
ATOM 10660 N N . VAL D 1 52 ? 84.021 -32.189 127.159 1.00 69.94 42 VAL D N 1
ATOM 10661 C CA . VAL D 1 52 ? 84.073 -31.996 125.712 1.00 66.78 42 VAL D CA 1
ATOM 10662 C C . VAL D 1 52 ? 83.922 -30.525 125.350 1.00 65.66 42 VAL D C 1
ATOM 10663 O O . VAL D 1 52 ? 84.595 -30.025 124.440 1.00 65.14 42 VAL D O 1
ATOM 10667 N N . ALA D 1 53 ? 83.021 -29.813 126.031 1.00 65.93 43 ALA D N 1
ATOM 10668 C CA . ALA D 1 53 ? 82.845 -28.391 125.751 1.00 66.95 43 ALA D CA 1
ATOM 10669 C C . ALA D 1 53 ? 84.066 -27.587 126.179 1.00 66.20 43 ALA D C 1
ATOM 10670 O O . ALA D 1 53 ? 84.479 -26.651 125.483 1.00 63.34 43 ALA D O 1
ATOM 10672 N N . TYR D 1 54 ? 84.660 -27.946 127.317 1.00 65.05 44 TYR D N 1
ATOM 10673 C CA . TYR D 1 54 ? 85.774 -27.174 127.853 1.00 65.34 44 TYR D CA 1
ATOM 10674 C C . TYR D 1 54 ? 87.003 -27.259 126.958 1.00 68.49 44 TYR D C 1
ATOM 10675 O O . TYR D 1 54 ? 87.710 -26.263 126.769 1.00 76.54 44 TYR D O 1
ATOM 10684 N N . ALA D 1 55 ? 87.289 -28.440 126.422 1.00 66.35 45 ALA D N 1
ATOM 10685 C CA . ALA D 1 55 ? 88.516 -28.643 125.667 1.00 71.40 45 ALA D CA 1
ATOM 10686 C C . ALA D 1 55 ? 88.540 -27.767 124.416 1.00 76.46 45 ALA D C 1
ATOM 10687 O O . ALA D 1 55 ? 87.510 -27.300 123.920 1.00 75.04 45 ALA D O 1
ATOM 10689 N N . ASP D 1 56 ? 89.755 -27.529 123.919 1.00 80.60 46 ASP D N 1
ATOM 10690 C CA . ASP D 1 56 ? 89.932 -26.765 122.689 1.00 85.31 46 ASP D CA 1
ATOM 10691 C C . ASP D 1 56 ? 89.454 -27.538 121.466 1.00 89.85 46 ASP D C 1
ATOM 10692 O O . ASP D 1 56 ? 89.000 -26.934 120.487 1.00 89.02 46 ASP D O 1
ATOM 10697 N N . ASP D 1 57 ? 89.538 -28.864 121.511 1.00 90.14 47 ASP D N 1
ATOM 10698 C CA . ASP D 1 57 ? 89.172 -29.712 120.389 1.00 87.12 47 ASP D CA 1
ATOM 10699 C C . ASP D 1 57 ? 88.595 -31.003 120.947 1.00 88.27 47 ASP D C 1
ATOM 10700 O O . ASP D 1 57 ? 88.841 -31.364 122.101 1.00 88.55 47 ASP D O 1
ATOM 10705 N N . ALA D 1 58 ? 87.836 -31.710 120.114 1.00 86.58 48 ALA D N 1
ATOM 10706 C CA . ALA D 1 58 ? 87.215 -32.952 120.550 1.00 85.49 48 ALA D CA 1
ATOM 10707 C C . ALA D 1 58 ? 87.181 -33.950 119.402 1.00 86.12 48 ALA D C 1
ATOM 10708 O O . ALA D 1 58 ? 87.195 -33.582 118.225 1.00 87.15 48 ALA D O 1
ATOM 10710 N N . PHE D 1 59 ? 87.122 -35.228 119.773 1.00 79.16 49 PHE D N 1
ATOM 10711 C CA . PHE D 1 59 ? 87.092 -36.332 118.826 1.00 76.50 49 PHE D CA 1
ATOM 10712 C C . PHE D 1 59 ? 86.185 -37.428 119.362 1.00 75.00 49 PHE D C 1
ATOM 10713 O O . PHE D 1 59 ? 86.193 -37.718 120.561 1.00 73.32 49 PHE D O 1
ATOM 10721 N N . LEU D 1 60 ? 85.406 -38.033 118.468 1.00 76.67 50 LEU D N 1
ATOM 10722 C CA . LEU D 1 60 ? 84.510 -39.128 118.824 1.00 72.79 50 LEU D CA 1
ATOM 10723 C C . LEU D 1 60 ? 85.265 -40.442 118.649 1.00 70.74 50 LEU D C 1
ATOM 10724 O O . LEU D 1 60 ? 85.621 -40.811 117.526 1.00 72.83 50 LEU D O 1
ATOM 10729 N N . ILE D 1 61 ? 85.523 -41.145 119.756 1.00 71.40 51 ILE D N 1
ATOM 10730 C CA . ILE D 1 61 ? 86.331 -42.360 119.688 1.00 68.40 51 ILE D CA 1
ATOM 10731 C C . ILE D 1 61 ? 85.521 -43.646 119.517 1.00 65.80 51 ILE D C 1
ATOM 10732 O O . ILE D 1 61 ? 86.077 -44.653 119.057 1.00 72.54 51 ILE D O 1
ATOM 10737 N N . GLY D 1 62 ? 84.232 -43.651 119.859 1.00 63.17 52 GLY D N 1
ATOM 10738 C CA . GLY D 1 62 ? 83.426 -44.834 119.642 1.00 70.82 52 GLY D CA 1
ATOM 10739 C C . GLY D 1 62 ? 82.089 -44.871 120.361 1.00 74.73 52 GLY D C 1
ATOM 10740 O O . GLY D 1 62 ? 81.627 -43.877 120.930 1.00 72.31 52 GLY D O 1
ATOM 10741 N N . PRO D 1 63 ? 81.445 -46.037 120.340 1.00 74.06 53 PRO D N 1
ATOM 10742 C CA . PRO D 1 63 ? 80.130 -46.190 120.984 1.00 68.69 53 PRO D CA 1
ATOM 10743 C C . PRO D 1 63 ? 80.249 -46.225 122.496 1.00 71.73 53 PRO D C 1
ATOM 10744 O O . PRO D 1 63 ? 81.360 -46.291 123.044 1.00 75.05 53 PRO D O 1
ATOM 10748 N N . PRO D 1 64 ? 79.116 -46.200 123.204 1.00 70.06 54 PRO D N 1
ATOM 10749 C CA . PRO D 1 64 ? 79.153 -46.044 124.669 1.00 73.37 54 PRO D CA 1
ATOM 10750 C C . PRO D 1 64 ? 79.867 -47.152 125.426 1.00 81.05 54 PRO D C 1
ATOM 10751 O O . PRO D 1 64 ? 80.318 -46.904 126.552 1.00 79.13 54 PRO D O 1
ATOM 10755 N N . SER D 1 65 ? 79.985 -48.352 124.872 1.00 85.56 55 SER D N 1
ATOM 10756 C CA . SER D 1 65 ? 80.614 -49.431 125.621 1.00 83.88 55 SER D CA 1
ATOM 10757 C C . SER D 1 65 ? 82.044 -49.036 125.971 1.00 85.41 55 SER D C 1
ATOM 10758 O O . SER D 1 65 ? 82.787 -48.572 125.094 1.00 84.48 55 SER D O 1
ATOM 10761 N N . PRO D 1 66 ? 82.457 -49.169 127.232 1.00 84.84 56 PRO D N 1
ATOM 10762 C CA . PRO D 1 66 ? 83.837 -48.804 127.578 1.00 75.07 56 PRO D CA 1
ATOM 10763 C C . PRO D 1 66 ? 84.868 -49.544 126.748 1.00 77.95 56 PRO D C 1
ATOM 10764 O O . PRO D 1 66 ? 85.909 -48.969 126.409 1.00 79.79 56 PRO D O 1
ATOM 10768 N N . ALA D 1 67 ? 84.556 -50.742 126.318 1.00 74.98 57 ALA D N 1
ATOM 10769 C CA . ALA D 1 67 ? 85.530 -51.516 125.588 1.00 78.19 57 ALA D CA 1
ATOM 10770 C C . ALA D 1 67 ? 85.872 -50.935 124.249 1.00 74.91 57 ALA D C 1
ATOM 10771 O O . ALA D 1 67 ? 87.008 -51.006 123.811 1.00 72.76 57 ALA D O 1
ATOM 10773 N N . GLU D 1 68 ? 84.892 -50.371 123.572 1.00 74.91 58 GLU D N 1
ATOM 10774 C CA . GLU D 1 68 ? 85.134 -49.868 122.230 1.00 77.45 58 GLU D CA 1
ATOM 10775 C C . GLU D 1 68 ? 85.367 -48.382 122.232 1.00 81.94 58 GLU D C 1
ATOM 10776 O O . GLU D 1 68 ? 85.492 -47.773 121.176 1.00 76.22 58 GLU D O 1
ATOM 10782 N N . SER D 1 69 ? 85.453 -47.799 123.417 1.00 85.09 59 SER D N 1
ATOM 10783 C CA . SER D 1 69 ? 85.702 -46.382 123.539 1.00 81.09 59 SER D CA 1
ATOM 10784 C C . SER D 1 69 ? 86.235 -46.118 124.888 1.00 78.96 59 SER D C 1
ATOM 10785 O O . SER D 1 69 ? 85.489 -46.372 125.811 1.00 82.57 59 SER D O 1
ATOM 10788 N N . TYR D 1 70 ? 87.455 -45.613 125.021 1.00 75.28 60 TYR D N 1
ATOM 10789 C CA . TYR D 1 70 ? 88.121 -45.273 126.295 1.00 74.37 60 TYR D CA 1
ATOM 10790 C C . TYR D 1 70 ? 89.044 -46.379 126.662 1.00 78.28 60 TYR D C 1
ATOM 10791 O O . TYR D 1 70 ? 90.002 -46.157 127.379 1.00 79.55 60 TYR D O 1
ATOM 10800 N N . LEU D 1 71 ? 88.782 -47.577 126.170 1.00 78.65 61 LEU D N 1
ATOM 10801 C CA . LEU D 1 71 ? 89.707 -48.670 126.398 1.00 77.53 61 LEU D CA 1
ATOM 10802 C C . LEU D 1 71 ? 90.204 -49.119 125.044 1.00 75.61 61 LEU D C 1
ATOM 10803 O O . LEU D 1 71 ? 90.851 -50.148 124.929 1.00 68.12 61 LEU D O 1
ATOM 10808 N N . ASN D 1 72 ? 89.916 -48.330 124.019 1.00 73.37 62 ASN D N 1
ATOM 10809 C CA . ASN D 1 72 ? 90.344 -48.664 122.678 1.00 74.94 62 ASN D CA 1
ATOM 10810 C C . ASN D 1 72 ? 91.593 -47.932 122.373 1.00 70.96 62 ASN D C 1
ATOM 10811 O O . ASN D 1 72 ? 91.565 -46.761 122.059 1.00 72.43 62 ASN D O 1
ATOM 10816 N N . ILE D 1 73 ? 92.697 -48.635 122.435 1.00 68.48 63 ILE D N 1
ATOM 10817 C CA . ILE D 1 73 ? 93.961 -48.019 122.188 1.00 70.11 63 ILE D CA 1
ATOM 10818 C C . ILE D 1 73 ? 93.989 -47.400 120.817 1.00 74.93 63 ILE D C 1
ATOM 10819 O O . ILE D 1 73 ? 94.356 -46.246 120.673 1.00 76.54 63 ILE D O 1
ATOM 10824 N N . ASP D 1 74 ? 93.583 -48.151 119.805 1.00 77.93 64 ASP D N 1
ATOM 10825 C CA . ASP D 1 74 ? 93.669 -47.649 118.438 1.00 72.78 64 ASP D CA 1
ATOM 10826 C C . ASP D 1 74 ? 92.848 -46.378 118.253 1.00 75.73 64 ASP D C 1
ATOM 10827 O O . ASP D 1 74 ? 93.271 -45.457 117.543 1.00 79.61 64 ASP D O 1
ATOM 10832 N N . ALA D 1 75 ? 91.675 -46.303 118.885 1.00 74.66 65 ALA D N 1
ATOM 10833 C CA . ALA D 1 75 ? 90.843 -45.110 118.748 1.00 76.35 65 ALA D CA 1
ATOM 10834 C C . ALA D 1 75 ? 91.524 -43.885 119.348 1.00 83.47 65 ALA D C 1
ATOM 10835 O O . ALA D 1 75 ? 91.514 -42.803 118.749 1.00 85.60 65 ALA D O 1
ATOM 10837 N N . ILE D 1 76 ? 92.123 -44.039 120.531 1.00 81.01 66 ILE D N 1
ATOM 10838 C CA . ILE D 1 76 ? 92.776 -42.915 121.196 1.00 74.52 66 ILE D CA 1
ATOM 10839 C C . ILE D 1 76 ? 93.969 -42.434 120.381 1.00 79.54 66 ILE D C 1
ATOM 10840 O O . ILE D 1 76 ? 94.186 -41.226 120.224 1.00 84.59 66 ILE D O 1
ATOM 10845 N N . ILE D 1 77 ? 94.768 -43.364 119.858 1.00 78.47 67 ILE D N 1
ATOM 10846 C CA . ILE D 1 77 ? 95.885 -42.964 119.009 1.00 82.38 67 ILE D CA 1
ATOM 10847 C C . ILE D 1 77 ? 95.370 -42.227 117.781 1.00 83.18 67 ILE D C 1
ATOM 10848 O O . ILE D 1 77 ? 95.950 -41.222 117.350 1.00 84.61 67 ILE D O 1
ATOM 10853 N N . ARG D 1 78 ? 94.271 -42.715 117.197 1.00 85.75 68 ARG D N 1
ATOM 10854 C CA . ARG D 1 78 ? 93.684 -42.045 116.040 1.00 90.13 68 ARG D CA 1
ATOM 10855 C C . ARG D 1 78 ? 93.232 -40.632 116.383 1.00 92.18 68 ARG D C 1
ATOM 10856 O O . ARG D 1 78 ? 93.441 -39.698 115.599 1.00 93.55 68 ARG D O 1
ATOM 10864 N N . ALA D 1 79 ? 92.610 -40.452 117.550 1.00 87.46 69 ALA D N 1
ATOM 10865 C CA . ALA D 1 79 ? 92.180 -39.115 117.942 1.00 85.71 69 ALA D CA 1
ATOM 10866 C C . ALA D 1 79 ? 9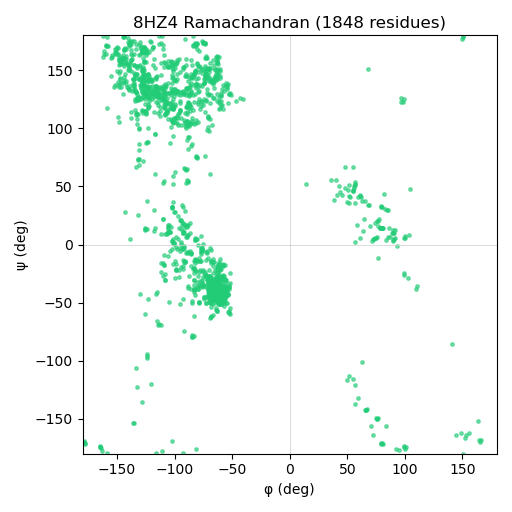3.369 -38.172 118.054 1.00 85.57 69 ALA D C 1
ATOM 10867 O O . ALA D 1 79 ? 93.309 -37.026 117.592 1.00 84.21 69 ALA D O 1
ATOM 10869 N N . ALA D 1 80 ? 94.468 -38.642 118.648 1.00 89.63 70 ALA D N 1
ATOM 10870 C CA . ALA D 1 80 ? 95.655 -37.803 118.764 1.00 91.73 70 ALA D CA 1
ATOM 10871 C C . ALA D 1 80 ? 96.171 -37.391 117.390 1.00 93.93 70 ALA D C 1
ATOM 10872 O O . ALA D 1 80 ? 96.590 -36.244 117.193 1.00 94.88 70 ALA D O 1
ATOM 10874 N N . LYS D 1 81 ? 96.150 -38.317 116.427 1.00 88.07 71 LYS D N 1
ATOM 10875 C CA . LYS D 1 81 ? 96.614 -37.992 115.083 1.00 88.95 71 LYS D CA 1
ATOM 10876 C C . LYS D 1 81 ? 95.704 -36.969 114.414 1.00 86.98 71 LYS D C 1
ATOM 10877 O O . LYS D 1 81 ? 96.185 -36.017 113.788 1.00 86.15 71 LYS D O 1
ATOM 10883 N N . ALA D 1 82 ? 94.387 -37.144 114.539 1.00 86.02 72 ALA D N 1
ATOM 10884 C CA . ALA D 1 82 ? 93.456 -36.240 113.872 1.00 86.56 72 ALA D CA 1
ATOM 10885 C C . ALA D 1 82 ? 93.535 -34.828 114.443 1.00 90.32 72 ALA D C 1
ATOM 10886 O O . ALA D 1 82 ? 93.434 -33.846 113.695 1.00 90.44 72 ALA D O 1
ATOM 10888 N N . THR D 1 83 ? 93.703 -34.705 115.761 1.00 91.41 73 THR D N 1
ATOM 10889 C CA . THR D 1 83 ? 93.723 -33.409 116.428 1.00 82.03 73 THR D CA 1
ATOM 10890 C C . THR D 1 83 ? 95.112 -32.795 116.536 1.00 80.58 73 THR D C 1
ATOM 10891 O O . THR D 1 83 ? 95.224 -31.638 116.955 1.00 81.34 73 THR D O 1
ATOM 10895 N N . GLY D 1 84 ? 96.164 -33.522 116.168 1.00 81.73 74 GLY D N 1
ATOM 10896 C CA . GLY D 1 84 ? 97.507 -32.984 116.250 1.00 84.37 74 GLY D CA 1
ATOM 10897 C C . GLY D 1 84 ? 98.148 -33.029 117.619 1.00 80.14 74 GLY D C 1
ATOM 10898 O O . GLY D 1 84 ? 99.159 -32.350 117.833 1.00 82.69 74 GLY D O 1
ATOM 10899 N N . ALA D 1 85 ? 97.594 -33.795 118.553 1.00 79.92 75 ALA D N 1
ATOM 10900 C CA . ALA D 1 85 ? 98.171 -33.885 119.887 1.00 81.39 75 ALA D CA 1
ATOM 10901 C C . ALA D 1 85 ? 99.559 -34.515 119.829 1.00 81.12 75 ALA D C 1
ATOM 10902 O O . ALA D 1 85 ? 99.840 -35.382 118.997 1.00 88.22 75 ALA D O 1
ATOM 10904 N N . GLU D 1 86 ? 100.439 -34.065 120.724 1.00 75.15 76 GLU D N 1
ATOM 10905 C CA . GLU D 1 86 ? 101.790 -34.599 120.802 1.00 80.76 76 GLU D CA 1
ATOM 10906 C C . GLU D 1 86 ? 102.033 -35.453 122.036 1.00 83.88 76 GLU D C 1
ATOM 10907 O O . GLU D 1 86 ? 103.001 -36.220 122.056 1.00 84.30 76 GLU D O 1
ATOM 10913 N N . ALA D 1 87 ? 101.178 -35.350 123.052 1.00 81.41 77 ALA D N 1
ATOM 10914 C CA . ALA D 1 87 ? 101.259 -36.185 124.240 1.00 77.64 77 ALA D CA 1
ATOM 10915 C C . ALA D 1 87 ? 99.850 -36.493 124.723 1.00 77.11 77 ALA D C 1
ATOM 10916 O O . ALA D 1 87 ? 98.887 -35.807 124.371 1.00 74.92 77 ALA D O 1
ATOM 10918 N N . ILE D 1 88 ? 99.735 -37.541 125.534 1.00 76.25 78 ILE D N 1
ATOM 10919 C CA . ILE D 1 88 ? 98.449 -37.994 126.047 1.00 75.54 78 ILE D CA 1
ATOM 10920 C C . ILE D 1 88 ? 98.543 -38.086 127.561 1.00 73.39 78 ILE D C 1
ATOM 10921 O O . ILE D 1 88 ? 99.496 -38.667 128.093 1.00 70.12 78 ILE D O 1
ATOM 10926 N N . HIS D 1 89 ? 97.559 -37.512 128.252 1.00 76.02 79 HIS D N 1
ATOM 10927 C CA . HIS D 1 89 ? 97.449 -37.677 129.690 1.00 74.85 79 HIS D CA 1
ATOM 10928 C C . HIS D 1 89 ? 96.380 -38.712 129.986 1.00 73.84 79 HIS D C 1
ATOM 10929 O O . HIS D 1 89 ? 95.203 -38.484 129.664 1.00 73.50 79 HIS D O 1
ATOM 10936 N N . PRO D 1 90 ? 96.727 -39.847 130.592 1.00 66.70 80 PRO D N 1
ATOM 10937 C CA . PRO D 1 90 ? 95.726 -40.908 130.773 1.00 65.00 80 PRO D CA 1
ATOM 10938 C C . PRO D 1 90 ? 94.691 -40.589 131.828 1.00 60.93 80 PRO D C 1
ATOM 10939 O O . PRO D 1 90 ? 93.577 -41.121 131.765 1.00 64.88 80 PRO D O 1
ATOM 10943 N N . GLY D 1 91 ? 95.017 -39.757 132.804 1.00 59.97 81 GLY D N 1
ATOM 10944 C CA . GLY D 1 91 ? 94.108 -39.592 133.915 1.00 62.31 81 GLY D CA 1
ATOM 10945 C C . GLY D 1 91 ? 94.196 -40.803 134.831 1.00 68.85 81 GLY D C 1
ATOM 10946 O O . GLY D 1 91 ? 95.239 -41.449 134.946 1.00 69.19 81 GLY D O 1
ATOM 10947 N N . TYR D 1 92 ? 93.082 -41.114 135.485 1.00 67.92 82 TYR D N 1
ATOM 10948 C CA . TYR D 1 92 ? 92.965 -42.317 136.295 1.00 64.73 82 TYR D CA 1
ATOM 10949 C C . TYR D 1 92 ? 91.888 -43.231 135.725 1.00 67.49 82 TYR D C 1
ATOM 10950 O O . TYR D 1 92 ? 90.811 -42.774 135.330 1.00 65.98 82 TYR D O 1
ATOM 10959 N N . GLY D 1 93 ? 92.201 -44.528 135.676 1.00 79.98 83 GLY D N 1
ATOM 10960 C CA . GLY D 1 93 ? 91.296 -45.533 135.152 1.00 81.81 83 GLY D CA 1
ATOM 10961 C C . GLY D 1 93 ? 91.558 -45.830 133.687 1.00 82.00 83 GLY D C 1
ATOM 10962 O O . GLY D 1 93 ? 92.494 -45.318 133.064 1.00 82.88 83 GLY D O 1
ATOM 10963 N N . PHE D 1 94 ? 90.710 -46.698 133.128 1.00 70.08 84 PHE D N 1
ATOM 10964 C CA . PHE D 1 94 ? 90.790 -47.070 131.717 1.00 69.96 84 PHE D CA 1
ATOM 10965 C C . PHE D 1 94 ? 92.197 -47.514 131.319 1.00 72.25 84 PHE D C 1
ATOM 10966 O O . PHE D 1 94 ? 92.680 -48.556 131.774 1.00 77.24 84 PHE D O 1
ATOM 10974 N N . LEU D 1 95 ? 92.855 -46.734 130.461 1.00 68.43 85 LEU D N 1
ATOM 10975 C CA . LEU D 1 95 ? 94.172 -47.060 129.928 1.00 68.14 85 LEU D CA 1
ATOM 10976 C C . LEU D 1 95 ? 95.307 -46.425 130.720 1.00 75.30 85 LEU D C 1
ATOM 10977 O O . LEU D 1 95 ? 96.448 -46.426 130.249 1.00 79.63 85 LEU D O 1
ATOM 10982 N N . ALA D 1 96 ? 95.033 -45.893 131.913 1.00 77.43 86 ALA D N 1
ATOM 10983 C CA . ALA D 1 96 ? 96.071 -45.175 132.648 1.00 71.11 86 ALA D CA 1
ATOM 10984 C C . ALA D 1 96 ? 97.175 -46.109 133.130 1.00 75.16 86 ALA D C 1
ATOM 10985 O O . ALA D 1 96 ? 98.353 -45.731 133.136 1.00 73.66 86 ALA D O 1
ATOM 10987 N N . GLU D 1 97 ? 96.824 -47.329 133.536 1.00 75.69 87 GLU D N 1
ATOM 10988 C CA . GLU D 1 97 ? 97.794 -48.277 134.070 1.00 76.04 87 GLU D CA 1
ATOM 10989 C C . GLU D 1 97 ? 98.045 -49.442 133.121 1.00 76.69 87 GLU D C 1
ATOM 10990 O O . GLU D 1 97 ? 98.504 -50.505 133.549 1.00 79.27 87 GLU D O 1
ATOM 10996 N N . ASN D 1 98 ? 97.756 -49.260 131.839 1.00 72.23 88 ASN D N 1
ATOM 10997 C CA . ASN D 1 98 ? 97.922 -50.299 130.831 1.00 79.15 88 ASN D CA 1
ATOM 10998 C C . ASN D 1 98 ? 99.225 -50.065 130.075 1.00 79.85 88 ASN D C 1
ATOM 10999 O O . ASN D 1 98 ? 99.310 -49.160 129.239 1.00 80.95 88 ASN D O 1
ATOM 11004 N N . ALA D 1 99 ? 100.236 -50.888 130.365 1.00 81.08 89 ALA D N 1
ATOM 11005 C CA . ALA D 1 99 ? 101.533 -50.720 129.714 1.00 81.77 89 ALA D CA 1
ATOM 11006 C C . ALA D 1 99 ? 101.411 -50.813 128.199 1.00 83.11 89 ALA D C 1
ATOM 11007 O O . ALA D 1 99 ? 102.124 -50.114 127.470 1.00 84.72 89 ALA D O 1
ATOM 11009 N N . SER D 1 100 ? 100.512 -51.669 127.705 1.00 82.30 90 SER D N 1
ATOM 11010 C CA . SER D 1 100 ? 100.331 -51.799 126.262 1.00 80.37 90 SER D CA 1
ATOM 11011 C C . SER D 1 100 ? 99.981 -50.458 125.631 1.00 80.95 90 SER D C 1
ATOM 11012 O O . SER D 1 100 ? 100.517 -50.101 124.574 1.00 81.23 90 SER D O 1
ATOM 11015 N N . PHE D 1 101 ? 99.081 -49.702 126.264 1.00 79.75 91 PHE D N 1
ATOM 11016 C CA . PHE D 1 101 ? 98.726 -48.381 125.753 1.00 78.52 91 PHE D CA 1
ATOM 11017 C C . PHE D 1 101 ? 99.949 -47.474 125.683 1.00 82.23 91 PHE D C 1
ATOM 11018 O O . PHE D 1 101 ? 100.107 -46.703 124.728 1.00 82.37 91 PHE D O 1
ATOM 11026 N N . VAL D 1 102 ? 100.826 -47.557 126.687 1.00 81.92 92 VAL D N 1
ATOM 11027 C CA . VAL D 1 102 ? 102.045 -46.753 126.688 1.00 81.88 92 VAL D CA 1
ATOM 11028 C C . VAL D 1 102 ? 102.902 -47.091 125.478 1.00 88.73 92 VAL D C 1
ATOM 11029 O O . VAL D 1 102 ? 103.425 -46.201 124.796 1.00 88.19 92 VAL D O 1
ATOM 11033 N N . ARG D 1 103 ? 103.059 -48.386 125.193 1.00 97.42 93 ARG D N 1
ATOM 11034 C CA . ARG D 1 103 ? 103.906 -48.805 124.082 1.00 96.93 93 ARG D CA 1
ATOM 11035 C C . ARG D 1 103 ? 103.324 -48.363 122.747 1.00 93.48 93 ARG D C 1
ATOM 11036 O O . ARG D 1 103 ? 104.059 -47.916 121.858 1.00 92.58 93 ARG D O 1
ATOM 11044 N N . ALA D 1 104 ? 102.008 -48.485 122.583 1.00 83.66 94 ALA D N 1
ATOM 11045 C CA . ALA D 1 104 ? 101.378 -47.957 121.381 1.00 85.40 94 ALA D CA 1
ATOM 11046 C C . ALA D 1 104 ? 101.577 -46.451 121.280 1.00 90.90 94 ALA D C 1
ATOM 11047 O O . ALA D 1 104 ? 101.851 -45.923 120.195 1.00 94.41 94 ALA D O 1
ATOM 11049 N N . VAL D 1 105 ? 101.456 -45.743 122.404 1.00 86.55 95 VAL D N 1
ATOM 11050 C CA . VAL D 1 105 ? 101.572 -44.290 122.379 1.00 86.55 95 VAL D CA 1
ATOM 11051 C C . VAL D 1 105 ? 102.990 -43.867 122.017 1.00 93.33 95 VAL D C 1
ATOM 11052 O O . VAL D 1 105 ? 103.190 -42.909 121.260 1.00 96.18 95 VAL D O 1
ATOM 11056 N N . THR D 1 106 ? 103.995 -44.562 122.551 1.00 98.08 96 THR D N 1
ATOM 11057 C CA . THR D 1 106 ? 105.375 -44.208 122.232 1.00 100.42 96 THR D CA 1
ATOM 11058 C C . THR D 1 106 ? 105.704 -44.502 120.773 1.00 101.29 96 THR D C 1
ATOM 11059 O O . THR D 1 106 ? 106.423 -43.730 120.127 1.00 104.97 96 THR D O 1
ATOM 11063 N N . ALA D 1 107 ? 105.181 -45.604 120.232 1.00 91.84 97 ALA D N 1
ATOM 11064 C CA . ALA D 1 107 ? 105.499 -45.961 118.854 1.00 96.18 97 ALA D CA 1
ATOM 11065 C C . ALA D 1 107 ? 104.907 -44.972 117.856 1.00 102.01 97 ALA D C 1
ATOM 11066 O O . ALA D 1 107 ? 105.463 -44.787 116.767 1.00 106.23 97 ALA D O 1
ATOM 11068 N N . ALA D 1 108 ? 103.792 -44.333 118.200 1.00 99.03 98 ALA D N 1
ATOM 11069 C CA . ALA D 1 108 ? 103.176 -43.344 117.325 1.00 94.96 98 ALA D CA 1
ATOM 11070 C C . ALA D 1 108 ? 103.915 -42.013 117.322 1.00 98.27 98 ALA D C 1
ATOM 11071 O O . ALA D 1 108 ? 103.539 -41.116 116.559 1.00 100.86 98 ALA D O 1
ATOM 11073 N N . GLY D 1 109 ? 104.947 -41.863 118.145 1.00 98.33 99 GLY D N 1
ATOM 11074 C CA . GLY D 1 109 ? 105.676 -40.616 118.229 1.00 100.25 99 GLY D CA 1
ATOM 11075 C C . GLY D 1 109 ? 105.135 -39.644 119.247 1.00 101.91 99 GLY D C 1
ATOM 11076 O O . GLY D 1 109 ? 105.565 -38.484 119.264 1.00 103.34 99 GLY D O 1
ATOM 11077 N N . LEU D 1 110 ? 104.212 -40.076 120.094 1.00 105.95 100 LEU D N 1
ATOM 11078 C CA . LEU D 1 110 ? 103.587 -39.215 121.080 1.00 100.66 100 LEU D CA 1
ATOM 11079 C C . LEU D 1 110 ? 104.211 -39.479 122.443 1.00 99.97 100 LEU D C 1
ATOM 11080 O O . LEU D 1 110 ? 104.731 -40.567 122.707 1.00 101.15 100 LEU D O 1
ATOM 11085 N N . ILE D 1 111 ? 104.160 -38.473 123.304 1.00 90.64 101 ILE D N 1
ATOM 11086 C CA . ILE D 1 111 ? 104.705 -38.587 124.651 1.00 83.54 101 ILE D CA 1
ATOM 11087 C C . ILE D 1 111 ? 103.604 -39.002 125.612 1.00 82.15 101 ILE D C 1
ATOM 11088 O O . ILE D 1 111 ? 102.509 -38.426 125.611 1.00 76.13 101 ILE D O 1
ATOM 11093 N N . PHE D 1 112 ? 103.896 -40.008 126.428 1.00 78.92 102 PHE D N 1
ATOM 11094 C CA . PHE D 1 112 ? 102.980 -40.452 127.466 1.00 76.29 102 PHE D CA 1
ATOM 11095 C C . PHE D 1 112 ? 103.255 -39.656 128.735 1.00 76.19 102 PHE D C 1
ATOM 11096 O O . PHE D 1 112 ? 104.361 -39.712 129.285 1.00 72.67 102 PHE D O 1
ATOM 11104 N N . ILE D 1 113 ? 102.254 -38.903 129.185 1.00 76.35 103 ILE D N 1
ATOM 11105 C CA . ILE D 1 113 ? 102.371 -38.105 130.398 1.00 71.28 103 ILE D CA 1
ATOM 11106 C C . ILE D 1 113 ? 102.138 -39.027 131.586 1.00 72.83 103 ILE D C 1
ATOM 11107 O O . ILE D 1 113 ? 101.078 -38.992 132.220 1.00 75.29 103 ILE D O 1
ATOM 11112 N N . GLY D 1 114 ? 103.129 -39.859 131.891 1.00 73.52 104 GLY D N 1
ATOM 11113 C CA . GLY D 1 114 ? 103.023 -40.805 132.972 1.00 74.07 104 GLY D CA 1
ATOM 11114 C C . GLY D 1 114 ? 104.289 -41.618 133.134 1.00 78.28 104 GLY D C 1
ATOM 11115 O O . GLY D 1 114 ? 105.332 -41.316 132.544 1.00 76.30 104 GLY D O 1
ATOM 11116 N N . PRO D 1 115 ? 104.219 -42.670 133.944 1.00 82.61 105 PRO D N 1
ATOM 11117 C CA . PRO D 1 115 ? 105.386 -43.536 134.152 1.00 81.70 105 PRO D CA 1
ATOM 11118 C C . PRO D 1 115 ? 105.812 -44.186 132.849 1.00 81.83 105 PRO D C 1
ATOM 11119 O O . PRO D 1 115 ? 105.035 -44.228 131.885 1.00 84.06 105 PRO D O 1
ATOM 11123 N N . PRO D 1 116 ? 107.039 -44.687 132.771 1.00 77.57 106 PRO D N 1
ATOM 11124 C CA . PRO D 1 116 ? 107.446 -45.443 131.587 1.00 82.66 106 PRO D CA 1
ATOM 11125 C C . PRO D 1 116 ? 106.802 -46.822 131.591 1.00 90.08 106 PRO D C 1
ATOM 11126 O O . PRO D 1 116 ? 106.337 -47.319 132.620 1.00 88.43 106 PRO D O 1
ATOM 11130 N N . ALA D 1 117 ? 106.766 -47.439 130.408 1.00 89.40 107 ALA D N 1
ATOM 11131 C CA . ALA D 1 117 ? 106.081 -48.721 130.274 1.00 88.34 107 ALA D CA 1
ATOM 11132 C C . ALA D 1 117 ? 106.695 -49.774 131.189 1.00 94.14 107 ALA D C 1
ATOM 11133 O O . ALA D 1 117 ? 105.983 -50.491 131.901 1.00 92.85 107 ALA D O 1
ATOM 11135 N N . GLU D 1 118 ? 108.025 -49.869 131.193 1.00 103.57 108 GLU D N 1
ATOM 11136 C CA . GLU D 1 118 ? 108.694 -50.918 131.955 1.00 103.23 108 GLU D CA 1
ATOM 11137 C C . GLU D 1 118 ? 108.416 -50.790 133.447 1.00 101.06 108 GLU D C 1
ATOM 11138 O O . GLU D 1 118 ? 108.145 -51.791 134.121 1.00 100.83 108 GLU D O 1
ATOM 11144 N N . ALA D 1 119 ? 108.460 -49.567 133.979 1.00 90.08 109 ALA D N 1
ATOM 11145 C CA . ALA D 1 119 ? 108.140 -49.371 135.388 1.00 85.52 109 ALA D CA 1
ATOM 11146 C C . ALA D 1 119 ? 106.699 -49.766 135.676 1.00 88.17 109 ALA D C 1
ATOM 11147 O O . ALA D 1 119 ? 106.418 -50.441 136.674 1.00 86.88 109 ALA D O 1
ATOM 11149 N N . MET D 1 120 ? 105.771 -49.361 134.805 1.00 86.78 110 MET D N 1
ATOM 11150 C CA . MET D 1 120 ? 104.372 -49.729 134.988 1.00 82.57 110 MET D CA 1
ATOM 11151 C C . MET D 1 120 ? 104.216 -51.235 135.129 1.00 86.36 110 MET D C 1
ATOM 11152 O O . MET D 1 120 ? 103.459 -51.715 135.981 1.00 87.42 110 MET D O 1
ATOM 11157 N N . GLU D 1 121 ? 104.933 -51.994 134.300 1.00 85.91 111 GLU D N 1
ATOM 11158 C CA . GLU D 1 121 ? 104.828 -53.447 134.335 1.00 86.83 111 GLU D CA 1
ATOM 11159 C C . GLU D 1 121 ? 105.396 -54.017 135.630 1.00 85.22 111 GLU D C 1
ATOM 11160 O O . GLU D 1 121 ? 104.777 -54.882 136.262 1.00 87.53 111 GLU D O 1
ATOM 11166 N N . ARG D 1 122 ? 106.569 -53.540 136.053 1.00 81.04 112 ARG D N 1
ATOM 11167 C CA . ARG D 1 122 ? 107.185 -54.111 137.247 1.00 83.38 112 ARG D CA 1
ATOM 11168 C C . ARG D 1 122 ? 106.290 -53.951 138.470 1.00 87.42 112 ARG D C 1
ATOM 11169 O O . ARG D 1 122 ? 106.362 -54.765 139.400 1.00 89.86 112 ARG D O 1
ATOM 11177 N N . MET D 1 123 ? 105.452 -52.915 138.496 1.00 81.03 113 MET D N 1
ATOM 11178 C CA . MET D 1 123 ? 104.547 -52.665 139.610 1.00 83.37 113 MET D CA 1
ATOM 11179 C C . MET D 1 123 ? 103.104 -53.032 139.287 1.00 87.05 113 MET D C 1
ATOM 11180 O O . MET D 1 123 ? 102.201 -52.689 140.059 1.00 91.88 113 MET D O 1
ATOM 11185 N N . GLY D 1 124 ? 102.865 -53.712 138.169 1.00 84.61 114 GLY D N 1
ATOM 11186 C CA . GLY D 1 124 ? 101.509 -54.023 137.763 1.00 90.99 114 GLY D CA 1
ATOM 11187 C C . GLY D 1 124 ? 100.812 -55.020 138.667 1.00 91.02 114 GLY D C 1
ATOM 11188 O O . GLY D 1 124 ? 99.796 -54.697 139.291 1.00 96.04 114 GLY D O 1
ATOM 11189 N N . GLY D 1 125 ? 101.348 -56.234 138.752 1.00 83.47 115 GLY D N 1
ATOM 11190 C CA . GLY D 1 125 ? 100.701 -57.268 139.532 1.00 94.14 115 GLY D CA 1
ATOM 11191 C C . GLY D 1 125 ? 101.020 -57.161 141.011 1.00 101.59 115 GLY D C 1
ATOM 11192 O O . GLY D 1 125 ? 102.090 -56.708 141.413 1.00 104.57 115 GLY D O 1
ATOM 11193 N N . LYS D 1 126 ? 100.058 -57.581 141.835 1.00 106.57 116 LYS D N 1
ATOM 11194 C CA . LYS D 1 126 ? 100.273 -57.548 143.278 1.00 105.97 116 LYS D CA 1
ATOM 11195 C C . LYS D 1 126 ? 101.476 -58.396 143.672 1.00 101.47 116 LYS D C 1
ATOM 11196 O O . LYS D 1 126 ? 102.285 -57.988 144.513 1.00 99.49 116 LYS D O 1
ATOM 11202 N N . THR D 1 127 ? 101.616 -59.580 143.068 1.00 98.50 117 THR D N 1
ATOM 11203 C CA . THR D 1 127 ? 102.762 -60.432 143.369 1.00 97.97 117 THR D CA 1
ATOM 11204 C C . THR D 1 127 ? 104.054 -59.792 142.880 1.00 97.10 117 THR D C 1
ATOM 11205 O O . THR D 1 127 ? 105.054 -59.752 143.606 1.00 97.76 117 THR D O 1
ATOM 11209 N N . ALA D 1 128 ? 104.047 -59.275 141.649 1.00 95.14 118 ALA D N 1
ATOM 11210 C CA . ALA D 1 128 ? 105.240 -58.624 141.122 1.00 96.28 118 ALA D CA 1
ATOM 11211 C C . ALA D 1 128 ? 105.609 -57.413 141.966 1.00 93.49 118 ALA D C 1
ATOM 11212 O O . ALA D 1 128 ? 106.791 -57.161 142.225 1.00 95.08 118 ALA D O 1
ATOM 11214 N N . ALA D 1 129 ? 104.606 -56.640 142.388 1.00 95.09 119 ALA D N 1
ATOM 11215 C CA . ALA D 1 129 ? 104.867 -55.485 143.239 1.00 94.73 119 ALA D CA 1
ATOM 11216 C C . ALA D 1 129 ? 105.479 -55.912 144.567 1.00 92.44 119 ALA D C 1
ATOM 11217 O O . ALA D 1 129 ? 106.416 -55.274 145.061 1.00 89.91 119 ALA D O 1
ATOM 11219 N N . ARG D 1 130 ? 104.965 -56.991 145.162 1.00 89.89 120 ARG D N 1
ATOM 11220 C CA . ARG D 1 130 ? 105.518 -57.447 146.432 1.00 87.63 120 ARG D CA 1
ATOM 11221 C C . ARG D 1 130 ? 106.999 -57.770 146.299 1.00 86.38 120 ARG D C 1
ATOM 11222 O O . ARG D 1 130 ? 107.799 -57.419 147.174 1.00 84.76 120 ARG D O 1
ATOM 11230 N N . ARG D 1 131 ? 107.388 -58.423 145.202 1.00 92.28 121 ARG D N 1
ATOM 11231 C CA . ARG D 1 131 ? 108.798 -58.732 144.993 1.00 93.11 121 ARG D CA 1
ATOM 11232 C C . ARG D 1 131 ? 109.627 -57.460 144.876 1.00 91.79 121 ARG D C 1
ATOM 11233 O O . ARG D 1 131 ? 110.695 -57.342 145.490 1.00 90.27 121 ARG D O 1
ATOM 11241 N N . GLU D 1 132 ? 109.148 -56.489 144.094 1.00 86.14 122 GLU D N 1
ATOM 11242 C CA . GLU D 1 132 ? 109.897 -55.247 143.934 1.00 81.03 122 GLU D CA 1
ATOM 11243 C C . GLU D 1 132 ? 110.008 -54.475 145.241 1.00 80.68 122 GLU D C 1
ATOM 11244 O O . GLU D 1 132 ? 110.985 -53.745 145.443 1.00 79.02 122 GLU D O 1
ATOM 11250 N N . ALA D 1 133 ? 109.025 -54.612 146.133 1.00 79.79 123 ALA D N 1
ATOM 11251 C CA . ALA D 1 133 ? 109.079 -53.898 147.404 1.00 77.09 123 ALA D CA 1
ATOM 11252 C C . ALA D 1 133 ? 110.039 -54.563 148.388 1.00 77.89 123 ALA D C 1
ATOM 11253 O O . ALA D 1 133 ? 110.695 -53.874 149.179 1.00 70.65 123 ALA D O 1
ATOM 11255 N N . THR D 1 134 ? 110.109 -55.899 148.377 1.00 80.25 124 THR D N 1
ATOM 11256 C CA . THR D 1 134 ? 111.077 -56.599 149.219 1.00 76.58 124 THR D CA 1
ATOM 11257 C C . THR D 1 134 ? 112.503 -56.367 148.735 1.00 74.58 124 THR D C 1
ATOM 11258 O O . THR D 1 134 ? 113.413 -56.159 149.546 1.00 74.52 124 THR D O 1
ATOM 11262 N N . ALA D 1 135 ? 112.716 -56.387 147.417 1.00 73.77 125 ALA D N 1
ATOM 11263 C CA . ALA D 1 135 ? 114.012 -56.014 146.863 1.00 73.40 125 ALA D CA 1
ATOM 11264 C C . ALA D 1 135 ? 114.409 -54.587 147.216 1.00 72.09 125 ALA D C 1
ATOM 11265 O O . ALA D 1 135 ? 115.600 -54.258 147.173 1.00 68.04 125 ALA D O 1
ATOM 11267 N N . ALA D 1 136 ? 113.446 -53.735 147.561 1.00 72.19 126 ALA D N 1
ATOM 11268 C CA . ALA D 1 136 ? 113.706 -52.345 147.906 1.00 71.36 126 ALA D CA 1
ATOM 11269 C C . ALA D 1 136 ? 113.536 -52.088 149.396 1.00 68.66 126 ALA D C 1
ATOM 11270 O O . ALA D 1 136 ? 113.555 -50.929 149.827 1.00 69.93 126 ALA D O 1
ATOM 11272 N N . GLY D 1 137 ? 113.377 -53.142 150.190 1.00 66.64 127 GLY D N 1
ATOM 11273 C CA . GLY D 1 137 ? 113.331 -53.003 151.632 1.00 71.00 127 GLY D CA 1
ATOM 11274 C C . GLY D 1 137 ? 112.109 -52.277 152.143 1.00 68.67 127 GLY D C 1
ATOM 11275 O O . GLY D 1 137 ? 112.196 -51.544 153.132 1.00 70.09 127 GLY D O 1
ATOM 11276 N N . VAL D 1 138 ? 110.975 -52.445 151.481 1.00 68.39 128 VAL D N 1
ATOM 11277 C CA . VAL D 1 138 ? 109.691 -51.944 151.961 1.00 67.38 128 VAL D CA 1
ATOM 11278 C C . VAL D 1 138 ? 108.919 -53.124 152.539 1.00 65.59 128 VAL D C 1
ATOM 11279 O O . VAL D 1 138 ? 108.800 -54.156 151.865 1.00 64.37 128 VAL D O 1
ATOM 11283 N N . PRO D 1 139 ? 108.402 -53.023 153.760 1.00 62.32 129 PRO D N 1
ATOM 11284 C CA . PRO D 1 139 ? 107.701 -54.161 154.362 1.00 60.88 129 PRO D CA 1
ATOM 11285 C C . PRO D 1 139 ? 106.472 -54.551 153.558 1.00 67.93 129 PRO D C 1
ATOM 11286 O O . PRO D 1 139 ? 105.796 -53.708 152.966 1.00 71.87 129 PRO D O 1
ATOM 11290 N N . VAL D 1 140 ? 106.178 -55.850 153.550 1.00 69.76 130 VAL D N 1
ATOM 11291 C CA . VAL D 1 140 ? 104.978 -56.375 152.915 1.00 72.01 130 VAL D CA 1
ATOM 11292 C C . VAL D 1 140 ? 104.223 -57.204 153.944 1.00 74.04 130 VAL D C 1
ATOM 11293 O O . VAL D 1 140 ? 104.741 -57.538 155.010 1.00 75.30 130 VAL D O 1
ATOM 11297 N N . VAL D 1 141 ? 102.978 -57.516 153.621 1.00 73.70 131 VAL D N 1
ATOM 11298 C CA . VAL D 1 141 ? 102.175 -58.342 154.527 1.00 77.49 131 VAL D CA 1
ATOM 11299 C C . VAL D 1 141 ? 102.775 -59.742 154.595 1.00 83.87 131 VAL D C 1
ATOM 11300 O O . VAL D 1 141 ? 102.972 -60.379 153.546 1.00 85.81 131 VAL D O 1
ATOM 11304 N N . PRO D 1 142 ? 103.077 -60.260 155.785 1.00 87.79 132 PRO D N 1
ATOM 11305 C CA . PRO D 1 142 ? 103.643 -61.614 155.888 1.00 88.67 132 PRO D CA 1
ATOM 11306 C C . PRO D 1 142 ? 102.695 -62.652 155.305 1.00 90.03 132 PRO D C 1
ATOM 11307 O O . PRO D 1 142 ? 101.549 -62.793 155.743 1.00 88.80 132 PRO D O 1
ATOM 11311 N N . GLY D 1 143 ? 103.174 -63.366 154.290 1.00 90.96 133 GLY D N 1
ATOM 11312 C CA . GLY D 1 143 ? 102.341 -64.342 153.613 1.00 92.32 133 GLY D CA 1
ATOM 11313 C C . GLY D 1 143 ? 103.174 -65.328 152.827 1.00 97.85 133 GLY D C 1
ATOM 11314 O O . GLY D 1 143 ? 104.370 -65.133 152.600 1.00 92.99 133 GLY D O 1
ATOM 11315 N N . VAL D 1 144 ? 102.511 -66.405 152.416 1.00 108.19 134 VAL D N 1
ATOM 11316 C CA . VAL D 1 144 ? 103.107 -67.450 151.592 1.00 115.59 134 VAL D CA 1
ATOM 11317 C C . VAL D 1 144 ? 102.503 -67.344 150.199 1.00 118.95 134 VAL D C 1
ATOM 11318 O O . VAL D 1 144 ? 101.277 -67.246 150.053 1.00 115.24 134 VAL D O 1
ATOM 11322 N N . LEU D 1 145 ? 103.359 -67.363 149.175 1.00 121.52 135 LEU D N 1
ATOM 11323 C CA . LEU D 1 145 ? 102.878 -67.208 147.807 1.00 123.03 135 LEU D CA 1
ATOM 11324 C C . LEU D 1 145 ? 102.361 -68.503 147.197 1.00 122.69 135 LEU D C 1
ATOM 11325 O O . LEU D 1 145 ? 101.535 -68.450 146.279 1.00 122.64 135 LEU D O 1
ATOM 11330 N N . GLU D 1 146 ? 102.814 -69.653 147.684 1.00 118.34 136 GLU D N 1
ATOM 11331 C CA . GLU D 1 146 ? 102.409 -70.961 147.197 1.00 113.33 136 GLU D CA 1
ATOM 11332 C C . GLU D 1 146 ? 101.323 -71.577 148.069 1.00 112.01 136 GLU D C 1
ATOM 11333 O O . GLU D 1 146 ? 101.138 -71.190 149.227 1.00 113.27 136 GLU D O 1
ATOM 11339 N N . PRO D 1 147 ? 100.566 -72.530 147.525 1.00 108.71 137 PRO D N 1
ATOM 11340 C CA . PRO D 1 147 ? 99.507 -73.180 148.308 1.00 105.80 137 PRO D CA 1
ATOM 11341 C C . PRO D 1 147 ? 100.056 -73.892 149.539 1.00 106.47 137 PRO D C 1
ATOM 11342 O O . PRO D 1 147 ? 101.200 -74.354 149.565 1.00 101.02 137 PRO D O 1
ATOM 11346 N N . VAL D 1 148 ? 99.220 -73.966 150.572 1.00 103.04 138 VAL D N 1
ATOM 11347 C CA . VAL D 1 148 ? 99.583 -74.553 151.857 1.00 100.52 138 VAL D CA 1
ATOM 11348 C C . VAL D 1 148 ? 99.130 -76.008 151.868 1.00 101.57 138 VAL D C 1
ATOM 11349 O O . VAL D 1 148 ? 97.944 -76.302 151.672 1.00 97.10 138 VAL D O 1
ATOM 11353 N N . THR D 1 149 ? 100.077 -76.921 152.110 1.00 105.31 139 THR D N 1
ATOM 11354 C CA . THR D 1 149 ? 99.823 -78.342 151.888 1.00 102.41 139 THR D CA 1
ATOM 11355 C C . THR D 1 149 ? 98.885 -78.929 152.941 1.00 102.81 139 THR D C 1
ATOM 11356 O O . THR D 1 149 ? 97.892 -79.581 152.598 1.00 100.35 139 THR D O 1
ATOM 11360 N N . ASP D 1 150 ? 99.162 -78.704 154.224 1.00 113.99 140 ASP D N 1
ATOM 11361 C CA . ASP D 1 150 ? 98.408 -79.383 155.270 1.00 113.13 140 ASP D CA 1
ATOM 11362 C C . ASP D 1 150 ? 98.087 -78.406 156.392 1.00 112.45 140 ASP D C 1
ATOM 11363 O O . ASP D 1 150 ? 98.568 -77.270 156.420 1.00 111.96 140 ASP D O 1
ATOM 11368 N N . ALA D 1 151 ? 97.272 -78.877 157.339 1.00 99.75 141 ALA D N 1
ATOM 11369 C CA . ALA D 1 151 ? 96.895 -78.043 158.473 1.00 96.54 141 ALA D CA 1
ATOM 11370 C C . ALA D 1 151 ? 98.094 -77.733 159.358 1.00 100.38 141 ALA D C 1
ATOM 11371 O O . ALA D 1 151 ? 98.145 -76.668 159.983 1.00 97.54 141 ALA D O 1
ATOM 11373 N N . ALA D 1 152 ? 99.060 -78.651 159.427 1.00 107.11 142 ALA D N 1
ATOM 11374 C CA . ALA D 1 152 ? 100.242 -78.421 160.247 1.00 106.63 142 ALA D CA 1
ATOM 11375 C C . ALA D 1 152 ? 101.031 -77.212 159.755 1.00 108.58 142 ALA D C 1
ATOM 11376 O O . ALA D 1 152 ? 101.524 -76.415 160.563 1.00 107.75 142 ALA D O 1
ATOM 11378 N N . GLU D 1 153 ? 101.155 -77.051 158.432 1.00 97.85 143 GLU D N 1
ATOM 11379 C CA . GLU D 1 153 ? 101.875 -75.894 157.905 1.00 92.12 143 GLU D CA 1
ATOM 11380 C C . GLU D 1 153 ? 101.208 -74.592 158.328 1.00 86.92 143 GLU D C 1
ATOM 11381 O O . GLU D 1 153 ? 101.888 -73.593 158.583 1.00 86.93 143 GLU D O 1
ATOM 11387 N N . VAL D 1 154 ? 99.878 -74.576 158.387 1.00 89.12 144 VAL D N 1
ATOM 11388 C CA . VAL D 1 154 ? 99.183 -73.385 158.864 1.00 84.37 144 VAL D CA 1
ATOM 11389 C C . VAL D 1 154 ? 99.622 -73.052 160.283 1.00 84.36 144 VAL D C 1
ATOM 11390 O O . VAL D 1 154 ? 99.888 -71.888 160.610 1.00 86.13 144 VAL D O 1
ATOM 11394 N N . ARG D 1 155 ? 99.714 -74.064 161.149 1.00 87.38 145 ARG D N 1
ATOM 11395 C CA . ARG D 1 155 ? 100.140 -73.824 162.525 1.00 85.74 145 ARG D CA 1
ATOM 11396 C C . ARG D 1 155 ? 101.562 -73.283 162.575 1.00 80.08 145 ARG D C 1
ATOM 11397 O O . ARG D 1 155 ? 101.841 -72.294 163.263 1.00 72.80 145 ARG D O 1
ATOM 11405 N N . ARG D 1 156 ? 102.481 -73.935 161.859 1.00 81.36 146 ARG D N 1
ATOM 11406 C CA . ARG D 1 156 ? 103.865 -73.476 161.844 1.00 80.36 146 ARG D CA 1
ATOM 11407 C C . ARG D 1 156 ? 103.969 -72.078 161.245 1.00 78.04 146 ARG D C 1
ATOM 11408 O O . ARG D 1 156 ? 104.699 -71.224 161.764 1.00 75.83 146 ARG D O 1
ATOM 11416 N N . LEU D 1 157 ? 103.246 -71.821 160.153 1.00 78.08 147 LEU D N 1
ATOM 11417 C CA . LEU D 1 157 ? 103.181 -70.461 159.632 1.00 74.74 147 LEU D CA 1
ATOM 11418 C C . LEU D 1 157 ? 102.527 -69.515 160.633 1.00 74.89 147 LEU D C 1
ATOM 11419 O O . LEU D 1 157 ? 102.839 -68.318 160.650 1.00 77.15 147 LEU D O 1
ATOM 11424 N N . GLY D 1 158 ? 101.629 -70.028 161.477 1.00 74.16 148 GLY D N 1
ATOM 11425 C CA . GLY D 1 158 ? 101.010 -69.180 162.484 1.00 73.97 148 GLY D CA 1
ATOM 11426 C C . GLY D 1 158 ? 101.985 -68.723 163.556 1.00 80.31 148 GLY D C 1
ATOM 11427 O O . GLY D 1 158 ? 101.959 -67.561 163.974 1.00 78.20 148 GLY D O 1
ATOM 11428 N N . LYS D 1 159 ? 102.857 -69.626 164.016 1.00 80.23 149 LYS D N 1
ATOM 11429 C CA . LYS D 1 159 ? 103.893 -69.228 164.964 1.00 79.98 149 LYS D CA 1
ATOM 11430 C C . LYS D 1 159 ? 104.849 -68.226 164.332 1.00 79.31 149 LYS D C 1
ATOM 11431 O O . LYS D 1 159 ? 105.274 -67.263 164.982 1.00 77.19 149 LYS D O 1
ATOM 11437 N N . GLU D 1 160 ? 105.228 -68.460 163.075 1.00 77.97 150 GLU D N 1
ATOM 11438 C CA . GLU D 1 160 ? 106.168 -67.569 162.405 1.00 76.71 150 GLU D CA 1
ATOM 11439 C C . GLU D 1 160 ? 105.608 -66.156 162.268 1.00 74.70 150 GLU D C 1
ATOM 11440 O O . GLU D 1 160 ? 106.322 -65.175 162.506 1.00 81.25 150 GLU D O 1
ATOM 11446 N N . PHE D 1 161 ? 104.347 -66.024 161.857 1.00 67.61 151 PHE D N 1
ATOM 11447 C CA . PHE D 1 161 ? 103.770 -64.703 161.624 1.00 70.14 151 PHE D CA 1
ATOM 11448 C C . PHE D 1 161 ? 103.131 -64.092 162.864 1.00 68.91 151 PHE D C 1
ATOM 11449 O O . PHE D 1 161 ? 103.239 -62.881 163.082 1.00 72.12 151 PHE D O 1
ATOM 11457 N N . GLY D 1 162 ? 102.476 -64.899 163.688 1.00 68.27 152 GLY D N 1
ATOM 11458 C CA . GLY D 1 162 ? 101.768 -64.350 164.824 1.00 74.92 152 GLY D CA 1
ATOM 11459 C C . GLY D 1 162 ? 100.286 -64.206 164.561 1.00 75.30 152 GLY D C 1
ATOM 11460 O O . GLY D 1 162 ? 99.869 -63.592 163.573 1.00 72.02 152 GLY D O 1
ATOM 11461 N N . TYR D 1 163 ? 99.483 -64.790 165.442 1.00 75.77 153 TYR D N 1
ATOM 11462 C CA . TYR D 1 163 ? 98.041 -64.795 165.276 1.00 78.45 153 TYR D CA 1
ATOM 11463 C C . TYR D 1 163 ? 97.467 -63.400 165.544 1.00 78.52 153 TYR D C 1
ATOM 11464 O O . TYR D 1 163 ? 97.989 -62.654 166.379 1.00 77.09 153 TYR D O 1
ATOM 11473 N N . PRO D 1 164 ? 96.391 -63.014 164.838 1.00 80.01 154 PRO D N 1
ATOM 11474 C CA . PRO D 1 164 ? 95.610 -63.848 163.916 1.00 80.17 154 PRO D CA 1
ATOM 11475 C C . PRO D 1 164 ? 96.209 -64.011 162.519 1.00 77.54 154 PRO D C 1
ATOM 11476 O O . PRO D 1 164 ? 96.971 -63.163 162.059 1.00 75.11 154 PRO D O 1
ATOM 11480 N N . ILE D 1 165 ? 95.848 -65.113 161.858 1.00 80.48 155 ILE D N 1
ATOM 11481 C CA . ILE D 1 165 ? 96.204 -65.375 160.471 1.00 78.97 155 ILE D CA 1
ATOM 11482 C C . ILE D 1 165 ? 94.919 -65.662 159.702 1.00 86.09 155 ILE D C 1
ATOM 11483 O O . ILE D 1 165 ? 93.848 -65.841 160.282 1.00 88.53 155 ILE D O 1
ATOM 11485 N N . ALA D 1 166 ? 95.032 -65.682 158.375 1.00 82.41 156 ALA D N 1
ATOM 11486 C CA . ALA D 1 166 ? 93.871 -65.858 157.514 1.00 82.65 156 ALA D CA 1
ATOM 11487 C C . ALA D 1 166 ? 94.200 -66.791 156.357 1.00 89.11 156 ALA D C 1
ATOM 11488 O O . ALA D 1 166 ? 95.274 -66.691 155.758 1.00 87.70 156 ALA D O 1
ATOM 11490 N N . ILE D 1 167 ? 93.280 -67.712 156.064 1.00 91.01 157 ILE D N 1
ATOM 11491 C CA . ILE D 1 167 ? 93.396 -68.627 154.930 1.00 91.76 157 ILE D CA 1
ATOM 11492 C C . ILE D 1 167 ? 92.596 -68.056 153.766 1.00 91.88 157 ILE D C 1
ATOM 11493 O O . ILE D 1 167 ? 91.436 -67.660 153.937 1.00 92.75 157 ILE D O 1
ATOM 11498 N N . LYS D 1 168 ? 93.208 -68.019 152.581 1.00 92.84 158 LYS D N 1
ATOM 11499 C CA . LYS D 1 168 ? 92.585 -67.460 151.389 1.00 96.76 158 LYS D CA 1
ATOM 11500 C C . LYS D 1 168 ? 92.711 -68.442 150.232 1.00 104.24 158 LYS D C 1
ATOM 11501 O O . LYS D 1 168 ? 93.515 -69.378 150.268 1.00 104.13 158 LYS D O 1
ATOM 11507 N N . ALA D 1 169 ? 91.913 -68.207 149.194 1.00 105.81 159 ALA D N 1
ATOM 11508 C CA . ALA D 1 169 ? 91.911 -69.070 148.016 1.00 103.72 159 ALA D CA 1
ATOM 11509 C C . ALA D 1 169 ? 93.038 -68.703 147.054 1.00 104.11 159 ALA D C 1
ATOM 11510 O O . ALA D 1 169 ? 92.977 -69.016 145.865 1.00 98.10 159 ALA D O 1
ATOM 11512 N N . LEU D 1 178 ? 89.707 -65.666 153.216 1.00 94.12 168 LEU D N 1
ATOM 11513 C CA . LEU D 1 178 ? 88.442 -66.315 153.546 1.00 99.80 168 LEU D CA 1
ATOM 11514 C C . LEU D 1 178 ? 88.278 -66.468 155.062 1.00 103.10 168 LEU D C 1
ATOM 11515 O O . LEU D 1 178 ? 87.678 -65.608 155.710 1.00 98.38 168 LEU D O 1
ATOM 11520 N N . ARG D 1 179 ? 88.816 -67.551 155.629 1.00 102.80 169 ARG D N 1
ATOM 11521 C CA . ARG D 1 179 ? 88.676 -67.801 157.059 1.00 99.63 169 ARG D CA 1
ATOM 11522 C C . ARG D 1 179 ? 89.749 -67.073 157.860 1.00 95.77 169 ARG D C 1
ATOM 11523 O O . ARG D 1 179 ? 90.902 -66.961 157.432 1.00 92.70 169 ARG D O 1
ATOM 11531 N N . VAL D 1 180 ? 89.362 -66.597 159.041 1.00 93.16 170 VAL D N 1
ATOM 11532 C CA . VAL D 1 180 ? 90.264 -65.923 159.967 1.00 91.45 170 VAL D CA 1
ATOM 11533 C C . VAL D 1 180 ? 90.393 -66.799 161.207 1.00 93.34 170 VAL D C 1
ATOM 11534 O O . VAL D 1 180 ? 89.400 -67.061 161.897 1.00 93.78 170 VAL D O 1
ATOM 11538 N N . VAL D 1 181 ? 91.616 -67.226 161.508 1.00 94.20 171 VAL D N 1
ATOM 11539 C CA . VAL D 1 181 ? 91.898 -68.117 162.628 1.00 93.56 171 VAL D CA 1
ATOM 11540 C C . VAL D 1 181 ? 92.666 -67.333 163.683 1.00 93.62 171 VAL D C 1
ATOM 11541 O O . VAL D 1 181 ? 93.702 -66.727 163.383 1.00 90.73 171 VAL D O 1
ATOM 11545 N N . ARG D 1 182 ? 92.161 -67.347 164.918 1.00 97.75 172 ARG D N 1
ATOM 11546 C CA . ARG D 1 182 ? 92.761 -66.574 165.998 1.00 96.74 172 ARG D CA 1
ATOM 11547 C C . ARG D 1 182 ? 93.681 -67.386 166.904 1.00 96.58 172 ARG D C 1
ATOM 11548 O O . ARG D 1 182 ? 94.474 -66.788 167.641 1.00 93.08 172 ARG D O 1
ATOM 11556 N N . SER D 1 183 ? 93.610 -68.710 166.869 1.00 97.57 173 SER D N 1
ATOM 11557 C CA . SER D 1 183 ? 94.397 -69.560 167.748 1.00 93.84 173 SER D CA 1
ATOM 11558 C C . SER D 1 183 ? 94.936 -70.738 166.956 1.00 90.62 173 SER D C 1
ATOM 11559 O O . SER D 1 183 ? 94.400 -71.082 165.898 1.00 91.87 173 SER D O 1
ATOM 11562 N N . PRO D 1 184 ? 95.995 -71.381 167.446 1.00 91.89 174 PRO D N 1
ATOM 11563 C CA . PRO D 1 184 ? 96.471 -72.602 166.778 1.00 94.20 174 PRO D CA 1
ATOM 11564 C C . PRO D 1 184 ? 95.431 -73.702 166.788 1.00 97.90 174 PRO D C 1
ATOM 11565 O O . PRO D 1 184 ? 95.385 -74.517 165.858 1.00 94.55 174 PRO D O 1
ATOM 11569 N N . GLU D 1 185 ? 94.599 -73.757 167.830 1.00 105.13 175 GLU D N 1
ATOM 11570 C CA . GLU D 1 185 ? 93.585 -74.800 167.911 1.00 102.25 175 GLU D CA 1
ATOM 11571 C C . GLU D 1 185 ? 92.541 -74.633 166.817 1.00 104.51 175 GLU D C 1
ATOM 11572 O O . GLU D 1 185 ? 92.056 -75.622 166.258 1.00 108.94 175 GLU D O 1
ATOM 11578 N N . GLU D 1 186 ? 92.199 -73.388 166.481 1.00 96.72 176 GLU D N 1
ATOM 11579 C CA . GLU D 1 186 ? 91.168 -73.155 165.481 1.00 95.51 176 GLU D CA 1
ATOM 11580 C C . GLU D 1 186 ? 91.626 -73.502 164.072 1.00 97.22 176 GLU D C 1
ATOM 11581 O O . GLU D 1 186 ? 90.793 -73.532 163.159 1.00 100.68 176 GLU D O 1
ATOM 11587 N N . VAL D 1 187 ? 92.910 -73.814 163.877 1.00 95.28 177 VAL D N 1
ATOM 11588 C CA . VAL D 1 187 ? 93.405 -74.021 162.524 1.00 93.68 177 VAL D CA 1
ATOM 11589 C C . VAL D 1 187 ? 92.924 -75.354 162.000 1.00 95.93 177 VAL D C 1
ATOM 11590 O O . VAL D 1 187 ? 92.835 -75.552 160.785 1.00 98.58 177 VAL D O 1
ATOM 11594 N N . ASP D 1 188 ? 92.625 -76.288 162.898 1.00 101.26 178 ASP D N 1
ATOM 11595 C CA . ASP D 1 188 ? 92.204 -77.611 162.470 1.00 105.90 178 ASP D CA 1
ATOM 11596 C C . ASP D 1 188 ? 90.849 -77.547 161.774 1.00 103.80 178 ASP D C 1
ATOM 11597 O O . ASP D 1 188 ? 90.670 -78.106 160.684 1.00 101.01 178 ASP D O 1
ATOM 11602 N N . GLU D 1 189 ? 89.886 -76.847 162.381 1.00 105.17 179 GLU D N 1
ATOM 11603 C CA . GLU D 1 189 ? 88.569 -76.708 161.768 1.00 110.68 179 GLU D CA 1
ATOM 11604 C C . GLU D 1 189 ? 88.610 -75.809 160.536 1.00 103.31 179 GLU D C 1
ATOM 11605 O O . GLU D 1 189 ? 87.999 -76.126 159.509 1.00 100.80 179 GLU D O 1
ATOM 11611 N N . ALA D 1 190 ? 89.329 -74.687 160.617 1.00 102.21 180 ALA D N 1
ATOM 11612 C CA . ALA D 1 190 ? 89.326 -73.728 159.518 1.00 96.24 180 ALA D CA 1
ATOM 11613 C C . ALA D 1 190 ? 89.873 -74.348 158.240 1.00 99.92 180 ALA D C 1
ATOM 11614 O O . ALA D 1 190 ? 89.368 -74.074 157.146 1.00 109.04 180 ALA D O 1
ATOM 11616 N N . PHE D 1 191 ? 90.920 -75.167 158.349 1.00 99.36 181 PHE D N 1
ATOM 11617 C CA . PHE D 1 191 ? 91.415 -75.857 157.165 1.00 97.83 181 PHE D CA 1
ATOM 11618 C C . PHE D 1 191 ? 90.327 -76.734 156.564 1.00 112.36 181 PHE D C 1
ATOM 11619 O O . PHE D 1 191 ? 90.207 -76.835 155.337 1.00 116.68 181 PHE D O 1
ATOM 11627 N N . ALA D 1 192 ? 89.524 -77.379 157.415 1.00 127.77 182 ALA D N 1
ATOM 11628 C CA . ALA D 1 192 ? 88.426 -78.202 156.919 1.00 131.29 182 ALA D CA 1
ATOM 11629 C C . ALA D 1 192 ? 87.431 -77.369 156.118 1.00 132.48 182 ALA D C 1
ATOM 11630 O O . ALA D 1 192 ? 87.012 -77.765 155.025 1.00 135.75 182 ALA D O 1
ATOM 11632 N N . ALA D 1 193 ? 87.037 -76.209 156.651 1.00 123.42 183 ALA D N 1
ATOM 11633 C CA . ALA D 1 193 ? 86.075 -75.364 155.948 1.00 118.47 183 ALA D CA 1
ATOM 11634 C C . ALA D 1 193 ? 86.651 -74.827 154.643 1.00 114.25 183 ALA D C 1
ATOM 11635 O O . ALA D 1 193 ? 85.951 -74.772 153.626 1.00 120.89 183 ALA D O 1
ATOM 11637 N N . ALA D 1 194 ? 87.927 -74.438 154.647 1.00 109.55 184 ALA D N 1
ATOM 11638 C CA . ALA D 1 194 ? 88.532 -73.854 153.453 1.00 109.72 184 ALA D CA 1
ATOM 11639 C C . ALA D 1 194 ? 88.605 -74.865 152.315 1.00 112.06 184 ALA D C 1
ATOM 11640 O O . ALA D 1 194 ? 88.475 -74.493 151.144 1.00 112.17 184 ALA D O 1
ATOM 11642 N N . ARG D 1 195 ? 88.841 -76.141 152.632 1.00 116.98 185 ARG D N 1
ATOM 11643 C CA . ARG D 1 195 ? 88.862 -77.157 151.583 1.00 119.30 185 ARG D CA 1
ATOM 11644 C C . ARG D 1 195 ? 87.473 -77.348 150.986 1.00 126.87 185 ARG D C 1
ATOM 11645 O O . ARG D 1 195 ? 87.334 -77.546 149.773 1.00 128.62 185 ARG D O 1
ATOM 11653 N N . ARG D 1 196 ? 86.435 -77.297 151.824 1.00 140.08 186 ARG D N 1
ATOM 11654 C CA . ARG D 1 196 ? 85.066 -77.384 151.329 1.00 138.46 186 ARG D CA 1
ATOM 11655 C C . ARG D 1 196 ? 84.831 -76.371 150.212 1.00 137.31 186 ARG D C 1
ATOM 11656 O O . ARG D 1 196 ? 84.421 -76.727 149.102 1.00 138.63 186 ARG D O 1
ATOM 11664 N N . GLU D 1 197 ? 85.113 -75.101 150.489 1.00 115.74 187 GLU D N 1
ATOM 11665 C CA . GLU D 1 197 ? 85.022 -74.043 149.487 1.00 105.38 187 GLU D CA 1
ATOM 11666 C C . GLU D 1 197 ? 86.129 -74.159 148.440 1.00 100.55 187 GLU D C 1
ATOM 11667 O O . GLU D 1 197 ? 86.129 -75.069 147.613 1.00 101.07 187 GLU D O 1
ATOM 11673 N N . GLU D 1 206 ? 94.898 -75.845 147.591 1.00 116.75 196 GLU D N 1
ATOM 11674 C CA . GLU D 1 206 ? 94.005 -74.866 146.982 1.00 115.02 196 GLU D CA 1
ATOM 11675 C C . GLU D 1 206 ? 93.856 -73.617 147.851 1.00 117.48 196 GLU D C 1
ATOM 11676 O O . GLU D 1 206 ? 92.955 -72.807 147.624 1.00 115.34 196 GLU D O 1
ATOM 11682 N N . LEU D 1 207 ? 94.736 -73.451 148.840 1.00 114.45 197 LEU D N 1
ATOM 11683 C CA . LEU D 1 207 ? 94.675 -72.281 149.703 1.00 108.69 197 LEU D CA 1
ATOM 11684 C C . LEU D 1 207 ? 96.074 -71.711 149.909 1.00 105.26 197 LEU D C 1
ATOM 11685 O O . LEU D 1 207 ? 97.078 -72.290 149.485 1.00 101.14 197 LEU D O 1
ATOM 11690 N N . TYR D 1 208 ? 96.122 -70.573 150.602 1.00 102.86 198 TYR D N 1
ATOM 11691 C CA . TYR D 1 208 ? 97.362 -69.930 151.019 1.00 97.12 198 TYR D CA 1
ATOM 11692 C C . TYR D 1 208 ? 97.083 -69.133 152.289 1.00 96.08 198 TYR D C 1
ATOM 11693 O O . TYR D 1 208 ? 95.926 -68.865 152.630 1.00 90.82 198 TYR D O 1
ATOM 11702 N N . VAL D 1 209 ? 98.152 -68.758 152.995 1.00 97.16 199 VAL D N 1
ATOM 11703 C CA . VAL D 1 209 ? 98.038 -68.095 154.290 1.00 91.84 199 VAL D CA 1
ATOM 11704 C C . VAL D 1 209 ? 98.766 -66.755 154.272 1.00 92.97 199 VAL D C 1
ATOM 11705 O O . VAL D 1 209 ? 99.850 -66.626 153.691 1.00 92.08 199 VAL D O 1
ATOM 11709 N N . GLU D 1 210 ? 98.158 -65.762 154.928 1.00 87.29 200 GLU D N 1
ATOM 11710 C CA . GLU D 1 210 ? 98.709 -64.424 155.107 1.00 85.41 200 GLU D CA 1
ATOM 11711 C C . GLU D 1 210 ? 98.324 -63.920 156.493 1.00 83.41 200 GLU D C 1
ATOM 11712 O O . GLU D 1 210 ? 97.352 -64.383 157.095 1.00 82.21 200 GLU D O 1
ATOM 11718 N N . LYS D 1 211 ? 99.093 -62.957 156.996 1.00 80.67 201 LYS D N 1
ATOM 11719 C CA . LYS D 1 211 ? 98.759 -62.342 158.275 1.00 78.77 201 LYS D CA 1
ATOM 11720 C C . LYS D 1 211 ? 97.504 -61.493 158.128 1.00 74.12 201 LYS D C 1
ATOM 11721 O O . LYS D 1 211 ? 97.294 -60.839 157.103 1.00 78.39 201 LYS D O 1
ATOM 11727 N N . TYR D 1 212 ? 96.664 -61.508 159.157 1.00 72.55 202 TYR D N 1
ATOM 11728 C CA . TYR D 1 212 ? 95.412 -60.766 159.157 1.00 74.89 202 TYR D CA 1
ATOM 11729 C C . TYR D 1 212 ? 95.519 -59.605 160.138 1.00 78.23 202 TYR D C 1
ATOM 11730 O O . TYR D 1 212 ? 96.033 -59.764 161.251 1.00 78.54 202 TYR D O 1
ATOM 11739 N N . LEU D 1 213 ? 95.046 -58.436 159.717 1.00 76.18 203 LEU D N 1
ATOM 11740 C CA . LEU D 1 213 ? 95.042 -57.236 160.545 1.00 73.98 203 LEU D CA 1
ATOM 11741 C C . LEU D 1 213 ? 93.609 -56.930 160.961 1.00 75.25 203 LEU D C 1
ATOM 11742 O O . LEU D 1 213 ? 92.738 -56.734 160.106 1.00 80.22 203 LEU D O 1
ATOM 11747 N N . ASP D 1 214 ? 93.366 -56.902 162.273 1.00 73.39 204 ASP D N 1
ATOM 11748 C CA . ASP D 1 214 ? 92.003 -56.783 162.782 1.00 79.32 204 ASP D CA 1
ATOM 11749 C C . ASP D 1 214 ? 91.364 -55.458 162.379 1.00 79.38 204 ASP D C 1
ATOM 11750 O O . ASP D 1 214 ? 90.294 -55.430 161.761 1.00 80.31 204 ASP D O 1
ATOM 11755 N N . ASP D 1 215 ? 92.003 -54.346 162.741 1.00 80.79 205 ASP D N 1
ATOM 11756 C CA . ASP D 1 215 ? 91.475 -53.000 162.515 1.00 78.13 205 ASP D CA 1
ATOM 11757 C C . ASP D 1 215 ? 92.559 -52.132 161.886 1.00 79.61 205 ASP D C 1
ATOM 11758 O O . ASP D 1 215 ? 93.106 -51.231 162.533 1.00 81.78 205 ASP D O 1
ATOM 11763 N N . PRO D 1 216 ? 92.873 -52.355 160.613 1.00 72.06 206 PRO D N 1
ATOM 11764 C CA . PRO D 1 216 ? 93.926 -51.571 159.960 1.00 69.74 206 PRO D CA 1
ATOM 11765 C C . PRO D 1 216 ? 93.427 -50.205 159.505 1.00 69.79 206 PRO D C 1
ATOM 11766 O O . PRO D 1 216 ? 92.246 -49.865 159.599 1.00 71.76 206 PRO D O 1
ATOM 11770 N N . ARG D 1 217 ? 94.377 -49.407 159.037 1.00 66.05 207 ARG D N 1
ATOM 11771 C CA . ARG D 1 217 ? 94.110 -48.106 158.445 1.00 62.73 207 ARG D CA 1
ATOM 11772 C C . ARG D 1 217 ? 94.793 -48.058 157.088 1.00 67.76 207 ARG D C 1
ATOM 11773 O O . ARG D 1 217 ? 95.907 -48.568 156.931 1.00 70.41 207 ARG D O 1
ATOM 11781 N N . HIS D 1 218 ? 94.122 -47.463 156.106 1.00 66.72 208 HIS D N 1
ATOM 11782 C CA . HIS D 1 218 ? 94.656 -47.368 154.752 1.00 64.41 208 HIS D CA 1
ATOM 11783 C C . HIS D 1 218 ? 95.462 -46.077 154.665 1.00 64.40 208 HIS D C 1
ATOM 11784 O O . HIS D 1 218 ? 94.892 -44.983 154.648 1.00 65.05 208 HIS D O 1
ATOM 11791 N N . ILE D 1 219 ? 96.787 -46.201 154.645 1.00 63.08 209 ILE D N 1
ATOM 11792 C CA . ILE D 1 219 ? 97.684 -45.057 154.547 1.00 59.55 209 ILE D CA 1
ATOM 11793 C C . ILE D 1 219 ? 98.478 -45.195 153.259 1.00 62.06 209 ILE D C 1
ATOM 11794 O O . ILE D 1 219 ? 99.114 -46.229 153.026 1.00 63.29 209 ILE D O 1
ATOM 11799 N N . GLU D 1 220 ? 98.462 -44.147 152.438 1.00 60.14 210 GLU D N 1
ATOM 11800 C CA . GLU D 1 220 ? 99.138 -44.159 151.151 1.00 61.07 210 GLU D CA 1
ATOM 11801 C C . GLU D 1 220 ? 100.032 -42.931 151.037 1.00 61.08 210 GLU D C 1
ATOM 11802 O O . GLU D 1 220 ? 99.736 -41.874 151.603 1.00 60.18 210 GLU D O 1
ATOM 11808 N N . ILE D 1 221 ? 101.130 -43.080 150.296 1.00 59.89 211 ILE D N 1
ATOM 11809 C CA . ILE D 1 221 ? 102.155 -42.048 150.173 1.00 59.53 211 ILE D CA 1
ATOM 11810 C C . ILE D 1 221 ? 102.243 -41.614 148.720 1.00 59.75 211 ILE D C 1
ATOM 11811 O O . ILE D 1 221 ? 102.366 -42.455 147.824 1.00 65.47 211 ILE D O 1
ATOM 11816 N N . GLN D 1 222 ? 102.201 -40.304 148.495 1.00 59.71 212 GLN D N 1
ATOM 11817 C CA . GLN D 1 222 ? 102.281 -39.739 147.156 1.00 59.89 212 GLN D CA 1
ATOM 11818 C C . GLN D 1 222 ? 103.736 -39.500 146.784 1.00 60.57 212 GLN D C 1
ATOM 11819 O O . GLN D 1 222 ? 104.509 -38.965 147.586 1.00 60.45 212 GLN D O 1
ATOM 11825 N N . VAL D 1 223 ? 104.104 -39.884 145.565 1.00 58.71 213 VAL D N 1
ATOM 11826 C CA . VAL D 1 223 ? 105.469 -39.742 145.077 1.00 60.30 213 VAL D CA 1
ATOM 11827 C C . VAL D 1 223 ? 105.457 -38.992 143.754 1.00 62.93 213 VAL D C 1
ATOM 11828 O O . VAL D 1 223 ? 104.586 -39.219 142.907 1.00 66.03 213 VAL D O 1
ATOM 11832 N N . LEU D 1 224 ? 106.412 -38.080 143.591 1.00 63.02 214 LEU D N 1
ATOM 11833 C CA . LEU D 1 224 ? 106.644 -37.384 142.333 1.00 65.07 214 LEU D CA 1
ATOM 11834 C C . LEU D 1 224 ? 108.095 -37.585 141.925 1.00 66.35 214 LEU D C 1
ATOM 11835 O O . LEU D 1 224 ? 109.002 -37.383 142.738 1.00 73.08 214 LEU D O 1
ATOM 11840 N N . ALA D 1 225 ? 108.317 -37.967 140.671 1.00 67.88 215 ALA D N 1
ATOM 11841 C CA . ALA D 1 225 ? 109.659 -38.245 140.185 1.00 73.76 215 ALA D CA 1
ATOM 11842 C C . ALA D 1 225 ? 109.837 -37.637 138.803 1.00 78.19 215 ALA D C 1
ATOM 11843 O O . ALA D 1 225 ? 108.869 -37.285 138.125 1.00 83.17 215 ALA D O 1
ATOM 11845 N N . ASP D 1 226 ? 111.094 -37.515 138.394 1.00 76.01 216 ASP D N 1
ATOM 11846 C CA . ASP D 1 226 ? 111.461 -36.934 137.112 1.00 82.34 216 ASP D CA 1
ATOM 11847 C C . ASP D 1 226 ? 112.217 -37.965 136.281 1.00 85.42 216 ASP D C 1
ATOM 11848 O O . ASP D 1 226 ? 112.609 -39.028 136.771 1.00 87.83 216 ASP D O 1
ATOM 11853 N N . ARG D 1 227 ? 112.401 -37.650 134.997 1.00 89.99 217 ARG D N 1
ATOM 11854 C CA . ARG D 1 227 ? 113.093 -38.566 134.096 1.00 89.66 217 ARG D CA 1
ATOM 11855 C C . ARG D 1 227 ? 114.535 -38.827 134.506 1.00 93.99 217 ARG D C 1
ATOM 11856 O O . ARG D 1 227 ? 115.129 -39.804 134.036 1.00 94.96 217 ARG D O 1
ATOM 11864 N N . TYR D 1 228 ? 115.110 -37.993 135.371 1.00 94.20 218 TYR D N 1
ATOM 11865 C CA . TYR D 1 228 ? 116.534 -38.045 135.672 1.00 88.37 218 TYR D CA 1
ATOM 11866 C C . TYR D 1 228 ? 116.845 -38.702 137.012 1.00 85.88 218 TYR D C 1
ATOM 11867 O O . TYR D 1 228 ? 117.964 -38.560 137.513 1.00 89.91 218 TYR D O 1
ATOM 11876 N N . GLY D 1 229 ? 115.887 -39.416 137.602 1.00 84.42 219 GLY D N 1
ATOM 11877 C CA . GLY D 1 229 ? 116.139 -40.204 138.790 1.00 84.30 219 GLY D CA 1
ATOM 11878 C C . GLY D 1 229 ? 115.947 -39.482 140.104 1.00 84.38 219 GLY D C 1
ATOM 11879 O O . GLY D 1 229 ? 116.228 -40.067 141.159 1.00 83.80 219 GLY D O 1
ATOM 11880 N N . ASN D 1 230 ? 115.493 -38.232 140.079 1.00 84.23 220 ASN D N 1
ATOM 11881 C CA . ASN D 1 230 ? 115.214 -37.475 141.292 1.00 81.51 220 ASN D CA 1
ATOM 11882 C C . ASN D 1 230 ? 113.778 -37.735 141.732 1.00 78.34 220 ASN D C 1
ATOM 11883 O O . ASN D 1 230 ? 112.850 -37.632 140.924 1.00 82.27 220 ASN D O 1
ATOM 11888 N N . ALA D 1 231 ? 113.596 -38.075 143.007 1.00 82.48 221 ALA D N 1
ATOM 11889 C CA . ALA D 1 231 ? 112.280 -38.429 143.519 1.00 82.14 221 ALA D CA 1
ATOM 11890 C C . ALA D 1 231 ? 112.025 -37.760 144.861 1.00 80.32 221 ALA D C 1
ATOM 11891 O O . ALA D 1 231 ? 112.941 -37.566 145.663 1.00 83.54 221 ALA D O 1
ATOM 11893 N N . VAL D 1 232 ? 110.756 -37.432 145.104 1.00 68.79 222 VAL D N 1
ATOM 11894 C CA . VAL D 1 232 ? 110.325 -36.760 146.321 1.00 65.16 222 VAL D CA 1
ATOM 11895 C C . VAL D 1 232 ? 109.026 -37.398 146.795 1.00 63.59 222 VAL D C 1
ATOM 11896 O O . VAL D 1 232 ? 108.214 -37.867 145.993 1.00 67.58 222 VAL D O 1
ATOM 11900 N N . ALA D 1 233 ? 108.824 -37.396 148.110 1.00 60.78 223 ALA D N 1
ATOM 11901 C CA . ALA D 1 233 ? 107.625 -37.945 148.732 1.00 60.28 223 ALA D CA 1
ATOM 11902 C C . ALA D 1 233 ? 106.760 -36.796 149.227 1.00 61.38 223 ALA D C 1
ATOM 11903 O O . ALA D 1 233 ? 107.200 -36.004 150.065 1.00 66.18 223 ALA D O 1
ATOM 11905 N N . LEU D 1 234 ? 105.523 -36.723 148.735 1.00 59.32 224 LEU D N 1
ATOM 11906 C CA . LEU D 1 234 ? 104.646 -35.591 149.008 1.00 60.87 224 LEU D CA 1
ATOM 11907 C C . LEU D 1 234 ? 103.599 -35.894 150.073 1.00 59.81 224 LEU D C 1
ATOM 11908 O O . LEU D 1 234 ? 102.489 -35.350 150.024 1.00 63.22 224 LEU D O 1
ATOM 11913 N N . GLY D 1 235 ? 103.920 -36.747 151.030 1.00 51.89 225 GLY D N 1
ATOM 11914 C CA . GLY D 1 235 ? 103.073 -36.892 152.191 1.00 55.50 225 GLY D CA 1
ATOM 11915 C C . GLY D 1 235 ? 102.165 -38.098 152.099 1.00 60.03 225 GLY D C 1
ATOM 11916 O O . GLY D 1 235 ? 102.235 -38.918 151.181 1.00 64.71 225 GLY D O 1
ATOM 11917 N N . GLU D 1 236 ? 101.285 -38.191 153.085 1.00 59.12 226 GLU D N 1
ATOM 11918 C CA . GLU D 1 236 ? 100.379 -39.315 153.248 1.00 58.10 226 GLU D CA 1
ATOM 11919 C C . GLU D 1 236 ? 98.937 -38.887 152.989 1.00 62.00 226 GLU D C 1
ATOM 11920 O O . GLU D 1 236 ? 98.625 -37.702 152.828 1.00 61.21 226 GLU D O 1
ATOM 11926 N N . ARG D 1 237 ? 98.053 -39.890 152.974 1.00 59.63 227 ARG D N 1
ATOM 11927 C CA . ARG D 1 237 ? 96.639 -39.650 152.820 1.00 57.88 227 ARG D CA 1
ATOM 11928 C C . ARG D 1 237 ? 95.963 -40.823 153.513 1.00 58.68 227 ARG D C 1
ATOM 11929 O O . ARG D 1 237 ? 96.373 -41.951 153.325 1.00 56.71 227 ARG D O 1
ATOM 11937 N N . ASP D 1 238 ? 94.937 -40.569 154.314 1.00 58.91 228 ASP D N 1
ATOM 11938 C CA . ASP D 1 238 ? 94.195 -41.625 154.985 1.00 59.55 228 ASP D CA 1
ATOM 11939 C C . ASP D 1 238 ? 92.910 -41.870 154.264 1.00 61.83 228 ASP D C 1
ATOM 11940 O O . ASP D 1 238 ? 91.918 -41.215 154.521 1.00 64.18 228 ASP D O 1
ATOM 11945 N N . CYS D 1 239 ? 92.918 -42.819 153.350 1.00 64.28 229 CYS D N 1
ATOM 11946 C CA . CYS D 1 239 ? 91.735 -43.165 152.612 1.00 60.23 229 CYS D CA 1
ATOM 11947 C C . CYS D 1 239 ? 91.158 -44.387 153.250 1.00 61.92 229 CYS D C 1
ATOM 11948 O O . CYS D 1 239 ? 91.066 -45.417 152.616 1.00 62.65 229 CYS D O 1
ATOM 11951 N N . SER D 1 240 ? 90.768 -44.277 154.507 1.00 66.47 230 SER D N 1
ATOM 11952 C CA . SER D 1 240 ? 90.326 -45.442 155.254 1.00 67.96 230 SER D CA 1
ATOM 11953 C C . SER D 1 240 ? 88.847 -45.709 155.319 1.00 67.00 230 SER D C 1
ATOM 11954 O O . SER D 1 240 ? 88.451 -46.845 155.491 1.00 70.12 230 SER D O 1
ATOM 11957 N N . VAL D 1 241 ? 88.027 -44.678 155.224 1.00 60.59 231 VAL D N 1
ATOM 11958 C CA . VAL D 1 241 ? 86.597 -44.889 155.204 1.00 63.87 231 VAL D CA 1
ATOM 11959 C C . VAL D 1 241 ? 86.265 -45.503 153.881 1.00 68.84 231 VAL D C 1
ATOM 11960 O O . VAL D 1 241 ? 86.186 -44.814 152.880 1.00 67.30 231 VAL D O 1
ATOM 11964 N N . GLN D 1 242 ? 86.071 -46.808 153.866 1.00 65.62 232 GLN D N 1
ATOM 11965 C CA . GLN D 1 242 ? 85.835 -47.494 152.630 1.00 66.53 232 GLN D CA 1
ATOM 11966 C C . GLN D 1 242 ? 84.666 -48.422 152.750 1.00 73.01 232 GLN D C 1
ATOM 11967 O O . GLN D 1 242 ? 84.457 -49.002 153.803 1.00 74.80 232 GLN D O 1
ATOM 11973 N N . ARG D 1 243 ? 83.918 -48.598 151.672 1.00 73.76 233 ARG D N 1
ATOM 11974 C CA . ARG D 1 243 ? 82.812 -49.532 151.656 1.00 69.69 233 ARG D CA 1
ATOM 11975 C C . ARG D 1 243 ? 83.124 -50.563 150.618 1.00 73.24 233 ARG D C 1
ATOM 11976 O O . ARG D 1 243 ? 83.173 -50.238 149.444 1.00 74.24 233 ARG D O 1
ATOM 11978 N N . ARG D 1 244 ? 83.331 -51.799 151.043 1.00 72.36 234 ARG D N 1
ATOM 11979 C CA . ARG D 1 244 ? 83.651 -52.871 150.129 1.00 74.06 234 ARG D CA 1
ATOM 11980 C C . ARG D 1 244 ? 84.849 -52.526 149.319 1.00 77.80 234 ARG D C 1
ATOM 11981 O O . ARG D 1 244 ? 84.827 -52.677 148.109 1.00 79.36 234 ARG D O 1
ATOM 11983 N N . HIS D 1 245 ? 85.895 -52.064 149.979 1.00 77.88 235 HIS D N 1
ATOM 11984 C CA . HIS D 1 245 ? 87.139 -51.726 149.306 1.00 79.81 235 HIS D CA 1
ATOM 11985 C C . HIS D 1 245 ? 87.016 -50.587 148.330 1.00 79.12 235 HIS D C 1
ATOM 11986 O O . HIS D 1 245 ? 87.841 -50.438 147.441 1.00 77.47 235 HIS D O 1
ATOM 11993 N N . GLN D 1 246 ? 85.999 -49.763 148.508 1.00 80.53 236 GLN D N 1
ATOM 11994 C CA . GLN D 1 246 ? 85.800 -48.630 147.639 1.00 77.84 236 GLN D CA 1
ATOM 11995 C C . GLN D 1 246 ? 85.783 -47.401 148.493 1.00 75.78 236 GLN D C 1
ATOM 11996 O O . GLN D 1 246 ? 84.948 -47.269 149.360 1.00 75.84 236 GLN D O 1
ATOM 12002 N N . LYS D 1 247 ? 86.686 -46.478 148.239 1.00 72.54 237 LYS D N 1
ATOM 12003 C CA . LYS D 1 247 ? 86.805 -45.317 149.097 1.00 72.38 237 LYS D CA 1
ATOM 12004 C C . LYS D 1 247 ? 85.675 -44.328 149.029 1.00 66.15 237 LYS D C 1
ATOM 12005 O O . LYS D 1 247 ? 85.031 -44.179 148.006 1.00 66.86 237 LYS D O 1
ATOM 12011 N N . LEU D 1 248 ? 85.440 -43.641 150.132 1.00 63.53 238 LEU D N 1
ATOM 12012 C CA . LEU D 1 248 ? 84.377 -42.678 150.183 1.00 60.43 238 LEU D CA 1
ATOM 12013 C C . LEU D 1 248 ? 84.889 -41.367 150.743 1.00 62.75 238 LEU D C 1
ATOM 12014 O O . LEU D 1 248 ? 84.561 -40.318 150.220 1.00 67.22 238 LEU D O 1
ATOM 12019 N N . ILE D 1 249 ? 85.710 -41.412 151.788 1.00 61.35 239 ILE D N 1
ATOM 12020 C CA . ILE D 1 249 ? 86.281 -40.190 152.342 1.00 58.47 239 ILE D CA 1
ATOM 12021 C C . ILE D 1 249 ? 87.794 -40.330 152.423 1.00 59.27 239 ILE D C 1
ATOM 12022 O O . ILE D 1 249 ? 88.316 -41.401 152.755 1.00 57.75 239 ILE D O 1
ATOM 12027 N N . GLU D 1 250 ? 88.497 -39.241 152.122 1.00 58.05 240 GLU D N 1
ATOM 12028 C CA . GLU D 1 250 ? 89.950 -39.206 152.173 1.00 57.29 240 GLU D CA 1
ATOM 12029 C C . GLU D 1 250 ? 90.388 -37.926 152.864 1.00 56.38 240 GLU D C 1
ATOM 12030 O O . GLU D 1 250 ? 89.768 -36.873 152.686 1.00 57.62 240 GLU D O 1
ATOM 12036 N N . GLU D 1 251 ? 91.447 -38.016 153.664 1.00 57.78 241 GLU D N 1
ATOM 12037 C CA . GLU D 1 251 ? 91.978 -36.841 154.338 1.00 58.87 241 GLU D CA 1
ATOM 12038 C C . GLU D 1 251 ? 93.498 -36.863 154.341 1.00 56.27 241 GLU D C 1
ATOM 12039 O O . GLU D 1 251 ? 94.130 -37.919 154.249 1.00 54.47 241 GLU D O 1
ATOM 12045 N N . CYS D 1 252 ? 94.071 -35.663 154.434 1.00 56.25 242 CYS D N 1
ATOM 12046 C CA . CYS D 1 252 ? 95.494 -35.427 154.531 1.00 52.59 242 CYS D CA 1
ATOM 12047 C C . CYS D 1 252 ? 95.625 -34.281 155.526 1.00 55.35 242 CYS D C 1
ATOM 12048 O O . CYS D 1 252 ? 94.847 -33.312 155.448 1.00 63.70 242 CYS D O 1
ATOM 12051 N N . PRO D 1 253 ? 96.559 -34.355 156.488 1.00 56.91 243 PRO D N 1
ATOM 12052 C CA . PRO D 1 253 ? 97.437 -35.492 156.772 1.00 58.86 243 PRO D CA 1
ATOM 12053 C C . PRO D 1 253 ? 96.666 -36.599 157.477 1.00 57.45 243 PRO D C 1
ATOM 12054 O O . PRO D 1 253 ? 95.518 -36.368 157.858 1.00 57.24 243 PRO D O 1
ATOM 12058 N N . SER D 1 254 ? 97.275 -37.760 157.683 1.00 58.01 244 SER D N 1
ATOM 12059 C CA . SER D 1 254 ? 96.567 -38.803 158.414 1.00 60.39 244 SER D CA 1
ATOM 12060 C C . SER D 1 254 ? 96.727 -38.575 159.912 1.00 65.59 244 SER D C 1
ATOM 12061 O O . SER D 1 254 ? 97.853 -38.405 160.392 1.00 68.43 244 SER D O 1
ATOM 12064 N N . PRO D 1 255 ? 95.634 -38.555 160.676 1.00 62.88 245 PRO D N 1
ATOM 12065 C CA . PRO D 1 255 ? 95.759 -38.363 162.130 1.00 63.36 245 PRO D CA 1
ATOM 12066 C C . PRO D 1 255 ? 96.512 -39.477 162.837 1.00 67.45 245 PRO D C 1
ATOM 12067 O O . PRO D 1 255 ? 97.013 -39.258 163.947 1.00 66.82 245 PRO D O 1
ATOM 12071 N N . ALA D 1 256 ? 96.614 -40.661 162.235 1.00 66.75 246 ALA D N 1
ATOM 12072 C CA . ALA D 1 256 ? 97.241 -41.786 162.912 1.00 67.07 246 ALA D CA 1
ATOM 12073 C C . ALA D 1 256 ? 98.761 -41.797 162.796 1.00 69.01 246 ALA D C 1
ATOM 12074 O O . ALA D 1 256 ? 99.417 -42.445 163.620 1.00 77.56 246 ALA D O 1
ATOM 12076 N N . LEU D 1 257 ? 99.340 -41.121 161.806 1.00 62.11 247 LEU D N 1
ATOM 12077 C CA . LEU D 1 257 ? 100.788 -41.142 161.645 1.00 66.11 247 LEU D CA 1
ATOM 12078 C C . LEU D 1 257 ? 101.476 -40.105 162.525 1.00 71.44 247 LEU D C 1
ATOM 12079 O O . LEU D 1 257 ? 100.960 -39.010 162.766 1.00 72.31 247 LEU D O 1
ATOM 12084 N N . THR D 1 258 ? 102.661 -40.468 162.988 1.00 69.78 248 THR D N 1
ATOM 12085 C CA . THR D 1 258 ? 103.607 -39.661 163.731 1.00 63.43 248 THR D CA 1
ATOM 12086 C C . THR D 1 258 ? 104.673 -39.118 162.797 1.00 67.76 248 THR D C 1
ATOM 12087 O O . THR D 1 258 ? 104.910 -39.671 161.718 1.00 72.14 248 THR D O 1
ATOM 12091 N N . PRO D 1 259 ? 105.332 -38.020 163.171 1.00 67.98 249 PRO D N 1
ATOM 12092 C CA . PRO D 1 259 ? 106.375 -37.468 162.290 1.00 63.36 249 PRO D CA 1
ATOM 12093 C C . PRO D 1 259 ? 107.426 -38.487 161.884 1.00 66.65 249 PRO D C 1
ATOM 12094 O O . PRO D 1 259 ? 107.904 -38.447 160.743 1.00 62.97 249 PRO D O 1
ATOM 12098 N N . GLU D 1 260 ? 107.798 -39.404 162.783 1.00 71.04 250 GLU D N 1
ATOM 12099 C CA . GLU D 1 260 ? 108.812 -40.399 162.442 1.00 70.55 250 GLU D CA 1
ATOM 12100 C C . GLU D 1 260 ? 108.281 -41.391 161.418 1.00 69.97 250 GLU D C 1
ATOM 12101 O O . GLU D 1 260 ? 108.963 -41.711 160.438 1.00 71.75 250 GLU D O 1
ATOM 12107 N N . LEU D 1 261 ? 107.060 -41.892 161.631 1.00 68.50 251 LEU D N 1
ATOM 12108 C CA . LEU D 1 261 ? 106.475 -42.831 160.679 1.00 68.32 251 LEU D CA 1
ATOM 12109 C C . LEU D 1 261 ? 106.329 -42.196 159.306 1.00 69.15 251 LEU D C 1
ATOM 12110 O O . LEU D 1 261 ? 106.584 -42.839 158.281 1.00 68.43 251 LEU D O 1
ATOM 12115 N N . ARG D 1 262 ? 105.945 -40.920 159.270 1.00 65.30 252 ARG D N 1
ATOM 12116 C CA . ARG D 1 262 ? 105.764 -40.233 157.999 1.00 61.38 252 ARG D CA 1
ATOM 12117 C C . ARG D 1 262 ? 107.061 -40.210 157.201 1.00 64.40 252 ARG D C 1
ATOM 12118 O O . ARG D 1 262 ? 107.054 -40.423 155.983 1.00 66.39 252 ARG D O 1
ATOM 12126 N N . ALA D 1 263 ? 108.184 -39.941 157.870 1.00 67.38 253 ALA D N 1
ATOM 12127 C CA . ALA D 1 263 ? 109.469 -39.913 157.180 1.00 69.12 253 ALA D CA 1
ATOM 12128 C C . ALA D 1 263 ? 109.876 -41.303 156.702 1.00 73.26 253 ALA D C 1
ATOM 12129 O O . ALA D 1 263 ? 110.283 -41.478 155.547 1.00 76.16 253 ALA D O 1
ATOM 12131 N N . GLU D 1 264 ? 109.765 -42.307 157.573 1.00 80.95 254 GLU D N 1
ATOM 12132 C CA . GLU D 1 264 ? 110.156 -43.660 157.189 1.00 82.82 254 GLU D CA 1
ATOM 12133 C C . GLU D 1 264 ? 109.360 -44.131 155.978 1.00 82.54 254 GLU D C 1
ATOM 12134 O O . GLU D 1 264 ? 109.926 -44.652 155.009 1.00 82.59 254 GLU D O 1
ATOM 12140 N N . MET D 1 265 ? 108.041 -43.929 156.006 1.00 72.20 255 MET D N 1
ATOM 12141 C CA . MET D 1 265 ? 107.215 -44.370 154.890 1.00 65.75 255 MET D CA 1
ATOM 12142 C C . MET D 1 265 ? 107.523 -43.568 153.633 1.00 69.76 255 MET D C 1
ATOM 12143 O O . MET D 1 265 ? 107.632 -44.134 152.539 1.00 73.25 255 MET D O 1
ATOM 12148 N N . GLY D 1 266 ? 107.677 -42.249 153.770 1.00 66.58 256 GLY D N 1
ATOM 12149 C CA . GLY D 1 266 ? 108.036 -41.441 152.618 1.00 66.48 256 GLY D CA 1
ATOM 12150 C C . GLY D 1 266 ? 109.380 -41.832 152.036 1.00 72.82 256 GLY D C 1
ATOM 12151 O O . GLY D 1 266 ? 109.530 -41.949 150.815 1.00 71.17 256 GLY D O 1
ATOM 12152 N N . ALA D 1 267 ? 110.375 -42.046 152.900 1.00 81.88 257 ALA D N 1
ATOM 12153 C CA . ALA D 1 267 ? 111.682 -42.485 152.426 1.00 82.57 257 ALA D CA 1
ATOM 12154 C C . ALA D 1 267 ? 111.572 -43.831 151.724 1.00 85.17 257 ALA D C 1
ATOM 12155 O O . ALA D 1 267 ? 112.127 -44.028 150.635 1.00 85.00 257 ALA D O 1
ATOM 12157 N N . ALA D 1 268 ? 110.848 -44.772 152.335 1.00 76.98 258 ALA D N 1
ATOM 12158 C CA . ALA D 1 268 ? 110.640 -46.066 151.698 1.00 73.55 258 ALA D CA 1
ATOM 12159 C C . ALA D 1 268 ? 109.984 -45.903 150.336 1.00 69.79 258 ALA D C 1
ATOM 12160 O O . ALA D 1 268 ? 110.406 -46.527 149.355 1.00 68.39 258 ALA D O 1
ATOM 12162 N N . ALA D 1 269 ? 108.971 -45.039 150.251 1.00 69.70 259 ALA D N 1
ATOM 12163 C CA . ALA D 1 269 ? 108.280 -44.826 148.985 1.00 66.23 259 ALA D CA 1
ATOM 12164 C C . ALA D 1 269 ? 109.245 -44.348 147.909 1.00 68.09 259 ALA D C 1
ATOM 12165 O O . ALA D 1 269 ? 109.190 -44.816 146.764 1.00 64.82 259 ALA D O 1
ATOM 12167 N N . VAL D 1 270 ? 110.133 -43.411 148.252 1.00 69.34 260 VAL D N 1
ATOM 12168 C CA . VAL D 1 270 ? 111.094 -42.917 147.270 1.00 68.84 260 VAL D CA 1
ATOM 12169 C C . VAL D 1 270 ? 112.056 -44.029 146.869 1.00 70.44 260 VAL D C 1
ATOM 12170 O O . VAL D 1 270 ? 112.454 -44.135 145.701 1.00 70.38 260 VAL D O 1
ATOM 12174 N N . ARG D 1 271 ? 112.448 -44.870 147.831 1.00 66.31 261 ARG D N 1
ATOM 12175 C CA . ARG D 1 271 ? 113.351 -45.977 147.537 1.00 67.29 261 ARG D CA 1
ATOM 12176 C C . ARG D 1 271 ? 112.746 -46.931 146.516 1.00 71.14 261 ARG D C 1
ATOM 12177 O O . ARG D 1 271 ? 113.376 -47.258 145.502 1.00 73.20 261 ARG D O 1
ATOM 12185 N N . LEU D 1 272 ? 111.513 -47.380 146.761 1.00 71.17 262 LEU D N 1
ATOM 12186 C CA . LEU D 1 272 ? 110.852 -48.276 145.818 1.00 67.42 262 LEU D CA 1
ATOM 12187 C C . LEU D 1 272 ? 110.689 -47.603 144.462 1.00 66.73 262 LEU D C 1
ATOM 12188 O O . LEU D 1 272 ? 110.908 -48.226 143.416 1.00 66.45 262 LEU D O 1
ATOM 12193 N N . ALA D 1 273 ? 110.329 -46.318 144.464 1.00 63.38 263 ALA D N 1
ATOM 12194 C CA . ALA D 1 273 ? 110.146 -45.601 143.210 1.00 65.27 263 ALA D CA 1
ATOM 12195 C C . ALA D 1 273 ? 111.437 -45.581 142.401 1.00 68.12 263 ALA D C 1
ATOM 12196 O O . ALA D 1 273 ? 111.433 -45.849 141.194 1.00 71.79 263 ALA D O 1
ATOM 12198 N N . LYS D 1 274 ? 112.558 -45.279 143.055 1.00 65.16 264 LYS D N 1
ATOM 12199 C CA . LYS D 1 274 ? 113.823 -45.216 142.335 1.00 65.85 264 LYS D CA 1
ATOM 12200 C C . LYS D 1 274 ? 114.222 -46.589 141.808 1.00 69.77 264 LYS D C 1
ATOM 12201 O O . LYS D 1 274 ? 114.788 -46.701 140.713 1.00 71.57 264 LYS D O 1
ATOM 12207 N N . ALA D 1 275 ? 113.932 -47.647 142.571 1.00 63.93 265 ALA D N 1
ATOM 12208 C CA . ALA D 1 275 ? 114.316 -48.990 142.150 1.00 65.47 265 ALA D CA 1
ATOM 12209 C C . ALA D 1 275 ? 113.611 -49.401 140.863 1.00 74.82 265 ALA D C 1
ATOM 12210 O O . ALA D 1 275 ? 114.205 -50.072 140.009 1.00 80.77 265 ALA D O 1
ATOM 12212 N N . VAL D 1 276 ? 112.343 -49.012 140.700 1.00 71.75 266 VAL D N 1
ATOM 12213 C CA . VAL D 1 276 ? 111.598 -49.396 139.504 1.00 70.76 266 VAL D CA 1
ATOM 12214 C C . VAL D 1 276 ? 111.821 -48.436 138.348 1.00 69.65 266 VAL D C 1
ATOM 12215 O O . VAL D 1 276 ? 111.371 -48.715 137.226 1.00 73.20 266 VAL D O 1
ATOM 12219 N N . GLY D 1 277 ? 112.507 -47.322 138.577 1.00 69.80 267 GLY D N 1
ATOM 12220 C CA . GLY D 1 277 ? 112.715 -46.352 137.524 1.00 70.70 267 GLY D CA 1
ATOM 12221 C C . GLY D 1 277 ? 111.538 -45.439 137.275 1.00 72.82 267 GLY D C 1
ATOM 12222 O O . GLY D 1 277 ? 111.329 -45.011 136.136 1.00 74.20 267 GLY D O 1
ATOM 12223 N N . TYR D 1 278 ? 110.770 -45.113 138.314 1.00 70.41 268 TYR D N 1
ATOM 12224 C CA . TYR D 1 278 ? 109.556 -44.335 138.121 1.00 70.71 268 TYR D CA 1
ATOM 12225 C C . TYR D 1 278 ? 109.912 -42.959 137.572 1.00 75.64 268 TYR D C 1
ATOM 12226 O O . TYR D 1 278 ? 110.996 -42.427 137.830 1.00 74.99 268 TYR D O 1
ATOM 12235 N N . VAL D 1 279 ? 108.991 -42.374 136.803 1.00 83.09 269 VAL D N 1
ATOM 12236 C CA . VAL D 1 279 ? 109.267 -41.064 136.223 1.00 85.39 269 VAL D CA 1
ATOM 12237 C C . VAL D 1 279 ? 108.079 -40.111 136.269 1.00 85.69 269 VAL D C 1
ATOM 12238 O O . VAL D 1 279 ? 108.160 -39.000 135.732 1.00 91.41 269 VAL D O 1
ATOM 12242 N N . SER D 1 280 ? 106.973 -40.516 136.895 1.00 74.35 270 SER D N 1
ATOM 12243 C CA . SER D 1 280 ? 105.837 -39.599 136.962 1.00 75.36 270 SER D CA 1
ATOM 12244 C C . SER D 1 280 ? 105.233 -39.585 138.359 1.00 69.85 270 SER D C 1
ATOM 12245 O O . SER D 1 280 ? 105.921 -39.867 139.341 1.00 73.10 270 SER D O 1
ATOM 12248 N N . ALA D 1 281 ? 103.949 -39.259 138.464 1.00 64.97 271 ALA D N 1
ATOM 12249 C CA . ALA D 1 281 ? 103.293 -39.209 139.759 1.00 63.38 271 ALA D CA 1
ATOM 12250 C C . ALA D 1 281 ? 102.788 -40.601 140.101 1.00 67.73 271 ALA D C 1
ATOM 12251 O O . ALA D 1 281 ? 102.312 -41.333 139.228 1.00 72.73 271 ALA D O 1
ATOM 12253 N N . GLY D 1 282 ? 102.872 -40.954 141.378 1.00 61.94 272 GLY D N 1
ATOM 12254 C CA . GLY D 1 282 ? 102.478 -42.282 141.803 1.00 62.51 272 GLY D CA 1
ATOM 12255 C C . GLY D 1 282 ? 102.054 -42.310 143.253 1.00 62.02 272 GLY D C 1
ATOM 12256 O O . GLY D 1 282 ? 102.336 -41.391 144.030 1.00 62.73 272 GLY D O 1
ATOM 12257 N N . THR D 1 283 ? 101.361 -43.389 143.608 1.00 60.28 273 THR D N 1
ATOM 12258 C CA . THR D 1 283 ? 100.831 -43.580 144.949 1.00 62.85 273 THR D CA 1
ATOM 12259 C C . THR D 1 283 ? 101.184 -44.978 145.430 1.00 67.43 273 THR D C 1
ATOM 12260 O O . THR D 1 283 ? 100.935 -45.961 144.724 1.00 70.05 273 THR D O 1
ATOM 12264 N N . LEU D 1 284 ? 101.799 -45.059 146.607 1.00 68.29 274 LEU D N 1
ATOM 12265 C CA . LEU D 1 284 ? 102.083 -46.327 147.265 1.00 68.00 274 LEU D CA 1
ATOM 12266 C C . LEU D 1 284 ? 101.083 -46.519 148.396 1.00 68.21 274 LEU D C 1
ATOM 12267 O O . LEU D 1 284 ? 100.995 -45.680 149.300 1.00 62.79 274 LEU D O 1
ATOM 12272 N N . GLU D 1 285 ? 100.328 -47.611 148.338 1.00 68.37 275 GLU D N 1
ATOM 12273 C CA . GLU D 1 285 ? 99.278 -47.883 149.307 1.00 65.07 275 GLU D CA 1
ATOM 12274 C C . GLU D 1 285 ? 99.790 -48.875 150.339 1.00 66.37 275 GLU D C 1
ATOM 12275 O O . GLU D 1 285 ? 100.353 -49.916 149.979 1.00 69.94 275 GLU D O 1
ATOM 12281 N N . PHE D 1 286 ? 99.598 -48.549 151.613 1.00 65.96 276 PHE D N 1
ATOM 12282 C CA . PHE D 1 286 ? 100.027 -49.381 152.726 1.00 65.71 276 PHE D CA 1
ATOM 12283 C C . PHE D 1 286 ? 98.834 -49.678 153.623 1.00 63.55 276 PHE D C 1
ATOM 12284 O O . PHE D 1 286 ? 97.776 -49.049 153.529 1.00 61.22 276 PHE D O 1
ATOM 12292 N N . LEU D 1 287 ? 99.023 -50.653 154.502 1.00 60.53 277 LEU D N 1
ATOM 12293 C CA . LEU D 1 287 ? 98.086 -50.941 155.574 1.00 58.91 277 LEU D CA 1
ATOM 12294 C C . LEU D 1 287 ? 98.809 -50.680 156.883 1.00 67.27 277 LEU D C 1
ATOM 12295 O O . LEU D 1 287 ? 99.954 -51.111 157.058 1.00 76.40 277 LEU D O 1
ATOM 12300 N N . PHE D 1 288 ? 98.152 -49.973 157.796 1.00 65.94 278 PHE D N 1
ATOM 12301 C CA . PHE D 1 288 ? 98.796 -49.515 159.019 1.00 65.24 278 PHE D CA 1
ATOM 12302 C C . PHE D 1 288 ? 98.013 -50.043 160.209 1.00 68.17 278 PHE D C 1
ATOM 12303 O O . PHE D 1 288 ? 96.838 -49.702 160.385 1.00 68.19 278 PHE D O 1
ATOM 12311 N N . GLN D 1 289 ? 98.669 -50.869 161.023 1.00 72.23 279 GLN D N 1
ATOM 12312 C CA . GLN D 1 289 ? 98.074 -51.398 162.242 1.00 74.88 279 GLN D CA 1
ATOM 12313 C C . GLN D 1 289 ? 99.158 -51.572 163.294 1.00 74.39 279 GLN D C 1
ATOM 12314 O O . GLN D 1 289 ? 100.242 -52.083 163.001 1.00 76.95 279 GLN D O 1
ATOM 12320 N N . ASP D 1 290 ? 98.850 -51.156 164.520 1.00 71.56 280 ASP D N 1
ATOM 12321 C CA . ASP D 1 290 ? 99.725 -51.375 165.668 1.00 76.16 280 ASP D CA 1
ATOM 12322 C C . ASP D 1 290 ? 101.127 -50.816 165.416 1.00 79.83 280 ASP D C 1
ATOM 12323 O O . ASP D 1 290 ? 102.141 -51.475 165.657 1.00 82.45 280 ASP D O 1
ATOM 12328 N N . GLY D 1 291 ? 101.178 -49.591 164.900 1.00 79.03 281 GLY D N 1
ATOM 12329 C CA . GLY D 1 291 ? 102.433 -48.888 164.732 1.00 75.52 281 GLY D CA 1
ATOM 12330 C C . GLY D 1 291 ? 103.332 -49.413 163.637 1.00 78.86 281 GLY D C 1
ATOM 12331 O O . GLY D 1 291 ? 104.446 -48.900 163.478 1.00 75.95 281 GLY D O 1
ATOM 12332 N N . ARG D 1 292 ? 102.892 -50.413 162.880 1.00 88.09 282 ARG D N 1
ATOM 12333 C CA . ARG D 1 292 ? 103.684 -51.024 161.823 1.00 88.92 282 ARG D CA 1
ATOM 12334 C C . ARG D 1 292 ? 102.916 -50.916 160.511 1.00 89.60 282 ARG D C 1
ATOM 12335 O O . ARG D 1 292 ? 101.689 -51.066 160.484 1.00 87.64 282 ARG D O 1
ATOM 12343 N N . TYR D 1 293 ? 103.639 -50.652 159.425 1.00 81.64 283 TYR D N 1
ATOM 12344 C CA . TYR D 1 293 ? 103.046 -50.458 158.109 1.00 70.45 283 TYR D CA 1
ATOM 12345 C C . TYR D 1 293 ? 103.483 -51.551 157.145 1.00 69.31 283 TYR D C 1
ATOM 12346 O O . TYR D 1 293 ? 104.613 -52.047 157.215 1.00 73.88 283 TYR D O 1
ATOM 12355 N N . TYR D 1 294 ? 102.568 -51.928 156.253 1.00 68.86 284 TYR D N 1
ATOM 12356 C CA . TYR D 1 294 ? 102.770 -53.002 155.288 1.00 68.39 284 TYR D CA 1
ATOM 12357 C C . TYR D 1 294 ? 102.324 -52.539 153.904 1.00 69.52 284 TYR D C 1
ATOM 12358 O O . TYR D 1 294 ? 101.233 -51.976 153.753 1.00 67.47 284 TYR D O 1
ATOM 12367 N N . PHE D 1 295 ? 103.177 -52.759 152.904 1.00 66.68 285 PHE D N 1
ATOM 12368 C CA . PHE D 1 295 ? 102.860 -52.386 151.529 1.00 66.55 285 PHE D CA 1
ATOM 12369 C C . PHE D 1 295 ? 101.840 -53.342 150.917 1.00 70.69 285 PHE D C 1
ATOM 12370 O O . PHE D 1 295 ? 101.913 -54.560 151.105 1.00 71.09 285 PHE D O 1
ATOM 12378 N N . LEU D 1 296 ? 100.889 -52.782 150.165 1.00 69.34 286 LEU D N 1
ATOM 12379 C CA . LEU D 1 296 ? 99.885 -53.568 149.450 1.00 68.11 286 LEU D CA 1
ATOM 12380 C C . LEU D 1 296 ? 100.028 -53.422 147.938 1.00 77.15 286 LEU D C 1
ATOM 12381 O O . LEU D 1 296 ? 100.355 -54.395 147.253 1.00 79.04 286 LEU D O 1
ATOM 12386 N N . GLU D 1 297 ? 99.792 -52.230 147.393 1.00 83.04 287 GLU D N 1
ATOM 12387 C CA . GLU D 1 297 ? 99.777 -52.040 145.949 1.00 82.81 287 GLU D CA 1
ATOM 12388 C C . GLU D 1 297 ? 100.331 -50.665 145.613 1.00 81.00 287 GLU D C 1
ATOM 12389 O O . GLU D 1 297 ? 100.357 -49.761 146.452 1.00 80.74 287 GLU D O 1
ATOM 12395 N N . MET D 1 298 ? 100.771 -50.512 144.367 1.00 74.82 288 MET D N 1
ATOM 12396 C CA . MET D 1 298 ? 101.186 -49.217 143.849 1.00 76.05 288 MET D CA 1
ATOM 12397 C C . MET D 1 298 ? 100.325 -48.877 142.645 1.00 77.41 288 MET D C 1
ATOM 12398 O O . MET D 1 298 ? 100.172 -49.697 141.731 1.00 80.83 288 MET D O 1
ATOM 12403 N N . ASN D 1 299 ? 99.773 -47.671 142.650 1.00 72.00 289 ASN D N 1
ATOM 12404 C CA . ASN D 1 299 ? 98.979 -47.157 141.545 1.00 69.39 289 ASN D CA 1
ATOM 12405 C C . ASN D 1 299 ? 99.902 -46.299 140.689 1.00 67.41 289 ASN D C 1
ATOM 12406 O O . ASN D 1 299 ? 100.334 -45.225 141.119 1.00 70.18 289 ASN D O 1
ATOM 12411 N N . THR D 1 300 ? 100.189 -46.756 139.471 1.00 65.40 290 THR D N 1
ATOM 12412 C CA . THR D 1 300 ? 101.155 -46.077 138.604 1.00 67.09 290 THR D CA 1
ATOM 12413 C C . THR D 1 300 ? 100.467 -45.013 137.748 1.00 68.90 290 THR D C 1
ATOM 12414 O O . THR D 1 300 ? 100.578 -44.980 136.522 1.00 69.42 290 THR D O 1
ATOM 12418 N N . ARG D 1 301 ? 99.781 -44.105 138.434 1.00 70.28 291 ARG D N 1
ATOM 12419 C CA . ARG D 1 301 ? 98.920 -43.120 137.793 1.00 65.61 291 ARG D CA 1
ATOM 12420 C C . ARG D 1 301 ? 98.726 -41.959 138.756 1.00 61.86 291 ARG D C 1
ATOM 12421 O O . ARG D 1 301 ? 99.267 -41.947 139.864 1.00 64.57 291 ARG D O 1
ATOM 12429 N N . ILE D 1 302 ? 97.940 -40.976 138.318 1.00 61.62 292 ILE D N 1
ATOM 12430 C CA . ILE D 1 302 ? 97.455 -39.956 139.235 1.00 58.92 292 ILE D CA 1
ATOM 12431 C C . ILE D 1 302 ? 96.420 -40.589 140.157 1.00 59.45 292 ILE D C 1
ATOM 12432 O O . ILE D 1 302 ? 95.745 -41.561 139.795 1.00 64.33 292 ILE D O 1
ATOM 12437 N N . GLN D 1 303 ? 96.289 -40.046 141.361 1.00 61.85 293 GLN D N 1
ATOM 12438 C CA . GLN D 1 303 ? 95.350 -40.571 142.342 1.00 66.60 293 GLN D CA 1
ATOM 12439 C C . GLN D 1 303 ? 94.070 -39.748 142.326 1.00 64.14 293 GLN D C 1
ATOM 12440 O O . GLN D 1 303 ? 94.107 -38.526 142.152 1.00 63.51 293 GLN D O 1
ATOM 12446 N N . VAL D 1 304 ? 92.932 -40.426 142.497 1.00 65.60 294 VAL D N 1
ATOM 12447 C CA . VAL D 1 304 ? 91.658 -39.715 142.563 1.00 68.34 294 VAL D CA 1
ATOM 12448 C C . VAL D 1 304 ? 91.681 -38.689 143.685 1.00 70.83 294 VAL D C 1
ATOM 12449 O O . VAL D 1 304 ? 91.192 -37.563 143.531 1.00 70.49 294 VAL D O 1
ATOM 12453 N N . GLU D 1 305 ? 92.263 -39.054 144.825 1.00 83.45 295 GLU D N 1
ATOM 12454 C CA . GLU D 1 305 ? 92.310 -38.196 145.998 1.00 83.89 295 GLU D CA 1
ATOM 12455 C C . GLU D 1 305 ? 93.577 -37.359 146.057 1.00 82.86 295 GLU D C 1
ATOM 12456 O O . GLU D 1 305 ? 93.922 -36.845 147.127 1.00 83.25 295 GLU D O 1
ATOM 12462 N N . HIS D 1 306 ? 94.280 -37.206 144.932 1.00 67.68 296 HIS D N 1
ATOM 12463 C CA . HIS D 1 306 ? 95.440 -36.327 144.909 1.00 61.99 296 HIS D CA 1
ATOM 12464 C C . HIS D 1 306 ? 95.073 -34.920 145.349 1.00 63.12 296 HIS D C 1
ATOM 12465 O O . HIS D 1 306 ? 95.959 -34.133 145.700 1.00 65.44 296 HIS D O 1
ATOM 12472 N N . THR D 1 307 ? 93.782 -34.591 145.327 1.00 64.52 297 THR D N 1
ATOM 12473 C CA . THR D 1 307 ? 93.339 -33.246 145.666 1.00 64.17 297 THR D CA 1
ATOM 12474 C C . THR D 1 307 ? 93.721 -32.874 147.094 1.00 62.45 297 THR D C 1
ATOM 12475 O O . THR D 1 307 ? 94.227 -31.773 147.342 1.00 61.79 297 THR D O 1
ATOM 12479 N N . VAL D 1 308 ? 93.489 -33.778 148.050 1.00 60.74 298 VAL D N 1
ATOM 12480 C CA . VAL D 1 308 ? 93.806 -33.456 149.439 1.00 60.25 298 VAL D CA 1
ATOM 12481 C C . VAL D 1 308 ? 95.301 -33.207 149.590 1.00 60.06 298 VAL D C 1
ATOM 12482 O O . VAL D 1 308 ? 95.725 -32.261 150.268 1.00 63.28 298 VAL D O 1
ATOM 12486 N N . THR D 1 309 ? 96.125 -34.044 148.958 1.00 55.35 299 THR D N 1
ATOM 12487 C CA . THR D 1 309 ? 97.564 -33.808 148.987 1.00 58.96 299 THR D CA 1
ATOM 12488 C C . THR D 1 309 ? 97.920 -32.471 148.346 1.00 61.37 299 THR D C 1
ATOM 12489 O O . THR D 1 309 ? 98.788 -31.745 148.843 1.00 61.38 299 THR D O 1
ATOM 12493 N N . GLU D 1 310 ? 97.251 -32.124 147.243 1.00 70.18 300 GLU D N 1
ATOM 12494 C CA . GLU D 1 310 ? 97.545 -30.864 146.563 1.00 70.37 300 GLU D CA 1
ATOM 12495 C C . GLU D 1 310 ? 97.264 -29.661 147.450 1.00 70.53 300 GLU D C 1
ATOM 12496 O O . GLU D 1 310 ? 98.039 -28.696 147.460 1.00 71.14 300 GLU D O 1
ATOM 12502 N N . MET D 1 311 ? 96.170 -29.697 148.211 1.00 64.46 301 MET D N 1
ATOM 12503 C CA . MET D 1 311 ? 95.816 -28.524 148.998 1.00 62.47 301 MET D CA 1
ATOM 12504 C C . MET D 1 311 ? 96.689 -28.388 150.234 1.00 64.57 301 MET D C 1
ATOM 12505 O O . MET D 1 311 ? 96.968 -27.263 150.668 1.00 66.07 301 MET D O 1
ATOM 12510 N N . VAL D 1 312 ? 97.146 -29.506 150.795 1.00 65.00 302 VAL D N 1
ATOM 12511 C CA . VAL D 1 312 ? 97.940 -29.442 152.016 1.00 64.57 302 VAL D CA 1
ATOM 12512 C C . VAL D 1 312 ? 99.382 -29.064 151.705 1.00 62.28 302 VAL D C 1
ATOM 12513 O O . VAL D 1 312 ? 100.009 -28.307 152.454 1.00 65.12 302 VAL D O 1
ATOM 12517 N N . TYR D 1 313 ? 99.933 -29.565 150.603 1.00 54.12 303 TYR D N 1
ATOM 12518 C CA . TYR D 1 313 ? 101.309 -29.260 150.239 1.00 55.06 303 TYR D CA 1
ATOM 12519 C C . TYR D 1 313 ? 101.410 -28.190 149.158 1.00 61.82 303 TYR D C 1
ATOM 12520 O O . TYR D 1 313 ? 102.523 -27.847 148.748 1.00 62.32 303 TYR D O 1
ATOM 12529 N N . GLY D 1 314 ? 100.283 -27.654 148.697 1.00 67.73 304 GLY D N 1
ATOM 12530 C CA . GLY D 1 314 ? 100.292 -26.520 147.781 1.00 62.30 304 GLY D CA 1
ATOM 12531 C C . GLY D 1 314 ? 100.981 -26.781 146.460 1.00 59.60 304 GLY D C 1
ATOM 12532 O O . GLY D 1 314 ? 101.722 -25.922 145.969 1.00 62.83 304 GLY D O 1
ATOM 12533 N N . ILE D 1 315 ? 100.752 -27.948 145.871 1.00 60.55 305 ILE D N 1
ATOM 12534 C CA . ILE D 1 315 ? 101.395 -28.344 144.627 1.00 63.10 305 ILE D CA 1
ATOM 12535 C C . ILE D 1 315 ? 100.331 -28.769 143.626 1.00 72.39 305 ILE D C 1
ATOM 12536 O O . ILE D 1 315 ? 99.359 -29.442 143.986 1.00 73.95 305 ILE D O 1
ATOM 12541 N N . ASP D 1 316 ? 100.510 -28.363 142.370 1.00 79.37 306 ASP D N 1
ATOM 12542 C CA . ASP D 1 316 ? 99.673 -28.830 141.264 1.00 79.16 306 ASP D CA 1
ATOM 12543 C C . ASP D 1 316 ? 100.311 -30.098 140.715 1.00 80.14 306 ASP D C 1
ATOM 12544 O O . ASP D 1 316 ? 101.315 -30.042 140.001 1.00 82.13 306 ASP D O 1
ATOM 12549 N N . LEU D 1 317 ? 99.741 -31.252 141.063 1.00 69.77 307 LEU D N 1
ATOM 12550 C CA . LEU D 1 317 ? 100.345 -32.513 140.646 1.00 67.39 307 LEU D CA 1
ATOM 12551 C C . LEU D 1 317 ? 100.193 -32.747 139.146 1.00 67.67 307 LEU D C 1
ATOM 12552 O O . LEU D 1 317 ? 101.135 -33.209 138.491 1.00 66.66 307 LEU D O 1
ATOM 12557 N N . VAL D 1 318 ? 99.032 -32.412 138.577 1.00 69.17 308 VAL D N 1
ATOM 12558 C CA . VAL D 1 318 ? 98.832 -32.604 137.141 1.00 66.56 308 VAL D CA 1
ATOM 12559 C C . VAL D 1 318 ? 99.766 -31.701 136.347 1.00 68.11 308 VAL D C 1
ATOM 12560 O O . VAL D 1 318 ? 100.341 -32.115 135.333 1.00 66.72 308 VAL D O 1
ATOM 12564 N N . ALA D 1 319 ? 99.922 -30.449 136.781 1.00 66.74 309 ALA D N 1
ATOM 12565 C CA . ALA D 1 319 ? 100.916 -29.591 136.149 1.00 61.85 309 ALA D CA 1
ATOM 12566 C C . ALA D 1 319 ? 102.310 -30.181 136.308 1.00 66.41 309 ALA D C 1
ATOM 12567 O O . ALA D 1 319 ? 103.115 -30.154 135.371 1.00 67.91 309 ALA D O 1
ATOM 12569 N N . ALA D 1 320 ? 102.608 -30.727 137.490 1.00 68.54 310 ALA D N 1
ATOM 12570 C CA . ALA D 1 320 ? 103.905 -31.359 137.709 1.00 68.20 310 ALA D CA 1
ATOM 12571 C C . ALA D 1 320 ? 104.120 -32.521 136.750 1.00 72.66 310 ALA D C 1
ATOM 12572 O O . ALA D 1 320 ? 105.209 -32.675 136.185 1.00 77.15 310 ALA D O 1
ATOM 12574 N N . GLN D 1 321 ? 103.088 -33.349 136.554 1.00 69.04 311 GLN D N 1
ATOM 12575 C CA . GLN D 1 321 ? 103.195 -34.455 135.607 1.00 66.96 311 GLN D CA 1
ATOM 12576 C C . GLN D 1 321 ? 103.578 -33.954 134.225 1.00 72.82 311 GLN D C 1
ATOM 12577 O O . GLN D 1 321 ? 104.449 -34.531 133.563 1.00 75.67 311 GLN D O 1
ATOM 12583 N N . ILE D 1 322 ? 102.939 -32.870 133.777 1.00 71.04 312 ILE D N 1
ATOM 12584 C CA . ILE D 1 322 ? 103.187 -32.348 132.437 1.00 68.90 312 ILE D CA 1
ATOM 12585 C C . ILE D 1 322 ? 104.632 -31.889 132.304 1.00 75.57 312 ILE D C 1
ATOM 12586 O O . ILE D 1 322 ? 105.305 -32.177 131.307 1.00 78.33 312 ILE D O 1
ATOM 12591 N N . ARG D 1 323 ? 105.130 -31.163 133.305 1.00 75.41 313 ARG D N 1
ATOM 12592 C CA . ARG D 1 323 ? 106.504 -30.679 133.243 1.00 77.13 313 ARG D CA 1
ATOM 12593 C C . ARG D 1 323 ? 107.501 -31.832 133.248 1.00 80.71 313 ARG D C 1
ATOM 12594 O O . ARG D 1 323 ? 108.406 -31.885 132.408 1.00 84.79 313 ARG D O 1
ATOM 12602 N N . ILE D 1 324 ? 107.344 -32.778 134.178 1.00 82.04 314 ILE D N 1
ATOM 12603 C CA . ILE D 1 324 ? 108.287 -33.892 134.225 1.00 83.02 314 ILE D CA 1
ATOM 12604 C C . ILE D 1 324 ? 108.223 -34.684 132.933 1.00 86.80 314 ILE D C 1
ATOM 12605 O O . ILE D 1 324 ? 109.231 -35.241 132.484 1.00 93.53 314 ILE D O 1
ATOM 12610 N N . ALA D 1 325 ? 107.043 -34.744 132.310 1.00 81.57 315 ALA D N 1
ATOM 12611 C CA . ALA D 1 325 ? 106.915 -35.407 131.017 1.00 83.30 315 ALA D CA 1
ATOM 12612 C C . ALA D 1 325 ? 107.620 -34.618 129.924 1.00 87.27 315 ALA D C 1
ATOM 12613 O O . ALA D 1 325 ? 108.171 -35.210 128.989 1.00 89.92 315 ALA D O 1
ATOM 12615 N N . GLN D 1 326 ? 107.625 -33.286 130.038 1.00 85.44 316 GLN D N 1
ATOM 12616 C CA . GLN D 1 326 ? 108.319 -32.434 129.084 1.00 83.52 316 GLN D CA 1
ATOM 12617 C C . GLN D 1 326 ? 109.827 -32.506 129.243 1.00 91.24 316 GLN D C 1
ATOM 12618 O O . GLN D 1 326 ? 110.550 -31.947 128.413 1.00 97.49 316 GLN D O 1
ATOM 12624 N N . GLY D 1 327 ? 110.312 -33.202 130.266 1.00 103.96 317 GLY D N 1
ATOM 12625 C CA . GLY D 1 327 ? 111.728 -33.377 130.489 1.00 108.90 317 GLY D CA 1
ATOM 12626 C C . GLY D 1 327 ? 112.324 -32.442 131.516 1.00 106.52 317 GLY D C 1
ATOM 12627 O O . GLY D 1 327 ? 113.547 -32.450 131.697 1.00 111.52 317 GLY D O 1
ATOM 12628 N N . GLU D 1 328 ? 111.504 -31.647 132.198 1.00 91.57 318 GLU D N 1
ATOM 12629 C CA . GLU D 1 328 ? 112.015 -30.738 133.211 1.00 90.15 318 GLU D CA 1
ATOM 12630 C C . GLU D 1 328 ? 112.585 -31.523 134.381 1.00 93.52 318 GLU D C 1
ATOM 12631 O O . GLU D 1 328 ? 112.020 -32.537 134.799 1.00 91.07 318 GLU D O 1
ATOM 12637 N N . LYS D 1 329 ? 113.713 -31.052 134.906 1.00 94.18 319 LYS D N 1
ATOM 12638 C CA . LYS D 1 329 ? 114.240 -31.601 136.144 1.00 90.30 319 LYS D CA 1
ATOM 12639 C C . LYS D 1 329 ? 113.429 -31.064 137.314 1.00 85.03 319 LYS D C 1
ATOM 12640 O O . LYS D 1 329 ? 112.946 -29.928 137.290 1.00 84.28 319 LYS D O 1
ATOM 12646 N N . LEU D 1 330 ? 113.295 -31.880 138.354 1.00 79.06 320 LEU D N 1
ATOM 12647 C CA . LEU D 1 330 ? 112.463 -31.491 139.485 1.00 78.07 320 LEU D CA 1
ATOM 12648 C C . LEU D 1 330 ? 112.870 -30.120 140.011 1.00 76.18 320 LEU D C 1
ATOM 12649 O O . LEU D 1 330 ? 114.048 -29.862 140.268 1.00 81.44 320 LEU D O 1
ATOM 12654 N N . TRP D 1 331 ? 111.882 -29.242 140.170 1.00 74.20 321 TRP D N 1
ATOM 12655 C CA . TRP D 1 331 ? 112.107 -27.856 140.561 1.00 72.97 321 TRP D CA 1
ATOM 12656 C C . TRP D 1 331 ? 112.102 -27.652 142.071 1.00 71.71 321 TRP D C 1
ATOM 12657 O O . TRP D 1 331 ? 112.130 -26.504 142.526 1.00 70.20 321 TRP D O 1
ATOM 12668 N N . PHE D 1 332 ? 112.040 -28.728 142.851 1.00 72.42 322 PHE D N 1
ATOM 12669 C CA . PHE D 1 332 ? 112.046 -28.621 144.301 1.00 69.89 322 PHE D CA 1
ATOM 12670 C C . PHE D 1 332 ? 112.667 -29.883 144.885 1.00 72.61 322 PHE D C 1
ATOM 12671 O O . PHE D 1 332 ? 112.871 -30.880 144.187 1.00 71.43 322 PHE D O 1
ATOM 12679 N N . LYS D 1 333 ? 112.967 -29.829 146.184 1.00 75.31 323 LYS D N 1
ATOM 12680 C CA . LYS D 1 333 ? 113.583 -30.941 146.894 1.00 75.89 323 LYS D CA 1
ATOM 12681 C C . LYS D 1 333 ? 112.749 -31.293 148.118 1.00 74.40 323 LYS D C 1
ATOM 12682 O O . LYS D 1 333 ? 111.870 -30.536 148.538 1.00 76.03 323 LYS D O 1
ATOM 12688 N N . GLN D 1 334 ? 113.045 -32.458 148.700 1.00 72.32 324 GLN D N 1
ATOM 12689 C CA . GLN D 1 334 ? 112.246 -32.938 149.822 1.00 71.83 324 GLN D CA 1
ATOM 12690 C C . GLN D 1 334 ? 112.204 -31.933 150.961 1.00 73.86 324 GLN D C 1
ATOM 12691 O O . GLN D 1 334 ? 111.219 -31.881 151.708 1.00 71.52 324 GLN D O 1
ATOM 12697 N N . GLU D 1 335 ? 113.265 -31.143 151.126 1.00 85.83 325 GLU D N 1
ATOM 12698 C CA . GLU D 1 335 ? 113.279 -30.129 152.174 1.00 85.28 325 GLU D CA 1
ATOM 12699 C C . GLU D 1 335 ? 112.205 -29.071 151.946 1.00 82.06 325 GLU D C 1
ATOM 12700 O O . GLU D 1 335 ? 111.724 -28.461 152.907 1.00 81.26 325 GLU D O 1
ATOM 12706 N N . ASP D 1 336 ? 111.839 -28.824 150.683 1.00 74.22 326 ASP D N 1
ATOM 12707 C CA . ASP D 1 336 ? 110.818 -27.849 150.318 1.00 69.60 326 ASP D CA 1
ATOM 12708 C C . ASP D 1 336 ? 109.389 -28.351 150.505 1.00 66.43 326 ASP D C 1
ATOM 12709 O O . ASP D 1 336 ? 108.460 -27.537 150.495 1.00 64.58 326 ASP D O 1
ATOM 12714 N N . VAL D 1 337 ? 109.187 -29.654 150.679 1.00 69.37 327 VAL D N 1
ATOM 12715 C CA . VAL D 1 337 ? 107.849 -30.231 150.790 1.00 63.60 327 VAL D CA 1
ATOM 12716 C C . VAL D 1 337 ? 107.360 -30.046 152.224 1.00 62.01 327 VAL D C 1
ATOM 12717 O O . VAL D 1 337 ? 107.824 -30.729 153.140 1.00 60.56 327 VAL D O 1
ATOM 12721 N N . VAL D 1 338 ? 106.417 -29.127 152.420 1.00 60.60 328 VAL D N 1
ATOM 12722 C CA . VAL D 1 338 ? 105.945 -28.778 153.760 1.00 60.34 328 VAL D CA 1
ATOM 12723 C C . VAL D 1 338 ? 104.424 -28.842 153.845 1.00 58.43 328 VAL D C 1
ATOM 12724 O O . VAL D 1 338 ? 103.730 -28.200 153.044 1.00 66.75 328 VAL D O 1
ATOM 12728 N N . PRO D 1 339 ? 103.864 -29.578 154.802 1.00 53.46 329 PRO D N 1
ATOM 12729 C CA . PRO D 1 339 ? 102.407 -29.595 154.961 1.00 56.49 329 PRO D CA 1
ATOM 12730 C C . PRO D 1 339 ? 101.921 -28.381 155.732 1.00 60.62 329 PRO D C 1
ATOM 12731 O O . PRO D 1 339 ? 102.510 -27.978 156.736 1.00 64.55 329 PRO D O 1
ATOM 12735 N N . ARG D 1 340 ? 100.826 -27.801 155.246 1.00 65.85 330 ARG D N 1
ATOM 12736 C CA . ARG D 1 340 ? 100.125 -26.715 155.919 1.00 64.81 330 ARG D CA 1
ATOM 12737 C C . ARG D 1 340 ? 98.642 -27.053 155.928 1.00 67.35 330 ARG D C 1
ATOM 12738 O O . ARG D 1 340 ? 98.060 -27.302 154.869 1.00 69.52 330 ARG D O 1
ATOM 12746 N N . GLY D 1 341 ? 98.034 -27.075 157.113 1.00 53.67 331 GLY D N 1
ATOM 12747 C CA . GLY D 1 341 ? 96.600 -27.302 157.208 1.00 57.30 331 GLY D CA 1
ATOM 12748 C C . GLY D 1 341 ? 96.186 -28.764 157.100 1.00 65.76 331 GLY D C 1
ATOM 12749 O O . GLY D 1 341 ? 97.004 -29.687 157.130 1.00 70.80 331 GLY D O 1
ATOM 12750 N N . HIS D 1 342 ? 94.868 -28.966 156.991 1.00 64.06 332 HIS D N 1
ATOM 12751 C CA . HIS D 1 342 ? 94.262 -30.289 156.873 1.00 58.68 332 HIS D CA 1
ATOM 12752 C C . HIS D 1 342 ? 93.182 -30.255 155.796 1.00 60.64 332 HIS D C 1
ATOM 12753 O O . HIS D 1 342 ? 92.420 -29.287 155.710 1.00 64.01 332 HIS D O 1
ATOM 12760 N N . ALA D 1 343 ? 93.120 -31.303 154.968 1.00 64.66 333 ALA D N 1
ATOM 12761 C CA . ALA D 1 343 ? 92.151 -31.384 153.878 1.00 64.80 333 ALA D CA 1
ATOM 12762 C C . ALA D 1 343 ? 91.370 -32.691 153.932 1.00 65.11 333 ALA D C 1
ATOM 12763 O O . ALA D 1 343 ? 91.926 -33.749 154.243 1.00 65.65 333 ALA D O 1
ATOM 12765 N N . ILE D 1 344 ? 90.084 -32.614 153.604 1.00 60.82 334 ILE D N 1
ATOM 12766 C CA . ILE D 1 344 ? 89.198 -33.769 153.553 1.00 56.05 334 ILE D CA 1
ATOM 12767 C C . ILE D 1 344 ? 88.487 -33.760 152.208 1.00 57.39 334 ILE D C 1
ATOM 12768 O O . ILE D 1 344 ? 88.118 -32.695 151.701 1.00 61.28 334 ILE D O 1
ATOM 12773 N N . GLU D 1 345 ? 88.300 -34.941 151.623 1.00 57.20 335 GLU D N 1
ATOM 12774 C CA . GLU D 1 345 ? 87.558 -35.075 150.376 1.00 55.78 335 GLU D CA 1
ATOM 12775 C C . GLU D 1 345 ? 86.434 -36.084 150.533 1.00 56.99 335 GLU D C 1
ATOM 12776 O O . GLU D 1 345 ? 86.658 -37.211 150.987 1.00 59.10 335 GLU D O 1
ATOM 12782 N N . CYS D 1 346 ? 85.232 -35.679 150.141 1.00 56.71 336 CYS D N 1
ATOM 12783 C CA . CYS D 1 346 ? 84.081 -36.565 150.068 1.00 56.98 336 CYS D CA 1
ATOM 12784 C C . CYS D 1 346 ? 83.760 -36.786 148.597 1.00 58.87 336 CYS D C 1
ATOM 12785 O O . CYS D 1 346 ? 83.670 -35.819 147.832 1.00 63.69 336 CYS D O 1
ATOM 12788 N N . ARG D 1 347 ? 83.596 -38.044 148.198 1.00 59.37 337 ARG D N 1
ATOM 12789 C CA . ARG D 1 347 ? 83.290 -38.369 146.807 1.00 64.63 337 ARG D CA 1
ATOM 12790 C C . ARG D 1 347 ? 81.780 -38.341 146.613 1.00 62.29 337 ARG D C 1
ATOM 12791 O O . ARG D 1 347 ? 81.046 -39.058 147.300 1.00 65.04 337 ARG D O 1
ATOM 12799 N N . ILE D 1 348 ? 81.317 -37.518 145.696 1.00 57.29 338 ILE D N 1
ATOM 12800 C CA . ILE D 1 348 ? 79.904 -37.420 145.466 1.00 64.53 338 ILE D CA 1
ATOM 12801 C C . ILE D 1 348 ? 79.587 -38.512 144.489 1.00 71.09 338 ILE D C 1
ATOM 12802 O O . ILE D 1 348 ? 79.565 -38.295 143.289 1.00 69.61 338 ILE D O 1
ATOM 12807 N N . ASN D 1 349 ? 79.373 -39.710 145.006 1.00 69.65 339 ASN D N 1
ATOM 12808 C CA . ASN D 1 349 ? 79.070 -40.837 144.167 1.00 67.51 339 ASN D CA 1
ATOM 12809 C C . ASN D 1 349 ? 77.594 -40.918 144.030 1.00 70.10 339 ASN D C 1
ATOM 12810 O O . ASN D 1 349 ? 76.872 -40.636 144.966 1.00 70.70 339 ASN D O 1
ATOM 12815 N N . ALA D 1 350 ? 77.133 -41.323 142.866 1.00 71.24 340 ALA D N 1
ATOM 12816 C CA . ALA D 1 350 ? 75.721 -41.448 142.624 1.00 69.33 340 ALA D CA 1
ATOM 12817 C C . ALA D 1 350 ? 75.273 -42.809 143.028 1.00 73.74 340 ALA D C 1
ATOM 12818 O O . ALA D 1 350 ? 75.154 -43.685 142.189 1.00 79.30 340 ALA D O 1
ATOM 12820 N N . GLU D 1 351 ? 75.016 -43.000 144.306 1.00 72.12 341 GLU D N 1
ATOM 12821 C CA . GLU D 1 351 ? 74.641 -44.291 144.794 1.00 70.96 341 GLU D CA 1
ATOM 12822 C C . GLU D 1 351 ? 73.634 -44.065 145.885 1.00 75.90 341 GLU D C 1
ATOM 12823 O O . GLU D 1 351 ? 73.469 -42.947 146.326 1.00 77.79 341 GLU D O 1
ATOM 12829 N N . ASP D 1 352 ? 72.952 -45.116 146.317 1.00 77.09 342 ASP D N 1
ATOM 12830 C CA . ASP D 1 352 ? 71.981 -44.993 147.383 1.00 78.32 342 ASP D CA 1
ATOM 12831 C C . ASP D 1 352 ? 72.621 -45.332 148.733 1.00 81.26 342 ASP D C 1
ATOM 12832 O O . ASP D 1 352 ? 72.722 -46.500 149.050 1.00 82.20 342 ASP D O 1
ATOM 12837 N N . PRO D 1 353 ? 72.962 -44.313 149.568 1.00 83.83 343 PRO D N 1
ATOM 12838 C CA . PRO D 1 353 ? 73.618 -44.749 150.799 1.00 84.25 343 PRO D CA 1
ATOM 12839 C C . PRO D 1 353 ? 72.742 -45.611 151.651 1.00 85.92 343 PRO D C 1
ATOM 12840 O O . PRO D 1 353 ? 73.257 -46.333 152.480 1.00 86.63 343 PRO D O 1
ATOM 12844 N N . LEU D 1 354 ? 71.441 -45.577 151.442 1.00 83.94 344 LEU D N 1
ATOM 12845 C CA . LEU D 1 354 ? 70.549 -46.305 152.316 1.00 83.27 344 LEU D CA 1
ATOM 12846 C C . LEU D 1 354 ? 70.190 -47.672 151.792 1.00 83.98 344 LEU D C 1
ATOM 12847 O O . LEU D 1 354 ? 69.519 -48.437 152.467 1.00 83.23 344 LEU D O 1
ATOM 12852 N N . HIS D 1 355 ? 70.632 -47.984 150.590 1.00 88.04 345 HIS D N 1
ATOM 12853 C CA . HIS D 1 355 ? 70.330 -49.266 149.996 1.00 88.30 345 HIS D CA 1
ATOM 12854 C C . HIS D 1 355 ? 71.591 -49.873 149.468 1.00 86.85 345 HIS D C 1
ATOM 12855 O O . HIS D 1 355 ? 71.751 -49.983 148.268 1.00 87.59 345 HIS D O 1
ATOM 12862 N N . ASN D 1 356 ? 72.493 -50.257 150.357 1.00 84.59 346 ASN D N 1
ATOM 12863 C CA . ASN D 1 356 ? 73.745 -50.886 149.965 1.00 83.21 346 ASN D CA 1
ATOM 12864 C C . ASN D 1 356 ? 74.426 -50.244 148.794 1.00 83.55 346 ASN D C 1
ATOM 12865 O O . ASN D 1 356 ? 74.883 -50.948 147.904 1.00 83.86 346 ASN D O 1
ATOM 12870 N N . PHE D 1 357 ? 74.497 -48.919 148.787 1.00 84.40 347 PHE D N 1
ATOM 12871 C CA . PHE D 1 357 ? 75.191 -48.183 147.740 1.00 81.36 347 PHE D CA 1
ATOM 12872 C C . PHE D 1 357 ? 74.923 -48.711 146.358 1.00 84.72 347 PHE D C 1
ATOM 12873 O O . PHE D 1 357 ? 75.840 -48.951 145.585 1.00 82.63 347 PHE D O 1
ATOM 12881 N N . ARG D 1 358 ? 73.653 -48.875 146.039 1.00 88.25 348 ARG D N 1
ATOM 12882 C CA . ARG D 1 358 ? 73.294 -49.376 144.746 1.00 83.85 348 ARG D CA 1
ATOM 12883 C C . ARG D 1 358 ? 73.341 -48.232 143.785 1.00 83.54 348 ARG D C 1
ATOM 12884 O O . ARG D 1 358 ? 72.993 -47.113 144.117 1.00 84.70 348 ARG D O 1
ATOM 12892 N N . PRO D 1 359 ? 73.803 -48.504 142.586 1.00 77.81 349 PRO D N 1
ATOM 12893 C CA . PRO D 1 359 ? 73.945 -47.420 141.644 1.00 77.63 349 PRO D CA 1
ATOM 12894 C C . PRO D 1 359 ? 72.679 -46.650 141.376 1.00 79.82 349 PRO D C 1
ATOM 12895 O O . PRO D 1 359 ? 71.645 -47.258 141.135 1.00 81.99 349 PRO D O 1
ATOM 12899 N N . ALA D 1 360 ? 72.753 -45.331 141.415 1.00 78.50 350 ALA D N 1
ATOM 12900 C CA . ALA D 1 360 ? 71.620 -44.477 141.089 1.00 79.77 350 ALA D CA 1
ATOM 12901 C C . ALA D 1 360 ? 71.937 -43.702 139.818 1.00 79.32 350 ALA D C 1
ATOM 12902 O O . ALA D 1 360 ? 73.005 -43.091 139.710 1.00 80.53 350 ALA D O 1
ATOM 12904 N N . LEU D 1 361 ? 71.017 -43.729 138.861 1.00 79.68 351 LEU D N 1
ATOM 12905 C CA . LEU D 1 361 ? 71.180 -43.013 137.607 1.00 81.25 351 LEU D CA 1
ATOM 12906 C C . LEU D 1 361 ? 69.954 -42.137 137.398 1.00 81.05 351 LEU D C 1
ATOM 12907 O O . LEU D 1 361 ? 68.933 -42.290 138.073 1.00 80.86 351 LEU D O 1
ATOM 12912 N N . GLY D 1 362 ? 70.063 -41.205 136.461 1.00 78.27 352 GLY D N 1
ATOM 12913 C CA . GLY D 1 362 ? 68.969 -40.290 136.200 1.00 81.75 352 GLY D CA 1
ATOM 12914 C C . GLY D 1 362 ? 69.488 -39.004 135.583 1.00 77.79 352 GLY D C 1
ATOM 12915 O O . GLY D 1 362 ? 70.609 -38.949 135.078 1.00 73.84 352 GLY D O 1
ATOM 12916 N N . THR D 1 363 ? 68.648 -37.975 135.644 1.00 78.02 353 THR D N 1
ATOM 12917 C CA . THR D 1 363 ? 68.966 -36.673 135.077 1.00 76.62 353 THR D CA 1
ATOM 12918 C C . THR D 1 363 ? 69.081 -35.634 136.186 1.00 76.68 353 THR D C 1
ATOM 12919 O O . THR D 1 363 ? 68.194 -35.530 137.041 1.00 77.40 353 THR D O 1
ATOM 12923 N N . ILE D 1 364 ? 70.181 -34.885 136.181 1.00 69.96 354 ILE D N 1
ATOM 12924 C CA . ILE D 1 364 ? 70.380 -33.812 137.148 1.00 71.84 354 ILE D CA 1
ATOM 12925 C C . ILE D 1 364 ? 69.583 -32.596 136.698 1.00 72.89 354 ILE D C 1
ATOM 12926 O O . ILE D 1 364 ? 69.767 -32.096 135.582 1.00 67.63 354 ILE D O 1
ATOM 12931 N N . GLY D 1 365 ? 68.692 -32.119 137.563 1.00 73.55 355 GLY D N 1
ATOM 12932 C CA . GLY D 1 365 ? 67.928 -30.929 137.255 1.00 69.14 355 GLY D CA 1
ATOM 12933 C C . GLY D 1 365 ? 68.696 -29.681 137.623 1.00 72.51 355 GLY D C 1
ATOM 12934 O O . GLY D 1 365 ? 69.320 -29.055 136.762 1.00 73.26 355 GLY D O 1
ATOM 12935 N N . GLU D 1 366 ? 68.705 -29.331 138.904 1.00 78.96 356 GLU D N 1
ATOM 12936 C CA . GLU D 1 366 ? 69.344 -28.107 139.365 1.00 77.51 356 GLU D CA 1
ATOM 12937 C C . GLU D 1 366 ? 70.678 -28.454 140.007 1.00 78.94 356 GLU D C 1
ATOM 12938 O O . GLU D 1 366 ? 70.754 -29.370 140.834 1.00 79.00 356 GLU D O 1
ATOM 12944 N N . TYR D 1 367 ? 71.727 -27.739 139.610 1.00 77.58 357 TYR D N 1
ATOM 12945 C CA . TYR D 1 367 ? 73.085 -28.017 140.063 1.00 73.03 357 TYR D CA 1
ATOM 12946 C C . TYR D 1 367 ? 73.695 -26.726 140.582 1.00 76.38 357 TYR D C 1
ATOM 12947 O O . TYR D 1 367 ? 73.890 -25.781 139.812 1.00 86.04 357 TYR D O 1
ATOM 12956 N N . HIS D 1 368 ? 73.983 -26.677 141.880 1.00 77.42 358 HIS D N 1
ATOM 12957 C CA . HIS D 1 368 ? 74.673 -25.534 142.466 1.00 78.41 358 HIS D CA 1
ATOM 12958 C C . HIS D 1 368 ? 75.771 -26.026 143.395 1.00 76.66 358 HIS D C 1
ATOM 12959 O O . HIS D 1 368 ? 75.487 -26.681 144.403 1.00 74.66 358 HIS D O 1
ATOM 12966 N N . GLU D 1 369 ? 77.021 -25.718 143.048 1.00 71.98 359 GLU D N 1
ATOM 12967 C CA . GLU D 1 369 ? 78.171 -26.179 143.807 1.00 60.52 359 GLU D CA 1
ATOM 12968 C C . GLU D 1 369 ? 78.422 -25.257 144.999 1.00 63.37 359 GLU D C 1
ATOM 12969 O O . GLU D 1 369 ? 78.186 -24.048 144.916 1.00 60.82 359 GLU D O 1
ATOM 12975 N N . PRO D 1 370 ? 78.888 -25.804 146.122 1.00 63.16 360 PRO D N 1
ATOM 12976 C CA . PRO D 1 370 ? 79.183 -24.956 147.280 1.00 55.97 360 PRO D CA 1
ATOM 12977 C C . PRO D 1 370 ? 80.382 -24.071 146.991 1.00 57.16 360 PRO D C 1
ATOM 12978 O O . PRO D 1 370 ? 81.272 -24.424 146.214 1.00 56.16 360 PRO D O 1
ATOM 12982 N N . VAL D 1 371 ? 80.408 -22.913 147.639 1.00 56.27 361 VAL D N 1
ATOM 12983 C CA . VAL D 1 371 ? 81.436 -21.916 147.382 1.00 59.28 361 VAL D CA 1
ATOM 12984 C C . VAL D 1 371 ? 81.988 -21.413 148.709 1.00 68.71 361 VAL D C 1
ATOM 12985 O O . VAL D 1 371 ? 81.311 -21.455 149.741 1.00 69.30 361 VAL D O 1
ATOM 12989 N N . GLY D 1 372 ? 83.226 -20.953 148.682 1.00 79.50 362 GLY D N 1
ATOM 12990 C CA . GLY D 1 372 ? 83.817 -20.312 149.841 1.00 79.92 362 GLY D CA 1
ATOM 12991 C C . GLY D 1 372 ? 85.317 -20.524 149.869 1.00 79.98 362 GLY D C 1
ATOM 12992 O O . GLY D 1 372 ? 85.899 -21.159 148.993 1.00 80.93 362 GLY D O 1
ATOM 12993 N N . PHE D 1 373 ? 85.933 -19.962 150.909 1.00 64.64 363 PHE D N 1
ATOM 12994 C CA . PHE D 1 373 ? 87.363 -20.133 151.127 1.00 57.58 363 PHE D CA 1
ATOM 12995 C C . PHE D 1 373 ? 87.663 -21.565 151.536 1.00 60.66 363 PHE D C 1
ATOM 12996 O O . PHE D 1 373 ? 87.018 -22.110 152.437 1.00 64.67 363 PHE D O 1
ATOM 13004 N N . GLY D 1 374 ? 88.624 -22.186 150.860 1.00 56.27 364 GLY D N 1
ATOM 13005 C CA . GLY D 1 374 ? 88.977 -23.542 151.218 1.00 57.30 364 GLY D CA 1
ATOM 13006 C C . GLY D 1 374 ? 88.022 -24.607 150.743 1.00 58.97 364 GLY D C 1
ATOM 13007 O O . GLY D 1 374 ? 88.072 -25.733 151.248 1.00 59.46 364 GLY D O 1
ATOM 13008 N N . VAL D 1 375 ? 87.145 -24.292 149.796 1.00 56.64 365 VAL D N 1
ATOM 13009 C CA . VAL D 1 375 ? 86.231 -25.264 149.214 1.00 53.01 365 VAL D CA 1
ATOM 13010 C C . VAL D 1 375 ? 86.635 -25.478 147.764 1.00 47.57 365 VAL D C 1
ATOM 13011 O O . VAL D 1 375 ? 86.757 -24.515 146.998 1.00 48.50 365 VAL D O 1
ATOM 13015 N N . ARG D 1 376 ? 86.847 -26.737 147.391 1.00 50.59 366 ARG D N 1
ATOM 13016 C CA . ARG D 1 376 ? 87.171 -27.093 146.018 1.00 52.56 366 ARG D CA 1
ATOM 13017 C C . ARG D 1 376 ? 86.204 -28.164 145.552 1.00 55.96 366 ARG D C 1
ATOM 13018 O O . ARG D 1 376 ? 85.931 -29.124 146.283 1.00 57.15 366 ARG D O 1
ATOM 13026 N N . VAL D 1 377 ? 85.705 -28.004 144.331 1.00 56.13 367 VAL D N 1
ATOM 13027 C CA . VAL D 1 377 ? 84.831 -28.977 143.695 1.00 54.32 367 VAL D CA 1
ATOM 13028 C C . VAL D 1 377 ? 85.463 -29.352 142.365 1.00 57.22 367 VAL D C 1
ATOM 13029 O O . VAL D 1 377 ? 85.573 -28.516 141.460 1.00 60.96 367 VAL D O 1
ATOM 13033 N N . ASP D 1 378 ? 85.900 -30.599 142.252 1.00 63.00 368 ASP D N 1
ATOM 13034 C CA . ASP D 1 378 ? 86.392 -31.154 140.998 1.00 66.37 368 ASP D CA 1
ATOM 13035 C C . ASP D 1 378 ? 85.262 -32.021 140.455 1.00 65.80 368 ASP D C 1
ATOM 13036 O O . ASP D 1 378 ? 85.006 -33.109 140.981 1.00 65.66 368 ASP D O 1
ATOM 13041 N N . SER D 1 379 ? 84.583 -31.545 139.412 1.00 61.87 369 SER D N 1
ATOM 13042 C CA . SER D 1 379 ? 83.318 -32.136 139.001 1.00 62.24 369 SER D CA 1
ATOM 13043 C C . SER D 1 379 ? 83.338 -32.521 137.530 1.00 60.44 369 SER D C 1
ATOM 13044 O O . SER D 1 379 ? 84.138 -32.019 136.738 1.00 64.52 369 SER D O 1
ATOM 13047 N N . GLY D 1 380 ? 82.450 -33.448 137.184 1.00 58.13 370 GLY D N 1
ATOM 13048 C CA . GLY D 1 380 ? 82.261 -33.846 135.808 1.00 62.95 370 GLY D CA 1
ATOM 13049 C C . GLY D 1 380 ? 80.812 -33.730 135.378 1.00 65.15 370 GLY D C 1
ATOM 13050 O O . GLY D 1 380 ? 80.437 -34.216 134.306 1.00 67.65 370 GLY D O 1
ATOM 13051 N N . VAL D 1 381 ? 79.988 -33.064 136.188 1.00 61.47 371 VAL D N 1
ATOM 13052 C CA . VAL D 1 381 ? 78.565 -32.936 135.910 1.00 64.26 371 VAL D CA 1
ATOM 13053 C C . VAL D 1 381 ? 78.189 -31.460 135.934 1.00 67.38 371 VAL D C 1
ATOM 13054 O O . VAL D 1 381 ? 78.934 -30.611 136.423 1.00 66.53 371 VAL D O 1
ATOM 13058 N N . ARG D 1 382 ? 77.000 -31.172 135.406 1.00 69.61 372 ARG D N 1
ATOM 13059 C CA . ARG D 1 382 ? 76.458 -29.824 135.350 1.00 67.01 372 ARG D CA 1
ATOM 13060 C C . ARG D 1 382 ? 74.952 -29.890 135.573 1.00 68.04 372 ARG D C 1
ATOM 13061 O O . ARG D 1 382 ? 74.372 -30.968 135.742 1.00 65.03 372 ARG D O 1
ATOM 13069 N N . ALA D 1 383 ? 74.315 -28.721 135.576 1.00 73.55 373 ALA D N 1
ATOM 13070 C CA . ALA D 1 383 ? 72.866 -28.658 135.690 1.00 74.11 373 ALA D CA 1
ATOM 13071 C C . ALA D 1 383 ? 72.207 -29.090 134.384 1.00 75.37 373 ALA D C 1
ATOM 13072 O O . ALA D 1 383 ? 72.719 -28.824 133.291 1.00 75.69 373 ALA D O 1
ATOM 13074 N N . TYR D 1 384 ? 71.060 -29.763 134.504 1.00 72.71 374 TYR D N 1
ATOM 13075 C CA . TYR D 1 384 ? 70.319 -30.268 133.348 1.00 70.31 374 TYR D CA 1
ATOM 13076 C C . TYR D 1 384 ? 71.211 -31.174 132.505 1.00 65.04 374 TYR D C 1
ATOM 13077 O O . TYR D 1 384 ? 71.370 -30.997 131.297 1.00 69.35 374 TYR D O 1
ATOM 13086 N N . TYR D 1 385 ? 71.820 -32.140 133.180 1.00 69.23 375 TYR D N 1
ATOM 13087 C CA . TYR D 1 385 ? 72.702 -33.121 132.572 1.00 71.78 375 TYR D CA 1
ATOM 13088 C C . TYR D 1 385 ? 72.182 -34.504 132.928 1.00 73.47 375 TYR D C 1
ATOM 13089 O O . TYR D 1 385 ? 71.954 -34.797 134.107 1.00 73.61 375 TYR D O 1
ATOM 13098 N N . THR D 1 386 ? 71.979 -35.345 131.918 1.00 71.64 376 THR D N 1
ATOM 13099 C CA . THR D 1 386 ? 71.617 -36.737 132.147 1.00 73.11 376 THR D CA 1
ATOM 13100 C C . THR D 1 386 ? 72.902 -37.541 132.309 1.00 71.06 376 THR D C 1
ATOM 13101 O O . THR D 1 386 ? 73.748 -37.560 131.408 1.00 69.10 376 THR D O 1
ATOM 13105 N N . VAL D 1 387 ? 73.047 -38.190 133.459 1.00 68.43 377 VAL D N 1
ATOM 13106 C CA . VAL D 1 387 ? 74.283 -38.878 133.824 1.00 67.40 377 VAL D CA 1
ATOM 13107 C C . VAL D 1 387 ? 74.387 -40.179 133.042 1.00 68.23 377 VAL D C 1
ATOM 13108 O O . VAL D 1 387 ? 73.514 -41.049 133.175 1.00 71.97 377 VAL D O 1
ATOM 13112 N N . PRO D 1 388 ? 75.426 -40.362 132.230 1.00 64.60 378 PRO D N 1
ATOM 13113 C CA . PRO D 1 388 ? 75.574 -41.630 131.514 1.00 71.54 378 PRO D CA 1
ATOM 13114 C C . PRO D 1 388 ? 75.522 -42.790 132.497 1.00 79.17 378 PRO D C 1
ATOM 13115 O O . PRO D 1 388 ? 76.115 -42.743 133.579 1.00 83.29 378 PRO D O 1
ATOM 13119 N N . SER D 1 389 ? 74.809 -43.845 132.110 1.00 80.44 379 SER D N 1
ATOM 13120 C CA . SER D 1 389 ? 74.644 -44.981 133.002 1.00 79.98 379 SER D CA 1
ATOM 13121 C C . SER D 1 389 ? 75.827 -45.926 132.926 1.00 83.58 379 SER D C 1
ATOM 13122 O O . SER D 1 389 ? 75.965 -46.804 133.784 1.00 83.92 379 SER D O 1
ATOM 13125 N N . HIS D 1 390 ? 76.662 -45.774 131.910 1.00 90.70 380 HIS D N 1
ATOM 13126 C CA . HIS D 1 390 ? 77.890 -46.532 131.797 1.00 89.06 380 HIS D CA 1
ATOM 13127 C C . HIS D 1 390 ? 78.956 -45.867 132.667 1.00 92.95 380 HIS D C 1
ATOM 13128 O O . HIS D 1 390 ? 78.705 -44.886 133.377 1.00 93.94 380 HIS D O 1
ATOM 13135 N N . TYR D 1 391 ? 80.166 -46.399 132.604 1.00 88.47 381 TYR D N 1
ATOM 13136 C CA . TYR D 1 391 ? 81.340 -45.880 133.326 1.00 88.09 381 TYR D CA 1
ATOM 13137 C C . TYR D 1 391 ? 81.077 -45.813 134.837 1.00 83.58 381 TYR D C 1
ATOM 13138 O O . TYR D 1 391 ? 80.468 -46.728 135.413 1.00 83.13 381 TYR D O 1
ATOM 13147 N N . ASP D 1 392 ? 81.486 -44.722 135.481 1.00 86.13 382 ASP D N 1
ATOM 13148 C CA . ASP D 1 392 ? 81.597 -44.599 136.923 1.00 78.47 382 ASP D CA 1
ATOM 13149 C C . ASP D 1 392 ? 80.320 -44.072 137.560 1.00 80.17 382 ASP D C 1
ATOM 13150 O O . ASP D 1 392 ? 79.344 -43.740 136.887 1.00 93.30 382 ASP D O 1
ATOM 13155 N N . SER D 1 393 ? 80.330 -44.005 138.890 1.00 70.05 383 SER D N 1
ATOM 13156 C CA . SER D 1 393 ? 79.276 -43.356 139.652 1.00 69.64 383 SER D CA 1
ATOM 13157 C C . SER D 1 393 ? 79.708 -41.995 140.186 1.00 69.16 383 SER D C 1
ATOM 13158 O O . SER D 1 393 ? 78.889 -41.297 140.794 1.00 68.07 383 SER D O 1
ATOM 13161 N N . LEU D 1 394 ? 80.979 -41.628 140.011 1.00 71.44 384 LEU D N 1
ATOM 13162 C CA . LEU D 1 394 ? 81.513 -40.375 140.540 1.00 68.27 384 LEU D CA 1
ATOM 13163 C C . LEU D 1 394 ? 80.949 -39.193 139.764 1.00 68.66 384 LEU D C 1
ATOM 13164 O O . LEU D 1 394 ? 81.321 -38.964 138.608 1.00 67.65 384 LEU D O 1
ATOM 13169 N N . LEU D 1 395 ? 80.071 -38.422 140.409 1.00 66.49 385 LEU D N 1
ATOM 13170 C CA . LEU D 1 395 ? 79.595 -37.180 139.810 1.00 64.90 385 LEU D CA 1
ATOM 13171 C C . LEU D 1 395 ? 80.626 -36.073 139.973 1.00 65.86 385 LEU D C 1
ATOM 13172 O O . LEU D 1 395 ? 80.968 -35.379 139.008 1.00 65.20 385 LEU D O 1
ATOM 13177 N N . ALA D 1 396 ? 81.127 -35.897 141.190 1.00 62.93 386 ALA D N 1
ATOM 13178 C CA . ALA D 1 396 ? 82.107 -34.863 141.471 1.00 60.13 386 ALA D CA 1
ATOM 13179 C C . ALA D 1 396 ? 82.837 -35.239 142.750 1.00 62.38 386 ALA D C 1
ATOM 13180 O O . ALA D 1 396 ? 82.465 -36.185 143.447 1.00 64.27 386 ALA D O 1
ATOM 13182 N N . LYS D 1 397 ? 83.892 -34.485 143.044 1.00 61.43 387 LYS D N 1
ATOM 13183 C CA . LYS D 1 397 ? 84.651 -34.640 144.276 1.00 57.77 387 LYS D CA 1
ATOM 13184 C C . LYS D 1 397 ? 84.643 -33.314 145.023 1.00 57.05 387 LYS D C 1
ATOM 13185 O O . LYS D 1 397 ? 84.986 -32.273 144.455 1.00 58.05 387 LYS D O 1
ATOM 13191 N N . LEU D 1 398 ? 84.230 -33.359 146.286 1.00 54.78 388 LEU D N 1
ATOM 13192 C CA . LEU D 1 398 ? 84.162 -32.189 147.151 1.00 51.83 388 LEU D CA 1
ATOM 13193 C C . LEU D 1 398 ? 85.359 -32.205 148.094 1.00 58.60 388 LEU D C 1
ATOM 13194 O O . LEU D 1 398 ? 85.527 -33.151 148.871 1.00 60.41 388 LEU D O 1
ATOM 13199 N N . ILE D 1 399 ? 86.195 -31.171 148.015 1.00 56.89 389 ILE D N 1
ATOM 13200 C CA . ILE D 1 399 ? 87.420 -31.081 148.804 1.00 56.99 389 ILE D CA 1
ATOM 13201 C C . ILE D 1 399 ? 87.371 -29.806 149.630 1.00 56.15 389 ILE D C 1
ATOM 13202 O O . ILE D 1 399 ? 87.037 -28.736 149.109 1.00 59.91 389 ILE D O 1
ATOM 13207 N N . THR D 1 400 ? 87.717 -29.913 150.910 1.00 56.55 390 THR D N 1
ATOM 13208 C CA . THR D 1 400 ? 87.788 -28.753 151.782 1.00 58.84 390 THR D CA 1
ATOM 13209 C C . THR D 1 400 ? 89.159 -28.693 152.435 1.00 63.92 390 THR D C 1
ATOM 13210 O O . THR D 1 400 ? 89.773 -29.722 152.734 1.00 59.10 390 THR D O 1
ATOM 13214 N N . TRP D 1 401 ? 89.632 -27.468 152.644 1.00 65.08 391 TRP D N 1
ATOM 13215 C CA . TRP D 1 401 ? 90.881 -27.207 153.337 1.00 59.61 391 TRP D CA 1
ATOM 13216 C C . TRP D 1 401 ? 90.619 -26.283 154.511 1.00 62.66 391 TRP D C 1
ATOM 13217 O O . TRP D 1 401 ? 89.768 -25.391 154.435 1.00 65.04 391 TRP D O 1
ATOM 13228 N N . GLY D 1 402 ? 91.363 -26.497 155.594 1.00 61.89 392 GLY D N 1
ATOM 13229 C CA . GLY D 1 402 ? 91.277 -25.640 156.754 1.00 64.34 392 GLY D CA 1
ATOM 13230 C C . GLY D 1 402 ? 92.650 -25.485 157.373 1.00 64.17 392 GLY D C 1
ATOM 13231 O O . GLY D 1 402 ? 93.590 -26.204 157.026 1.00 64.22 392 GLY D O 1
ATOM 13232 N N . SER D 1 403 ? 92.757 -24.522 158.290 1.00 64.07 393 SER D N 1
ATOM 13233 C CA . SER D 1 403 ? 94.000 -24.391 159.044 1.00 64.92 393 SER D CA 1
ATOM 13234 C C . SER D 1 403 ? 94.227 -25.610 159.935 1.00 66.85 393 SER D C 1
ATOM 13235 O O . SER D 1 403 ? 95.348 -26.126 160.011 1.00 65.61 393 SER D O 1
ATOM 13238 N N . ASP D 1 404 ? 93.178 -26.103 160.594 1.00 68.84 394 ASP D N 1
ATOM 13239 C CA . ASP D 1 404 ? 93.249 -27.333 161.370 1.00 64.42 394 ASP D CA 1
ATOM 13240 C C . ASP D 1 404 ? 92.122 -28.260 160.935 1.00 65.08 394 ASP D C 1
ATOM 13241 O O . ASP D 1 404 ? 91.171 -27.844 160.269 1.00 67.79 394 ASP D O 1
ATOM 13246 N N . ARG D 1 405 ? 92.226 -29.529 161.345 1.00 68.00 395 ARG D N 1
ATOM 13247 C CA . ARG D 1 405 ? 91.251 -30.532 160.920 1.00 62.02 395 ARG D CA 1
ATOM 13248 C C . ARG D 1 405 ? 89.829 -30.132 161.293 1.00 61.56 395 ARG D C 1
ATOM 13249 O O . ARG D 1 405 ? 88.893 -30.346 160.513 1.00 63.38 395 ARG D O 1
ATOM 13257 N N . GLN D 1 406 ? 89.643 -29.547 162.477 1.00 59.85 396 GLN D N 1
ATOM 13258 C CA . GLN D 1 406 ? 88.297 -29.171 162.891 1.00 61.35 396 GLN D CA 1
ATOM 13259 C C . GLN D 1 406 ? 87.679 -28.197 161.895 1.00 62.98 396 GLN D C 1
ATOM 13260 O O . GLN D 1 406 ? 86.508 -28.338 161.520 1.00 61.02 396 GLN D O 1
ATOM 13266 N N . GLU D 1 407 ? 88.453 -27.204 161.450 1.00 64.98 397 GLU D N 1
ATOM 13267 C CA . GLU D 1 407 ? 87.955 -26.292 160.426 1.00 63.97 397 GLU D CA 1
ATOM 13268 C C . GLU D 1 407 ? 87.559 -27.058 159.172 1.00 60.79 397 GLU D C 1
ATOM 13269 O O . GLU D 1 407 ? 86.451 -26.892 158.650 1.00 62.18 397 GLU D O 1
ATOM 13275 N N . ALA D 1 408 ? 88.448 -27.932 158.695 1.00 60.23 398 ALA D N 1
ATOM 13276 C CA . ALA D 1 408 ? 88.162 -28.677 157.476 1.00 59.82 398 ALA D CA 1
ATOM 13277 C C . ALA D 1 408 ? 86.885 -29.488 157.619 1.00 60.50 398 ALA D C 1
ATOM 13278 O O . ALA D 1 408 ? 86.095 -29.588 156.673 1.00 62.72 398 ALA D O 1
ATOM 13280 N N . ILE D 1 409 ? 86.660 -30.070 158.797 1.00 60.51 399 ILE D N 1
ATOM 13281 C CA . ILE D 1 409 ? 85.431 -30.819 159.023 1.00 58.91 399 ILE D CA 1
ATOM 13282 C C . ILE D 1 409 ? 84.234 -29.877 158.998 1.00 65.08 399 ILE D C 1
ATOM 13283 O O . ILE D 1 409 ? 83.192 -30.189 158.406 1.00 70.92 399 ILE D O 1
ATOM 13288 N N . ALA D 1 410 ? 84.361 -28.707 159.632 1.00 61.28 400 ALA D N 1
ATOM 13289 C CA . ALA D 1 410 ? 83.260 -27.749 159.632 1.00 61.82 400 ALA D CA 1
ATOM 13290 C C . ALA D 1 410 ? 82.935 -27.272 158.220 1.00 62.85 400 ALA D C 1
ATOM 13291 O O . ALA D 1 410 ? 81.762 -27.198 157.837 1.00 64.79 400 ALA D O 1
ATOM 13293 N N . ARG D 1 411 ? 83.959 -26.953 157.425 1.00 59.32 401 ARG D N 1
ATOM 13294 C CA . ARG D 1 411 ? 83.706 -26.512 156.057 1.00 58.88 401 ARG D CA 1
ATOM 13295 C C . ARG D 1 411 ? 83.074 -27.617 155.224 1.00 59.02 401 ARG D C 1
ATOM 13296 O O . ARG D 1 411 ? 82.136 -27.366 154.458 1.00 61.78 401 ARG D O 1
ATOM 13304 N N . MET D 1 412 ? 83.554 -28.851 155.374 1.00 59.28 402 MET D N 1
ATOM 13305 C CA . MET D 1 412 ? 82.953 -29.950 154.628 1.00 60.23 402 MET D CA 1
ATOM 13306 C C . MET D 1 412 ? 81.481 -30.107 154.978 1.00 63.49 402 MET D C 1
ATOM 13307 O O . MET D 1 412 ? 80.652 -30.388 154.103 1.00 61.55 402 MET D O 1
ATOM 13312 N N . ARG D 1 413 ? 81.133 -29.915 156.253 1.00 62.94 403 ARG D N 1
ATOM 13313 C CA . ARG D 1 413 ? 79.736 -30.046 156.649 1.00 65.74 403 ARG D CA 1
ATOM 13314 C C . ARG D 1 413 ? 78.876 -28.976 155.987 1.00 61.64 403 ARG D C 1
ATOM 13315 O O . ARG D 1 413 ? 77.767 -29.264 155.521 1.00 58.42 403 ARG D O 1
ATOM 13323 N N . ARG D 1 414 ? 79.370 -27.736 155.930 1.00 59.94 404 ARG D N 1
ATOM 13324 C CA . ARG D 1 414 ? 78.632 -26.681 155.243 1.00 59.59 404 ARG D CA 1
ATOM 13325 C C . ARG D 1 414 ? 78.538 -26.960 153.748 1.00 60.39 404 ARG D C 1
ATOM 13326 O O . ARG D 1 414 ? 77.458 -26.856 153.153 1.00 61.26 404 ARG D O 1
ATOM 13334 N N . ALA D 1 415 ? 79.660 -27.319 153.120 1.00 58.73 405 ALA D N 1
ATOM 13335 C CA . ALA D 1 415 ? 79.644 -27.560 151.681 1.00 57.64 405 ALA D CA 1
ATOM 13336 C C . ALA D 1 415 ? 78.705 -28.705 151.318 1.00 60.37 405 ALA D C 1
ATOM 13337 O O . ALA D 1 415 ? 77.952 -28.613 150.341 1.00 63.30 405 ALA D O 1
ATOM 13339 N N . LEU D 1 416 ? 78.718 -29.787 152.100 1.00 59.79 406 LEU D N 1
ATOM 13340 C CA . LEU D 1 416 ? 77.827 -30.902 151.800 1.00 58.02 406 LEU D CA 1
ATOM 13341 C C . LEU D 1 416 ? 76.370 -30.463 151.865 1.00 60.90 406 LEU D C 1
ATOM 13342 O O . LEU D 1 416 ? 75.569 -30.808 150.988 1.00 66.55 406 LEU D O 1
ATOM 13347 N N . ALA D 1 417 ? 76.009 -29.684 152.885 1.00 61.21 407 ALA D N 1
ATOM 13348 C CA . ALA D 1 417 ? 74.629 -29.226 152.998 1.00 60.84 407 ALA D CA 1
ATOM 13349 C C . ALA D 1 417 ? 74.255 -28.318 151.838 1.00 63.53 407 ALA D C 1
ATOM 13350 O O . ALA D 1 417 ? 73.145 -28.408 151.300 1.00 64.84 407 ALA D O 1
ATOM 13352 N N . GLU D 1 418 ? 75.170 -27.441 151.433 1.00 65.26 408 GLU D N 1
ATOM 13353 C CA . GLU D 1 418 ? 74.892 -26.433 150.423 1.00 61.08 408 GLU D CA 1
ATOM 13354 C C . GLU D 1 418 ? 75.248 -26.888 149.013 1.00 59.90 408 GLU D C 1
ATOM 13355 O O . GLU D 1 418 ? 75.246 -26.068 148.091 1.00 63.38 408 GLU D O 1
ATOM 13361 N N . TYR D 1 419 ? 75.566 -28.165 148.825 1.00 59.68 409 TYR D N 1
ATOM 13362 C CA . TYR D 1 419 ? 75.731 -28.731 147.494 1.00 60.72 409 TYR D CA 1
ATOM 13363 C C . TYR D 1 419 ? 74.367 -29.233 147.039 1.00 66.63 409 TYR D C 1
ATOM 13364 O O . TYR D 1 419 ? 73.776 -30.102 147.690 1.00 69.81 409 TYR D O 1
ATOM 13373 N N . ARG D 1 420 ? 73.865 -28.685 145.933 1.00 67.10 410 ARG D N 1
ATOM 13374 C CA . ARG D 1 420 ? 72.533 -29.002 145.426 1.00 66.74 410 ARG D CA 1
ATOM 13375 C C . ARG D 1 420 ? 72.670 -29.870 144.183 1.00 68.22 410 ARG D C 1
ATOM 13376 O O . ARG D 1 420 ? 73.145 -29.400 143.143 1.00 69.57 410 ARG D O 1
ATOM 13384 N N . ILE D 1 421 ? 72.239 -31.126 144.282 1.00 64.08 411 ILE D N 1
ATOM 13385 C CA . ILE D 1 421 ? 72.222 -32.041 143.147 1.00 66.11 411 ILE D CA 1
ATOM 13386 C C . ILE D 1 421 ? 70.834 -32.667 143.104 1.00 72.19 411 ILE D C 1
ATOM 13387 O O . ILE D 1 421 ? 70.543 -33.609 143.850 1.00 71.59 411 ILE D O 1
ATOM 13392 N N . GLU D 1 422 ? 69.976 -32.149 142.232 1.00 69.96 412 GLU D N 1
ATOM 13393 C CA . GLU D 1 422 ? 68.574 -32.530 142.182 1.00 72.54 412 GLU D CA 1
ATOM 13394 C C . GLU D 1 422 ? 68.356 -33.500 141.031 1.00 72.31 412 GLU D C 1
ATOM 13395 O O . GLU D 1 422 ? 68.981 -33.368 139.975 1.00 73.01 412 GLU D O 1
ATOM 13401 N N . GLY D 1 423 ? 67.469 -34.474 141.229 1.00 68.77 413 GLY D N 1
ATOM 13402 C CA . GLY D 1 423 ? 67.186 -35.463 140.217 1.00 73.80 413 GLY D CA 1
ATOM 13403 C C . GLY D 1 423 ? 67.898 -36.788 140.398 1.00 75.72 413 GLY D C 1
ATOM 13404 O O . GLY D 1 423 ? 67.417 -37.809 139.890 1.00 76.15 413 GLY D O 1
ATOM 13405 N N . VAL D 1 424 ? 69.046 -36.798 141.069 1.00 72.05 414 VAL D N 1
ATOM 13406 C CA . VAL D 1 424 ? 69.832 -38.015 141.212 1.00 71.66 414 VAL D CA 1
ATOM 13407 C C . VAL D 1 424 ? 70.129 -38.233 142.688 1.00 78.18 414 VAL D C 1
ATOM 13408 O O . VAL D 1 424 ? 70.336 -37.281 143.449 1.00 80.47 414 VAL D O 1
ATOM 13412 N N . THR D 1 425 ? 70.164 -39.501 143.087 1.00 79.05 415 THR D N 1
ATOM 13413 C CA . THR D 1 425 ? 70.512 -39.848 144.453 1.00 75.41 415 THR D CA 1
ATOM 13414 C C . THR D 1 425 ? 72.023 -39.808 144.627 1.00 76.86 415 THR D C 1
ATOM 13415 O O . THR D 1 425 ? 72.774 -40.306 143.782 1.00 74.84 415 THR D O 1
ATOM 13419 N N . THR D 1 426 ? 72.465 -39.214 145.731 1.00 83.07 416 THR D N 1
ATOM 13420 C CA . THR D 1 426 ? 73.878 -39.118 146.060 1.00 81.02 416 THR D CA 1
ATOM 13421 C C . THR D 1 426 ? 74.089 -39.649 147.467 1.00 80.65 416 THR D C 1
ATOM 13422 O O . THR D 1 426 ? 73.140 -39.809 148.240 1.00 81.50 416 THR D O 1
ATOM 13426 N N . ILE D 1 427 ? 75.350 -39.917 147.798 1.00 76.73 417 ILE D N 1
ATOM 13427 C CA . ILE D 1 427 ? 75.695 -40.425 149.121 1.00 77.55 417 ILE D CA 1
ATOM 13428 C C . ILE D 1 427 ? 75.992 -39.258 150.052 1.00 74.55 417 ILE D C 1
ATOM 13429 O O . ILE D 1 427 ? 76.552 -39.444 151.137 1.00 73.00 417 ILE D O 1
ATOM 13434 N N . ILE D 1 428 ? 75.603 -38.047 149.640 1.00 77.10 418 ILE D N 1
ATOM 13435 C CA . ILE D 1 428 ? 75.882 -36.864 150.459 1.00 74.37 418 ILE D CA 1
ATOM 13436 C C . ILE D 1 428 ? 75.298 -37.002 151.854 1.00 73.97 418 ILE D C 1
ATOM 13437 O O . ILE D 1 428 ? 75.927 -36.534 152.814 1.00 75.32 418 ILE D O 1
ATOM 13442 N N . PRO D 1 429 ? 74.118 -37.591 152.052 1.00 85.25 419 PRO D N 1
ATOM 13443 C CA . PRO D 1 429 ? 73.664 -37.824 153.430 1.00 85.71 419 PRO D CA 1
ATOM 13444 C C . PRO D 1 429 ? 74.644 -38.651 154.240 1.00 86.50 419 PRO D C 1
ATOM 13445 O O . PRO D 1 429 ? 74.926 -38.315 155.398 1.00 86.46 419 PRO D O 1
ATOM 13449 N N . PHE D 1 430 ? 75.185 -39.721 153.654 1.00 76.78 420 PHE D N 1
ATOM 13450 C CA . PHE D 1 430 ? 76.168 -40.536 154.359 1.00 71.15 420 PHE D CA 1
ATOM 13451 C C . PHE D 1 430 ? 77.361 -39.691 154.790 1.00 71.79 420 PHE D C 1
ATOM 13452 O O . PHE D 1 430 ? 77.807 -39.764 155.941 1.00 71.49 420 PHE D O 1
ATOM 13460 N N . HIS D 1 431 ? 77.886 -38.872 153.873 1.00 71.17 421 HIS D N 1
ATOM 13461 C CA . HIS D 1 431 ? 78.999 -37.989 154.202 1.00 61.31 421 HIS D CA 1
ATOM 13462 C C . HIS D 1 431 ? 78.660 -37.103 155.391 1.00 65.63 421 HIS D C 1
ATOM 13463 O O . HIS D 1 431 ? 79.487 -36.909 156.290 1.00 72.20 421 HIS D O 1
ATOM 13470 N N . GLN D 1 432 ? 77.451 -36.541 155.405 1.00 65.93 422 GLN D N 1
ATOM 13471 C CA . GLN D 1 432 ? 77.069 -35.640 156.485 1.00 70.13 422 GLN D CA 1
ATOM 13472 C C . GLN D 1 432 ? 76.988 -36.376 157.817 1.00 73.13 422 GLN D C 1
ATOM 13473 O O . GLN D 1 432 ? 77.456 -35.867 158.843 1.00 75.01 422 GLN D O 1
ATOM 13479 N N . ALA D 1 433 ? 76.415 -37.583 157.820 1.00 71.04 423 ALA D N 1
ATOM 13480 C CA . ALA D 1 433 ? 76.334 -38.359 159.054 1.00 74.77 423 ALA D CA 1
ATOM 13481 C C . ALA D 1 433 ? 77.719 -38.770 159.539 1.00 72.61 423 ALA D C 1
ATOM 13482 O O . ALA D 1 433 ? 78.017 -38.680 160.737 1.00 71.70 423 ALA D O 1
ATOM 13484 N N . ALA D 1 434 ? 78.578 -39.227 158.624 1.00 70.57 424 ALA D N 1
ATOM 13485 C CA . ALA D 1 434 ? 79.927 -39.629 159.008 1.00 68.93 424 ALA D CA 1
ATOM 13486 C C . ALA D 1 434 ? 80.683 -38.473 159.648 1.00 69.90 424 ALA D C 1
ATOM 13487 O O . ALA D 1 434 ? 81.325 -38.637 160.692 1.00 74.46 424 ALA D O 1
ATOM 13489 N N . LEU D 1 435 ? 80.623 -37.291 159.032 1.00 66.42 425 LEU D N 1
ATOM 13490 C CA . LEU D 1 435 ? 81.339 -36.138 159.567 1.00 69.86 425 LEU D CA 1
ATOM 13491 C C . LEU D 1 435 ? 80.790 -35.675 160.910 1.00 73.61 425 LEU D C 1
ATOM 13492 O O . LEU D 1 435 ? 81.454 -34.894 161.601 1.00 69.02 425 LEU D O 1
ATOM 13497 N N . GLU D 1 436 ? 79.590 -36.120 161.285 1.00 75.30 426 GLU D N 1
ATOM 13498 C CA . GLU D 1 436 ? 79.048 -35.879 162.615 1.00 75.13 426 GLU D CA 1
ATOM 13499 C C . GLU D 1 436 ? 79.392 -36.985 163.607 1.00 76.41 426 GLU D C 1
ATOM 13500 O O . GLU D 1 436 ? 79.243 -36.781 164.818 1.00 74.83 426 GLU D O 1
ATOM 13506 N N . HIS D 1 437 ? 79.841 -38.142 163.129 1.00 76.11 427 HIS D N 1
ATOM 13507 C CA . HIS D 1 437 ? 80.050 -39.281 164.009 1.00 76.57 427 HIS D CA 1
ATOM 13508 C C . HIS D 1 437 ? 81.209 -39.016 164.966 1.00 76.46 427 HIS D C 1
ATOM 13509 O O . HIS D 1 437 ? 82.237 -38.459 164.565 1.00 75.53 427 HIS D O 1
ATOM 13516 N N . PRO D 1 438 ? 81.084 -39.419 166.230 1.00 76.05 428 PRO D N 1
ATOM 13517 C CA . PRO D 1 438 ? 82.184 -39.181 167.177 1.00 72.51 428 PRO D CA 1
ATOM 13518 C C . PRO D 1 438 ? 83.476 -39.857 166.768 1.00 70.83 428 PRO D C 1
ATOM 13519 O O . PRO D 1 438 ? 84.556 -39.288 166.968 1.00 74.10 428 PRO D O 1
ATOM 13523 N N . VAL D 1 439 ? 83.398 -41.060 166.197 1.00 69.37 429 VAL D N 1
ATOM 13524 C CA . VAL D 1 439 ? 84.615 -41.780 165.837 1.00 73.25 429 VAL D CA 1
ATOM 13525 C C . VAL D 1 439 ? 85.388 -41.022 164.766 1.00 71.74 429 VAL D C 1
ATOM 13526 O O . VAL D 1 439 ? 86.623 -40.959 164.798 1.00 74.25 429 VAL D O 1
ATOM 13530 N N . PHE D 1 440 ? 84.684 -40.471 163.776 1.00 70.44 430 PHE D N 1
ATOM 13531 C CA . PHE D 1 440 ? 85.370 -39.682 162.760 1.00 69.94 430 PHE D CA 1
ATOM 13532 C C . PHE D 1 440 ? 85.922 -38.387 163.347 1.00 68.18 430 PHE D C 1
ATOM 13533 O O . PHE D 1 440 ? 87.056 -37.995 163.045 1.00 65.09 430 PHE D O 1
ATOM 13541 N N . THR D 1 441 ? 85.130 -37.708 164.186 1.00 67.76 431 THR D N 1
ATOM 13542 C CA . THR D 1 441 ? 85.585 -36.467 164.808 1.00 66.67 431 THR D CA 1
ATOM 13543 C C . THR D 1 441 ? 86.879 -36.677 165.583 1.00 67.33 431 THR D C 1
ATOM 13544 O O . THR D 1 441 ? 87.758 -35.807 165.596 1.00 66.67 431 THR D O 1
ATOM 13548 N N . ALA D 1 442 ? 87.012 -37.831 166.235 1.00 68.77 432 ALA D N 1
ATOM 13549 C CA . ALA D 1 442 ? 88.154 -38.143 167.082 1.00 65.38 432 ALA D CA 1
ATOM 13550 C C . ALA D 1 442 ? 89.371 -38.633 166.310 1.00 63.56 432 ALA D C 1
ATOM 13551 O O . ALA D 1 442 ? 90.460 -38.706 166.890 1.00 75.09 432 ALA D O 1
ATOM 13553 N N . GLY D 1 443 ? 89.220 -38.979 165.037 1.00 64.23 433 GLY D N 1
ATOM 13554 C CA . GLY D 1 443 ? 90.331 -39.480 164.253 1.00 64.33 433 GLY D CA 1
ATOM 13555 C C . GLY D 1 443 ? 90.577 -40.962 164.387 1.00 65.57 433 GLY D C 1
ATOM 13556 O O . GLY D 1 443 ? 91.715 -41.410 164.209 1.00 62.50 433 GLY D O 1
ATOM 13557 N N . ALA D 1 444 ? 89.535 -41.745 164.649 1.00 70.84 434 ALA D N 1
ATOM 13558 C CA . ALA D 1 444 ? 89.642 -43.189 164.805 1.00 71.70 434 ALA D CA 1
ATOM 13559 C C . ALA D 1 444 ? 89.100 -43.940 163.600 1.00 78.32 434 ALA D C 1
ATOM 13560 O O . ALA D 1 444 ? 88.882 -45.152 163.683 1.00 75.95 434 ALA D O 1
ATOM 13562 N N . ALA D 1 445 ? 88.876 -43.253 162.488 1.00 94.77 435 ALA D N 1
ATOM 13563 C CA . ALA D 1 445 ? 88.356 -43.917 161.305 1.00 96.66 435 ALA D CA 1
ATOM 13564 C C . ALA D 1 445 ? 89.294 -45.032 160.864 1.00 96.77 435 ALA D C 1
ATOM 13565 O O . ALA D 1 445 ? 90.463 -44.788 160.548 1.00 96.25 435 ALA D O 1
ATOM 13567 N N . THR D 1 446 ? 88.770 -46.251 160.839 1.00 84.60 436 THR D N 1
ATOM 13568 C CA . THR D 1 446 ? 89.487 -47.439 160.406 1.00 77.41 436 THR D CA 1
ATOM 13569 C C . THR D 1 446 ? 88.859 -47.962 159.121 1.00 69.88 436 THR D C 1
ATOM 13570 O O . THR D 1 446 ? 87.872 -47.418 158.622 1.00 70.98 436 THR D O 1
ATOM 13574 N N . VAL D 1 447 ? 89.423 -49.047 158.591 1.00 70.31 437 VAL D N 1
ATOM 13575 C CA . VAL D 1 447 ? 88.811 -49.659 157.419 1.00 64.96 437 VAL D CA 1
ATOM 13576 C C . VAL D 1 447 ? 87.453 -50.240 157.782 1.00 68.32 437 VAL D C 1
ATOM 13577 O O . VAL D 1 447 ? 86.568 -50.358 156.925 1.00 75.44 437 VAL D O 1
ATOM 13581 N N . ASN D 1 448 ? 87.251 -50.578 159.055 1.00 70.17 438 ASN D N 1
ATOM 13582 C CA . ASN D 1 448 ? 85.999 -51.139 159.541 1.00 73.66 438 ASN D CA 1
ATOM 13583 C C . ASN D 1 448 ? 85.065 -50.076 160.108 1.00 72.11 438 ASN D C 1
ATOM 13584 O O . ASN D 1 448 ? 84.172 -50.400 160.901 1.00 70.25 438 ASN D O 1
ATOM 13589 N N . PHE D 1 449 ? 85.257 -48.815 159.717 1.00 71.71 439 PHE D N 1
ATOM 13590 C CA . PHE D 1 449 ? 84.444 -47.728 160.252 1.00 73.32 439 PHE D CA 1
ATOM 13591 C C . PHE D 1 449 ? 82.968 -47.936 159.930 1.00 72.75 439 PHE D C 1
ATOM 13592 O O . PHE D 1 449 ? 82.106 -47.827 160.811 1.00 72.61 439 PHE D O 1
ATOM 13600 N N . ILE D 1 450 ? 82.655 -48.236 158.672 1.00 72.41 440 ILE D N 1
ATOM 13601 C CA . ILE D 1 450 ? 81.268 -48.382 158.232 1.00 73.14 440 ILE D CA 1
ATOM 13602 C C . ILE D 1 450 ? 80.652 -49.637 158.840 1.00 72.09 440 ILE D C 1
ATOM 13603 O O . ILE D 1 450 ? 79.542 -49.577 159.392 1.00 71.20 440 ILE D O 1
ATOM 13608 N N . PRO D 1 451 ? 81.315 -50.793 158.744 1.00 70.90 441 PRO D N 1
ATOM 13609 C CA . PRO D 1 451 ? 80.745 -52.007 159.356 1.00 67.77 441 PRO D CA 1
ATOM 13610 C C . PRO D 1 451 ? 80.471 -51.879 160.847 1.00 74.16 441 PRO D C 1
ATOM 13611 O O . PRO D 1 451 ? 79.390 -52.269 161.309 1.00 74.09 441 PRO D O 1
ATOM 13615 N N . ARG D 1 452 ? 81.411 -51.318 161.613 1.00 74.89 442 ARG D N 1
ATOM 13616 C CA . ARG D 1 452 ? 81.300 -51.327 163.069 1.00 75.19 442 ARG D CA 1
ATOM 13617 C C . ARG D 1 452 ? 80.285 -50.322 163.593 1.00 76.39 442 ARG D C 1
ATOM 13618 O O . ARG D 1 452 ? 79.807 -50.477 164.724 1.00 76.93 442 ARG D O 1
ATOM 13626 N N . HIS D 1 453 ? 79.963 -49.288 162.817 1.00 79.41 443 HIS D N 1
ATOM 13627 C CA . HIS D 1 453 ? 78.984 -48.277 163.209 1.00 78.77 443 HIS D CA 1
ATOM 13628 C C . HIS D 1 453 ? 77.909 -48.192 162.134 1.00 80.34 443 HIS D C 1
ATOM 13629 O O . HIS D 1 453 ? 78.011 -47.373 161.207 1.00 82.79 443 HIS D O 1
ATOM 13636 N N . PRO D 1 454 ? 76.857 -49.015 162.214 1.00 81.38 444 PRO D N 1
ATOM 13637 C CA . PRO D 1 454 ? 75.746 -48.888 161.263 1.00 78.58 444 PRO D CA 1
ATOM 13638 C C . PRO D 1 454 ? 74.818 -47.730 161.585 1.00 77.66 444 PRO D C 1
ATOM 13639 O O . PRO D 1 454 ? 73.914 -47.435 160.790 1.00 77.08 444 PRO D O 1
ATOM 13643 N N . GLU D 1 455 ? 75.023 -47.070 162.726 1.00 76.97 445 GLU D N 1
ATOM 13644 C CA . GLU D 1 455 ? 74.235 -45.901 163.088 1.00 77.31 445 GLU D CA 1
ATOM 13645 C C . GLU D 1 455 ? 74.398 -44.770 162.082 1.00 79.72 445 GLU D C 1
ATOM 13646 O O . GLU D 1 455 ? 73.572 -43.852 162.053 1.00 83.06 445 GLU D O 1
ATOM 13652 N N . LEU D 1 456 ? 75.455 -44.808 161.269 1.00 78.27 446 LEU D N 1
ATOM 13653 C CA . LEU D 1 456 ? 75.628 -43.799 160.230 1.00 79.84 446 LEU D CA 1
ATOM 13654 C C . LEU D 1 456 ? 74.416 -43.743 159.312 1.00 80.34 446 LEU D C 1
ATOM 13655 O O . LEU D 1 456 ? 73.938 -42.658 158.960 1.00 77.62 446 LEU D O 1
ATOM 13660 N N . PHE D 1 457 ? 73.907 -44.910 158.915 1.00 79.93 447 PHE D N 1
ATOM 13661 C CA . PHE D 1 457 ? 72.813 -44.963 157.955 1.00 77.27 447 PHE D CA 1
ATOM 13662 C C . PHE D 1 457 ? 71.497 -44.489 158.556 1.00 78.63 447 PHE D C 1
ATOM 13663 O O . PHE D 1 457 ? 70.653 -43.948 157.833 1.00 81.29 447 PHE D O 1
ATOM 13671 N N . SER D 1 458 ? 71.295 -44.679 159.861 1.00 75.77 448 SER D N 1
ATOM 13672 C CA . SER D 1 458 ? 70.121 -44.092 160.496 1.00 79.12 448 SER D CA 1
ATOM 13673 C C . SER D 1 458 ? 70.163 -42.575 160.378 1.00 82.99 448 SER D C 1
ATOM 13674 O O . SER D 1 458 ? 69.184 -41.944 159.963 1.00 86.53 448 SER D O 1
ATOM 13677 N N . ARG D 1 459 ? 71.305 -41.971 160.726 1.00 82.67 449 ARG D N 1
ATOM 13678 C CA . ARG D 1 459 ? 71.447 -40.528 160.560 1.00 83.87 449 ARG D CA 1
ATOM 13679 C C . ARG D 1 459 ? 71.312 -40.139 159.096 1.00 85.21 449 ARG D C 1
ATOM 13680 O O . ARG D 1 459 ? 70.702 -39.113 158.771 1.00 86.70 449 ARG D O 1
ATOM 13688 N N . ALA D 1 460 ? 71.868 -40.954 158.196 1.00 81.20 450 ALA D N 1
ATOM 13689 C CA . ALA D 1 460 ? 71.737 -40.670 156.773 1.00 79.01 450 ALA D CA 1
ATOM 13690 C C . ALA D 1 460 ? 70.273 -40.682 156.361 1.00 84.00 450 ALA D C 1
ATOM 13691 O O . ALA D 1 460 ? 69.826 -39.820 155.596 1.00 86.72 450 ALA D O 1
ATOM 13693 N N . ALA D 1 461 ? 69.509 -41.653 156.867 1.00 84.20 451 ALA D N 1
ATOM 13694 C CA . ALA D 1 461 ? 68.078 -41.679 156.591 1.00 82.56 451 ALA D CA 1
ATOM 13695 C C . ALA D 1 461 ? 67.416 -40.400 157.082 1.00 83.47 451 ALA D C 1
ATOM 13696 O O . ALA D 1 461 ? 66.519 -39.859 156.424 1.00 84.81 451 ALA D O 1
ATOM 13698 N N . GLU D 1 462 ? 67.846 -39.904 158.242 1.00 82.27 452 GLU D N 1
ATOM 13699 C CA . GLU D 1 462 ? 67.278 -38.678 158.787 1.00 81.97 452 GLU D CA 1
ATOM 13700 C C . GLU D 1 462 ? 67.559 -37.474 157.895 1.00 85.00 452 GLU D C 1
ATOM 13701 O O . GLU D 1 462 ? 66.753 -36.537 157.853 1.00 90.78 452 GLU D O 1
ATOM 13707 N N . LEU D 1 463 ? 68.683 -37.469 157.178 1.00 85.63 453 LEU D N 1
ATOM 13708 C CA . LEU D 1 463 ? 69.056 -36.309 156.376 1.00 86.25 453 LEU D CA 1
ATOM 13709 C C . LEU D 1 463 ? 68.552 -36.363 154.936 1.00 86.08 453 LEU D C 1
ATOM 13710 O O . LEU D 1 463 ? 68.777 -35.406 154.189 1.00 88.04 453 LEU D O 1
ATOM 13715 N N . THR D 1 464 ? 67.887 -37.440 154.521 1.00 87.87 454 THR D N 1
ATOM 13716 C CA . THR D 1 464 ? 67.418 -37.481 153.143 1.00 89.17 454 THR D CA 1
ATOM 13717 C C . THR D 1 464 ? 66.061 -36.797 153.028 1.00 91.88 454 THR D C 1
ATOM 13718 O O . THR D 1 464 ? 65.339 -36.653 154.018 1.00 92.59 454 THR D O 1
ATOM 13722 N N . PRO D 1 465 ? 65.683 -36.354 151.820 1.00 94.07 455 PRO D N 1
ATOM 13723 C CA . PRO D 1 465 ? 64.395 -35.688 151.607 1.00 97.38 455 PRO D CA 1
ATOM 13724 C C . PRO D 1 465 ? 63.210 -36.519 152.094 1.00 99.20 455 PRO D C 1
ATOM 13725 O O . PRO D 1 465 ? 62.167 -36.524 151.438 1.00 93.22 455 PRO D O 1
ATOM 13729 N N . PRO E 2 6 ? 59.844 -4.324 136.273 1.00 129.96 465 PRO E N 1
ATOM 13730 C CA . PRO E 2 6 ? 59.525 -5.480 137.119 1.00 128.86 465 PRO E CA 1
ATOM 13731 C C . PRO E 2 6 ? 59.098 -5.090 138.536 1.00 127.22 465 PRO E C 1
ATOM 13732 O O . PRO E 2 6 ? 58.328 -4.144 138.709 1.00 128.81 465 PRO E O 1
ATOM 13736 N N . ALA E 2 7 ? 59.597 -5.831 139.529 1.00 123.70 466 ALA E N 1
ATOM 13737 C CA . ALA E 2 7 ? 59.346 -5.600 140.950 1.00 118.19 466 ALA E CA 1
ATOM 13738 C C . ALA E 2 7 ? 57.856 -5.557 141.273 1.00 121.64 466 ALA E C 1
ATOM 13739 O O . ALA E 2 7 ? 57.339 -4.504 141.668 1.00 118.92 466 ALA E O 1
ATOM 13741 N N . PRO E 2 8 ? 57.140 -6.676 141.139 1.00 120.73 467 PRO E N 1
ATOM 13742 C CA . PRO E 2 8 ? 55.717 -6.691 141.499 1.00 113.54 467 PRO E CA 1
ATOM 13743 C C . PRO E 2 8 ? 55.507 -6.211 142.929 1.00 113.07 467 PRO E C 1
ATOM 13744 O O . PRO E 2 8 ? 56.232 -6.601 143.847 1.00 113.56 467 PRO E O 1
ATOM 13748 N N . GLU E 2 9 ? 54.509 -5.353 143.119 1.00 112.32 468 GLU E N 1
ATOM 13749 C CA . GLU E 2 9 ? 54.270 -4.815 144.446 1.00 110.97 468 GLU E CA 1
ATOM 13750 C C . GLU E 2 9 ? 53.659 -5.880 145.356 1.00 108.12 468 GLU E C 1
ATOM 13751 O O . GLU E 2 9 ? 52.931 -6.765 144.898 1.00 105.15 468 GLU E O 1
ATOM 13757 N N . PRO E 2 10 ? 53.944 -5.811 146.650 1.00 106.35 469 PRO E N 1
ATOM 13758 C CA . PRO E 2 10 ? 53.450 -6.823 147.585 1.00 100.66 469 PRO E CA 1
ATOM 13759 C C . PRO E 2 10 ? 52.003 -6.568 147.983 1.00 100.59 469 PRO E C 1
ATOM 13760 O O . PRO E 2 10 ? 51.427 -5.510 147.728 1.00 104.20 469 PRO E O 1
ATOM 13764 N N . ARG E 2 11 ? 51.424 -7.576 148.627 1.00 99.86 470 ARG E N 1
ATOM 13765 C CA . ARG E 2 11 ? 50.106 -7.474 149.235 1.00 98.81 470 ARG E CA 1
ATOM 13766 C C . ARG E 2 11 ? 50.298 -7.272 150.732 1.00 99.08 470 ARG E C 1
ATOM 13767 O O . ARG E 2 11 ? 50.868 -8.135 151.409 1.00 99.78 470 ARG E O 1
ATOM 13775 N N . ARG E 2 12 ? 49.827 -6.141 151.245 1.00 99.61 471 ARG E N 1
ATOM 13776 C CA . ARG E 2 12 ? 50.069 -5.744 152.624 1.00 97.33 471 ARG E CA 1
ATOM 13777 C C . ARG E 2 12 ? 48.785 -5.870 153.429 1.00 103.94 471 ARG E C 1
ATOM 13778 O O . ARG E 2 12 ? 47.755 -5.296 153.058 1.00 109.64 471 ARG E O 1
ATOM 13786 N N . PHE E 2 13 ? 48.870 -6.597 154.542 1.00 109.33 472 PHE E N 1
ATOM 13787 C CA . PHE E 2 13 ? 47.724 -6.795 155.409 1.00 108.34 472 PHE E CA 1
ATOM 13788 C C . PHE E 2 13 ? 48.095 -6.545 156.848 1.00 108.06 472 PHE E C 1
ATOM 13789 O O . PHE E 2 13 ? 49.241 -6.714 157.221 1.00 108.69 472 PHE E O 1
ATOM 13797 N N . THR E 2 14 ? 47.144 -6.133 157.660 1.00 99.62 473 THR E N 1
ATOM 13798 C CA . THR E 2 14 ? 47.342 -5.961 159.094 1.00 98.46 473 THR E CA 1
ATOM 13799 C C . THR E 2 14 ? 46.593 -7.073 159.811 1.00 97.04 473 THR E C 1
ATOM 13800 O O . THR E 2 14 ? 45.368 -7.178 159.695 1.00 98.33 473 THR E O 1
ATOM 13804 N N . ILE E 2 15 ? 47.330 -7.901 160.546 1.00 94.30 474 ILE E N 1
ATOM 13805 C CA . ILE E 2 15 ? 46.794 -9.101 161.172 1.00 91.43 474 ILE E CA 1
ATOM 13806 C C . ILE E 2 15 ? 46.879 -8.940 162.680 1.00 93.09 474 ILE E C 1
ATOM 13807 O O . ILE E 2 15 ? 47.947 -8.623 163.213 1.00 100.00 474 ILE E O 1
ATOM 13812 N N . GLU E 2 16 ? 45.759 -9.155 163.362 1.00 92.98 475 GLU E N 1
ATOM 13813 C CA . GLU E 2 16 ? 45.711 -9.142 164.819 1.00 96.56 475 GLU E CA 1
ATOM 13814 C C . GLU E 2 16 ? 45.565 -10.579 165.297 1.00 92.13 475 GLU E C 1
ATOM 13815 O O . GLU E 2 16 ? 44.553 -11.229 165.016 1.00 91.24 475 GLU E O 1
ATOM 13821 N N . VAL E 2 17 ? 46.581 -11.072 165.999 1.00 97.80 476 VAL E N 1
ATOM 13822 C CA . VAL E 2 17 ? 46.592 -12.422 166.548 1.00 95.17 476 VAL E CA 1
ATOM 13823 C C . VAL E 2 17 ? 46.551 -12.296 168.062 1.00 96.78 476 VAL E C 1
ATOM 13824 O O . VAL E 2 17 ? 47.527 -11.860 168.684 1.00 102.53 476 VAL E O 1
ATOM 13828 N N . ASN E 2 18 ? 45.429 -12.690 168.658 1.00 94.42 477 ASN E N 1
ATOM 13829 C CA . ASN E 2 18 ? 45.260 -12.618 170.106 1.00 99.29 477 ASN E CA 1
ATOM 13830 C C . ASN E 2 18 ? 45.605 -11.224 170.630 1.00 101.06 477 ASN E C 1
ATOM 13831 O O . ASN E 2 18 ? 46.259 -11.068 171.664 1.00 99.84 477 ASN E O 1
ATOM 13836 N N . GLY E 2 19 ? 45.169 -10.198 169.901 1.00 110.27 478 GLY E N 1
ATOM 13837 C CA . GLY E 2 19 ? 45.338 -8.824 170.329 1.00 110.85 478 GLY E CA 1
ATOM 13838 C C . GLY E 2 19 ? 46.659 -8.171 169.986 1.00 115.90 478 GLY E C 1
ATOM 13839 O O . GLY E 2 19 ? 46.903 -7.042 170.431 1.00 120.18 478 GLY E O 1
ATOM 13840 N N . ARG E 2 20 ? 47.519 -8.834 169.220 1.00 105.08 479 ARG E N 1
ATOM 13841 C CA . ARG E 2 20 ? 48.830 -8.306 168.859 1.00 102.74 479 ARG E CA 1
ATOM 13842 C C . ARG E 2 20 ? 48.799 -7.870 167.400 1.00 101.39 479 ARG E C 1
ATOM 13843 O O . ARG E 2 20 ? 48.629 -8.705 166.506 1.00 100.05 479 ARG E O 1
ATOM 13851 N N . ARG E 2 21 ? 48.974 -6.569 167.161 1.00 107.27 480 ARG E N 1
ATOM 13852 C CA . ARG E 2 21 ? 48.908 -6.039 165.806 1.00 104.23 480 ARG E CA 1
ATOM 13853 C C . ARG E 2 21 ? 50.214 -6.326 165.078 1.00 101.54 480 ARG E C 1
ATOM 13854 O O . ARG E 2 21 ? 51.300 -6.089 165.616 1.00 103.44 480 ARG E O 1
ATOM 13862 N N . PHE E 2 22 ? 50.107 -6.846 163.857 1.00 95.27 481 PHE E N 1
ATOM 13863 C CA . PHE E 2 22 ? 51.267 -7.145 163.032 1.00 93.59 481 PHE E CA 1
ATOM 13864 C C . PHE E 2 22 ? 51.079 -6.589 161.627 1.00 93.24 481 PHE E C 1
ATOM 13865 O O . PHE E 2 22 ? 49.969 -6.625 161.082 1.00 95.73 481 PHE E O 1
ATOM 13873 N N . GLY E 2 23 ? 52.164 -6.102 161.046 1.00 95.39 482 GLY E N 1
ATOM 13874 C CA . GLY E 2 23 ? 52.180 -5.659 159.669 1.00 98.54 482 GLY E CA 1
ATOM 13875 C C . GLY E 2 23 ? 52.809 -6.719 158.791 1.00 96.26 482 GLY E C 1
ATOM 13876 O O . GLY E 2 23 ? 53.981 -7.063 158.959 1.00 97.44 482 GLY E O 1
ATOM 13877 N N . VAL E 2 24 ? 52.023 -7.242 157.855 1.00 88.36 483 VAL E N 1
ATOM 13878 C CA . VAL E 2 24 ? 52.434 -8.368 157.028 1.00 89.09 483 VAL E CA 1
ATOM 13879 C C . VAL E 2 24 ? 52.504 -7.924 155.577 1.00 89.22 483 VAL E C 1
ATOM 13880 O O . VAL E 2 24 ? 51.618 -7.215 155.089 1.00 96.37 483 VAL E O 1
ATOM 13884 N N . ALA E 2 25 ? 53.567 -8.338 154.895 1.00 85.35 484 ALA E N 1
ATOM 13885 C CA . ALA E 2 25 ? 53.721 -8.140 153.462 1.00 84.85 484 ALA E CA 1
ATOM 13886 C C . ALA E 2 25 ? 53.984 -9.495 152.827 1.00 87.86 484 ALA E C 1
ATOM 13887 O O . ALA E 2 25 ? 54.916 -10.203 153.226 1.00 88.77 484 ALA E O 1
ATOM 13889 N N . VAL E 2 26 ? 53.164 -9.855 151.846 1.00 86.72 485 VAL E N 1
ATOM 13890 C CA . VAL E 2 26 ? 53.256 -11.139 151.163 1.00 88.47 485 VAL E CA 1
ATOM 13891 C C . VAL E 2 26 ? 53.705 -10.870 149.737 1.00 91.43 485 VAL E C 1
ATOM 13892 O O . VAL E 2 26 ? 53.194 -9.953 149.082 1.00 97.58 485 VAL E O 1
ATOM 13896 N N . PHE E 2 27 ? 54.666 -11.656 149.259 1.00 90.58 486 PHE E N 1
ATOM 13897 C CA . PHE E 2 27 ? 55.246 -11.463 147.936 1.00 94.27 486 PHE E CA 1
ATOM 13898 C C . PHE E 2 27 ? 54.945 -12.672 147.060 1.00 101.41 486 PHE E C 1
ATOM 13899 O O . PHE E 2 27 ? 55.299 -13.803 147.414 1.00 101.30 486 PHE E O 1
ATOM 13907 N N . GLY E 2 28 ? 54.301 -12.430 145.919 1.00 101.13 487 GLY E N 1
ATOM 13908 C CA . GLY E 2 28 ? 54.005 -13.478 144.958 1.00 99.93 487 GLY E CA 1
ATOM 13909 C C . GLY E 2 28 ? 52.672 -14.161 145.192 1.00 105.95 487 GLY E C 1
ATOM 13910 O O . GLY E 2 28 ? 52.559 -15.380 145.062 1.00 107.01 487 GLY E O 1
ATOM 13911 N N . ALA F 2 7 ? 28.751 -28.316 162.042 1.00 118.42 466 ALA F N 1
ATOM 13912 C CA . ALA F 2 7 ? 30.142 -28.560 162.409 1.00 121.11 466 ALA F CA 1
ATOM 13913 C C . ALA F 2 7 ? 31.038 -28.620 161.177 1.00 122.96 466 ALA F C 1
ATOM 13914 O O . ALA F 2 7 ? 31.566 -29.683 160.843 1.00 122.16 466 ALA F O 1
ATOM 13916 N N . PRO F 2 8 ? 31.216 -27.482 160.509 1.00 120.35 467 PRO F N 1
ATOM 13917 C CA . PRO F 2 8 ? 32.078 -27.449 159.321 1.00 116.79 467 PRO F CA 1
ATOM 13918 C C . PRO F 2 8 ? 33.469 -27.997 159.611 1.00 120.89 467 PRO F C 1
ATOM 13919 O O . PRO F 2 8 ? 34.095 -27.660 160.618 1.00 120.58 467 PRO F O 1
ATOM 13923 N N . GLU F 2 9 ? 33.952 -28.853 158.712 1.00 120.12 468 GLU F N 1
ATOM 13924 C CA . GLU F 2 9 ? 35.257 -29.471 158.883 1.00 118.07 468 GLU F CA 1
ATOM 13925 C C . GLU F 2 9 ? 36.368 -28.455 158.610 1.00 117.39 468 GLU F C 1
ATOM 13926 O O . GLU F 2 9 ? 36.177 -27.498 157.855 1.00 115.88 468 GLU F O 1
ATOM 13932 N N . PRO F 2 10 ? 37.529 -28.627 159.232 1.00 116.28 469 PRO F N 1
ATOM 13933 C CA . PRO F 2 10 ? 38.618 -27.660 159.063 1.00 110.46 469 PRO F CA 1
ATOM 13934 C C . PRO F 2 10 ? 39.351 -27.860 157.741 1.00 113.99 469 PRO F C 1
ATOM 13935 O O . PRO F 2 10 ? 39.211 -28.878 157.063 1.00 120.39 469 PRO F O 1
ATOM 13939 N N . ARG F 2 11 ? 40.151 -26.856 157.389 1.00 116.76 470 ARG F N 1
ATOM 13940 C CA . ARG F 2 11 ? 41.050 -26.921 156.242 1.00 117.81 470 ARG F CA 1
ATOM 13941 C C . ARG F 2 11 ? 42.464 -27.169 156.752 1.00 115.34 470 ARG F C 1
ATOM 13942 O O . ARG F 2 11 ? 43.018 -26.336 157.476 1.00 113.85 470 ARG F O 1
ATOM 13950 N N . ARG F 2 12 ? 43.052 -28.300 156.369 1.00 107.63 471 ARG F N 1
ATOM 13951 C CA . ARG F 2 12 ? 44.339 -28.725 156.906 1.00 106.10 471 ARG F CA 1
ATOM 13952 C C . ARG F 2 12 ? 45.430 -28.639 155.848 1.00 106.29 471 ARG F C 1
ATOM 13953 O O . ARG F 2 12 ? 45.310 -29.230 154.770 1.00 106.07 471 ARG F O 1
ATOM 13961 N N . PHE F 2 13 ? 46.494 -27.906 156.173 1.00 106.82 472 PHE F N 1
ATOM 13962 C CA . PHE F 2 13 ? 47.658 -27.738 155.319 1.00 106.32 472 PHE F CA 1
ATOM 13963 C C . PHE F 2 13 ? 48.906 -28.087 156.112 1.00 107.73 472 PHE F C 1
ATOM 13964 O O . PHE F 2 13 ? 48.897 -28.109 157.345 1.00 109.33 472 PHE F O 1
ATOM 13972 N N . THR F 2 14 ? 49.984 -28.369 155.389 1.00 104.67 473 THR F N 1
ATOM 13973 C CA . THR F 2 14 ? 51.315 -28.483 155.974 1.00 101.41 473 THR F CA 1
ATOM 13974 C C . THR F 2 14 ? 52.152 -27.328 155.440 1.00 102.78 473 THR F C 1
ATOM 13975 O O . THR F 2 14 ? 52.367 -27.224 154.228 1.00 109.66 473 THR F O 1
ATOM 13979 N N . ILE F 2 15 ? 52.617 -26.465 156.340 1.00 98.75 474 ILE F N 1
ATOM 13980 C CA . ILE F 2 15 ? 53.307 -25.232 155.979 1.00 95.63 474 ILE F CA 1
ATOM 13981 C C . ILE F 2 15 ? 54.746 -25.327 156.458 1.00 94.36 474 ILE F C 1
ATOM 13982 O O . ILE F 2 15 ? 54.996 -25.597 157.639 1.00 96.82 474 ILE F O 1
ATOM 13987 N N . GLU F 2 16 ? 55.687 -25.094 155.547 1.00 92.65 475 GLU F N 1
ATOM 13988 C CA . GLU F 2 16 ? 57.113 -25.091 155.859 1.00 95.01 475 GLU F CA 1
ATOM 13989 C C . GLU F 2 16 ? 57.604 -23.648 155.831 1.00 91.54 475 GLU F C 1
ATOM 13990 O O . GLU F 2 16 ? 57.608 -23.005 154.776 1.00 91.06 475 GLU F O 1
ATOM 13996 N N . VAL F 2 17 ? 58.011 -23.145 156.989 1.00 90.33 476 VAL F N 1
ATOM 13997 C CA . VAL F 2 17 ? 58.517 -21.787 157.136 1.00 90.92 476 VAL F CA 1
ATOM 13998 C C . VAL F 2 17 ? 59.986 -21.875 157.519 1.00 98.32 476 VAL F C 1
ATOM 13999 O O . VAL F 2 17 ? 60.325 -22.327 158.620 1.00 102.01 476 VAL F O 1
ATOM 14003 N N . ASN F 2 18 ? 60.860 -21.434 156.615 1.00 93.83 477 ASN F N 1
ATOM 14004 C CA . ASN F 2 18 ? 62.303 -21.469 156.843 1.00 93.12 477 ASN F CA 1
ATOM 14005 C C . ASN F 2 18 ? 62.761 -22.866 157.250 1.00 98.78 477 ASN F C 1
ATOM 14006 O O . ASN F 2 18 ? 63.603 -23.036 158.133 1.00 98.39 477 ASN F O 1
ATOM 14011 N N . GLY F 2 19 ? 62.191 -23.878 156.599 1.00 103.86 478 GLY F N 1
ATOM 14012 C CA . GLY F 2 19 ? 62.588 -25.255 156.805 1.00 107.25 478 GLY F CA 1
ATOM 14013 C C . GLY F 2 19 ? 61.955 -25.942 157.993 1.00 108.64 478 GLY F C 1
ATOM 14014 O O . GLY F 2 19 ? 62.290 -27.103 158.265 1.00 115.10 478 GLY F O 1
ATOM 14015 N N . ARG F 2 20 ? 61.043 -25.280 158.698 1.00 110.50 479 ARG F N 1
ATOM 14016 C CA . ARG F 2 20 ? 60.397 -25.836 159.879 1.00 110.03 479 ARG F CA 1
ATOM 14017 C C . ARG F 2 20 ? 58.967 -26.207 159.513 1.00 111.26 479 ARG F C 1
ATOM 14018 O O . ARG F 2 20 ? 58.169 -25.332 159.162 1.00 110.68 479 ARG F O 1
ATOM 14026 N N . ARG F 2 21 ? 58.655 -27.483 159.555 1.00 115.17 480 ARG F N 1
ATOM 14027 C CA . ARG F 2 21 ? 57.344 -27.894 159.128 1.00 115.57 480 ARG F CA 1
ATOM 14028 C C . ARG F 2 21 ? 56.341 -27.758 160.227 1.00 113.57 480 ARG F C 1
ATOM 14029 O O . ARG F 2 21 ? 56.444 -28.415 161.254 1.00 113.61 480 ARG F O 1
ATOM 14037 N N . PHE F 2 22 ? 55.370 -26.889 160.030 1.00 102.36 481 PHE F N 1
ATOM 14038 C CA . PHE F 2 22 ? 54.311 -26.763 160.992 1.00 96.92 481 PHE F CA 1
ATOM 14039 C C . PHE F 2 22 ? 53.100 -27.345 160.310 1.00 90.61 481 PHE F C 1
ATOM 14040 O O . PHE F 2 22 ? 53.087 -27.507 159.101 1.00 92.76 481 PHE F O 1
ATOM 14048 N N . GLY F 2 23 ? 52.077 -27.662 161.073 1.00 30.00 482 GLY F N 1
ATOM 14049 C CA . GLY F 2 23 ? 50.860 -28.171 160.486 1.00 30.00 482 GLY F CA 1
ATOM 14050 C C . GLY F 2 23 ? 49.739 -27.271 160.908 1.00 30.00 482 GLY F C 1
ATOM 14051 O O . GLY F 2 23 ? 49.562 -27.023 162.090 1.00 30.00 482 GLY F O 1
ATOM 14052 N N . VAL F 2 24 ? 48.959 -26.793 159.960 1.00 81.48 483 VAL F N 1
ATOM 14053 C CA . VAL F 2 24 ? 47.943 -25.830 160.306 1.00 91.14 483 VAL F CA 1
ATOM 14054 C C . VAL F 2 24 ? 46.533 -26.311 160.052 1.00 91.65 483 VAL F C 1
ATOM 14055 O O . VAL F 2 24 ? 46.313 -27.172 159.212 1.00 91.95 483 VAL F O 1
ATOM 14059 N N . ALA F 2 25 ? 45.584 -25.797 160.822 1.00 90.61 484 ALA F N 1
ATOM 14060 C CA . ALA F 2 25 ? 44.196 -26.166 160.654 1.00 87.24 484 ALA F CA 1
ATOM 14061 C C . ALA F 2 25 ? 43.381 -24.916 160.776 1.00 86.87 484 ALA F C 1
ATOM 14062 O O . ALA F 2 25 ? 43.332 -24.314 161.830 1.00 89.47 484 ALA F O 1
ATOM 14064 N N . VAL F 2 26 ? 42.737 -24.515 159.698 1.00 85.96 485 VAL F N 1
ATOM 14065 C CA . VAL F 2 26 ? 41.992 -23.285 159.708 1.00 89.37 485 VAL F CA 1
ATOM 14066 C C . VAL F 2 26 ? 40.511 -23.531 159.837 1.00 93.59 485 VAL F C 1
ATOM 14067 O O . VAL F 2 26 ? 39.986 -24.444 159.223 1.00 101.09 485 VAL F O 1
ATOM 14071 N N . PHE F 2 27 ? 39.833 -22.716 160.630 1.00 89.07 486 PHE F N 1
ATOM 14072 C CA . PHE F 2 27 ? 38.398 -22.861 160.853 1.00 88.34 486 PHE F CA 1
ATOM 14073 C C . PHE F 2 27 ? 37.686 -21.573 160.462 1.00 95.39 486 PHE F C 1
ATOM 14074 O O . PHE F 2 27 ? 37.999 -20.502 160.994 1.00 98.63 486 PHE F O 1
ATOM 14082 N N . GLY F 2 28 ? 36.726 -21.678 159.546 1.00 92.73 487 GLY F N 1
ATOM 14083 C CA . GLY F 2 28 ? 35.931 -20.528 159.155 1.00 85.24 487 GLY F CA 1
ATOM 14084 C C . GLY F 2 28 ? 36.510 -19.734 158.003 1.00 82.40 487 GLY F C 1
ATOM 14085 O O . GLY F 2 28 ? 35.765 -19.198 157.184 1.00 84.95 487 GLY F O 1
ATOM 14086 N N . PRO G 2 10 ? 55.282 -26.273 147.599 1.00 106.77 469 PRO G N 1
ATOM 14087 C CA . PRO G 2 10 ? 54.708 -26.057 146.268 1.00 114.92 469 PRO G CA 1
ATOM 14088 C C . PRO G 2 10 ? 54.331 -24.599 146.037 1.00 117.93 469 PRO G C 1
ATOM 14089 O O . PRO G 2 10 ? 54.798 -23.989 145.076 1.00 117.86 469 PRO G O 1
ATOM 14093 N N . ARG G 2 11 ? 53.489 -24.051 146.909 1.00 121.74 470 ARG G N 1
ATOM 14094 C CA . ARG G 2 11 ? 53.175 -22.624 146.890 1.00 118.85 470 ARG G CA 1
ATOM 14095 C C . ARG G 2 11 ? 54.169 -21.927 147.811 1.00 116.46 470 ARG G C 1
ATOM 14096 O O . ARG G 2 11 ? 54.030 -21.963 149.035 1.00 114.78 470 ARG G O 1
ATOM 14104 N N . ARG G 2 12 ? 55.181 -21.294 147.224 1.00 107.94 471 ARG G N 1
ATOM 14105 C CA . ARG G 2 12 ? 56.245 -20.650 147.981 1.00 102.30 471 ARG G CA 1
ATOM 14106 C C . ARG G 2 12 ? 56.100 -19.141 147.873 1.00 96.14 471 ARG G C 1
ATOM 14107 O O . ARG G 2 12 ? 56.004 -18.596 146.770 1.00 94.13 471 ARG G O 1
ATOM 14115 N N . PHE G 2 13 ? 56.117 -18.474 149.023 1.00 92.80 472 PHE G N 1
ATOM 14116 C CA . PHE G 2 13 ? 56.050 -17.027 149.116 1.00 92.81 472 PHE G CA 1
ATOM 14117 C C . PHE G 2 13 ? 57.114 -16.542 150.086 1.00 94.54 472 PHE G C 1
ATOM 14118 O O . PHE G 2 13 ? 57.791 -17.328 150.753 1.00 93.97 472 PHE G O 1
ATOM 14126 N N . THR G 2 14 ? 57.263 -15.223 150.143 1.00 91.59 473 THR G N 1
ATOM 14127 C CA . THR G 2 14 ? 58.093 -14.561 151.139 1.00 89.16 473 THR G CA 1
ATOM 14128 C C . THR G 2 14 ? 57.205 -13.606 151.920 1.00 87.04 473 THR G C 1
ATOM 14129 O O . THR G 2 14 ? 56.392 -12.885 151.331 1.00 89.90 473 THR G O 1
ATOM 14133 N N . ILE G 2 15 ? 57.352 -13.611 153.239 1.00 82.34 474 ILE G N 1
ATOM 14134 C CA . ILE G 2 15 ? 56.475 -12.862 154.126 1.00 82.54 474 ILE G CA 1
ATOM 14135 C C . ILE G 2 15 ? 57.350 -12.046 155.063 1.00 84.30 474 ILE G C 1
ATOM 14136 O O . ILE G 2 15 ? 58.327 -12.566 155.612 1.00 86.32 474 ILE G O 1
ATOM 14141 N N . GLU G 2 16 ? 57.000 -10.776 155.249 1.00 80.66 475 GLU G N 1
ATOM 14142 C CA . GLU G 2 16 ? 57.752 -9.870 156.113 1.00 77.70 475 GLU G CA 1
ATOM 14143 C C . GLU G 2 16 ? 56.815 -9.453 157.242 1.00 82.26 475 GLU G C 1
ATOM 14144 O O . GLU G 2 16 ? 56.026 -8.517 157.098 1.00 86.37 475 GLU G O 1
ATOM 14150 N N . VAL G 2 17 ? 56.897 -10.160 158.366 1.00 85.24 476 VAL G N 1
ATOM 14151 C CA . VAL G 2 17 ? 56.088 -9.844 159.540 1.00 86.31 476 VAL G CA 1
ATOM 14152 C C . VAL G 2 17 ? 56.804 -8.761 160.342 1.00 87.31 476 VAL G C 1
ATOM 14153 O O . VAL G 2 17 ? 57.800 -9.028 161.019 1.00 87.84 476 VAL G O 1
ATOM 14157 N N . ASN G 2 18 ? 56.288 -7.536 160.274 1.00 85.33 477 ASN G N 1
ATOM 14158 C CA . ASN G 2 18 ? 56.865 -6.402 160.994 1.00 87.60 477 ASN G CA 1
ATOM 14159 C C . ASN G 2 18 ? 58.363 -6.280 160.733 1.00 84.11 477 ASN G C 1
ATOM 14160 O O . ASN G 2 18 ? 59.139 -5.902 161.612 1.00 86.85 477 ASN G O 1
ATOM 14165 N N . GLY G 2 19 ? 58.776 -6.593 159.508 1.00 82.80 478 GLY G N 1
ATOM 14166 C CA . GLY G 2 19 ? 60.174 -6.472 159.148 1.00 82.08 478 GLY G CA 1
ATOM 14167 C C . GLY G 2 19 ? 60.899 -7.788 158.944 1.00 82.36 478 GLY G C 1
ATOM 14168 O O . GLY G 2 19 ? 61.741 -7.894 158.047 1.00 83.77 478 GLY G O 1
ATOM 14169 N N . ARG G 2 20 ? 60.597 -8.796 159.763 1.00 78.33 479 ARG G N 1
ATOM 14170 C CA . ARG G 2 20 ? 61.322 -10.060 159.693 1.00 80.48 479 ARG G CA 1
ATOM 14171 C C . ARG G 2 20 ? 60.919 -10.845 158.453 1.00 80.79 479 ARG G C 1
ATOM 14172 O O . ARG G 2 20 ? 59.736 -11.135 158.249 1.00 82.73 479 ARG G O 1
ATOM 14180 N N . ARG G 2 21 ? 61.905 -11.192 157.627 1.00 80.61 480 ARG G N 1
ATOM 14181 C CA . ARG G 2 21 ? 61.649 -11.991 156.439 1.00 78.72 480 ARG G CA 1
ATOM 14182 C C . ARG G 2 21 ? 61.518 -13.456 156.821 1.00 77.73 480 ARG G C 1
ATOM 14183 O O . ARG G 2 21 ? 62.357 -13.996 157.549 1.00 80.48 480 ARG G O 1
ATOM 14191 N N . PHE G 2 22 ? 60.463 -14.095 156.330 1.00 77.19 481 PHE G N 1
ATOM 14192 C CA . PHE G 2 22 ? 60.221 -15.505 156.579 1.00 79.74 481 PHE G CA 1
ATOM 14193 C C . PHE G 2 22 ? 59.870 -16.153 155.253 1.00 82.68 481 PHE G C 1
ATOM 14194 O O . PHE G 2 22 ? 59.028 -15.643 154.512 1.00 88.47 481 PHE G O 1
ATOM 14202 N N . GLY G 2 23 ? 60.523 -17.281 154.947 1.00 79.66 482 GLY G N 1
ATOM 14203 C CA . GLY G 2 23 ? 60.276 -17.996 153.722 1.00 82.50 482 GLY G CA 1
ATOM 14204 C C . GLY G 2 23 ? 59.270 -19.102 153.955 1.00 87.94 482 GLY G C 1
ATOM 14205 O O . GLY G 2 23 ? 59.537 -20.052 154.694 1.00 88.18 482 GLY G O 1
ATOM 14206 N N . VAL G 2 24 ? 58.107 -18.972 153.325 1.00 85.72 483 VAL G N 1
ATOM 14207 C CA . VAL G 2 24 ? 57.005 -19.885 153.568 1.00 85.98 483 VAL G CA 1
ATOM 14208 C C . VAL G 2 24 ? 56.809 -20.788 152.360 1.00 90.22 483 VAL G C 1
ATOM 14209 O O . VAL G 2 24 ? 57.181 -20.466 151.227 1.00 88.75 483 VAL G O 1
ATOM 14213 N N . ALA G 2 25 ? 56.206 -21.940 152.626 1.00 94.62 484 ALA G N 1
ATOM 14214 C CA . ALA G 2 25 ? 55.906 -22.948 151.616 1.00 96.10 484 ALA G CA 1
ATOM 14215 C C . ALA G 2 25 ? 54.636 -23.631 152.097 1.00 103.02 484 ALA G C 1
ATOM 14216 O O . ALA G 2 25 ? 54.665 -24.356 153.096 1.00 101.49 484 ALA G O 1
ATOM 14218 N N . VAL G 2 26 ? 53.526 -23.385 151.404 1.00 104.57 485 VAL G N 1
ATOM 14219 C CA . VAL G 2 26 ? 52.221 -23.784 151.918 1.00 107.79 485 VAL G CA 1
ATOM 14220 C C . VAL G 2 26 ? 51.814 -25.222 151.600 1.00 113.38 485 VAL G C 1
ATOM 14221 O O . VAL G 2 26 ? 50.937 -25.764 152.286 1.00 115.87 485 VAL G O 1
ATOM 14225 N N . PHE G 2 27 ? 52.434 -25.865 150.609 1.00 120.87 486 PHE G N 1
ATOM 14226 C CA . PHE G 2 27 ? 52.060 -27.236 150.268 1.00 123.52 486 PHE G CA 1
ATOM 14227 C C . PHE G 2 27 ? 50.551 -27.375 150.093 1.00 127.61 486 PHE G C 1
ATOM 14228 O O . PHE G 2 27 ? 49.960 -26.766 149.196 1.00 128.56 486 PHE G O 1
ATOM 14236 N N . GLY G 2 28 ? 49.922 -28.176 150.949 1.00 121.91 487 GLY G N 1
ATOM 14237 C CA . GLY G 2 28 ? 48.496 -28.429 150.852 1.00 116.50 487 GLY G CA 1
ATOM 14238 C C . GLY G 2 28 ? 48.046 -29.551 151.765 1.00 117.19 487 GLY G C 1
ATOM 14239 O O . GLY G 2 28 ? 48.765 -29.938 152.689 1.00 117.60 487 GLY G O 1
ATOM 14240 N N . ARG H 2 11 ? 37.430 -10.036 159.049 1.00 94.08 470 ARG H N 1
ATOM 14241 C CA . ARG H 2 11 ? 37.553 -11.447 158.690 1.00 103.96 470 ARG H CA 1
ATOM 14242 C C . ARG H 2 11 ? 38.220 -12.239 159.812 1.00 99.25 470 ARG H C 1
ATOM 14243 O O . ARG H 2 11 ? 39.438 -12.200 159.965 1.00 99.63 470 ARG H O 1
ATOM 14251 N N . ARG H 2 12 ? 37.415 -12.960 160.590 1.00 101.53 471 ARG H N 1
ATOM 14252 C CA . ARG H 2 12 ? 37.882 -13.676 161.772 1.00 103.31 471 ARG H CA 1
ATOM 14253 C C . ARG H 2 12 ? 37.833 -15.183 161.561 1.00 105.47 471 ARG H C 1
ATOM 14254 O O . ARG H 2 12 ? 36.801 -15.723 161.147 1.00 112.59 471 ARG H O 1
ATOM 14262 N N . PHE H 2 13 ? 38.946 -15.857 161.840 1.00 104.89 472 PHE H N 1
ATOM 14263 C CA . PHE H 2 13 ? 38.974 -17.312 161.861 1.00 105.60 472 PHE H CA 1
ATOM 14264 C C . PHE H 2 13 ? 39.805 -17.767 163.054 1.00 100.84 472 PHE H C 1
ATOM 14265 O O . PHE H 2 13 ? 40.448 -16.964 163.735 1.00 101.63 472 PHE H O 1
ATOM 14273 N N . THR H 2 14 ? 39.786 -19.073 163.303 1.00 92.66 473 THR H N 1
ATOM 14274 C CA . THR H 2 14 ? 40.592 -19.690 164.345 1.00 88.04 473 THR H CA 1
ATOM 14275 C C . THR H 2 14 ? 41.531 -20.703 163.713 1.00 87.70 473 THR H C 1
ATOM 14276 O O . THR H 2 14 ? 41.127 -21.484 162.847 1.00 94.67 473 THR H O 1
ATOM 14280 N N . ILE H 2 15 ? 42.782 -20.689 164.156 1.00 81.94 474 ILE H N 1
ATOM 14281 C CA . ILE H 2 15 ? 43.855 -21.436 163.517 1.00 81.82 474 ILE H CA 1
ATOM 14282 C C . ILE H 2 15 ? 44.597 -22.243 164.576 1.00 83.24 474 ILE H C 1
ATOM 14283 O O . ILE H 2 15 ? 44.850 -21.750 165.681 1.00 87.81 474 ILE H O 1
ATOM 14288 N N . GLU H 2 16 ? 44.922 -23.493 164.246 1.00 79.50 475 GLU H N 1
ATOM 14289 C CA . GLU H 2 16 ? 45.593 -24.427 165.154 1.00 82.27 475 GLU H CA 1
ATOM 14290 C C . GLU H 2 16 ? 46.956 -24.814 164.584 1.00 86.73 475 GLU H C 1
ATOM 14291 O O . GLU H 2 16 ? 47.060 -25.745 163.780 1.00 89.31 475 GLU H O 1
ATOM 14297 N N . VAL H 2 17 ? 48.006 -24.119 165.011 1.00 90.08 476 VAL H N 1
ATOM 14298 C CA . VAL H 2 17 ? 49.362 -24.435 164.569 1.00 89.82 476 VAL H CA 1
ATOM 14299 C C . VAL H 2 17 ? 49.919 -25.541 165.462 1.00 90.27 476 VAL H C 1
ATOM 14300 O O . VAL H 2 17 ? 50.298 -25.295 166.609 1.00 88.57 476 VAL H O 1
ATOM 14304 N N . ASN H 2 18 ? 49.977 -26.761 164.928 1.00 91.34 477 ASN H N 1
ATOM 14305 C CA . ASN H 2 18 ? 50.495 -27.920 165.655 1.00 91.30 477 ASN H CA 1
ATOM 14306 C C . ASN H 2 18 ? 49.856 -28.052 167.034 1.00 92.43 477 ASN H C 1
ATOM 14307 O O . ASN H 2 18 ? 50.501 -28.455 168.005 1.00 92.77 477 ASN H O 1
ATOM 14312 N N . GLY H 2 19 ? 48.568 -27.726 167.121 1.00 96.39 478 GLY H N 1
ATOM 14313 C CA . GLY H 2 19 ? 47.849 -27.864 168.372 1.00 94.50 478 GLY H CA 1
ATOM 14314 C C . GLY H 2 19 ? 47.444 -26.571 169.053 1.00 94.52 478 GLY H C 1
ATOM 14315 O O . GLY H 2 19 ? 46.359 -26.499 169.637 1.00 95.60 478 GLY H O 1
ATOM 14316 N N . ARG H 2 20 ? 48.280 -25.553 168.958 1.00 99.30 479 ARG H N 1
ATOM 14317 C CA . ARG H 2 20 ? 48.004 -24.310 169.654 1.00 97.16 479 ARG H CA 1
ATOM 14318 C C . ARG H 2 20 ? 46.925 -23.488 169.019 1.00 98.31 479 ARG H C 1
ATOM 14319 O O . ARG H 2 20 ? 47.012 -23.139 167.856 1.00 96.95 479 ARG H O 1
ATOM 14327 N N . ARG H 2 21 ? 45.918 -23.143 169.801 1.00 86.90 480 ARG H N 1
ATOM 14328 C CA . ARG H 2 21 ? 44.812 -22.396 169.273 1.00 83.21 480 ARG H CA 1
ATOM 14329 C C . ARG H 2 21 ? 45.155 -20.947 169.206 1.00 82.47 480 ARG H C 1
ATOM 14330 O O . ARG H 2 21 ? 45.693 -20.395 170.157 1.00 83.30 480 ARG H O 1
ATOM 14338 N N . PHE H 2 22 ? 44.836 -20.325 168.087 1.00 83.50 481 PHE H N 1
ATOM 14339 C CA . PHE H 2 22 ? 45.117 -18.910 167.887 1.00 84.08 481 PHE H CA 1
ATOM 14340 C C . PHE H 2 22 ? 43.929 -18.227 167.226 1.00 84.06 481 PHE H C 1
ATOM 14341 O O . PHE H 2 22 ? 43.399 -18.727 166.229 1.00 87.51 481 PHE H O 1
ATOM 14349 N N . GLY H 2 23 ? 43.521 -17.087 167.774 1.00 83.03 482 GLY H N 1
ATOM 14350 C CA . GLY H 2 23 ? 42.448 -16.322 167.174 1.00 83.13 482 GLY H CA 1
ATOM 14351 C C . GLY H 2 23 ? 42.996 -15.218 166.294 1.00 84.94 482 GLY H C 1
ATOM 14352 O O . GLY H 2 23 ? 43.615 -14.272 166.787 1.00 89.79 482 GLY H O 1
ATOM 14353 N N . VAL H 2 24 ? 42.771 -15.323 164.989 1.00 85.41 483 VAL H N 1
ATOM 14354 C CA . VAL H 2 24 ? 43.356 -14.405 164.023 1.00 86.97 483 VAL H CA 1
ATOM 14355 C C . VAL H 2 24 ? 42.268 -13.504 163.456 1.00 90.51 483 VAL H C 1
ATOM 14356 O O . VAL H 2 24 ? 41.077 -13.832 163.469 1.00 92.22 483 VAL H O 1
ATOM 14360 N N . ALA H 2 25 ? 42.692 -12.347 162.947 1.00 90.41 484 ALA H N 1
ATOM 14361 C CA . ALA H 2 25 ? 41.761 -11.390 162.352 1.00 89.09 484 ALA H CA 1
ATOM 14362 C C . ALA H 2 25 ? 42.475 -10.637 161.237 1.00 91.56 484 ALA H C 1
ATOM 14363 O O . ALA H 2 25 ? 43.309 -9.766 161.509 1.00 95.86 484 ALA H O 1
ATOM 14365 N N . VAL H 2 26 ? 42.153 -10.975 159.994 1.00 92.75 485 VAL H N 1
ATOM 14366 C CA . VAL H 2 26 ? 42.818 -10.408 158.826 1.00 95.32 485 VAL H CA 1
ATOM 14367 C C . VAL H 2 26 ? 42.078 -9.155 158.381 1.00 103.21 485 VAL H C 1
ATOM 14368 O O . VAL H 2 26 ? 40.856 -9.179 158.181 1.00 106.47 485 VAL H O 1
ATOM 14372 N N . PHE H 2 27 ? 42.816 -8.061 158.215 1.00 107.80 486 PHE H N 1
ATOM 14373 C CA . PHE H 2 27 ? 42.255 -6.795 157.747 1.00 108.39 486 PHE H CA 1
ATOM 14374 C C . PHE H 2 27 ? 42.673 -6.633 156.288 1.00 109.11 486 PHE H C 1
ATOM 14375 O O . PHE H 2 27 ? 43.698 -6.022 155.978 1.00 109.59 486 PHE H O 1
ATOM 14383 N N . GLY H 2 28 ? 41.869 -7.195 155.387 1.00 107.30 487 GLY H N 1
ATOM 14384 C CA . GLY H 2 28 ? 42.158 -7.191 153.963 1.00 106.11 487 GLY H CA 1
ATOM 14385 C C . GLY H 2 28 ? 42.629 -5.870 153.390 1.00 105.17 487 GLY H C 1
ATOM 14386 O O . GLY H 2 28 ? 43.470 -5.842 152.490 1.00 106.42 487 GLY H O 1
#

Organism: Chloroflexus aurantiacus (strain ATCC 29366 / DSM 635 / J-10-fl) (NCBI:txid324602)

Solvent-accessible surface area: 73278 Å² total; per-residue (Å²): 190,9,170,11,0,0,0,3,3,30,12,5,0,0,20,6,0,0,13,1,0,72,23,65,68,20,84,0,0,0,0,2,0,67,28,0,44,99,4,21,2,3,64,40,13,52,17,1,11,38,6,10,60,37,54,44,66,91,0,0,72,44,36,105,2,1,24,134,0,0,119,52,5,42,7,49,0,0,1,7,0,29,34,65,12,0,70,47,13,64,0,5,106,31,0,90,94,26,63,12,75,18,1,10,3,46,9,101,1,3,92,101,0,46,39,58,77,23,0,48,157,26,0,76,90,17,44,1,44,20,10,33,23,49,71,129,61,6,105,58,14,30,68,0,82,138,36,0,174,145,28,26,61,15,0,2,0,19,6,93,50,62,130,7,25,82,42,1,131,30,56,137,73,0,84,110,2,25,67,17,0,73,159,76,0,88,100,70,90,158,64,13,76,1,30,0,28,38,55,19,45,50,12,20,11,0,0,2,1,0,0,3,1,131,110,48,59,22,4,10,3,14,1,1,3,0,1,5,16,36,160,129,113,26,2,2,0,6,0,24,0,59,32,9,53,94,119,31,67,68,86,0,5,56,0,0,18,104,0,0,113,58,6,41,6,22,0,0,0,0,0,25,0,30,16,30,131,48,115,17,9,2,56,64,5,17,2,42,1,3,17,2,0,0,0,0,0,30,0,27,10,17,7,0,0,10,2,4,0,77,0,12,41,11,75,127,24,90,34,138,91,133,81,23,83,64,52,24,11,0,0,0,0,35,0,12,2,24,28,2,76,94,109,18,126,112,20,132,24,65,0,20,100,40,126,48,10,48,5,19,11,17,5,6,0,7,6,15,93,32,156,9,88,24,18,73,97,39,85,32,23,2,0,0,0,0,0,14,0,52,77,38,141,33,0,16,22,1,0,109,11,0,1,67,44,13,34,23,111,35,6,34,11,0,12,10,0,0,33,4,0,2,60,16,99,35,0,83,82,11,53,2,18,28,29,2,8,97,134,40,87,83,2,43,66,86,0,50,122,48,50,95,133,82,103,148,193,7,178,8,0,0,0,0,4,24,6,3,0,0,20,5,0,0,8,0,0,70,22,63,68,19,95,0,0,0,0,0,0,80,32,0,42,100,4,21,1,2,71,51,12,46,7,3,28,41,12,12,59,35,51,43,69,99,0,0,71,44,38,93,2,0,20,148,0,0,115,52,4,40,4,45,0,0,0,5,0,41,35,38,16,0,68,54,14,60,0,5,102,29,0,95,95,20,61,18,74,19,0,11,2,47,11,102,1,3,89,99,2,44,34,127,72,29,0,35,171,35,0,90,60,30,56,4,36,26,14,38,18,39,47,119,70,5,100,64,12,56,29,0,79,152,17,0,104,79,44,26,58,26,0,9,0,49,18,97,80,40,93,52,1,125,24,49,140,76,0,80,114,4,21,47,22,0,73,155,82,0,88,118,56,104,161,67,4,66,1,42,0,29,43,73,13,50,55,12,16,12,0,0,1,1,0,0,2,1,135,119,43,57,20,3,9,3,10,0,0,3,0,0,5,12,22,93,146,121,30,8,1,0,5,0,23,3,58,33,11,57,102,135,39,58,70,97,0,6,56,2,0,20,109,0,1,111,52,4,41,7,24,1,0,0,0,0,18,0,32,14,27,129,46,117,15,16,1,49,53,7,18,1,43,1,2,17,2,0,0,0,0,0,21,2,27,14,17,9,0,0,9,1,2,0,66,1,13,36,11,77,118,7,98,30,129,93,133,82,21,70,55,64,22,12,0,0,0,0,32,0,14,4,32,23,4,60,110,153,35,141,105,19,119,29,61,0,21,81,29,125,51,11,54,5,10,8,18,8,6,0,9,7,12,86,32,157,6,86,15,12,60,91,36,72,28,19,2,0,0,0,0,0,9,0,53,78,37,140,35,0,13,23,0,0,106,15,0,1,72,46,12,115,20,72,18,8,37,11,0,11,12,0,0,22,3,0,5,64,16,99,36,1,76,79,13,51,0,19,25,36,0,12,92,134,38,90,86,3,62,62,84,0,49,124,56,36,84,140,89,92,130,159,5,151,15,0,0,1,1,5,21,9,6,4,0,19,8,1,0,13,0,0,64,26,67,67,16,107,0,0,0,0,31,0,90,22,0,132,82,1,17,0,24,79,47,14,69,51,40,46,61,10,13,49,38,49,41,75,97,0,1,74,51,42,111,10,0,24,152,0,0,118,68,19,45,6,64,0,0,1,6,2,38,59,26,8,16,70,52,12,52,0,6,106,32,0,88,89,25,66,13,80,20,0,7,3,49,9,109,2,4,90,96,2,53,38,48,97,29,1,64,170,41,0,79,64,32,53,4,46,26,14,43,29,19,157,85,98,1,101,72,22,58,27,0,79,116,9,1,162,114,39,25,60,23,0,17,10,91,164,69,0,111,37,58,126,83,0,79,72,14,19,72,64,49,190,62,32,2,91,45,76,19,60,42,10,16,19,0,0,1,1,0,0,3,1,141,116,46,45,19,5,6,4,9,0,1,3,0,0,4,22,37,176,163,95,31,0,1,0,3,0,23,3,58,30,10,57,109,141,23,58,71,102,0,7,54,0,0,26,105,0,2,119,55,5,39,10,25,1,0,0,0,0,18,1,36,19,25,129,43,156,18,37,1,62,75,7,18,1,40,1,5,12,1,0,0,0,0,0,22,0,14,10,21,6,0,0,10,0,4,0,64,2,19,44,13,72,122,1,75,23,104,84,146,89,20,69,60,47,24,13,0,1,0,0,36,0,9,4,10,20,3,64,101,114,23,126,93,24,121,30,64,0,20,69,38,108,46,7,55,3,15,13,18,8,5,1,6,7,14,89,36,149,7,80,22,14,72,85,34,79,26,24,2,0,0,0,0,0,19,0,56,74,39,137,32,0,18,25,1,0,103,13,0,2,71,47,15,104,23,102,41,11,58,13,0,11,16,0,0,32,3,0,2,55,20,98,36,1,79,85,10,54,0,19,30,34,1,11,95,134,36,86,81,2,62,72,86,0,46,118,55,53,148,218,12,160,9,0,0,0,3,4,28,11,6,3,0,23,6,0,0,9,0,0,66,27,69,67,24,105,0,0,0,0,31,0,87,27,1,131,91,3,19,2,21,88,45,11,61,54,38,49,67,6,12,54,37,41,46,70,96,0,1,78,46,41,103,0,0,27,127,0,0,114,69,23,44,6,50,0,0,1,8,1,36,33,53,5,1,76,48,13,64,0,3,105,36,0,78,94,28,60,13,77,15,1,9,4,39,10,105,1,4,89,99,1,46,38,123,78,20,0,68,155,32,0,76,94,9,52,3,38,26,15,40,24,27,163,113,89,6,116,66,18,51,28,1,85,144,10,0,179,121,46,28,60,23,0,8,0,77,106,94,83,65,0,118,32,60,131,77,0,87,116,13,22,20,20,3,157,169,122,174,11,54,0,26,42,79,19,41,52,14,17,13,0,0,0,0,0,0,2,0,137,92,41,64,8,0,9,2,8,0,0,3,0,0,4,19,21,83,158,116,35,5,2,0,4,0,27,2,58,30,11,58,116,128,18,61,66,97,0,6,58,0,0,20,108,0,0,114,51,5,39,7,34,1,0,0,0,0,23,0,34,20,26,130,44,136,14,26,4,58,55,3,16,2,40,1,1,11,2,0,0,0,0,0,24,0,21,9,18,8,0,0,10,1,4,0,73,1,14,46,11,68,127,26,83,32,98,68,144,92,19,59,59,42,24,10,0,0,0,0,37,0,13,2,30,25,3,64,91,147,37,125,114,22,127,25,71,1,20,82,31,124,48,10,53,6,18,11,20,5,4,0,6,8,14,86,31,152,7,91,22,16,74,74,42,81,30,30,2,0,0,0,0,0,13,0,56,77,39,142,32,0,14,23,1,0,104,10,0,2,69,48,11,126,21,85,57,13,63,14,0,11,16,0,0,31,3,0,3,69,17,95,34,1,78,86,15,51,0,21,32,33,1,13,89,135,38,86,78,2,54,63,82,0,51,116,57,49,180,183,86,123,142,26,154,158,43,39,24,53,29,64,74,115,159,60,33,20,10,26,36,96,138,131,157,36,153,150,57,61,38,43,24,56,39,100,156,67,25,14,7,22,42,111,97,138,168,51,38,36,11,47,86,15,64,44,36,21,17,8,19,76,65,176,196,48,36,32,10,46,89,12,67,61,33,23,16,10,18,78,72

B-factor: mean 73.48, std 15.23, range [30.0, 149.47]

Secondary structure (DSSP, 8-state):
--SEEEE---HHHHHHHHHHHHHTT-EEEEEEESTTSS-HHHHHSSEEEEEE-SSGGGTTT-HHHHHHHHHHHT--EEE--SSTTTT-HHHHHHHHHTTPEESSS-HHHHHHTTSHHHHHHHHHHTT--B--EE-SPP-SHHHHHHHHHHH-SSEEEEE---S-SEEE-SSTTHHHHHHHHHHHIIIIIS---EEEEE--SS-EEEEEEEEE-TTS-EEEEEEEEEEEEETTEEEEEEES-TT--HHHHHHHHHHHHHHHHHHT--EEEEEEEEEETTEEEEEEEESS--TTHHHHHHHTT--HHHHHHHHHTTPPPSS-GGG----SEEEEEEE--EETTTTTEE---EE--EE---STTEEEEES--TTEEPPSSS----EEEEEEESSHHHHHHHHHHHHHT-EE-SS--SHHHHHHHHH-HHHHHT---TTHHHH-THHHHHHHHH------/--SEEEE---HHHHHHHHHHHHHTT-EEEEEEEGGGTT-HHHHHSSEEEEEE-SSGGGTTT-HHHHHHHHHHHT--EEE-TTSTTSS-HHHHHHHHHTTPEESSS-HHHHHHTTSHHHHHHHHHGGG--B--B--S---SHHHHHHHHHHH-SSEEEEE---EEE-SSTTHHHHHHHHHHHIIIIIS---EEEEE--SS-EEEEEEEEE-TTS-EEEEEEEE---EETTEESEEEES-TT--HHHHHHHHHHHHHHHHHHT--EEEEEEEEEETTEEEEEEEE-S--TTHHHHHHHHT--HHHHHHHHHTTPPPS--GGG----SEEEEEEEE-EETTTTTEE---EE--EE---STTEEEEES--TTEE--SSS-SEEEEEEEEESSHHHHHHHHHHHHHT-EE-SS--SHHHHHHHTT-HHHHHT---TTHHHH-TTHHHHHHHHPPP---/--SEEEE---HHHHHHHHHHHHHTT-EEEEEEEGGGTT-HHHHHSSEEEEEE-SSGGGTTT-HHHHHHHHHHHT-SEEE--SSSSTT-HHHHHHHHHTTPEESSS-HHHHHHTTSHHHHHHHHHTTT--B--B-SSPP-SHHHHHHHHHHH-SSEEE--EE-SHHHHHHHHHHH---EEE--SS-EEEEEEEEE-TTS-EEEEEEEEEEEEETTEEEEEEES-TT--HHHHHHHHHHHHHHHHHHT--EEEEEEEEEETTEEEEEEEE-S--TTHHHHHHHHT--HHHHHHHHHHTPPPS--GGG----SEEEEEEEESEEGGGTTEE---EE--EE---STTEEEEES--TTEEPPSSS--EEEEEEEEESSHHHHHHHHHHHHHH-EE-SS--SHHHHHHHHHSHHHHHT---TTHHHH-THHHHHHHHH--/--SEEEE---HHHHHHHHHHHHHTT-EEEEEEEGGGTT-HHHHHSSEEEEEE-SSGGGTTS-HHHHHHHHHHHT-SEEE--SSTTTT-HHHHHHHHHTTPEESSS-HHHHHHTTSHHHHHHHHHHTT--B--B-SSPP-SHHHHHHHHHHH-S-EEEE--EEE-SSTHHHHHHHHHHH---EEEE--SS-EEEEEEEEE-TTS-EEEEEEEEEEEEETTEEEEEEES-TT--HHHHHHHHHHHHHHHHHHT--SEEEEEEEEETTEEEEEEEE-S--TTHHHHHHHHT--HHHHHHHHHHTPPPS--GGG----SEEEEEEEE-EETTTTTEE---EE--EE---STTEEEEES--TTEEPPSSS--EEEEEEEEESSHHHHHHHHHHHHHT-EE-SS--SHHHHHHHHHSHHHHHT---TTHHHH-THHHHHHHHH--/--PPPEEEEEEETTEEEEEEEE-/-PPPEEEEEEETTEEEEEEEE-/--EEEEEETTEEEEEE---/-EEEEEETTEEEEEEEE-

InterPro domains:
  IPR000089 Biotin/lipoyl attachment [PF00364] (523-585)
  IPR000089 Biotin/lipoyl attachment [PS50968] (511-587)
  IPR001882 Biotin-binding site [PS00188] (543-560)
  IPR004549 Acetyl-CoA carboxylase, biotin carboxylase [TIGR00514] (2-443)
  IPR005479 Carbamoyl phosphate synthase, ATP-binding domain [PF02786] (116-320)
  IPR005479 Carbamoyl phosphate synthase, ATP-binding domain [PS00867] (285-292)
  IPR005481 Biotin carboxylase-like, N-terminal domain [PF00289] (1-110)
  IPR005482 Biotin carboxylase, C-terminal [PF02785] (335-441)
  IPR005482 Biotin carboxylase, C-terminal [SM00878] (335-441)
  IPR011053 Single hybrid motif [SSF51230] (515-585)
  IPR011054 Rudiment single hybrid motif [SSF51246] (329-447)
  IPR011761 ATP-grasp fold [PS50975] (120-316)
  IPR011764 Biotin carboxylation domain [PS50979] (1-445)
  IPR016185 Pre-ATP-grasp domain superfamily [SSF52440] (1-113)
  IPR050856 Biotin-dependent Carboxylase Complex [PTHR18866] (2-451)

Nearest PDB structures (foldseek):
  8hz4-assembly1_D  TM=1.002E+00  e=7.956E-93  Chloroflexus aurantiacus J-10-fl
  8hz4-assembly1_C  TM=1.001E+00  e=2.432E-84  Chloroflexus aurantiacus J-10-fl
  8hz4-assembly1_A  TM=9.991E-01  e=5.552E-84  Chloroflexus aurantiacus J-10-fl
  8hz4-assembly1_B  TM=9.966E-01  e=4.973E-84  Chloroflexus aurantiacus J-10-fl
  2vr1-assembly2_B  TM=9.519E-01  e=4.077E-57  Escherichia coli